Protein AF-0000000087430250 (afdb_homodimer)

pLDDT: mean 79.57, std 17.91, range [19.88, 98.12]

InterPro domains:
  IPR000182 GNAT domain [PF13718] (624-849)
  IPR007807 TcmA/NAT10, helicase domain [PF05127] (369-572)
  IPR013562 TmcA/NAT10, N-terminal [PF08351] (7-203)
  IPR027417 P-loop containing nucleoside triphosphate hydrolase [G3DSA:3.40.50.300] (364-562)
  IPR027992 Possible tRNA binding domain [PF13725] (857-995)
  IPR032672 TmcA/NAT10/Kre33 [PTHR10925] (2-1005)

Structure (mmCIF, N/CA/C/O backbone):
data_AF-0000000087430250-model_v1
#
loop_
_entity.id
_entity.type
_entity.pdbx_description
1 polymer 'N-acetyltransferase-like protein'
#
loop_
_atom_site.group_PDB
_atom_site.id
_atom_site.type_symbol
_atom_site.label_atom_id
_atom_site.label_alt_id
_atom_site.label_comp_id
_atom_site.label_asym_id
_atom_site.label_entity_id
_atom_site.label_seq_id
_atom_site.pdbx_PDB_ins_code
_atom_site.Cartn_x
_atom_site.Cartn_y
_atom_site.Cartn_z
_atom_site.occupancy
_atom_site.B_iso_or_equiv
_atom_site.auth_seq_id
_atom_site.auth_comp_id
_atom_site.auth_asym_id
_atom_site.auth_atom_id
_atom_site.pdbx_PDB_model_num
ATOM 1 N N . MET A 1 1 ? -30.297 -45.25 -44.469 1 41.66 1 MET A N 1
ATOM 2 C CA . MET A 1 1 ? -29.344 -45.156 -43.375 1 41.66 1 MET A CA 1
ATOM 3 C C . MET A 1 1 ? -28.453 -46.406 -43.344 1 41.66 1 MET A C 1
ATOM 5 O O . MET A 1 1 ? -28.938 -47.531 -43.438 1 41.66 1 MET A O 1
ATOM 9 N N . LYS A 1 2 ? -27.297 -46.25 -43.875 1 55.88 2 LYS A N 1
ATOM 10 C CA . LYS A 1 2 ? -26.438 -47.438 -43.781 1 55.88 2 LYS A CA 1
ATOM 11 C C . LYS A 1 2 ? -26.656 -48.188 -42.469 1 55.88 2 LYS A C 1
ATOM 13 O O . LYS A 1 2 ? -27.031 -47.594 -41.469 1 55.88 2 LYS A O 1
ATOM 18 N N . ARG A 1 3 ? -26.734 -49.438 -42.594 1 63.81 3 ARG A N 1
ATOM 19 C CA . ARG A 1 3 ? -27.078 -50.344 -41.5 1 63.81 3 ARG A CA 1
ATOM 20 C C . ARG A 1 3 ? -26.109 -50.188 -40.312 1 63.81 3 ARG A C 1
ATOM 22 O O . ARG A 1 3 ? -24.906 -50.344 -40.5 1 63.81 3 ARG A O 1
ATOM 29 N N . ILE A 1 4 ? -26.516 -49.469 -39.219 1 77.12 4 ILE A N 1
ATOM 30 C CA . ILE A 1 4 ? -25.75 -49.219 -38 1 77.12 4 ILE A CA 1
ATOM 31 C C . ILE A 1 4 ? -25.609 -50.531 -37.219 1 77.12 4 ILE A C 1
ATOM 33 O O . ILE A 1 4 ? -26.594 -51.25 -37 1 77.12 4 ILE A O 1
ATOM 37 N N . ASP A 1 5 ? -24.391 -50.969 -37.062 1 81.5 5 ASP A N 1
ATOM 38 C CA . ASP A 1 5 ? -24.109 -52.156 -36.25 1 81.5 5 ASP A CA 1
ATOM 39 C C . ASP A 1 5 ? -24.891 -52.094 -34.938 1 81.5 5 ASP A C 1
ATOM 41 O O . ASP A 1 5 ? -24.969 -51.031 -34.312 1 81.5 5 ASP A O 1
ATOM 45 N N . SER A 1 6 ? -25.609 -53.094 -34.625 1 81.88 6 SER A N 1
ATOM 46 C CA . SER A 1 6 ? -26.484 -53.188 -33.469 1 81.88 6 SER A CA 1
ATOM 47 C C . SER A 1 6 ? -25.703 -52.875 -32.188 1 81.88 6 SER A C 1
ATOM 49 O O . SER A 1 6 ? -26.281 -52.406 -31.188 1 81.88 6 SER A O 1
ATOM 51 N N . ARG A 1 7 ? -24.438 -53.062 -32.188 1 87.56 7 ARG A N 1
ATOM 52 C CA . ARG A 1 7 ? -23.609 -52.812 -31.016 1 87.56 7 ARG A CA 1
ATOM 53 C C . ARG A 1 7 ? -23.5 -51.312 -30.734 1 87.56 7 ARG A C 1
ATOM 55 O O . ARG A 1 7 ? -23.359 -50.906 -29.578 1 87.56 7 ARG A O 1
ATOM 62 N N . VAL A 1 8 ? -23.516 -50.594 -31.812 1 89.25 8 VAL A N 1
ATOM 63 C CA . VAL A 1 8 ? -23.438 -49.156 -31.672 1 89.25 8 VAL A CA 1
ATOM 64 C C . VAL A 1 8 ? -24.688 -48.625 -30.984 1 89.25 8 VAL A C 1
ATOM 66 O O . VAL A 1 8 ? -24.594 -47.844 -30.031 1 89.25 8 VAL A O 1
ATOM 69 N N . SER A 1 9 ? -25.828 -49.062 -31.406 1 87.88 9 SER A N 1
ATOM 70 C CA . SER A 1 9 ? -27.094 -48.625 -30.812 1 87.88 9 SER A CA 1
ATOM 71 C C . SER A 1 9 ? -27.219 -49.125 -29.375 1 87.88 9 SER A C 1
ATOM 73 O O . SER A 1 9 ? -27.703 -48.406 -28.5 1 87.88 9 SER A O 1
ATOM 75 N N . ARG A 1 10 ? -26.734 -50.25 -29.188 1 86.5 10 ARG A N 1
ATOM 76 C CA . ARG A 1 10 ? -26.812 -50.844 -27.859 1 86.5 10 ARG A CA 1
ATOM 77 C C . ARG A 1 10 ? -25.938 -50.062 -26.875 1 86.5 10 ARG A C 1
ATOM 79 O O . ARG A 1 10 ? -26.312 -49.875 -25.703 1 86.5 10 ARG A O 1
ATOM 86 N N . LEU A 1 11 ? -24.797 -49.688 -27.328 1 89.44 11 LEU A N 1
ATOM 87 C CA . LEU A 1 11 ? -23.891 -48.938 -26.469 1 89.44 11 LEU A CA 1
ATOM 88 C C . LEU A 1 11 ? -24.5 -47.594 -26.062 1 89.44 11 LEU A C 1
ATOM 90 O O . LEU A 1 11 ? -24.422 -47.219 -24.891 1 89.44 11 LEU A O 1
ATOM 94 N N . VAL A 1 12 ? -25.156 -46.938 -26.984 1 91.31 12 VAL A N 1
ATOM 95 C CA . VAL A 1 12 ? -25.75 -45.625 -26.719 1 91.31 12 VAL A CA 1
ATOM 96 C C . VAL A 1 12 ? -26.953 -45.781 -25.797 1 91.31 12 VAL A C 1
ATOM 98 O O . VAL A 1 12 ? -27.109 -45.031 -24.828 1 91.31 12 VAL A O 1
ATOM 101 N N . GLU A 1 13 ? -27.766 -46.781 -26.031 1 88.69 13 GLU A N 1
ATOM 102 C CA . GLU A 1 13 ? -28.984 -47 -25.266 1 88.69 13 GLU A CA 1
ATOM 103 C C . GLU A 1 13 ? -28.656 -47.438 -23.844 1 88.69 13 GLU A C 1
ATOM 105 O O . GLU A 1 13 ? -29.266 -46.969 -22.875 1 88.69 13 GLU A O 1
ATOM 110 N N . SER A 1 14 ? -27.734 -48.312 -23.766 1 87.56 14 SER A N 1
ATOM 111 C CA . SER A 1 14 ? -27.344 -48.781 -22.438 1 87.56 14 SER A CA 1
ATOM 112 C C . SER A 1 14 ? -26.672 -47.688 -21.625 1 87.56 14 SER A C 1
ATOM 114 O O . SER A 1 14 ? -26.797 -47.656 -20.391 1 87.56 14 SER A O 1
ATOM 116 N N . GLY A 1 15 ? -25.922 -46.875 -22.297 1 89.12 15 GLY A N 1
ATOM 117 C CA . GLY A 1 15 ? -25.297 -45.75 -21.609 1 89.12 15 GLY A CA 1
ATOM 118 C C . GLY A 1 15 ? -26.297 -44.75 -21.047 1 89.12 15 GLY A C 1
ATOM 119 O O . GLY A 1 15 ? -26.141 -44.312 -19.906 1 89.12 15 GLY A O 1
ATOM 120 N N . ALA A 1 16 ? -27.25 -44.406 -21.797 1 88.12 16 ALA A N 1
ATOM 121 C CA . ALA A 1 16 ? -28.297 -43.5 -21.344 1 88.12 16 ALA A CA 1
ATOM 122 C C . ALA A 1 16 ? -29.078 -44.062 -20.188 1 88.12 16 ALA A C 1
ATOM 124 O O . ALA A 1 16 ? -29.422 -43.375 -19.234 1 88.12 16 ALA A O 1
ATOM 125 N N . ALA A 1 17 ? -29.297 -45.375 -20.297 1 82.94 17 ALA A N 1
ATOM 126 C CA . ALA A 1 17 ? -30.078 -46.031 -19.266 1 82.94 17 ALA A CA 1
ATOM 127 C C . ALA A 1 17 ? -29.281 -46.125 -17.969 1 82.94 17 ALA A C 1
ATOM 129 O O . ALA A 1 17 ? -29.844 -45.938 -16.875 1 82.94 17 ALA A O 1
ATOM 130 N N . ALA A 1 18 ? -28.047 -46.406 -18.078 1 84.44 18 ALA A N 1
ATOM 131 C CA . ALA A 1 18 ? -27.188 -46.562 -16.906 1 84.44 18 ALA A CA 1
ATOM 132 C C . ALA A 1 18 ? -26.625 -45.219 -16.453 1 84.44 18 ALA A C 1
ATOM 134 O O . ALA A 1 18 ? -25.969 -45.125 -15.414 1 84.44 18 ALA A O 1
ATOM 135 N N . HIS A 1 19 ? -26.875 -44.188 -17.203 1 87.88 19 HIS A N 1
ATOM 136 C CA . HIS A 1 19 ? -26.359 -42.875 -16.938 1 87.88 19 HIS A CA 1
ATOM 137 C C . HIS A 1 19 ? -24.844 -42.875 -16.922 1 87.88 19 HIS A C 1
ATOM 139 O O . HIS A 1 19 ? -24.234 -42.312 -16 1 87.88 19 HIS A O 1
ATOM 145 N N . GLN A 1 20 ? -24.266 -43.625 -17.797 1 89.75 20 GLN A N 1
ATOM 146 C CA . GLN A 1 20 ? -22.828 -43.688 -17.969 1 89.75 20 GLN A CA 1
ATOM 147 C C . GLN A 1 20 ? -22.422 -43.188 -19.359 1 89.75 20 GLN A C 1
ATOM 149 O O . GLN A 1 20 ? -23.125 -43.406 -20.344 1 89.75 20 GLN A O 1
ATOM 154 N N . ARG A 1 21 ? -21.359 -42.594 -19.391 1 93.56 21 ARG A N 1
ATOM 155 C CA . ARG A 1 21 ? -20.875 -42.062 -20.656 1 93.56 21 ARG A CA 1
ATOM 156 C C . ARG A 1 21 ? -20.297 -43.188 -21.531 1 93.56 21 ARG A C 1
ATOM 158 O O . ARG A 1 21 ? -19.891 -44.219 -21.016 1 93.56 21 ARG A O 1
ATOM 165 N N . SER A 1 22 ? -20.375 -42.969 -22.766 1 93.06 22 SER A N 1
ATOM 166 C CA . SER A 1 22 ? -19.812 -43.906 -23.734 1 93.06 22 SER A CA 1
ATOM 167 C C . SER A 1 22 ? -18.797 -43.219 -24.656 1 93.06 22 SER A C 1
ATOM 169 O O . SER A 1 22 ? -18.922 -42.031 -24.938 1 93.06 22 SER A O 1
ATOM 171 N N . LEU A 1 23 ? -17.766 -44.031 -25.078 1 94.5 23 LEU A N 1
ATOM 172 C CA . LEU A 1 23 ? -16.688 -43.5 -25.875 1 94.5 23 LEU A CA 1
ATOM 173 C C . LEU A 1 23 ? -16.656 -44.125 -27.266 1 94.5 23 LEU A C 1
ATOM 175 O O . LEU A 1 23 ? -16.781 -45.344 -27.375 1 94.5 23 LEU A O 1
ATOM 179 N N . PHE A 1 24 ? -16.578 -43.375 -28.328 1 92.69 24 PHE A N 1
ATOM 180 C CA . PHE A 1 24 ? -16.453 -43.844 -29.703 1 92.69 24 PHE A CA 1
ATOM 181 C C . PHE A 1 24 ? -15.164 -43.312 -30.328 1 92.69 24 PHE A C 1
ATOM 183 O O . PHE A 1 24 ? -14.812 -42.156 -30.172 1 92.69 24 PHE A O 1
ATOM 190 N N . LEU A 1 25 ? -14.367 -44.188 -30.891 1 91.75 25 LEU A N 1
ATOM 191 C CA . LEU A 1 25 ? -13.273 -43.812 -31.781 1 91.75 25 LEU A CA 1
ATOM 192 C C . LEU A 1 25 ? -13.641 -44.062 -33.25 1 91.75 25 LEU A C 1
ATOM 194 O O . LEU A 1 25 ? -13.898 -45.219 -33.625 1 91.75 25 LEU A O 1
ATOM 198 N N . VAL A 1 26 ? -13.711 -43.031 -34 1 90.38 26 VAL A N 1
ATOM 199 C CA . VAL A 1 26 ? -14.109 -43.156 -35.406 1 90.38 26 VAL A CA 1
ATOM 200 C C . VAL A 1 26 ? -12.875 -43.031 -36.312 1 90.38 26 VAL A C 1
ATOM 202 O O . VAL A 1 26 ? -12.242 -41.969 -36.375 1 90.38 26 VAL A O 1
ATOM 205 N N . VAL A 1 27 ? -12.578 -44.125 -36.906 1 87.88 27 VAL A N 1
ATOM 206 C CA . VAL A 1 27 ? -11.391 -44.188 -37.781 1 87.88 27 VAL A CA 1
ATOM 207 C C . VAL A 1 27 ? -11.797 -44.031 -39.219 1 87.88 27 VAL A C 1
ATOM 209 O O . VAL A 1 27 ? -12.844 -44.531 -39.656 1 87.88 27 VAL A O 1
ATOM 212 N N . GLY A 1 28 ? -11.031 -43.219 -40.062 1 83.19 28 GLY A N 1
ATOM 213 C CA . GLY A 1 28 ? -11.25 -43.094 -41.469 1 83.19 28 GLY A CA 1
ATOM 214 C C . GLY A 1 28 ? -11.375 -41.656 -41.969 1 83.19 28 GLY A C 1
ATOM 215 O O . GLY A 1 28 ? -11.547 -40.75 -41.156 1 83.19 28 GLY A O 1
ATOM 216 N N . ASP A 1 29 ? -11.336 -41.375 -43.281 1 77.81 29 ASP A N 1
ATOM 217 C CA . ASP A 1 29 ? -11.352 -40.031 -43.844 1 77.81 29 ASP A CA 1
ATOM 218 C C . ASP A 1 29 ? -12.734 -39.406 -43.75 1 77.81 29 ASP A C 1
ATOM 220 O O . ASP A 1 29 ? -12.859 -38.156 -43.781 1 77.81 29 ASP A O 1
ATOM 224 N N . GLY A 1 30 ? -13.742 -40.188 -43.531 1 76.31 30 GLY A N 1
ATOM 225 C CA . GLY A 1 30 ? -15.086 -39.656 -43.406 1 76.31 30 GLY A CA 1
ATOM 226 C C . GLY A 1 30 ? -15.625 -39.688 -42 1 76.31 30 GLY A C 1
ATOM 227 O O . GLY A 1 30 ? -16.828 -39.781 -41.781 1 76.31 30 GLY A O 1
ATOM 228 N N . ALA A 1 31 ? -14.781 -39.562 -41.031 1 81.62 31 ALA A N 1
ATOM 229 C CA . ALA A 1 31 ? -15.18 -39.719 -39.625 1 81.62 31 ALA A CA 1
ATOM 230 C C . ALA A 1 31 ? -16.125 -38.625 -39.188 1 81.62 31 ALA A C 1
ATOM 232 O O . ALA A 1 31 ? -17.078 -38.844 -38.438 1 81.62 31 ALA A O 1
ATOM 233 N N . GLU A 1 32 ? -15.938 -37.406 -39.688 1 84 32 GLU A N 1
ATOM 234 C CA . GLU A 1 32 ? -16.75 -36.25 -39.281 1 84 32 GLU A CA 1
ATOM 235 C C . GLU A 1 32 ? -18.188 -36.406 -39.719 1 84 32 GLU A C 1
ATOM 237 O O . GLU A 1 32 ? -19.109 -35.906 -39.094 1 84 32 GLU A O 1
ATOM 242 N N . ARG A 1 33 ? -18.406 -37.156 -40.719 1 79.19 33 ARG A N 1
ATOM 243 C CA . ARG A 1 33 ? -19.734 -37.312 -41.312 1 79.19 33 ARG A CA 1
ATOM 244 C C . ARG A 1 33 ? -20.578 -38.281 -40.469 1 79.19 33 ARG A C 1
ATOM 246 O O . ARG A 1 33 ? -21.797 -38.344 -40.656 1 79.19 33 ARG A O 1
ATOM 253 N N . ARG A 1 34 ? -19.953 -38.844 -39.531 1 86.5 34 ARG A N 1
ATOM 254 C CA . ARG A 1 34 ? -20.672 -39.844 -38.75 1 86.5 34 ARG A CA 1
ATOM 255 C C . ARG A 1 34 ? -21.219 -39.188 -37.469 1 86.5 34 ARG A C 1
ATOM 257 O O . ARG A 1 34 ? -22.062 -39.781 -36.781 1 86.5 34 ARG A O 1
ATOM 264 N N . VAL A 1 35 ? -20.766 -38.031 -37.156 1 90.38 35 VAL A N 1
ATOM 265 C CA . VAL A 1 35 ? -21.125 -37.344 -35.938 1 90.38 35 VAL A CA 1
ATOM 266 C C . VAL A 1 35 ? -22.625 -37.094 -35.875 1 90.38 35 VAL A C 1
ATOM 268 O O . VAL A 1 35 ? -23.281 -37.344 -34.875 1 90.38 35 VAL A O 1
ATOM 271 N N . PRO A 1 36 ? -23.25 -36.656 -37.031 1 89 36 PRO A N 1
ATOM 272 C CA . PRO A 1 36 ? -24.703 -36.438 -37 1 89 36 PRO A CA 1
ATOM 273 C C . PRO A 1 36 ? -25.5 -37.688 -36.719 1 89 36 PRO A C 1
ATOM 275 O O . PRO A 1 36 ? -26.531 -37.656 -36.062 1 89 36 PRO A O 1
ATOM 278 N N . SER A 1 37 ? -25 -38.781 -37.25 1 88.88 37 SER A N 1
ATOM 279 C CA . SER A 1 37 ? -25.688 -40.062 -37.031 1 88.88 37 SER A CA 1
ATOM 280 C C . SER A 1 37 ? -25.625 -40.469 -35.562 1 88.88 37 SER A C 1
ATOM 282 O O . SER A 1 37 ? -26.594 -40.969 -35 1 88.88 37 SER A O 1
ATOM 284 N N . LEU A 1 38 ? -24.484 -40.312 -35 1 91.94 38 LEU A N 1
ATOM 285 C CA . LEU A 1 38 ? -24.344 -40.594 -33.594 1 91.94 38 LEU A CA 1
ATOM 286 C C . LEU A 1 38 ? -25.203 -39.656 -32.75 1 91.94 38 LEU A C 1
ATOM 288 O O . LEU A 1 38 ? -25.781 -40.094 -31.734 1 91.94 38 LEU A O 1
ATOM 292 N N . TYR A 1 39 ? -25.234 -38.438 -33.188 1 93.44 39 TYR A N 1
ATOM 293 C CA . TYR A 1 39 ? -26.094 -37.469 -32.5 1 93.44 39 TYR A CA 1
ATOM 294 C C . TYR A 1 39 ? -27.547 -37.875 -32.562 1 93.44 39 TYR A C 1
ATOM 296 O O . TYR A 1 39 ? -28.297 -37.75 -31.594 1 93.44 39 TYR A O 1
ATOM 304 N N . ALA A 1 40 ? -27.984 -38.312 -33.719 1 89.75 40 ALA A N 1
ATOM 305 C CA . ALA A 1 40 ? -29.359 -38.75 -33.906 1 89.75 40 ALA A CA 1
ATOM 306 C C . ALA A 1 40 ? -29.703 -39.938 -33 1 89.75 40 ALA A C 1
ATOM 308 O O . ALA A 1 40 ? -30.797 -40 -32.469 1 89.75 40 ALA A O 1
ATOM 309 N N . LEU A 1 41 ? -28.781 -40.781 -32.844 1 90.75 41 LEU A N 1
ATOM 310 C CA . LEU A 1 41 ? -28.984 -41.906 -31.953 1 90.75 41 LEU A CA 1
ATOM 311 C C . LEU A 1 41 ? -29.125 -41.438 -30.516 1 90.75 41 LEU A C 1
ATOM 313 O O . LEU A 1 41 ? -29.953 -41.969 -29.766 1 90.75 41 LEU A O 1
ATOM 317 N N . LEU A 1 42 ? -28.266 -40.5 -30.141 1 93.38 42 LEU A N 1
ATOM 318 C CA . LEU A 1 42 ? -28.312 -39.969 -28.781 1 93.38 42 LEU A CA 1
ATOM 319 C C . LEU A 1 42 ? -29.609 -39.219 -28.531 1 93.38 42 LEU A C 1
ATOM 321 O O . LEU A 1 42 ? -30.172 -39.281 -27.438 1 93.38 42 LEU A O 1
ATOM 325 N N . LYS A 1 43 ? -30.031 -38.469 -29.516 1 90.88 43 LYS A N 1
ATOM 326 C CA . LYS A 1 43 ? -31.25 -37.688 -29.406 1 90.88 43 LYS A CA 1
ATOM 327 C C . LYS A 1 43 ? -32.469 -38.594 -29.203 1 90.88 43 LYS A C 1
ATOM 329 O O . LYS A 1 43 ? -33.438 -38.188 -28.531 1 90.88 43 LYS A O 1
ATOM 334 N N . ARG A 1 44 ? -32.469 -39.719 -29.625 1 89.06 44 ARG A N 1
ATOM 335 C CA . ARG A 1 44 ? -33.562 -40.688 -29.484 1 89.06 44 ARG A CA 1
ATOM 336 C C . ARG A 1 44 ? -33.688 -41.188 -28.062 1 89.06 44 ARG A C 1
ATOM 338 O O . ARG A 1 44 ? -34.75 -41.594 -27.609 1 89.06 44 ARG A O 1
ATOM 345 N N . VAL A 1 45 ? -32.594 -41.156 -27.422 1 89.69 45 VAL A N 1
ATOM 346 C CA . VAL A 1 45 ? -32.562 -41.812 -26.109 1 89.69 45 VAL A CA 1
ATOM 347 C C . VAL A 1 45 ? -32.625 -40.75 -25.016 1 89.69 45 VAL A C 1
ATOM 349 O O . VAL A 1 45 ? -33.094 -41 -23.906 1 89.69 45 VAL A O 1
ATOM 352 N N . MET A 1 46 ? -32.188 -39.594 -25.312 1 87.94 46 MET A N 1
ATOM 353 C CA . MET A 1 46 ? -32.156 -38.531 -24.297 1 87.94 46 MET A CA 1
ATOM 354 C C . MET A 1 46 ? -33.312 -37.531 -24.547 1 87.94 46 MET A C 1
ATOM 356 O O . MET A 1 46 ? -33.531 -37.125 -25.672 1 87.94 46 MET A O 1
ATOM 360 N N . VAL A 1 47 ? -34.062 -37.094 -23.516 1 79.25 47 VAL A N 1
ATOM 361 C CA . VAL A 1 47 ? -35.25 -36.281 -23.609 1 79.25 47 VAL A CA 1
ATOM 362 C C . VAL A 1 47 ? -34.844 -34.812 -23.547 1 79.25 47 VAL A C 1
ATOM 364 O O . VAL A 1 47 ? -35.562 -33.938 -24.078 1 79.25 47 VAL A O 1
ATOM 367 N N . GLU A 1 48 ? -33.812 -34.5 -23.016 1 80.75 48 GLU A N 1
ATOM 368 C CA . GLU A 1 48 ? -33.406 -33.094 -22.797 1 80.75 48 GLU A CA 1
ATOM 369 C C . GLU A 1 48 ? -32.75 -32.531 -24.062 1 80.75 48 GLU A C 1
ATOM 371 O O . GLU A 1 48 ? -32.438 -33.25 -25 1 80.75 48 GLU A O 1
ATOM 376 N N . ARG A 1 49 ? -32.75 -31.172 -24.062 1 85.25 49 ARG A N 1
ATOM 377 C CA . ARG A 1 49 ? -32.031 -30.5 -25.125 1 85.25 49 ARG A CA 1
ATOM 378 C C . ARG A 1 49 ? -30.547 -30.797 -25.062 1 85.25 49 ARG A C 1
ATOM 380 O O . ARG A 1 49 ? -29.906 -30.562 -24.031 1 85.25 49 ARG A O 1
ATOM 387 N N . LEU A 1 50 ? -30.047 -31.328 -26.203 1 91.25 50 LEU A N 1
ATOM 388 C CA . LEU A 1 50 ? -28.672 -31.812 -26.203 1 91.25 50 LEU A CA 1
ATOM 389 C C . LEU A 1 50 ? -27.703 -30.672 -26.531 1 91.25 50 LEU A C 1
ATOM 391 O O . LEU A 1 50 ? -27.938 -29.891 -27.453 1 91.25 50 LEU A O 1
ATOM 395 N N . LYS A 1 51 ? -26.75 -30.531 -25.734 1 91.69 51 LYS A N 1
ATOM 396 C CA . LYS A 1 51 ? -25.656 -29.594 -25.953 1 91.69 51 LYS A CA 1
ATOM 397 C C . LYS A 1 51 ? -24.406 -30.312 -26.438 1 91.69 51 LYS A C 1
ATOM 399 O O . LYS A 1 51 ? -24.031 -31.359 -25.906 1 91.69 51 LYS A O 1
ATOM 404 N N . VAL A 1 52 ? -23.781 -29.781 -27.516 1 93.88 52 VAL A N 1
ATOM 405 C CA . VAL A 1 52 ? -22.625 -30.406 -28.125 1 93.88 52 VAL A CA 1
ATOM 406 C C . VAL A 1 52 ? -21.406 -29.5 -27.984 1 93.88 52 VAL A C 1
ATOM 408 O O . VAL A 1 52 ? -21.5 -28.281 -28.219 1 93.88 52 VAL A O 1
ATOM 411 N N . LEU A 1 53 ? -20.312 -30.062 -27.516 1 93.56 53 LEU A N 1
ATOM 412 C CA . LEU A 1 53 ? -19.031 -29.375 -27.484 1 93.56 53 LEU A CA 1
ATOM 413 C C . LEU A 1 53 ? -18.094 -29.938 -28.547 1 93.56 53 LEU A C 1
ATOM 415 O O . LEU A 1 53 ? -17.703 -31.109 -28.484 1 93.56 53 LEU A O 1
ATOM 419 N N . TRP A 1 54 ? -17.797 -29.141 -29.547 1 92.88 54 TRP A N 1
ATOM 420 C CA . TRP A 1 54 ? -16.938 -29.547 -30.656 1 92.88 54 TRP A CA 1
ATOM 421 C C . TRP A 1 54 ? -15.57 -28.891 -30.547 1 92.88 54 TRP A C 1
ATOM 423 O O . TRP A 1 54 ? -15.414 -27.719 -30.875 1 92.88 54 TRP A O 1
ATOM 433 N N . CYS A 1 55 ? -14.555 -29.719 -30.141 1 93.12 55 CYS A N 1
ATOM 434 C CA . CYS A 1 55 ? -13.195 -29.219 -29.984 1 93.12 55 CYS A CA 1
ATOM 435 C C . CYS A 1 55 ? -12.398 -29.406 -31.266 1 93.12 55 CYS A C 1
ATOM 437 O O . CYS A 1 55 ? -12.469 -30.469 -31.891 1 93.12 55 CYS A O 1
ATOM 439 N N . TYR A 1 56 ? -11.688 -28.328 -31.688 1 90.06 56 TYR A N 1
ATOM 440 C CA . TYR A 1 56 ? -10.977 -28.406 -32.938 1 90.06 56 TYR A CA 1
ATOM 441 C C . TYR A 1 56 ? -9.695 -27.578 -32.906 1 90.06 56 TYR A C 1
ATOM 443 O O . TYR A 1 56 ? -9.484 -26.797 -31.984 1 90.06 56 TYR A O 1
ATOM 451 N N . GLU A 1 57 ? -8.734 -27.891 -33.656 1 88.62 57 GLU A N 1
ATOM 452 C CA . GLU A 1 57 ? -7.539 -27.078 -33.875 1 88.62 57 GLU A CA 1
ATOM 453 C C . GLU A 1 57 ? -7.516 -26.469 -35.25 1 88.62 57 GLU A C 1
ATOM 455 O O . GLU A 1 57 ? -7.309 -25.266 -35.406 1 88.62 57 GLU A O 1
ATOM 460 N N . THR A 1 58 ? -7.688 -27.281 -36.312 1 79.81 58 THR A N 1
ATOM 461 C CA . THR A 1 58 ? -7.672 -26.844 -37.688 1 79.81 58 THR A CA 1
ATOM 462 C C . THR A 1 58 ? -9.055 -26.375 -38.125 1 79.81 58 THR A C 1
ATOM 464 O O . THR A 1 58 ? -10.016 -26.453 -37.344 1 79.81 58 THR A O 1
ATOM 467 N N . LYS A 1 59 ? -9.125 -25.859 -39.281 1 71.06 59 LYS A N 1
ATOM 468 C CA . LYS A 1 59 ? -10.344 -25.25 -39.812 1 71.06 59 LYS A CA 1
ATOM 469 C C . LYS A 1 59 ? -11.5 -26.25 -39.812 1 71.06 59 LYS A C 1
ATOM 471 O O . LYS A 1 59 ? -11.297 -27.438 -40.094 1 71.06 59 LYS A O 1
ATOM 476 N N . LEU A 1 60 ? -12.656 -25.797 -39.25 1 66.88 60 LEU A N 1
ATOM 477 C CA . LEU A 1 60 ? -13.914 -26.531 -39.188 1 66.88 60 LEU A CA 1
ATOM 478 C C . LEU A 1 60 ? -14.469 -26.75 -40.594 1 66.88 60 LEU A C 1
ATOM 480 O O . LEU A 1 60 ? -14.344 -25.891 -41.469 1 66.88 60 LEU A O 1
ATOM 484 N N . GLU A 1 61 ? -14.469 -27.922 -41.062 1 60.34 61 GLU A N 1
ATOM 485 C CA . GLU A 1 61 ? -15.07 -28.109 -42.375 1 60.34 61 GLU A CA 1
ATOM 486 C C . GLU A 1 61 ? -16.438 -27.422 -42.469 1 60.34 61 GLU A C 1
ATOM 488 O O . GLU A 1 61 ? -16.859 -27 -43.531 1 60.34 61 GLU A O 1
ATOM 493 N N . VAL A 1 62 ? -17.109 -27.328 -41.281 1 58.75 62 VAL A N 1
ATOM 494 C CA . VAL A 1 62 ? -18.453 -26.766 -41.375 1 58.75 62 VAL A CA 1
ATOM 495 C C . VAL A 1 62 ? -18.453 -25.359 -40.781 1 58.75 62 VAL A C 1
ATOM 497 O O . VAL A 1 62 ? -17.906 -25.125 -39.688 1 58.75 62 VAL A O 1
ATOM 500 N N . SER A 1 63 ? -18.578 -24.422 -41.656 1 56.59 63 SER A N 1
ATOM 501 C CA . SER A 1 63 ? -18.578 -23.016 -41.312 1 56.59 63 SER A CA 1
ATOM 502 C C . SER A 1 63 ? -19.688 -22.703 -40.312 1 56.59 63 SER A C 1
ATOM 504 O O . SER A 1 63 ? -20.703 -23.391 -40.281 1 56.59 63 SER A O 1
ATOM 506 N N . SER A 1 64 ? -19.531 -21.891 -39.375 1 56.66 64 SER A N 1
ATOM 507 C CA . SER A 1 64 ? -20.531 -21.406 -38.438 1 56.66 64 SER A CA 1
ATOM 508 C C . SER A 1 64 ? -21.641 -20.609 -39.125 1 56.66 64 SER A C 1
ATOM 510 O O . SER A 1 64 ? -22.766 -20.531 -38.625 1 56.66 64 SER A O 1
ATOM 512 N N . SER A 1 65 ? -21.406 -20.156 -40.406 1 59.88 65 SER A N 1
ATOM 513 C CA . SER A 1 65 ? -22.375 -19.391 -41.156 1 59.88 65 SER A CA 1
ATOM 514 C C . SER A 1 65 ? -23.406 -20.297 -41.844 1 59.88 65 SER A C 1
ATOM 516 O O . SER A 1 65 ? -23.031 -21.297 -42.469 1 59.88 65 SER A O 1
ATOM 518 N N . ARG A 1 66 ? -24.688 -20.031 -41.625 1 60.84 66 ARG A N 1
ATOM 519 C CA . ARG A 1 66 ? -25.797 -20.812 -42.156 1 60.84 66 ARG A CA 1
ATOM 520 C C . ARG A 1 66 ? -25.688 -20.938 -43.688 1 60.84 66 ARG A C 1
ATOM 522 O O . ARG A 1 66 ? -25.953 -22.016 -44.219 1 60.84 66 ARG A O 1
ATOM 529 N N . ALA A 1 67 ? -25.359 -19.828 -44.281 1 63.28 67 ALA A N 1
ATOM 530 C CA . ALA A 1 67 ? -25.297 -19.812 -45.75 1 63.28 67 ALA A CA 1
ATOM 531 C C . ALA A 1 67 ? -24.219 -20.781 -46.25 1 63.28 67 ALA A C 1
ATOM 533 O O . ALA A 1 67 ? -24.453 -21.531 -47.219 1 63.28 67 ALA A O 1
ATOM 534 N N . LYS A 1 68 ? -23.125 -20.797 -45.562 1 65.75 68 LYS A N 1
ATOM 535 C CA . LYS A 1 68 ? -22.031 -21.641 -46 1 65.75 68 LYS A CA 1
ATOM 536 C C . LYS A 1 68 ? -22.312 -23.109 -45.688 1 65.75 68 LYS A C 1
ATOM 538 O O . LYS A 1 68 ? -21.938 -24 -46.469 1 65.75 68 LYS A O 1
ATOM 543 N N . ARG A 1 69 ? -23.125 -23.312 -44.75 1 67.81 69 ARG A N 1
ATOM 544 C CA . ARG A 1 69 ? -23.531 -24.672 -44.406 1 67.81 69 ARG A CA 1
ATOM 545 C C . ARG A 1 69 ? -24.453 -25.25 -45.469 1 67.81 69 ARG A C 1
ATOM 547 O O . ARG A 1 69 ? -24.328 -26.422 -45.844 1 67.81 69 ARG A O 1
ATOM 554 N N . THR A 1 70 ? -25.359 -24.359 -45.906 1 67.69 70 THR A N 1
ATOM 555 C CA . THR A 1 70 ? -26.297 -24.797 -46.938 1 67.69 70 THR A CA 1
ATOM 556 C C . THR A 1 70 ? -25.547 -25.125 -48.219 1 67.69 70 THR A C 1
ATOM 558 O O . THR A 1 70 ? -25.859 -26.125 -48.875 1 67.69 70 THR A O 1
ATOM 561 N N . ARG A 1 71 ? -24.578 -24.344 -48.531 1 68.69 71 ARG A N 1
ATOM 562 C CA . ARG A 1 71 ? -23.797 -24.594 -49.75 1 68.69 71 ARG A CA 1
ATOM 563 C C . ARG A 1 71 ? -23 -25.891 -49.625 1 68.69 71 ARG A C 1
ATOM 565 O O . ARG A 1 71 ? -22.875 -26.656 -50.562 1 68.69 71 ARG A O 1
ATOM 572 N N . MET A 1 72 ? -22.547 -26.109 -48.406 1 70 72 MET A N 1
ATOM 573 C CA . MET A 1 72 ? -21.781 -27.312 -48.156 1 70 72 MET A CA 1
ATOM 574 C C . MET A 1 72 ? -22.656 -28.562 -48.281 1 70 72 MET A C 1
ATOM 576 O O . MET A 1 72 ? -22.25 -29.562 -48.875 1 70 72 MET A O 1
ATOM 580 N N . LEU A 1 73 ? -23.859 -28.406 -47.812 1 71.25 73 LEU A N 1
ATOM 581 C CA . LEU A 1 73 ? -24.781 -29.531 -47.875 1 71.25 73 LEU A CA 1
ATOM 582 C C . LEU A 1 73 ? -25.172 -29.828 -49.312 1 71.25 73 LEU A C 1
ATOM 584 O O . LEU A 1 73 ? -25.297 -30.984 -49.719 1 71.25 73 LEU A O 1
ATOM 588 N N . GLU A 1 74 ? -25.25 -28.719 -50.094 1 72.06 74 GLU A N 1
ATOM 589 C CA . GLU A 1 74 ? -25.562 -28.875 -51.5 1 72.06 74 GLU A CA 1
ATOM 590 C C . GLU A 1 74 ? -24.422 -29.531 -52.25 1 72.06 74 GLU A C 1
ATOM 592 O O . GLU A 1 74 ? -24.641 -30.375 -53.125 1 72.06 74 GLU A O 1
ATOM 597 N N . ARG A 1 75 ? -23.297 -29.234 -51.844 1 69.94 75 ARG A N 1
ATOM 598 C CA . ARG A 1 75 ? -22.125 -29.828 -52.5 1 69.94 75 ARG A CA 1
ATOM 599 C C . ARG A 1 75 ? -22.016 -31.312 -52.156 1 69.94 75 ARG A C 1
ATOM 601 O O . ARG A 1 75 ? -21.688 -32.125 -53.031 1 69.94 75 ARG A O 1
ATOM 608 N N . LEU A 1 76 ? -22.328 -31.594 -50.969 1 68.19 76 LEU A N 1
ATOM 609 C CA . LEU A 1 76 ? -22.25 -33 -50.531 1 68.19 76 LEU A CA 1
ATOM 610 C C . LEU A 1 76 ? -23.359 -33.812 -51.188 1 68.19 76 LEU A C 1
ATOM 612 O O . LEU A 1 76 ? -23.141 -34.969 -51.531 1 68.19 76 LEU A O 1
ATOM 616 N N . ARG A 1 77 ? -24.453 -33.25 -51.438 1 67.12 77 ARG A N 1
ATOM 617 C CA . ARG A 1 77 ? -25.547 -33.906 -52.156 1 67.12 77 ARG A CA 1
ATOM 618 C C . ARG A 1 77 ? -25.141 -34.188 -53.594 1 67.12 77 ARG A C 1
ATOM 620 O O . ARG A 1 77 ? -25.406 -35.281 -54.125 1 67.12 77 ARG A O 1
ATOM 627 N N . ARG A 1 78 ? -24.438 -33.25 -54.188 1 66.88 78 ARG A N 1
ATOM 628 C CA . ARG A 1 78 ? -24.062 -33.344 -55.594 1 66.88 78 ARG A CA 1
ATOM 629 C C . ARG A 1 78 ? -22.953 -34.375 -55.781 1 66.88 78 ARG A C 1
ATOM 631 O O . ARG A 1 78 ? -22.906 -35.062 -56.781 1 66.88 78 ARG A O 1
ATOM 638 N N . SER A 1 79 ? -22.141 -34.438 -54.844 1 67.56 79 SER A N 1
ATOM 639 C CA . SER A 1 79 ? -20.984 -35.312 -55 1 67.56 79 SER A CA 1
ATOM 640 C C . SER A 1 79 ? -21.344 -36.781 -54.719 1 67.56 79 SER A C 1
ATOM 642 O O . SER A 1 79 ? -20.594 -37.688 -55.062 1 67.56 79 SER A O 1
ATOM 644 N N . GLY A 1 80 ? -22.469 -37.156 -54.25 1 63.09 80 GLY A N 1
ATOM 645 C CA . GLY A 1 80 ? -22.969 -38.5 -54 1 63.09 80 GLY A CA 1
ATOM 646 C C . GLY A 1 80 ? -22.312 -39.156 -52.812 1 63.09 80 GLY A C 1
ATOM 647 O O . GLY A 1 80 ? -22.438 -40.375 -52.625 1 63.09 80 GLY A O 1
ATOM 648 N N . GLN A 1 81 ? -21.578 -38.5 -52.031 1 64.12 81 GLN A N 1
ATOM 649 C CA . GLN A 1 81 ? -20.828 -39.125 -50.938 1 64.12 81 GLN A CA 1
ATOM 650 C C . GLN A 1 81 ? -21.734 -39.5 -49.781 1 64.12 81 GLN A C 1
ATOM 652 O O . GLN A 1 81 ? -21.438 -40.406 -49.031 1 64.12 81 GLN A O 1
ATOM 657 N N . LEU A 1 82 ? -22.922 -38.812 -49.656 1 67 82 LEU A N 1
ATOM 658 C CA . LEU A 1 82 ? -23.891 -39.125 -48.625 1 67 82 LEU A CA 1
ATOM 659 C C . LEU A 1 82 ? -25.234 -39.5 -49.25 1 67 82 LEU A C 1
ATOM 661 O O . LEU A 1 82 ? -25.625 -38.938 -50.281 1 67 82 LEU A O 1
ATOM 665 N N . ASP A 1 83 ? -25.812 -40.594 -48.75 1 71.62 83 ASP A N 1
ATOM 666 C CA . ASP A 1 83 ? -27.141 -40.969 -49.188 1 71.62 83 ASP A CA 1
ATOM 667 C C . ASP A 1 83 ? -28.172 -39.906 -48.781 1 71.62 83 ASP A C 1
ATOM 669 O O . ASP A 1 83 ? -27.891 -39.062 -47.906 1 71.62 83 ASP A O 1
ATOM 673 N N . GLU A 1 84 ? -29.266 -39.875 -49.438 1 71.5 84 GLU A N 1
ATOM 674 C CA . GLU A 1 84 ? -30.297 -38.875 -49.219 1 71.5 84 GLU A CA 1
ATOM 675 C C . GLU A 1 84 ? -30.734 -38.844 -47.75 1 71.5 84 GLU A C 1
ATOM 677 O O . GLU A 1 84 ? -30.984 -37.781 -47.219 1 71.5 84 GLU A O 1
ATOM 682 N N . ASP A 1 85 ? -30.766 -40 -47.125 1 75.44 85 ASP A N 1
ATOM 683 C CA . ASP A 1 85 ? -31.172 -40.062 -45.719 1 75.44 85 ASP A CA 1
ATOM 684 C C . ASP A 1 85 ? -30.094 -39.438 -44.812 1 75.44 85 ASP A C 1
ATOM 686 O O . ASP A 1 85 ? -30.406 -38.688 -43.875 1 75.44 85 ASP A O 1
ATOM 690 N N . GLU A 1 86 ? -28.922 -39.688 -45.125 1 78.38 86 GLU A N 1
ATOM 691 C CA . GLU A 1 86 ? -27.812 -39.156 -44.344 1 78.38 86 GLU A CA 1
ATOM 692 C C . GLU A 1 86 ? -27.703 -37.656 -44.5 1 78.38 86 GLU A C 1
ATOM 694 O O . GLU A 1 86 ? -27.359 -36.938 -43.531 1 78.38 86 GLU A O 1
ATOM 699 N N . LEU A 1 87 ? -28.016 -37.25 -45.688 1 78.56 87 LEU A N 1
ATOM 700 C CA . LEU A 1 87 ? -27.984 -35.812 -45.938 1 78.56 87 LEU A CA 1
ATOM 701 C C . LEU A 1 87 ? -29.047 -35.094 -45.125 1 78.56 87 LEU A C 1
ATOM 703 O O . LEU A 1 87 ? -28.797 -34 -44.594 1 78.56 87 LEU A O 1
ATOM 707 N N . THR A 1 88 ? -30.125 -35.75 -45 1 80.12 88 THR A N 1
ATOM 708 C CA . THR A 1 88 ? -31.188 -35.156 -44.219 1 80.12 88 THR A CA 1
ATOM 709 C C . THR A 1 88 ? -30.812 -35.094 -42.719 1 80.12 88 THR A C 1
ATOM 711 O O . THR A 1 88 ? -31.062 -34.094 -42.062 1 80.12 88 THR A O 1
ATOM 714 N N . VAL A 1 89 ? -30.203 -36.062 -42.25 1 82.06 89 VAL A N 1
ATOM 715 C CA . VAL A 1 89 ? -29.797 -36.125 -40.844 1 82.06 89 VAL A CA 1
ATOM 716 C C . VAL A 1 89 ? -28.703 -35.094 -40.562 1 82.06 89 VAL A C 1
ATOM 718 O O . VAL A 1 89 ? -28.719 -34.438 -39.531 1 82.06 89 VAL A O 1
ATOM 721 N N . THR A 1 90 ? -27.844 -35 -41.5 1 83.38 90 THR A N 1
ATOM 722 C CA . THR A 1 90 ? -26.75 -34.062 -41.344 1 83.38 90 THR A CA 1
ATOM 723 C C . THR A 1 90 ? -27.281 -32.625 -41.375 1 83.38 90 THR A C 1
ATOM 725 O O . THR A 1 90 ? -26.844 -31.781 -40.594 1 83.38 90 THR A O 1
ATOM 728 N N . ALA A 1 91 ? -28.203 -32.375 -42.25 1 80.12 91 ALA A N 1
ATOM 729 C CA . ALA A 1 91 ? -28.797 -31.062 -42.344 1 80.12 91 ALA A CA 1
ATOM 730 C C . ALA A 1 91 ? -29.562 -30.703 -41.062 1 80.12 91 ALA A C 1
ATOM 732 O O . ALA A 1 91 ? -29.5 -29.578 -40.562 1 80.12 91 ALA A O 1
ATOM 733 N N . GLU A 1 92 ? -30.156 -31.641 -40.562 1 82.88 92 GLU A N 1
ATOM 734 C CA . GLU A 1 92 ? -30.906 -31.438 -39.344 1 82.88 92 GLU A CA 1
ATOM 735 C C . GLU A 1 92 ? -29.984 -31.188 -38.156 1 82.88 92 GLU A C 1
ATOM 737 O O . GLU A 1 92 ? -30.281 -30.359 -37.312 1 82.88 92 GLU A O 1
ATOM 742 N N . PHE A 1 93 ? -28.953 -31.828 -38.094 1 87.75 93 PHE A N 1
ATOM 743 C CA . PHE A 1 93 ? -27.984 -31.688 -37.031 1 87.75 93 PHE A CA 1
ATOM 744 C C . PHE A 1 93 ? -27.422 -30.266 -36.969 1 87.75 93 PHE A C 1
ATOM 746 O O . PHE A 1 93 ? -27.406 -29.625 -35.906 1 87.75 93 PHE A O 1
ATOM 753 N N . PHE A 1 94 ? -27.031 -29.781 -38 1 83.06 94 PHE A N 1
ATOM 754 C CA . PHE A 1 94 ? -26.406 -28.469 -38.031 1 83.06 94 PHE A CA 1
ATOM 755 C C . PHE A 1 94 ? -27.438 -27.359 -37.875 1 83.06 94 PHE A C 1
ATOM 757 O O . PHE A 1 94 ? -27.125 -26.25 -37.438 1 83.06 94 PHE A O 1
ATOM 764 N N . ALA A 1 95 ? -28.688 -27.719 -38.125 1 77.31 95 ALA A N 1
ATOM 765 C CA . ALA A 1 95 ? -29.766 -26.719 -38.031 1 77.31 95 ALA A CA 1
ATOM 766 C C . ALA A 1 95 ? -30.297 -26.641 -36.594 1 77.31 95 ALA A C 1
ATOM 768 O O . ALA A 1 95 ? -30.641 -25.562 -36.125 1 77.31 95 ALA A O 1
ATOM 769 N N . THR A 1 96 ? -30.266 -27.766 -35.906 1 78.94 96 THR A N 1
ATOM 770 C CA . THR A 1 96 ? -31.016 -27.812 -34.656 1 78.94 96 THR A CA 1
ATOM 771 C C . THR A 1 96 ? -30.078 -27.984 -33.469 1 78.94 96 THR A C 1
ATOM 773 O O . THR A 1 96 ? -30.406 -27.594 -32.344 1 78.94 96 THR A O 1
ATOM 776 N N . ALA A 1 97 ? -28.953 -28.547 -33.625 1 84.31 97 ALA A N 1
ATOM 777 C CA . ALA A 1 97 ? -28.094 -28.891 -32.5 1 84.31 97 ALA A CA 1
ATOM 778 C C . ALA A 1 97 ? -27.469 -27.641 -31.891 1 84.31 97 ALA A C 1
ATOM 780 O O . ALA A 1 97 ? -27.141 -26.688 -32.625 1 84.31 97 ALA A O 1
ATOM 781 N N . ASP A 1 98 ? -27.438 -27.578 -30.656 1 88.62 98 ASP A N 1
ATOM 782 C CA . ASP A 1 98 ? -26.734 -26.531 -29.906 1 88.62 98 ASP A CA 1
ATOM 783 C C . ASP A 1 98 ? -25.25 -26.859 -29.781 1 88.62 98 ASP A C 1
ATOM 785 O O . ASP A 1 98 ? -24.828 -27.484 -28.812 1 88.62 98 ASP A O 1
ATOM 789 N N . ILE A 1 99 ? -24.516 -26.328 -30.781 1 88.94 99 ILE A N 1
ATOM 790 C CA . ILE A 1 99 ? -23.109 -26.703 -30.875 1 88.94 99 ILE A CA 1
ATOM 791 C C . ILE A 1 99 ? -22.234 -25.531 -30.406 1 88.94 99 ILE A C 1
ATOM 793 O O . ILE A 1 99 ? -22.375 -24.422 -30.922 1 88.94 99 ILE A O 1
ATOM 797 N N . THR A 1 100 ? -21.438 -25.766 -29.438 1 87.69 100 THR A N 1
ATOM 798 C CA . THR A 1 100 ? -20.391 -24.828 -29.047 1 87.69 100 THR A CA 1
ATOM 799 C C . THR A 1 100 ? -19.047 -25.25 -29.594 1 87.69 100 THR A C 1
ATOM 801 O O . THR A 1 100 ? -18.562 -26.359 -29.297 1 87.69 100 THR A O 1
ATOM 804 N N . TYR A 1 101 ? -18.469 -24.5 -30.422 1 87.56 101 TYR A N 1
ATOM 805 C CA . TYR A 1 101 ? -17.156 -24.781 -30.969 1 87.56 101 TYR A CA 1
ATOM 806 C C . TYR A 1 101 ? -16.062 -24.219 -30.062 1 87.56 101 TYR A C 1
ATOM 808 O O . TYR A 1 101 ? -16.094 -23.031 -29.703 1 87.56 101 TYR A O 1
ATOM 816 N N . LEU A 1 102 ? -15.164 -25.125 -29.688 1 88.81 102 LEU A N 1
ATOM 817 C CA . LEU A 1 102 ? -14.102 -24.734 -28.766 1 88.81 102 LEU A CA 1
ATOM 818 C C . LEU A 1 102 ? -12.727 -25.047 -29.359 1 88.81 102 LEU A C 1
ATOM 820 O O . LEU A 1 102 ? -12.406 -26.219 -29.594 1 88.81 102 LEU A O 1
ATOM 824 N N . HIS A 1 103 ? -11.984 -23.984 -29.625 1 90.69 103 HIS A N 1
ATOM 825 C CA . HIS A 1 103 ? -10.602 -24.188 -30.031 1 90.69 103 HIS A CA 1
ATOM 826 C C . HIS A 1 103 ? -9.773 -24.75 -28.891 1 90.69 103 HIS A C 1
ATOM 828 O O . HIS A 1 103 ? -9.961 -24.375 -27.734 1 90.69 103 HIS A O 1
ATOM 834 N N . TYR A 1 104 ? -8.828 -25.688 -29.188 1 90.12 104 TYR A N 1
ATOM 835 C CA . TYR A 1 104 ? -8.039 -26.359 -28.172 1 90.12 104 TYR A CA 1
ATOM 836 C C . TYR A 1 104 ? -7.32 -25.359 -27.281 1 90.12 104 TYR A C 1
ATOM 838 O O . TYR A 1 104 ? -7.113 -25.609 -26.094 1 90.12 104 TYR A O 1
ATOM 846 N N . ARG A 1 105 ? -6.938 -24.188 -27.75 1 86.38 105 ARG A N 1
ATOM 847 C CA . ARG A 1 105 ? -6.234 -23.156 -27 1 86.38 105 ARG A CA 1
ATOM 848 C C . ARG A 1 105 ? -7.133 -22.562 -25.922 1 86.38 105 ARG A C 1
ATOM 850 O O . ARG A 1 105 ? -6.645 -22.062 -24.906 1 86.38 105 ARG A O 1
ATOM 857 N N . ASP A 1 106 ? -8.461 -22.656 -26.125 1 84.88 106 ASP A N 1
ATOM 858 C CA . ASP A 1 106 ? -9.422 -22.062 -25.203 1 84.88 106 ASP A CA 1
ATOM 859 C C . ASP A 1 106 ? -10.117 -23.141 -24.359 1 84.88 106 ASP A C 1
ATOM 861 O O . ASP A 1 106 ? -11.25 -22.938 -23.922 1 84.88 106 ASP A O 1
ATOM 865 N N . SER A 1 107 ? -9.461 -24.234 -24.188 1 85.44 107 SER A N 1
ATOM 866 C CA . SER A 1 107 ? -10.094 -25.375 -23.531 1 85.44 107 SER A CA 1
ATOM 867 C C . SER A 1 107 ? -10.516 -25.031 -22.109 1 85.44 107 SER A C 1
ATOM 869 O O . SER A 1 107 ? -11.43 -25.656 -21.562 1 85.44 107 SER A O 1
ATOM 871 N N . SER A 1 108 ? -9.867 -24.047 -21.406 1 76.5 108 SER A N 1
ATOM 872 C CA . SER A 1 108 ? -10.18 -23.656 -20.031 1 76.5 108 SER A CA 1
ATOM 873 C C . SER A 1 108 ? -11.602 -23.094 -19.938 1 76.5 108 SER A C 1
ATOM 875 O O . SER A 1 108 ? -12.203 -23.125 -18.859 1 76.5 108 SER A O 1
ATOM 877 N N . ARG A 1 109 ? -12.211 -22.672 -20.984 1 75.81 109 ARG A N 1
ATOM 878 C CA . ARG A 1 109 ? -13.562 -22.141 -21.016 1 75.81 109 ARG A CA 1
ATOM 879 C C . ARG A 1 109 ? -14.594 -23.234 -20.781 1 75.81 109 ARG A C 1
ATOM 881 O O . ARG A 1 109 ? -15.742 -22.953 -20.438 1 75.81 109 ARG A O 1
ATOM 888 N N . ALA A 1 110 ? -14.117 -24.453 -20.969 1 80.88 110 ALA A N 1
ATOM 889 C CA . ALA A 1 110 ? -15.039 -25.578 -20.797 1 80.88 110 ALA A CA 1
ATOM 890 C C . ALA A 1 110 ? -15.273 -25.891 -19.328 1 80.88 110 ALA A C 1
ATOM 892 O O . ALA A 1 110 ? -16.266 -26.531 -18.969 1 80.88 110 ALA A O 1
ATOM 893 N N . LEU A 1 111 ? -14.445 -25.359 -18.469 1 73.75 111 LEU A N 1
ATOM 894 C CA . LEU A 1 111 ? -14.547 -25.672 -17.047 1 73.75 111 LEU A CA 1
ATOM 895 C C . LEU A 1 111 ? -15.836 -25.109 -16.453 1 73.75 111 LEU A C 1
ATOM 897 O O . LEU A 1 111 ? -16.172 -23.938 -16.703 1 73.75 111 LEU A O 1
ATOM 901 N N . GLY A 1 112 ? -16.516 -25.906 -15.789 1 68.94 112 GLY A N 1
ATOM 902 C CA . GLY A 1 112 ? -17.75 -25.484 -15.141 1 68.94 112 GLY A CA 1
ATOM 903 C C . GLY A 1 112 ? -18.984 -25.641 -16.031 1 68.94 112 GLY A C 1
ATOM 904 O O . GLY A 1 112 ? -20.094 -25.344 -15.609 1 68.94 112 GLY A O 1
ATOM 905 N N . THR A 1 113 ? -18.75 -26.188 -17.359 1 73.62 113 THR A N 1
ATOM 906 C CA . THR A 1 113 ? -19.875 -26.375 -18.281 1 73.62 113 THR A CA 1
ATOM 907 C C . THR A 1 113 ? -20.281 -27.844 -18.328 1 73.62 113 THR A C 1
ATOM 909 O O . THR A 1 113 ? -19.516 -28.719 -17.953 1 73.62 113 THR A O 1
ATOM 912 N N . THR A 1 114 ? -21.547 -28.109 -18.625 1 82.38 114 THR A N 1
ATOM 913 C CA . THR A 1 114 ? -22.062 -29.453 -18.797 1 82.38 114 THR A CA 1
ATOM 914 C C . THR A 1 114 ? -22.594 -29.656 -20.203 1 82.38 114 THR A C 1
ATOM 916 O O . THR A 1 114 ? -23.406 -28.859 -20.688 1 82.38 114 THR A O 1
ATOM 919 N N . VAL A 1 115 ? -22.141 -30.734 -20.859 1 91.25 115 VAL A N 1
ATOM 920 C CA . VAL A 1 115 ? -22.531 -31.016 -22.234 1 91.25 115 VAL A CA 1
ATOM 921 C C . VAL A 1 115 ? -22.969 -32.469 -22.359 1 91.25 115 VAL A C 1
ATOM 923 O O . VAL A 1 115 ? -22.812 -33.25 -21.422 1 91.25 115 VAL A O 1
ATOM 926 N N . HIS A 1 116 ? -23.641 -32.75 -23.516 1 93.88 116 HIS A N 1
ATOM 927 C CA . HIS A 1 116 ? -24.156 -34.094 -23.719 1 93.88 116 HIS A CA 1
ATOM 928 C C . HIS A 1 116 ? -23.281 -34.875 -24.719 1 93.88 116 HIS A C 1
ATOM 930 O O . HIS A 1 116 ? -23.312 -36.125 -24.734 1 93.88 116 HIS A O 1
ATOM 936 N N . MET A 1 117 ? -22.594 -34.156 -25.578 1 95.44 117 MET A N 1
ATOM 937 C CA . MET A 1 117 ? -21.719 -34.781 -26.578 1 95.44 117 MET A CA 1
ATOM 938 C C . MET A 1 117 ? -20.438 -33.969 -26.734 1 95.44 117 MET A C 1
ATOM 940 O O . MET A 1 117 ? -20.484 -32.719 -26.859 1 95.44 117 MET A O 1
ATOM 944 N N . LEU A 1 118 ? -19.312 -34.688 -26.609 1 96.25 118 LEU A N 1
ATOM 945 C CA . LEU A 1 118 ? -18 -34.062 -26.766 1 96.25 118 LEU A CA 1
ATOM 946 C C . LEU A 1 118 ? -17.266 -34.656 -27.969 1 96.25 118 LEU A C 1
ATOM 948 O O . LEU A 1 118 ? -17.141 -35.875 -28.078 1 96.25 118 LEU A O 1
ATOM 952 N N . ILE A 1 119 ? -16.859 -33.844 -28.891 1 95.12 119 ILE A N 1
ATOM 953 C CA . ILE A 1 119 ? -16.188 -34.281 -30.109 1 95.12 119 ILE A CA 1
ATOM 954 C C . ILE A 1 119 ? -14.766 -33.75 -30.156 1 95.12 119 ILE A C 1
ATOM 956 O O . ILE A 1 119 ? -14.555 -32.531 -30.016 1 95.12 119 ILE A O 1
ATOM 960 N N . TYR A 1 120 ? -13.805 -34.656 -30.25 1 94.62 120 TYR A N 1
ATOM 961 C CA . TYR A 1 120 ? -12.414 -34.281 -30.469 1 94.62 120 TYR A CA 1
ATOM 962 C C . TYR A 1 120 ? -12.023 -34.406 -31.938 1 94.62 120 TYR A C 1
ATOM 964 O O . TYR A 1 120 ? -11.859 -35.531 -32.438 1 94.62 120 TYR A O 1
ATOM 972 N N . GLN A 1 121 ? -11.906 -33.219 -32.531 1 90.25 121 GLN A N 1
ATOM 973 C CA . GLN A 1 121 ? -11.391 -33.219 -33.875 1 90.25 121 GLN A CA 1
ATOM 974 C C . GLN A 1 121 ? -9.867 -33.031 -33.906 1 90.25 121 GLN A C 1
ATOM 976 O O . GLN A 1 121 ? -9.305 -32.406 -33 1 90.25 121 GLN A O 1
ATOM 981 N N . ASP A 1 122 ? -9.086 -33.594 -34.844 1 87.38 122 ASP A N 1
ATOM 982 C CA . ASP A 1 122 ? -7.637 -33.438 -34.969 1 87.38 122 ASP A CA 1
ATOM 983 C C . ASP A 1 122 ? -6.914 -34.062 -33.781 1 87.38 122 ASP A C 1
ATOM 985 O O . ASP A 1 122 ? -6.258 -33.344 -33 1 87.38 122 ASP A O 1
ATOM 989 N N . PHE A 1 123 ? -6.914 -35.25 -33.625 1 88.19 123 PHE A N 1
ATOM 990 C CA . PHE A 1 123 ? -6.387 -36 -32.469 1 88.19 123 PHE A CA 1
ATOM 991 C C . PHE A 1 123 ? -4.93 -35.656 -32.219 1 88.19 123 PHE A C 1
ATOM 993 O O . PHE A 1 123 ? -4.5 -35.562 -31.062 1 88.19 123 PHE A O 1
ATOM 1000 N N . THR A 1 124 ? -4.203 -35.375 -33.25 1 88.44 124 THR A N 1
ATOM 1001 C CA . THR A 1 124 ? -2.771 -35.125 -33.094 1 88.44 124 THR A CA 1
ATOM 1002 C C . THR A 1 124 ? -2.518 -33.812 -32.344 1 88.44 124 THR A C 1
ATOM 1004 O O . THR A 1 124 ? -1.407 -33.594 -31.844 1 88.44 124 THR A O 1
ATOM 1007 N N . SER A 1 125 ? -3.531 -33.062 -32.25 1 90.56 125 SER A N 1
ATOM 1008 C CA . SER A 1 125 ? -3.373 -31.797 -31.516 1 90.56 125 SER A CA 1
ATOM 1009 C C . SER A 1 125 ? -3.902 -31.906 -30.094 1 90.56 125 SER A C 1
ATOM 1011 O O . SER A 1 125 ? -3.812 -30.953 -29.312 1 90.56 125 SER A O 1
ATOM 1013 N N . LEU A 1 126 ? -4.344 -33 -29.766 1 90.81 126 LEU A N 1
ATOM 1014 C CA . LEU A 1 126 ? -4.914 -33.25 -28.453 1 90.81 126 LEU A CA 1
ATOM 1015 C C . LEU A 1 126 ? -3.816 -33.312 -27.391 1 90.81 126 LEU A C 1
ATOM 1017 O O . LEU A 1 126 ? -2.779 -33.938 -27.609 1 90.81 126 LEU A O 1
ATOM 1021 N N . THR A 1 127 ? -4.016 -32.625 -26.328 1 92.69 127 THR A N 1
ATOM 1022 C CA . THR A 1 127 ? -3.094 -32.656 -25.203 1 92.69 127 THR A CA 1
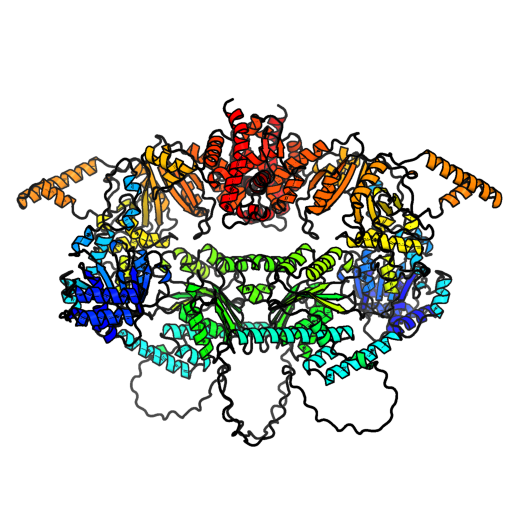ATOM 1023 C C . THR A 1 127 ? -3.783 -33.219 -23.969 1 92.69 127 THR A C 1
ATOM 1025 O O . THR A 1 127 ? -5.012 -33.188 -23.859 1 92.69 127 THR A O 1
ATOM 1028 N N . PRO A 1 128 ? -3.025 -33.75 -23.031 1 92 128 PRO A N 1
ATOM 1029 C CA . PRO A 1 128 ? -3.617 -34.281 -21.797 1 92 128 PRO A CA 1
ATOM 1030 C C . PRO A 1 128 ? -4.406 -33.188 -21.031 1 92 128 PRO A C 1
ATOM 1032 O O . PRO A 1 128 ? -5.441 -33.5 -20.438 1 92 128 PRO A O 1
ATOM 1035 N N . ASN A 1 129 ? -3.982 -31.984 -21.047 1 89.5 129 ASN A N 1
ATOM 1036 C CA . ASN A 1 129 ? -4.711 -30.906 -20.391 1 89.5 129 ASN A CA 1
ATOM 1037 C C . ASN A 1 129 ? -6.094 -30.719 -21 1 89.5 129 ASN A C 1
ATOM 1039 O O . ASN A 1 129 ? -7.074 -30.516 -20.266 1 89.5 129 ASN A O 1
ATOM 1043 N N . VAL A 1 130 ? -6.133 -30.734 -22.328 1 91.38 130 VAL A N 1
ATOM 1044 C CA . VAL A 1 130 ? -7.41 -30.578 -23.016 1 91.38 130 VAL A CA 1
ATOM 1045 C C . VAL A 1 130 ? -8.352 -31.719 -22.609 1 91.38 130 VAL A C 1
ATOM 1047 O O . VAL A 1 130 ? -9.531 -31.484 -22.328 1 91.38 130 VAL A O 1
ATOM 1050 N N . LEU A 1 131 ? -7.805 -32.875 -22.578 1 91.56 131 LEU A N 1
ATOM 1051 C CA . LEU A 1 131 ? -8.586 -34.031 -22.172 1 91.56 131 LEU A CA 1
ATOM 1052 C C . LEU A 1 131 ? -9.117 -33.875 -20.75 1 91.56 131 LEU A C 1
ATOM 1054 O O . LEU A 1 131 ? -10.297 -34.094 -20.484 1 91.56 131 LEU A O 1
ATOM 1058 N N . GLY A 1 132 ? -8.266 -33.5 -19.844 1 86.94 132 GLY A N 1
ATOM 1059 C CA . GLY A 1 132 ? -8.648 -33.312 -18.453 1 86.94 132 GLY A CA 1
ATOM 1060 C C . GLY A 1 132 ? -9.695 -32.25 -18.25 1 86.94 132 GLY A C 1
ATOM 1061 O O . GLY A 1 132 ? -10.57 -32.375 -17.391 1 86.94 132 GLY A O 1
ATOM 1062 N N . GLN A 1 133 ? -9.711 -31.219 -19.062 1 84.38 133 GLN A N 1
ATOM 1063 C CA . GLN A 1 133 ? -10.586 -30.062 -18.891 1 84.38 133 GLN A CA 1
ATOM 1064 C C . GLN A 1 133 ? -11.953 -30.312 -19.531 1 84.38 133 GLN A C 1
ATOM 1066 O O . GLN A 1 133 ? -12.945 -29.688 -19.141 1 84.38 133 GLN A O 1
ATOM 1071 N N . THR A 1 134 ? -12.016 -31.234 -20.469 1 89.69 134 THR A N 1
ATOM 1072 C CA . THR A 1 134 ? -13.234 -31.328 -21.266 1 89.69 134 THR A CA 1
ATOM 1073 C C . THR A 1 134 ? -13.961 -32.656 -20.984 1 89.69 134 THR A C 1
ATOM 1075 O O . THR A 1 134 ? -15.195 -32.688 -21.016 1 89.69 134 THR A O 1
ATOM 1078 N N . LEU A 1 135 ? -13.32 -33.625 -20.672 1 89.75 135 LEU A N 1
ATOM 1079 C CA . LEU A 1 135 ? -13.914 -34.938 -20.5 1 89.75 135 LEU A CA 1
ATOM 1080 C C . LEU A 1 135 ? -14.938 -34.938 -19.359 1 89.75 135 LEU A C 1
ATOM 1082 O O . LEU A 1 135 ? -15.984 -35.594 -19.469 1 89.75 135 LEU A O 1
ATOM 1086 N N . GLU A 1 136 ? -14.594 -34.219 -18.359 1 83.19 136 GLU A N 1
ATOM 1087 C CA . GLU A 1 136 ? -15.445 -34.25 -17.172 1 83.19 136 GLU A CA 1
ATOM 1088 C C . GLU A 1 136 ? -16.688 -33.375 -17.375 1 83.19 136 GLU A C 1
ATOM 1090 O O . GLU A 1 136 ? -17.641 -33.469 -16.594 1 83.19 136 GLU A O 1
ATOM 1095 N N . CYS A 1 137 ? -16.75 -32.75 -18.469 1 85.88 137 CYS A N 1
ATOM 1096 C CA . CYS A 1 137 ? -17.891 -31.875 -18.734 1 85.88 137 CYS A CA 1
ATOM 1097 C C . CYS A 1 137 ? -19.062 -32.656 -19.328 1 85.88 137 CYS A C 1
ATOM 1099 O O . CYS A 1 137 ? -20.188 -32.156 -19.359 1 85.88 137 CYS A O 1
ATOM 1101 N N . VAL A 1 138 ? -18.906 -33.875 -19.703 1 92.19 138 VAL A N 1
ATOM 1102 C CA . VAL A 1 138 ? -19.938 -34.656 -20.391 1 92.19 138 VAL A CA 1
ATOM 1103 C C . VAL A 1 138 ? -20.859 -35.281 -19.359 1 92.19 138 VAL A C 1
ATOM 1105 O O . VAL A 1 138 ? -20.391 -35.906 -18.406 1 92.19 138 VAL A O 1
ATOM 1108 N N . LYS A 1 139 ? -22.094 -35.156 -19.609 1 90 139 LYS A N 1
ATOM 1109 C CA . LYS A 1 139 ? -23.109 -35.688 -18.703 1 90 139 LYS A CA 1
ATOM 1110 C C . LYS A 1 139 ? -23.25 -37.219 -18.875 1 90 139 LYS A C 1
ATOM 1112 O O . LYS A 1 139 ? -22.891 -37.75 -19.922 1 90 139 LYS A O 1
ATOM 1117 N N . GLY A 1 140 ? -23.828 -37.844 -17.734 1 89.06 140 GLY A N 1
ATOM 1118 C CA . GLY A 1 140 ? -24.109 -39.281 -17.859 1 89.06 140 GLY A CA 1
ATOM 1119 C C . GLY A 1 140 ? -25.047 -39.625 -18.984 1 89.06 140 GLY A C 1
ATOM 1120 O O . GLY A 1 140 ? -26.062 -38.938 -19.188 1 89.06 140 GLY A O 1
ATOM 1121 N N . GLY A 1 141 ? -24.703 -40.625 -19.703 1 90.75 141 GLY A N 1
ATOM 1122 C CA . GLY A 1 141 ? -25.453 -41 -20.891 1 90.75 141 GLY A CA 1
ATOM 1123 C C . GLY A 1 141 ? -24.969 -40.312 -22.156 1 90.75 141 GLY A C 1
ATOM 1124 O O . GLY A 1 141 ? -25.391 -40.656 -23.25 1 90.75 141 GLY A O 1
ATOM 1125 N N . GLY A 1 142 ? -24.078 -39.406 -21.938 1 94.19 142 GLY A N 1
ATOM 1126 C CA . GLY A 1 142 ? -23.547 -38.656 -23.062 1 94.19 142 GLY A CA 1
ATOM 1127 C C . GLY A 1 142 ? -22.484 -39.406 -23.828 1 94.19 142 GLY A C 1
ATOM 1128 O O . GLY A 1 142 ? -22.172 -40.562 -23.516 1 94.19 142 GLY A O 1
ATOM 1129 N N . LEU A 1 143 ? -21.969 -38.75 -24.938 1 96.06 143 LEU A N 1
ATOM 1130 C CA . LEU A 1 143 ? -21 -39.406 -25.812 1 96.06 143 LEU A CA 1
ATOM 1131 C C . LEU A 1 143 ? -19.719 -38.594 -25.906 1 96.06 143 LEU A C 1
ATOM 1133 O O . LEU A 1 143 ? -19.75 -37.375 -25.953 1 96.06 143 LEU A O 1
ATOM 1137 N N . VAL A 1 144 ? -18.625 -39.375 -25.859 1 96.56 144 VAL A N 1
ATOM 1138 C CA . VAL A 1 144 ? -17.328 -38.812 -26.203 1 96.56 144 VAL A CA 1
ATOM 1139 C C . VAL A 1 144 ? -16.828 -39.406 -27.516 1 96.56 144 VAL A C 1
ATOM 1141 O O . VAL A 1 144 ? -16.688 -40.625 -27.625 1 96.56 144 VAL A O 1
ATOM 1144 N N . VAL A 1 145 ? -16.547 -38.562 -28.5 1 95.5 145 VAL A N 1
ATOM 1145 C CA . VAL A 1 145 ? -16.219 -39.062 -29.828 1 95.5 145 VAL A CA 1
ATOM 1146 C C . VAL A 1 145 ? -14.836 -38.531 -30.25 1 95.5 145 VAL A C 1
ATOM 1148 O O . VAL A 1 145 ? -14.617 -37.312 -30.297 1 95.5 145 VAL A O 1
ATOM 1151 N N . PHE A 1 146 ? -13.891 -39.469 -30.516 1 94 146 PHE A N 1
ATOM 1152 C CA . PHE A 1 146 ? -12.602 -39.125 -31.109 1 94 146 PHE A CA 1
ATOM 1153 C C . PHE A 1 146 ? -12.625 -39.344 -32.625 1 94 146 PHE A C 1
ATOM 1155 O O . PHE A 1 146 ? -12.883 -40.469 -33.094 1 94 146 PHE A O 1
ATOM 1162 N N . LEU A 1 147 ? -12.375 -38.312 -33.344 1 91.31 147 LEU A N 1
ATOM 1163 C CA . LEU A 1 147 ? -12.297 -38.406 -34.781 1 91.31 147 LEU A CA 1
ATOM 1164 C C . LEU A 1 147 ? -10.852 -38.625 -35.25 1 91.31 147 LEU A C 1
ATOM 1166 O O . LEU A 1 147 ? -10.031 -37.719 -35.125 1 91.31 147 LEU A O 1
ATOM 1170 N N . LEU A 1 148 ? -10.523 -39.781 -35.594 1 89 148 LEU A N 1
ATOM 1171 C CA . LEU A 1 148 ? -9.188 -40.125 -36.062 1 89 148 LEU A CA 1
ATOM 1172 C C . LEU A 1 148 ? -9.133 -40.125 -37.594 1 89 148 LEU A C 1
ATOM 1174 O O . LEU A 1 148 ? -9.094 -41.188 -38.25 1 89 148 LEU A O 1
ATOM 1178 N N . ASN A 1 149 ? -8.992 -38.906 -38.094 1 80.69 149 ASN A N 1
ATOM 1179 C CA . ASN A 1 149 ? -8.992 -38.75 -39.531 1 80.69 149 ASN A CA 1
ATOM 1180 C C . ASN A 1 149 ? -7.711 -39.25 -40.188 1 80.69 149 ASN A C 1
ATOM 1182 O O . ASN A 1 149 ? -6.629 -39.125 -39.594 1 80.69 149 ASN A O 1
ATOM 1186 N N . ASN A 1 150 ? -7.707 -39.875 -41.281 1 75.12 150 ASN A N 1
ATOM 1187 C CA . ASN A 1 150 ? -6.582 -40.344 -42.094 1 75.12 150 ASN A CA 1
ATOM 1188 C C . ASN A 1 150 ? -5.875 -41.531 -41.438 1 75.12 150 ASN A C 1
ATOM 1190 O O . ASN A 1 150 ? -4.691 -41.75 -41.688 1 75.12 150 ASN A O 1
ATOM 1194 N N . LEU A 1 151 ? -6.516 -42.094 -40.406 1 77.81 151 LEU A N 1
ATOM 1195 C CA . LEU A 1 151 ? -5.984 -43.312 -39.781 1 77.81 151 LEU A CA 1
ATOM 1196 C C . LEU A 1 151 ? -6.867 -44.5 -40.125 1 77.81 151 LEU A C 1
ATOM 1198 O O . LEU A 1 151 ? -8.094 -44.375 -40.156 1 77.81 151 LEU A O 1
ATOM 1202 N N . HIS A 1 152 ? -6.188 -45.562 -40.531 1 73.06 152 HIS A N 1
ATOM 1203 C CA . HIS A 1 152 ? -6.961 -46.719 -40.938 1 73.06 152 HIS A CA 1
ATOM 1204 C C . HIS A 1 152 ? -6.898 -47.812 -39.875 1 73.06 152 HIS A C 1
ATOM 1206 O O . HIS A 1 152 ? -7.695 -48.781 -39.938 1 73.06 152 HIS A O 1
ATOM 1212 N N . SER A 1 153 ? -5.895 -47.656 -39.062 1 75.25 153 SER A N 1
ATOM 1213 C CA . SER A 1 153 ? -5.805 -48.594 -37.938 1 75.25 153 SER A CA 1
ATOM 1214 C C . SER A 1 153 ? -5.332 -47.906 -36.656 1 75.25 153 SER A C 1
ATOM 1216 O O . SER A 1 153 ? -4.715 -46.844 -36.719 1 75.25 153 SER A O 1
ATOM 1218 N N . LEU A 1 154 ? -5.723 -48.5 -35.531 1 76.88 154 LEU A N 1
ATOM 1219 C CA . LEU A 1 154 ? -5.312 -47.969 -34.25 1 76.88 154 LEU A CA 1
ATOM 1220 C C . LEU A 1 154 ? -3.803 -48.094 -34.062 1 76.88 154 LEU A C 1
ATOM 1222 O O . LEU A 1 154 ? -3.203 -47.312 -33.312 1 76.88 154 LEU A O 1
ATOM 1226 N N . ASP A 1 155 ? -3.203 -49.062 -34.781 1 75.88 155 ASP A N 1
ATOM 1227 C CA . ASP A 1 155 ? -1.764 -49.281 -34.688 1 75.88 155 ASP A CA 1
ATOM 1228 C C . ASP A 1 155 ? -0.987 -48.094 -35.219 1 75.88 155 ASP A C 1
ATOM 1230 O O . ASP A 1 155 ? 0.136 -47.812 -34.812 1 75.88 155 ASP A O 1
ATOM 1234 N N . GLU A 1 156 ? -1.674 -47.406 -36.062 1 79.88 156 GLU A N 1
ATOM 1235 C CA . GLU A 1 156 ? -1.028 -46.219 -36.656 1 79.88 156 GLU A CA 1
ATOM 1236 C C . GLU A 1 156 ? -0.925 -45.094 -35.625 1 79.88 156 GLU A C 1
ATOM 1238 O O . GLU A 1 156 ? -0.118 -44.188 -35.812 1 79.88 156 GLU A O 1
ATOM 1243 N N . LEU A 1 157 ? -1.723 -45.281 -34.688 1 80.69 157 LEU A N 1
ATOM 1244 C CA . LEU A 1 157 ? -1.688 -44.25 -33.656 1 80.69 157 LEU A CA 1
ATOM 1245 C C . LEU A 1 157 ? -0.383 -44.312 -32.875 1 80.69 157 LEU A C 1
ATOM 1247 O O . LEU A 1 157 ? 0.091 -43.281 -32.375 1 80.69 157 LEU A O 1
ATOM 1251 N N . HIS A 1 158 ? 0.21 -45.469 -32.812 1 77.19 158 HIS A N 1
ATOM 1252 C CA . HIS A 1 158 ? 1.457 -45.656 -32.094 1 77.19 158 HIS A CA 1
ATOM 1253 C C . HIS A 1 158 ? 2.584 -44.844 -32.719 1 77.19 158 HIS A C 1
ATOM 1255 O O . HIS A 1 158 ? 3.506 -44.406 -32 1 77.19 158 HIS A O 1
ATOM 1261 N N . GLY A 1 159 ? 2.514 -44.562 -33.969 1 76.88 159 GLY A N 1
ATOM 1262 C CA . GLY A 1 159 ? 3.566 -43.812 -34.656 1 76.88 159 GLY A CA 1
ATOM 1263 C C . GLY A 1 159 ? 3.158 -42.406 -35.031 1 76.88 159 GLY A C 1
ATOM 1264 O O . GLY A 1 159 ? 3.879 -41.75 -35.75 1 76.88 159 GLY A O 1
ATOM 1265 N N . ALA A 1 160 ? 2.02 -42 -34.531 1 80.12 160 ALA A N 1
ATOM 1266 C CA . ALA A 1 160 ? 1.525 -40.688 -34.938 1 80.12 160 ALA A CA 1
ATOM 1267 C C . ALA A 1 160 ? 2.332 -39.562 -34.281 1 80.12 160 ALA A C 1
ATOM 1269 O O . ALA A 1 160 ? 2.725 -39.688 -33.094 1 80.12 160 ALA A O 1
ATOM 1270 N N . ALA A 1 161 ? 2.74 -38.656 -35.094 1 80.56 161 ALA A N 1
ATOM 1271 C CA . ALA A 1 161 ? 3.432 -37.469 -34.562 1 80.56 161 ALA A CA 1
ATOM 1272 C C . ALA A 1 161 ? 2.443 -36.469 -33.969 1 80.56 161 ALA A C 1
ATOM 1274 O O . ALA A 1 161 ? 1.543 -36 -34.656 1 80.56 161 ALA A O 1
ATOM 1275 N N . MET A 1 162 ? 2.609 -36.219 -32.656 1 88 162 MET A N 1
ATOM 1276 C CA . MET A 1 162 ? 1.732 -35.281 -31.984 1 88 162 MET A CA 1
ATOM 1277 C C . MET A 1 162 ? 2.238 -33.875 -32.125 1 88 162 MET A C 1
ATOM 1279 O O . MET A 1 162 ? 3.447 -33.625 -32.188 1 88 162 MET A O 1
ATOM 1283 N N . ARG A 1 163 ? 1.372 -32.938 -32.219 1 87.75 163 ARG A N 1
ATOM 1284 C CA . ARG A 1 163 ? 1.74 -31.531 -32.312 1 87.75 163 ARG A CA 1
ATOM 1285 C C . ARG A 1 163 ? 2.504 -31.078 -31.078 1 87.75 163 ARG A C 1
ATOM 1287 O O . ARG A 1 163 ? 3.361 -30.203 -31.156 1 87.75 163 ARG A O 1
ATOM 1294 N N . TYR A 1 164 ? 2.178 -31.641 -29.969 1 90.19 164 TYR A N 1
ATOM 1295 C CA . TYR A 1 164 ? 2.865 -31.312 -28.719 1 90.19 164 TYR A CA 1
ATOM 1296 C C . TYR A 1 164 ? 4.371 -31.516 -28.859 1 90.19 164 TYR A C 1
ATOM 1298 O O . TYR A 1 164 ? 5.156 -30.844 -28.188 1 90.19 164 TYR A O 1
ATOM 1306 N N . HIS A 1 165 ? 4.789 -32.406 -29.719 1 89.06 165 HIS A N 1
ATOM 1307 C CA . HIS A 1 165 ? 6.199 -32.75 -29.906 1 89.06 165 HIS A CA 1
ATOM 1308 C C . HIS A 1 165 ? 6.961 -31.578 -30.516 1 89.06 165 HIS A C 1
ATOM 1310 O O . HIS A 1 165 ? 8.195 -31.531 -30.438 1 89.06 165 HIS A O 1
ATOM 1316 N N . SER A 1 166 ? 6.211 -30.625 -31.062 1 86.06 166 SER A N 1
ATOM 1317 C CA . SER A 1 166 ? 6.855 -29.438 -31.609 1 86.06 166 SER A CA 1
ATOM 1318 C C . SER A 1 166 ? 7.488 -28.594 -30.516 1 86.06 166 SER A C 1
ATOM 1320 O O . SER A 1 166 ? 8.398 -27.812 -30.766 1 86.06 166 SER A O 1
ATOM 1322 N N . LYS A 1 167 ? 7.035 -28.812 -29.359 1 86.69 167 LYS A N 1
ATOM 1323 C CA . LYS A 1 167 ? 7.57 -28.078 -28.219 1 86.69 167 LYS A CA 1
ATOM 1324 C C . LYS A 1 167 ? 8.953 -28.594 -27.828 1 86.69 167 LYS A C 1
ATOM 1326 O O . LYS A 1 167 ? 9.672 -27.953 -27.062 1 86.69 167 LYS A O 1
ATOM 1331 N N . PHE A 1 168 ? 9.352 -29.828 -28.422 1 87.88 168 PHE A N 1
ATOM 1332 C CA . PHE A 1 168 ? 10.672 -30.375 -28.156 1 87.88 168 PHE A CA 1
ATOM 1333 C C . PHE A 1 168 ? 11.695 -29.844 -29.156 1 87.88 168 PHE A C 1
ATOM 1335 O O . PHE A 1 168 ? 12.5 -30.609 -29.688 1 87.88 168 PHE A O 1
ATOM 1342 N N . ALA A 1 169 ? 11.648 -28.547 -29.438 1 79.62 169 ALA A N 1
ATOM 1343 C CA . ALA A 1 169 ? 12.453 -27.938 -30.484 1 79.62 169 ALA A CA 1
ATOM 1344 C C . ALA A 1 169 ? 13.938 -27.953 -30.125 1 79.62 169 ALA A C 1
ATOM 1346 O O . ALA A 1 169 ? 14.797 -27.875 -31.016 1 79.62 169 ALA A O 1
ATOM 1347 N N . ASN A 1 170 ? 14.266 -28.141 -28.891 1 82.88 170 ASN A N 1
ATOM 1348 C CA . ASN A 1 170 ? 15.656 -28.109 -28.453 1 82.88 170 ASN A CA 1
ATOM 1349 C C . ASN A 1 170 ? 16.422 -29.328 -28.953 1 82.88 170 ASN A C 1
ATOM 1351 O O . ASN A 1 170 ? 17.656 -29.312 -29 1 82.88 170 ASN A O 1
ATOM 1355 N N . LEU A 1 171 ? 15.711 -30.344 -29.406 1 83.56 171 LEU A N 1
ATOM 1356 C CA . LEU A 1 171 ? 16.359 -31.547 -29.938 1 83.56 171 LEU A CA 1
ATOM 1357 C C . LEU A 1 171 ? 17.047 -31.234 -31.266 1 83.56 171 LEU A C 1
ATOM 1359 O O . LEU A 1 171 ? 18.062 -31.875 -31.594 1 83.56 171 LEU A O 1
ATOM 1363 N N . GLN A 1 172 ? 16.547 -30.234 -31.938 1 81.12 172 GLN A N 1
ATOM 1364 C CA . GLN A 1 172 ? 17.094 -29.891 -33.25 1 81.12 172 GLN A CA 1
ATOM 1365 C C . GLN A 1 172 ? 18.25 -28.922 -33.125 1 81.12 172 GLN A C 1
ATOM 1367 O O . GLN A 1 172 ? 19.078 -28.797 -34.031 1 81.12 172 GLN A O 1
ATOM 1372 N N . THR A 1 173 ? 18.344 -28.234 -32.031 1 83.88 173 THR A N 1
ATOM 1373 C CA . THR A 1 173 ? 19.344 -27.188 -31.875 1 83.88 173 THR A CA 1
ATOM 1374 C C . THR A 1 173 ? 20.594 -27.75 -31.219 1 83.88 173 THR A C 1
ATOM 1376 O O . THR A 1 173 ? 21.625 -27.078 -31.172 1 83.88 173 THR A O 1
ATOM 1379 N N . ARG A 1 174 ? 20.562 -29.016 -30.812 1 87.81 174 ARG A N 1
ATOM 1380 C CA . ARG A 1 174 ? 21.688 -29.625 -30.125 1 87.81 174 ARG A CA 1
ATOM 1381 C C . ARG A 1 174 ? 22.719 -30.156 -31.125 1 87.81 174 ARG A C 1
ATOM 1383 O O . ARG A 1 174 ? 22.422 -30.328 -32.312 1 87.81 174 ARG A O 1
ATOM 1390 N N . VAL A 1 175 ? 24 -30.297 -30.703 1 81 175 VAL A N 1
ATOM 1391 C CA . VAL A 1 175 ? 25.094 -30.766 -31.531 1 81 175 VAL A CA 1
ATOM 1392 C C . VAL A 1 175 ? 24.859 -32.219 -31.938 1 81 175 VAL A C 1
ATOM 1394 O O . VAL A 1 175 ? 25.031 -32.562 -33.125 1 81 175 VAL A O 1
ATOM 1397 N N . THR A 1 176 ? 24.531 -33.031 -30.922 1 71.19 176 THR A N 1
ATOM 1398 C CA . THR A 1 176 ? 24.25 -34.438 -31.219 1 71.19 176 THR A CA 1
ATOM 1399 C C . THR A 1 176 ? 22.734 -34.688 -31.25 1 71.19 176 THR A C 1
ATOM 1401 O O . THR A 1 176 ? 22.016 -34.25 -30.344 1 71.19 176 THR A O 1
ATOM 1404 N N . THR A 1 177 ? 22.125 -35 -32.438 1 63.88 177 THR A N 1
ATOM 1405 C CA . THR A 1 177 ? 20.688 -35.219 -32.625 1 63.88 177 THR A CA 1
ATOM 1406 C C . THR A 1 177 ? 20.312 -36.656 -32.406 1 63.88 177 THR A C 1
ATOM 1408 O O . THR A 1 177 ? 19.297 -37.125 -32.906 1 63.88 177 THR A O 1
ATOM 1411 N N . THR A 1 178 ? 20.922 -37.406 -31.578 1 62.62 178 THR A N 1
ATOM 1412 C CA . THR A 1 178 ? 20.625 -38.844 -31.578 1 62.62 178 THR A CA 1
ATOM 1413 C C . THR A 1 178 ? 19.344 -39.125 -30.797 1 62.62 178 THR A C 1
ATOM 1415 O O . THR A 1 178 ? 18.797 -40.219 -30.875 1 62.62 178 THR A O 1
ATOM 1418 N N . ASP A 1 179 ? 18.734 -38.156 -30.234 1 71 179 ASP A N 1
ATOM 1419 C CA . ASP A 1 179 ? 17.594 -38.469 -29.375 1 71 179 ASP A CA 1
ATOM 1420 C C . ASP A 1 179 ? 16.281 -38.469 -30.172 1 71 179 ASP A C 1
ATOM 1422 O O . ASP A 1 179 ? 15.984 -37.531 -30.906 1 71 179 ASP A O 1
ATOM 1426 N N . ALA A 1 180 ? 15.648 -39.656 -30.266 1 81.5 180 ALA A N 1
ATOM 1427 C CA . ALA A 1 180 ? 14.391 -39.812 -31 1 81.5 180 ALA A CA 1
ATOM 1428 C C . ALA A 1 180 ? 13.195 -39.719 -30.062 1 81.5 180 ALA A C 1
ATOM 1430 O O . ALA A 1 180 ? 13.258 -40.156 -28.922 1 81.5 180 ALA A O 1
ATOM 1431 N N . ILE A 1 181 ? 12.133 -39.031 -30.516 1 88 181 ILE A N 1
ATOM 1432 C CA . ILE A 1 181 ? 10.891 -38.875 -29.766 1 88 181 ILE A CA 1
ATOM 1433 C C . ILE A 1 181 ? 10.109 -40.188 -29.812 1 88 181 ILE A C 1
ATOM 1435 O O . ILE A 1 181 ? 9.906 -40.75 -30.891 1 88 181 ILE A O 1
ATOM 1439 N N . ALA A 1 182 ? 9.883 -40.781 -28.625 1 87.94 182 ALA A N 1
ATOM 1440 C CA . ALA A 1 182 ? 9.031 -41.969 -28.547 1 87.94 182 ALA A CA 1
ATOM 1441 C C . ALA A 1 182 ? 7.598 -41.594 -28.203 1 87.94 182 ALA A C 1
ATOM 1443 O O . ALA A 1 182 ? 7.367 -40.688 -27.391 1 87.94 182 ALA A O 1
ATOM 1444 N N . ASN A 1 183 ? 6.645 -42.125 -28.859 1 90.31 183 ASN A N 1
ATOM 1445 C CA . ASN A 1 183 ? 5.234 -41.844 -28.609 1 90.31 183 ASN A CA 1
ATOM 1446 C C . ASN A 1 183 ? 4.656 -42.719 -27.5 1 90.31 183 ASN A C 1
ATOM 1448 O O . ASN A 1 183 ? 3.676 -43.438 -27.719 1 90.31 183 ASN A O 1
ATOM 1452 N N . ARG A 1 184 ? 5.188 -42.594 -26.406 1 92.5 184 ARG A N 1
ATOM 1453 C CA . ARG A 1 184 ? 4.832 -43.469 -25.281 1 92.5 184 ARG A CA 1
ATOM 1454 C C . ARG A 1 184 ? 3.459 -43.094 -24.719 1 92.5 184 ARG A C 1
ATOM 1456 O O . ARG A 1 184 ? 2.705 -43.969 -24.297 1 92.5 184 ARG A O 1
ATOM 1463 N N . PHE A 1 185 ? 3.117 -41.875 -24.688 1 93.81 185 PHE A N 1
ATOM 1464 C CA . PHE A 1 185 ? 1.838 -41.438 -24.125 1 93.81 185 PHE A CA 1
ATOM 1465 C C . PHE A 1 185 ? 0.679 -42 -24.953 1 93.81 185 PHE A C 1
ATOM 1467 O O . PHE A 1 185 ? -0.283 -42.531 -24.391 1 93.81 185 PHE A O 1
ATOM 1474 N N . VAL A 1 186 ? 0.765 -41.781 -26.234 1 92.31 186 VAL A N 1
ATOM 1475 C CA . VAL A 1 186 ? -0.297 -42.281 -27.109 1 92.31 186 VAL A CA 1
ATOM 1476 C C . VAL A 1 186 ? -0.366 -43.781 -27.047 1 92.31 186 VAL A C 1
ATOM 1478 O O . VAL A 1 186 ? -1.452 -44.375 -27.094 1 92.31 186 VAL A O 1
ATOM 1481 N N . GLY A 1 187 ? 0.854 -44.438 -26.984 1 89.94 187 GLY A N 1
ATOM 1482 C CA . GLY A 1 187 ? 0.862 -45.875 -26.797 1 89.94 187 GLY A CA 1
ATOM 1483 C C . GLY A 1 187 ? 0.121 -46.312 -25.547 1 89.94 187 GLY A C 1
ATOM 1484 O O . GLY A 1 187 ? -0.651 -47.281 -25.578 1 89.94 187 GLY A O 1
ATOM 1485 N N . ARG A 1 188 ? 0.333 -45.656 -24.469 1 92.44 188 ARG A N 1
ATOM 1486 C CA . ARG A 1 188 ? -0.358 -45.938 -23.219 1 92.44 188 ARG A CA 1
ATOM 1487 C C . ARG A 1 188 ? -1.851 -45.656 -23.344 1 92.44 188 ARG A C 1
ATOM 1489 O O . ARG A 1 188 ? -2.678 -46.375 -22.797 1 92.44 188 ARG A O 1
ATOM 1496 N N . PHE A 1 189 ? -2.195 -44.594 -24.031 1 92.12 189 PHE A N 1
ATOM 1497 C CA . PHE A 1 189 ? -3.584 -44.219 -24.297 1 92.12 189 PHE A CA 1
ATOM 1498 C C . PHE A 1 189 ? -4.324 -45.375 -24.969 1 92.12 189 PHE A C 1
ATOM 1500 O O . PHE A 1 189 ? -5.406 -45.781 -24.516 1 92.12 189 PHE A O 1
ATOM 1507 N N . VAL A 1 190 ? -3.76 -45.938 -25.906 1 88 190 VAL A N 1
ATOM 1508 C CA . VAL A 1 190 ? -4.371 -47.031 -26.672 1 88 190 VAL A CA 1
ATOM 1509 C C . VAL A 1 190 ? -4.48 -48.281 -25.781 1 88 190 VAL A C 1
ATOM 1511 O O . VAL A 1 190 ? -5.508 -48.969 -25.797 1 88 190 VAL A O 1
ATOM 1514 N N . LYS A 1 191 ? -3.451 -48.531 -25.062 1 87.56 191 LYS A N 1
ATOM 1515 C CA . LYS A 1 191 ? -3.443 -49.719 -24.203 1 87.56 191 LYS A CA 1
ATOM 1516 C C . LYS A 1 191 ? -4.523 -49.625 -23.125 1 87.56 191 LYS A C 1
ATOM 1518 O O . LYS A 1 191 ? -5.164 -50.625 -22.797 1 87.56 191 LYS A O 1
ATOM 1523 N N . LEU A 1 192 ? -4.719 -48.5 -22.594 1 89.19 192 LEU A N 1
ATOM 1524 C CA . LEU A 1 192 ? -5.688 -48.312 -21.516 1 89.19 192 LEU A CA 1
ATOM 1525 C C . LEU A 1 192 ? -7.113 -48.375 -22.062 1 89.19 192 LEU A C 1
ATOM 1527 O O . LEU A 1 192 ? -8.055 -48.656 -21.312 1 89.19 192 LEU A O 1
ATOM 1531 N N . LEU A 1 193 ? -7.312 -48 -23.328 1 87.19 193 LEU A N 1
ATOM 1532 C CA . LEU A 1 193 ? -8.633 -48.125 -23.938 1 87.19 193 LEU A CA 1
ATOM 1533 C C . LEU A 1 193 ? -9.102 -49.594 -23.922 1 87.19 193 LEU A C 1
ATOM 1535 O O . LEU A 1 193 ? -10.305 -49.844 -23.906 1 87.19 193 LEU A O 1
ATOM 1539 N N . ALA A 1 194 ? -8.156 -50.406 -23.875 1 79.81 194 ALA A N 1
ATOM 1540 C CA . ALA A 1 194 ? -8.477 -51.844 -23.906 1 79.81 194 ALA A CA 1
ATOM 1541 C C . ALA A 1 194 ? -9.172 -52.25 -22.609 1 79.81 194 ALA A C 1
ATOM 1543 O O . ALA A 1 194 ? -9.906 -53.25 -22.594 1 79.81 194 ALA A O 1
ATOM 1544 N N . TYR A 1 195 ? -8.969 -51.469 -21.625 1 80.62 195 TYR A N 1
ATOM 1545 C CA . TYR A 1 195 ? -9.57 -51.781 -20.344 1 80.62 195 TYR A CA 1
ATOM 1546 C C . TYR A 1 195 ? -10.906 -51.094 -20.156 1 80.62 195 TYR A C 1
ATOM 1548 O O . TYR A 1 195 ? -11.594 -51.281 -19.156 1 80.62 195 TYR A O 1
ATOM 1556 N N . LEU A 1 196 ? -11.352 -50.25 -21.125 1 85.75 196 LEU A N 1
ATOM 1557 C CA . LEU A 1 196 ? -12.586 -49.469 -21.016 1 85.75 196 LEU A CA 1
ATOM 1558 C C . LEU A 1 196 ? -13.773 -50.281 -21.578 1 85.75 196 LEU A C 1
ATOM 1560 O O . LEU A 1 196 ? -13.836 -50.531 -22.781 1 85.75 196 LEU A O 1
ATOM 1564 N N . PRO A 1 197 ? -14.719 -50.562 -20.75 1 81.38 197 PRO A N 1
ATOM 1565 C CA . PRO A 1 197 ? -15.82 -51.406 -21.219 1 81.38 197 PRO A CA 1
ATOM 1566 C C . PRO A 1 197 ? -16.75 -50.656 -22.188 1 81.38 197 PRO A C 1
ATOM 1568 O O . PRO A 1 197 ? -17.359 -51.281 -23.062 1 81.38 197 PRO A O 1
ATOM 1571 N N . ARG A 1 198 ? -16.984 -49.406 -22.078 1 87.75 198 ARG A N 1
ATOM 1572 C CA . ARG A 1 198 ? -17.953 -48.688 -22.891 1 87.75 198 ARG A CA 1
ATOM 1573 C C . ARG A 1 198 ? -17.25 -47.875 -23.984 1 87.75 198 ARG A C 1
ATOM 1575 O O . ARG A 1 198 ? -17.469 -46.656 -24.109 1 87.75 198 ARG A O 1
ATOM 1582 N N . CYS A 1 199 ? -16.406 -48.688 -24.703 1 90.12 199 CYS A N 1
ATOM 1583 C CA . CYS A 1 199 ? -15.656 -48.094 -25.797 1 90.12 199 CYS A CA 1
ATOM 1584 C C . CYS A 1 199 ? -15.781 -48.906 -27.062 1 90.12 199 CYS A C 1
ATOM 1586 O O . CYS A 1 199 ? -15.656 -50.156 -27.016 1 90.12 199 CYS A O 1
ATOM 1588 N N . LEU A 1 200 ? -16.078 -48.25 -28.172 1 88.25 200 LEU A N 1
ATOM 1589 C CA . LEU A 1 200 ? -16.125 -48.938 -29.469 1 88.25 200 LEU A CA 1
ATOM 1590 C C . LEU A 1 200 ? -15.312 -48.188 -30.516 1 88.25 200 LEU A C 1
ATOM 1592 O O . LEU A 1 200 ? -15.328 -46.938 -30.531 1 88.25 200 LEU A O 1
ATOM 1596 N N . VAL A 1 201 ? -14.609 -48.969 -31.281 1 87.81 201 VAL A N 1
ATOM 1597 C CA . VAL A 1 201 ? -13.922 -48.406 -32.438 1 87.81 201 VAL A CA 1
ATOM 1598 C C . VAL A 1 201 ? -14.734 -48.688 -33.719 1 87.81 201 VAL A C 1
ATOM 1600 O O . VAL A 1 201 ? -15.062 -49.844 -34 1 87.81 201 VAL A O 1
ATOM 1603 N N . ILE A 1 202 ? -15.094 -47.594 -34.375 1 86.62 202 ILE A N 1
ATOM 1604 C CA . ILE A 1 202 ? -15.93 -47.781 -35.562 1 86.62 202 ILE A CA 1
ATOM 1605 C C . ILE A 1 202 ? -15.25 -47.125 -36.781 1 86.62 202 ILE A C 1
ATOM 1607 O O . ILE A 1 202 ? -14.422 -46.219 -36.625 1 86.62 202 ILE A O 1
ATOM 1611 N N . ASP A 1 203 ? -15.539 -47.625 -37.875 1 84.06 203 ASP A N 1
ATOM 1612 C CA . ASP A 1 203 ? -15.016 -47.031 -39.094 1 84.06 203 ASP A CA 1
ATOM 1613 C C . ASP A 1 203 ? -16.062 -46.125 -39.75 1 84.06 203 ASP A C 1
ATOM 1615 O O . ASP A 1 203 ? -17.125 -45.875 -39.188 1 84.06 203 ASP A O 1
ATOM 1619 N N . ASP A 1 204 ? -15.773 -45.594 -40.906 1 75.75 204 ASP A N 1
ATOM 1620 C CA . ASP A 1 204 ? -16.625 -44.656 -41.625 1 75.75 204 ASP A CA 1
ATOM 1621 C C . ASP A 1 204 ? -17.906 -45.312 -42.094 1 75.75 204 ASP A C 1
ATOM 1623 O O . ASP A 1 204 ? -18.859 -44.625 -42.5 1 75.75 204 ASP A O 1
ATOM 1627 N N . SER A 1 205 ? -18.078 -46.625 -42.031 1 77.06 205 SER A N 1
ATOM 1628 C CA . SER A 1 205 ? -19.297 -47.312 -42.406 1 77.06 205 SER A CA 1
ATOM 1629 C C . SER A 1 205 ? -20 -47.906 -41.188 1 77.06 205 SER A C 1
ATOM 1631 O O . SER A 1 205 ? -20.891 -48.75 -41.312 1 77.06 205 SER A O 1
ATOM 1633 N N . PHE A 1 206 ? -19.625 -47.531 -39.969 1 82.31 206 PHE A N 1
ATOM 1634 C CA . PHE A 1 206 ? -20.188 -47.938 -38.688 1 82.31 206 PHE A CA 1
ATOM 1635 C C . PHE A 1 206 ? -19.922 -49.406 -38.406 1 82.31 206 PHE A C 1
ATOM 1637 O O . PHE A 1 206 ? -20.719 -50.062 -37.75 1 82.31 206 PHE A O 1
ATOM 1644 N N . THR A 1 207 ? -18.828 -49.812 -39.094 1 82.31 207 THR A N 1
ATOM 1645 C CA . THR A 1 207 ? -18.391 -51.188 -38.781 1 82.31 207 THR A CA 1
ATOM 1646 C C . THR A 1 207 ? -17.484 -51.156 -37.562 1 82.31 207 THR A C 1
ATOM 1648 O O . THR A 1 207 ? -16.609 -50.312 -37.406 1 82.31 207 THR A O 1
ATOM 1651 N N . VAL A 1 208 ? -17.812 -52.062 -36.688 1 83.56 208 VAL A N 1
ATOM 1652 C CA . VAL A 1 208 ? -17.062 -52.125 -35.438 1 83.56 208 VAL A CA 1
ATOM 1653 C C . VAL A 1 208 ? -15.734 -52.844 -35.688 1 83.56 208 VAL A C 1
ATOM 1655 O O . VAL A 1 208 ? -15.719 -53.938 -36.25 1 83.56 208 VAL A O 1
ATOM 1658 N N . LEU A 1 209 ? -14.75 -52.156 -35.406 1 79.06 209 LEU A N 1
ATOM 1659 C CA . LEU A 1 209 ? -13.414 -52.75 -35.562 1 79.06 209 LEU A CA 1
ATOM 1660 C C . LEU A 1 209 ? -12.977 -53.375 -34.25 1 79.06 209 LEU A C 1
ATOM 1662 O O . LEU A 1 209 ? -13.258 -52.875 -33.156 1 79.06 209 LEU A O 1
ATOM 1666 N N . PRO A 1 210 ? -12.43 -54.625 -34.375 1 69.88 210 PRO A N 1
ATOM 1667 C CA . PRO A 1 210 ? -12.016 -55.281 -33.125 1 69.88 210 PRO A CA 1
ATOM 1668 C C . PRO A 1 210 ? -10.836 -54.594 -32.438 1 69.88 210 PRO A C 1
ATOM 1670 O O . PRO A 1 210 ? -9.867 -54.219 -33.094 1 69.88 210 PRO A O 1
ATOM 1673 N N . LEU A 1 211 ? -10.977 -53.969 -31.422 1 63.44 211 LEU A N 1
ATOM 1674 C CA . LEU A 1 211 ? -9.852 -53.438 -30.656 1 63.44 211 LEU A CA 1
ATOM 1675 C C . LEU A 1 211 ? -9.094 -54.562 -29.953 1 63.44 211 LEU A C 1
ATOM 1677 O O . LEU A 1 211 ? -7.891 -54.719 -30.141 1 63.44 211 LEU A O 1
ATOM 1681 N N . THR A 1 212 ? -9.688 -55.188 -28.859 1 57 212 THR A N 1
ATOM 1682 C CA . THR A 1 212 ? -9.195 -56.344 -28.125 1 57 212 THR A CA 1
ATOM 1683 C C . THR A 1 212 ? -10.297 -57.406 -27.969 1 57 212 THR A C 1
ATOM 1685 O O . THR A 1 212 ? -11.484 -57.094 -28.094 1 57 212 THR A O 1
ATOM 1688 N N . GLN A 1 213 ? -9.938 -58.625 -28.109 1 52.28 213 GLN A N 1
ATOM 1689 C CA . GLN A 1 213 ? -10.875 -59.719 -27.891 1 52.28 213 GLN A CA 1
ATOM 1690 C C . GLN A 1 213 ? -11.797 -59.438 -26.703 1 52.28 213 GLN A C 1
ATOM 1692 O O . GLN A 1 213 ? -12.969 -59.812 -26.719 1 52.28 213 GLN A O 1
ATOM 1697 N N . LYS A 1 214 ? -11.289 -58.688 -25.812 1 53.38 214 LYS A N 1
ATOM 1698 C CA . LYS A 1 214 ? -12.008 -58.438 -24.562 1 53.38 214 LYS A CA 1
ATOM 1699 C C . LYS A 1 214 ? -13.148 -57.469 -24.781 1 53.38 214 LYS A C 1
ATOM 1701 O O . LYS A 1 214 ? -14.18 -57.562 -24.094 1 53.38 214 LYS A O 1
ATOM 1706 N N . ILE A 1 215 ? -13.016 -56.594 -25.672 1 56.44 215 ILE A N 1
ATOM 1707 C CA . ILE A 1 215 ? -14.055 -55.594 -25.875 1 56.44 215 ILE A CA 1
ATOM 1708 C C . ILE A 1 215 ? -15.305 -56.25 -26.453 1 56.44 215 ILE A C 1
ATOM 1710 O O . ILE A 1 215 ? -16.422 -55.844 -26.172 1 56.44 215 ILE A O 1
ATOM 1714 N N . LYS A 1 216 ? -15.094 -57.344 -27.172 1 55.62 216 LYS A N 1
ATOM 1715 C CA . LYS A 1 216 ? -16.25 -58.062 -27.719 1 55.62 216 LYS A CA 1
ATOM 1716 C C . LYS A 1 216 ? -17.156 -58.562 -26.594 1 55.62 216 LYS A C 1
ATOM 1718 O O . LYS A 1 216 ? -18.375 -58.5 -26.703 1 55.62 216 LYS A O 1
ATOM 1723 N N . ASP A 1 217 ? -16.5 -59.094 -25.562 1 56.38 217 ASP A N 1
ATOM 1724 C CA . ASP A 1 217 ? -17.25 -59.719 -24.484 1 56.38 217 ASP A CA 1
ATOM 1725 C C . ASP A 1 217 ? -17.844 -58.688 -23.547 1 56.38 217 ASP A C 1
ATOM 1727 O O . ASP A 1 217 ? -18.797 -58.969 -22.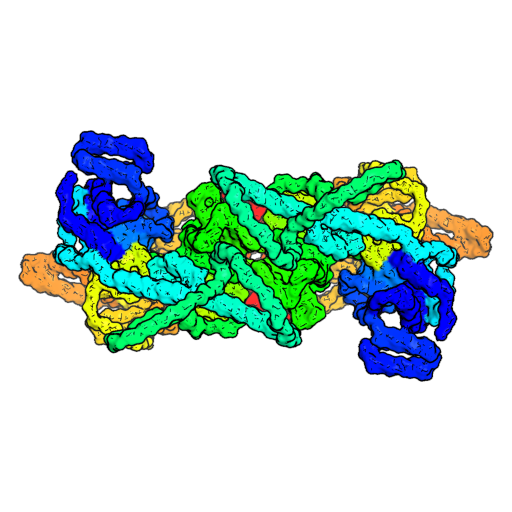812 1 56.38 217 ASP A O 1
ATOM 1731 N N . LEU A 1 218 ? -17.25 -57.531 -23.5 1 55.41 218 LEU A N 1
ATOM 1732 C CA . LEU A 1 218 ? -17.672 -56.5 -22.547 1 55.41 218 LEU A CA 1
ATOM 1733 C C . LEU A 1 218 ? -19.031 -55.938 -22.906 1 55.41 218 LEU A C 1
ATOM 1735 O O . LEU A 1 218 ? -19.812 -55.531 -22.031 1 55.41 218 LEU A O 1
ATOM 1739 N N . MET A 1 219 ? -19.391 -56.062 -24.203 1 58 219 MET A N 1
ATOM 1740 C CA . MET A 1 219 ? -20.688 -55.531 -24.609 1 58 219 MET A CA 1
ATOM 1741 C C . MET A 1 219 ? -21.828 -56.406 -24.109 1 58 219 MET A C 1
ATOM 1743 O O . MET A 1 219 ? -22.969 -55.969 -24 1 58 219 MET A O 1
ATOM 1747 N N . THR A 1 220 ? -21.406 -57.594 -23.891 1 57.12 220 THR A N 1
ATOM 1748 C CA . THR A 1 220 ? -22.438 -58.5 -23.422 1 57.12 220 THR A CA 1
ATOM 1749 C C . THR A 1 220 ? -22.75 -58.25 -21.938 1 57.12 220 THR A C 1
ATOM 1751 O O . THR A 1 220 ? -23.859 -58.531 -21.469 1 57.12 220 THR A O 1
ATOM 1754 N N . SER A 1 221 ? -21.812 -57.594 -21.203 1 60.09 221 SER A N 1
ATOM 1755 C CA . SER A 1 221 ? -21.984 -57.406 -19.766 1 60.09 221 SER A CA 1
ATOM 1756 C C . SER A 1 221 ? -22.375 -55.969 -19.422 1 60.09 221 SER A C 1
ATOM 1758 O O . SER A 1 221 ? -22.266 -55.562 -18.266 1 60.09 221 SER A O 1
ATOM 1760 N N . LEU A 1 222 ? -22.828 -55.312 -20.391 1 65.31 222 LEU A N 1
ATOM 1761 C CA . LEU A 1 222 ? -23.172 -53.906 -20.078 1 65.31 222 LEU A CA 1
ATOM 1762 C C . LEU A 1 222 ? -24.422 -53.844 -19.203 1 65.31 222 LEU A C 1
ATOM 1764 O O . LEU A 1 222 ? -25.453 -54.469 -19.531 1 65.31 222 LEU A O 1
ATOM 1768 N N . GLU A 1 223 ? -24.188 -53.562 -17.906 1 60.41 223 GLU A N 1
ATOM 1769 C CA . GLU A 1 223 ? -25.297 -53.375 -16.984 1 60.41 223 GLU A CA 1
ATOM 1770 C C . GLU A 1 223 ? -26.25 -52.281 -17.484 1 60.41 223 GLU A C 1
ATOM 1772 O O . GLU A 1 223 ? -25.812 -51.219 -17.922 1 60.41 223 GLU A O 1
ATOM 1777 N N . LEU A 1 224 ? -27.516 -52.562 -17.75 1 57.84 224 LEU A N 1
ATOM 1778 C CA . LEU A 1 224 ? -28.531 -51.656 -18.266 1 57.84 224 LEU A CA 1
ATOM 1779 C C . LEU A 1 224 ? -29.016 -50.688 -17.188 1 57.84 224 LEU A C 1
ATOM 1781 O O . LEU A 1 224 ? -29.609 -49.656 -17.484 1 57.84 224 LEU A O 1
ATOM 1785 N N . THR A 1 225 ? -28.922 -51.031 -15.891 1 58.88 225 THR A N 1
ATOM 1786 C CA . THR A 1 225 ? -29.562 -50.156 -14.922 1 58.88 225 THR A CA 1
ATOM 1787 C C . THR A 1 225 ? -28.594 -49.781 -13.797 1 58.88 225 THR A C 1
ATOM 1789 O O . THR A 1 225 ? -27.703 -50.594 -13.461 1 58.88 225 THR A O 1
ATOM 1792 N N . ASP A 1 226 ? -28.516 -48.469 -13.492 1 61.34 226 ASP A N 1
ATOM 1793 C CA . ASP A 1 226 ? -27.797 -48 -12.305 1 61.34 226 ASP A CA 1
ATOM 1794 C C . ASP A 1 226 ? -28.516 -48.438 -11.023 1 61.34 226 ASP A C 1
ATOM 1796 O O . ASP A 1 226 ? -29.422 -47.75 -10.562 1 61.34 226 ASP A O 1
ATOM 1800 N N . GLU A 1 227 ? -28.391 -49.594 -10.523 1 59.62 227 GLU A N 1
ATOM 1801 C CA . GLU A 1 227 ? -29.078 -50.062 -9.328 1 59.62 227 GLU A CA 1
ATOM 1802 C C . GLU A 1 227 ? -28.828 -49.156 -8.141 1 59.62 227 GLU A C 1
ATOM 1804 O O . GLU A 1 227 ? -29.719 -48.938 -7.309 1 59.62 227 GLU A O 1
ATOM 1809 N N . GLY A 1 228 ? -27.688 -48.469 -8.148 1 67.75 228 GLY A N 1
ATOM 1810 C CA . GLY A 1 228 ? -27.391 -47.562 -7.047 1 67.75 228 GLY A CA 1
ATOM 1811 C C . GLY A 1 228 ? -28.188 -46.281 -7.078 1 67.75 228 GLY A C 1
ATOM 1812 O O . GLY A 1 228 ? -28.453 -45.688 -6.031 1 67.75 228 GLY A O 1
ATOM 1813 N N . ARG A 1 229 ? -28.672 -45.938 -8.234 1 73 229 ARG A N 1
ATOM 1814 C CA . ARG A 1 229 ? -29.422 -44.688 -8.375 1 73 229 ARG A CA 1
ATOM 1815 C C . ARG A 1 229 ? -30.781 -44.781 -7.703 1 73 229 ARG A C 1
ATOM 1817 O O . ARG A 1 229 ? -31.219 -43.812 -7.043 1 73 229 ARG A O 1
ATOM 1824 N N . GLU A 1 230 ? -31.406 -45.906 -7.922 1 71.69 230 GLU A N 1
ATOM 1825 C CA . GLU A 1 230 ? -32.75 -46.062 -7.328 1 71.69 230 GLU A CA 1
ATOM 1826 C C . GLU A 1 230 ? -32.656 -45.969 -5.805 1 71.69 230 GLU A C 1
ATOM 1828 O O . GLU A 1 230 ? -33.531 -45.375 -5.168 1 71.69 230 GLU A O 1
ATOM 1833 N N . ASP A 1 231 ? -31.562 -46.531 -5.363 1 79 231 ASP A N 1
ATOM 1834 C CA . ASP A 1 231 ? -31.391 -46.5 -3.914 1 79 231 ASP A CA 1
ATOM 1835 C C . ASP A 1 231 ? -31.109 -45.062 -3.439 1 79 231 ASP A C 1
ATOM 1837 O O . ASP A 1 231 ? -31.641 -44.656 -2.416 1 79 231 ASP A O 1
ATOM 1841 N N . ARG A 1 232 ? -30.391 -44.406 -4.164 1 79.94 232 ARG A N 1
ATOM 1842 C CA . ARG A 1 232 ? -30.062 -43.031 -3.781 1 79.94 232 ARG A CA 1
ATOM 1843 C C . ARG A 1 232 ? -31.297 -42.125 -3.873 1 79.94 232 ARG A C 1
ATOM 1845 O O . ARG A 1 232 ? -31.516 -41.281 -3 1 79.94 232 ARG A O 1
ATOM 1852 N N . ASP A 1 233 ? -32 -42.312 -4.879 1 80.5 233 ASP A N 1
ATOM 1853 C CA . ASP A 1 233 ? -33.219 -41.5 -5.059 1 80.5 233 ASP A CA 1
ATOM 1854 C C . ASP A 1 233 ? -34.25 -41.812 -3.961 1 80.5 233 ASP A C 1
ATOM 1856 O O . ASP A 1 233 ? -34.938 -40.906 -3.49 1 80.5 233 ASP A O 1
ATOM 1860 N N . ARG A 1 234 ? -34.281 -43.062 -3.658 1 81.88 234 ARG A N 1
ATOM 1861 C CA . ARG A 1 234 ? -35.219 -43.469 -2.586 1 81.88 234 ARG A CA 1
ATOM 1862 C C . ARG A 1 234 ? -34.812 -42.812 -1.264 1 81.88 234 ARG A C 1
ATOM 1864 O O . ARG A 1 234 ? -35.625 -42.25 -0.552 1 81.88 234 ARG A O 1
ATOM 1871 N N . ARG A 1 235 ? -33.562 -42.844 -0.997 1 84.38 235 ARG A N 1
ATOM 1872 C CA . ARG A 1 235 ? -33.062 -42.25 0.234 1 84.38 235 ARG A CA 1
ATOM 1873 C C . ARG A 1 235 ? -33.281 -40.75 0.241 1 84.38 235 ARG A C 1
ATOM 1875 O O . ARG A 1 235 ? -33.625 -40.156 1.281 1 84.38 235 ARG A O 1
ATOM 1882 N N . PHE A 1 236 ? -33.094 -40.156 -0.878 1 87.75 236 PHE A N 1
ATOM 1883 C CA . PHE A 1 236 ? -33.312 -38.719 -0.994 1 87.75 236 PHE A CA 1
ATOM 1884 C C . PHE A 1 236 ? -34.781 -38.375 -0.775 1 87.75 236 PHE A C 1
ATOM 1886 O O . PHE A 1 236 ? -35.094 -37.406 -0.078 1 87.75 236 PHE A O 1
ATOM 1893 N N . ARG A 1 237 ? -35.594 -39.125 -1.271 1 86.12 237 ARG A N 1
ATOM 1894 C CA . ARG A 1 237 ? -37.031 -38.875 -1.104 1 86.12 237 ARG A CA 1
ATOM 1895 C C . ARG A 1 237 ? -37.469 -39.062 0.353 1 86.12 237 ARG A C 1
ATOM 1897 O O . ARG A 1 237 ? -38.25 -38.281 0.871 1 86.12 237 ARG A O 1
ATOM 1904 N N . GLU A 1 238 ? -36.875 -40.062 0.921 1 85.94 238 GLU A N 1
ATOM 1905 C CA . GLU A 1 238 ? -37.188 -40.312 2.33 1 85.94 238 GLU A CA 1
ATOM 1906 C C . GLU A 1 238 ? -36.688 -39.156 3.203 1 85.94 238 GLU A C 1
ATOM 1908 O O . GLU A 1 238 ? -37.375 -38.75 4.133 1 85.94 238 GLU A O 1
ATOM 1913 N N . PHE A 1 239 ? -35.594 -38.719 2.824 1 87.06 239 PHE A N 1
ATOM 1914 C CA . PHE A 1 239 ? -35 -37.594 3.566 1 87.06 239 PHE A CA 1
ATOM 1915 C C . PHE A 1 239 ? -35.844 -36.344 3.4 1 87.06 239 PHE A C 1
ATOM 1917 O O . PHE A 1 239 ? -36.094 -35.625 4.367 1 87.06 239 PHE A O 1
ATOM 1924 N N . ARG A 1 240 ? -36.25 -36.062 2.242 1 85.75 240 ARG A N 1
ATOM 1925 C CA . ARG A 1 240 ? -37.062 -34.906 1.94 1 85.75 240 ARG A CA 1
ATOM 1926 C C . ARG A 1 240 ? -38.375 -34.969 2.715 1 85.75 240 ARG A C 1
ATOM 1928 O O . ARG A 1 240 ? -38.812 -33.969 3.289 1 85.75 240 ARG A O 1
ATOM 1935 N N . LYS A 1 241 ? -38.969 -36.125 2.775 1 81.88 241 LYS A N 1
ATOM 1936 C CA . LYS A 1 241 ? -40.219 -36.312 3.482 1 81.88 241 LYS A CA 1
ATOM 1937 C C . LYS A 1 241 ? -40.031 -36.125 4.984 1 81.88 241 LYS A C 1
ATOM 1939 O O . LYS A 1 241 ? -40.906 -35.5 5.645 1 81.88 241 LYS A O 1
ATOM 1944 N N . HIS A 1 242 ? -39 -36.562 5.391 1 81.5 242 HIS A N 1
ATOM 1945 C CA . HIS A 1 242 ? -38.719 -36.438 6.812 1 81.5 242 HIS A CA 1
ATOM 1946 C C . HIS A 1 242 ? -38.5 -34.969 7.195 1 81.5 242 HIS A C 1
ATOM 1948 O O . HIS A 1 242 ? -39 -34.531 8.234 1 81.5 242 HIS A O 1
ATOM 1954 N N . GLN A 1 243 ? -37.781 -34.25 6.348 1 81.25 243 GLN A N 1
ATOM 1955 C CA . GLN A 1 243 ? -37.469 -32.875 6.637 1 81.25 243 GLN A CA 1
ATOM 1956 C C . GLN A 1 243 ? -38.688 -31.984 6.492 1 81.25 243 GLN A C 1
ATOM 1958 O O . GLN A 1 243 ? -38.844 -31 7.207 1 81.25 243 GLN A O 1
ATOM 1963 N N . GLU A 1 244 ? -39.5 -32.281 5.586 1 79.06 244 GLU A N 1
ATOM 1964 C CA . GLU A 1 244 ? -40.75 -31.547 5.414 1 79.06 244 GLU A CA 1
ATOM 1965 C C . GLU A 1 244 ? -41.625 -31.625 6.676 1 79.06 244 GLU A C 1
ATOM 1967 O O . GLU A 1 244 ? -42.344 -30.688 6.988 1 79.06 244 GLU A O 1
ATOM 1972 N N . ARG A 1 245 ? -41.406 -32.688 7.422 1 71.19 245 ARG A N 1
ATOM 1973 C CA . ARG A 1 245 ? -42.219 -32.906 8.625 1 71.19 245 ARG A CA 1
ATOM 1974 C C . ARG A 1 245 ? -41.562 -32.25 9.844 1 71.19 245 ARG A C 1
ATOM 1976 O O . ARG A 1 245 ? -42.25 -31.891 10.789 1 71.19 245 ARG A O 1
ATOM 1983 N N . THR A 1 246 ? -40.25 -32.094 9.805 1 68 246 THR A N 1
ATOM 1984 C CA . THR A 1 246 ? -39.531 -31.766 11.023 1 68 246 THR A CA 1
ATOM 1985 C C . THR A 1 246 ? -39.031 -30.328 10.984 1 68 246 THR A C 1
ATOM 1987 O O . THR A 1 246 ? -38.75 -29.734 12.023 1 68 246 THR A O 1
ATOM 1990 N N . THR A 1 247 ? -38.875 -29.797 9.797 1 73.19 247 THR A N 1
ATOM 1991 C CA . THR A 1 247 ? -38.188 -28.5 9.719 1 73.19 247 THR A CA 1
ATOM 1992 C C . THR A 1 247 ? -39.156 -27.422 9.219 1 73.19 247 THR A C 1
ATOM 1994 O O . THR A 1 247 ? -40.312 -27.703 8.953 1 73.19 247 THR A O 1
ATOM 1997 N N . SER A 1 248 ? -38.688 -26.156 9.133 1 77.88 248 SER A N 1
ATOM 1998 C CA . SER A 1 248 ? -39.469 -24.984 8.719 1 77.88 248 SER A CA 1
ATOM 1999 C C . SER A 1 248 ? -39.75 -25.016 7.223 1 77.88 248 SER A C 1
ATOM 2001 O O . SER A 1 248 ? -39.125 -25.75 6.477 1 77.88 248 SER A O 1
ATOM 2003 N N . ALA A 1 249 ? -40.781 -24.344 6.852 1 78.56 249 ALA A N 1
ATOM 2004 C CA . ALA A 1 249 ? -41.156 -24.219 5.449 1 78.56 249 ALA A CA 1
ATOM 2005 C C . ALA A 1 249 ? -40 -23.672 4.613 1 78.56 249 ALA A C 1
ATOM 2007 O O . ALA A 1 249 ? -39.812 -24.062 3.455 1 78.56 249 ALA A O 1
ATOM 2008 N N . LEU A 1 250 ? -39.219 -22.969 5.23 1 85.94 250 LEU A N 1
ATOM 2009 C CA . LEU A 1 250 ? -38.062 -22.375 4.543 1 85.94 250 LEU A CA 1
ATOM 2010 C C . LEU A 1 250 ? -37.031 -23.453 4.203 1 85.94 250 LEU A C 1
ATOM 2012 O O . LEU A 1 250 ? -36.531 -23.5 3.084 1 85.94 250 LEU A O 1
ATOM 2016 N N . HIS A 1 251 ? -36.75 -24.344 5.145 1 87 251 HIS A N 1
ATOM 2017 C CA . HIS A 1 251 ? -35.812 -25.438 4.93 1 87 251 HIS A CA 1
ATOM 2018 C C . HIS A 1 251 ? -36.281 -26.359 3.809 1 87 251 HIS A C 1
ATOM 2020 O O . HIS A 1 251 ? -35.531 -26.703 2.912 1 87 251 HIS A O 1
ATOM 2026 N N . SER A 1 252 ? -37.531 -26.609 3.91 1 86.56 252 SER A N 1
ATOM 2027 C CA . SER A 1 252 ? -38.125 -27.531 2.947 1 86.56 252 SER A CA 1
ATOM 2028 C C . SER A 1 252 ? -38.094 -26.969 1.533 1 86.56 252 SER A C 1
ATOM 2030 O O . SER A 1 252 ? -37.875 -27.703 0.564 1 86.56 252 SER A O 1
ATOM 2032 N N . ALA A 1 253 ? -38.25 -25.703 1.425 1 88.56 253 ALA A N 1
ATOM 2033 C CA . ALA A 1 253 ? -38.219 -25.062 0.115 1 88.56 253 ALA A CA 1
ATOM 2034 C C . ALA A 1 253 ? -36.844 -25.188 -0.529 1 88.56 253 ALA A C 1
ATOM 2036 O O . ALA A 1 253 ? -36.75 -25.5 -1.716 1 88.56 253 ALA A O 1
ATOM 2037 N N . PHE A 1 254 ? -35.875 -25.016 0.205 1 92 254 PHE A N 1
ATOM 2038 C CA . PHE A 1 254 ? -34.5 -25.078 -0.329 1 92 254 PHE A CA 1
ATOM 2039 C C . PHE A 1 254 ? -34.125 -26.531 -0.615 1 92 254 PHE A C 1
ATOM 2041 O O . PHE A 1 254 ? -33.438 -26.812 -1.596 1 92 254 PHE A O 1
ATOM 2048 N N . ILE A 1 255 ? -34.531 -27.453 0.223 1 90.06 255 ILE A N 1
ATOM 2049 C CA . ILE A 1 255 ? -34.25 -28.859 0.043 1 90.06 255 ILE A CA 1
ATOM 2050 C C . ILE A 1 255 ? -34.906 -29.359 -1.243 1 90.06 255 ILE A C 1
ATOM 2052 O O . ILE A 1 255 ? -34.344 -30.203 -1.95 1 90.06 255 ILE A O 1
ATOM 2056 N N . SER A 1 256 ? -36 -28.797 -1.581 1 86.81 256 SER A N 1
ATOM 2057 C CA . SER A 1 256 ? -36.719 -29.219 -2.77 1 86.81 256 SER A CA 1
ATOM 2058 C C . SER A 1 256 ? -35.938 -28.891 -4.043 1 86.81 256 SER A C 1
ATOM 2060 O O . SER A 1 256 ? -36.188 -29.484 -5.094 1 86.81 256 SER A O 1
ATOM 2062 N N . ARG A 1 257 ? -35.031 -27.969 -3.965 1 87.56 257 ARG A N 1
ATOM 2063 C CA . ARG A 1 257 ? -34.281 -27.547 -5.145 1 87.56 257 ARG A CA 1
ATOM 2064 C C . ARG A 1 257 ? -32.938 -28.281 -5.234 1 87.56 257 ARG A C 1
ATOM 2066 O O . ARG A 1 257 ? -32.188 -28.094 -6.195 1 87.56 257 ARG A O 1
ATOM 2073 N N . CYS A 1 258 ? -32.719 -29.156 -4.238 1 89 258 CYS A N 1
ATOM 2074 C CA . CYS A 1 258 ? -31.469 -29.938 -4.262 1 89 258 CYS A CA 1
ATOM 2075 C C . CYS A 1 258 ? -31.594 -31.141 -5.18 1 89 258 CYS A C 1
ATOM 2077 O O . CYS A 1 258 ? -32.688 -31.703 -5.336 1 89 258 CYS A O 1
ATOM 2079 N N . ALA A 1 259 ? -30.531 -31.5 -5.836 1 83.75 259 ALA A N 1
ATOM 2080 C CA . ALA A 1 259 ? -30.531 -32.625 -6.777 1 83.75 259 ALA A CA 1
ATOM 2081 C C . ALA A 1 259 ? -30.109 -33.906 -6.086 1 83.75 259 ALA A C 1
ATOM 2083 O O . ALA A 1 259 ? -30.438 -35 -6.559 1 83.75 259 ALA A O 1
ATOM 2084 N N . THR A 1 260 ? -29.328 -33.844 -4.996 1 87 260 THR A N 1
ATOM 2085 C CA . THR A 1 260 ? -28.812 -35.031 -4.324 1 87 260 THR A CA 1
ATOM 2086 C C . THR A 1 260 ? -29.062 -34.938 -2.82 1 87 260 THR A C 1
ATOM 2088 O O . THR A 1 260 ? -29.375 -33.875 -2.293 1 87 260 THR A O 1
ATOM 2091 N N . LEU A 1 261 ? -28.953 -36.094 -2.244 1 86.5 261 LEU A N 1
ATOM 2092 C CA . LEU A 1 261 ? -29.062 -36.156 -0.791 1 86.5 261 LEU A CA 1
ATOM 2093 C C . LEU A 1 261 ? -27.938 -35.375 -0.126 1 86.5 261 LEU A C 1
ATOM 2095 O O . LEU A 1 261 ? -28.156 -34.719 0.89 1 86.5 261 LEU A O 1
ATOM 2099 N N . ASP A 1 262 ? -26.781 -35.406 -0.753 1 88.19 262 ASP A N 1
ATOM 2100 C CA . ASP A 1 262 ? -25.641 -34.688 -0.214 1 88.19 262 ASP A CA 1
ATOM 2101 C C . ASP A 1 262 ? -25.906 -33.188 -0.177 1 88.19 262 ASP A C 1
ATOM 2103 O O . ASP A 1 262 ? -25.562 -32.531 0.8 1 88.19 262 ASP A O 1
ATOM 2107 N N . GLN A 1 263 ? -26.453 -32.719 -1.204 1 88.19 263 GLN A N 1
ATOM 2108 C CA . GLN A 1 263 ? -26.781 -31.312 -1.271 1 88.19 263 GLN A CA 1
ATOM 2109 C C . GLN A 1 263 ? -27.812 -30.922 -0.218 1 88.19 263 GLN A C 1
ATOM 2111 O O . GLN A 1 263 ? -27.719 -29.875 0.408 1 88.19 263 GLN A O 1
ATOM 2116 N N . ALA A 1 264 ? -28.766 -31.75 -0.105 1 89.25 264 ALA A N 1
ATOM 2117 C CA . ALA A 1 264 ? -29.812 -31.5 0.875 1 89.25 264 ALA A CA 1
ATOM 2118 C C . ALA A 1 264 ? -29.25 -31.469 2.293 1 89.25 264 ALA A C 1
ATOM 2120 O O . ALA A 1 264 ? -29.625 -30.625 3.102 1 89.25 264 ALA A O 1
ATOM 2121 N N . ARG A 1 265 ? -28.422 -32.406 2.553 1 87.88 265 ARG A N 1
ATOM 2122 C CA . ARG A 1 265 ? -27.766 -32.438 3.855 1 87.88 265 ARG A CA 1
ATOM 2123 C C . ARG A 1 265 ? -26.953 -31.172 4.094 1 87.88 265 ARG A C 1
ATOM 2125 O O . ARG A 1 265 ? -26.938 -30.625 5.199 1 87.88 265 ARG A O 1
ATOM 2132 N N . LEU A 1 266 ? -26.25 -30.734 3.104 1 90.56 266 LEU A N 1
ATOM 2133 C CA . LEU A 1 266 ? -25.453 -29.516 3.191 1 90.56 266 LEU A CA 1
ATOM 2134 C C . LEU A 1 266 ? -26.312 -28.312 3.537 1 90.56 266 LEU A C 1
ATOM 2136 O O . LEU A 1 266 ? -25.938 -27.484 4.367 1 90.56 266 LEU A O 1
ATOM 2140 N N . VAL A 1 267 ? -27.438 -28.234 2.877 1 89.12 267 VAL A N 1
ATOM 2141 C CA . VAL A 1 267 ? -28.359 -27.109 3.1 1 89.12 267 VAL A CA 1
ATOM 2142 C C . VAL A 1 267 ? -28.828 -27.109 4.551 1 89.12 267 VAL A C 1
ATOM 2144 O O . VAL A 1 267 ? -28.844 -26.078 5.207 1 89.12 267 VAL A O 1
ATOM 2147 N N . VAL A 1 268 ? -29.156 -28.203 5.035 1 87.06 268 VAL A N 1
ATOM 2148 C CA . VAL A 1 268 ? -29.625 -28.328 6.41 1 87.06 268 VAL A CA 1
ATOM 2149 C C . VAL A 1 268 ? -28.5 -27.984 7.379 1 87.06 268 VAL A C 1
ATOM 2151 O O . VAL A 1 268 ? -28.703 -27.25 8.352 1 87.06 268 VAL A O 1
ATOM 2154 N N . GLN A 1 269 ? -27.391 -28.516 7.113 1 88.12 269 GLN A N 1
ATOM 2155 C CA . GLN A 1 269 ? -26.234 -28.234 7.949 1 88.12 269 GLN A CA 1
ATOM 2156 C C . GLN A 1 269 ? -25.938 -26.734 7.996 1 88.12 269 GLN A C 1
ATOM 2158 O O . GLN A 1 269 ? -25.578 -26.203 9.047 1 88.12 269 GLN A O 1
ATOM 2163 N N . PHE A 1 270 ? -26.094 -26.141 6.902 1 90.12 270 PHE A N 1
ATOM 2164 C CA . PHE A 1 270 ? -25.797 -24.719 6.816 1 90.12 270 PHE A CA 1
ATOM 2165 C C . PHE A 1 270 ? -26.812 -23.906 7.59 1 90.12 270 PHE A C 1
ATOM 2167 O O . PHE A 1 270 ? -26.469 -22.938 8.273 1 90.12 270 PHE A O 1
ATOM 2174 N N . PHE A 1 271 ? -28.047 -24.25 7.473 1 87.5 271 PHE A N 1
ATOM 2175 C CA . PHE A 1 271 ? -29.078 -23.594 8.266 1 87.5 271 PHE A CA 1
ATOM 2176 C C . PHE A 1 271 ? -28.797 -23.734 9.75 1 87.5 271 PHE A C 1
ATOM 2178 O O . PHE A 1 271 ? -28.891 -22.75 10.5 1 87.5 271 PHE A O 1
ATOM 2185 N N . ASP A 1 272 ? -28.453 -24.828 10.07 1 85.06 272 ASP A N 1
ATOM 2186 C CA . ASP A 1 272 ? -28.156 -25.094 11.477 1 85.06 272 ASP A CA 1
ATOM 2187 C C . ASP A 1 272 ? -26.969 -24.297 11.961 1 85.06 272 ASP A C 1
ATOM 2189 O O . ASP A 1 272 ? -26.953 -23.797 13.094 1 85.06 272 ASP A O 1
ATOM 2193 N N . LEU A 1 273 ? -26.047 -24.25 11.148 1 87.19 273 LEU A N 1
ATOM 2194 C CA . LEU A 1 273 ? -24.859 -23.469 11.484 1 87.19 273 LEU A CA 1
ATOM 2195 C C . LEU A 1 273 ? -25.203 -22 11.703 1 87.19 273 LEU A C 1
ATOM 2197 O O . LEU A 1 273 ? -24.781 -21.406 12.688 1 87.19 273 LEU A O 1
ATOM 2201 N N . LEU A 1 274 ? -25.969 -21.438 10.805 1 87.75 274 LEU A N 1
ATOM 2202 C CA . LEU A 1 274 ? -26.344 -20.016 10.898 1 87.75 274 LEU A CA 1
ATOM 2203 C C . LEU A 1 274 ? -27.203 -19.766 12.125 1 87.75 274 LEU A C 1
ATOM 2205 O O . LEU A 1 274 ? -27.047 -18.734 12.797 1 87.75 274 LEU A O 1
ATOM 2209 N N . ASP A 1 275 ? -28.047 -20.625 12.406 1 82.62 275 ASP A N 1
ATOM 2210 C CA . ASP A 1 275 ? -28.906 -20.484 13.57 1 82.62 275 ASP A CA 1
ATOM 2211 C C . ASP A 1 275 ? -28.109 -20.562 14.867 1 82.62 275 ASP A C 1
ATOM 2213 O O . ASP A 1 275 ? -28.375 -19.828 15.812 1 82.62 275 ASP A O 1
ATOM 2217 N N . LYS A 1 276 ? -27.203 -21.422 14.828 1 81.75 276 LYS A N 1
ATOM 2218 C CA . LYS A 1 276 ? -26.344 -21.531 16 1 81.75 276 LYS A CA 1
ATOM 2219 C C . LYS A 1 276 ? -25.516 -20.25 16.203 1 81.75 276 LYS A C 1
ATOM 2221 O O . LYS A 1 276 ? -25.359 -19.781 17.328 1 81.75 276 LYS A O 1
ATOM 2226 N N . LEU A 1 277 ? -25.094 -19.734 15.156 1 82.75 277 LEU A N 1
ATOM 2227 C CA . LEU A 1 277 ? -24.312 -18.516 15.219 1 82.75 277 LEU A CA 1
ATOM 2228 C C . LEU A 1 277 ? -25.172 -17.344 15.695 1 82.75 277 LEU A C 1
ATOM 2230 O O . LEU A 1 277 ? -24.703 -16.5 16.469 1 82.75 277 LEU A O 1
ATOM 2234 N N . ALA A 1 278 ? -26.359 -17.234 15.234 1 77.62 278 ALA A N 1
ATOM 2235 C CA . ALA A 1 278 ? -27.281 -16.188 15.656 1 77.62 278 ALA A CA 1
ATOM 2236 C C . ALA A 1 278 ? -27.594 -16.297 17.156 1 77.62 278 ALA A C 1
ATOM 2238 O O . ALA A 1 278 ? -27.656 -15.289 17.844 1 77.62 278 ALA A O 1
ATOM 2239 N N . HIS A 1 279 ? -27.734 -17.484 17.562 1 74.75 279 HIS A N 1
ATOM 2240 C CA . HIS A 1 279 ? -28.031 -17.734 18.969 1 74.75 279 HIS A CA 1
ATOM 2241 C C . HIS A 1 279 ? -26.844 -17.344 19.859 1 74.75 279 HIS A C 1
ATOM 2243 O O . HIS A 1 279 ? -27.031 -16.766 20.922 1 74.75 279 HIS A O 1
ATOM 2249 N N . THR A 1 280 ? -25.734 -17.641 19.406 1 72.56 280 THR A N 1
ATOM 2250 C CA . THR A 1 280 ? -24.531 -17.328 20.172 1 72.56 280 THR A CA 1
ATOM 2251 C C . THR A 1 280 ? -24.312 -15.812 20.25 1 72.56 280 THR A C 1
ATOM 2253 O O . THR A 1 280 ? -23.906 -15.289 21.281 1 72.56 280 THR A O 1
ATOM 2256 N N . ARG A 1 281 ? -24.578 -15.094 19.25 1 68.12 281 ARG A N 1
ATOM 2257 C CA . ARG A 1 281 ? -24.438 -13.648 19.203 1 68.12 281 ARG A CA 1
ATOM 2258 C C . ARG A 1 281 ? -25.453 -12.969 20.109 1 68.12 281 ARG A C 1
ATOM 2260 O O . ARG A 1 281 ? -25.125 -12 20.812 1 68.12 281 ARG A O 1
ATOM 2267 N N . ALA A 1 282 ? -26.672 -13.43 20.141 1 62.81 282 ALA A N 1
ATOM 2268 C CA . ALA A 1 282 ? -27.734 -12.883 20.969 1 62.81 282 ALA A CA 1
ATOM 2269 C C . ALA A 1 282 ? -27.453 -13.094 22.438 1 62.81 282 ALA A C 1
ATOM 2271 O O . ALA A 1 282 ? -27.703 -12.211 23.266 1 62.81 282 ALA A O 1
ATOM 2272 N N . THR A 1 283 ? -26.938 -14.156 22.703 1 58.56 283 THR A N 1
ATOM 2273 C CA . THR A 1 283 ? -26.641 -14.469 24.094 1 58.56 283 THR A CA 1
ATOM 2274 C C . THR A 1 283 ? -25.516 -13.586 24.609 1 58.56 283 THR A C 1
ATOM 2276 O O . THR A 1 283 ? -25.531 -13.148 25.766 1 58.56 283 THR A O 1
ATOM 2279 N N . LYS A 1 284 ? -24.656 -13.133 23.781 1 55.62 284 LYS A N 1
ATOM 2280 C CA . LYS A 1 284 ? -23.531 -12.297 24.203 1 55.62 284 LYS A CA 1
ATOM 2281 C C . LYS A 1 284 ? -23.984 -10.852 24.438 1 55.62 284 LYS A C 1
ATOM 2283 O O . LYS A 1 284 ? -23.531 -10.203 25.375 1 55.62 284 LYS A O 1
ATOM 2288 N N . THR A 1 285 ? -24.828 -10.469 23.562 1 54.41 285 THR A N 1
ATOM 2289 C CA . THR A 1 285 ? -25.359 -9.117 23.719 1 54.41 285 THR A CA 1
ATOM 2290 C C . THR A 1 285 ? -26.219 -9.008 24.969 1 54.41 285 THR A C 1
ATOM 2292 O O . THR A 1 285 ? -26.188 -7.98 25.656 1 54.41 285 THR A O 1
ATOM 2295 N N . ALA A 1 286 ? -27.016 -10.055 25.344 1 51.25 286 ALA A N 1
ATOM 2296 C CA . ALA A 1 286 ? -27.844 -10.094 26.547 1 51.25 286 ALA A CA 1
ATOM 2297 C C . ALA A 1 286 ? -26.969 -10.125 27.797 1 51.25 286 ALA A C 1
ATOM 2299 O O . ALA A 1 286 ? -27.312 -9.516 28.812 1 51.25 286 ALA A O 1
ATOM 2300 N N . LYS A 1 287 ? -25.938 -10.844 27.75 1 47.59 287 LYS A N 1
ATOM 2301 C CA . LYS A 1 287 ? -25.047 -10.93 28.906 1 47.59 287 LYS A CA 1
ATOM 2302 C C . LYS A 1 287 ? -24.312 -9.609 29.125 1 47.59 287 LYS A C 1
ATOM 2304 O O . LYS A 1 287 ? -23.922 -9.297 30.25 1 47.59 287 LYS A O 1
ATOM 2309 N N . LEU A 1 288 ? -24.141 -8.828 28.094 1 47 288 LEU A N 1
ATOM 2310 C CA . LEU A 1 288 ? -23.453 -7.547 28.234 1 47 288 LEU A CA 1
ATOM 2311 C C . LEU A 1 288 ? -24.375 -6.5 28.844 1 47 288 LEU A C 1
ATOM 2313 O O . LEU A 1 288 ? -23.906 -5.48 29.359 1 47 288 LEU A O 1
ATOM 2317 N N . ASN A 1 289 ? -25.891 -6.695 28.797 1 36.91 289 ASN A N 1
ATOM 2318 C CA . ASN A 1 289 ? -26.828 -5.82 29.5 1 36.91 289 ASN A CA 1
ATOM 2319 C C . ASN A 1 289 ? -27.719 -6.602 30.453 1 36.91 289 ASN A C 1
ATOM 2321 O O . ASN A 1 289 ? -28.812 -7.023 30.094 1 36.91 289 ASN A O 1
ATOM 2325 N N . PRO A 1 290 ? -27.375 -7.004 31.719 1 37.28 290 PRO A N 1
ATOM 2326 C CA . PRO A 1 290 ? -28.188 -7.793 32.625 1 37.28 290 PRO A CA 1
ATOM 2327 C C . PRO A 1 290 ? -29.438 -7.059 33.094 1 37.28 290 PRO A C 1
ATOM 2329 O O . PRO A 1 290 ? -30.406 -7.688 33.562 1 37.28 290 PRO A O 1
ATOM 2332 N N . ASP A 1 291 ? -29.438 -5.715 33.281 1 35.91 291 ASP A N 1
ATOM 2333 C CA . ASP A 1 291 ? -30.469 -5.051 34.094 1 35.91 291 ASP A CA 1
ATOM 2334 C C . ASP A 1 291 ? -31.797 -4.984 33.344 1 35.91 291 ASP A C 1
ATOM 2336 O O . ASP A 1 291 ? -32.75 -4.344 33.781 1 35.91 291 ASP A O 1
ATOM 2340 N N . ALA A 1 292 ? -31.953 -5.426 32.219 1 33.97 292 ALA A N 1
ATOM 2341 C CA . ALA A 1 292 ? -33.25 -5.23 31.562 1 33.97 292 ALA A CA 1
ATOM 2342 C C . ALA A 1 292 ? -34.281 -6.18 32.125 1 33.97 292 ALA A C 1
ATOM 2344 O O . ALA A 1 292 ? -35.469 -6.137 31.734 1 33.97 292 ALA A O 1
ATOM 2345 N N . ASP A 1 293 ? -34.094 -7.266 32.844 1 32.22 293 ASP A N 1
ATOM 2346 C CA . ASP A 1 293 ? -35.094 -8.25 33.219 1 32.22 293 ASP A CA 1
ATOM 2347 C C . ASP A 1 293 ? -35.938 -7.734 34.375 1 32.22 293 ASP A C 1
ATOM 2349 O O . ASP A 1 293 ? -36.75 -8.484 34.969 1 32.22 293 ASP A O 1
ATOM 2353 N N . MET A 1 294 ? -35.844 -6.652 35 1 29.38 294 MET A N 1
ATOM 2354 C CA . MET A 1 294 ? -36.719 -6.633 36.188 1 29.38 294 MET A CA 1
ATOM 2355 C C . MET A 1 294 ? -38.125 -6.285 35.812 1 29.38 294 MET A C 1
ATOM 2357 O O . MET A 1 294 ? -38.906 -5.816 36.625 1 29.38 294 MET A O 1
ATOM 2361 N N . VAL A 1 295 ? -38.625 -6.012 34.531 1 29.27 295 VAL A N 1
ATOM 2362 C CA . VAL A 1 295 ? -40.062 -5.738 34.5 1 29.27 295 VAL A CA 1
ATOM 2363 C C . VAL A 1 295 ? -40.812 -7.008 34.844 1 29.27 295 VAL A C 1
ATOM 2365 O O . VAL A 1 295 ? -40.594 -8.062 34.25 1 29.27 295 VAL A O 1
ATOM 2368 N N . GLY A 1 296 ? -41.594 -7.152 35.969 1 25.77 296 GLY A N 1
ATOM 2369 C CA . GLY A 1 296 ? -42.469 -8.133 36.562 1 25.77 296 GLY A CA 1
ATOM 2370 C C . GLY A 1 296 ? -43.594 -8.57 35.625 1 25.77 296 GLY A C 1
ATOM 2371 O O . GLY A 1 296 ? -43.875 -7.891 34.656 1 25.77 296 GLY A O 1
ATOM 2372 N N . PRO A 1 297 ? -44.188 -9.797 35.688 1 26.48 297 PRO A N 1
ATOM 2373 C CA . PRO A 1 297 ? -45.188 -10.586 35 1 26.48 297 PRO A CA 1
ATOM 2374 C C . PRO A 1 297 ? -46.562 -9.922 35 1 26.48 297 PRO A C 1
ATOM 2376 O O . PRO A 1 297 ? -47.562 -10.57 34.719 1 26.48 297 PRO A O 1
ATOM 2379 N N . GLY A 1 298 ? -46.75 -8.531 35 1 22.7 298 GLY A N 1
ATOM 2380 C CA . GLY A 1 298 ? -48.125 -8.18 35.312 1 22.7 298 GLY A CA 1
ATOM 2381 C C . GLY A 1 298 ? -49.125 -8.867 34.406 1 22.7 298 GLY A C 1
ATOM 2382 O O . GLY A 1 298 ? -48.75 -9.617 33.5 1 22.7 298 GLY A O 1
ATOM 2383 N N . ASP A 1 299 ? -50.438 -8.195 34.094 1 24 299 ASP A N 1
ATOM 2384 C CA . ASP A 1 299 ? -51.844 -8.539 33.938 1 24 299 ASP A CA 1
ATOM 2385 C C . ASP A 1 299 ? -52.125 -9.109 32.562 1 24 299 ASP A C 1
ATOM 2387 O O . ASP A 1 299 ? -52.031 -8.406 31.562 1 24 299 ASP A O 1
ATOM 2391 N N . GLN A 1 300 ? -51.906 -10.359 32.25 1 20.88 300 GLN A N 1
ATOM 2392 C CA . GLN A 1 300 ? -52.25 -11.188 31.109 1 20.88 300 GLN A CA 1
ATOM 2393 C C . GLN A 1 300 ? -53.75 -11.195 30.859 1 20.88 300 GLN A C 1
ATOM 2395 O O . GLN A 1 300 ? -54.25 -11.891 29.969 1 20.88 300 GLN A O 1
ATOM 2400 N N . ARG A 1 301 ? -54.656 -10.734 31.781 1 22.64 301 ARG A N 1
ATOM 2401 C CA . ARG A 1 301 ? -56 -11.305 31.656 1 22.64 301 ARG A CA 1
ATOM 2402 C C . ARG A 1 301 ? -56.75 -10.688 30.484 1 22.64 301 ARG A C 1
ATOM 2404 O O . ARG A 1 301 ? -57.719 -11.258 29.984 1 22.64 301 ARG A O 1
ATOM 2411 N N . ALA A 1 302 ? -56.75 -9.43 30.25 1 20.48 302 ALA A N 1
ATOM 2412 C CA . ALA A 1 302 ? -58.062 -8.922 29.875 1 20.48 302 ALA A CA 1
ATOM 2413 C C . ALA A 1 302 ? -58.406 -9.281 28.422 1 20.48 302 ALA A C 1
ATOM 2415 O O . ALA A 1 302 ? -59.562 -9.273 28.031 1 20.48 302 ALA A O 1
ATOM 2416 N N . THR A 1 303 ? -57.5 -9.148 27.438 1 19.92 303 THR A N 1
ATOM 2417 C CA . THR A 1 303 ? -58.156 -8.82 26.203 1 19.92 303 THR A CA 1
ATOM 2418 C C . THR A 1 303 ? -58.75 -10.07 25.562 1 19.92 303 THR A C 1
ATOM 2420 O O . THR A 1 303 ? -58.031 -10.898 25 1 19.92 303 THR A O 1
ATOM 2423 N N . ASN A 1 304 ? -59.688 -10.82 26.188 1 19.88 304 ASN A N 1
ATOM 2424 C CA . ASN A 1 304 ? -60.469 -11.914 25.609 1 19.88 304 ASN A CA 1
ATOM 2425 C C . ASN A 1 304 ? -61.219 -11.469 24.359 1 19.88 304 ASN A C 1
ATOM 2427 O O . ASN A 1 304 ? -62.25 -12.047 24.031 1 19.88 304 ASN A O 1
ATOM 2431 N N . ALA A 1 305 ? -61.062 -10.188 23.922 1 22.08 305 ALA A N 1
ATOM 2432 C CA . ALA A 1 305 ? -62.156 -9.906 23 1 22.08 305 ALA A CA 1
ATOM 2433 C C . ALA A 1 305 ? -62.219 -10.938 21.875 1 22.08 305 ALA A C 1
ATOM 2435 O O . ALA A 1 305 ? -61.219 -11.562 21.547 1 22.08 305 ALA A O 1
ATOM 2436 N N . GLU A 1 306 ? -63.344 -11.266 21.312 1 21.3 306 GLU A N 1
ATOM 2437 C CA . GLU A 1 306 ? -63.969 -12.172 20.375 1 21.3 306 GLU A CA 1
ATOM 2438 C C . GLU A 1 306 ? -63.25 -12.203 19.047 1 21.3 306 GLU A C 1
ATOM 2440 O O . GLU A 1 306 ? -62.844 -11.156 18.531 1 21.3 306 GLU A O 1
ATOM 2445 N N . SER A 1 307 ? -62.531 -13.297 18.719 1 22.14 307 SER A N 1
ATOM 2446 C CA . SER A 1 307 ? -61.625 -13.93 17.75 1 22.14 307 SER A CA 1
ATOM 2447 C C . SER A 1 307 ? -62.188 -13.797 16.328 1 22.14 307 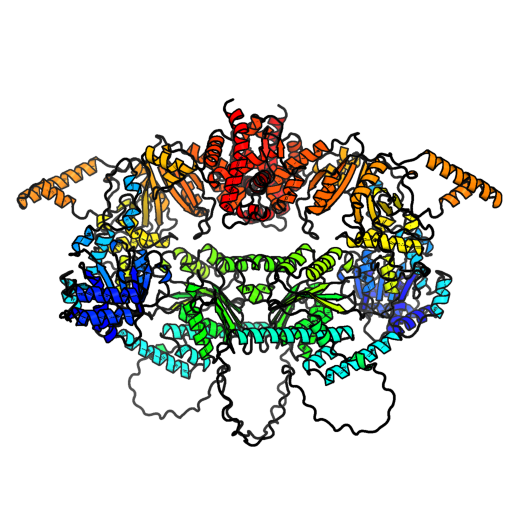SER A C 1
ATOM 2449 O O . SER A 1 307 ? -62.969 -14.625 15.883 1 22.14 307 SER A O 1
ATOM 2451 N N . GLY A 1 308 ? -62.812 -12.523 15.945 1 23.41 308 GLY A N 1
ATOM 2452 C CA . GLY A 1 308 ? -63.406 -12.586 14.625 1 23.41 308 GLY A CA 1
ATOM 2453 C C . GLY A 1 308 ? -62.469 -13.031 13.539 1 23.41 308 GLY A C 1
ATOM 2454 O O . GLY A 1 308 ? -61.25 -12.984 13.727 1 23.41 308 GLY A O 1
ATOM 2455 N N . SER A 1 309 ? -62.906 -13.828 12.508 1 23.09 309 SER A N 1
ATOM 2456 C CA . SER A 1 309 ? -62.375 -14.609 11.406 1 23.09 309 SER A CA 1
ATOM 2457 C C . SER A 1 309 ? -61.469 -13.75 10.531 1 23.09 309 SER A C 1
ATOM 2459 O O . SER A 1 309 ? -61.938 -12.859 9.812 1 23.09 309 SER A O 1
ATOM 2461 N N . GLU A 1 310 ? -60.375 -13.211 11.023 1 24.77 310 GLU A N 1
ATOM 2462 C CA . GLU A 1 310 ? -59.531 -12.336 10.227 1 24.77 310 GLU A CA 1
ATOM 2463 C C . GLU A 1 310 ? -59 -13.062 8.992 1 24.77 310 GLU A C 1
ATOM 2465 O O . GLU A 1 310 ? -58.562 -14.219 9.078 1 24.77 310 GLU A O 1
ATOM 2470 N N . PRO A 1 311 ? -59.281 -12.641 7.793 1 26.58 311 PRO A N 1
ATOM 2471 C CA . PRO A 1 311 ? -59 -13.344 6.543 1 26.58 311 PRO A CA 1
ATOM 2472 C C . PRO A 1 311 ? -57.531 -13.664 6.383 1 26.58 311 PRO A C 1
ATOM 2474 O O . PRO A 1 311 ? -56.656 -12.953 6.926 1 26.58 311 PRO A O 1
ATOM 2477 N N . LYS A 1 312 ? -57.125 -14.938 5.914 1 27.5 312 LYS A N 1
ATOM 2478 C CA . LYS A 1 312 ? -55.906 -15.688 5.664 1 27.5 312 LYS A CA 1
ATOM 2479 C C . LYS A 1 312 ? -54.906 -14.867 4.844 1 27.5 312 LYS A C 1
ATOM 2481 O O . LYS A 1 312 ? -55.062 -14.719 3.631 1 27.5 312 LYS A O 1
ATOM 2486 N N . ARG A 1 313 ? -54.406 -13.812 5.32 1 24.89 313 ARG A N 1
ATOM 2487 C CA . ARG A 1 313 ? -53.375 -13.156 4.52 1 24.89 313 ARG A CA 1
ATOM 2488 C C . ARG A 1 313 ? -52.25 -14.125 4.145 1 24.89 313 ARG A C 1
ATOM 2490 O O . ARG A 1 313 ? -51.812 -14.922 4.977 1 24.89 313 ARG A O 1
ATOM 2497 N N . LYS A 1 314 ? -51.969 -14.234 2.822 1 28.91 314 LYS A N 1
ATOM 2498 C CA . LYS A 1 314 ? -50.969 -15.102 2.203 1 28.91 314 LYS A CA 1
ATOM 2499 C C . LYS A 1 314 ? -49.625 -14.977 2.906 1 28.91 314 LYS A C 1
ATOM 2501 O O . LYS A 1 314 ? -49.062 -13.883 2.986 1 28.91 314 LYS A O 1
ATOM 2506 N N . ARG A 1 315 ? -49.281 -15.883 3.875 1 28.92 315 ARG A N 1
ATOM 2507 C CA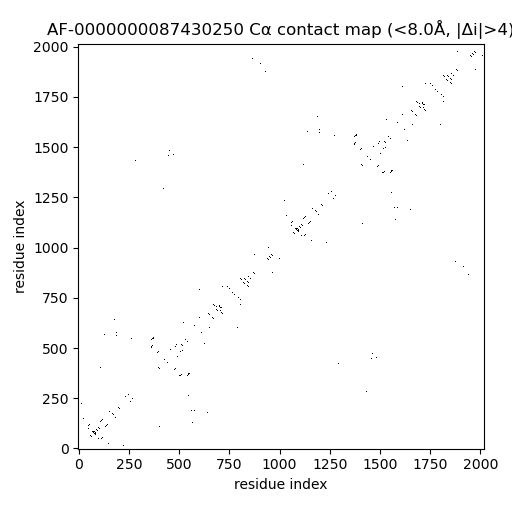 . ARG A 1 315 ? -48.094 -16.047 4.703 1 28.92 315 ARG A CA 1
ATOM 2508 C C . ARG A 1 315 ? -46.844 -16 3.854 1 28.92 315 ARG A C 1
ATOM 2510 O O . ARG A 1 315 ? -46.625 -16.891 3.021 1 28.92 315 ARG A O 1
ATOM 2517 N N . THR A 1 316 ? -46.344 -14.805 3.5 1 32.22 316 THR A N 1
ATOM 2518 C CA . THR A 1 316 ? -45.062 -14.734 2.85 1 32.22 316 THR A CA 1
ATOM 2519 C C . THR A 1 316 ? -44.031 -15.555 3.613 1 32.22 316 THR A C 1
ATOM 2521 O O . THR A 1 316 ? -44.031 -15.602 4.844 1 32.22 316 THR A O 1
ATOM 2524 N N . LEU A 1 317 ? -43.344 -16.547 3.031 1 35.72 317 LEU A N 1
ATOM 2525 C CA . LEU A 1 317 ? -42.406 -17.578 3.453 1 35.72 317 LEU A CA 1
ATOM 2526 C C . LEU A 1 317 ? -41.281 -16.984 4.297 1 35.72 317 LEU A C 1
ATOM 2528 O O . LEU A 1 317 ? -40.281 -17.641 4.555 1 35.72 317 LEU A O 1
ATOM 2532 N N . ARG A 1 318 ? -41.312 -15.703 4.613 1 39.25 318 ARG A N 1
ATOM 2533 C CA . ARG A 1 318 ? -40.125 -15.266 5.355 1 39.25 318 ARG A CA 1
ATOM 2534 C C . ARG A 1 318 ? -40.094 -15.898 6.742 1 39.25 318 ARG A C 1
ATOM 2536 O O . ARG A 1 318 ? -39.062 -15.875 7.406 1 39.25 318 ARG A O 1
ATOM 2543 N N . SER A 1 319 ? -41.344 -16.016 7.629 1 35 319 SER A N 1
ATOM 2544 C CA . SER A 1 319 ? -41.312 -16.312 9.055 1 35 319 SER A CA 1
ATOM 2545 C C . SER A 1 319 ? -41.344 -17.812 9.312 1 35 319 SER A C 1
ATOM 2547 O O . SER A 1 319 ? -41.844 -18.578 8.492 1 35 319 SER A O 1
ATOM 2549 N N . ASP A 1 320 ? -40.375 -18.344 10.211 1 38.66 320 ASP A N 1
ATOM 2550 C CA . ASP A 1 320 ? -40.281 -19.688 10.781 1 38.66 320 ASP A CA 1
ATOM 2551 C C . ASP A 1 320 ? -41.656 -20.172 11.258 1 38.66 320 ASP A C 1
ATOM 2553 O O . ASP A 1 320 ? -41.875 -20.375 12.453 1 38.66 320 ASP A O 1
ATOM 2557 N N . ASP A 1 321 ? -42.812 -19.719 10.805 1 34.19 321 ASP A N 1
ATOM 2558 C CA . ASP A 1 321 ? -44.031 -20.188 11.484 1 34.19 321 ASP A CA 1
ATOM 2559 C C . ASP A 1 321 ? -44.188 -21.688 11.352 1 34.19 321 ASP A C 1
ATOM 2561 O O . ASP A 1 321 ? -44.156 -22.234 10.242 1 34.19 321 ASP A O 1
ATOM 2565 N N . VAL A 1 322 ? -43.844 -22.438 12.383 1 31.06 322 VAL A N 1
ATOM 2566 C CA . VAL A 1 322 ? -44.094 -23.859 12.578 1 31.06 322 VAL A CA 1
ATOM 2567 C C . VAL A 1 322 ? -45.562 -24.156 12.281 1 31.06 322 VAL A C 1
ATOM 2569 O O . VAL A 1 322 ? -46.469 -23.516 12.836 1 31.06 322 VAL A O 1
ATOM 2572 N N . ILE A 1 323 ? -46.031 -24.594 11.148 1 30.7 323 ILE A N 1
ATOM 2573 C CA . ILE A 1 323 ? -47.375 -25.125 10.945 1 30.7 323 ILE A CA 1
ATOM 2574 C C . ILE A 1 323 ? -47.688 -26.156 12.023 1 30.7 323 ILE A C 1
ATOM 2576 O O . ILE A 1 323 ? -47.031 -27.188 12.117 1 30.7 323 ILE A O 1
ATOM 2580 N N . THR A 1 324 ? -48.219 -25.781 13.148 1 27.5 324 THR A N 1
ATOM 2581 C CA . THR A 1 324 ? -48.719 -26.734 14.125 1 27.5 324 THR A CA 1
ATOM 2582 C C . THR A 1 324 ? -49.812 -27.625 13.508 1 27.5 324 THR A C 1
ATOM 2584 O O . THR A 1 324 ? -50.875 -27.156 13.18 1 27.5 324 THR A O 1
ATOM 2587 N N . LYS A 1 325 ? -49.438 -28.516 12.609 1 27.33 325 LYS A N 1
ATOM 2588 C CA . LYS A 1 325 ? -50.469 -29.484 12.211 1 27.33 325 LYS A CA 1
ATOM 2589 C C . LYS A 1 325 ? -51.094 -30.172 13.43 1 27.33 325 LYS A C 1
ATOM 2591 O O . LYS A 1 325 ? -50.375 -30.484 14.391 1 27.33 325 LYS A O 1
ATOM 2596 N N . GLU A 1 326 ? -52.406 -30.203 13.57 1 26.97 326 GLU A N 1
ATOM 2597 C CA . GLU A 1 326 ? -53.25 -30.969 14.477 1 26.97 326 GLU A CA 1
ATOM 2598 C C . GLU A 1 326 ? -52.875 -32.438 14.461 1 26.97 326 GLU A C 1
ATOM 2600 O O . GLU A 1 326 ? -52.594 -33 13.398 1 26.97 326 GLU A O 1
ATOM 2605 N N . GLU A 1 327 ? -52.5 -33.062 15.547 1 25.7 327 GLU A N 1
ATOM 2606 C CA . GLU A 1 327 ? -52.25 -34.469 15.891 1 25.7 327 GLU A CA 1
ATOM 2607 C C . GLU A 1 327 ? -53.375 -35.375 15.398 1 25.7 327 GLU A C 1
ATOM 2609 O O . GLU A 1 327 ? -54.531 -35.219 15.836 1 25.7 327 GLU A O 1
ATOM 2614 N N . VAL A 1 328 ? -53.531 -35.625 14.094 1 25.98 328 VAL A N 1
ATOM 2615 C CA . VAL A 1 328 ? -54.5 -36.656 13.797 1 25.98 328 VAL A CA 1
ATOM 2616 C C . VAL A 1 328 ? -54.188 -37.938 14.578 1 25.98 328 VAL A C 1
ATOM 2618 O O . VAL A 1 328 ? -53.031 -38.344 14.656 1 25.98 328 VAL A O 1
ATOM 2621 N N . PRO A 1 329 ? -55.062 -38.406 15.445 1 25.06 329 PRO A N 1
ATOM 2622 C CA . PRO A 1 329 ? -54.906 -39.594 16.312 1 25.06 329 PRO A CA 1
ATOM 2623 C C . PRO A 1 329 ? -54.5 -40.844 15.539 1 25.06 329 PRO A C 1
ATOM 2625 O O . PRO A 1 329 ? -55.031 -41.094 14.445 1 25.06 329 PRO A O 1
ATOM 2628 N N . GLU A 1 330 ? -53.281 -41.281 15.656 1 23.62 330 GLU A N 1
ATOM 2629 C CA . GLU A 1 330 ? -52.75 -42.562 15.148 1 23.62 330 GLU A CA 1
ATOM 2630 C C . GLU A 1 330 ? -53.656 -43.719 15.57 1 23.62 330 GLU A C 1
ATOM 2632 O O . GLU A 1 330 ? -53.938 -43.875 16.766 1 23.62 330 GLU A O 1
ATOM 2637 N N . SER A 1 331 ? -54.656 -44.094 14.859 1 23.73 331 SER A N 1
ATOM 2638 C CA . SER A 1 331 ? -55.25 -45.375 15.086 1 23.73 331 SER A CA 1
ATOM 2639 C C . SER A 1 331 ? -54.219 -46.5 15.164 1 23.73 331 SER A C 1
ATOM 2641 O O . SER A 1 331 ? -53.219 -46.469 14.414 1 23.73 331 SER A O 1
ATOM 2643 N N . SER A 1 332 ? -54.031 -47.281 16.344 1 23.47 332 SER A N 1
ATOM 2644 C CA . SER A 1 332 ? -53.188 -48.281 16.953 1 23.47 332 SER A CA 1
ATOM 2645 C C . SER A 1 332 ? -53.125 -49.562 16.109 1 23.47 332 SER A C 1
ATOM 2647 O O . SER A 1 332 ? -52.656 -50.594 16.562 1 23.47 332 SER A O 1
ATOM 2649 N N . HIS A 1 333 ? -53.656 -49.781 14.906 1 23.03 333 HIS A N 1
ATOM 2650 C CA . HIS A 1 333 ? -53.656 -51.156 14.516 1 23.03 333 HIS A CA 1
ATOM 2651 C C . HIS A 1 333 ? -52.25 -51.781 14.602 1 23.03 333 HIS A C 1
ATOM 2653 O O . HIS A 1 333 ? -51.25 -51.062 14.422 1 23.03 333 HIS A O 1
ATOM 2659 N N . ASP A 1 334 ? -52.094 -53.188 15.078 1 23.02 334 ASP A N 1
ATOM 2660 C CA . ASP A 1 334 ? -51.25 -54.188 15.734 1 23.02 334 ASP A CA 1
ATOM 2661 C C . ASP A 1 334 ? -50.062 -54.562 14.867 1 23.02 334 ASP A C 1
ATOM 2663 O O . ASP A 1 334 ? -49.188 -55.312 15.305 1 23.02 334 ASP A O 1
ATOM 2667 N N . SER A 1 335 ? -50.156 -54.625 13.5 1 24.89 335 SER A N 1
ATOM 2668 C CA . SER A 1 335 ? -49.312 -55.656 12.906 1 24.89 335 SER A CA 1
ATOM 2669 C C . SER A 1 335 ? -47.844 -55.344 13.164 1 24.89 335 SER A C 1
ATOM 2671 O O . SER A 1 335 ? -47.406 -54.219 13.039 1 24.89 335 SER A O 1
ATOM 2673 N N . SER A 1 336 ? -47.094 -56.188 13.969 1 25.64 336 SER A N 1
ATOM 2674 C CA . SER A 1 336 ? -45.75 -56.344 14.555 1 25.64 336 SER A CA 1
ATOM 2675 C C . SER A 1 336 ? -44.688 -56.312 13.484 1 25.64 336 SER A C 1
ATOM 2677 O O . SER A 1 336 ? -43.531 -56.688 13.742 1 25.64 336 SER A O 1
ATOM 2679 N N . SER A 1 337 ? -44.969 -56.219 12.172 1 25.09 337 SER A N 1
ATOM 2680 C CA . SER A 1 337 ? -43.812 -56.562 11.328 1 25.09 337 SER A CA 1
ATOM 2681 C C . SER A 1 337 ? -42.562 -55.781 11.75 1 25.09 337 SER A C 1
ATOM 2683 O O . SER A 1 337 ? -42.656 -54.688 12.266 1 25.09 337 SER A O 1
ATOM 2685 N N . ASP A 1 338 ? -41.375 -56.531 11.867 1 24.8 338 ASP A N 1
ATOM 2686 C CA . ASP A 1 338 ? -39.969 -56.281 12.242 1 24.8 338 ASP A CA 1
ATOM 2687 C C . ASP A 1 338 ? -39.438 -55.062 11.523 1 24.8 338 ASP A C 1
ATOM 2689 O O . ASP A 1 338 ? -39.062 -55.125 10.352 1 24.8 338 ASP A O 1
ATOM 2693 N N . ARG A 1 339 ? -40.031 -53.969 11.586 1 26.86 339 ARG A N 1
ATOM 2694 C CA . ARG A 1 339 ? -39.5 -52.75 11.023 1 26.86 339 ARG A CA 1
ATOM 2695 C C . ARG A 1 339 ? -38.094 -52.469 11.578 1 26.86 339 ARG A C 1
ATOM 2697 O O . ARG A 1 339 ? -37.969 -52.125 12.75 1 26.86 339 ARG A O 1
ATOM 2704 N N . ARG A 1 340 ? -37.062 -53.219 10.984 1 27.33 340 ARG A N 1
ATOM 2705 C CA . ARG A 1 340 ? -35.625 -53 11.141 1 27.33 340 ARG A CA 1
ATOM 2706 C C . ARG A 1 340 ? -35.312 -51.5 11.266 1 27.33 340 ARG A C 1
ATOM 2708 O O . ARG A 1 340 ? -36.062 -50.688 10.766 1 27.33 340 ARG A O 1
ATOM 2715 N N . GLU A 1 341 ? -34.469 -51.188 12.273 1 28.8 341 GLU A N 1
ATOM 2716 C CA . GLU A 1 341 ? -33.781 -50 12.773 1 28.8 341 GLU A CA 1
ATOM 2717 C C . GLU A 1 341 ? -33.188 -49.188 11.633 1 28.8 341 GLU A C 1
ATOM 2719 O O . GLU A 1 341 ? -32.406 -48.281 11.867 1 28.8 341 GLU A O 1
ATOM 2724 N N . ASP A 1 342 ? -33.344 -49.688 10.406 1 28.75 342 ASP A N 1
ATOM 2725 C CA . ASP A 1 342 ? -32.594 -48.875 9.453 1 28.75 342 ASP A CA 1
ATOM 2726 C C . ASP A 1 342 ? -33.031 -47.406 9.516 1 28.75 342 ASP A C 1
ATOM 2728 O O . ASP A 1 342 ? -32.906 -46.656 8.539 1 28.75 342 ASP A O 1
ATOM 2732 N N . ASP A 1 343 ? -33.812 -47.094 10.516 1 31.72 343 ASP A N 1
ATOM 2733 C CA . ASP A 1 343 ? -34.344 -45.75 10.688 1 31.72 343 ASP A CA 1
ATOM 2734 C C . ASP A 1 343 ? -33.188 -44.719 10.836 1 31.72 343 ASP A C 1
ATOM 2736 O O . ASP A 1 343 ? -33.406 -43.625 11.336 1 31.72 343 ASP A O 1
ATOM 2740 N N . SER A 1 344 ? -31.906 -45.219 10.812 1 33.31 344 SER A N 1
ATOM 2741 C CA . SER A 1 344 ? -30.781 -44.312 11.039 1 33.31 344 SER A CA 1
ATOM 2742 C C . SER A 1 344 ? -30.75 -43.219 9.969 1 33.31 344 SER A C 1
ATOM 2744 O O . SER A 1 344 ? -29.844 -42.375 9.977 1 33.31 344 SER A O 1
ATOM 2746 N N . VAL A 1 345 ? -31.359 -43.406 8.969 1 37.41 345 VAL A N 1
ATOM 2747 C CA . VAL A 1 345 ? -31.156 -42.438 7.887 1 37.41 345 VAL A CA 1
ATOM 2748 C C . VAL A 1 345 ? -31.578 -41.031 8.344 1 37.41 345 VAL A C 1
ATOM 2750 O O . VAL A 1 345 ? -31.141 -40.031 7.773 1 37.41 345 VAL A O 1
ATOM 2753 N N . GLY A 1 346 ? -32.625 -40.938 9.188 1 37.81 346 GLY A N 1
ATOM 2754 C CA . GLY A 1 346 ? -33.219 -39.625 9.484 1 37.81 346 GLY A CA 1
ATOM 2755 C C . GLY A 1 346 ? -32.438 -38.812 10.5 1 37.81 346 GLY A C 1
ATOM 2756 O O . GLY A 1 346 ? -32.969 -37.875 11.102 1 37.81 346 GLY A O 1
ATOM 2757 N N . VAL A 1 347 ? -31.484 -39.406 11.164 1 39.47 347 VAL A N 1
ATOM 2758 C CA . VAL A 1 347 ? -30.891 -38.594 12.227 1 39.47 347 VAL A CA 1
ATOM 2759 C C . VAL A 1 347 ? -30.453 -37.25 11.672 1 39.47 347 VAL A C 1
ATOM 2761 O O . VAL A 1 347 ? -29.984 -37.156 10.531 1 39.47 347 VAL A O 1
ATOM 2764 N N . ASP A 1 348 ? -30.719 -36.031 12.289 1 48.06 348 ASP A N 1
ATOM 2765 C CA . ASP A 1 348 ? -30.625 -34.594 12.078 1 48.06 348 ASP A CA 1
ATOM 2766 C C . ASP A 1 348 ? -29.234 -34.219 11.578 1 48.06 348 ASP A C 1
ATOM 2768 O O . ASP A 1 348 ? -28.25 -34.281 12.328 1 48.06 348 ASP A O 1
ATOM 2772 N N . ALA A 1 349 ? -28.906 -34.469 10.391 1 49.88 349 ALA A N 1
ATOM 2773 C CA . ALA A 1 349 ? -27.672 -34.062 9.734 1 49.88 349 ALA A CA 1
ATOM 2774 C C . ALA A 1 349 ? -27.109 -32.781 10.336 1 49.88 349 ALA A C 1
ATOM 2776 O O . ALA A 1 349 ? -25.906 -32.625 10.5 1 49.88 349 ALA A O 1
ATOM 2777 N N . GLY A 1 350 ? -27.984 -31.922 10.672 1 53.25 350 GLY A N 1
ATOM 2778 C CA . GLY A 1 350 ? -27.562 -30.656 11.25 1 53.25 350 GLY A CA 1
ATOM 2779 C C . GLY A 1 350 ? -27 -30.812 12.648 1 53.25 350 GLY A C 1
ATOM 2780 O O . GLY A 1 350 ? -25.969 -30.203 12.969 1 53.25 350 GLY A O 1
ATOM 2781 N N . THR A 1 351 ? -27.641 -31.594 13.461 1 50.72 351 THR A N 1
ATOM 2782 C CA . THR A 1 351 ? -27.234 -31.719 14.859 1 50.72 351 THR A CA 1
ATOM 2783 C C . THR A 1 351 ? -25.875 -32.406 14.969 1 50.72 351 THR A C 1
ATOM 2785 O O . THR A 1 351 ? -25.047 -32.031 15.789 1 50.72 351 THR A O 1
ATOM 2788 N N . GLU A 1 352 ? -25.672 -33.438 14.188 1 51.06 352 GLU A N 1
ATOM 2789 C CA . GLU A 1 352 ? -24.391 -34.156 14.234 1 51.06 352 GLU A CA 1
ATOM 2790 C C . GLU A 1 352 ? -23.25 -33.281 13.773 1 51.06 352 GLU A C 1
ATOM 2792 O O . GLU A 1 352 ? -22.156 -33.312 14.344 1 51.06 352 GLU A O 1
ATOM 2797 N N . PHE A 1 353 ? -23.641 -32.531 12.797 1 55.5 353 PHE A N 1
ATOM 2798 C CA . PHE A 1 353 ? -22.672 -31.594 12.266 1 55.5 353 PHE A CA 1
ATOM 2799 C C . PHE A 1 353 ? -22.266 -30.562 13.32 1 55.5 353 PHE A C 1
ATOM 2801 O O . PHE A 1 353 ? -21.094 -30.297 13.516 1 55.5 353 PHE A O 1
ATOM 2808 N N . LEU A 1 354 ? -23.297 -30.062 14.023 1 61.94 354 LEU A N 1
ATOM 2809 C CA . LEU A 1 354 ? -23.031 -29.016 15.008 1 61.94 354 LEU A CA 1
ATOM 2810 C C . LEU A 1 354 ? -22.188 -29.547 16.172 1 61.94 354 LEU A C 1
ATOM 2812 O O . LEU A 1 354 ? -21.375 -28.828 16.734 1 61.94 354 LEU A O 1
ATOM 2816 N N . LYS A 1 355 ? -22.453 -30.812 16.531 1 55.22 355 LYS A N 1
ATOM 2817 C CA . LYS A 1 355 ? -21.672 -31.438 17.594 1 55.22 355 LYS A CA 1
ATOM 2818 C C . LYS A 1 355 ? -20.203 -31.562 17.219 1 55.22 355 LYS A C 1
ATOM 2820 O O . LYS A 1 355 ? -19.328 -31.469 18.094 1 55.22 355 LYS A O 1
ATOM 2825 N N . SER A 1 356 ? -20.047 -31.641 16 1 57.56 356 SER A N 1
ATOM 2826 C CA . SER A 1 356 ? -18.688 -31.812 15.531 1 57.56 356 SER A CA 1
ATOM 2827 C C . SER A 1 356 ? -17.984 -30.469 15.367 1 57.56 356 SER A C 1
ATOM 2829 O O . SER A 1 356 ? -16.766 -30.406 15.305 1 57.56 356 SER A O 1
ATOM 2831 N N . CYS A 1 357 ? -18.906 -29.484 15.242 1 61.81 357 CYS A N 1
ATOM 2832 C CA . CYS A 1 357 ? -18.344 -28.156 15.047 1 61.81 357 CYS A CA 1
ATOM 2833 C C . CYS A 1 357 ? -17.969 -27.516 16.375 1 61.81 357 CYS A C 1
ATOM 2835 O O . CYS A 1 357 ? -18.781 -27.453 17.297 1 61.81 357 CYS A O 1
ATOM 2837 N N . ASN A 1 358 ? -16.812 -27.609 16.859 1 56.31 358 ASN A N 1
ATOM 2838 C CA . ASN A 1 358 ? -16.344 -26.938 18.078 1 56.31 358 ASN A CA 1
ATOM 2839 C C . ASN A 1 358 ? -16.516 -25.438 17.984 1 56.31 358 ASN A C 1
ATOM 2841 O O . ASN A 1 358 ? -15.539 -24.703 17.812 1 56.31 358 ASN A O 1
ATOM 2845 N N . ILE A 1 359 ? -17.766 -24.969 17.797 1 60.12 359 ILE A N 1
ATOM 2846 C CA . ILE A 1 359 ? -18.016 -23.531 17.703 1 60.12 359 ILE A CA 1
ATOM 2847 C C . ILE A 1 359 ? -18.141 -22.953 19.109 1 60.12 359 ILE A C 1
ATOM 2849 O O . ILE A 1 359 ? -19.234 -22.953 19.688 1 60.12 359 ILE A O 1
ATOM 2853 N N . HIS A 1 360 ? -17.234 -23.203 20.016 1 52.03 360 HIS A N 1
ATOM 2854 C CA . HIS A 1 360 ? -17.312 -22.703 21.391 1 52.03 360 HIS A CA 1
ATOM 2855 C C . HIS A 1 360 ? -16.984 -21.219 21.438 1 52.03 360 HIS A C 1
ATOM 2857 O O . HIS A 1 360 ? -17.172 -20.578 22.484 1 52.03 360 HIS A O 1
ATOM 2863 N N . SER A 1 361 ? -16.406 -20.703 20.375 1 56.28 361 SER A N 1
ATOM 2864 C CA . SER A 1 361 ? -15.789 -19.406 20.562 1 56.28 361 SER A CA 1
ATOM 2865 C C . SER A 1 361 ? -16.641 -18.297 19.953 1 56.28 361 SER A C 1
ATOM 2867 O O . SER A 1 361 ? -17.531 -18.562 19.141 1 56.28 361 SER A O 1
ATOM 2869 N N . SER A 1 362 ? -16.625 -17.109 20.484 1 61.16 362 SER A N 1
ATOM 2870 C CA . SER A 1 362 ? -17.219 -15.836 20.094 1 61.16 362 SER A CA 1
ATOM 2871 C C . SER A 1 362 ? -16.828 -15.461 18.672 1 61.16 362 SER A C 1
ATOM 2873 O O . SER A 1 362 ? -17.266 -14.43 18.156 1 61.16 362 SER A O 1
ATOM 2875 N N . THR A 1 363 ? -16.203 -16.469 17.953 1 73.69 363 THR A N 1
ATOM 2876 C CA . THR A 1 363 ? -15.758 -16.141 16.594 1 73.69 363 THR A CA 1
ATOM 2877 C C . THR A 1 363 ? -16.516 -16.969 15.562 1 73.69 363 THR A C 1
ATOM 2879 O O . THR A 1 363 ? -16.875 -18.109 15.82 1 73.69 363 THR A O 1
ATOM 2882 N N . ILE A 1 364 ? -16.906 -16.469 14.43 1 82.56 364 ILE A N 1
ATOM 2883 C CA . ILE A 1 364 ? -17.547 -17.125 13.305 1 82.56 364 ILE A CA 1
ATOM 2884 C C . ILE A 1 364 ? -16.562 -18.062 12.617 1 82.56 364 ILE A C 1
ATOM 2886 O O . ILE A 1 364 ? -15.422 -17.672 12.336 1 82.56 364 ILE A O 1
ATOM 2890 N N . PRO A 1 365 ? -16.875 -19.312 12.445 1 82.44 365 PRO A N 1
ATOM 2891 C CA . PRO A 1 365 ? -15.953 -20.297 11.875 1 82.44 365 PRO A CA 1
ATOM 2892 C C . PRO A 1 365 ? -15.68 -20.047 10.391 1 82.44 365 PRO A C 1
ATOM 2894 O O . PRO A 1 365 ? -16.438 -19.328 9.727 1 82.44 365 PRO A O 1
ATOM 2897 N N . ILE A 1 366 ? -14.578 -20.656 9.914 1 87.69 366 ILE A N 1
ATOM 2898 C CA . ILE A 1 366 ? -14.289 -20.766 8.492 1 87.69 366 ILE A CA 1
ATOM 2899 C C . ILE A 1 366 ? -14.789 -22.109 7.965 1 87.69 366 ILE A C 1
ATOM 2901 O O . ILE A 1 366 ? -14.492 -23.156 8.539 1 87.69 366 ILE A O 1
ATOM 2905 N N . CYS A 1 367 ? -15.625 -22.062 6.895 1 88.38 367 CYS A N 1
ATOM 2906 C CA . CYS A 1 367 ? -16.188 -23.281 6.324 1 88.38 367 CYS A CA 1
ATOM 2907 C C . CYS A 1 367 ? -15.461 -23.688 5.047 1 88.38 367 CYS A C 1
ATOM 2909 O O . CYS A 1 367 ? -15.172 -22.828 4.203 1 88.38 367 CYS A O 1
ATOM 2911 N N . SER A 1 368 ? -15.062 -24.922 5 1 86.62 368 SER A N 1
ATOM 2912 C CA . SER A 1 368 ? -14.492 -25.453 3.762 1 86.62 368 SER A CA 1
ATOM 2913 C C . SER A 1 368 ? -15.453 -26.406 3.08 1 86.62 368 SER A C 1
ATOM 2915 O O . SER A 1 368 ? -16.016 -27.297 3.725 1 86.62 368 SER A O 1
ATOM 2917 N N . LEU A 1 369 ? -15.766 -26.188 1.814 1 87.56 369 LEU A N 1
ATOM 2918 C CA . LEU A 1 369 ? -16.594 -27.078 0.997 1 87.56 369 LEU A CA 1
ATOM 2919 C C . LEU A 1 369 ? -15.75 -27.781 -0.052 1 87.56 369 LEU A C 1
ATOM 2921 O O . LEU A 1 369 ? -15.367 -27.188 -1.062 1 87.56 369 LEU A O 1
ATOM 2925 N N . ILE A 1 370 ? -15.469 -29.047 0.195 1 81.19 370 ILE A N 1
ATOM 2926 C CA . ILE A 1 370 ? -14.602 -29.828 -0.681 1 81.19 370 ILE A CA 1
ATOM 2927 C C . ILE A 1 370 ? -15.43 -30.844 -1.459 1 81.19 370 ILE A C 1
ATOM 2929 O O . ILE A 1 370 ? -16.266 -31.562 -0.879 1 81.19 370 ILE A O 1
ATOM 2933 N N . ALA A 1 371 ? -15.359 -30.828 -2.758 1 78.44 371 ALA A N 1
ATOM 2934 C CA . ALA A 1 371 ? -16.062 -31.781 -3.617 1 78.44 371 ALA A CA 1
ATOM 2935 C C . ALA A 1 371 ? -15.297 -32 -4.918 1 78.44 371 ALA A C 1
ATOM 2937 O O . ALA A 1 371 ? -14.602 -31.109 -5.402 1 78.44 371 ALA A O 1
ATOM 2938 N N . SER A 1 372 ? -15.359 -33.219 -5.391 1 74.94 372 SER A N 1
ATOM 2939 C CA . SER A 1 372 ? -14.828 -33.469 -6.727 1 74.94 372 SER A CA 1
ATOM 2940 C C . SER A 1 372 ? -15.648 -32.75 -7.789 1 74.94 372 SER A C 1
ATOM 2942 O O . SER A 1 372 ? -16.75 -32.25 -7.512 1 74.94 372 SER A O 1
ATOM 2944 N N . ARG A 1 373 ? -15.133 -32.75 -8.914 1 71.62 373 ARG A N 1
ATOM 2945 C CA . ARG A 1 373 ? -15.844 -32.062 -9.984 1 71.62 373 ARG A CA 1
ATOM 2946 C C . ARG A 1 373 ? -17.172 -32.75 -10.297 1 71.62 373 ARG A C 1
ATOM 2948 O O . ARG A 1 373 ? -17.25 -33.969 -10.289 1 71.62 373 ARG A O 1
ATOM 2955 N N . GLY A 1 374 ? -18.203 -32 -10.594 1 75 374 GLY A N 1
ATOM 2956 C CA . GLY A 1 374 ? -19.484 -32.5 -11.039 1 75 374 GLY A CA 1
ATOM 2957 C C . GLY A 1 374 ? -20.406 -32.906 -9.891 1 75 374 GLY A C 1
ATOM 2958 O O . GLY A 1 374 ? -21.359 -33.656 -10.086 1 75 374 GLY A O 1
ATOM 2959 N N . ARG A 1 375 ? -20.062 -32.406 -8.734 1 80.19 375 ARG A N 1
ATOM 2960 C CA . ARG A 1 375 ? -20.859 -32.781 -7.582 1 80.19 375 ARG A CA 1
ATOM 2961 C C . ARG A 1 375 ? -21.781 -31.641 -7.168 1 80.19 375 ARG A C 1
ATOM 2963 O O . ARG A 1 375 ? -22.484 -31.734 -6.152 1 80.19 375 ARG A O 1
ATOM 2970 N N . GLY A 1 376 ? -21.781 -30.531 -7.836 1 83 376 GLY A N 1
ATOM 2971 C CA . GLY A 1 376 ? -22.734 -29.469 -7.598 1 83 376 GLY A CA 1
ATOM 2972 C C . GLY A 1 376 ? -22.25 -28.453 -6.578 1 83 376 GLY A C 1
ATOM 2973 O O . GLY A 1 376 ? -23.062 -27.812 -5.898 1 83 376 GLY A O 1
ATOM 2974 N N . LYS A 1 377 ? -21.016 -28.297 -6.43 1 86.88 377 LYS A N 1
ATOM 2975 C CA . LYS A 1 377 ? -20.438 -27.359 -5.465 1 86.88 377 LYS A CA 1
ATOM 2976 C C . LYS A 1 377 ? -20.906 -25.938 -5.734 1 86.88 377 LYS A C 1
ATOM 2978 O O . LYS A 1 377 ? -21.359 -25.234 -4.824 1 86.88 377 LYS A O 1
ATOM 2983 N N . SER A 1 378 ? -20.75 -25.438 -6.922 1 88.31 378 SER A N 1
ATOM 2984 C CA . SER A 1 378 ? -21.109 -24.062 -7.27 1 88.31 378 SER A CA 1
ATOM 2985 C C . SER A 1 378 ? -22.609 -23.828 -7.109 1 88.31 378 SER A C 1
ATOM 2987 O O . SER A 1 378 ? -23.031 -22.766 -6.637 1 88.31 378 SER A O 1
ATOM 2989 N N . ALA A 1 379 ? -23.406 -24.797 -7.508 1 89.44 379 ALA A N 1
ATOM 2990 C CA . ALA A 1 379 ? -24.844 -24.688 -7.332 1 89.44 379 ALA A CA 1
ATOM 2991 C C . ALA A 1 379 ? -25.219 -24.578 -5.855 1 89.44 379 ALA A C 1
ATOM 2993 O O . ALA A 1 379 ? -26.062 -23.766 -5.473 1 89.44 379 ALA A O 1
ATOM 2994 N N . ALA A 1 380 ? -24.562 -25.391 -5.113 1 91.62 380 ALA A N 1
ATOM 2995 C CA . ALA A 1 380 ? -24.812 -25.375 -3.674 1 91.62 380 ALA A CA 1
ATOM 2996 C C . ALA A 1 380 ? -24.453 -24.016 -3.072 1 91.62 380 ALA A C 1
ATOM 2998 O O . ALA A 1 380 ? -25.188 -23.484 -2.244 1 91.62 380 ALA A O 1
ATOM 2999 N N . LEU A 1 381 ? -23.359 -23.5 -3.42 1 93.62 381 LEU A N 1
ATOM 3000 C CA . LEU A 1 381 ? -22.906 -22.203 -2.926 1 93.62 381 LEU A CA 1
ATOM 3001 C C . LEU A 1 381 ? -23.938 -21.125 -3.25 1 93.62 381 LEU A C 1
ATOM 3003 O O . LEU A 1 381 ? -24.172 -20.219 -2.436 1 93.62 381 LEU A O 1
ATOM 3007 N N . GLY A 1 382 ? -24.469 -21.141 -4.492 1 94.44 382 GLY A N 1
ATOM 3008 C CA . GLY A 1 382 ? -25.5 -20.188 -4.859 1 94.44 382 GLY A CA 1
ATOM 3009 C C . GLY A 1 382 ? -26.703 -20.234 -3.936 1 94.44 382 GLY A C 1
ATOM 3010 O O . GLY A 1 382 ? -27.172 -19.188 -3.475 1 94.44 382 GLY A O 1
ATOM 3011 N N . LEU A 1 383 ? -27.156 -21.391 -3.637 1 93.75 383 LEU A N 1
ATOM 3012 C CA . LEU A 1 383 ? -28.281 -21.562 -2.725 1 93.75 383 LEU A CA 1
ATOM 3013 C C . LEU A 1 383 ? -27.938 -21.047 -1.329 1 93.75 383 LEU A C 1
ATOM 3015 O O . LEU A 1 383 ? -28.781 -20.453 -0.658 1 93.75 383 LEU A O 1
ATOM 3019 N N . LEU A 1 384 ? -26.734 -21.297 -0.927 1 94.12 384 LEU A N 1
ATOM 3020 C CA . LEU A 1 384 ? -26.281 -20.875 0.393 1 94.12 384 LEU A CA 1
ATOM 3021 C C . LEU A 1 384 ? -26.312 -19.359 0.512 1 94.12 384 LEU A C 1
ATOM 3023 O O . LEU A 1 384 ? -26.609 -18.812 1.578 1 94.12 384 LEU A O 1
ATOM 3027 N N . ILE A 1 385 ? -26 -18.641 -0.551 1 94.88 385 ILE A N 1
ATOM 3028 C CA . ILE A 1 385 ? -26.031 -17.188 -0.533 1 94.88 385 ILE A CA 1
ATOM 3029 C C . ILE A 1 385 ? -27.453 -16.688 -0.292 1 94.88 385 ILE A C 1
ATOM 3031 O O . ILE A 1 385 ? -27.672 -15.773 0.501 1 94.88 385 ILE A O 1
ATOM 3035 N N . ALA A 1 386 ? -28.375 -17.281 -0.981 1 94 386 ALA A N 1
ATOM 3036 C CA . ALA A 1 386 ? -29.781 -16.922 -0.774 1 94 386 ALA A CA 1
ATOM 3037 C C . ALA A 1 386 ? -30.203 -17.172 0.672 1 94 386 ALA A C 1
ATOM 3039 O O . ALA A 1 386 ? -30.953 -16.391 1.247 1 94 386 ALA A O 1
ATOM 3040 N N . ILE A 1 387 ? -29.719 -18.25 1.213 1 93 387 ILE A N 1
ATOM 3041 C CA . ILE A 1 387 ? -30.016 -18.562 2.607 1 93 387 ILE A CA 1
ATOM 3042 C C . ILE A 1 387 ? -29.406 -17.5 3.518 1 93 387 ILE A C 1
ATOM 3044 O O . ILE A 1 387 ? -30.031 -17.078 4.492 1 93 387 ILE A O 1
ATOM 3048 N N . LEU A 1 388 ? -28.219 -17.047 3.24 1 93.44 388 LEU A N 1
ATOM 3049 C CA . LEU A 1 388 ? -27.547 -16 4.008 1 93.44 388 LEU A CA 1
ATOM 3050 C C . LEU A 1 388 ? -28.391 -14.734 4.039 1 93.44 388 LEU A C 1
ATOM 3052 O O . LEU A 1 388 ? -28.5 -14.07 5.078 1 93.44 388 LEU A O 1
ATOM 3056 N N . PHE A 1 389 ? -29 -14.406 2.861 1 90.25 389 PHE A N 1
ATOM 3057 C CA . PHE A 1 389 ? -29.828 -13.219 2.768 1 90.25 389 PHE A CA 1
ATOM 3058 C C . PHE A 1 389 ? -31.016 -13.312 3.725 1 90.25 389 PHE A C 1
ATOM 3060 O O . PHE A 1 389 ? -31.438 -12.305 4.293 1 90.25 389 PHE A O 1
ATOM 3067 N N . THR A 1 390 ? -31.484 -14.461 3.965 1 88.5 390 THR A N 1
ATOM 3068 C CA . THR A 1 390 ? -32.625 -14.656 4.848 1 88.5 390 THR A CA 1
ATOM 3069 C C . THR A 1 390 ? -32.219 -14.508 6.309 1 88.5 390 THR A C 1
ATOM 3071 O O . THR A 1 390 ? -33.062 -14.266 7.176 1 88.5 390 THR A O 1
ATOM 3074 N N . ARG A 1 391 ? -30.969 -14.633 6.598 1 87.06 391 ARG A N 1
ATOM 3075 C CA . ARG A 1 391 ? -30.469 -14.57 7.969 1 87.06 391 ARG A CA 1
ATOM 3076 C C . ARG A 1 391 ? -29.719 -13.273 8.227 1 87.06 391 ARG A C 1
ATOM 3078 O O . ARG A 1 391 ? -28.766 -13.242 9.016 1 87.06 391 ARG A O 1
ATOM 3085 N N . GLU A 1 392 ? -29.953 -12.266 7.426 1 81.94 392 GLU A N 1
ATOM 3086 C CA . GLU A 1 392 ? -29.5 -10.883 7.617 1 81.94 392 GLU A CA 1
ATOM 3087 C C . GLU A 1 392 ? -28.016 -10.742 7.34 1 81.94 392 GLU A C 1
ATOM 3089 O O . GLU A 1 392 ? -27.312 -9.969 8.008 1 81.94 392 GLU A O 1
ATOM 3094 N N . TYR A 1 393 ? -27.484 -11.656 6.66 1 89.25 393 TYR A N 1
ATOM 3095 C CA . TYR A 1 393 ? -26.188 -11.406 6.051 1 89.25 393 TYR A CA 1
ATOM 3096 C C . TYR A 1 393 ? -26.328 -10.578 4.781 1 89.25 393 TYR A C 1
ATOM 3098 O O . TYR A 1 393 ? -26.562 -11.117 3.701 1 89.25 393 TYR A O 1
ATOM 3106 N N . ASN A 1 394 ? -26.172 -9.367 4.91 1 88.06 394 ASN A N 1
ATOM 3107 C CA . ASN A 1 394 ? -26.609 -8.438 3.873 1 88.06 394 ASN A CA 1
ATOM 3108 C C . ASN A 1 394 ? -25.531 -8.258 2.801 1 88.06 394 ASN A C 1
ATOM 3110 O O . ASN A 1 394 ? -25.859 -8.039 1.63 1 88.06 394 ASN A O 1
ATOM 3114 N N . ASN A 1 395 ? -24.328 -8.172 3.193 1 91 395 ASN A N 1
ATOM 3115 C CA . ASN A 1 395 ? -23.25 -7.918 2.254 1 91 395 ASN A CA 1
ATOM 3116 C C . ASN A 1 395 ? -22.328 -9.125 2.123 1 91 395 ASN A C 1
ATOM 3118 O O . ASN A 1 395 ? -21.547 -9.422 3.031 1 91 395 ASN A O 1
ATOM 3122 N N . VAL A 1 396 ? -22.406 -9.773 0.978 1 93.5 396 VAL A N 1
ATOM 3123 C CA . VAL A 1 396 ? -21.641 -10.992 0.731 1 93.5 396 VAL A CA 1
ATOM 3124 C C . VAL A 1 396 ? -20.641 -10.758 -0.406 1 93.5 396 VAL A C 1
ATOM 3126 O O . VAL A 1 396 ? -21.016 -10.266 -1.474 1 93.5 396 VAL A O 1
ATOM 3129 N N . LEU A 1 397 ? -19.406 -11.117 -0.209 1 93.12 397 LEU A N 1
ATOM 3130 C CA . LEU A 1 397 ? -18.375 -11.031 -1.245 1 93.12 397 LEU A CA 1
ATOM 3131 C C . LEU A 1 397 ? -18.062 -12.414 -1.808 1 93.12 397 LEU A C 1
ATOM 3133 O O . LEU A 1 397 ? -17.906 -13.383 -1.053 1 93.12 397 LEU A O 1
ATOM 3137 N N . ILE A 1 398 ? -18.031 -12.516 -3.092 1 94.31 398 ILE A N 1
ATOM 3138 C CA . ILE A 1 398 ? -17.703 -13.766 -3.768 1 94.31 398 ILE A CA 1
ATOM 3139 C C . ILE A 1 398 ? -16.422 -13.602 -4.578 1 94.31 398 ILE A C 1
ATOM 3141 O O . ILE A 1 398 ? -16.312 -12.672 -5.379 1 94.31 398 ILE A O 1
ATOM 3145 N N . SER A 1 399 ? -15.492 -14.469 -4.375 1 92.31 399 SER A N 1
ATOM 3146 C CA . SER A 1 399 ? -14.227 -14.398 -5.102 1 92.31 399 SER A CA 1
ATOM 3147 C C . SER A 1 399 ? -13.953 -15.688 -5.871 1 92.31 399 SER A C 1
ATOM 3149 O O . SER A 1 399 ? -14.289 -16.781 -5.398 1 92.31 399 SER A O 1
ATOM 3151 N N . ALA A 1 400 ? -13.492 -15.602 -7.039 1 87.81 400 ALA A N 1
ATOM 3152 C CA . ALA A 1 400 ? -13.078 -16.672 -7.938 1 87.81 400 ALA A CA 1
ATOM 3153 C C . ALA A 1 400 ? -12.031 -16.172 -8.938 1 87.81 400 ALA A C 1
ATOM 3155 O O . ALA A 1 400 ? -11.797 -14.977 -9.055 1 87.81 400 ALA A O 1
ATOM 3156 N N . PRO A 1 401 ? -11.383 -17.062 -9.609 1 78.19 401 PRO A N 1
ATOM 3157 C CA . PRO A 1 401 ? -10.336 -16.609 -10.531 1 78.19 401 PRO A CA 1
ATOM 3158 C C . PRO A 1 401 ? -10.859 -15.625 -11.578 1 78.19 401 PRO A C 1
ATOM 3160 O O . PRO A 1 401 ? -10.172 -14.664 -11.938 1 78.19 401 PRO A O 1
ATOM 3163 N N . ALA A 1 402 ? -12.062 -15.969 -12.109 1 80.56 402 ALA A N 1
ATOM 3164 C CA . ALA A 1 402 ? -12.695 -15.078 -13.078 1 80.56 402 ALA A CA 1
ATOM 3165 C C . ALA A 1 402 ? -14.195 -14.992 -12.852 1 80.56 402 ALA A C 1
ATOM 3167 O O . ALA A 1 402 ? -14.797 -15.906 -12.281 1 80.56 402 ALA A O 1
ATOM 3168 N N . PRO A 1 403 ? -14.812 -13.883 -13.328 1 85 403 PRO A N 1
ATOM 3169 C CA . PRO A 1 403 ? -16.266 -13.758 -13.18 1 85 403 PRO A CA 1
ATOM 3170 C C . PRO A 1 403 ? -17.031 -14.875 -13.883 1 85 403 PRO A C 1
ATOM 3172 O O . PRO A 1 403 ? -18.125 -15.258 -13.445 1 85 403 PRO A O 1
ATOM 3175 N N . SER A 1 404 ? -16.438 -15.445 -14.922 1 79.25 404 SER A N 1
ATOM 3176 C CA . SER A 1 404 ? -17.109 -16.484 -15.688 1 79.25 404 SER A CA 1
ATOM 3177 C C . SER A 1 404 ? -17.234 -17.766 -14.867 1 79.25 404 SER A C 1
ATOM 3179 O O . SER A 1 404 ? -18.141 -18.578 -15.117 1 79.25 404 SER A O 1
ATOM 3181 N N . ASN A 1 405 ? -16.438 -17.891 -13.797 1 77.94 405 ASN A N 1
ATOM 3182 C CA . ASN A 1 405 ? -16.406 -19.109 -12.992 1 77.94 405 ASN A CA 1
ATOM 3183 C C . ASN A 1 405 ? -17.562 -19.156 -12 1 77.94 405 ASN A C 1
ATOM 3185 O O . ASN A 1 405 ? -17.875 -20.203 -11.445 1 77.94 405 ASN A O 1
ATOM 3189 N N . ILE A 1 406 ? -18.203 -18.031 -11.805 1 88.25 406 ILE A N 1
ATOM 3190 C CA . ILE A 1 406 ? -19.188 -18 -10.727 1 88.25 406 ILE A CA 1
ATOM 3191 C C . ILE A 1 406 ? -20.578 -17.797 -11.305 1 88.25 406 ILE A C 1
ATOM 3193 O O . ILE A 1 406 ? -21.484 -17.344 -10.602 1 88.25 406 ILE A O 1
ATOM 3197 N N . GLN A 1 407 ? -20.719 -18.094 -12.539 1 86.25 407 GLN A N 1
ATOM 3198 C CA . GLN A 1 407 ? -22.031 -17.891 -13.141 1 86.25 407 GLN A CA 1
ATOM 3199 C C . GLN A 1 407 ? -23.047 -18.875 -12.57 1 86.25 407 GLN A C 1
ATOM 3201 O O . GLN A 1 407 ? -24.203 -18.5 -12.305 1 86.25 407 GLN A O 1
ATOM 3206 N N . THR A 1 408 ? -22.578 -20.141 -12.383 1 86.69 408 THR A N 1
ATOM 3207 C CA . THR A 1 408 ? -23.469 -21.141 -11.789 1 86.69 408 THR A CA 1
ATOM 3208 C C . THR A 1 408 ? -23.859 -20.719 -10.375 1 86.69 408 THR A C 1
ATOM 3210 O O . THR A 1 408 ? -25 -20.938 -9.953 1 86.69 408 THR A O 1
ATOM 3213 N N . VAL A 1 409 ? -22.953 -20.125 -9.68 1 93.31 409 VAL A N 1
ATOM 3214 C CA . VAL A 1 409 ? -23.234 -19.656 -8.32 1 93.31 409 VAL A CA 1
ATOM 3215 C C . VAL A 1 409 ? -24.344 -18.609 -8.352 1 93.31 409 VAL A C 1
ATOM 3217 O O . VAL A 1 409 ? -25.328 -18.719 -7.609 1 93.31 409 VAL A O 1
ATOM 3220 N N . PHE A 1 410 ? -24.219 -17.641 -9.25 1 93.62 410 PHE A N 1
ATOM 3221 C CA . PHE A 1 410 ? -25.219 -16.562 -9.336 1 93.62 410 PHE A CA 1
ATOM 3222 C C . PHE A 1 410 ? -26.547 -17.109 -9.836 1 93.62 410 PHE A C 1
ATOM 3224 O O . PHE A 1 410 ? -27.609 -16.672 -9.375 1 93.62 410 PHE A O 1
ATOM 3231 N N . GLU A 1 411 ? -26.484 -18 -10.734 1 91.06 411 GLU A N 1
ATOM 3232 C CA . GLU A 1 411 ? -27.703 -18.609 -11.25 1 91.06 411 GLU A CA 1
ATOM 3233 C C . GLU A 1 411 ? -28.5 -19.281 -10.133 1 91.06 411 GLU A C 1
ATOM 3235 O O . GLU A 1 411 ? -29.719 -19.125 -10.047 1 91.06 411 GLU A O 1
ATOM 3240 N N . PHE A 1 412 ? -27.812 -20 -9.344 1 93.19 412 PHE A N 1
ATOM 3241 C CA . PHE A 1 412 ? -28.516 -20.719 -8.289 1 93.19 412 PHE A CA 1
ATOM 3242 C C . PHE A 1 412 ? -28.875 -19.797 -7.137 1 93.19 412 PHE A C 1
ATOM 3244 O O . PHE A 1 412 ? -29.797 -20.078 -6.367 1 93.19 412 PHE A O 1
ATOM 3251 N N . CYS A 1 413 ? -28.109 -18.75 -6.977 1 95.44 413 CYS A N 1
ATOM 3252 C CA . CYS A 1 413 ? -28.547 -17.719 -6.047 1 95.44 413 CYS A CA 1
ATOM 3253 C C . CYS A 1 413 ? -29.906 -17.156 -6.453 1 95.44 413 CYS A C 1
ATOM 3255 O O . CYS A 1 413 ? -30.781 -16.953 -5.609 1 95.44 413 CYS A O 1
ATOM 3257 N N . ILE A 1 414 ? -30.016 -16.875 -7.73 1 94.06 414 ILE A N 1
ATOM 3258 C CA . ILE A 1 414 ? -31.281 -16.359 -8.266 1 94.06 414 ILE A CA 1
ATOM 3259 C C . ILE A 1 414 ? -32.406 -17.375 -8.055 1 94.06 414 ILE A C 1
ATOM 3261 O O . ILE A 1 414 ? -33.5 -17.016 -7.684 1 94.06 414 ILE A O 1
ATOM 3265 N N . VAL A 1 415 ? -32.062 -18.656 -8.25 1 93.38 415 VAL A N 1
ATOM 3266 C CA . VAL A 1 415 ? -33.031 -19.703 -7.988 1 93.38 415 VAL A CA 1
ATOM 3267 C C . VAL A 1 415 ? -33.5 -19.641 -6.535 1 93.38 415 VAL A C 1
ATOM 3269 O O . VAL A 1 415 ? -34.688 -19.781 -6.25 1 93.38 415 VAL A O 1
ATOM 3272 N N . GLY A 1 416 ? -32.531 -19.5 -5.707 1 93.5 416 GLY A N 1
ATOM 3273 C CA . GLY A 1 416 ? -32.875 -19.344 -4.301 1 93.5 416 GLY A CA 1
ATOM 3274 C C . GLY A 1 416 ? -33.75 -18.141 -4.031 1 93.5 416 GLY A C 1
ATOM 3275 O O . GLY A 1 416 ? -34.719 -18.219 -3.256 1 93.5 416 GLY A O 1
ATOM 3276 N N . LEU A 1 417 ? -33.469 -16.984 -4.637 1 93 417 LEU A N 1
ATOM 3277 C CA . LEU A 1 417 ? -34.25 -15.773 -4.465 1 93 417 LEU A CA 1
ATOM 3278 C C . LEU A 1 417 ? -35.688 -15.961 -5.004 1 93 417 LEU A C 1
ATOM 3280 O O . LEU A 1 417 ? -36.656 -15.453 -4.418 1 93 417 LEU A O 1
ATOM 3284 N N . GLN A 1 418 ? -35.719 -16.641 -6.074 1 92.06 418 GLN A N 1
ATOM 3285 C CA . GLN A 1 418 ? -37.031 -16.906 -6.648 1 92.06 418 GLN A CA 1
ATOM 3286 C C . GLN A 1 418 ? -37.875 -17.781 -5.719 1 92.06 418 GLN A C 1
ATOM 3288 O O . GLN A 1 418 ? -39.094 -17.594 -5.609 1 92.06 418 GLN A O 1
ATOM 3293 N N . LEU A 1 419 ? -37.188 -18.734 -5.129 1 90.88 419 LEU A N 1
ATOM 3294 C CA . LEU A 1 419 ? -37.875 -19.562 -4.133 1 90.88 419 LEU A CA 1
ATOM 3295 C C . LEU A 1 419 ? -38.438 -18.703 -3.016 1 90.88 419 LEU A C 1
ATOM 3297 O O . LEU A 1 419 ? -39.469 -19.047 -2.436 1 90.88 419 LEU A O 1
ATOM 3301 N N . LEU A 1 420 ? -37.812 -17.594 -2.705 1 89.44 420 LEU A N 1
ATOM 3302 C CA . LEU A 1 420 ? -38.25 -16.672 -1.663 1 89.44 420 LEU A CA 1
ATOM 3303 C C . LEU A 1 420 ? -39.219 -15.633 -2.223 1 89.44 420 LEU A C 1
ATOM 3305 O O . LEU A 1 420 ? -39.5 -14.633 -1.565 1 89.44 420 LEU A O 1
ATOM 3309 N N . GLU A 1 421 ? -39.562 -15.758 -3.512 1 88.5 421 GLU A N 1
ATOM 3310 C CA . GLU A 1 421 ? -40.562 -14.961 -4.199 1 88.5 421 GLU A CA 1
ATOM 3311 C C . GLU A 1 421 ? -40.031 -13.562 -4.535 1 88.5 421 GLU A C 1
ATOM 3313 O O . GLU A 1 421 ? -40.781 -12.578 -4.445 1 88.5 421 GLU A O 1
ATOM 3318 N N . TYR A 1 422 ? -38.844 -13.531 -4.703 1 91 422 TYR A N 1
ATOM 3319 C CA . TYR A 1 422 ? -38.25 -12.289 -5.195 1 91 422 TYR A CA 1
ATOM 3320 C C . TYR A 1 422 ? -38.406 -12.164 -6.703 1 91 422 TYR A C 1
ATOM 3322 O O . TYR A 1 422 ? -38.219 -13.141 -7.438 1 91 422 TYR A O 1
ATOM 3330 N N . ARG A 1 423 ? -38.719 -10.984 -7.102 1 89.12 423 ARG A N 1
ATOM 3331 C CA . ARG A 1 423 ? -38.875 -10.758 -8.531 1 89.12 423 ARG A CA 1
ATOM 3332 C C . ARG A 1 423 ? -37.781 -9.867 -9.086 1 89.12 423 ARG A C 1
ATOM 3334 O O . ARG A 1 423 ? -37.406 -8.867 -8.461 1 89.12 423 ARG A O 1
ATOM 3341 N N . GLU A 1 424 ? -37.344 -10.273 -10.188 1 88.5 424 GLU A N 1
ATOM 3342 C CA . GLU A 1 424 ? -36.281 -9.508 -10.812 1 88.5 424 GLU A CA 1
ATOM 3343 C C . GLU A 1 424 ? -36.75 -8.125 -11.234 1 88.5 424 GLU A C 1
ATOM 3345 O O . GLU A 1 424 ? -37.844 -7.977 -11.758 1 88.5 424 GLU A O 1
ATOM 3350 N N . GLY A 1 425 ? -35.906 -7.074 -11.062 1 80.06 425 GLY A N 1
ATOM 3351 C CA . GLY A 1 425 ? -36.25 -5.711 -11.438 1 80.06 425 GLY A CA 1
ATOM 3352 C C . GLY A 1 425 ? -37 -4.965 -10.336 1 80.06 425 GLY A C 1
ATOM 3353 O O . GLY A 1 425 ? -36.844 -3.746 -10.203 1 80.06 425 GLY A O 1
ATOM 3354 N N . VAL A 1 426 ? -37.781 -5.789 -9.594 1 80 426 VAL A N 1
ATOM 3355 C CA . VAL A 1 426 ? -38.531 -5.176 -8.523 1 80 426 VAL A CA 1
ATOM 3356 C C . VAL A 1 426 ? -37.844 -5.371 -7.188 1 80 426 VAL A C 1
ATOM 3358 O O . VAL A 1 426 ? -37.531 -4.402 -6.48 1 80 426 VAL A O 1
ATOM 3361 N N . ASP A 1 427 ? -37.594 -6.66 -6.977 1 87.44 427 ASP A N 1
ATOM 3362 C CA . ASP A 1 427 ? -37.031 -6.992 -5.668 1 87.44 427 ASP A CA 1
ATOM 3363 C C . ASP A 1 427 ? -35.5 -7.098 -5.73 1 87.44 427 ASP A C 1
ATOM 3365 O O . ASP A 1 427 ? -34.844 -6.961 -4.711 1 87.44 427 ASP A O 1
ATOM 3369 N N . TYR A 1 428 ? -35.031 -7.457 -6.863 1 89.62 428 TYR A N 1
ATOM 3370 C CA . TYR A 1 428 ? -33.562 -7.539 -6.969 1 89.62 428 TYR A CA 1
ATOM 3371 C C . TYR A 1 428 ? -33.094 -7.129 -8.359 1 89.62 428 TYR A C 1
ATOM 3373 O O . TYR A 1 428 ? -33.875 -7.172 -9.32 1 89.62 428 TYR A O 1
ATOM 3381 N N . VAL A 1 429 ? -31.859 -6.637 -8.422 1 88.19 429 VAL A N 1
ATOM 3382 C CA . VAL A 1 429 ? -31.234 -6.234 -9.672 1 88.19 429 VAL A CA 1
ATOM 3383 C C . VAL A 1 429 ? -29.906 -6.973 -9.852 1 88.19 429 VAL A C 1
ATOM 3385 O O . VAL A 1 429 ? -29.234 -7.285 -8.875 1 88.19 429 VAL A O 1
ATOM 3388 N N . VAL A 1 430 ? -29.672 -7.328 -11.125 1 90.06 430 VAL A N 1
ATOM 3389 C CA . VAL A 1 430 ? -28.453 -8.047 -11.453 1 90.06 430 VAL A CA 1
ATOM 3390 C C . VAL A 1 430 ? -27.516 -7.137 -12.258 1 90.06 430 VAL A C 1
ATOM 3392 O O . VAL A 1 430 ? -27.969 -6.379 -13.117 1 90.06 430 VAL A O 1
ATOM 3395 N N . GLU A 1 431 ? -26.297 -7.066 -11.844 1 88.62 431 GLU A N 1
ATOM 3396 C CA . GLU A 1 431 ? -25.281 -6.309 -12.57 1 88.62 431 GLU A CA 1
ATOM 3397 C C . GLU A 1 431 ? -24.312 -7.242 -13.305 1 88.62 431 GLU A C 1
ATOM 3399 O O . GLU A 1 431 ? -23.906 -8.273 -12.758 1 88.62 431 GLU A O 1
ATOM 3404 N N . ARG A 1 432 ? -24.047 -6.984 -14.516 1 88.81 432 ARG A N 1
ATOM 3405 C CA . ARG A 1 432 ? -23.156 -7.785 -15.344 1 88.81 432 ARG A CA 1
ATOM 3406 C C . ARG A 1 432 ? -21.906 -6.992 -15.719 1 88.81 432 ARG A C 1
ATOM 3408 O O . ARG A 1 432 ? -21.844 -5.773 -15.531 1 88.81 432 ARG A O 1
ATOM 3415 N N . THR A 1 433 ? -20.812 -7.691 -16.172 1 81 433 THR A N 1
ATOM 3416 C CA . THR A 1 433 ? -19.562 -7.039 -16.547 1 81 433 THR A CA 1
ATOM 3417 C C . THR A 1 433 ? -19.781 -6.117 -17.75 1 81 433 THR A C 1
ATOM 3419 O O . THR A 1 433 ? -19.125 -5.074 -17.844 1 81 433 THR A O 1
ATOM 3422 N N . GLY A 1 434 ? -20.641 -6.594 -18.672 1 72.12 434 GLY A N 1
ATOM 3423 C CA . GLY A 1 434 ? -20.938 -5.828 -19.875 1 72.12 434 GLY A CA 1
ATOM 3424 C C . GLY A 1 434 ? -22.406 -5.535 -20.062 1 72.12 434 GLY A C 1
ATOM 3425 O O . GLY A 1 434 ? -23.188 -5.625 -19.109 1 72.12 434 GLY A O 1
ATOM 3426 N N . THR A 1 435 ? -22.766 -5.07 -21.188 1 73.25 435 THR A N 1
ATOM 3427 C CA . THR A 1 435 ? -24.141 -4.688 -21.5 1 73.25 435 THR A CA 1
ATOM 3428 C C . THR A 1 435 ? -24.891 -5.855 -22.125 1 73.25 435 THR A C 1
ATOM 3430 O O . THR A 1 435 ? -26.125 -5.84 -22.172 1 73.25 435 THR A O 1
ATOM 3433 N N . LYS A 1 436 ? -24.094 -6.898 -22.453 1 73 436 LYS A N 1
ATOM 3434 C CA . LYS A 1 436 ? -24.719 -8.031 -23.125 1 73 436 LYS A CA 1
ATOM 3435 C C . LYS A 1 436 ? -25.25 -9.039 -22.109 1 73 436 LYS A C 1
ATOM 3437 O O . LYS A 1 436 ? -24.672 -9.203 -21.031 1 73 436 LYS A O 1
ATOM 3442 N N . ALA A 1 437 ? -26.359 -9.664 -22.453 1 70.56 437 ALA A N 1
ATOM 3443 C CA . ALA A 1 437 ? -26.984 -10.664 -21.594 1 70.56 437 ALA A CA 1
ATOM 3444 C C . ALA A 1 437 ? -26.047 -11.844 -21.359 1 70.56 437 ALA A C 1
ATOM 3446 O O . ALA A 1 437 ? -26.125 -12.508 -20.312 1 70.56 437 ALA A O 1
ATOM 3447 N N . ALA A 1 438 ? -25.188 -12.023 -22.328 1 72.75 438 ALA A N 1
ATOM 3448 C CA . ALA A 1 438 ? -24.266 -13.156 -22.234 1 72.75 438 ALA A CA 1
ATOM 3449 C C . ALA A 1 438 ? -23.078 -12.82 -21.344 1 72.75 438 ALA A C 1
ATOM 3451 O O . ALA A 1 438 ? -22.328 -13.711 -20.922 1 72.75 438 ALA A O 1
ATOM 3452 N N . ASP A 1 439 ? -23 -11.562 -20.969 1 85 439 ASP A N 1
ATOM 3453 C CA . ASP A 1 439 ? -21.891 -11.172 -20.109 1 85 439 ASP A CA 1
ATOM 3454 C C . ASP A 1 439 ? -22.062 -11.727 -18.688 1 85 439 ASP A C 1
ATOM 3456 O O . ASP A 1 439 ? -23.188 -11.812 -18.188 1 85 439 ASP A O 1
ATOM 3460 N N . PRO A 1 440 ? -21.016 -12.211 -18.062 1 87.06 440 PRO A N 1
ATOM 3461 C CA . PRO A 1 440 ? -21.125 -12.828 -16.734 1 87.06 440 PRO A CA 1
ATOM 3462 C C . PRO A 1 440 ? -21.703 -11.875 -15.695 1 87.06 440 PRO A C 1
ATOM 3464 O O . PRO A 1 440 ? -21.422 -10.672 -15.727 1 87.06 440 PRO A O 1
ATOM 3467 N N . ILE A 1 441 ? -22.547 -12.406 -14.844 1 91.44 441 ILE A N 1
ATOM 3468 C CA . ILE A 1 441 ? -23.109 -11.672 -13.711 1 91.44 441 ILE A CA 1
ATOM 3469 C C . ILE A 1 441 ? -22.016 -11.43 -12.672 1 91.44 441 ILE A C 1
ATOM 3471 O O . ILE A 1 441 ? -21.266 -12.336 -12.328 1 91.44 441 ILE A O 1
ATOM 3475 N N . VAL A 1 442 ? -21.906 -10.133 -12.133 1 90.88 442 VAL A N 1
ATOM 3476 C CA . VAL A 1 442 ? -20.859 -9.836 -11.164 1 90.88 442 VAL A CA 1
ATOM 3477 C C . VAL A 1 442 ? -21.5 -9.352 -9.859 1 90.88 442 VAL A C 1
ATOM 3479 O O . VAL A 1 442 ? -20.828 -9.312 -8.82 1 90.88 442 VAL A O 1
ATOM 3482 N N . LYS A 1 443 ? -22.75 -9.039 -9.852 1 91.94 443 LYS A N 1
ATOM 3483 C CA . LYS A 1 443 ? -23.359 -8.508 -8.648 1 91.94 443 LYS A CA 1
ATOM 3484 C C . LYS A 1 443 ? -24.875 -8.703 -8.68 1 91.94 443 LYS A C 1
ATOM 3486 O O . LYS A 1 443 ? -25.5 -8.586 -9.734 1 91.94 443 LYS A O 1
ATOM 3491 N N . ILE A 1 444 ? -25.453 -9.07 -7.512 1 93.12 444 ILE A N 1
ATOM 3492 C CA . ILE A 1 444 ? -26.891 -9.117 -7.293 1 93.12 444 ILE A CA 1
ATOM 3493 C C . ILE A 1 444 ? -27.266 -8.258 -6.086 1 93.12 444 ILE A C 1
ATOM 3495 O O . ILE A 1 444 ? -26.625 -8.352 -5.031 1 93.12 444 ILE A O 1
ATOM 3499 N N . GLN A 1 445 ? -28.109 -7.34 -6.285 1 89.69 445 GLN A N 1
ATOM 3500 C CA . GLN A 1 445 ? -28.562 -6.469 -5.207 1 89.69 445 GLN A CA 1
ATOM 3501 C C . GLN A 1 445 ? -30.078 -6.59 -4.996 1 89.69 445 GLN A C 1
ATOM 3503 O O . GLN A 1 445 ? -30.844 -6.547 -5.957 1 89.69 445 GLN A O 1
ATOM 3508 N N . THR A 1 446 ? -30.453 -6.828 -3.799 1 88 446 THR A N 1
ATOM 3509 C CA . THR A 1 446 ? -31.875 -6.91 -3.48 1 88 446 THR A CA 1
ATOM 3510 C C . THR A 1 446 ? -32.344 -5.621 -2.816 1 88 446 THR A C 1
ATOM 3512 O O . THR A 1 446 ? -31.562 -4.883 -2.234 1 88 446 THR A O 1
ATOM 3515 N N . ARG A 1 447 ? -33.562 -5.066 -3.074 1 75.62 447 ARG A N 1
ATOM 3516 C CA . ARG A 1 447 ? -34.094 -3.85 -2.484 1 75.62 447 ARG A CA 1
ATOM 3517 C C . ARG A 1 447 ? -35.438 -4.117 -1.841 1 75.62 447 ARG A C 1
ATOM 3519 O O . ARG A 1 447 ? -36.25 -3.189 -1.627 1 75.62 447 ARG A O 1
ATOM 3526 N N . ARG A 1 448 ? -35.812 -5.184 -1.53 1 70.12 448 ARG A N 1
ATOM 3527 C CA . ARG A 1 448 ? -37.156 -5.391 -0.948 1 70.12 448 ARG A CA 1
ATOM 3528 C C . ARG A 1 448 ? -37.25 -4.715 0.416 1 70.12 448 ARG A C 1
ATOM 3530 O O . ARG A 1 448 ? -37.188 -3.488 0.515 1 70.12 448 ARG A O 1
ATOM 3537 N N . ALA A 1 449 ? -37.062 -5.367 1.516 1 60.69 449 ALA A N 1
ATOM 3538 C CA . ALA A 1 449 ? -37.094 -4.785 2.854 1 60.69 449 ALA A CA 1
ATOM 3539 C C . ALA A 1 449 ? -35.75 -4.242 3.271 1 60.69 449 ALA A C 1
ATOM 3541 O O . ALA A 1 449 ? -35.656 -3.221 3.959 1 60.69 449 ALA A O 1
ATOM 3542 N N . VAL A 1 450 ? -34.812 -4.906 2.754 1 71.5 450 VAL A N 1
ATOM 3543 C CA . VAL A 1 450 ? -33.438 -4.555 3.115 1 71.5 450 VAL A CA 1
ATOM 3544 C C . VAL A 1 450 ? -32.531 -4.645 1.885 1 71.5 450 VAL A C 1
ATOM 3546 O O . VAL A 1 450 ? -32.75 -5.5 1.019 1 71.5 450 VAL A O 1
ATOM 3549 N N . LYS A 1 451 ? -31.688 -3.65 1.826 1 82.62 451 LYS A N 1
ATOM 3550 C CA . LYS A 1 451 ? -30.703 -3.707 0.758 1 82.62 451 LYS A CA 1
ATOM 3551 C C . LYS A 1 451 ? -29.641 -4.762 1.053 1 82.62 451 LYS A C 1
ATOM 3553 O O . LYS A 1 451 ? -28.953 -4.695 2.08 1 82.62 451 LYS A O 1
ATOM 3558 N N . GLN A 1 452 ? -29.656 -5.801 0.297 1 88.19 452 GLN A N 1
ATOM 3559 C CA . GLN A 1 452 ? -28.641 -6.848 0.413 1 88.19 452 GLN A CA 1
ATOM 3560 C C . GLN A 1 452 ? -27.875 -7.02 -0.897 1 88.19 452 GLN A C 1
ATOM 3562 O O . GLN A 1 452 ? -28.406 -6.723 -1.972 1 88.19 452 GLN A O 1
ATOM 3567 N N . MET A 1 453 ? -26.656 -7.398 -0.725 1 90.94 453 MET A N 1
ATOM 3568 C CA . MET A 1 453 ? -25.844 -7.438 -1.934 1 90.94 453 MET A CA 1
ATOM 3569 C C . MET A 1 453 ? -24.891 -8.625 -1.904 1 90.94 453 MET A C 1
ATOM 3571 O O . MET A 1 453 ? -24.328 -8.961 -0.853 1 90.94 453 MET A O 1
ATOM 3575 N N . ALA A 1 454 ? -24.75 -9.336 -3.01 1 93.62 454 ALA A N 1
ATOM 3576 C CA . ALA A 1 454 ? -23.703 -10.297 -3.301 1 93.62 454 ALA A CA 1
ATOM 3577 C C . ALA A 1 454 ? -22.859 -9.852 -4.496 1 93.62 454 ALA A C 1
ATOM 3579 O O . ALA A 1 454 ? -23.391 -9.672 -5.598 1 93.62 454 ALA A O 1
ATOM 3580 N N . ALA A 1 455 ? -21.625 -9.617 -4.293 1 92.69 455 ALA A N 1
ATOM 3581 C CA . ALA A 1 455 ? -20.812 -9.023 -5.352 1 92.69 455 ALA A CA 1
ATOM 3582 C C . ALA A 1 455 ? -19.516 -9.797 -5.535 1 92.69 455 ALA A C 1
ATOM 3584 O O . ALA A 1 455 ? -18.906 -10.258 -4.562 1 92.69 455 ALA A O 1
ATOM 3585 N N . TYR A 1 456 ? -19.109 -9.898 -6.805 1 92.12 456 TYR A N 1
ATOM 3586 C CA . TYR A 1 456 ? -17.828 -10.531 -7.148 1 92.12 456 TYR A CA 1
ATOM 3587 C C . TYR A 1 456 ? -16.656 -9.609 -6.84 1 92.12 456 TYR A C 1
ATOM 3589 O O . TYR A 1 456 ? -16.734 -8.398 -7.059 1 92.12 456 TYR A O 1
ATOM 3597 N N . ILE A 1 457 ? -15.578 -10.172 -6.289 1 90.25 457 ILE A N 1
ATOM 3598 C CA . ILE A 1 457 ? -14.336 -9.438 -6.078 1 90.25 457 ILE A CA 1
ATOM 3599 C C . ILE A 1 457 ? -13.148 -10.297 -6.504 1 90.25 457 ILE A C 1
ATOM 3601 O O . ILE A 1 457 ? -13.102 -11.492 -6.211 1 90.25 457 ILE A O 1
ATOM 3605 N N . ASP A 1 458 ? -12.219 -9.688 -7.195 1 88.31 458 ASP A N 1
ATOM 3606 C CA . ASP A 1 458 ? -11.008 -10.398 -7.598 1 88.31 458 ASP A CA 1
ATOM 3607 C C . ASP A 1 458 ? -10.211 -10.859 -6.379 1 88.31 458 ASP A C 1
ATOM 3609 O O . ASP A 1 458 ? -10.117 -10.141 -5.383 1 88.31 458 ASP A O 1
ATOM 3613 N N . PRO A 1 459 ? -9.656 -12.047 -6.461 1 86.62 459 PRO A N 1
ATOM 3614 C CA . PRO A 1 459 ? -8.969 -12.609 -5.289 1 86.62 459 PRO A CA 1
ATOM 3615 C C . PRO A 1 459 ? -7.84 -11.719 -4.781 1 86.62 459 PRO A C 1
ATOM 3617 O O . PRO A 1 459 ? -7.633 -11.609 -3.572 1 86.62 459 PRO A O 1
ATOM 3620 N N . HIS A 1 460 ? -7.074 -11.086 -5.625 1 80.56 460 HIS A N 1
ATOM 3621 C CA . HIS A 1 460 ? -5.969 -10.227 -5.207 1 80.56 460 HIS A CA 1
ATOM 3622 C C . HIS A 1 460 ? -6.477 -8.992 -4.469 1 80.56 460 HIS A C 1
ATOM 3624 O O . HIS A 1 460 ? -5.906 -8.594 -3.453 1 80.56 460 HIS A O 1
ATOM 3630 N N . SER A 1 461 ? -7.578 -8.477 -5.035 1 80.75 461 SER A N 1
ATOM 3631 C CA . SER A 1 461 ? -8.203 -7.328 -4.387 1 80.75 461 SER A CA 1
ATOM 3632 C C . SER A 1 461 ? -8.75 -7.691 -3.012 1 80.75 461 SER A C 1
ATOM 3634 O O . SER A 1 461 ? -8.656 -6.902 -2.07 1 80.75 461 SER A O 1
ATOM 3636 N N . LEU A 1 462 ? -9.328 -8.852 -2.953 1 86.62 462 LEU A N 1
ATOM 3637 C CA . LEU A 1 462 ? -9.859 -9.312 -1.675 1 86.62 462 LEU A CA 1
ATOM 3638 C C . LEU A 1 462 ? -8.734 -9.492 -0.658 1 86.62 462 LEU A C 1
ATOM 3640 O O . LEU A 1 462 ? -8.891 -9.133 0.512 1 86.62 462 LEU A O 1
ATOM 3644 N N . ALA A 1 463 ? -7.617 -10.023 -1.082 1 82.75 463 ALA A N 1
ATOM 3645 C CA . ALA A 1 463 ? -6.469 -10.227 -0.199 1 82.75 463 ALA A CA 1
ATOM 3646 C C . ALA A 1 463 ? -5.93 -8.891 0.315 1 82.75 463 ALA A C 1
ATOM 3648 O O . ALA A 1 463 ? -5.609 -8.766 1.498 1 82.75 463 ALA A O 1
ATOM 3649 N N . ASP A 1 464 ? -5.809 -7.918 -0.548 1 74.69 464 ASP A N 1
ATOM 3650 C CA . ASP A 1 464 ? -5.355 -6.582 -0.174 1 74.69 464 ASP A CA 1
ATOM 3651 C C . ASP A 1 464 ? -6.285 -5.953 0.863 1 74.69 464 ASP A C 1
ATOM 3653 O O . ASP A 1 464 ? -5.824 -5.344 1.828 1 74.69 464 ASP A O 1
ATOM 3657 N N . PHE A 1 465 ? -7.5 -6.141 0.657 1 74.19 465 PHE A N 1
ATOM 3658 C CA . PHE A 1 465 ? -8.516 -5.633 1.57 1 74.19 465 PHE A CA 1
ATOM 3659 C C . PHE A 1 465 ? -8.375 -6.27 2.947 1 74.19 465 PHE A C 1
ATOM 3661 O O . PHE A 1 465 ? -8.422 -5.578 3.967 1 74.19 465 PHE A O 1
ATOM 3668 N N . CYS A 1 466 ? -8.297 -7.562 2.936 1 75.5 466 CYS A N 1
ATOM 3669 C CA . CYS A 1 466 ? -8.211 -8.281 4.203 1 75.5 466 CYS A CA 1
ATOM 3670 C C . CYS A 1 466 ? -6.938 -7.918 4.953 1 75.5 466 CYS A C 1
ATOM 3672 O O . CYS A 1 466 ? -6.945 -7.809 6.18 1 75.5 466 CYS A O 1
ATOM 3674 N N . SER A 1 467 ? -5.758 -7.699 4.285 1 67.69 467 SER A N 1
ATOM 3675 C CA . SER A 1 467 ? -4.465 -7.434 4.906 1 67.69 467 SER A CA 1
ATOM 3676 C C . SER A 1 467 ? -4.387 -6 5.43 1 67.69 467 SER A C 1
ATOM 3678 O O . SER A 1 467 ? -3.717 -5.734 6.43 1 67.69 467 SER A O 1
ATOM 3680 N N . GLU A 1 468 ? -4.895 -5.094 4.73 1 56.97 468 GLU A N 1
ATOM 3681 C CA . GLU A 1 468 ? -4.84 -3.693 5.133 1 56.97 468 GLU A CA 1
ATOM 3682 C C . GLU A 1 468 ? -5.668 -3.449 6.391 1 56.97 468 GLU A C 1
ATOM 3684 O O . GLU A 1 468 ? -5.391 -2.52 7.152 1 56.97 468 GLU A O 1
ATOM 3689 N N . VAL A 1 469 ? -6.746 -4.359 6.746 1 50.25 469 VAL A N 1
ATOM 3690 C CA . VAL A 1 469 ? -7.711 -4.254 7.836 1 50.25 469 VAL A CA 1
ATOM 3691 C C . VAL A 1 469 ? -6.984 -4.336 9.18 1 50.25 469 VAL A C 1
ATOM 3693 O O . VAL A 1 469 ? -7.395 -3.703 10.156 1 50.25 469 VAL A O 1
ATOM 3696 N N . GLU A 1 470 ? -5.918 -5.199 9.375 1 48.47 470 GLU A N 1
ATOM 3697 C CA . GLU A 1 470 ? -5.285 -5.273 10.688 1 48.47 470 GLU A CA 1
ATOM 3698 C C . GLU A 1 470 ? -4.941 -3.885 11.219 1 48.47 470 GLU A C 1
ATOM 3700 O O . GLU A 1 470 ? -4.895 -3.668 12.43 1 48.47 470 GLU A O 1
ATOM 3705 N N . ARG A 1 471 ? -4.844 -3.072 10.344 1 45.09 471 ARG A N 1
ATOM 3706 C CA . ARG A 1 471 ? -4.535 -1.748 10.875 1 45.09 471 ARG A CA 1
ATOM 3707 C C . ARG A 1 471 ? -5.809 -0.985 11.219 1 45.09 471 ARG A C 1
ATOM 3709 O O . ARG A 1 471 ? -6.871 -1.587 11.391 1 45.09 471 ARG A O 1
ATOM 3716 N N . SER A 1 472 ? -6.145 0.367 10.75 1 44.59 472 SER A N 1
ATOM 3717 C CA . SER A 1 472 ? -6.977 1.524 11.062 1 44.59 472 SER A CA 1
ATOM 3718 C C . SER A 1 472 ? -8.406 1.329 10.578 1 44.59 472 SER A C 1
ATOM 3720 O O . SER A 1 472 ? -9.297 2.119 10.906 1 44.59 472 SER A O 1
ATOM 3722 N N . THR A 1 473 ? -8.82 0.094 9.734 1 53.34 473 THR A N 1
ATOM 3723 C CA . THR A 1 473 ? -10.055 0.22 8.961 1 53.34 473 THR A CA 1
ATOM 3724 C C . THR A 1 473 ? -11.117 -0.736 9.484 1 53.34 473 THR A C 1
ATOM 3726 O O . THR A 1 473 ? -11.93 -1.249 8.719 1 53.34 473 THR A O 1
ATOM 3729 N N . SER A 1 474 ? -11.219 -0.925 10.664 1 62.22 474 SER A N 1
ATOM 3730 C CA . SER A 1 474 ? -12.148 -1.854 11.312 1 62.22 474 SER A CA 1
ATOM 3731 C C . SER A 1 474 ? -13.594 -1.504 10.984 1 62.22 474 SER A C 1
ATOM 3733 O O . SER A 1 474 ? -14.43 -2.393 10.836 1 62.22 474 SER A O 1
ATOM 3735 N N . ALA A 1 475 ? -13.805 -0.308 10.656 1 72.81 475 ALA A N 1
ATOM 3736 C CA . ALA A 1 475 ? -15.203 0.073 10.453 1 72.81 475 ALA A CA 1
ATOM 3737 C C . ALA A 1 475 ? -15.742 -0.498 9.148 1 72.81 475 ALA A C 1
ATOM 3739 O O . ALA A 1 475 ? -16.859 -1.025 9.102 1 72.81 475 ALA A O 1
ATOM 3740 N N . ILE A 1 476 ? -14.984 -0.61 8.078 1 74.06 476 ILE A N 1
ATOM 3741 C CA . ILE A 1 476 ? -15.438 -1.061 6.766 1 74.06 476 ILE A CA 1
ATOM 3742 C C . ILE A 1 476 ? -15.586 -2.58 6.766 1 74.06 476 ILE A C 1
ATOM 3744 O O . ILE A 1 476 ? -16.516 -3.121 6.145 1 74.06 476 ILE A O 1
ATOM 3748 N N . VAL A 1 477 ? -14.68 -3.211 7.457 1 72.81 477 VAL A N 1
ATOM 3749 C CA . VAL A 1 477 ? -14.719 -4.664 7.562 1 72.81 477 VAL A CA 1
ATOM 3750 C C . VAL A 1 477 ? -16.031 -5.098 8.211 1 72.81 477 VAL A C 1
ATOM 3752 O O . VAL A 1 477 ? -16.578 -6.152 7.879 1 72.81 477 VAL A O 1
ATOM 3755 N N . SER A 1 478 ? -16.469 -4.195 9.023 1 76.38 478 SER A N 1
ATOM 3756 C CA . SER A 1 478 ? -17.703 -4.52 9.75 1 76.38 478 SER A CA 1
ATOM 3757 C C . SER A 1 478 ? -18.906 -4.512 8.828 1 76.38 478 SER A C 1
ATOM 3759 O O . SER A 1 478 ? -19.969 -5.051 9.172 1 76.38 478 SER A O 1
ATOM 3761 N N . PHE A 1 479 ? -18.703 -4.016 7.629 1 82.31 479 PHE A N 1
ATOM 3762 C CA . PHE A 1 479 ? -19.812 -3.963 6.688 1 82.31 479 PHE A CA 1
ATOM 3763 C C . PHE A 1 479 ? -19.953 -5.281 5.934 1 82.31 479 PHE A C 1
ATOM 3765 O O . PHE A 1 479 ? -20.984 -5.551 5.324 1 82.31 479 PHE A O 1
ATOM 3772 N N . VAL A 1 480 ? -18.891 -6.129 5.887 1 86.94 480 VAL A N 1
ATOM 3773 C CA . VAL A 1 480 ? -18.922 -7.41 5.184 1 86.94 480 VAL A CA 1
ATOM 3774 C C . VAL A 1 480 ? -19.406 -8.508 6.125 1 86.94 480 VAL A C 1
ATOM 3776 O O . VAL A 1 480 ? -18.859 -8.688 7.215 1 86.94 480 VAL A O 1
ATOM 3779 N N . ASP A 1 481 ? -20.406 -9.141 5.664 1 89.38 481 ASP A N 1
ATOM 3780 C CA . ASP A 1 481 ? -20.984 -10.172 6.523 1 89.38 481 ASP A CA 1
ATOM 3781 C C . ASP A 1 481 ? -20.406 -11.547 6.199 1 89.38 481 ASP A C 1
ATOM 3783 O O . ASP A 1 481 ? -20.266 -12.391 7.086 1 89.38 481 ASP A O 1
ATOM 3787 N N . ALA A 1 482 ? -20.141 -11.766 4.949 1 92.81 482 ALA A N 1
ATOM 3788 C CA . ALA A 1 482 ? -19.656 -13.086 4.547 1 92.81 482 ALA A CA 1
ATOM 3789 C C . ALA A 1 482 ? -18.734 -12.984 3.338 1 92.81 482 ALA A C 1
ATOM 3791 O O . ALA A 1 482 ? -18.891 -12.094 2.5 1 92.81 482 ALA A O 1
ATOM 3792 N N . ILE A 1 483 ? -17.797 -13.898 3.252 1 93 483 ILE A N 1
ATOM 3793 C CA . ILE A 1 483 ? -16.875 -14.016 2.131 1 93 483 ILE A CA 1
ATOM 3794 C C . ILE A 1 483 ? -16.875 -15.445 1.6 1 93 483 ILE A C 1
ATOM 3796 O O . ILE A 1 483 ? -16.703 -16.406 2.363 1 93 483 ILE A O 1
ATOM 3800 N N . ILE A 1 484 ? -17.109 -15.586 0.292 1 94.38 484 ILE A N 1
ATOM 3801 C CA . ILE A 1 484 ? -17.125 -16.891 -0.351 1 94.38 484 ILE A CA 1
ATOM 3802 C C . ILE A 1 484 ? -16.016 -16.969 -1.402 1 94.38 484 ILE A C 1
ATOM 3804 O O . ILE A 1 484 ? -15.938 -16.109 -2.289 1 94.38 484 ILE A O 1
ATOM 3808 N N . ILE A 1 485 ? -15.188 -17.953 -1.277 1 90.94 485 ILE A N 1
ATOM 3809 C CA . ILE A 1 485 ? -14.133 -18.172 -2.26 1 90.94 485 ILE A CA 1
ATOM 3810 C C . ILE A 1 485 ? -14.406 -19.469 -3.029 1 90.94 485 ILE A C 1
ATOM 3812 O O . ILE A 1 485 ? -14.242 -20.562 -2.49 1 90.94 485 ILE A O 1
ATOM 3816 N N . ASP A 1 486 ? -14.773 -19.312 -4.312 1 87.56 486 ASP A N 1
ATOM 3817 C CA . ASP A 1 486 ? -15.039 -20.469 -5.152 1 87.56 486 ASP A CA 1
ATOM 3818 C C . ASP A 1 486 ? -13.805 -20.844 -5.977 1 87.56 486 ASP A C 1
ATOM 3820 O O . ASP A 1 486 ? -12.984 -19.984 -6.305 1 87.56 486 ASP A O 1
ATOM 3824 N N . GLU A 1 487 ? -13.617 -22.156 -6.242 1 79.38 487 GLU A N 1
ATOM 3825 C CA . GLU A 1 487 ? -12.516 -22.703 -7.031 1 79.38 487 GLU A CA 1
ATOM 3826 C C . GLU A 1 487 ? -11.164 -22.234 -6.488 1 79.38 487 GLU A C 1
ATOM 3828 O O . GLU A 1 487 ? -10.336 -21.703 -7.234 1 79.38 487 GLU A O 1
ATOM 3833 N N . CYS A 1 488 ? -11 -22.422 -5.234 1 78.94 488 CYS A N 1
ATOM 3834 C CA . CYS A 1 488 ? -9.812 -21.969 -4.516 1 78.94 488 CYS A CA 1
ATOM 3835 C C . CYS A 1 488 ? -8.547 -22.594 -5.086 1 78.94 488 CYS A C 1
ATOM 3837 O O . CYS A 1 488 ? -7.477 -22 -5.051 1 78.94 488 CYS A O 1
ATOM 3839 N N . ALA A 1 489 ? -8.672 -23.75 -5.719 1 68.94 489 ALA A N 1
ATOM 3840 C CA . ALA A 1 489 ? -7.531 -24.484 -6.262 1 68.94 489 ALA A CA 1
ATOM 3841 C C . ALA A 1 489 ? -6.918 -23.734 -7.441 1 68.94 489 ALA A C 1
ATOM 3843 O O . ALA A 1 489 ? -5.738 -23.922 -7.758 1 68.94 489 ALA A O 1
ATOM 3844 N N . ALA A 1 490 ? -7.805 -22.938 -8.023 1 68.56 490 ALA A N 1
ATOM 3845 C CA . ALA A 1 490 ? -7.344 -22.203 -9.203 1 68.56 490 ALA A CA 1
ATOM 3846 C C . ALA A 1 490 ? -6.758 -20.844 -8.805 1 68.56 490 ALA A C 1
ATOM 3848 O O . ALA A 1 490 ? -6.238 -20.125 -9.656 1 68.56 490 ALA A O 1
ATOM 3849 N N . ILE A 1 491 ? -6.883 -20.422 -7.535 1 76.56 491 ILE A N 1
ATOM 3850 C CA . ILE A 1 491 ? -6.348 -19.172 -7.031 1 76.56 491 ILE A CA 1
ATOM 3851 C C . ILE A 1 491 ? -4.965 -19.406 -6.422 1 76.56 491 ILE A C 1
ATOM 3853 O O . ILE A 1 491 ? -4.754 -20.375 -5.703 1 76.56 491 ILE A O 1
ATOM 3857 N N . PRO A 1 492 ? -3.959 -18.531 -6.723 1 70.81 492 PRO A N 1
ATOM 3858 C CA . PRO A 1 492 ? -2.639 -18.703 -6.109 1 70.81 492 PRO A CA 1
ATOM 3859 C C . PRO A 1 492 ? -2.705 -18.844 -4.59 1 70.81 492 PRO A C 1
ATOM 3861 O O . PRO A 1 492 ? -3.463 -18.125 -3.938 1 70.81 492 PRO A O 1
ATOM 3864 N N . LEU A 1 493 ? -1.973 -19.703 -4.023 1 70 493 LEU A N 1
ATOM 3865 C CA . LEU A 1 493 ? -2.043 -20.047 -2.607 1 70 493 LEU A CA 1
ATOM 3866 C C . LEU A 1 493 ? -1.724 -18.844 -1.736 1 70 493 LEU A C 1
ATOM 3868 O O . LEU A 1 493 ? -2.34 -18.641 -0.686 1 70 493 LEU A O 1
ATOM 3872 N N . GLU A 1 494 ? -0.75 -18.094 -2.158 1 70.81 494 GLU A N 1
ATOM 3873 C CA . GLU A 1 494 ? -0.362 -16.922 -1.372 1 70.81 494 GLU A CA 1
ATOM 3874 C C . GLU A 1 494 ? -1.539 -15.969 -1.179 1 70.81 494 GLU A C 1
ATOM 3876 O O . GLU A 1 494 ? -1.694 -15.375 -0.11 1 70.81 494 GLU A O 1
ATOM 3881 N N . VAL A 1 495 ? -2.324 -15.859 -2.225 1 79.31 495 VAL A N 1
ATOM 3882 C CA . VAL A 1 495 ? -3.482 -14.969 -2.188 1 79.31 495 VAL A CA 1
ATOM 3883 C C . VAL A 1 495 ? -4.531 -15.531 -1.229 1 79.31 495 VAL A C 1
ATOM 3885 O O . VAL A 1 495 ? -5.078 -14.797 -0.4 1 79.31 495 VAL A O 1
ATOM 3888 N N . VAL A 1 496 ? -4.738 -16.844 -1.311 1 79.44 496 VAL A N 1
ATOM 3889 C CA . VAL A 1 496 ? -5.734 -17.484 -0.455 1 79.44 496 VAL A CA 1
ATOM 3890 C C . VAL A 1 496 ? -5.293 -17.391 1.005 1 79.44 496 VAL A C 1
ATOM 3892 O O . VAL A 1 496 ? -6.109 -17.125 1.891 1 79.44 496 VAL A O 1
ATOM 3895 N N . ARG A 1 497 ? -4.051 -17.609 1.26 1 77 497 ARG A N 1
ATOM 3896 C CA . ARG A 1 497 ? -3.52 -17.531 2.617 1 77 497 ARG A CA 1
ATOM 3897 C C . ARG A 1 497 ? -3.684 -16.141 3.201 1 77 497 ARG A C 1
ATOM 3899 O O . ARG A 1 497 ? -4.062 -15.984 4.363 1 77 497 ARG A O 1
ATOM 3906 N N . ARG A 1 498 ? -3.35 -15.172 2.42 1 78 498 ARG A N 1
ATOM 3907 C CA . ARG A 1 498 ? -3.48 -13.781 2.852 1 78 498 ARG A CA 1
ATOM 3908 C C . ARG A 1 498 ? -4.926 -13.461 3.221 1 78 498 ARG A C 1
ATOM 3910 O O . ARG A 1 498 ? -5.176 -12.711 4.168 1 78 498 ARG A O 1
ATOM 3917 N N . ILE A 1 499 ? -5.863 -13.984 2.482 1 82.75 499 ILE A N 1
ATOM 3918 C CA . ILE A 1 499 ? -7.277 -13.75 2.748 1 82.75 499 ILE A CA 1
ATOM 3919 C C . ILE A 1 499 ? -7.676 -14.43 4.059 1 82.75 499 ILE A C 1
ATOM 3921 O O . ILE A 1 499 ? -8.18 -13.773 4.977 1 82.75 499 ILE A O 1
ATOM 3925 N N . VAL A 1 500 ? -7.359 -15.68 4.188 1 79.56 500 VAL A N 1
ATOM 3926 C CA . VAL A 1 500 ? -7.848 -16.5 5.285 1 79.56 500 VAL A CA 1
ATOM 3927 C C . VAL A 1 500 ? -7.191 -16.062 6.594 1 79.56 500 VAL A C 1
ATOM 3929 O O . VAL A 1 500 ? -7.836 -16.062 7.645 1 79.56 500 VAL A O 1
ATOM 3932 N N . GLU A 1 501 ? -5.957 -15.664 6.562 1 75.81 501 GLU A N 1
ATOM 3933 C CA . GLU A 1 501 ? -5.23 -15.281 7.766 1 75.81 501 GLU A CA 1
ATOM 3934 C C . GLU A 1 501 ? -5.711 -13.93 8.297 1 75.81 501 GLU A C 1
ATOM 3936 O O . GLU A 1 501 ? -5.578 -13.641 9.484 1 75.81 501 GLU A O 1
ATOM 3941 N N . HIS A 1 502 ? -6.254 -13.172 7.465 1 76.62 502 HIS A N 1
ATOM 3942 C CA . HIS A 1 502 ? -6.578 -11.812 7.871 1 76.62 502 HIS A CA 1
ATOM 3943 C C . HIS A 1 502 ? -8.086 -11.594 7.914 1 76.62 502 HIS A C 1
ATOM 3945 O O . HIS A 1 502 ? -8.555 -10.461 8.094 1 76.62 502 HIS A O 1
ATOM 3951 N N . ILE A 1 503 ? -8.852 -12.703 7.766 1 78.94 503 ILE A N 1
ATOM 3952 C CA . ILE A 1 503 ? -10.305 -12.57 7.836 1 78.94 503 ILE A CA 1
ATOM 3953 C C . ILE A 1 503 ? -10.719 -12.227 9.266 1 78.94 503 ILE A C 1
ATOM 3955 O O . ILE A 1 503 ? -10.188 -12.797 10.227 1 78.94 503 ILE A O 1
ATOM 3959 N N . GLU A 1 504 ? -11.617 -11.258 9.375 1 76.44 504 GLU A N 1
ATOM 3960 C CA . GLU A 1 504 ? -12.102 -10.852 10.688 1 76.44 504 GLU A CA 1
ATOM 3961 C C . GLU A 1 504 ? -12.961 -11.945 11.32 1 76.44 504 GLU A C 1
ATOM 3963 O O . GLU A 1 504 ? -13.664 -12.672 10.617 1 76.44 504 GLU A O 1
ATOM 3968 N N . ALA A 1 505 ? -12.945 -11.969 12.609 1 74.94 505 ALA A N 1
ATOM 3969 C CA . ALA A 1 505 ? -13.641 -13.008 13.367 1 74.94 505 ALA A CA 1
ATOM 3970 C C . ALA A 1 505 ? -15.156 -12.883 13.211 1 74.94 505 ALA A C 1
ATOM 3972 O O . ALA A 1 505 ? -15.891 -13.844 13.438 1 74.94 505 ALA A O 1
ATOM 3973 N N . SER A 1 506 ? -15.648 -11.711 12.781 1 78.25 506 SER A N 1
ATOM 3974 C CA . SER A 1 506 ? -17.078 -11.477 12.68 1 78.25 506 SER A CA 1
ATOM 3975 C C . SER A 1 506 ? -17.594 -11.766 11.273 1 78.25 506 SER A C 1
ATOM 3977 O O . SER A 1 506 ? -18.797 -11.711 11.023 1 78.25 506 SER A O 1
ATOM 3979 N N . VAL A 1 507 ? -16.781 -12.172 10.375 1 85.88 507 VAL A N 1
ATOM 3980 C CA . VAL A 1 507 ? -17.156 -12.406 8.992 1 85.88 507 VAL A CA 1
ATOM 3981 C C . VAL A 1 507 ? -17.203 -13.906 8.711 1 85.88 507 VAL A C 1
ATOM 3983 O O . VAL A 1 507 ? -16.266 -14.633 9.055 1 85.88 507 VAL A O 1
ATOM 3986 N N . LEU A 1 508 ? -18.281 -14.414 8.18 1 89.94 508 LEU A N 1
ATOM 3987 C CA . LEU A 1 508 ? -18.391 -15.805 7.766 1 89.94 508 LEU A CA 1
ATOM 3988 C C . LEU A 1 508 ? -17.594 -16.047 6.484 1 89.94 508 LEU A C 1
ATOM 3990 O O . LEU A 1 508 ? -17.766 -15.328 5.5 1 89.94 508 LEU A O 1
ATOM 3994 N N . CYS A 1 509 ? -16.703 -17.016 6.535 1 90.94 509 CYS A N 1
ATOM 3995 C CA . CYS A 1 509 ? -15.891 -17.328 5.367 1 90.94 509 CYS A CA 1
ATOM 3996 C C . CYS A 1 509 ? -16.125 -18.75 4.891 1 90.94 509 CYS A C 1
ATOM 3998 O O . CYS A 1 509 ? -16.062 -19.688 5.688 1 90.94 509 CYS A O 1
ATOM 4000 N N . ILE A 1 510 ? -16.453 -18.938 3.584 1 91.75 510 ILE A N 1
ATOM 4001 C CA . ILE A 1 510 ? -16.625 -20.25 2.971 1 91.75 510 ILE A CA 1
ATOM 4002 C C . ILE A 1 510 ? -15.602 -20.438 1.854 1 91.75 510 ILE A C 1
ATOM 4004 O O . ILE A 1 510 ? -15.555 -19.641 0.906 1 91.75 510 ILE A O 1
ATOM 4008 N N . ILE A 1 511 ? -14.812 -21.469 2.012 1 88.56 511 ILE A N 1
ATOM 4009 C CA . ILE A 1 511 ? -13.805 -21.797 1.006 1 88.56 511 ILE A CA 1
ATOM 4010 C C . ILE A 1 511 ? -14.219 -23.078 0.268 1 88.56 511 ILE A C 1
ATOM 4012 O O . ILE A 1 511 ? -14.414 -24.125 0.888 1 88.56 511 ILE A O 1
ATOM 4016 N N . SER A 1 512 ? -14.398 -22.891 -1.074 1 86.88 512 SER A N 1
ATOM 4017 C CA . SER A 1 512 ? -14.758 -24.047 -1.886 1 86.88 512 SER A CA 1
ATOM 4018 C C . SER A 1 512 ? -13.594 -24.484 -2.773 1 86.88 512 SER A C 1
ATOM 4020 O O . SER A 1 512 ? -12.938 -23.641 -3.398 1 86.88 512 SER A O 1
ATOM 4022 N N . SER A 1 513 ? -13.227 -25.781 -2.754 1 78.38 513 SER A N 1
ATOM 4023 C CA . SER A 1 513 ? -12.133 -26.297 -3.568 1 78.38 513 SER A CA 1
ATOM 4024 C C . SER A 1 513 ? -12.406 -27.719 -4.043 1 78.38 513 SER A C 1
ATOM 4026 O O . SER A 1 513 ? -13.266 -28.406 -3.494 1 78.38 513 SER A O 1
ATOM 4028 N N . THR A 1 514 ? -11.727 -28.078 -5.191 1 72 514 THR A N 1
ATOM 4029 C CA . THR A 1 514 ? -11.797 -29.438 -5.711 1 72 514 THR A CA 1
ATOM 4030 C C . THR A 1 514 ? -10.578 -30.25 -5.277 1 72 514 THR A C 1
ATOM 4032 O O . THR A 1 514 ? -9.445 -29.75 -5.34 1 72 514 THR A O 1
ATOM 4035 N N . CYS A 1 515 ? -10.664 -31.297 -4.543 1 61.5 515 CYS A N 1
ATOM 4036 C CA . CYS A 1 515 ? -9.523 -32.094 -4.07 1 61.5 515 CYS A CA 1
ATOM 4037 C C . CYS A 1 515 ? -9.016 -33 -5.168 1 61.5 515 CYS A C 1
ATOM 4039 O O . CYS A 1 515 ? -7.836 -33.375 -5.172 1 61.5 515 CYS A O 1
ATOM 4041 N N . HIS A 1 516 ? -9.891 -33.5 -6.062 1 62 516 HIS A N 1
ATOM 4042 C CA . HIS A 1 516 ? -9.492 -34.469 -7.102 1 62 516 HIS A CA 1
ATOM 4043 C C . HIS A 1 516 ? -9.922 -33.969 -8.484 1 62 516 HIS A C 1
ATOM 4045 O O . HIS A 1 516 ? -10.82 -33.125 -8.594 1 62 516 HIS A O 1
ATOM 4051 N N . GLY A 1 517 ? -9.164 -34.281 -9.477 1 56.03 517 GLY A N 1
ATOM 4052 C CA . GLY A 1 517 ? -9.484 -33.844 -10.836 1 56.03 517 GLY A CA 1
ATOM 4053 C C . GLY A 1 517 ? -8.5 -32.844 -11.398 1 56.03 517 GLY A C 1
ATOM 4054 O O . GLY A 1 517 ? -7.457 -32.594 -10.797 1 56.03 517 GLY A O 1
ATOM 4055 N N . TYR A 1 518 ? -8.719 -32.5 -12.562 1 47.12 518 TYR A N 1
ATOM 4056 C CA . TYR A 1 518 ? -7.836 -31.625 -13.305 1 47.12 518 TYR A CA 1
ATOM 4057 C C . TYR A 1 518 ? -7.531 -30.359 -12.5 1 47.12 518 TYR A C 1
ATOM 4059 O O . TYR A 1 518 ? -6.379 -29.922 -12.422 1 47.12 518 TYR A O 1
ATOM 4067 N N . GLU A 1 519 ? -8.539 -29.891 -11.891 1 52 519 GLU A N 1
ATOM 4068 C CA . GLU A 1 519 ? -8.406 -28.609 -11.195 1 52 519 GLU A CA 1
ATOM 4069 C C . GLU A 1 519 ? -7.527 -28.75 -9.953 1 52 519 GLU A C 1
ATOM 4071 O O . GLU A 1 519 ? -6.898 -27.781 -9.516 1 52 519 GLU A O 1
ATOM 4076 N N . ALA A 1 520 ? -7.398 -30 -9.484 1 49.78 520 ALA A N 1
ATOM 4077 C CA . ALA A 1 520 ? -6.648 -30.281 -8.266 1 49.78 520 ALA A CA 1
ATOM 4078 C C . ALA A 1 520 ? -5.156 -30.406 -8.555 1 49.78 520 ALA A C 1
ATOM 4080 O O . ALA A 1 520 ? -4.34 -30.484 -7.633 1 49.78 520 ALA A O 1
ATOM 4081 N N . SER A 1 521 ? -4.789 -30.656 -9.742 1 46.53 521 SER A N 1
ATOM 4082 C CA . SER A 1 521 ? -3.404 -30.969 -10.086 1 46.53 521 SER A CA 1
ATOM 4083 C C . SER A 1 521 ? -2.445 -29.938 -9.484 1 46.53 521 SER A C 1
ATOM 4085 O O . SER A 1 521 ? -1.283 -30.25 -9.219 1 46.53 521 SER A O 1
ATOM 4087 N N . GLY A 1 522 ? -2.949 -28.781 -9.031 1 49.88 522 GLY A N 1
ATOM 4088 C CA . GLY A 1 522 ? -2.102 -27.75 -8.438 1 49.88 522 GLY A CA 1
ATOM 4089 C C . GLY A 1 522 ? -2.354 -27.547 -6.957 1 49.88 522 GLY A C 1
ATOM 4090 O O . GLY A 1 522 ? -2.031 -26.5 -6.406 1 49.88 522 GLY A O 1
ATOM 4091 N N . ARG A 1 523 ? -2.916 -28.578 -6.277 1 48.66 523 ARG A N 1
ATOM 4092 C CA . ARG A 1 523 ? -3.721 -28.578 -5.059 1 48.66 523 ARG A CA 1
ATOM 4093 C C . ARG A 1 523 ? -2.836 -28.594 -3.818 1 48.66 523 ARG A C 1
ATOM 4095 O O . ARG A 1 523 ? -3.334 -28.5 -2.693 1 48.66 523 ARG A O 1
ATOM 4102 N N . ALA A 1 524 ? -1.589 -28.969 -4.078 1 50.75 524 ALA A N 1
ATOM 4103 C CA . ALA A 1 524 ? -0.854 -29.234 -2.842 1 50.75 524 ALA A CA 1
ATOM 4104 C C . ALA A 1 524 ? -1.045 -28.094 -1.843 1 50.75 524 ALA A C 1
ATOM 4106 O O . ALA A 1 524 ? -1.188 -28.328 -0.641 1 50.75 524 ALA A O 1
ATOM 4107 N N . LEU A 1 525 ? -1.324 -27.031 -2.406 1 51.47 525 LEU A N 1
ATOM 4108 C CA . LEU A 1 525 ? -1.259 -25.859 -1.522 1 51.47 525 LEU A CA 1
ATOM 4109 C C . LEU A 1 525 ? -2.588 -25.656 -0.807 1 51.47 525 LEU A C 1
ATOM 4111 O O . LEU A 1 525 ? -2.613 -25.328 0.38 1 51.47 525 LEU A O 1
ATOM 4115 N N . SER A 1 526 ? -3.709 -26 -1.532 1 56.97 526 SER A N 1
ATOM 4116 C CA . SER A 1 526 ? -5 -25.812 -0.877 1 56.97 526 SER A CA 1
ATOM 4117 C C . SER A 1 526 ? -5.172 -26.781 0.289 1 56.97 526 SER A C 1
ATOM 4119 O O . SER A 1 526 ? -5.707 -26.422 1.336 1 56.97 526 SER A O 1
ATOM 4121 N N . LEU A 1 527 ? -4.531 -27.906 0.046 1 56.97 527 LEU A N 1
ATOM 4122 C CA . LEU A 1 527 ? -4.629 -28.906 1.103 1 56.97 527 LEU A CA 1
ATOM 4123 C C . LEU A 1 527 ? -3.736 -28.547 2.283 1 56.97 527 LEU A C 1
ATOM 4125 O O . LEU A 1 527 ? -4.117 -28.734 3.439 1 56.97 527 LEU A O 1
ATOM 4129 N N . LYS A 1 528 ? -2.678 -27.938 1.845 1 59.88 528 LYS A N 1
ATOM 4130 C CA . LYS A 1 528 ? -1.774 -27.531 2.914 1 59.88 528 LYS A CA 1
ATOM 4131 C C . LYS A 1 528 ? -2.402 -26.438 3.771 1 59.88 528 LYS A C 1
ATOM 4133 O O . LYS A 1 528 ? -2.266 -26.438 4.996 1 59.88 528 LYS A O 1
ATOM 4138 N N . LEU A 1 529 ? -3.105 -25.625 3.125 1 68.25 529 LEU A N 1
ATOM 4139 C CA . LEU A 1 529 ? -3.762 -24.547 3.85 1 68.25 529 LEU A CA 1
ATOM 4140 C C . LEU A 1 529 ? -4.875 -25.078 4.742 1 68.25 529 LEU A C 1
ATOM 4142 O O . LEU A 1 529 ? -4.988 -24.688 5.902 1 68.25 529 LEU A O 1
ATOM 4146 N N . LEU A 1 530 ? -5.613 -26 4.199 1 68.44 530 LEU A N 1
ATOM 4147 C CA . LEU A 1 530 ? -6.73 -26.547 4.957 1 68.44 530 LEU A CA 1
ATOM 4148 C C . LEU A 1 530 ? -6.23 -27.375 6.148 1 68.44 530 LEU A C 1
ATOM 4150 O O . LEU A 1 530 ? -6.816 -27.312 7.23 1 68.44 530 LEU A O 1
ATOM 4154 N N . HIS A 1 531 ? -5.109 -27.969 5.832 1 64.44 531 HIS A N 1
ATOM 4155 C CA . HIS A 1 531 ? -4.527 -28.75 6.918 1 64.44 531 HIS A CA 1
ATOM 4156 C C . HIS A 1 531 ? -3.992 -27.828 8.023 1 64.44 531 HIS A C 1
ATOM 4158 O O . HIS A 1 531 ? -4.156 -28.125 9.211 1 64.44 531 HIS A O 1
ATOM 4164 N N . SER A 1 532 ? -3.416 -26.812 7.586 1 68.31 532 SER A N 1
ATOM 4165 C CA . SER A 1 532 ? -2.898 -25.844 8.547 1 68.31 532 SER A CA 1
ATOM 4166 C C . SER A 1 532 ? -4.027 -25.219 9.359 1 68.31 532 SER A C 1
ATOM 4168 O O . SER A 1 532 ? -3.895 -25.016 10.57 1 68.31 532 SER A O 1
ATOM 4170 N N . LEU A 1 533 ? -5.133 -24.969 8.766 1 73.12 533 LEU A N 1
ATOM 4171 C CA . LEU A 1 533 ? -6.281 -24.359 9.422 1 73.12 533 LEU A CA 1
ATOM 4172 C C . LEU A 1 533 ? -6.938 -25.344 10.391 1 73.12 533 LEU A C 1
ATOM 4174 O O . LEU A 1 533 ? -7.434 -24.938 11.445 1 73.12 533 LEU A O 1
ATOM 4178 N N . GLU A 1 534 ? -6.934 -26.562 9.961 1 70.94 534 GLU A N 1
ATOM 4179 C CA . GLU A 1 534 ? -7.531 -27.594 10.805 1 70.94 534 GLU A CA 1
ATOM 4180 C C . GLU A 1 534 ? -6.727 -27.797 12.086 1 70.94 534 GLU A C 1
ATOM 4182 O O . GLU A 1 534 ? -7.297 -27.953 13.172 1 70.94 534 GLU A O 1
ATOM 4187 N N . ARG A 1 535 ? -5.453 -27.703 11.82 1 64.38 535 ARG A N 1
ATOM 4188 C CA . ARG A 1 535 ? -4.57 -27.984 12.945 1 64.38 535 ARG A CA 1
ATOM 4189 C C . ARG A 1 535 ? -4.441 -26.766 13.867 1 64.38 535 ARG A C 1
ATOM 4191 O O . ARG A 1 535 ? -4.535 -26.891 15.086 1 64.38 535 ARG A O 1
ATOM 4198 N N . ASN A 1 536 ? -4.195 -25.578 13.297 1 64.75 536 ASN A N 1
ATOM 4199 C CA . ASN A 1 536 ? -3.832 -24.406 14.078 1 64.75 536 ASN A CA 1
ATOM 4200 C C . ASN A 1 536 ? -4.965 -23.375 14.117 1 64.75 536 ASN A C 1
ATOM 4202 O O . ASN A 1 536 ? -4.922 -22.422 14.898 1 64.75 536 ASN A O 1
ATOM 4206 N N . GLY A 1 537 ? -6.031 -23.672 13.453 1 66.31 537 GLY A N 1
ATOM 4207 C CA . GLY A 1 537 ? -7.043 -22.641 13.312 1 66.31 537 GLY A CA 1
ATOM 4208 C C . GLY A 1 537 ? -6.539 -21.422 12.57 1 66.31 537 GLY A C 1
ATOM 4209 O O . GLY A 1 537 ? -5.367 -21.344 12.195 1 66.31 537 GLY A O 1
ATOM 4210 N N . ALA A 1 538 ? -7.465 -20.578 12.242 1 70.81 538 ALA A N 1
ATOM 4211 C CA . ALA A 1 538 ? -7.051 -19.328 11.602 1 70.81 538 ALA A CA 1
ATOM 4212 C C . ALA A 1 538 ? -6.324 -18.422 12.586 1 70.81 538 ALA A C 1
ATOM 4214 O O . ALA A 1 538 ? -6.344 -18.656 13.797 1 70.81 538 ALA A O 1
ATOM 4215 N N . ALA A 1 539 ? -5.543 -17.438 12.18 1 64.5 539 ALA A N 1
ATOM 4216 C CA . ALA A 1 539 ? -4.695 -16.562 12.992 1 64.5 539 ALA A CA 1
ATOM 4217 C C . ALA A 1 539 ? -5.504 -15.883 14.094 1 64.5 539 ALA A C 1
ATOM 4219 O O . ALA A 1 539 ? -4.984 -15.625 15.18 1 64.5 539 ALA A O 1
ATOM 4220 N N . ARG A 1 540 ? -6.832 -15.695 13.938 1 67.81 540 ARG A N 1
ATOM 4221 C CA . ARG A 1 540 ? -7.645 -14.984 14.914 1 67.81 540 ARG A CA 1
ATOM 4222 C C . ARG A 1 540 ? -8.5 -15.945 15.734 1 67.81 540 ARG A C 1
ATOM 4224 O O . ARG A 1 540 ? -9.461 -15.539 16.391 1 67.81 540 ARG A O 1
ATOM 4231 N N . GLY A 1 541 ? -8.227 -17.281 15.57 1 69.88 541 GLY A N 1
ATOM 4232 C CA . GLY A 1 541 ? -8.82 -18.312 16.422 1 69.88 541 GLY A CA 1
ATOM 4233 C C . GLY A 1 541 ? -10.078 -18.922 15.82 1 69.88 541 GLY A C 1
ATOM 4234 O O . GLY A 1 541 ? -10.82 -19.609 16.516 1 69.88 541 GLY A O 1
ATOM 4235 N N . GLN A 1 542 ? -10.398 -18.609 14.656 1 78.75 542 GLN A N 1
ATOM 4236 C CA . GLN A 1 542 ? -11.586 -19.172 14.016 1 78.75 542 GLN A CA 1
ATOM 4237 C C . GLN A 1 542 ? -11.406 -20.656 13.742 1 78.75 542 GLN A C 1
ATOM 4239 O O . GLN A 1 542 ? -10.383 -21.078 13.195 1 78.75 542 GLN A O 1
ATOM 4244 N N . PRO A 1 543 ? -12.359 -21.469 14.148 1 79.62 543 PRO A N 1
ATOM 4245 C CA . PRO A 1 543 ? -12.281 -22.891 13.844 1 79.62 543 PRO A CA 1
ATOM 4246 C C . PRO A 1 543 ? -12.648 -23.219 12.398 1 79.62 543 PRO A C 1
ATOM 4248 O O . PRO A 1 543 ? -13.305 -22.406 11.734 1 79.62 543 PRO A O 1
ATOM 4251 N N . LEU A 1 544 ? -12.148 -24.391 11.914 1 83.38 544 LEU A N 1
ATOM 4252 C CA . LEU A 1 544 ? -12.484 -24.844 10.562 1 83.38 544 LEU A CA 1
ATOM 4253 C C . LEU A 1 544 ? -13.609 -25.859 10.594 1 83.38 544 LEU A C 1
ATOM 4255 O O . LEU A 1 544 ? -13.562 -26.828 11.359 1 83.38 544 LEU A O 1
ATOM 4259 N N . VAL A 1 545 ? -14.688 -25.562 9.883 1 82.88 545 VAL A N 1
ATOM 4260 C CA . VAL A 1 545 ? -15.789 -26.5 9.68 1 82.88 545 VAL A CA 1
ATOM 4261 C C . VAL A 1 545 ? -15.695 -27.109 8.281 1 82.88 545 VAL A C 1
ATOM 4263 O O . VAL A 1 545 ? -15.656 -26.391 7.285 1 82.88 545 VAL A O 1
ATOM 4266 N N . LYS A 1 546 ? -15.617 -28.422 8.164 1 82.5 546 LYS A N 1
ATOM 4267 C CA . LYS A 1 546 ? -15.453 -29.094 6.887 1 82.5 546 LYS A CA 1
ATOM 4268 C C . LYS A 1 546 ? -16.781 -29.609 6.355 1 82.5 546 LYS A C 1
ATOM 4270 O O . LYS A 1 546 ? -17.484 -30.359 7.043 1 82.5 546 LYS A O 1
ATOM 4275 N N . LEU A 1 547 ? -17.156 -29.156 5.215 1 84.56 547 LEU A N 1
ATOM 4276 C CA . LEU A 1 547 ? -18.328 -29.625 4.473 1 84.56 547 LEU A CA 1
ATOM 4277 C C . LEU A 1 547 ? -17.906 -30.359 3.203 1 84.56 547 LEU A C 1
ATOM 4279 O O . LEU A 1 547 ? -16.891 -30.016 2.596 1 84.56 547 LEU A O 1
ATOM 4283 N N . THR A 1 548 ? -18.578 -31.453 2.834 1 84.12 548 THR A N 1
ATOM 4284 C CA . THR A 1 548 ? -18.188 -32.25 1.677 1 84.12 548 THR A CA 1
ATOM 4285 C C . THR A 1 548 ? -19.391 -32.625 0.827 1 84.12 548 THR A C 1
ATOM 4287 O O . THR A 1 548 ? -20.5 -32.75 1.345 1 84.12 548 THR A O 1
ATOM 4290 N N . LEU A 1 549 ? -19.25 -32.688 -0.457 1 86.5 549 LEU A N 1
ATOM 4291 C CA . LEU A 1 549 ? -20.172 -33.25 -1.427 1 86.5 549 LEU A CA 1
ATOM 4292 C C . LEU A 1 549 ? -19.547 -34.438 -2.156 1 86.5 549 LEU A C 1
ATOM 4294 O O . LEU A 1 549 ? -18.5 -34.281 -2.795 1 86.5 549 LEU A O 1
ATOM 4298 N N . GLU A 1 550 ? -20.141 -35.594 -2.137 1 80.94 550 GLU A N 1
ATOM 4299 C CA . GLU A 1 550 ? -19.516 -36.812 -2.691 1 80.94 550 GLU A CA 1
ATOM 4300 C C . GLU A 1 550 ? -20.297 -37.312 -3.893 1 80.94 550 GLU A C 1
ATOM 4302 O O . GLU A 1 550 ? -19.719 -37.844 -4.836 1 80.94 550 GLU A O 1
ATOM 4307 N N . GLU A 1 551 ? -21.562 -37.156 -3.895 1 81.31 551 GLU A N 1
ATOM 4308 C CA . GLU A 1 551 ? -22.422 -37.75 -4.918 1 81.31 551 GLU A CA 1
ATOM 4309 C C . GLU A 1 551 ? -22.359 -36.938 -6.219 1 81.31 551 GLU A C 1
ATOM 4311 O O . GLU A 1 551 ? -22.641 -35.75 -6.234 1 81.31 551 GLU A O 1
ATOM 4316 N N . PRO A 1 552 ? -21.969 -37.688 -7.328 1 78.94 552 PRO A N 1
ATOM 4317 C CA . PRO A 1 552 ? -21.953 -36.969 -8.602 1 78.94 552 PRO A CA 1
ATOM 4318 C C . PRO A 1 552 ? -23.344 -36.625 -9.094 1 78.94 552 PRO A C 1
ATOM 4320 O O . PRO A 1 552 ? -24.297 -37.375 -8.906 1 78.94 552 PRO A O 1
ATOM 4323 N N . ILE A 1 553 ? -23.406 -35.562 -9.602 1 79.44 553 ILE A N 1
ATOM 4324 C CA . ILE A 1 553 ? -24.672 -35.094 -10.148 1 79.44 553 ILE A CA 1
ATOM 4325 C C . ILE A 1 553 ? -24.641 -35.188 -11.672 1 79.44 553 ILE A C 1
ATOM 4327 O O . ILE A 1 553 ? -25.641 -35.562 -12.297 1 79.44 553 ILE A O 1
ATOM 4331 N N . ARG A 1 554 ? -23.531 -35.125 -12.219 1 78.31 554 ARG A N 1
ATOM 4332 C CA . ARG A 1 554 ? -23.422 -35.062 -13.672 1 78.31 554 ARG A CA 1
ATOM 4333 C C . ARG A 1 554 ? -23.5 -36.438 -14.305 1 78.31 554 ARG A C 1
ATOM 4335 O O . ARG A 1 554 ? -24.047 -36.594 -15.398 1 78.31 554 ARG A O 1
ATOM 4342 N N . TYR A 1 555 ? -23 -37.5 -13.766 1 83.69 555 TYR A N 1
ATOM 4343 C CA . TYR A 1 555 ? -22.984 -38.875 -14.266 1 83.69 555 TYR A CA 1
ATOM 4344 C C . TYR A 1 555 ? -23.062 -39.875 -13.117 1 83.69 555 TYR A C 1
ATOM 4346 O O . TYR A 1 555 ? -23.062 -39.5 -11.945 1 83.69 555 TYR A O 1
ATOM 4354 N N . SER A 1 556 ? -23.141 -41.125 -13.484 1 82.38 556 SER A N 1
ATOM 4355 C CA . SER A 1 556 ? -23.312 -42.188 -12.492 1 82.38 556 SER A CA 1
ATOM 4356 C C . SER A 1 556 ? -22.062 -42.375 -11.633 1 82.38 556 SER A C 1
ATOM 4358 O O . SER A 1 556 ? -20.969 -42 -12.055 1 82.38 556 SER A O 1
ATOM 4360 N N . GLN A 1 557 ? -22.156 -42.812 -10.406 1 76.12 557 GLN A N 1
ATOM 4361 C CA . GLN A 1 557 ? -21.062 -43.031 -9.461 1 76.12 557 GLN A CA 1
ATOM 4362 C C . GLN A 1 557 ? -20.016 -44 -10.031 1 76.12 557 GLN A C 1
ATOM 4364 O O . GLN A 1 557 ? -18.828 -43.844 -9.742 1 76.12 557 GLN A O 1
ATOM 4369 N N . ASP A 1 558 ? -20.391 -44.875 -10.836 1 77.38 558 ASP A N 1
ATOM 4370 C CA . ASP A 1 558 ? -19.484 -45.875 -11.375 1 77.38 558 ASP A CA 1
ATOM 4371 C C . ASP A 1 558 ? -19.188 -45.625 -12.852 1 77.38 558 ASP A C 1
ATOM 4373 O O . ASP A 1 558 ? -18.938 -46.562 -13.609 1 77.38 558 ASP A O 1
ATOM 4377 N N . ASP A 1 559 ? -19.141 -44.438 -13.141 1 85.25 559 ASP A N 1
ATOM 4378 C CA . ASP A 1 559 ? -18.875 -44.094 -14.531 1 85.25 559 ASP A CA 1
ATOM 4379 C C . ASP A 1 559 ? -17.484 -44.562 -14.945 1 85.25 559 ASP A C 1
ATOM 4381 O O . ASP A 1 559 ? -16.484 -44.125 -14.352 1 85.25 559 ASP A O 1
ATOM 4385 N N . CYS A 1 560 ? -17.359 -45.406 -15.875 1 84.75 560 CYS A N 1
ATOM 4386 C CA . CYS A 1 560 ? -16.094 -46 -16.297 1 84.75 560 CYS A CA 1
ATOM 4387 C C . CYS A 1 560 ? -15.195 -44.969 -16.969 1 84.75 560 CYS A C 1
ATOM 4389 O O . CYS A 1 560 ? -13.969 -45.062 -16.922 1 84.75 560 CYS A O 1
ATOM 4391 N N . LEU A 1 561 ? -15.773 -43.969 -17.625 1 89 561 LEU A N 1
ATOM 4392 C CA . LEU A 1 561 ? -14.961 -42.969 -18.281 1 89 561 LEU A CA 1
ATOM 4393 C C . LEU A 1 561 ? -14.258 -42.062 -17.266 1 89 561 LEU A C 1
ATOM 4395 O O . LEU A 1 561 ? -13.172 -41.562 -17.531 1 89 561 LEU A O 1
ATOM 4399 N N . GLU A 1 562 ? -14.906 -41.844 -16.172 1 85.19 562 GLU A N 1
ATOM 4400 C CA . GLU A 1 562 ? -14.227 -41.094 -15.117 1 85.19 562 GLU A CA 1
ATOM 4401 C C . GLU A 1 562 ? -12.992 -41.844 -14.625 1 85.19 562 GLU A C 1
ATOM 4403 O O . GLU A 1 562 ? -11.93 -41.25 -14.445 1 85.19 562 GLU A O 1
ATOM 4408 N N . ARG A 1 563 ? -13.164 -43.094 -14.414 1 83.44 563 ARG A N 1
ATOM 4409 C CA . ARG A 1 563 ? -12.055 -43.938 -13.953 1 83.44 563 ARG A CA 1
ATOM 4410 C C . ARG A 1 563 ? -10.93 -43.969 -14.984 1 83.44 563 ARG A C 1
ATOM 4412 O O . ARG A 1 563 ? -9.758 -43.906 -14.633 1 83.44 563 ARG A O 1
ATOM 4419 N N . TRP A 1 564 ? -11.359 -44.156 -16.188 1 89.06 564 TRP A N 1
ATOM 4420 C CA . TRP A 1 564 ? -10.383 -44.188 -17.266 1 89.06 564 TRP A CA 1
ATOM 4421 C C . TRP A 1 564 ? -9.633 -42.875 -17.375 1 89.06 564 TRP A C 1
ATOM 4423 O O . TRP A 1 564 ? -8.406 -42.844 -17.469 1 89.06 564 TRP A O 1
ATOM 4433 N N . GLY A 1 565 ? -10.352 -41.812 -17.438 1 88.19 565 GLY A N 1
ATOM 4434 C CA . GLY A 1 565 ? -9.734 -40.5 -17.531 1 88.19 565 GLY A CA 1
ATOM 4435 C C . GLY A 1 565 ? -8.797 -40.219 -16.375 1 88.19 565 GLY A C 1
ATOM 4436 O O . GLY A 1 565 ? -7.703 -39.688 -16.578 1 88.19 565 GLY A O 1
ATOM 4437 N N . ASN A 1 566 ? -9.203 -40.562 -15.203 1 85 566 ASN A N 1
ATOM 4438 C CA . ASN A 1 566 ? -8.375 -40.344 -14.016 1 85 566 ASN A CA 1
ATOM 4439 C C . ASN A 1 566 ? -7.094 -41.188 -14.07 1 85 566 ASN A C 1
ATOM 4441 O O . ASN A 1 566 ? -6.031 -40.719 -13.656 1 85 566 ASN A O 1
ATOM 4445 N N . GLN A 1 567 ? -7.246 -42.375 -14.531 1 87.5 567 GLN A N 1
ATOM 4446 C CA . GLN A 1 567 ? -6.074 -43.219 -14.648 1 87.5 567 GLN A CA 1
ATOM 4447 C C . GLN A 1 567 ? -5.125 -42.719 -15.734 1 87.5 567 GLN A C 1
ATOM 4449 O O . GLN A 1 567 ? -3.916 -42.625 -15.516 1 87.5 567 GLN A O 1
ATOM 4454 N N . LEU A 1 568 ? -5.688 -42.375 -16.844 1 91.19 568 LEU A N 1
ATOM 4455 C CA . LEU A 1 568 ? -4.883 -41.906 -17.969 1 91.19 568 LEU A CA 1
ATOM 4456 C C . LEU A 1 568 ? -4.109 -40.656 -17.594 1 91.19 568 LEU A C 1
ATOM 4458 O O . LEU A 1 568 ? -2.928 -40.531 -17.922 1 91.19 568 LEU A O 1
ATOM 4462 N N . LEU A 1 569 ? -4.758 -39.812 -16.875 1 90.19 569 LEU A N 1
ATOM 4463 C CA . LEU A 1 569 ? -4.16 -38.5 -16.578 1 90.19 569 LEU A CA 1
ATOM 4464 C C . LEU A 1 569 ? -3.586 -38.5 -15.164 1 90.19 569 LEU A C 1
ATOM 4466 O O . LEU A 1 569 ? -3.09 -37.469 -14.711 1 90.19 569 LEU A O 1
ATOM 4470 N N . CYS A 1 570 ? -3.646 -39.562 -14.461 1 86.44 570 CYS A N 1
ATOM 4471 C CA . CYS A 1 570 ? -3.123 -39.719 -13.109 1 86.44 570 CYS A CA 1
ATOM 4472 C C . CYS A 1 570 ? -3.707 -38.656 -12.188 1 86.44 570 CYS A C 1
ATOM 4474 O O . CYS A 1 570 ? -2.967 -37.938 -11.5 1 86.44 570 CYS A O 1
ATOM 4476 N N . LEU A 1 571 ? -5.012 -38.469 -12.203 1 78.5 571 LEU A N 1
ATOM 4477 C CA . LEU A 1 571 ? -5.676 -37.406 -11.445 1 78.5 571 LEU A CA 1
ATOM 4478 C C . LEU A 1 571 ? -6.113 -37.906 -10.07 1 78.5 571 LEU A C 1
ATOM 4480 O O . LEU A 1 571 ? -6.418 -37.125 -9.18 1 78.5 571 LEU A O 1
ATOM 4484 N N . ASP A 1 572 ? -6.34 -39.094 -9.828 1 67.81 572 ASP A N 1
ATOM 4485 C CA . ASP A 1 572 ? -6.773 -39.625 -8.539 1 67.81 572 ASP A CA 1
ATOM 4486 C C . ASP A 1 572 ? -5.898 -40.781 -8.094 1 67.81 572 ASP A C 1
ATOM 4488 O O . ASP A 1 572 ? -6.23 -41.938 -8.336 1 67.81 572 ASP A O 1
ATOM 4492 N N . PRO A 1 573 ? -4.832 -40.469 -7.52 1 57 573 PRO A N 1
ATOM 4493 C CA . PRO A 1 573 ? -3.908 -41.562 -7.172 1 57 573 PRO A CA 1
ATOM 4494 C C . PRO A 1 573 ? -4.5 -42.531 -6.164 1 57 573 PRO A C 1
ATOM 4496 O O . PRO A 1 573 ? -4.004 -43.656 -6.02 1 57 573 PRO A O 1
ATOM 4499 N N . THR A 1 574 ? -5.566 -42.125 -5.418 1 52.38 574 THR A N 1
ATOM 4500 C CA . THR A 1 574 ? -6.062 -42.969 -4.352 1 52.38 574 THR A CA 1
ATOM 4501 C C . THR A 1 574 ? -7.059 -44 -4.895 1 52.38 574 THR A C 1
ATOM 4503 O O . THR A 1 574 ? -7.367 -45 -4.227 1 52.38 574 THR A O 1
ATOM 4506 N N . ARG A 1 575 ? -7.562 -43.75 -6.066 1 53.47 575 ARG A N 1
ATOM 4507 C CA . ARG A 1 575 ? -8.641 -44.625 -6.512 1 53.47 575 ARG A CA 1
ATOM 4508 C C . ARG A 1 575 ? -8.109 -45.781 -7.348 1 53.47 575 ARG A C 1
ATOM 4510 O O . ARG A 1 575 ? -7.051 -45.656 -7.969 1 53.47 575 ARG A O 1
ATOM 4517 N N . THR A 1 576 ? -8.828 -46.969 -7.184 1 48.59 576 THR A N 1
ATOM 4518 C CA . THR A 1 576 ? -8.539 -48.219 -7.844 1 48.59 576 THR A CA 1
ATOM 4519 C C . THR A 1 576 ? -8.484 -48.031 -9.359 1 48.59 576 THR A C 1
ATOM 4521 O O . THR A 1 576 ? -9.328 -47.375 -9.938 1 48.59 576 THR A O 1
ATOM 4524 N N . LEU A 1 577 ? -7.355 -48.344 -9.977 1 50.47 577 LEU A N 1
ATOM 4525 C CA . LEU A 1 577 ? -7.059 -48.312 -11.406 1 50.47 577 LEU A CA 1
ATOM 4526 C C . LEU A 1 577 ? -8.055 -49.156 -12.188 1 50.47 577 LEU A C 1
ATOM 4528 O O . LEU A 1 577 ? -8.602 -50.125 -11.656 1 50.47 577 LEU A O 1
ATOM 4532 N N . LEU A 1 578 ? -8.633 -48.688 -13.258 1 45.88 578 LEU A N 1
ATOM 4533 C CA . LEU A 1 578 ? -9.422 -49.5 -14.172 1 45.88 578 LEU A CA 1
ATOM 4534 C C . LEU A 1 578 ? -8.68 -50.781 -14.539 1 45.88 578 LEU A C 1
ATOM 4536 O O . LEU A 1 578 ? -9.297 -51.844 -14.75 1 45.88 578 LEU A O 1
ATOM 4540 N N . SER A 1 579 ? -7.32 -50.844 -14.586 1 48.47 579 SER A N 1
ATOM 4541 C CA . SER A 1 579 ? -6.496 -52.031 -14.906 1 48.47 579 SER A CA 1
ATOM 4542 C C . SER A 1 579 ? -6.492 -53.031 -13.758 1 48.47 579 SER A C 1
ATOM 4544 O O . SER A 1 579 ? -6.402 -52.625 -12.594 1 48.47 579 SER A O 1
ATOM 4546 N N . PRO A 1 580 ? -6.965 -54.281 -14.055 1 44.12 580 PRO A N 1
ATOM 4547 C CA . PRO A 1 580 ? -7.09 -55.281 -13 1 44.12 580 PRO A CA 1
ATOM 4548 C C . PRO A 1 580 ? -5.781 -55.531 -12.25 1 44.12 580 PRO A C 1
ATOM 4550 O O . PRO A 1 580 ? -4.738 -55.75 -12.867 1 44.12 580 PRO A O 1
ATOM 4553 N N . VAL A 1 581 ? -5.461 -54.812 -11.273 1 48.44 581 VAL A N 1
ATOM 4554 C CA . VAL A 1 581 ? -4.289 -55.156 -10.477 1 48.44 581 VAL A CA 1
ATOM 4555 C C . VAL A 1 581 ? -4.625 -56.344 -9.562 1 48.44 581 VAL A C 1
ATOM 4557 O O . VAL A 1 581 ? -5.703 -56.406 -8.969 1 48.44 581 VAL A O 1
ATOM 4560 N N . LYS A 1 582 ? -4.086 -57.562 -9.891 1 45.66 582 LYS A N 1
ATOM 4561 C CA . LYS A 1 582 ? -4.293 -58.688 -8.969 1 45.66 582 LYS A CA 1
ATOM 4562 C C . LYS A 1 582 ? -4.219 -58.219 -7.516 1 45.66 582 LYS A C 1
ATOM 4564 O O . LYS A 1 582 ? -3.434 -57.344 -7.184 1 45.66 582 LYS A O 1
ATOM 4569 N N . GLU A 1 583 ? -5.301 -58.438 -6.789 1 39.44 583 GLU A N 1
ATOM 4570 C CA . GLU A 1 583 ? -5.605 -58.188 -5.387 1 39.44 583 GLU A CA 1
ATOM 4571 C C . GLU A 1 583 ? -4.375 -58.375 -4.508 1 39.44 583 GLU A C 1
ATOM 4573 O O . GLU A 1 583 ? -4.449 -58.219 -3.285 1 39.44 583 GLU A O 1
ATOM 4578 N N . GLY A 1 584 ? -3.355 -59.062 -4.941 1 35.66 584 GLY A N 1
ATOM 4579 C CA . GLY A 1 584 ? -2.434 -59.469 -3.9 1 35.66 584 GLY A CA 1
ATOM 4580 C C . GLY A 1 584 ? -1.792 -58.312 -3.162 1 35.66 584 GLY A C 1
ATOM 4581 O O . GLY A 1 584 ? -0.886 -58.5 -2.35 1 35.66 584 GLY A O 1
ATOM 4582 N N . VAL A 1 585 ? -1.742 -57.25 -3.756 1 37.19 585 VAL A N 1
ATOM 4583 C CA . VAL A 1 585 ? -1.028 -56.281 -2.938 1 37.19 585 VAL A CA 1
ATOM 4584 C C . VAL A 1 585 ? -1.906 -55.844 -1.765 1 37.19 585 VAL A C 1
ATOM 4586 O O . VAL A 1 585 ? -2.914 -55.156 -1.954 1 37.19 585 VAL A O 1
ATOM 4589 N N . ASP A 1 586 ? -2.254 -56.688 -0.907 1 35.12 586 ASP A N 1
ATOM 4590 C CA . ASP A 1 586 ? -2.824 -56.344 0.392 1 35.12 586 ASP A CA 1
ATOM 4591 C C . ASP A 1 586 ? -2.355 -54.969 0.851 1 35.12 586 ASP A C 1
ATOM 4593 O O . ASP A 1 586 ? -1.165 -54.656 0.771 1 35.12 586 ASP A O 1
ATOM 4597 N N . ASP A 1 587 ? -3.145 -54.062 0.776 1 40.25 587 ASP A N 1
ATOM 4598 C CA . ASP A 1 587 ? -2.965 -52.781 1.449 1 40.25 587 ASP A CA 1
ATOM 4599 C C . ASP A 1 587 ? -2.266 -52.969 2.795 1 40.25 587 ASP A C 1
ATOM 4601 O O . ASP A 1 587 ? -2.883 -52.781 3.848 1 40.25 587 ASP A O 1
ATOM 4605 N N . ALA A 1 588 ? -1.779 -54.125 3.078 1 36.19 588 ALA A N 1
ATOM 4606 C CA . ALA A 1 588 ? -1.209 -54.125 4.422 1 36.19 588 ALA A CA 1
ATOM 4607 C C . ALA A 1 588 ? -0.421 -52.844 4.676 1 36.19 588 ALA A C 1
ATOM 4609 O O . ALA A 1 588 ? 0.426 -52.469 3.867 1 36.19 588 ALA A O 1
ATOM 4610 N N . GLU A 1 589 ? -0.998 -51.906 5.344 1 42.41 589 GLU A N 1
ATOM 4611 C CA . GLU A 1 589 ? -0.369 -50.75 6 1 42.41 589 GLU A CA 1
ATOM 4612 C C . GLU A 1 589 ? 1.067 -51.094 6.406 1 42.41 589 GLU A C 1
ATOM 4614 O O . GLU A 1 589 ? 1.307 -51.625 7.48 1 42.41 589 GLU A O 1
ATOM 4619 N N . VAL A 1 590 ? 1.877 -51.625 5.617 1 42.44 590 VAL A N 1
ATOM 4620 C CA . VAL A 1 590 ? 3.256 -51.75 6.078 1 42.44 590 VAL A CA 1
ATOM 4621 C C . VAL A 1 590 ? 3.691 -50.438 6.742 1 42.44 590 VAL A C 1
ATOM 4623 O O . VAL A 1 590 ? 3.539 -49.375 6.168 1 42.44 590 VAL A O 1
ATOM 4626 N N . ALA A 1 591 ? 3.727 -50.5 8.047 1 47.72 591 ALA A N 1
ATOM 4627 C CA . ALA A 1 591 ? 4.281 -49.406 8.812 1 47.72 591 ALA A CA 1
ATOM 4628 C C . ALA A 1 591 ? 5.453 -48.75 8.07 1 47.72 591 ALA A C 1
ATOM 4630 O O . ALA A 1 591 ? 6.348 -49.469 7.59 1 47.72 591 ALA A O 1
ATOM 4631 N N . PRO A 1 592 ? 5.285 -47.5 7.645 1 59.41 592 PRO A N 1
ATOM 4632 C CA . PRO A 1 592 ? 6.395 -46.844 6.953 1 59.41 592 PRO A CA 1
ATOM 4633 C C . PRO A 1 592 ? 7.738 -47.062 7.641 1 59.41 592 PRO A C 1
ATOM 4635 O O . PRO A 1 592 ? 7.844 -46.938 8.859 1 59.41 592 PRO A O 1
ATOM 4638 N N . VAL A 1 593 ? 8.633 -47.938 7.211 1 66.69 593 VAL A N 1
ATOM 4639 C CA . VAL A 1 593 ? 10 -48.062 7.699 1 66.69 593 VAL A CA 1
ATOM 4640 C C . VAL A 1 593 ? 10.844 -46.906 7.164 1 66.69 593 VAL A C 1
ATOM 4642 O O . VAL A 1 593 ? 10.688 -46.5 6.008 1 66.69 593 VAL A O 1
ATOM 4645 N N . PHE A 1 594 ? 11.414 -46.156 8.031 1 81.5 594 PHE A N 1
ATOM 4646 C CA . PHE A 1 594 ? 12.297 -45.062 7.707 1 81.5 594 PHE A CA 1
ATOM 4647 C C . PHE A 1 594 ? 13.742 -45.5 7.613 1 81.5 594 PHE A C 1
ATOM 4649 O O . PHE A 1 594 ? 14.523 -45.312 8.547 1 81.5 594 PHE A O 1
ATOM 4656 N N . PRO A 1 595 ? 14.055 -46.156 6.465 1 87.75 595 PRO A N 1
ATOM 4657 C CA . PRO A 1 595 ? 15.453 -46.562 6.324 1 87.75 595 PRO A CA 1
ATOM 4658 C C . PRO A 1 595 ? 16.422 -45.406 6.258 1 87.75 595 PRO A C 1
ATOM 4660 O O . PRO A 1 595 ? 16.031 -44.281 5.895 1 87.75 595 PRO A O 1
ATOM 4663 N N . LYS A 1 596 ? 17.672 -45.688 6.664 1 92.12 596 LYS A N 1
ATOM 4664 C CA . LYS A 1 596 ? 18.703 -44.688 6.5 1 92.12 596 LYS A CA 1
ATOM 4665 C C . LYS A 1 596 ? 18.969 -44.406 5.02 1 92.12 596 LYS A C 1
ATOM 4667 O O . LYS A 1 596 ? 18.984 -45.312 4.203 1 92.12 596 LYS A O 1
ATOM 4672 N N . PRO A 1 597 ? 19.062 -43.188 4.641 1 93.69 597 PRO A N 1
ATOM 4673 C CA . PRO A 1 597 ? 19.281 -42.844 3.236 1 93.69 597 PRO A CA 1
ATOM 4674 C C . PRO A 1 597 ? 20.422 -43.625 2.596 1 93.69 597 PRO A C 1
ATOM 4676 O O . PRO A 1 597 ? 20.312 -44.031 1.445 1 93.69 597 PRO A O 1
ATOM 4679 N N . GLU A 1 598 ? 21.469 -43.938 3.375 1 93.06 598 GLU A N 1
ATOM 4680 C CA . GLU A 1 598 ? 22.656 -44.594 2.85 1 93.06 598 GLU A CA 1
ATOM 4681 C C . GLU A 1 598 ? 22.375 -46.031 2.473 1 93.06 598 GLU A C 1
ATOM 4683 O O . GLU A 1 598 ? 23.109 -46.625 1.676 1 93.06 598 GLU A O 1
ATOM 4688 N N . THR A 1 599 ? 21.344 -46.594 3.012 1 93.31 599 THR A N 1
ATOM 4689 C CA . THR A 1 599 ? 21 -48 2.725 1 93.31 599 THR A CA 1
ATOM 4690 C C . THR A 1 599 ? 20.062 -48.094 1.527 1 93.31 599 THR A C 1
ATOM 4692 O O . THR A 1 599 ? 19.797 -49.156 1.017 1 93.31 599 THR A O 1
ATOM 4695 N N . CYS A 1 600 ? 19.594 -46.938 1.108 1 95 600 CYS A N 1
ATOM 4696 C CA . CYS A 1 600 ? 18.656 -46.906 -0.007 1 95 600 CYS A CA 1
ATOM 4697 C C . CYS A 1 600 ? 19.391 -46.875 -1.34 1 95 600 CYS A C 1
ATOM 4699 O O . CYS A 1 600 ? 20.594 -46.594 -1.379 1 95 600 CYS A O 1
ATOM 4701 N N . THR A 1 601 ? 18.75 -47.25 -2.365 1 95.25 601 THR A N 1
ATOM 4702 C CA . THR A 1 601 ? 19.359 -47.281 -3.688 1 95.25 601 THR A CA 1
ATOM 4703 C C . THR A 1 601 ? 18.594 -46.406 -4.668 1 95.25 601 THR A C 1
ATOM 4705 O O . THR A 1 601 ? 17.359 -46.469 -4.723 1 95.25 601 THR A O 1
ATOM 4708 N N . LEU A 1 602 ? 19.344 -45.531 -5.363 1 97.38 602 LEU A N 1
ATOM 4709 C CA . LEU A 1 602 ? 18.766 -44.688 -6.414 1 97.38 602 LEU A CA 1
ATOM 4710 C C . LEU A 1 602 ? 18.75 -45.438 -7.746 1 97.38 602 LEU A C 1
ATOM 4712 O O . LEU A 1 602 ? 19.781 -45.969 -8.18 1 97.38 602 LEU A O 1
ATOM 4716 N N . TYR A 1 603 ? 17.594 -45.562 -8.406 1 97.06 603 TYR A N 1
ATOM 4717 C CA . TYR A 1 603 ? 17.422 -46.219 -9.688 1 97.06 603 TYR A CA 1
ATOM 4718 C C . TYR A 1 603 ? 17.016 -45.25 -10.773 1 97.06 603 TYR A C 1
ATOM 4720 O O . TYR A 1 603 ? 16.328 -44.25 -10.5 1 97.06 603 TYR A O 1
ATOM 4728 N N . LYS A 1 604 ? 17.453 -45.5 -11.961 1 97.12 604 LYS A N 1
ATOM 4729 C CA . LYS A 1 604 ? 16.844 -44.844 -13.133 1 97.12 604 LYS A CA 1
ATOM 4730 C C . LYS A 1 604 ? 15.633 -45.625 -13.625 1 97.12 604 LYS A C 1
ATOM 4732 O O . LYS A 1 604 ? 15.688 -46.875 -13.734 1 97.12 604 LYS A O 1
ATOM 4737 N N . VAL A 1 605 ? 14.523 -45 -13.867 1 97.19 605 VAL A N 1
ATOM 4738 C CA . VAL A 1 605 ? 13.297 -45.656 -14.297 1 97.19 605 VAL A CA 1
ATOM 4739 C C . VAL A 1 605 ? 13.234 -45.719 -15.82 1 97.19 605 VAL A C 1
ATOM 4741 O O . VAL A 1 605 ? 13.453 -44.688 -16.484 1 97.19 605 VAL A O 1
ATOM 4744 N N . SER A 1 606 ? 13.016 -46.875 -16.328 1 95 606 SER A N 1
ATOM 4745 C CA . SER A 1 606 ? 12.828 -47 -17.766 1 95 606 SER A CA 1
ATOM 4746 C C . SER A 1 606 ? 11.492 -46.406 -18.203 1 95 606 SER A C 1
ATOM 4748 O O . SER A 1 606 ? 10.43 -46.906 -17.781 1 95 606 SER A O 1
ATOM 4750 N N . LYS A 1 607 ? 11.492 -45.469 -19.062 1 94.5 607 LYS A N 1
ATOM 4751 C CA . LYS A 1 607 ? 10.266 -44.812 -19.516 1 94.5 607 LYS A CA 1
ATOM 4752 C C . LYS A 1 607 ? 9.43 -45.75 -20.375 1 94.5 607 LYS A C 1
ATOM 4754 O O . LYS A 1 607 ? 8.195 -45.719 -20.328 1 94.5 607 LYS A O 1
ATOM 4759 N N . ASP A 1 608 ? 10.109 -46.594 -21.156 1 92.5 608 ASP A N 1
ATOM 4760 C CA . ASP A 1 608 ? 9.398 -47.594 -21.984 1 92.5 608 ASP A CA 1
ATOM 4761 C C . ASP A 1 608 ? 8.57 -48.531 -21.109 1 92.5 608 ASP A C 1
ATOM 4763 O O . ASP A 1 608 ? 7.422 -48.844 -21.438 1 92.5 608 ASP A O 1
ATOM 4767 N N . ALA A 1 609 ? 9.18 -48.906 -20.016 1 93.06 609 ALA A N 1
ATOM 4768 C CA . ALA A 1 609 ? 8.477 -49.781 -19.094 1 93.06 609 ALA A CA 1
ATOM 4769 C C . ALA A 1 609 ? 7.402 -49.031 -18.328 1 93.06 609 ALA A C 1
ATOM 4771 O O . ALA A 1 609 ? 6.277 -49.531 -18.172 1 93.06 609 ALA A O 1
ATOM 4772 N N . LEU A 1 610 ? 7.711 -47.906 -17.875 1 95.06 610 LEU A N 1
ATOM 4773 C CA . LEU A 1 610 ? 6.828 -47.125 -17.031 1 95.06 610 LEU A CA 1
ATOM 4774 C C . LEU A 1 610 ? 5.527 -46.812 -17.75 1 95.06 610 LEU A C 1
ATOM 4776 O O . LEU A 1 610 ? 4.453 -46.812 -17.156 1 95.06 610 LEU A O 1
ATOM 4780 N N . PHE A 1 611 ? 5.629 -46.562 -19.062 1 94.31 611 PHE A N 1
ATOM 4781 C CA . PHE A 1 611 ? 4.453 -46.156 -19.828 1 94.31 611 PHE A CA 1
ATOM 4782 C C . PHE A 1 611 ? 3.961 -47.281 -20.719 1 94.31 611 PHE A C 1
ATOM 4784 O O . PHE A 1 611 ? 3.365 -47.031 -21.766 1 94.31 611 PHE A O 1
ATOM 4791 N N . SER A 1 612 ? 4.203 -48.5 -20.391 1 90.38 612 SER A N 1
ATOM 4792 C CA . SER A 1 612 ? 3.822 -49.656 -21.172 1 90.38 612 SER A CA 1
ATOM 4793 C C . SER A 1 612 ? 2.33 -49.938 -21.047 1 90.38 612 SER A C 1
ATOM 4795 O O . SER A 1 612 ? 1.766 -50.688 -21.859 1 90.38 612 SER A O 1
ATOM 4797 N N . GLY A 1 613 ? 1.646 -49.406 -20.078 1 87.88 613 GLY A N 1
ATOM 4798 C CA . GLY A 1 613 ? 0.217 -49.594 -19.906 1 87.88 613 GLY A CA 1
ATOM 4799 C C . GLY A 1 613 ? -0.111 -50.875 -19.141 1 87.88 613 GLY A C 1
ATOM 4800 O O . GLY A 1 613 ? -1.283 -51.219 -18.969 1 87.88 613 GLY A O 1
ATOM 4801 N N . LEU A 1 614 ? 0.927 -51.562 -18.625 1 85 614 LEU A N 1
ATOM 4802 C CA . LEU A 1 614 ? 0.711 -52.781 -17.828 1 85 614 LEU A CA 1
ATOM 4803 C C . LEU A 1 614 ? 0.244 -52.406 -16.422 1 85 614 LEU A C 1
ATOM 4805 O O . LEU A 1 614 ? 0.576 -51.344 -15.906 1 85 614 LEU A O 1
ATOM 4809 N N . PRO A 1 615 ? -0.53 -53.25 -15.82 1 83.94 615 PRO A N 1
ATOM 4810 C CA . PRO A 1 615 ? -1.121 -52.906 -14.523 1 83.94 615 PRO A CA 1
ATOM 4811 C C . PRO A 1 615 ? -0.073 -52.562 -13.469 1 83.94 615 PRO A C 1
ATOM 4813 O O . PRO A 1 615 ? -0.243 -51.594 -12.719 1 83.94 615 PRO A O 1
ATOM 4816 N N . GLN A 1 616 ? 1.014 -53.375 -13.391 1 83.31 616 GLN A N 1
ATOM 4817 C CA . GLN A 1 616 ? 2.037 -53.125 -12.375 1 83.31 616 GLN A CA 1
ATOM 4818 C C . GLN A 1 616 ? 2.758 -51.812 -12.641 1 83.31 616 GLN A C 1
ATOM 4820 O O . GLN A 1 616 ? 3.059 -51.062 -11.703 1 83.31 616 GLN A O 1
ATOM 4825 N N . THR A 1 617 ? 3.051 -51.562 -13.852 1 89.56 617 THR A N 1
ATOM 4826 C CA . THR A 1 617 ? 3.746 -50.344 -14.195 1 89.56 617 THR A CA 1
ATOM 4827 C C . THR A 1 617 ? 2.828 -49.125 -14.016 1 89.56 617 THR A C 1
ATOM 4829 O O . THR A 1 617 ? 3.291 -48.031 -13.695 1 89.56 617 THR A O 1
ATOM 4832 N N . GLU A 1 618 ? 1.527 -49.344 -14.242 1 90.25 618 GLU A N 1
ATOM 4833 C CA . GLU A 1 618 ? 0.565 -48.281 -14.016 1 90.25 618 GLU A CA 1
ATOM 4834 C C . GLU A 1 618 ? 0.529 -47.875 -12.547 1 90.25 618 GLU A C 1
ATOM 4836 O O . GLU A 1 618 ? 0.423 -46.688 -12.227 1 90.25 618 GLU A O 1
ATOM 4841 N N . LEU A 1 619 ? 0.598 -48.844 -11.703 1 87.38 619 LEU A N 1
ATOM 4842 C CA . LEU A 1 619 ? 0.63 -48.562 -10.273 1 87.38 619 LEU A CA 1
ATOM 4843 C C . LEU A 1 619 ? 1.865 -47.75 -9.914 1 87.38 619 LEU A C 1
ATOM 4845 O O . LEU A 1 619 ? 1.786 -46.844 -9.094 1 87.38 619 LEU A O 1
ATOM 4849 N N . PHE A 1 620 ? 2.963 -48.125 -10.461 1 90.81 620 PHE A N 1
ATOM 4850 C CA . PHE A 1 620 ? 4.215 -47.438 -10.188 1 90.81 620 PHE A CA 1
ATOM 4851 C C . PHE A 1 620 ? 4.164 -46 -10.727 1 90.81 620 PHE A C 1
ATOM 4853 O O . PHE A 1 620 ? 4.625 -45.062 -10.062 1 90.81 620 PHE A O 1
ATOM 4860 N N . LEU A 1 621 ? 3.588 -45.844 -11.93 1 92.94 621 LEU A N 1
ATOM 4861 C CA . LEU A 1 621 ? 3.436 -44.531 -12.523 1 92.94 621 LEU A CA 1
ATOM 4862 C C . LEU A 1 621 ? 2.557 -43.625 -11.648 1 92.94 621 LEU A C 1
ATOM 4864 O O . LEU A 1 621 ? 2.885 -42.469 -11.414 1 92.94 621 LEU A O 1
ATOM 4868 N N . GLN A 1 622 ? 1.478 -44.188 -11.195 1 88.62 622 GLN A N 1
ATOM 4869 C CA . GLN A 1 622 ? 0.57 -43.438 -10.328 1 88.62 622 GLN A CA 1
ATOM 4870 C C . GLN A 1 622 ? 1.265 -43.031 -9.031 1 88.62 622 GLN A C 1
ATOM 4872 O O . GLN A 1 622 ? 1.022 -41.938 -8.516 1 88.62 622 GLN A O 1
ATOM 4877 N N . ALA A 1 623 ? 2.102 -43.875 -8.531 1 86.31 623 ALA A N 1
ATOM 4878 C CA . ALA A 1 623 ? 2.832 -43.562 -7.301 1 86.31 623 ALA A CA 1
ATOM 4879 C C . ALA A 1 623 ? 3.811 -42.406 -7.512 1 86.31 623 ALA A C 1
ATOM 4881 O O . ALA A 1 623 ? 3.885 -41.5 -6.688 1 86.31 623 ALA A O 1
ATOM 4882 N N . ILE A 1 624 ? 4.535 -42.469 -8.578 1 91.25 624 ILE A N 1
ATOM 4883 C CA . ILE A 1 624 ? 5.484 -41.406 -8.891 1 91.25 624 ILE A CA 1
ATOM 4884 C C . ILE A 1 624 ? 4.742 -40.094 -9.078 1 91.25 624 ILE A C 1
ATOM 4886 O O . ILE A 1 624 ? 5.133 -39.062 -8.508 1 91.25 624 ILE A O 1
ATOM 4890 N N . TRP A 1 625 ? 3.686 -40.156 -9.812 1 88.25 625 TRP A N 1
ATOM 4891 C CA . TRP A 1 625 ? 2.939 -38.969 -10.125 1 88.25 625 TRP A CA 1
ATOM 4892 C C . TRP A 1 625 ? 2.283 -38.375 -8.875 1 88.25 625 TRP A C 1
ATOM 4894 O O . TRP A 1 625 ? 2.162 -37.156 -8.727 1 88.25 625 TRP A O 1
ATOM 4904 N N . GLY A 1 626 ? 1.818 -39.281 -8.062 1 80.06 626 GLY A N 1
ATOM 4905 C CA . GLY A 1 626 ? 1.276 -38.844 -6.789 1 80.06 626 GLY A CA 1
ATOM 4906 C C . GLY A 1 626 ? 2.271 -38.062 -5.957 1 80.06 626 GLY A C 1
ATOM 4907 O O . GLY A 1 626 ? 1.919 -37.031 -5.348 1 80.06 626 GLY A O 1
ATOM 4908 N N . ILE A 1 627 ? 3.486 -38.438 -5.949 1 82.5 627 ILE A N 1
ATOM 4909 C CA . ILE A 1 627 ? 4.555 -37.781 -5.215 1 82.5 627 ILE A CA 1
ATOM 4910 C C . ILE A 1 627 ? 4.844 -36.406 -5.848 1 82.5 627 ILE A C 1
ATOM 4912 O O . ILE A 1 627 ? 4.98 -35.406 -5.145 1 82.5 627 ILE A O 1
ATOM 4916 N N . PHE A 1 628 ? 4.875 -36.375 -7.156 1 84.31 628 PHE A N 1
ATOM 4917 C CA . PHE A 1 628 ? 5.148 -35.156 -7.871 1 84.31 628 PHE A CA 1
ATOM 4918 C C . PHE A 1 628 ? 4.012 -34.156 -7.688 1 84.31 628 PHE A C 1
ATOM 4920 O O . PHE A 1 628 ? 4.25 -32.969 -7.48 1 84.31 628 PHE A O 1
ATOM 4927 N N . SER A 1 629 ? 2.805 -34.562 -7.766 1 75.94 629 SER A N 1
ATOM 4928 C CA . SER A 1 629 ? 1.637 -33.688 -7.691 1 75.94 629 SER A CA 1
ATOM 4929 C C . SER A 1 629 ? 1.468 -33.125 -6.293 1 75.94 629 SER A C 1
ATOM 4931 O O . SER A 1 629 ? 0.948 -32.031 -6.129 1 75.94 629 SER A O 1
ATOM 4933 N N . ALA A 1 630 ? 1.865 -33.781 -5.324 1 68.56 630 ALA A N 1
ATOM 4934 C CA . ALA A 1 630 ? 1.728 -33.344 -3.938 1 68.56 630 ALA A CA 1
ATOM 4935 C C . ALA A 1 630 ? 2.738 -32.25 -3.609 1 68.56 630 ALA A C 1
ATOM 4937 O O . ALA A 1 630 ? 2.523 -31.453 -2.691 1 68.56 630 ALA A O 1
ATOM 4938 N N . SER A 1 631 ? 3.738 -32.156 -4.32 1 66.62 631 SER A N 1
ATOM 4939 C CA . SER A 1 631 ? 4.836 -31.297 -3.91 1 66.62 631 SER A CA 1
ATOM 4940 C C . SER A 1 631 ? 4.965 -30.094 -4.832 1 66.62 631 SER A C 1
ATOM 4942 O O . SER A 1 631 ? 5.559 -29.078 -4.461 1 66.62 631 SER A O 1
ATOM 4944 N N . HIS A 1 632 ? 4.426 -30.25 -5.961 1 63.56 632 HIS A N 1
ATOM 4945 C CA . HIS A 1 632 ? 4.691 -29.188 -6.922 1 63.56 632 HIS A CA 1
ATOM 4946 C C . HIS A 1 632 ? 3.414 -28.438 -7.281 1 63.56 632 HIS A C 1
ATOM 4948 O O . HIS A 1 632 ? 2.391 -29.047 -7.578 1 63.56 632 HIS A O 1
ATOM 4954 N N . TYR A 1 633 ? 3.482 -27.141 -7.23 1 60.53 633 TYR A N 1
ATOM 4955 C CA . TYR A 1 633 ? 2.314 -26.281 -7.426 1 60.53 633 TYR A CA 1
ATOM 4956 C C . TYR A 1 633 ? 1.925 -26.234 -8.898 1 60.53 633 TYR A C 1
ATOM 4958 O O . TYR A 1 633 ? 0.775 -25.938 -9.234 1 60.53 633 TYR A O 1
ATOM 4966 N N . LYS A 1 634 ? 2.824 -26.5 -9.883 1 61.97 634 LYS A N 1
ATOM 4967 C CA . LYS A 1 634 ? 2.539 -26.344 -11.312 1 61.97 634 LYS A CA 1
ATOM 4968 C C . LYS A 1 634 ? 2.336 -27.703 -11.977 1 61.97 634 LYS A C 1
ATOM 4970 O O . LYS A 1 634 ? 2.537 -27.844 -13.188 1 61.97 634 LYS A O 1
ATOM 4975 N N . ASN A 1 635 ? 1.945 -28.672 -11.289 1 73.75 635 ASN A N 1
ATOM 4976 C CA . ASN A 1 635 ? 1.719 -29.969 -11.93 1 73.75 635 ASN A CA 1
ATOM 4977 C C . ASN A 1 635 ? 0.49 -29.922 -12.836 1 73.75 635 ASN A C 1
ATOM 4979 O O . ASN A 1 635 ? -0.541 -29.359 -12.469 1 73.75 635 ASN A O 1
ATOM 4983 N N . SER A 1 636 ? 0.737 -30.297 -14.078 1 79.56 636 SER A N 1
ATOM 4984 C CA . SER A 1 636 ? -0.34 -30.391 -15.055 1 79.56 636 SER A CA 1
ATOM 4985 C C . SER A 1 636 ? -0.304 -31.719 -15.797 1 79.56 636 SER A C 1
ATOM 4987 O O . SER A 1 636 ? 0.751 -32.344 -15.906 1 79.56 636 SER A O 1
ATOM 4989 N N . PRO A 1 637 ? -1.389 -32.156 -16.344 1 87.44 637 PRO A N 1
ATOM 4990 C CA . PRO A 1 637 ? -1.399 -33.406 -17.125 1 87.44 637 PRO A CA 1
ATOM 4991 C C . PRO A 1 637 ? -0.462 -33.375 -18.328 1 87.44 637 PRO A C 1
ATOM 4993 O O . PRO A 1 637 ? 0.034 -34.406 -18.766 1 87.44 637 PRO A O 1
ATOM 4996 N N . ASN A 1 638 ? -0.246 -32.219 -18.828 1 89.69 638 ASN A N 1
ATOM 4997 C CA . ASN A 1 638 ? 0.685 -32.062 -19.938 1 89.69 638 ASN A CA 1
ATOM 4998 C C . ASN A 1 638 ? 2.092 -32.5 -19.547 1 89.69 638 ASN A C 1
ATOM 5000 O O . ASN A 1 638 ? 2.906 -32.844 -20.422 1 89.69 638 ASN A O 1
ATOM 5004 N N . ASP A 1 639 ? 2.361 -32.562 -18.297 1 90.25 639 ASP A N 1
ATOM 5005 C CA . ASP A 1 639 ? 3.668 -33.031 -17.828 1 90.25 639 ASP A CA 1
ATOM 5006 C C . ASP A 1 639 ? 3.85 -34.531 -18.078 1 90.25 639 ASP A C 1
ATOM 5008 O O . ASP A 1 639 ? 4.98 -35 -18.141 1 90.25 639 ASP A O 1
ATOM 5012 N N . LEU A 1 640 ? 2.77 -35.156 -18.25 1 92.12 640 LEU A N 1
ATOM 5013 C CA . LEU A 1 640 ? 2.838 -36.594 -18.5 1 92.12 640 LEU A CA 1
ATOM 5014 C C . LEU A 1 640 ? 3.41 -36.875 -19.891 1 92.12 640 LEU A C 1
ATOM 5016 O O . LEU A 1 640 ? 4.27 -37.75 -20.047 1 92.12 640 LEU A O 1
ATOM 5020 N N . ILE A 1 641 ? 2.895 -36.125 -20.875 1 93 641 ILE A N 1
ATOM 5021 C CA . ILE A 1 641 ? 3.395 -36.312 -22.234 1 93 641 ILE A CA 1
ATOM 5022 C C . ILE A 1 641 ? 4.844 -35.844 -22.328 1 93 641 ILE A C 1
ATOM 5024 O O . ILE A 1 641 ? 5.648 -36.438 -23.062 1 93 641 ILE A O 1
ATOM 5028 N N . LEU A 1 642 ? 5.172 -34.875 -21.578 1 92.44 642 LEU A N 1
ATOM 5029 C CA . LEU A 1 642 ? 6.547 -34.375 -21.531 1 92.44 642 LEU A CA 1
ATOM 5030 C C . LEU A 1 642 ? 7.484 -35.438 -20.969 1 92.44 642 LEU A C 1
ATOM 5032 O O . LEU A 1 642 ? 8.531 -35.719 -21.547 1 92.44 642 LEU A O 1
ATOM 5036 N N . LEU A 1 643 ? 7.086 -36 -19.906 1 93.94 643 LEU A N 1
ATOM 5037 C CA . LEU A 1 643 ? 7.91 -37.031 -19.266 1 93.94 643 LEU A CA 1
ATOM 5038 C C . LEU A 1 643 ? 7.965 -38.281 -20.125 1 93.94 643 LEU A C 1
ATOM 5040 O O . LEU A 1 643 ? 9.023 -38.906 -20.266 1 93.94 643 LEU A O 1
ATOM 5044 N N . ALA A 1 644 ? 6.891 -38.625 -20.734 1 95.25 644 ALA A N 1
ATOM 5045 C CA . ALA A 1 644 ? 6.773 -39.844 -21.5 1 95.25 644 ALA A CA 1
ATOM 5046 C C . ALA A 1 644 ? 7.559 -39.75 -22.797 1 95.25 644 ALA A C 1
ATOM 5048 O O . ALA A 1 644 ? 8.359 -40.656 -23.109 1 95.25 644 ALA A O 1
ATOM 5049 N N . ASP A 1 645 ? 7.434 -38.656 -23.516 1 94.44 645 ASP A N 1
ATOM 5050 C CA . ASP A 1 645 ? 7.844 -38.656 -24.922 1 94.44 645 ASP A CA 1
ATOM 5051 C C . ASP A 1 645 ? 9.148 -37.906 -25.109 1 94.44 645 ASP A C 1
ATOM 5053 O O . ASP A 1 645 ? 9.844 -38.062 -26.109 1 94.44 645 ASP A O 1
ATOM 5057 N N . ASN A 1 646 ? 9.445 -36.969 -24.281 1 93.19 646 ASN A N 1
ATOM 5058 C CA . ASN A 1 646 ? 10.672 -36.188 -24.438 1 93.19 646 ASN A CA 1
ATOM 5059 C C . ASN A 1 646 ? 11.898 -36.969 -24.031 1 93.19 646 ASN A C 1
ATOM 5061 O O . ASN A 1 646 ? 12.039 -37.375 -22.859 1 93.19 646 ASN A O 1
ATOM 5065 N N . PRO A 1 647 ? 12.781 -37.25 -24.938 1 92.94 647 PRO A N 1
ATOM 5066 C CA . PRO A 1 647 ? 13.953 -38.094 -24.625 1 92.94 647 PRO A CA 1
ATOM 5067 C C . PRO A 1 647 ? 14.938 -37.406 -23.688 1 92.94 647 PRO A C 1
ATOM 5069 O O . PRO A 1 647 ? 15.805 -38.031 -23.109 1 92.94 647 PRO A O 1
ATOM 5072 N N . LEU A 1 648 ? 14.836 -36.125 -23.516 1 93.44 648 LEU A N 1
ATOM 5073 C CA . LEU A 1 648 ? 15.781 -35.375 -22.703 1 93.44 648 LEU A CA 1
ATOM 5074 C C . LEU A 1 648 ? 15.398 -35.406 -21.219 1 93.44 648 LEU A C 1
ATOM 5076 O O . LEU A 1 648 ? 16.172 -34.969 -20.359 1 93.44 648 LEU A O 1
ATOM 5080 N N . HIS A 1 649 ? 14.234 -35.938 -20.938 1 94.88 649 HIS A N 1
ATOM 5081 C CA . HIS A 1 649 ? 13.781 -36.062 -19.562 1 94.88 649 HIS A CA 1
ATOM 5082 C C . HIS A 1 649 ? 14 -37.469 -19.016 1 94.88 649 HIS A C 1
ATOM 5084 O O . HIS A 1 649 ? 13.797 -38.438 -19.734 1 94.88 649 HIS A O 1
ATOM 5090 N N . ASP A 1 650 ? 14.469 -37.562 -17.844 1 95.94 650 ASP A N 1
ATOM 5091 C CA . ASP A 1 650 ? 14.641 -38.844 -17.141 1 95.94 650 ASP A CA 1
ATOM 5092 C C . ASP A 1 650 ? 14.016 -38.781 -15.75 1 95.94 650 ASP A C 1
ATOM 5094 O O . ASP A 1 650 ? 13.773 -37.719 -15.211 1 95.94 650 ASP A O 1
ATOM 5098 N N . VAL A 1 651 ? 13.727 -39.969 -15.25 1 97.5 651 VAL A N 1
ATOM 5099 C CA . VAL A 1 651 ? 13.156 -40.062 -13.906 1 97.5 651 VAL A CA 1
ATOM 5100 C C . VAL A 1 651 ? 14 -41 -13.055 1 97.5 651 VAL A C 1
ATOM 5102 O O . VAL A 1 651 ? 14.445 -42.062 -13.531 1 97.5 651 VAL A O 1
ATOM 5105 N N . PHE A 1 652 ? 14.328 -40.562 -11.867 1 98.06 652 PHE A N 1
ATOM 5106 C CA . PHE A 1 652 ? 15.039 -41.375 -10.883 1 98.06 652 PHE A CA 1
ATOM 5107 C C . PHE A 1 652 ? 14.172 -41.594 -9.641 1 98.06 652 PHE A C 1
ATOM 5109 O O . PHE A 1 652 ? 13.398 -40.719 -9.258 1 98.06 652 PHE A O 1
ATOM 5116 N N . VAL A 1 653 ? 14.25 -42.75 -9.047 1 97.38 653 VAL A N 1
ATOM 5117 C CA . VAL A 1 653 ? 13.5 -43.031 -7.824 1 97.38 653 VAL A CA 1
ATOM 5118 C C . VAL A 1 653 ? 14.422 -43.688 -6.785 1 97.38 653 VAL A C 1
ATOM 5120 O O . VAL A 1 653 ? 15.297 -44.469 -7.129 1 97.38 653 VAL A O 1
ATOM 5123 N N . LEU A 1 654 ? 14.289 -43.188 -5.594 1 96.69 654 LEU A N 1
ATOM 5124 C CA . LEU A 1 654 ? 14.992 -43.781 -4.461 1 96.69 654 LEU A CA 1
ATOM 5125 C C . LEU A 1 654 ? 14.125 -44.844 -3.762 1 96.69 654 LEU A C 1
ATOM 5127 O O . LEU A 1 654 ? 13.008 -44.531 -3.34 1 96.69 654 LEU A O 1
ATOM 5131 N N . CYS A 1 655 ? 14.633 -46.031 -3.697 1 94.25 655 CYS A N 1
ATOM 5132 C CA . CYS A 1 655 ? 13.898 -47.125 -3.074 1 94.25 655 CYS A CA 1
ATOM 5133 C C . CYS A 1 655 ? 14.68 -47.719 -1.903 1 94.25 655 CYS A C 1
ATOM 5135 O O . CYS A 1 655 ? 15.914 -47.688 -1.898 1 94.25 655 CYS A O 1
ATOM 5137 N N . PRO A 1 656 ? 13.875 -48.188 -0.913 1 91.75 656 PRO A N 1
ATOM 5138 C CA . PRO A 1 656 ? 14.562 -48.938 0.154 1 91.75 656 PRO A CA 1
ATOM 5139 C C . PRO A 1 656 ? 15.133 -50.25 -0.322 1 91.75 656 PRO A C 1
ATOM 5141 O O . PRO A 1 656 ? 14.867 -50.688 -1.452 1 91.75 656 PRO A O 1
ATOM 5144 N N . PRO A 1 657 ? 15.93 -50.875 0.513 1 88.25 657 PRO A N 1
ATOM 5145 C CA . PRO A 1 657 ? 16.422 -52.188 0.111 1 88.25 657 PRO A CA 1
ATOM 5146 C C . PRO A 1 657 ? 15.297 -53.156 -0.213 1 88.25 657 PRO A C 1
ATOM 5148 O O . PRO A 1 657 ? 14.305 -53.219 0.516 1 88.25 657 PRO A O 1
ATOM 5151 N N . ILE A 1 658 ? 15.414 -53.719 -1.454 1 83.31 658 ILE A N 1
ATOM 5152 C CA . ILE A 1 658 ? 14.367 -54.625 -1.931 1 83.31 658 ILE A CA 1
ATOM 5153 C C . ILE A 1 658 ? 14.461 -55.969 -1.213 1 83.31 658 ILE A C 1
ATOM 5155 O O . ILE A 1 658 ? 15.461 -56.688 -1.354 1 83.31 658 ILE A O 1
ATOM 5159 N N . THR A 1 659 ? 13.531 -56.344 -0.323 1 75.81 659 THR A N 1
ATOM 5160 C CA . THR A 1 659 ? 13.492 -57.594 0.397 1 75.81 659 THR A CA 1
ATOM 5161 C C . THR A 1 659 ? 12.602 -58.594 -0.321 1 75.81 659 THR A C 1
ATOM 5163 O O . THR A 1 659 ? 12.844 -59.812 -0.263 1 75.81 659 THR A O 1
ATOM 5166 N N . ASP A 1 660 ? 11.57 -58.156 -0.986 1 72.31 660 ASP A N 1
ATOM 5167 C CA . ASP A 1 660 ? 10.625 -59 -1.727 1 72.31 660 ASP A CA 1
ATOM 5168 C C . ASP A 1 660 ? 10.57 -58.594 -3.197 1 72.31 660 ASP A C 1
ATOM 5170 O O . ASP A 1 660 ? 10.133 -57.469 -3.523 1 72.31 660 ASP A O 1
ATOM 5174 N N . THR A 1 661 ? 10.961 -59.438 -4.066 1 68.94 661 THR A N 1
ATOM 5175 C CA . THR A 1 661 ? 11.055 -59.125 -5.488 1 68.94 661 THR A CA 1
ATOM 5176 C C . THR A 1 661 ? 9.695 -59.25 -6.16 1 68.94 661 THR A C 1
ATOM 5178 O O . THR A 1 661 ? 9.531 -58.844 -7.32 1 68.94 661 THR A O 1
ATOM 5181 N N . SER A 1 662 ? 8.75 -59.75 -5.516 1 66 662 SER A N 1
ATOM 5182 C CA . SER A 1 662 ? 7.43 -59.969 -6.105 1 66 662 SER A CA 1
ATOM 5183 C C . SER A 1 662 ? 6.582 -58.688 -6.023 1 66 662 SER A C 1
ATOM 5185 O O . SER A 1 662 ? 5.574 -58.562 -6.723 1 66 662 SER A O 1
ATOM 5187 N N . ARG A 1 663 ? 7.105 -57.812 -5.262 1 74.69 663 ARG A N 1
ATOM 5188 C CA . ARG A 1 663 ? 6.34 -56.594 -5.09 1 74.69 663 ARG A CA 1
ATOM 5189 C C . ARG A 1 663 ? 7.145 -55.375 -5.535 1 74.69 663 ARG A C 1
ATOM 5191 O O . ARG A 1 663 ? 8.375 -55.406 -5.496 1 74.69 663 ARG A O 1
ATOM 5198 N N . LEU A 1 664 ? 6.391 -54.438 -6.008 1 81.25 664 LEU A N 1
ATOM 5199 C CA . LEU A 1 664 ? 7.039 -53.188 -6.332 1 81.25 664 LEU A CA 1
ATOM 5200 C C . LEU A 1 664 ? 7.523 -52.469 -5.066 1 81.25 664 LEU A C 1
ATOM 5202 O O . LEU A 1 664 ? 6.816 -52.469 -4.055 1 81.25 664 LEU A O 1
ATOM 5206 N N . PRO A 1 665 ? 8.727 -52.062 -5.027 1 86 665 PRO A N 1
ATOM 5207 C CA . PRO A 1 665 ? 9.219 -51.344 -3.852 1 86 665 PRO A CA 1
ATOM 5208 C C . PRO A 1 665 ? 8.555 -49.969 -3.674 1 86 665 PRO A C 1
ATOM 5210 O O . PRO A 1 665 ? 8.172 -49.344 -4.656 1 86 665 PRO A O 1
ATOM 5213 N N . PRO A 1 666 ? 8.453 -49.625 -2.428 1 86.38 666 PRO A N 1
ATOM 5214 C CA . PRO A 1 666 ? 7.941 -48.25 -2.207 1 86.38 666 PRO A CA 1
ATOM 5215 C C . PRO A 1 666 ? 8.914 -47.188 -2.676 1 86.38 666 PRO A C 1
ATOM 5217 O O . PRO A 1 666 ? 10.125 -47.406 -2.68 1 86.38 666 PRO A O 1
ATOM 5220 N N . ILE A 1 667 ? 8.383 -46.094 -3.109 1 91.88 667 ILE A N 1
ATOM 5221 C CA . ILE A 1 667 ? 9.195 -45 -3.58 1 91.88 667 ILE A CA 1
ATOM 5222 C C . ILE A 1 667 ? 9.367 -43.969 -2.455 1 91.88 667 ILE A C 1
ATOM 5224 O O . ILE A 1 667 ? 8.391 -43.375 -1.981 1 91.88 667 ILE A O 1
ATOM 5228 N N . LEU A 1 668 ? 10.586 -43.75 -1.995 1 92.06 668 LEU A N 1
ATOM 5229 C CA . LEU A 1 668 ? 10.875 -42.781 -0.938 1 92.06 668 LEU A CA 1
ATOM 5230 C C . LEU A 1 668 ? 10.984 -41.375 -1.502 1 92.06 668 LEU A C 1
ATOM 5232 O O . LEU A 1 668 ? 10.453 -40.406 -0.918 1 92.06 668 LEU A O 1
ATOM 5236 N N . CYS A 1 669 ? 11.688 -41.281 -2.566 1 94.12 669 CYS A N 1
ATOM 5237 C CA . CYS A 1 669 ? 11.93 -40 -3.227 1 94.12 669 CYS A CA 1
ATOM 5238 C C . CYS A 1 669 ? 12.008 -40.156 -4.738 1 94.12 669 CYS A C 1
ATOM 5240 O O . CYS A 1 669 ? 12.547 -41.156 -5.227 1 94.12 669 CYS A O 1
ATOM 5242 N N . ALA A 1 670 ? 11.359 -39.312 -5.449 1 95.56 670 ALA A N 1
ATOM 5243 C CA . ALA A 1 670 ? 11.398 -39.312 -6.91 1 95.56 670 ALA A CA 1
ATOM 5244 C C . ALA A 1 670 ? 12 -38 -7.445 1 95.56 670 ALA A C 1
ATOM 5246 O O . ALA A 1 670 ? 11.812 -36.938 -6.855 1 95.56 670 ALA A O 1
ATOM 5247 N N . CYS A 1 671 ? 12.781 -38.125 -8.508 1 97.12 671 CYS A N 1
ATOM 5248 C CA . CYS A 1 671 ? 13.453 -36.969 -9.086 1 97.12 671 CYS A CA 1
ATOM 5249 C C . CYS A 1 671 ? 13.359 -37 -10.609 1 97.12 671 CYS A C 1
ATOM 5251 O O . CYS A 1 671 ? 13.75 -37.969 -11.242 1 97.12 671 CYS A O 1
ATOM 5253 N N . GLN A 1 672 ? 12.758 -36.031 -11.18 1 96.81 672 GLN A N 1
ATOM 5254 C CA . GLN A 1 672 ? 12.734 -35.812 -12.633 1 96.81 672 GLN A CA 1
ATOM 5255 C C . GLN A 1 672 ? 13.82 -34.844 -13.07 1 96.81 672 GLN A C 1
ATOM 5257 O O . GLN A 1 672 ? 13.977 -33.781 -12.477 1 96.81 672 GLN A O 1
ATOM 5262 N N . VAL A 1 673 ? 14.641 -35.188 -14.047 1 97.44 673 VAL A N 1
ATOM 5263 C CA . VAL A 1 673 ? 15.711 -34.312 -14.523 1 97.44 673 VAL A CA 1
ATOM 5264 C C . VAL A 1 673 ? 15.562 -34.094 -16.031 1 97.44 673 VAL A C 1
ATOM 5266 O O . VAL A 1 673 ? 14.953 -34.938 -16.734 1 97.44 673 VAL A O 1
ATOM 5269 N N . ALA A 1 674 ? 16.031 -33.031 -16.516 1 96.31 674 ALA A N 1
ATOM 5270 C CA . ALA A 1 674 ? 16.062 -32.688 -17.938 1 96.31 674 ALA A CA 1
ATOM 5271 C C . ALA A 1 674 ? 17.469 -32.312 -18.391 1 96.31 674 ALA A C 1
ATOM 5273 O O . ALA A 1 674 ? 18.109 -31.453 -17.781 1 96.31 674 ALA A O 1
ATOM 5274 N N . SER A 1 675 ? 17.953 -33 -19.359 1 94.81 675 SER A N 1
ATOM 5275 C CA . SER A 1 675 ? 19.25 -32.625 -19.938 1 94.81 675 SER A CA 1
ATOM 5276 C C . SER A 1 675 ? 19.156 -31.312 -20.703 1 94.81 675 SER A C 1
ATOM 5278 O O . SER A 1 675 ? 18.219 -31.078 -21.453 1 94.81 675 SER A O 1
ATOM 5280 N N . GLU A 1 676 ? 20.094 -30.453 -20.453 1 94.44 676 GLU A N 1
ATOM 5281 C CA . GLU A 1 676 ? 20.141 -29.156 -21.109 1 94.44 676 GLU A CA 1
ATOM 5282 C C . GLU A 1 676 ? 21.531 -28.859 -21.672 1 94.44 676 GLU A C 1
ATOM 5284 O O . GLU A 1 676 ? 22.516 -29.484 -21.25 1 94.44 676 GLU A O 1
ATOM 5289 N N . GLY A 1 677 ? 21.578 -27.953 -22.641 1 93.12 677 GLY A N 1
ATOM 5290 C CA . GLY A 1 677 ? 22.859 -27.531 -23.203 1 93.12 677 GLY A CA 1
ATOM 5291 C C . GLY A 1 677 ? 23.234 -28.281 -24.453 1 93.12 677 GLY A C 1
ATOM 5292 O O . GLY A 1 677 ? 22.375 -28.672 -25.25 1 93.12 677 GLY A O 1
ATOM 5293 N N . PHE A 1 678 ? 24.594 -28.297 -24.781 1 92.31 678 PHE A N 1
ATOM 5294 C CA . PHE A 1 678 ? 25.141 -28.891 -26 1 92.31 678 PHE A CA 1
ATOM 5295 C C . PHE A 1 678 ? 24.625 -28.172 -27.234 1 92.31 678 PHE A C 1
ATOM 5297 O O . PHE A 1 678 ? 24.359 -28.812 -28.266 1 92.31 678 PHE A O 1
ATOM 5304 N N . LEU A 1 679 ? 24.328 -26.953 -27.047 1 91.88 679 LEU A N 1
ATOM 5305 C CA . LEU A 1 679 ? 23.766 -26.172 -28.141 1 91.88 679 LEU A CA 1
ATOM 5306 C C . LEU A 1 679 ? 24.859 -25.719 -29.109 1 91.88 679 LEU A C 1
ATOM 5308 O O . LEU A 1 679 ? 25.984 -25.422 -28.688 1 91.88 679 LEU A O 1
ATOM 5312 N N . ARG A 1 680 ? 24.516 -25.594 -30.312 1 91.06 680 ARG A N 1
ATOM 5313 C CA . ARG A 1 680 ? 25.438 -25.078 -31.328 1 91.06 680 ARG A CA 1
ATOM 5314 C C . ARG A 1 680 ? 25.703 -23.594 -31.125 1 91.06 680 ARG A C 1
ATOM 5316 O O . ARG A 1 680 ? 24.766 -22.812 -30.953 1 91.06 680 ARG A O 1
ATOM 5323 N N . THR A 1 681 ? 26.844 -23.312 -31.188 1 87.94 681 THR A N 1
ATOM 5324 C CA . THR A 1 681 ? 27.266 -21.938 -30.938 1 87.94 681 THR A CA 1
ATOM 5325 C C . THR A 1 681 ? 26.609 -20.969 -31.906 1 87.94 681 THR A C 1
ATOM 5327 O O . THR A 1 681 ? 26.234 -19.859 -31.547 1 87.94 681 THR A O 1
ATOM 5330 N N . SER A 1 682 ? 26.531 -21.328 -33.125 1 88.31 682 SER A N 1
ATOM 5331 C CA . SER A 1 682 ? 25.938 -20.469 -34.156 1 88.31 682 SER A CA 1
ATOM 5332 C C . SER A 1 682 ? 24.484 -20.156 -33.844 1 88.31 682 SER A C 1
ATOM 5334 O O . SER A 1 682 ? 24.031 -19.031 -34.031 1 88.31 682 SER A O 1
ATOM 5336 N N . VAL A 1 683 ? 23.812 -21.125 -33.312 1 88.88 683 VAL A N 1
ATOM 5337 C CA . VAL A 1 683 ? 22.406 -20.969 -33 1 88.88 683 VAL A CA 1
ATOM 5338 C C . VAL A 1 683 ? 22.25 -20.016 -31.812 1 88.88 683 VAL A C 1
ATOM 5340 O O . VAL A 1 683 ? 21.391 -19.141 -31.797 1 88.88 683 VAL A O 1
ATOM 5343 N N . VAL A 1 684 ? 23.156 -20.203 -30.891 1 90.25 684 VAL A N 1
ATOM 5344 C CA . VAL A 1 684 ? 23.078 -19.422 -29.672 1 90.25 684 VAL A CA 1
ATOM 5345 C C . VAL A 1 684 ? 23.391 -17.953 -29.984 1 90.25 684 VAL A C 1
ATOM 5347 O O . VAL A 1 684 ? 22.703 -17.047 -29.5 1 90.25 684 VAL A O 1
ATOM 5350 N N . ARG A 1 685 ? 24.406 -17.688 -30.688 1 89 685 ARG A N 1
ATOM 5351 C CA . ARG A 1 685 ? 24.797 -16.328 -31.047 1 89 685 ARG A CA 1
ATOM 5352 C C . ARG A 1 685 ? 23.703 -15.617 -31.828 1 89 685 ARG A C 1
ATOM 5354 O O . ARG A 1 685 ? 23.438 -14.445 -31.594 1 89 685 ARG A O 1
ATOM 5361 N N . ASN A 1 686 ? 23.141 -16.344 -32.719 1 87.81 686 ASN A N 1
ATOM 5362 C CA . ASN A 1 686 ? 22.062 -15.773 -33.5 1 87.81 686 ASN A CA 1
ATOM 5363 C C . ASN A 1 686 ? 20.844 -15.453 -32.625 1 87.81 686 ASN A C 1
ATOM 5365 O O . ASN A 1 686 ? 20.203 -14.414 -32.812 1 87.81 686 ASN A O 1
ATOM 5369 N N . ALA A 1 687 ? 20.531 -16.344 -31.797 1 87.38 687 ALA A N 1
ATOM 5370 C CA . ALA A 1 687 ? 19.391 -16.156 -30.922 1 87.38 687 ALA A CA 1
ATOM 5371 C C . ALA A 1 687 ? 19.594 -14.961 -29.984 1 87.38 687 ALA A C 1
ATOM 5373 O O . ALA A 1 687 ? 18.672 -14.18 -29.75 1 87.38 687 ALA A O 1
ATOM 5374 N N . LEU A 1 688 ? 20.781 -14.844 -29.5 1 84.44 688 LEU A N 1
ATOM 5375 C CA . LEU A 1 688 ? 21.109 -13.75 -28.594 1 84.44 688 LEU A CA 1
ATOM 5376 C C . LEU A 1 688 ? 21.031 -12.406 -29.312 1 84.44 688 LEU A C 1
ATOM 5378 O O . LEU A 1 688 ? 20.609 -11.406 -28.734 1 84.44 688 LEU A O 1
ATOM 5382 N N . GLN A 1 689 ? 21.422 -12.375 -30.531 1 83.06 689 GLN A N 1
ATOM 5383 C CA . GLN A 1 689 ? 21.406 -11.156 -31.328 1 83.06 689 GLN A CA 1
ATOM 5384 C C . GLN A 1 689 ? 19.969 -10.664 -31.562 1 83.06 689 GLN A C 1
ATOM 5386 O O . GLN A 1 689 ? 19.75 -9.461 -31.703 1 83.06 689 GLN A O 1
ATOM 5391 N N . HIS A 1 690 ? 19.062 -11.57 -31.531 1 82.19 690 HIS A N 1
ATOM 5392 C CA . HIS A 1 690 ? 17.688 -11.211 -31.797 1 82.19 690 HIS A CA 1
ATOM 5393 C C . HIS A 1 690 ? 16.844 -11.273 -30.531 1 82.19 690 HIS A C 1
ATOM 5395 O O . HIS A 1 690 ? 15.609 -11.297 -30.594 1 82.19 690 HIS A O 1
ATOM 5401 N N . GLN A 1 691 ? 17.406 -11.398 -29.438 1 79.81 691 GLN A N 1
ATOM 5402 C CA . GLN A 1 691 ? 16.75 -11.438 -28.125 1 79.81 691 GLN A CA 1
ATOM 5403 C C . GLN A 1 691 ? 15.711 -12.547 -28.078 1 79.81 691 GLN A C 1
ATOM 5405 O O . GLN A 1 691 ? 14.594 -12.336 -27.594 1 79.81 691 GLN A O 1
ATOM 5410 N N . GLN A 1 692 ? 16.062 -13.633 -28.719 1 80.88 692 GLN A N 1
ATOM 5411 C CA . GLN A 1 692 ? 15.133 -14.758 -28.734 1 80.88 692 GLN A CA 1
ATOM 5412 C C . GLN A 1 692 ? 15.633 -15.906 -27.859 1 80.88 692 GLN A C 1
ATOM 5414 O O . GLN A 1 692 ? 16.844 -16.047 -27.656 1 80.88 692 GLN A O 1
ATOM 5419 N N . ARG A 1 693 ? 14.672 -16.484 -27.234 1 78.88 693 ARG A N 1
ATOM 5420 C CA . ARG A 1 693 ? 14.922 -17.734 -26.516 1 78.88 693 ARG A CA 1
ATOM 5421 C C . ARG A 1 693 ? 14.078 -18.875 -27.078 1 78.88 693 ARG A C 1
ATOM 5423 O O . ARG A 1 693 ? 12.875 -18.703 -27.297 1 78.88 693 ARG A O 1
ATOM 5430 N N . HIS A 1 694 ? 14.773 -19.891 -27.391 1 79.88 694 HIS A N 1
ATOM 5431 C CA . HIS A 1 694 ? 14.023 -21.031 -27.891 1 79.88 694 HIS A CA 1
ATOM 5432 C C . HIS A 1 694 ? 13.414 -21.844 -26.734 1 79.88 694 HIS A C 1
ATOM 5434 O O . HIS A 1 694 ? 13.797 -21.656 -25.578 1 79.88 694 HIS A O 1
ATOM 5440 N N . GLU A 1 695 ? 12.461 -22.641 -27.156 1 82.69 695 GLU A N 1
ATOM 5441 C CA . GLU A 1 695 ? 11.812 -23.484 -26.156 1 82.69 695 GLU A CA 1
ATOM 5442 C C . GLU A 1 695 ? 12.758 -24.578 -25.656 1 82.69 695 GLU A C 1
ATOM 5444 O O . GLU A 1 695 ? 13.586 -25.078 -26.422 1 82.69 695 GLU A O 1
ATOM 5449 N N . GLY A 1 696 ? 12.656 -24.828 -24.422 1 86.75 696 GLY A N 1
ATOM 5450 C CA . GLY A 1 696 ? 13.539 -25.812 -23.812 1 86.75 696 GLY A CA 1
ATOM 5451 C C . GLY A 1 696 ? 14.844 -25.203 -23.312 1 86.75 696 GLY A C 1
ATOM 5452 O O . GLY A 1 696 ? 15.078 -24 -23.469 1 86.75 696 GLY A O 1
ATOM 5453 N N . ASP A 1 697 ? 15.641 -25.969 -22.656 1 92.56 697 ASP A N 1
ATOM 5454 C CA . ASP A 1 697 ? 16.953 -25.578 -22.141 1 92.56 697 ASP A CA 1
ATOM 5455 C C . ASP A 1 697 ? 16.859 -24.266 -21.359 1 92.56 697 ASP A C 1
ATOM 5457 O O . ASP A 1 697 ? 17.609 -23.328 -21.656 1 92.56 697 ASP A O 1
ATOM 5461 N N . MET A 1 698 ? 16.062 -24.234 -20.5 1 92.62 698 MET A N 1
ATOM 5462 C CA . MET A 1 698 ? 15.711 -23.016 -19.766 1 92.62 698 MET A CA 1
ATOM 5463 C C . MET A 1 698 ? 16.953 -22.391 -19.125 1 92.62 698 MET A C 1
ATOM 5465 O O . MET A 1 698 ? 17.25 -21.219 -19.359 1 92.62 698 MET A O 1
ATOM 5469 N N . ILE A 1 699 ? 17.766 -23.156 -18.375 1 96.38 699 ILE A N 1
ATOM 5470 C CA . ILE A 1 699 ? 18.906 -22.625 -17.641 1 96.38 699 ILE A CA 1
ATOM 5471 C C . ILE A 1 699 ? 20 -22.188 -18.625 1 96.38 699 ILE A C 1
ATOM 5473 O O . ILE A 1 699 ? 20.578 -21.109 -18.484 1 96.38 699 ILE A O 1
ATOM 5477 N N . SER A 1 700 ? 20.234 -22.984 -19.656 1 94.31 700 SER A N 1
ATOM 5478 C CA . SER A 1 700 ? 21.266 -22.672 -20.641 1 94.31 700 SER A CA 1
ATOM 5479 C C . SER A 1 700 ? 20.984 -21.344 -21.344 1 94.31 700 SER A C 1
ATOM 5481 O O . SER A 1 700 ? 21.875 -20.516 -21.5 1 94.31 700 SER A O 1
ATOM 5483 N N . TRP A 1 701 ? 19.766 -21.156 -21.734 1 92.5 701 TRP A N 1
ATOM 5484 C CA . TRP A 1 701 ? 19.375 -19.938 -22.438 1 92.5 701 TRP A CA 1
ATOM 5485 C C . TRP A 1 701 ? 19.422 -18.734 -21.516 1 92.5 701 TRP A C 1
ATOM 5487 O O . TRP A 1 701 ? 19.984 -17.688 -21.859 1 92.5 701 TRP A O 1
ATOM 5497 N N . ILE A 1 702 ? 18.844 -18.844 -20.297 1 92.75 702 ILE A N 1
ATOM 5498 C CA . ILE A 1 702 ? 18.719 -17.719 -19.375 1 92.75 702 ILE A CA 1
ATOM 5499 C C . ILE A 1 702 ? 20.109 -17.25 -18.953 1 92.75 702 ILE A C 1
ATOM 5501 O O . ILE A 1 702 ? 20.391 -16.047 -18.969 1 92.75 702 ILE A O 1
ATOM 5505 N N . VAL A 1 703 ? 20.969 -18.188 -18.594 1 93.69 703 VAL A N 1
ATOM 5506 C CA . VAL A 1 703 ? 22.312 -17.828 -18.125 1 93.69 703 VAL A CA 1
ATOM 5507 C C . VAL A 1 703 ? 23.125 -17.25 -19.266 1 93.69 703 VAL A C 1
ATOM 5509 O O . VAL A 1 703 ? 23.859 -16.266 -19.094 1 93.69 703 VAL A O 1
ATOM 5512 N N . ALA A 1 704 ? 23.016 -17.844 -20.469 1 91.81 704 ALA A N 1
ATOM 5513 C CA . ALA A 1 704 ? 23.75 -17.344 -21.625 1 91.81 704 ALA A CA 1
ATOM 5514 C C . ALA A 1 704 ? 23.312 -15.93 -21.984 1 91.81 704 ALA A C 1
ATOM 5516 O O . ALA A 1 704 ? 24.156 -15.078 -22.312 1 91.81 704 ALA A O 1
ATOM 5517 N N . GLN A 1 705 ? 22.078 -15.703 -21.938 1 89.06 705 GLN A N 1
ATOM 5518 C CA . GLN A 1 705 ? 21.531 -14.391 -22.281 1 89.06 705 GLN A CA 1
ATOM 5519 C C . GLN A 1 705 ? 21.844 -13.367 -21.203 1 89.06 705 GLN A C 1
ATOM 5521 O O . GLN A 1 705 ? 22.297 -12.258 -21.5 1 89.06 705 GLN A O 1
ATOM 5526 N N . HIS A 1 706 ? 21.547 -13.766 -19.938 1 90.12 706 HIS A N 1
ATOM 5527 C CA . HIS A 1 706 ? 21.688 -12.859 -18.812 1 90.12 706 HIS A CA 1
ATOM 5528 C C . HIS A 1 706 ? 23.125 -12.383 -18.656 1 90.12 706 HIS A C 1
ATOM 5530 O O . HIS A 1 706 ? 23.375 -11.227 -18.312 1 90.12 706 HIS A O 1
ATOM 5536 N N . TYR A 1 707 ? 24.125 -13.242 -18.969 1 90.88 707 TYR A N 1
ATOM 5537 C CA . TYR A 1 707 ? 25.531 -12.914 -18.781 1 90.88 707 TYR A CA 1
ATOM 5538 C C . TYR A 1 707 ? 26.203 -12.68 -20.125 1 90.88 707 TYR A C 1
ATOM 5540 O O . TYR A 1 707 ? 27.422 -12.461 -20.188 1 90.88 707 TYR A O 1
ATOM 5548 N N . GLN A 1 708 ? 25.469 -12.758 -21.188 1 86.69 708 GLN A N 1
ATOM 5549 C CA . GLN A 1 708 ? 25.984 -12.562 -22.531 1 86.69 708 GLN A CA 1
ATOM 5550 C C . GLN A 1 708 ? 27.203 -13.445 -22.797 1 86.69 708 GLN A C 1
ATOM 5552 O O . GLN A 1 708 ? 28.234 -12.953 -23.234 1 86.69 708 GLN A O 1
ATOM 5557 N N . GLN A 1 709 ? 27.047 -14.656 -22.391 1 88.88 709 GLN A N 1
ATOM 5558 C CA . GLN A 1 709 ? 28.109 -15.648 -22.594 1 88.88 709 GLN A CA 1
ATOM 5559 C C . GLN A 1 709 ? 27.578 -16.859 -23.359 1 88.88 709 GLN A C 1
ATOM 5561 O O . GLN A 1 709 ? 27.219 -17.875 -22.75 1 88.88 709 GLN A O 1
ATOM 5566 N N . PRO A 1 710 ? 27.703 -16.797 -24.641 1 89.38 710 PRO A N 1
ATOM 5567 C CA . PRO A 1 710 ? 27.203 -17.906 -25.453 1 89.38 710 PRO A CA 1
ATOM 5568 C C . PRO A 1 710 ? 27.922 -19.219 -25.141 1 89.38 710 PRO A C 1
ATOM 5570 O O . PRO A 1 710 ? 27.344 -20.297 -25.328 1 89.38 710 PRO A O 1
ATOM 5573 N N . SER A 1 711 ? 29.125 -19.172 -24.562 1 89.75 711 SER A N 1
ATOM 5574 C CA . SER A 1 711 ? 29.906 -20.359 -24.266 1 89.75 711 SER A CA 1
ATOM 5575 C C . SER A 1 711 ? 29.234 -21.219 -23.188 1 89.75 711 SER A C 1
ATOM 5577 O O . SER A 1 711 ? 29.453 -22.422 -23.125 1 89.75 711 SER A O 1
ATOM 5579 N N . PHE A 1 712 ? 28.406 -20.656 -22.422 1 92.56 712 PHE A N 1
ATOM 5580 C CA . PHE A 1 712 ? 27.703 -21.406 -21.391 1 92.56 712 PHE A CA 1
ATOM 5581 C C . PHE A 1 712 ? 26.719 -22.375 -22 1 92.56 712 PHE A C 1
ATOM 5583 O O . PHE A 1 712 ? 26.531 -23.484 -21.5 1 92.56 712 PHE A O 1
ATOM 5590 N N . ALA A 1 713 ? 26.078 -21.984 -23.078 1 92.12 713 ALA A N 1
ATOM 5591 C CA . ALA A 1 713 ? 25.047 -22.812 -23.719 1 92.12 713 ALA A CA 1
ATOM 5592 C C . ALA A 1 713 ? 25.672 -24.016 -24.406 1 92.12 713 ALA A C 1
ATOM 5594 O O . ALA A 1 713 ? 24.984 -25 -24.703 1 92.12 713 ALA A O 1
ATOM 5595 N N . GLU A 1 714 ? 26.953 -23.953 -24.578 1 90.81 714 GLU A N 1
ATOM 5596 C CA . GLU A 1 714 ? 27.656 -25.078 -25.188 1 90.81 714 GLU A CA 1
ATOM 5597 C C . GLU A 1 714 ? 27.938 -26.172 -24.156 1 90.81 714 GLU A C 1
ATOM 5599 O O . GLU A 1 714 ? 28.094 -27.344 -24.516 1 90.81 714 GLU A O 1
ATOM 5604 N N . LEU A 1 715 ? 27.953 -25.766 -22.953 1 92.44 715 LEU A N 1
ATOM 5605 C CA . LEU A 1 715 ? 28.203 -26.734 -21.891 1 92.44 715 LEU A CA 1
ATOM 5606 C C . LEU A 1 715 ? 26.969 -27.594 -21.641 1 92.44 715 LEU A C 1
ATOM 5608 O O . LEU A 1 715 ? 25.844 -27.109 -21.703 1 92.44 715 LEU A O 1
ATOM 5612 N N . GLY A 1 716 ? 27.203 -28.875 -21.516 1 92.38 716 GLY A N 1
ATOM 5613 C CA . GLY A 1 716 ? 26.109 -29.766 -21.125 1 92.38 716 GLY A CA 1
ATOM 5614 C C . GLY A 1 716 ? 25.766 -29.688 -19.656 1 92.38 716 GLY A C 1
ATOM 5615 O O . GLY A 1 716 ? 26.656 -29.531 -18.812 1 92.38 716 GLY A O 1
ATOM 5616 N N . GLY A 1 717 ? 24.516 -29.672 -19.391 1 94.94 717 GLY A N 1
ATOM 5617 C CA . GLY A 1 717 ? 24.047 -29.656 -18.016 1 94.94 717 GLY A CA 1
ATOM 5618 C C . GLY A 1 717 ? 22.766 -30.422 -17.812 1 94.94 717 GLY A C 1
ATOM 5619 O O . GLY A 1 717 ? 22.219 -31 -18.75 1 94.94 717 GLY A O 1
ATOM 5620 N N . VAL A 1 718 ? 22.359 -30.594 -16.531 1 96.62 718 VAL A N 1
ATOM 5621 C CA . VAL A 1 718 ? 21.125 -31.266 -16.156 1 96.62 718 VAL A CA 1
ATOM 5622 C C . VAL A 1 718 ? 20.328 -30.375 -15.211 1 96.62 718 VAL A C 1
ATOM 5624 O O . VAL A 1 718 ? 20.875 -29.844 -14.234 1 96.62 718 VAL A O 1
ATOM 5627 N N . ARG A 1 719 ? 19.094 -30.141 -15.547 1 97.62 719 ARG A N 1
ATOM 5628 C CA . ARG A 1 719 ? 18.188 -29.375 -14.672 1 97.62 719 ARG A CA 1
ATOM 5629 C C . ARG A 1 719 ? 17.297 -30.312 -13.859 1 97.62 719 ARG A C 1
ATOM 5631 O O . ARG A 1 719 ? 16.672 -31.219 -14.406 1 97.62 719 ARG A O 1
ATOM 5638 N N . ILE A 1 720 ? 17.312 -30.156 -12.562 1 97.38 720 ILE A N 1
ATOM 5639 C CA . ILE A 1 720 ? 16.344 -30.844 -11.719 1 97.38 720 ILE A CA 1
ATOM 5640 C C . ILE A 1 720 ? 14.969 -30.188 -11.883 1 97.38 720 ILE A C 1
ATOM 5642 O O . ILE A 1 720 ? 14.742 -29.078 -11.406 1 97.38 720 ILE A O 1
ATOM 5646 N N . VAL A 1 721 ? 14.094 -30.859 -12.562 1 94.75 721 VAL A N 1
ATOM 5647 C CA . VAL A 1 721 ? 12.758 -30.344 -12.836 1 94.75 721 VAL A CA 1
ATOM 5648 C C . VAL A 1 721 ? 11.891 -30.469 -11.586 1 94.75 721 VAL A C 1
ATOM 5650 O O . VAL A 1 721 ? 11.148 -29.547 -11.242 1 94.75 721 VAL A O 1
ATOM 5653 N N . ARG A 1 722 ? 11.969 -31.688 -11 1 92.56 722 ARG A N 1
ATOM 5654 C CA . ARG A 1 722 ? 11.219 -31.969 -9.781 1 92.56 722 ARG A CA 1
ATOM 5655 C C . ARG A 1 722 ? 11.977 -32.938 -8.875 1 92.56 722 ARG A C 1
ATOM 5657 O O . ARG A 1 722 ? 12.625 -33.875 -9.352 1 92.56 722 ARG A O 1
ATOM 5664 N N . ILE A 1 723 ? 11.938 -32.656 -7.668 1 93.88 723 ILE A N 1
ATOM 5665 C CA . ILE A 1 723 ? 12.398 -33.562 -6.637 1 93.88 723 ILE A CA 1
ATOM 5666 C C . ILE A 1 723 ? 11.43 -33.562 -5.461 1 93.88 723 ILE A C 1
ATOM 5668 O O . ILE A 1 723 ? 11.141 -32.5 -4.895 1 93.88 723 ILE A O 1
ATOM 5672 N N . ALA A 1 724 ? 10.852 -34.719 -5.188 1 89.81 724 ALA A N 1
ATOM 5673 C CA . ALA A 1 724 ? 9.828 -34.781 -4.145 1 89.81 724 ALA A CA 1
ATOM 5674 C C . ALA A 1 724 ? 9.938 -36.062 -3.328 1 89.81 724 ALA A C 1
ATOM 5676 O O . ALA A 1 724 ? 10.211 -37.125 -3.879 1 89.81 724 ALA A O 1
ATOM 5677 N N . THR A 1 725 ? 9.867 -35.875 -2.1 1 88.88 725 THR A N 1
ATOM 5678 C CA . THR A 1 725 ? 9.82 -37 -1.178 1 88.88 725 THR A CA 1
ATOM 5679 C C . THR A 1 725 ? 8.383 -37.281 -0.747 1 88.88 725 THR A C 1
ATOM 5681 O O . THR A 1 725 ? 7.582 -36.375 -0.586 1 88.88 725 THR A O 1
ATOM 5684 N N . SER A 1 726 ? 8.109 -38.5 -0.706 1 80.75 726 SER A N 1
ATOM 5685 C CA . SER A 1 726 ? 6.785 -38.844 -0.219 1 80.75 726 SER A CA 1
ATOM 5686 C C . SER A 1 726 ? 6.48 -38.188 1.117 1 80.75 726 SER A C 1
ATOM 5688 O O . SER A 1 726 ? 7.379 -38 1.945 1 80.75 726 SER A O 1
ATOM 5690 N N . SER A 1 727 ? 5.277 -37.812 1.328 1 70.56 727 SER A N 1
ATOM 5691 C CA . SER A 1 727 ? 4.852 -37.031 2.479 1 70.56 727 SER A CA 1
ATOM 5692 C C . SER A 1 727 ? 5.223 -37.719 3.789 1 70.56 727 SER A C 1
ATOM 5694 O O . SER A 1 727 ? 5.547 -37.031 4.773 1 70.56 727 SER A O 1
ATOM 5696 N N . THR A 1 728 ? 5.207 -39 3.764 1 68.44 728 THR A N 1
ATOM 5697 C CA . THR A 1 728 ? 5.496 -39.781 4.953 1 68.44 728 THR A CA 1
ATOM 5698 C C . THR A 1 728 ? 6.977 -39.688 5.316 1 68.44 728 THR A C 1
ATOM 5700 O O . THR A 1 728 ? 7.352 -39.875 6.477 1 68.44 728 THR A O 1
ATOM 5703 N N . TYR A 1 729 ? 7.789 -39.406 4.328 1 80.25 729 TYR A N 1
ATOM 5704 C CA . TYR A 1 729 ? 9.227 -39.531 4.523 1 80.25 729 TYR A CA 1
ATOM 5705 C C . TYR A 1 729 ? 9.906 -38.156 4.43 1 80.25 729 TYR A C 1
ATOM 5707 O O . TYR A 1 729 ? 11.125 -38.062 4.293 1 80.25 729 TYR A O 1
ATOM 5715 N N . MET A 1 730 ? 9.133 -37.156 4.504 1 80.56 730 MET A N 1
ATOM 5716 C CA . MET A 1 730 ? 9.688 -35.812 4.371 1 80.56 730 MET A CA 1
ATOM 5717 C C . MET A 1 730 ? 10.625 -35.5 5.535 1 80.56 730 MET A C 1
ATOM 5719 O O . MET A 1 730 ? 10.438 -36 6.645 1 80.56 730 MET A O 1
ATOM 5723 N N . ARG A 1 731 ? 11.703 -34.719 5.344 1 81.69 731 ARG A N 1
ATOM 5724 C CA . ARG A 1 731 ? 12.688 -34.219 6.297 1 81.69 731 ARG A CA 1
ATOM 5725 C C . ARG A 1 731 ? 13.547 -35.375 6.836 1 81.69 731 ARG A C 1
ATOM 5727 O O . ARG A 1 731 ? 14.102 -35.281 7.934 1 81.69 731 ARG A O 1
ATOM 5734 N N . GLY A 1 732 ? 13.586 -36.531 6.039 1 87 732 GLY A N 1
ATOM 5735 C CA . GLY A 1 732 ? 14.422 -37.656 6.406 1 87 732 GLY A CA 1
ATOM 5736 C C . GLY A 1 732 ? 15.773 -37.625 5.723 1 87 732 GLY A C 1
ATOM 5737 O O . GLY A 1 732 ? 16.594 -38.531 5.93 1 87 732 GLY A O 1
ATOM 5738 N N . GLY A 1 733 ? 16.016 -36.594 4.984 1 92.81 733 GLY A N 1
ATOM 5739 C CA . GLY A 1 733 ? 17.297 -36.469 4.32 1 92.81 733 GLY A CA 1
ATOM 5740 C C . GLY A 1 733 ? 17.359 -37.188 2.986 1 92.81 733 GLY A C 1
ATOM 5741 O O . GLY A 1 733 ? 18.406 -37.25 2.352 1 92.81 733 GLY A O 1
ATOM 5742 N N . TYR A 1 734 ? 16.312 -37.812 2.543 1 94.94 734 TYR A N 1
ATOM 5743 C CA . TYR A 1 734 ? 16.266 -38.594 1.309 1 94.94 734 TYR A CA 1
ATOM 5744 C C . TYR A 1 734 ? 16.484 -37.688 0.094 1 94.94 734 TYR A C 1
ATOM 5746 O O . TYR A 1 734 ? 17.172 -38.094 -0.854 1 94.94 734 TYR A O 1
ATOM 5754 N N . GLY A 1 735 ? 15.891 -36.5 0.097 1 95.5 735 GLY A N 1
ATOM 5755 C CA . GLY A 1 735 ? 16.125 -35.562 -0.993 1 95.5 735 GLY A CA 1
ATOM 5756 C C . GLY A 1 735 ? 17.578 -35.219 -1.168 1 95.5 735 GLY A C 1
ATOM 5757 O O . GLY A 1 735 ? 18.109 -35.219 -2.287 1 95.5 735 GLY A O 1
ATOM 5758 N N . SER A 1 736 ? 18.281 -34.875 -0.07 1 96.69 736 SER A N 1
ATOM 5759 C CA . SER A 1 736 ? 19.703 -34.562 -0.103 1 96.69 736 SER A CA 1
ATOM 5760 C C . SER A 1 736 ? 20.531 -35.719 -0.584 1 96.69 736 SER A C 1
ATOM 5762 O O . SER A 1 736 ? 21.5 -35.562 -1.326 1 96.69 736 SER A O 1
ATOM 5764 N N . TYR A 1 737 ? 20.141 -36.875 -0.156 1 97.19 737 TYR A N 1
ATOM 5765 C CA . TYR A 1 737 ? 20.859 -38.094 -0.563 1 97.19 737 TYR A CA 1
ATOM 5766 C C . TYR A 1 737 ? 20.719 -38.344 -2.062 1 97.19 737 TYR A C 1
ATOM 5768 O O . TYR A 1 737 ? 21.672 -38.719 -2.73 1 97.19 737 TYR A O 1
ATOM 5776 N N . VAL A 1 738 ? 19.516 -38.156 -2.611 1 97.81 738 VAL A N 1
ATOM 5777 C CA . VAL A 1 738 ? 19.281 -38.281 -4.047 1 97.81 738 VAL A CA 1
ATOM 5778 C C . VAL A 1 738 ? 20.203 -37.312 -4.809 1 97.81 738 VAL A C 1
ATOM 5780 O O . VAL A 1 738 ? 20.812 -37.719 -5.805 1 97.81 738 VAL A O 1
ATOM 5783 N N . LEU A 1 739 ? 20.328 -36.094 -4.344 1 97.69 739 LEU A N 1
ATOM 5784 C CA . LEU A 1 739 ? 21.172 -35.125 -5.008 1 97.69 739 LEU A CA 1
ATOM 5785 C C . LEU A 1 739 ? 22.641 -35.531 -4.957 1 97.69 739 LEU A C 1
ATOM 5787 O O . LEU A 1 739 ? 23.375 -35.344 -5.93 1 97.69 739 LEU A O 1
ATOM 5791 N N . SER A 1 740 ? 23.062 -36.031 -3.85 1 97.12 740 SER A N 1
ATOM 5792 C CA . SER A 1 740 ? 24.422 -36.531 -3.721 1 97.12 740 SER A CA 1
ATOM 5793 C C . SER A 1 740 ? 24.688 -37.688 -4.691 1 97.12 740 SER A C 1
ATOM 5795 O O . SER A 1 740 ? 25.734 -37.688 -5.367 1 97.12 740 SER A O 1
ATOM 5797 N N . GLN A 1 741 ? 23.719 -38.625 -4.785 1 97.19 741 GLN A N 1
ATOM 5798 C CA . GLN A 1 741 ? 23.844 -39.75 -5.684 1 97.19 741 GLN A CA 1
ATOM 5799 C C . GLN A 1 741 ? 23.828 -39.312 -7.145 1 97.19 741 GLN A C 1
ATOM 5801 O O . GLN A 1 741 ? 24.578 -39.844 -7.969 1 97.19 741 GLN A O 1
ATOM 5806 N N . LEU A 1 742 ? 22.984 -38.375 -7.477 1 97.12 742 LEU A N 1
ATOM 5807 C CA . LEU A 1 742 ? 22.953 -37.844 -8.828 1 97.12 742 LEU A CA 1
ATOM 5808 C C . LEU A 1 742 ? 24.281 -37.188 -9.195 1 97.12 742 LEU A C 1
ATOM 5810 O O . LEU A 1 742 ? 24.75 -37.344 -10.328 1 97.12 742 LEU A O 1
ATOM 5814 N N . GLY A 1 743 ? 24.844 -36.438 -8.25 1 95.62 743 GLY A N 1
ATOM 5815 C CA . GLY A 1 743 ? 26.156 -35.844 -8.477 1 95.62 743 GLY A CA 1
ATOM 5816 C C . GLY A 1 743 ? 27.219 -36.875 -8.773 1 95.62 743 GLY A C 1
ATOM 5817 O O . GLY A 1 743 ? 27.984 -36.719 -9.727 1 95.62 743 GLY A O 1
ATOM 5818 N N . ARG A 1 744 ? 27.25 -37.938 -7.996 1 95.5 744 ARG A N 1
ATOM 5819 C CA . ARG A 1 744 ? 28.219 -39.031 -8.188 1 95.5 744 ARG A CA 1
ATOM 5820 C C . ARG A 1 744 ? 27.984 -39.719 -9.523 1 95.5 744 ARG A C 1
ATOM 5822 O O . ARG A 1 744 ? 28.938 -40.094 -10.219 1 95.5 744 ARG A O 1
ATOM 5829 N N . PHE A 1 745 ? 26.766 -39.938 -9.867 1 96.75 745 PHE A N 1
ATOM 5830 C CA . PHE A 1 745 ? 26.391 -40.594 -11.117 1 96.75 745 PHE A CA 1
ATOM 5831 C C . PHE A 1 745 ? 26.922 -39.812 -12.312 1 96.75 745 PHE A C 1
ATOM 5833 O O . PHE A 1 745 ? 27.609 -40.375 -13.172 1 96.75 745 PHE A O 1
ATOM 5840 N N . TYR A 1 746 ? 26.656 -38.531 -12.344 1 95.31 746 TYR A N 1
ATOM 5841 C CA . TYR A 1 746 ? 27.016 -37.719 -13.5 1 95.31 746 TYR A CA 1
ATOM 5842 C C . TYR A 1 746 ? 28.531 -37.469 -13.547 1 95.31 746 TYR A C 1
ATOM 5844 O O . TYR A 1 746 ? 29.062 -37.125 -14.594 1 95.31 746 TYR A O 1
ATOM 5852 N N . ARG A 1 747 ? 29.203 -37.656 -12.414 1 93.56 747 ARG A N 1
ATOM 5853 C CA . ARG A 1 747 ? 30.656 -37.594 -12.398 1 93.56 747 ARG A CA 1
ATOM 5854 C C . ARG A 1 747 ? 31.266 -38.906 -12.891 1 93.56 747 ARG A C 1
ATOM 5856 O O . ARG A 1 747 ? 32.469 -38.969 -13.148 1 93.56 747 ARG A O 1
ATOM 5863 N N . GLY A 1 748 ? 30.391 -39.938 -13.039 1 92.38 748 GLY A N 1
ATOM 5864 C CA . GLY A 1 748 ? 30.844 -41.219 -13.531 1 92.38 748 GLY A CA 1
ATOM 5865 C C . GLY A 1 748 ? 31.391 -42.125 -12.438 1 92.38 748 GLY A C 1
ATOM 5866 O O . GLY A 1 748 ? 31.984 -43.156 -12.719 1 92.38 748 GLY A O 1
ATOM 5867 N N . GLU A 1 749 ? 31.141 -41.781 -11.219 1 93.81 749 GLU A N 1
ATOM 5868 C CA . GLU A 1 749 ? 31.719 -42.531 -10.102 1 93.81 749 GLU A CA 1
ATOM 5869 C C . GLU A 1 749 ? 30.969 -43.844 -9.867 1 93.81 749 GLU A C 1
ATOM 5871 O O . GLU A 1 749 ? 31.516 -44.781 -9.312 1 93.81 749 GLU A O 1
ATOM 5876 N N . LEU A 1 750 ? 29.688 -43.906 -10.305 1 94.38 750 LEU A N 1
ATOM 5877 C CA . LEU A 1 750 ? 28.859 -45.062 -10.016 1 94.38 750 LEU A CA 1
ATOM 5878 C C . LEU A 1 750 ? 28.859 -46.062 -11.188 1 94.38 750 LEU A C 1
ATOM 5880 O O . LEU A 1 750 ? 28.406 -47.188 -11.055 1 94.38 750 LEU A O 1
ATOM 5884 N N . TYR A 1 751 ? 29.344 -45.562 -12.336 1 93.38 751 TYR A N 1
ATOM 5885 C CA . TYR A 1 751 ? 29.328 -46.375 -13.547 1 93.38 751 TYR A CA 1
ATOM 5886 C C . TYR A 1 751 ? 30.328 -47.531 -13.445 1 93.38 751 TYR A C 1
ATOM 5888 O O . TYR A 1 751 ? 31.484 -47.312 -13.094 1 93.38 751 TYR A O 1
ATOM 5896 N N . ASN A 1 752 ? 29.781 -48.812 -13.727 1 93.75 752 ASN A N 1
ATOM 5897 C CA . ASN A 1 752 ? 30.609 -50 -13.719 1 93.75 752 ASN A CA 1
ATOM 5898 C C . ASN A 1 752 ? 30.656 -50.656 -15.102 1 93.75 752 ASN A C 1
ATOM 5900 O O . ASN A 1 752 ? 29.797 -51.469 -15.438 1 93.75 752 ASN A O 1
ATOM 5904 N N . ALA A 1 753 ? 31.656 -50.469 -15.789 1 90.62 753 ALA A N 1
ATOM 5905 C CA . ALA A 1 753 ? 31.812 -50.938 -17.156 1 90.62 753 ALA A CA 1
ATOM 5906 C C . ALA A 1 753 ? 31.891 -52.469 -17.203 1 90.62 753 ALA A C 1
ATOM 5908 O O . ALA A 1 753 ? 31.438 -53.094 -18.172 1 90.62 753 ALA A O 1
ATOM 5909 N N . ILE A 1 754 ? 32.406 -53.062 -16.203 1 90.94 754 ILE A N 1
ATOM 5910 C CA . ILE A 1 754 ? 32.562 -54.5 -16.141 1 90.94 754 ILE A CA 1
ATOM 5911 C C . ILE A 1 754 ? 31.203 -55.188 -16.031 1 90.94 754 ILE A C 1
ATOM 5913 O O . ILE A 1 754 ? 30.922 -56.156 -16.719 1 90.94 754 ILE A O 1
ATOM 5917 N N . GLU A 1 755 ? 30.484 -54.562 -15.164 1 89.88 755 GLU A N 1
ATOM 5918 C CA . GLU A 1 755 ? 29.141 -55.094 -14.992 1 89.88 755 GLU A CA 1
ATOM 5919 C C . GLU A 1 755 ? 28.328 -55 -16.281 1 89.88 755 GLU A C 1
ATOM 5921 O O . GLU A 1 755 ? 27.594 -55.906 -16.641 1 89.88 755 GLU A O 1
ATOM 5926 N N . VAL A 1 756 ? 28.422 -53.938 -17 1 88.12 756 VAL A N 1
ATOM 5927 C CA . VAL A 1 756 ? 27.719 -53.719 -18.25 1 88.12 756 VAL A CA 1
ATOM 5928 C C . VAL A 1 756 ? 28.188 -54.75 -19.297 1 88.12 756 VAL A C 1
ATOM 5930 O O . VAL A 1 756 ? 27.391 -55.281 -20.047 1 88.12 756 VAL A O 1
ATOM 5933 N N . GLY A 1 757 ? 29.469 -55 -19.344 1 86.75 757 GLY A N 1
ATOM 5934 C CA . GLY A 1 757 ? 30.016 -56 -20.234 1 86.75 757 GLY A CA 1
ATOM 5935 C C . GLY A 1 757 ? 29.484 -57.406 -19.969 1 86.75 757 GLY A C 1
ATOM 5936 O O . GLY A 1 757 ? 29.172 -58.156 -20.906 1 86.75 757 GLY A O 1
ATOM 5937 N N . ARG A 1 758 ? 29.328 -57.656 -18.781 1 88.12 758 ARG A N 1
ATOM 5938 C CA . ARG A 1 758 ? 28.828 -58.969 -18.391 1 88.12 758 ARG A CA 1
ATOM 5939 C C . ARG A 1 758 ? 27.375 -59.156 -18.812 1 88.12 758 ARG A C 1
ATOM 5941 O O . ARG A 1 758 ? 26.969 -60.219 -19.266 1 88.12 758 ARG A O 1
ATOM 5948 N N . ILE A 1 759 ? 26.641 -58.125 -18.594 1 84.19 759 ILE A N 1
ATOM 5949 C CA . ILE A 1 759 ? 25.219 -58.156 -18.969 1 84.19 759 ILE A CA 1
ATOM 5950 C C . ILE A 1 759 ? 25.094 -58.312 -20.484 1 84.19 759 ILE A C 1
ATOM 5952 O O . ILE A 1 759 ? 24.266 -59.094 -20.969 1 84.19 759 ILE A O 1
ATOM 5956 N N . ASP A 1 760 ? 25.922 -57.656 -21.219 1 84.81 760 ASP A N 1
ATOM 5957 C CA . ASP A 1 760 ? 25.922 -57.75 -22.672 1 84.81 760 ASP A CA 1
ATOM 5958 C C . ASP A 1 760 ? 26.328 -59.156 -23.125 1 84.81 760 ASP A C 1
ATOM 5960 O O . ASP A 1 760 ? 25.766 -59.688 -24.094 1 84.81 760 ASP A O 1
ATOM 5964 N N . GLU A 1 761 ? 27.234 -59.719 -22.438 1 86.06 761 GLU A N 1
ATOM 5965 C CA . GLU A 1 761 ? 27.672 -61.094 -22.75 1 86.06 761 GLU A CA 1
ATOM 5966 C C . GLU A 1 761 ? 26.578 -62.094 -22.5 1 86.06 761 GLU A C 1
ATOM 5968 O O . GLU A 1 761 ? 26.391 -63.031 -23.281 1 86.06 761 GLU A O 1
ATOM 5973 N N . ARG A 1 762 ? 25.922 -61.844 -21.422 1 85.94 762 ARG A N 1
ATOM 5974 C CA . ARG A 1 762 ? 24.828 -62.75 -21.094 1 85.94 762 ARG A CA 1
ATOM 5975 C C . ARG A 1 762 ? 23.703 -62.656 -22.125 1 85.94 762 ARG A C 1
ATOM 5977 O O . ARG A 1 762 ? 23.094 -63.656 -22.5 1 85.94 762 ARG A O 1
ATOM 5984 N N . LEU A 1 763 ? 23.406 -61.438 -22.516 1 84.69 763 LEU A N 1
ATOM 5985 C CA . LEU A 1 763 ? 22.375 -61.219 -23.516 1 84.69 763 LEU A CA 1
ATOM 5986 C C . LEU A 1 763 ? 22.75 -61.844 -24.844 1 84.69 763 LEU A C 1
ATOM 5988 O O . LEU A 1 763 ? 21.906 -62.438 -25.516 1 84.69 763 LEU A O 1
ATOM 5992 N N . ARG A 1 764 ? 23.953 -61.844 -25.203 1 85.94 764 ARG A N 1
ATOM 5993 C CA . ARG A 1 764 ? 24.438 -62.438 -26.438 1 85.94 764 ARG A CA 1
ATOM 5994 C C . ARG A 1 764 ? 24.375 -63.969 -26.359 1 85.94 764 ARG A C 1
ATOM 5996 O O . ARG A 1 764 ? 24.031 -64.625 -27.328 1 85.94 764 ARG A O 1
ATOM 6003 N N . ALA A 1 765 ? 24.734 -64.438 -25.188 1 87.25 765 ALA A N 1
ATOM 6004 C CA . ALA A 1 765 ? 24.672 -65.875 -25 1 87.25 765 ALA A CA 1
ATOM 6005 C C . ALA A 1 765 ? 23.234 -66.375 -25.109 1 87.25 765 ALA A C 1
ATOM 6007 O O . ALA A 1 765 ? 22.984 -67.438 -25.719 1 87.25 765 ALA A O 1
ATOM 6008 N N . ARG A 1 766 ? 22.391 -65.562 -24.516 1 86.12 766 ARG A N 1
ATOM 6009 C CA . ARG A 1 766 ? 20.984 -65.938 -24.609 1 86.12 766 ARG A CA 1
ATOM 6010 C C . ARG A 1 766 ? 20.484 -65.875 -26.047 1 86.12 766 ARG A C 1
ATOM 6012 O O . ARG A 1 766 ? 19.672 -66.688 -26.484 1 86.12 766 ARG A O 1
ATOM 6019 N N . ALA A 1 767 ? 20.844 -64.875 -26.719 1 87.56 767 ALA A N 1
ATOM 6020 C CA . ALA A 1 767 ? 20.469 -64.688 -28.109 1 87.56 767 ALA A CA 1
ATOM 6021 C C . ALA A 1 767 ? 20.969 -65.812 -28.969 1 87.56 767 ALA A C 1
ATOM 6023 O O . ALA A 1 767 ? 20.266 -66.312 -29.859 1 87.56 767 ALA A O 1
ATOM 6024 N N . LEU A 1 768 ? 22.188 -66.375 -28.688 1 87.38 768 LEU A N 1
ATOM 6025 C CA . LEU A 1 768 ? 22.781 -67.5 -29.406 1 87.38 768 LEU A CA 1
ATOM 6026 C C . LEU A 1 768 ? 21.969 -68.75 -29.172 1 87.38 768 LEU A C 1
ATOM 6028 O O . LEU A 1 768 ? 21.719 -69.5 -30.125 1 87.38 768 LEU A O 1
ATOM 6032 N N . GLN A 1 769 ? 21.594 -68.938 -27.922 1 89.19 769 GLN A N 1
ATOM 6033 C CA . GLN A 1 769 ? 20.812 -70.125 -27.578 1 89.19 769 GLN A CA 1
ATOM 6034 C C . GLN A 1 769 ? 19.438 -70.062 -28.234 1 89.19 769 GLN A C 1
ATOM 6036 O O . GLN A 1 769 ? 18.969 -71.062 -28.781 1 89.19 769 GLN A O 1
ATOM 6041 N N . GLU A 1 770 ? 18.828 -68.875 -28.125 1 87.81 770 GLU A N 1
ATOM 6042 C CA . GLU A 1 770 ? 17.484 -68.75 -28.703 1 87.81 770 GLU A CA 1
ATOM 6043 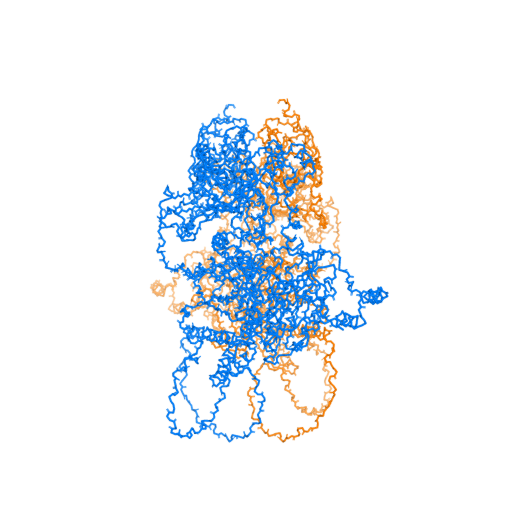C C . GLU A 1 770 ? 17.547 -68.812 -30.234 1 87.81 770 GLU A C 1
ATOM 6045 O O . GLU A 1 770 ? 16.625 -69.312 -30.859 1 87.81 770 GLU A O 1
ATOM 6050 N N . ALA A 1 771 ? 18.562 -68.312 -30.828 1 88.44 771 ALA A N 1
ATOM 6051 C CA . ALA A 1 771 ? 18.75 -68.375 -32.281 1 88.44 771 ALA A CA 1
ATOM 6052 C C . ALA A 1 771 ? 18.922 -69.812 -32.719 1 88.44 771 ALA A C 1
ATOM 6054 O O . ALA A 1 771 ? 18.391 -70.188 -33.781 1 88.44 771 ALA A O 1
ATOM 6055 N N . GLU A 1 772 ? 19.609 -70.625 -31.922 1 86 772 GLU A N 1
ATOM 6056 C CA . GLU A 1 772 ? 19.797 -72 -32.25 1 86 772 GLU A CA 1
ATOM 6057 C C . GLU A 1 772 ? 18.469 -72.812 -32.156 1 86 772 GLU A C 1
ATOM 6059 O O . GLU A 1 772 ? 18.203 -73.688 -32.969 1 86 772 GLU A O 1
ATOM 6064 N N . ALA A 1 773 ? 17.703 -72.312 -31.234 1 87.38 773 ALA A N 1
ATOM 6065 C CA . ALA A 1 773 ? 16.438 -73 -31 1 87.38 773 ALA A CA 1
ATOM 6066 C C . ALA A 1 773 ? 15.398 -72.625 -32.031 1 87.38 773 ALA A C 1
ATOM 6068 O O . ALA A 1 773 ? 14.562 -73.438 -32.438 1 87.38 773 ALA A O 1
ATOM 6069 N N . THR A 1 774 ? 15.289 -71.375 -32.5 1 84.38 774 THR A N 1
ATOM 6070 C CA . THR A 1 774 ? 14.234 -70.938 -33.406 1 84.38 774 THR A CA 1
ATOM 6071 C C . THR A 1 774 ? 14.711 -70.938 -34.844 1 84.38 774 THR A C 1
ATOM 6073 O O . THR A 1 774 ? 13.906 -70.812 -35.781 1 84.38 774 THR A O 1
ATOM 6076 N N . GLY A 1 775 ? 15.969 -71.062 -35.125 1 81.19 775 GLY A N 1
ATOM 6077 C CA . GLY A 1 775 ? 16.531 -71.062 -36.469 1 81.19 775 GLY A CA 1
ATOM 6078 C C . GLY A 1 775 ? 16.703 -69.688 -37.031 1 81.19 775 GLY A C 1
ATOM 6079 O O . GLY A 1 775 ? 16.906 -69.5 -38.25 1 81.19 775 GLY A O 1
ATOM 6080 N N . LYS A 1 776 ? 16.484 -68.625 -36.25 1 84.56 776 LYS A N 1
ATOM 6081 C CA . LYS A 1 776 ? 16.625 -67.25 -36.688 1 84.56 776 LYS A CA 1
ATOM 6082 C C . LYS A 1 776 ? 18.062 -66.75 -36.531 1 84.56 776 LYS A C 1
ATOM 6084 O O . LYS A 1 776 ? 18.875 -67.438 -35.906 1 84.56 776 LYS A O 1
ATOM 6089 N N . ARG A 1 777 ? 18.406 -65.625 -37.219 1 87.19 777 ARG A N 1
ATOM 6090 C CA . ARG A 1 777 ? 19.734 -65.062 -37.094 1 87.19 777 ARG A CA 1
ATOM 6091 C C . ARG A 1 777 ? 19.953 -64.438 -35.719 1 87.19 777 ARG A C 1
ATOM 6093 O O . ARG A 1 777 ? 19.031 -63.875 -35.125 1 87.19 777 ARG A O 1
ATOM 6100 N N . VAL A 1 778 ? 21.172 -64.688 -35.188 1 84.56 778 VAL A N 1
ATOM 6101 C CA . VAL A 1 778 ? 21.531 -64.25 -33.844 1 84.56 778 VAL A CA 1
ATOM 6102 C C . VAL A 1 778 ? 21.25 -62.75 -33.719 1 84.56 778 VAL A C 1
ATOM 6104 O O . VAL A 1 778 ? 20.75 -62.281 -32.688 1 84.56 778 VAL A O 1
ATOM 6107 N N . GLU A 1 779 ? 21.5 -62.031 -34.781 1 84.56 779 GLU A N 1
ATOM 6108 C CA . GLU A 1 779 ? 21.328 -60.562 -34.719 1 84.56 779 GLU A CA 1
ATOM 6109 C C . GLU A 1 779 ? 19.859 -60.188 -34.656 1 84.56 779 GLU A C 1
ATOM 6111 O O . GLU A 1 779 ? 19.5 -59.219 -33.969 1 84.56 779 GLU A O 1
ATOM 6116 N N . GLU A 1 780 ? 19.109 -60.906 -35.219 1 84 780 GLU A N 1
ATOM 6117 C CA . GLU A 1 780 ? 17.672 -60.625 -35.219 1 84 780 GLU A CA 1
ATOM 6118 C C . GLU A 1 780 ? 17.078 -60.938 -33.844 1 84 780 GLU A C 1
ATOM 6120 O O . GLU A 1 780 ? 16.234 -60.188 -33.344 1 84 780 GLU A O 1
ATOM 6125 N N . VAL A 1 781 ? 17.562 -62.094 -33.344 1 82.62 781 VAL A N 1
ATOM 6126 C CA . VAL A 1 781 ? 17.109 -62.438 -32 1 82.62 781 VAL A CA 1
ATOM 6127 C C . VAL A 1 781 ? 17.609 -61.438 -30.969 1 82.62 781 VAL A C 1
ATOM 6129 O O . VAL A 1 781 ? 16.891 -61.062 -30.047 1 82.62 781 VAL A O 1
ATOM 6132 N N . LEU A 1 782 ? 18.781 -61.031 -31.219 1 81 782 LEU A N 1
ATOM 6133 C CA . LEU A 1 782 ? 19.359 -60.031 -30.328 1 81 782 LEU A CA 1
ATOM 6134 C C . LEU A 1 782 ? 18.578 -58.719 -30.375 1 81 782 LEU A C 1
ATOM 6136 O O . LEU A 1 782 ? 18.312 -58.094 -29.344 1 81 782 LEU A O 1
ATOM 6140 N N . ALA A 1 783 ? 18.172 -58.344 -31.453 1 78.31 783 ALA A N 1
ATOM 6141 C CA . ALA A 1 783 ? 17.375 -57.125 -31.641 1 78.31 783 ALA A CA 1
ATOM 6142 C C . ALA A 1 783 ? 16 -57.281 -30.984 1 78.31 783 ALA A C 1
ATOM 6144 O O . ALA A 1 783 ? 15.477 -56.344 -30.391 1 78.31 783 ALA A O 1
ATOM 6145 N N . ALA A 1 784 ? 15.562 -58.406 -31.125 1 77.88 784 ALA A N 1
ATOM 6146 C CA . ALA A 1 784 ? 14.258 -58.688 -30.516 1 77.88 784 ALA A CA 1
ATOM 6147 C C . ALA A 1 784 ? 14.336 -58.656 -29 1 77.88 784 ALA A C 1
ATOM 6149 O O . ALA A 1 784 ? 13.422 -58.188 -28.328 1 77.88 784 ALA A O 1
ATOM 6150 N N . LEU A 1 785 ? 15.391 -59.281 -28.547 1 76.88 785 LEU A N 1
ATOM 6151 C CA . LEU A 1 785 ? 15.578 -59.312 -27.109 1 76.88 785 LEU A CA 1
ATOM 6152 C C . LEU A 1 785 ? 15.82 -57.906 -26.562 1 76.88 785 LEU A C 1
ATOM 6154 O O . LEU A 1 785 ? 15.328 -57.562 -25.484 1 76.88 785 LEU A O 1
ATOM 6158 N N . ARG A 1 786 ? 16.484 -57.156 -27.312 1 72.44 786 ARG A N 1
ATOM 6159 C CA . ARG A 1 786 ? 16.75 -55.781 -26.922 1 72.44 786 ARG A CA 1
ATOM 6160 C C . ARG A 1 786 ? 15.492 -54.938 -27.031 1 72.44 786 ARG A C 1
ATOM 6162 O O . ARG A 1 786 ? 15.359 -53.906 -26.344 1 72.44 786 ARG A O 1
ATOM 6169 N N . GLY A 1 787 ? 14.664 -55.375 -27.859 1 67.94 787 GLY A N 1
ATOM 6170 C CA . GLY A 1 787 ? 13.414 -54.656 -28.094 1 67.94 787 GLY A CA 1
ATOM 6171 C C . GLY A 1 787 ? 12.367 -54.938 -27.031 1 67.94 787 GLY A C 1
ATOM 6172 O O . GLY A 1 787 ? 11.359 -54.219 -26.969 1 67.94 787 GLY A O 1
ATOM 6173 N N . ARG A 1 788 ? 12.648 -55.875 -26.219 1 73.38 788 ARG A N 1
ATOM 6174 C CA . ARG A 1 788 ? 11.703 -56.156 -25.141 1 73.38 788 ARG A CA 1
ATOM 6175 C C . ARG A 1 788 ? 11.719 -55.062 -24.094 1 73.38 788 ARG A C 1
ATOM 6177 O O . ARG A 1 788 ? 12.688 -54.312 -24 1 73.38 788 ARG A O 1
ATOM 6184 N N . VAL A 1 789 ? 10.562 -54.969 -23.422 1 72.44 789 VAL A N 1
ATOM 6185 C CA . VAL A 1 789 ? 10.422 -53.938 -22.391 1 72.44 789 VAL A CA 1
ATOM 6186 C C . VAL A 1 789 ? 11.5 -54.125 -21.328 1 72.44 789 VAL A C 1
ATOM 6188 O O . VAL A 1 789 ? 11.648 -55.219 -20.766 1 72.44 789 VAL A O 1
ATOM 6191 N N . PRO A 1 790 ? 12.258 -53.219 -21.219 1 78.19 790 PRO A N 1
ATOM 6192 C CA . PRO A 1 790 ? 13.32 -53.312 -20.203 1 78.19 790 PRO A CA 1
ATOM 6193 C C . PRO A 1 790 ? 12.773 -53.375 -18.781 1 78.19 790 PRO A C 1
ATOM 6195 O O . PRO A 1 790 ? 11.57 -53.188 -18.562 1 78.19 790 PRO A O 1
ATOM 6198 N N . ALA A 1 791 ? 13.711 -53.688 -17.891 1 85.44 791 ALA A N 1
ATOM 6199 C CA . ALA A 1 791 ? 13.352 -53.656 -16.484 1 85.44 791 ALA A CA 1
ATOM 6200 C C . ALA A 1 791 ? 12.953 -52.219 -16.062 1 85.44 791 ALA A C 1
ATOM 6202 O O . ALA A 1 791 ? 13.539 -51.25 -16.516 1 85.44 791 ALA A O 1
ATOM 6203 N N . LEU A 1 792 ? 11.945 -52.125 -15.312 1 91.81 792 LEU A N 1
ATOM 6204 C CA . LEU A 1 792 ? 11.414 -50.844 -14.859 1 91.81 792 LEU A CA 1
ATOM 6205 C C . LEU A 1 792 ? 12.477 -50.062 -14.102 1 91.81 792 LEU A C 1
ATOM 6207 O O . LEU A 1 792 ? 12.648 -48.875 -14.344 1 91.81 792 LEU A O 1
ATOM 6211 N N . LEU A 1 793 ? 13.195 -50.781 -13.195 1 94.31 793 LEU A N 1
ATOM 6212 C CA . LEU A 1 793 ? 14.227 -50.156 -12.383 1 94.31 793 LEU A CA 1
ATOM 6213 C C . LEU A 1 793 ? 15.617 -50.562 -12.867 1 94.31 793 LEU A C 1
ATOM 6215 O O . LEU A 1 793 ? 15.953 -51.75 -12.891 1 94.31 793 LEU A O 1
ATOM 6219 N N . GLN A 1 794 ? 16.375 -49.562 -13.203 1 94.12 794 GLN A N 1
ATOM 6220 C CA . GLN A 1 794 ? 17.75 -49.812 -13.656 1 94.12 794 GLN A CA 1
ATOM 6221 C C . GLN A 1 794 ? 18.75 -49.281 -12.641 1 94.12 794 GLN A C 1
ATOM 6223 O O . GLN A 1 794 ? 18.688 -48.094 -12.242 1 94.12 794 GLN A O 1
ATOM 6228 N N . LYS A 1 795 ? 19.672 -50.094 -12.289 1 93.94 795 LYS A N 1
ATOM 6229 C CA . LYS A 1 795 ? 20.734 -49.625 -11.391 1 93.94 795 LYS A CA 1
ATOM 6230 C C . LYS A 1 795 ? 21.641 -48.625 -12.078 1 93.94 795 LYS A C 1
ATOM 6232 O O . LYS A 1 795 ? 21.922 -48.75 -13.273 1 93.94 795 LYS A O 1
ATOM 6237 N N . LEU A 1 796 ? 22.125 -47.688 -11.336 1 96.06 796 LEU A N 1
ATOM 6238 C CA . LEU A 1 796 ? 22.938 -46.594 -11.906 1 96.06 796 LEU A CA 1
ATOM 6239 C C . LEU A 1 796 ? 24.312 -47.094 -12.312 1 96.06 796 LEU A C 1
ATOM 6241 O O . LEU A 1 796 ? 25.016 -46.469 -13.094 1 96.06 796 LEU A O 1
ATOM 6245 N N . SER A 1 797 ? 24.719 -48.25 -11.867 1 94 797 SER A N 1
ATOM 6246 C CA . SER A 1 797 ? 26 -48.844 -12.219 1 94 797 SER A CA 1
ATOM 6247 C C . SER A 1 797 ? 26.016 -49.281 -13.68 1 94 797 SER A C 1
ATOM 6249 O O . SER A 1 797 ? 27.078 -49.375 -14.289 1 94 797 SER A O 1
ATOM 6251 N N . VAL A 1 798 ? 24.844 -49.531 -14.242 1 92.19 798 VAL A N 1
ATOM 6252 C CA . VAL A 1 798 ? 24.797 -50.062 -15.586 1 92.19 798 VAL A CA 1
ATOM 6253 C C . VAL A 1 798 ? 24.375 -49 -16.578 1 92.19 798 VAL A C 1
ATOM 6255 O O . VAL A 1 798 ? 24.172 -49.25 -17.766 1 92.19 798 VAL A O 1
ATOM 6258 N N . VAL A 1 799 ? 24.188 -47.812 -16.172 1 92.94 799 VAL A N 1
ATOM 6259 C CA . VAL A 1 799 ? 23.766 -46.719 -17.016 1 92.94 799 VAL A CA 1
ATOM 6260 C C . VAL A 1 799 ? 24.938 -45.719 -17.203 1 92.94 799 VAL A C 1
ATOM 6262 O O . VAL A 1 799 ? 25.469 -45.219 -16.219 1 92.94 799 VAL A O 1
ATOM 6265 N N . LYS A 1 800 ? 25.359 -45.5 -18.375 1 91 800 LYS A N 1
ATOM 6266 C CA . LYS A 1 800 ? 26.422 -44.531 -18.641 1 91 800 LYS A CA 1
ATOM 6267 C C . LYS A 1 800 ? 25.891 -43.094 -18.562 1 91 800 LYS A C 1
ATOM 6269 O O . LYS A 1 800 ? 24.953 -42.719 -19.281 1 91 800 LYS A O 1
ATOM 6274 N N . PRO A 1 801 ? 26.469 -42.281 -17.688 1 92.5 801 PRO A N 1
ATOM 6275 C CA . PRO A 1 801 ? 25.984 -40.906 -17.562 1 92.5 801 PRO A CA 1
ATOM 6276 C C . PRO A 1 801 ? 26.438 -40 -18.719 1 92.5 801 PRO A C 1
ATOM 6278 O O . PRO A 1 801 ? 27.5 -40.219 -19.297 1 92.5 801 PRO A O 1
ATOM 6281 N N . SER A 1 802 ? 25.656 -39.031 -19.094 1 89.44 802 SER A N 1
ATOM 6282 C CA . SER A 1 802 ? 26.031 -38 -20.047 1 89.44 802 SER A CA 1
ATOM 6283 C C . SER A 1 802 ? 27.094 -37.062 -19.469 1 89.44 802 SER A C 1
ATOM 6285 O O . SER A 1 802 ? 27.078 -36.781 -18.266 1 89.44 802 SER A O 1
ATOM 6287 N N . PRO A 1 803 ? 28.062 -36.594 -20.281 1 89.75 803 PRO A N 1
ATOM 6288 C CA . PRO A 1 803 ? 29.078 -35.688 -19.797 1 89.75 803 PRO A CA 1
ATOM 6289 C C . PRO A 1 803 ? 28.547 -34.25 -19.562 1 89.75 803 PRO A C 1
ATOM 6291 O O . PRO A 1 803 ? 28.438 -33.469 -20.5 1 89.75 803 PRO A O 1
ATOM 6294 N N . ILE A 1 804 ? 28.281 -33.969 -18.375 1 93.12 804 ILE A N 1
ATOM 6295 C CA . ILE A 1 804 ? 27.688 -32.656 -18.078 1 93.12 804 ILE A CA 1
ATOM 6296 C C . ILE A 1 804 ? 28.641 -31.828 -17.25 1 93.12 804 ILE A C 1
ATOM 6298 O O . ILE A 1 804 ? 29.5 -32.375 -16.547 1 93.12 804 ILE A O 1
ATOM 6302 N N . ALA A 1 805 ? 28.516 -30.469 -17.281 1 94.25 805 ALA A N 1
ATOM 6303 C CA . ALA A 1 805 ? 29.359 -29.531 -16.562 1 94.25 805 ALA A CA 1
ATOM 6304 C C . ALA A 1 805 ? 28.672 -29.047 -15.289 1 94.25 805 ALA A C 1
ATOM 6306 O O . ALA A 1 805 ? 29.328 -28.672 -14.312 1 94.25 805 ALA A O 1
ATOM 6307 N N . TRP A 1 806 ? 27.391 -29.031 -15.32 1 95.81 806 TRP A N 1
ATOM 6308 C CA . TRP A 1 806 ? 26.688 -28.438 -14.195 1 95.81 806 TRP A CA 1
ATOM 6309 C C . TRP A 1 806 ? 25.344 -29.141 -13.961 1 95.81 806 TRP A C 1
ATOM 6311 O O . TRP A 1 806 ? 24.812 -29.766 -14.875 1 95.81 806 TRP A O 1
ATOM 6321 N N . ILE A 1 807 ? 24.875 -29.203 -12.734 1 97.19 807 ILE A N 1
ATOM 6322 C CA . ILE A 1 807 ? 23.516 -29.547 -12.32 1 97.19 807 ILE A CA 1
ATOM 6323 C C . ILE A 1 807 ? 22.797 -28.281 -11.812 1 97.19 807 ILE A C 1
ATOM 6325 O O . ILE A 1 807 ? 23.359 -27.531 -11.016 1 97.19 807 ILE A O 1
ATOM 6329 N N . GLY A 1 808 ? 21.656 -27.984 -12.359 1 97.81 808 GLY A N 1
ATOM 6330 C CA . GLY A 1 808 ? 20.969 -26.766 -11.984 1 97.81 808 GLY A CA 1
ATOM 6331 C C . GLY A 1 808 ? 19.531 -27 -11.57 1 97.81 808 GLY A C 1
ATOM 6332 O O . GLY A 1 808 ? 19 -28.094 -11.734 1 97.81 808 GLY A O 1
ATOM 6333 N N . VAL A 1 809 ? 18.984 -26 -10.945 1 97.44 809 VAL A N 1
ATOM 6334 C CA . VAL A 1 809 ? 17.594 -26.047 -10.508 1 97.44 809 VAL A CA 1
ATOM 6335 C C . VAL A 1 809 ? 16.969 -24.656 -10.602 1 97.44 809 VAL A C 1
ATOM 6337 O O . VAL A 1 809 ? 17.688 -23.656 -10.484 1 97.44 809 VAL A O 1
ATOM 6340 N N . GLY A 1 810 ? 15.75 -24.562 -10.961 1 95.12 810 GLY A N 1
ATOM 6341 C CA . GLY A 1 810 ? 14.93 -23.359 -10.891 1 95.12 810 GLY A CA 1
ATOM 6342 C C . GLY A 1 810 ? 13.719 -23.531 -9.992 1 95.12 810 GLY A C 1
ATOM 6343 O O . GLY A 1 810 ? 13.031 -24.547 -10.039 1 95.12 810 GLY A O 1
ATOM 6344 N N . PHE A 1 811 ? 13.492 -22.594 -9.07 1 91.12 811 PHE A N 1
ATOM 6345 C CA . PHE A 1 811 ? 12.367 -22.703 -8.148 1 91.12 811 PHE A CA 1
ATOM 6346 C C . PHE A 1 811 ? 11.938 -21.328 -7.66 1 91.12 811 PHE A C 1
ATOM 6348 O O . PHE A 1 811 ? 12.68 -20.344 -7.797 1 91.12 811 PHE A O 1
ATOM 6355 N N . GLY A 1 812 ? 10.633 -21.266 -7.242 1 89 812 GLY A N 1
ATOM 6356 C CA . GLY A 1 812 ? 10.219 -20.078 -6.512 1 89 812 GLY A CA 1
ATOM 6357 C C . GLY A 1 812 ? 10.875 -19.953 -5.152 1 89 812 GLY A C 1
ATOM 6358 O O . GLY A 1 812 ? 10.82 -20.875 -4.344 1 89 812 GLY A O 1
ATOM 6359 N N . VAL A 1 813 ? 11.43 -18.844 -4.891 1 91.62 813 VAL A N 1
ATOM 6360 C CA . VAL A 1 813 ? 12.359 -18.75 -3.768 1 91.62 813 VAL A CA 1
ATOM 6361 C C . VAL A 1 813 ? 11.578 -18.641 -2.461 1 91.62 813 VAL A C 1
ATOM 6363 O O . VAL A 1 813 ? 10.703 -17.781 -2.318 1 91.62 813 VAL A O 1
ATOM 6366 N N . THR A 1 814 ? 11.789 -19.516 -1.596 1 85.44 814 THR A N 1
ATOM 6367 C CA . THR A 1 814 ? 11.406 -19.531 -0.189 1 85.44 814 THR A CA 1
ATOM 6368 C C . THR A 1 814 ? 12.609 -19.844 0.698 1 85.44 814 THR A C 1
ATOM 6370 O O . THR A 1 814 ? 13.617 -20.359 0.225 1 85.44 814 THR A O 1
ATOM 6373 N N . LEU A 1 815 ? 12.594 -19.469 1.88 1 88.38 815 LEU A N 1
ATOM 6374 C CA . LEU A 1 815 ? 13.742 -19.641 2.762 1 88.38 815 LEU A CA 1
ATOM 6375 C C . LEU A 1 815 ? 14.109 -21.109 2.889 1 88.38 815 LEU A C 1
ATOM 6377 O O . LEU A 1 815 ? 15.289 -21.469 2.836 1 88.38 815 LEU A O 1
ATOM 6381 N N . ASP A 1 816 ? 13.102 -22 2.99 1 86.94 816 ASP A N 1
ATOM 6382 C CA . ASP A 1 816 ? 13.344 -23.422 3.174 1 86.94 816 ASP A CA 1
ATOM 6383 C C . ASP A 1 816 ? 14.023 -24.031 1.946 1 86.94 816 ASP A C 1
ATOM 6385 O O . ASP A 1 816 ? 15 -24.766 2.074 1 86.94 816 ASP A O 1
ATOM 6389 N N . LEU A 1 817 ? 13.484 -23.734 0.827 1 90.44 817 LEU A N 1
ATOM 6390 C CA . LEU A 1 817 ? 14.055 -24.281 -0.395 1 90.44 817 LEU A CA 1
ATOM 6391 C C . LEU A 1 817 ? 15.445 -23.719 -0.651 1 90.44 817 LEU A C 1
ATOM 6393 O O . LEU A 1 817 ? 16.344 -24.438 -1.099 1 90.44 817 LEU A O 1
ATOM 6397 N N . LEU A 1 818 ? 15.594 -22.438 -0.408 1 94.56 818 LEU A N 1
ATOM 6398 C CA . LEU A 1 818 ? 16.906 -21.797 -0.588 1 94.56 818 LEU A CA 1
ATOM 6399 C C . LEU A 1 818 ? 17.953 -22.469 0.299 1 94.56 818 LEU A C 1
ATOM 6401 O O . LEU A 1 818 ? 19.062 -22.75 -0.151 1 94.56 818 LEU A O 1
ATOM 6405 N N . GLN A 1 819 ? 17.625 -22.703 1.516 1 93 819 GLN A N 1
ATOM 6406 C CA . GLN A 1 819 ? 18.531 -23.344 2.455 1 93 819 GLN A CA 1
ATOM 6407 C C . GLN A 1 819 ? 18.844 -24.781 2.035 1 93 819 GLN A C 1
ATOM 6409 O O . GLN A 1 819 ? 19.984 -25.234 2.16 1 93 819 GLN A O 1
ATOM 6414 N N . PHE A 1 820 ? 17.828 -25.531 1.564 1 94.19 820 PHE A N 1
ATOM 6415 C CA . PHE A 1 820 ? 18.016 -26.891 1.092 1 94.19 820 PHE A CA 1
ATOM 6416 C C . PHE A 1 820 ? 19.047 -26.953 -0.024 1 94.19 820 PHE A C 1
ATOM 6418 O O . PHE A 1 820 ? 19.984 -27.75 0.037 1 94.19 820 PHE A O 1
ATOM 6425 N N . TRP A 1 821 ? 18.891 -26.078 -0.971 1 96.56 821 TRP A N 1
ATOM 6426 C CA . TRP A 1 821 ? 19.781 -26.125 -2.131 1 96.56 821 TRP A CA 1
ATOM 6427 C C . TRP A 1 821 ? 21.172 -25.609 -1.767 1 96.56 821 TRP A C 1
ATOM 6429 O O . TRP A 1 821 ? 22.172 -26.156 -2.238 1 96.56 821 TRP A O 1
ATOM 6439 N N . ARG A 1 822 ? 21.25 -24.578 -0.929 1 94.75 822 ARG A N 1
ATOM 6440 C CA . ARG A 1 822 ? 22.547 -24.078 -0.482 1 94.75 822 ARG A CA 1
ATOM 6441 C C . ARG A 1 822 ? 23.312 -25.156 0.285 1 94.75 822 ARG A C 1
ATOM 6443 O O . ARG A 1 822 ? 24.516 -25.328 0.085 1 94.75 822 ARG A O 1
ATOM 6450 N N . ARG A 1 823 ? 22.672 -25.844 1.104 1 93.94 823 ARG A N 1
ATOM 6451 C CA . ARG A 1 823 ? 23.281 -26.906 1.899 1 93.94 823 ARG A CA 1
ATOM 6452 C C . ARG A 1 823 ? 23.812 -28.016 1.006 1 93.94 823 ARG A C 1
ATOM 6454 O O . ARG A 1 823 ? 24.781 -28.688 1.361 1 93.94 823 ARG A O 1
ATOM 6461 N N . ASN A 1 824 ? 23.156 -28.188 -0.109 1 96.12 824 ASN A N 1
ATOM 6462 C CA . ASN A 1 824 ? 23.562 -29.25 -1.027 1 96.12 824 ASN A CA 1
ATOM 6463 C C . ASN A 1 824 ? 24.547 -28.734 -2.082 1 96.12 824 ASN A C 1
ATOM 6465 O O . ASN A 1 824 ? 24.719 -29.359 -3.131 1 96.12 824 ASN A O 1
ATOM 6469 N N . GLY A 1 825 ? 25.078 -27.531 -1.874 1 94.12 825 GLY A N 1
ATOM 6470 C CA . GLY A 1 825 ? 26.203 -27.062 -2.66 1 94.12 825 GLY A CA 1
ATOM 6471 C C . GLY A 1 825 ? 25.797 -26.25 -3.871 1 94.12 825 GLY A C 1
ATOM 6472 O O . GLY A 1 825 ? 26.625 -25.938 -4.73 1 94.12 825 GLY A O 1
ATOM 6473 N N . PHE A 1 826 ? 24.594 -25.922 -4.043 1 96.88 826 PHE A N 1
ATOM 6474 C CA . PHE A 1 826 ? 24.125 -25.109 -5.168 1 96.88 826 PHE A CA 1
ATOM 6475 C C . PHE A 1 826 ? 24.281 -23.625 -4.871 1 96.88 826 PHE A C 1
ATOM 6477 O O . PHE A 1 826 ? 24.094 -23.188 -3.732 1 96.88 826 PHE A O 1
ATOM 6484 N N . ALA A 1 827 ? 24.625 -22.828 -5.84 1 96.75 827 ALA A N 1
ATOM 6485 C CA . ALA A 1 827 ? 24.797 -21.375 -5.699 1 96.75 827 ALA A CA 1
ATOM 6486 C C . ALA A 1 827 ? 23.891 -20.625 -6.672 1 96.75 827 ALA A C 1
ATOM 6488 O O . ALA A 1 827 ? 23.719 -21.047 -7.816 1 96.75 827 ALA A O 1
ATOM 6489 N N . PRO A 1 828 ? 23.328 -19.531 -6.195 1 97.25 828 PRO A N 1
ATOM 6490 C CA . PRO A 1 828 ? 22.422 -18.781 -7.074 1 97.25 828 PRO A CA 1
ATOM 6491 C C . PRO A 1 828 ? 23.172 -18.062 -8.203 1 97.25 828 PRO A C 1
ATOM 6493 O O . PRO A 1 828 ? 24.281 -17.562 -7.996 1 97.25 828 PRO A O 1
ATOM 6496 N N . VAL A 1 829 ? 22.609 -17.984 -9.414 1 97.25 829 VAL A N 1
ATOM 6497 C CA . VAL A 1 829 ? 23.25 -17.344 -10.555 1 97.25 829 VAL A CA 1
ATOM 6498 C C . VAL A 1 829 ? 22.266 -16.391 -11.234 1 97.25 829 VAL A C 1
ATOM 6500 O O . VAL A 1 829 ? 22.656 -15.547 -12.039 1 97.25 829 VAL A O 1
ATOM 6503 N N . TYR A 1 830 ? 21.031 -16.531 -10.93 1 96.88 830 TYR A N 1
ATOM 6504 C CA . TYR A 1 830 ? 20.016 -15.711 -11.57 1 96.88 830 TYR A CA 1
ATOM 6505 C C . TYR A 1 830 ? 18.766 -15.609 -10.695 1 96.88 830 TYR A C 1
ATOM 6507 O O . TYR A 1 830 ? 18.422 -16.562 -9.984 1 96.88 830 TYR A O 1
ATOM 6515 N N . ILE A 1 831 ? 18.109 -14.477 -10.664 1 96.38 831 ILE A N 1
ATOM 6516 C CA . ILE A 1 831 ? 16.812 -14.281 -10.023 1 96.38 831 ILE A CA 1
ATOM 6517 C C . ILE A 1 831 ? 15.906 -13.438 -10.93 1 96.38 831 ILE A C 1
ATOM 6519 O O . ILE A 1 831 ? 16.328 -12.398 -11.43 1 96.38 831 ILE A O 1
ATOM 6523 N N . ARG A 1 832 ? 14.789 -13.992 -11.164 1 94.69 832 ARG A N 1
ATOM 6524 C CA . ARG A 1 832 ? 13.836 -13.234 -11.969 1 94.69 832 ARG A CA 1
ATOM 6525 C C . ARG A 1 832 ? 13.266 -12.055 -11.188 1 94.69 832 ARG A C 1
ATOM 6527 O O . ARG A 1 832 ? 12.844 -12.211 -10.039 1 94.69 832 ARG A O 1
ATOM 6534 N N . GLN A 1 833 ? 13.242 -10.922 -11.742 1 92.56 833 GLN A N 1
ATOM 6535 C CA . GLN A 1 833 ? 12.82 -9.711 -11.047 1 92.56 833 GLN A CA 1
ATOM 6536 C C . GLN A 1 833 ? 11.305 -9.68 -10.867 1 92.56 833 GLN A C 1
ATOM 6538 O O . GLN A 1 833 ? 10.812 -9.25 -9.82 1 92.56 833 GLN A O 1
ATOM 6543 N N . ASP A 1 834 ? 10.57 -10.148 -11.805 1 87.38 834 ASP A N 1
ATOM 6544 C CA . ASP A 1 834 ? 9.117 -10.195 -11.68 1 87.38 834 ASP A CA 1
ATOM 6545 C C . ASP A 1 834 ? 8.664 -11.469 -10.969 1 87.38 834 ASP A C 1
ATOM 6547 O O . ASP A 1 834 ? 9.297 -12.516 -11.102 1 87.38 834 ASP A O 1
ATOM 6551 N N . VAL A 1 835 ? 7.664 -11.32 -10.289 1 82.88 835 VAL A N 1
ATOM 6552 C CA . VAL A 1 835 ? 7.16 -12.469 -9.539 1 82.88 835 VAL A CA 1
ATOM 6553 C C . VAL A 1 835 ? 6.34 -13.367 -10.461 1 82.88 835 VAL A C 1
ATOM 6555 O O . VAL A 1 835 ? 5.77 -12.898 -11.453 1 82.88 835 VAL A O 1
ATOM 6558 N N . ASN A 1 836 ? 6.473 -14.641 -10.156 1 77 836 ASN A N 1
ATOM 6559 C CA . ASN A 1 836 ? 5.562 -15.578 -10.812 1 77 836 ASN A CA 1
ATOM 6560 C C . ASN A 1 836 ? 4.109 -15.305 -10.438 1 77 836 ASN A C 1
ATOM 6562 O O . ASN A 1 836 ? 3.766 -15.266 -9.258 1 77 836 ASN A O 1
ATOM 6566 N N . PRO A 1 837 ? 3.346 -15.031 -11.383 1 65.19 837 PRO A N 1
ATOM 6567 C CA . PRO A 1 837 ? 1.962 -14.648 -11.086 1 65.19 837 PRO A CA 1
ATOM 6568 C C . PRO A 1 837 ? 1.206 -15.734 -10.32 1 65.19 837 PRO A C 1
ATOM 6570 O O . PRO A 1 837 ? 0.263 -15.438 -9.586 1 65.19 837 PRO A O 1
ATOM 6573 N N . THR A 1 838 ? 1.599 -17.016 -10.508 1 61.84 838 THR A N 1
ATOM 6574 C CA . THR A 1 838 ? 0.896 -18.125 -9.883 1 61.84 838 THR A CA 1
ATOM 6575 C C . THR A 1 838 ? 1.284 -18.266 -8.414 1 61.84 838 THR A C 1
ATOM 6577 O O . THR A 1 838 ? 0.428 -18.5 -7.562 1 61.84 838 THR A O 1
ATOM 6580 N N . THR A 1 839 ? 2.596 -18.109 -8.156 1 63.88 839 THR A N 1
ATOM 6581 C CA . THR A 1 839 ? 3.074 -18.359 -6.797 1 63.88 839 THR A CA 1
ATOM 6582 C C . THR A 1 839 ? 3.336 -17.047 -6.07 1 63.88 839 THR A C 1
ATOM 6584 O O . THR A 1 839 ? 3.402 -17.016 -4.84 1 63.88 839 THR A O 1
ATOM 6587 N N . GLY A 1 840 ? 3.473 -16.016 -6.789 1 69.12 840 GLY A N 1
ATOM 6588 C CA . GLY A 1 840 ? 3.848 -14.734 -6.203 1 69.12 840 GLY A CA 1
ATOM 6589 C C . GLY A 1 840 ? 5.297 -14.688 -5.754 1 69.12 840 GLY A C 1
ATOM 6590 O O . GLY A 1 840 ? 5.699 -13.773 -5.035 1 69.12 840 GLY A O 1
ATOM 6591 N N . GLU A 1 841 ? 6.059 -15.734 -6.113 1 81.94 841 GLU A N 1
ATOM 6592 C CA . GLU A 1 841 ? 7.457 -15.812 -5.707 1 81.94 841 GLU A CA 1
ATOM 6593 C C . GLU A 1 841 ? 8.391 -15.461 -6.863 1 81.94 841 GLU A C 1
ATOM 6595 O O . GLU A 1 841 ? 8.023 -15.617 -8.031 1 81.94 841 GLU A O 1
ATOM 6600 N N . HIS A 1 842 ? 9.586 -14.977 -6.527 1 91.31 842 HIS A N 1
ATOM 6601 C CA . HIS A 1 842 ? 10.617 -14.766 -7.531 1 91.31 842 HIS A CA 1
ATOM 6602 C C . HIS A 1 842 ? 11.328 -16.062 -7.883 1 91.31 842 HIS A C 1
ATOM 6604 O O . HIS A 1 842 ? 11.633 -16.875 -6.996 1 91.31 842 HIS A O 1
ATOM 6610 N N . THR A 1 843 ? 11.484 -16.344 -9.125 1 93.31 843 THR A N 1
ATOM 6611 C CA . THR A 1 843 ? 12.164 -17.562 -9.57 1 93.31 843 THR A CA 1
ATOM 6612 C C . THR A 1 843 ? 13.68 -17.391 -9.484 1 93.31 843 THR A C 1
ATOM 6614 O O . THR A 1 843 ? 14.227 -16.406 -9.992 1 93.31 843 THR A O 1
ATOM 6617 N N . VAL A 1 844 ? 14.344 -18.328 -8.883 1 96.56 844 VAL A N 1
ATOM 6618 C CA . VAL A 1 844 ? 15.797 -18.297 -8.75 1 96.56 844 VAL A CA 1
ATOM 6619 C C . VAL A 1 844 ? 16.391 -19.531 -9.43 1 96.56 844 VAL A C 1
ATOM 6621 O O . VAL A 1 844 ? 15.82 -20.625 -9.383 1 96.56 844 VAL A O 1
ATOM 6624 N N . LEU A 1 845 ? 17.5 -19.328 -10.148 1 97.81 845 LEU A N 1
ATOM 6625 C CA . LEU A 1 845 ? 18.297 -20.422 -10.703 1 97.81 845 LEU A CA 1
ATOM 6626 C C . LEU A 1 845 ? 19.562 -20.641 -9.898 1 97.81 845 LEU A C 1
ATOM 6628 O O . LEU A 1 845 ? 20.297 -19.688 -9.625 1 97.81 845 LEU A O 1
ATOM 6632 N N . MET A 1 846 ? 19.781 -21.859 -9.477 1 98 846 MET A N 1
ATOM 6633 C CA . MET A 1 846 ? 21.016 -22.219 -8.766 1 98 846 MET A CA 1
ATOM 6634 C C . MET A 1 846 ? 21.75 -23.344 -9.492 1 98 846 MET A C 1
ATOM 6636 O O . MET A 1 846 ? 21.125 -24.188 -10.141 1 98 846 MET A O 1
ATOM 6640 N N . LEU A 1 847 ? 23.062 -23.297 -9.453 1 97.25 847 LEU A N 1
ATOM 6641 C CA . LEU A 1 847 ? 23.891 -24.281 -10.148 1 97.25 847 LEU A CA 1
ATOM 6642 C C . LEU A 1 847 ? 24.906 -24.906 -9.203 1 97.25 847 LEU A C 1
ATOM 6644 O O . LEU A 1 847 ? 25.297 -24.281 -8.211 1 97.25 847 LEU A O 1
ATOM 6648 N N . ARG A 1 848 ? 25.219 -26.078 -9.469 1 96.12 848 ARG A N 1
ATOM 6649 C CA . ARG A 1 848 ? 26.328 -26.797 -8.852 1 96.12 848 ARG A CA 1
ATOM 6650 C C . ARG A 1 848 ? 27.25 -27.391 -9.914 1 96.12 848 ARG A C 1
ATOM 6652 O O . ARG A 1 848 ? 26.797 -28.047 -10.852 1 96.12 848 ARG A O 1
ATOM 6659 N N . GLY A 1 849 ? 28.469 -27.109 -9.766 1 94 849 GLY A N 1
ATOM 6660 C CA . GLY A 1 849 ? 29.453 -27.656 -10.703 1 94 849 GLY A CA 1
ATOM 6661 C C . GLY A 1 849 ? 29.688 -29.141 -10.508 1 94 849 GLY A C 1
ATOM 6662 O O . GLY A 1 849 ? 29.703 -29.641 -9.383 1 94 849 GLY A O 1
ATOM 6663 N N . VAL A 1 850 ? 29.781 -29.891 -11.609 1 91.31 850 VAL A N 1
ATOM 6664 C CA . VAL A 1 850 ? 30.062 -31.328 -11.555 1 91.31 850 VAL A CA 1
ATOM 6665 C C . VAL A 1 850 ? 31.484 -31.594 -12 1 91.31 850 VAL A C 1
ATOM 6667 O O . VAL A 1 850 ? 32.25 -32.281 -11.305 1 91.31 850 VAL A O 1
ATOM 6670 N N . ARG A 1 851 ? 31.812 -31.156 -13.203 1 78.31 851 ARG A N 1
ATOM 6671 C CA . ARG A 1 851 ? 33.156 -31.359 -13.711 1 78.31 851 ARG A CA 1
ATOM 6672 C C . ARG A 1 851 ? 33.906 -30.047 -13.875 1 78.31 851 ARG A C 1
ATOM 6674 O O . ARG A 1 851 ? 33.281 -29.016 -14.141 1 78.31 851 ARG A O 1
ATOM 6681 N N . GLU A 1 852 ? 35.094 -29.891 -13.195 1 64.56 852 GLU A N 1
ATOM 6682 C CA . GLU A 1 852 ? 35.906 -28.672 -13.172 1 64.56 852 GLU A CA 1
ATOM 6683 C C . GLU A 1 852 ? 36.25 -28.188 -14.586 1 64.56 852 GLU A C 1
ATOM 6685 O O . GLU A 1 852 ? 36.562 -27.016 -14.789 1 64.56 852 GLU A O 1
ATOM 6690 N N . GLU A 1 853 ? 35.969 -28.875 -15.547 1 62.88 853 GLU A N 1
ATOM 6691 C CA . GLU A 1 853 ? 36.5 -28.406 -16.828 1 62.88 853 GLU A CA 1
ATOM 6692 C C . GLU A 1 853 ? 35.594 -27.375 -17.453 1 62.88 853 GLU A C 1
ATOM 6694 O O . GLU A 1 853 ? 34.406 -27.656 -17.703 1 62.88 853 GLU A O 1
ATOM 6699 N N . GLY A 1 854 ? 35.938 -26.109 -17.531 1 64.56 854 GLY A N 1
ATOM 6700 C CA . GLY A 1 854 ? 35.375 -25.062 -18.391 1 64.56 854 GLY A CA 1
ATOM 6701 C C . GLY A 1 854 ? 34.438 -24.141 -17.641 1 64.56 854 GLY A C 1
ATOM 6702 O O . GLY A 1 854 ? 34.312 -22.953 -17.984 1 64.56 854 GLY A O 1
ATOM 6703 N N . LEU A 1 855 ? 33.75 -24.734 -16.484 1 74.38 855 LEU A N 1
ATOM 6704 C CA . LEU A 1 855 ? 32.75 -23.859 -15.859 1 74.38 855 LEU A CA 1
ATOM 6705 C C . LEU A 1 855 ? 33.375 -23.125 -14.672 1 74.38 855 LEU A C 1
ATOM 6707 O O . LEU A 1 855 ? 33.875 -23.75 -13.734 1 74.38 855 LEU A O 1
ATOM 6711 N N . ARG A 1 856 ? 33.594 -21.844 -14.742 1 84.5 856 ARG A N 1
ATOM 6712 C CA . ARG A 1 856 ? 33.969 -21.016 -13.602 1 84.5 856 ARG A CA 1
ATOM 6713 C C . ARG A 1 856 ? 32.719 -20.438 -12.93 1 84.5 856 ARG A C 1
ATOM 6715 O O . ARG A 1 856 ? 32.406 -19.266 -13.133 1 84.5 856 ARG A O 1
ATOM 6722 N N . LEU A 1 857 ? 32.094 -21.344 -12.094 1 91.38 857 LEU A N 1
ATOM 6723 C CA . LEU A 1 857 ? 30.812 -21 -11.461 1 91.38 857 LEU A CA 1
ATOM 6724 C C . LEU A 1 857 ? 30.969 -19.75 -10.594 1 91.38 857 LEU A C 1
ATOM 6726 O O . LEU A 1 857 ? 30.031 -18.969 -10.469 1 91.38 857 LEU A O 1
ATOM 6730 N N . GLU A 1 858 ? 32.188 -19.469 -10.07 1 90.38 858 GLU A N 1
ATOM 6731 C CA . GLU A 1 858 ? 32.438 -18.344 -9.172 1 90.38 858 GLU A CA 1
ATOM 6732 C C . GLU A 1 858 ? 32.25 -17.016 -9.891 1 90.38 858 GLU A C 1
ATOM 6734 O O . GLU A 1 858 ? 31.812 -16.031 -9.281 1 90.38 858 GLU A O 1
ATOM 6739 N N . ARG A 1 859 ? 32.562 -17 -11.102 1 90.31 859 ARG A N 1
ATOM 6740 C CA . ARG A 1 859 ? 32.406 -15.773 -11.875 1 90.31 859 ARG A CA 1
ATOM 6741 C C . ARG A 1 859 ? 30.922 -15.391 -11.984 1 90.31 859 ARG A C 1
ATOM 6743 O O . ARG A 1 859 ? 30.578 -14.211 -11.906 1 90.31 859 ARG A O 1
ATOM 6750 N N . PHE A 1 860 ? 30.109 -16.422 -12.164 1 93.12 860 PHE A N 1
ATOM 6751 C CA . PHE A 1 860 ? 28.672 -16.172 -12.281 1 93.12 860 PHE A CA 1
ATOM 6752 C C . PHE A 1 860 ? 28.078 -15.797 -10.93 1 93.12 860 PHE A C 1
ATOM 6754 O O . PHE A 1 860 ? 27.234 -14.898 -10.852 1 93.12 860 PHE A O 1
ATOM 6761 N N . THR A 1 861 ? 28.578 -16.406 -9.883 1 94.44 861 THR A N 1
ATOM 6762 C CA . THR A 1 861 ? 28.031 -16.141 -8.555 1 94.44 861 THR A CA 1
ATOM 6763 C C . THR A 1 861 ? 28.438 -14.734 -8.086 1 94.44 861 THR A C 1
ATOM 6765 O O . THR A 1 861 ? 27.656 -14.047 -7.43 1 94.44 861 THR A O 1
ATOM 6768 N N . ASP A 1 862 ? 29.641 -14.305 -8.43 1 92.31 862 ASP A N 1
ATOM 6769 C CA . ASP A 1 862 ? 30.109 -12.969 -8.086 1 92.31 862 ASP A CA 1
ATOM 6770 C C . ASP A 1 862 ? 29.312 -11.898 -8.844 1 92.31 862 ASP A C 1
ATOM 6772 O O . ASP A 1 862 ? 28.938 -10.875 -8.273 1 92.31 862 ASP A O 1
ATOM 6776 N N . ALA A 1 863 ? 29.172 -12.188 -10.094 1 93 863 ALA A N 1
ATOM 6777 C CA . ALA A 1 863 ? 28.391 -11.258 -10.898 1 93 863 ALA A CA 1
ATOM 6778 C C . ALA A 1 863 ? 26.953 -11.164 -10.383 1 93 863 ALA A C 1
ATOM 6780 O O . ALA A 1 863 ? 26.359 -10.078 -10.375 1 93 863 ALA A O 1
ATOM 6781 N N . PHE A 1 864 ? 26.453 -12.328 -9.984 1 95.81 864 PHE A N 1
ATOM 6782 C CA . PHE A 1 864 ? 25.109 -12.375 -9.43 1 95.81 864 PHE A CA 1
ATOM 6783 C C . PHE A 1 864 ? 25.016 -11.492 -8.188 1 95.81 864 PHE A C 1
ATOM 6785 O O . PHE A 1 864 ? 24.078 -10.719 -8.039 1 95.81 864 PHE A O 1
ATOM 6792 N N . ARG A 1 865 ? 25.906 -11.586 -7.352 1 95.06 865 ARG A N 1
ATOM 6793 C CA . ARG A 1 865 ? 25.922 -10.82 -6.113 1 95.06 865 ARG A CA 1
ATOM 6794 C C . ARG A 1 865 ? 25.953 -9.32 -6.395 1 95.06 865 ARG A C 1
ATOM 6796 O O . ARG A 1 865 ? 25.188 -8.555 -5.789 1 95.06 865 ARG A O 1
ATOM 6803 N N . ARG A 1 866 ? 26.781 -8.891 -7.289 1 93.25 866 ARG A N 1
ATOM 6804 C CA . ARG A 1 866 ? 26.906 -7.48 -7.641 1 93.25 866 ARG A CA 1
ATOM 6805 C C . ARG A 1 866 ? 25.594 -6.938 -8.203 1 93.25 866 ARG A C 1
ATOM 6807 O O . ARG A 1 866 ? 25.172 -5.832 -7.852 1 93.25 866 ARG A O 1
ATOM 6814 N N . ARG A 1 867 ? 25.016 -7.727 -9.062 1 95 867 ARG A N 1
ATOM 6815 C CA . ARG A 1 867 ? 23.766 -7.305 -9.68 1 95 867 ARG A CA 1
ATOM 6816 C C . ARG A 1 867 ? 22.641 -7.254 -8.648 1 95 867 ARG A C 1
ATOM 6818 O O . ARG A 1 867 ? 21.828 -6.328 -8.656 1 95 867 ARG A O 1
ATOM 6825 N N . LEU A 1 868 ? 22.641 -8.281 -7.801 1 96.62 868 LEU A N 1
ATOM 6826 C CA . LEU A 1 868 ? 21.578 -8.391 -6.801 1 96.62 868 LEU A CA 1
ATOM 6827 C C . LEU A 1 868 ? 21.594 -7.184 -5.863 1 96.62 868 LEU A C 1
ATOM 6829 O O . LEU A 1 868 ? 20.531 -6.703 -5.453 1 96.62 868 LEU A O 1
ATOM 6833 N N . MET A 1 869 ? 22.734 -6.648 -5.516 1 95.44 869 MET A N 1
ATOM 6834 C CA . MET A 1 869 ? 22.859 -5.523 -4.59 1 95.44 869 MET A CA 1
ATOM 6835 C C . MET A 1 869 ? 22.109 -4.305 -5.105 1 95.44 869 MET A C 1
ATOM 6837 O O . MET A 1 869 ? 21.469 -3.59 -4.324 1 95.44 869 MET A O 1
ATOM 6841 N N . HIS A 1 870 ? 22.125 -4.098 -6.367 1 94.06 870 HIS A N 1
ATOM 6842 C CA . HIS A 1 870 ? 21.453 -2.941 -6.949 1 94.06 870 HIS A CA 1
ATOM 6843 C C . HIS A 1 870 ? 19.984 -3.238 -7.23 1 94.06 870 HIS A C 1
ATOM 6845 O O . HIS A 1 870 ? 19.141 -2.334 -7.191 1 94.06 870 HIS A O 1
ATOM 6851 N N . LEU A 1 871 ? 19.719 -4.508 -7.469 1 95.62 871 LEU A N 1
ATOM 6852 C CA . LEU A 1 871 ? 18.359 -4.891 -7.828 1 95.62 871 LEU A CA 1
ATOM 6853 C C . LEU A 1 871 ? 17.453 -4.926 -6.598 1 95.62 871 LEU A C 1
ATOM 6855 O O . LEU A 1 871 ? 16.234 -4.863 -6.715 1 95.62 871 LEU A O 1
ATOM 6859 N N . LEU A 1 872 ? 18.031 -5.027 -5.41 1 95.62 872 LEU A N 1
ATOM 6860 C CA . LEU A 1 872 ? 17.297 -5.152 -4.16 1 95.62 872 LEU A CA 1
ATOM 6861 C C . LEU A 1 872 ? 16.5 -3.885 -3.869 1 95.62 872 LEU A C 1
ATOM 6863 O O . LEU A 1 872 ? 15.625 -3.881 -3.002 1 95.62 872 LEU A O 1
ATOM 6867 N N . ARG A 1 873 ? 16.766 -2.811 -4.566 1 91.19 873 ARG A N 1
ATOM 6868 C CA . ARG A 1 873 ? 16.047 -1.561 -4.328 1 91.19 873 ARG A CA 1
ATOM 6869 C C . ARG A 1 873 ? 14.711 -1.546 -5.059 1 91.19 873 ARG A C 1
ATOM 6871 O O . ARG A 1 873 ? 13.844 -0.72 -4.762 1 91.19 873 ARG A O 1
ATOM 6878 N N . TYR A 1 874 ? 14.531 -2.414 -6 1 91.88 874 TYR A N 1
ATOM 6879 C CA . TYR A 1 874 ? 13.328 -2.432 -6.824 1 91.88 874 TYR A CA 1
ATOM 6880 C C . TYR A 1 874 ? 12.32 -3.439 -6.293 1 91.88 874 TYR A C 1
ATOM 6882 O O . TYR A 1 874 ? 12.062 -3.494 -5.09 1 91.88 874 TYR A O 1
ATOM 6890 N N . ASN A 1 875 ? 11.797 -4.355 -7.184 1 86.88 875 ASN A N 1
ATOM 6891 C CA . ASN A 1 875 ? 10.789 -5.34 -6.812 1 86.88 875 ASN A CA 1
ATOM 6892 C C . ASN A 1 875 ? 11.32 -6.332 -5.781 1 86.88 875 ASN A C 1
ATOM 6894 O O . ASN A 1 875 ? 10.555 -6.863 -4.977 1 86.88 875 ASN A O 1
ATOM 6898 N N . LEU A 1 876 ? 12.609 -6.543 -5.797 1 93.81 876 LEU A N 1
ATOM 6899 C CA . LEU A 1 876 ? 13.211 -7.543 -4.922 1 93.81 876 LEU A CA 1
ATOM 6900 C C . LEU A 1 876 ? 13.305 -7.027 -3.49 1 93.81 876 LEU A C 1
ATOM 6902 O O . LEU A 1 876 ? 13.664 -7.773 -2.58 1 93.81 876 LEU A O 1
ATOM 6906 N N . SER A 1 877 ? 12.953 -5.738 -3.283 1 91 877 SER A N 1
ATOM 6907 C CA . SER A 1 877 ? 12.945 -5.176 -1.938 1 91 877 SER A CA 1
ATOM 6908 C C . SER A 1 877 ? 11.852 -5.812 -1.081 1 91 877 SER A C 1
ATOM 6910 O O . SER A 1 877 ? 11.891 -5.73 0.148 1 91 877 SER A O 1
ATOM 6912 N N . ARG A 1 878 ? 10.898 -6.441 -1.693 1 85.31 878 ARG A N 1
ATOM 6913 C CA . ARG A 1 878 ? 9.773 -7.039 -0.994 1 85.31 878 ARG A CA 1
ATOM 6914 C C . ARG A 1 878 ? 10.117 -8.445 -0.501 1 85.31 878 ARG A C 1
ATOM 6916 O O . ARG A 1 878 ? 9.328 -9.062 0.22 1 85.31 878 ARG A O 1
ATOM 6923 N N . LEU A 1 879 ? 11.273 -8.953 -0.853 1 92.19 879 LEU A N 1
ATOM 6924 C CA . LEU A 1 879 ? 11.719 -10.242 -0.344 1 92.19 879 LEU A CA 1
ATOM 6925 C C . LEU A 1 879 ? 11.867 -10.203 1.174 1 92.19 879 LEU A C 1
ATOM 6927 O O . LEU A 1 879 ? 12.289 -9.188 1.736 1 92.19 879 LEU A O 1
ATOM 6931 N N . PRO A 1 880 ? 11.508 -11.273 1.854 1 89.81 880 PRO A N 1
ATOM 6932 C CA . PRO A 1 880 ? 11.875 -11.336 3.27 1 89.81 880 PRO A CA 1
ATOM 6933 C C . PRO A 1 880 ? 13.367 -11.133 3.502 1 89.81 880 PRO A C 1
ATOM 6935 O O . PRO A 1 880 ? 14.188 -11.609 2.717 1 89.81 880 PRO A O 1
ATOM 6938 N N . LEU A 1 881 ? 13.742 -10.461 4.508 1 94.25 881 LEU A N 1
ATOM 6939 C CA . LEU A 1 881 ? 15.117 -10.055 4.805 1 94.25 881 LEU A CA 1
ATOM 6940 C C . LEU A 1 881 ? 16.047 -11.258 4.805 1 94.25 881 LEU A C 1
ATOM 6942 O O . LEU A 1 881 ? 17.141 -11.203 4.23 1 94.25 881 LEU A O 1
ATOM 6946 N N . GLU A 1 882 ? 15.633 -12.344 5.375 1 93.88 882 GLU A N 1
ATOM 6947 C CA . GLU A 1 882 ? 16.484 -13.523 5.477 1 93.88 882 GLU A CA 1
ATOM 6948 C C . GLU A 1 882 ? 16.719 -14.156 4.105 1 93.88 882 GLU A C 1
ATOM 6950 O O . GLU A 1 882 ? 17.797 -14.68 3.834 1 93.88 882 GLU A O 1
ATOM 6955 N N . VAL A 1 883 ? 15.711 -14.211 3.246 1 95.19 883 VAL A N 1
ATOM 6956 C CA . VAL A 1 883 ? 15.836 -14.742 1.895 1 95.19 883 VAL A CA 1
ATOM 6957 C C . VAL A 1 883 ? 16.812 -13.891 1.093 1 95.19 883 VAL A C 1
ATOM 6959 O O . VAL A 1 883 ? 17.703 -14.414 0.418 1 95.19 883 VAL A O 1
ATOM 6962 N N . ALA A 1 884 ? 16.656 -12.555 1.233 1 96.81 884 ALA A N 1
ATOM 6963 C CA . ALA A 1 884 ? 17.547 -11.633 0.531 1 96.81 884 ALA A CA 1
ATOM 6964 C C . ALA A 1 884 ? 19 -11.828 0.978 1 96.81 884 ALA A C 1
ATOM 6966 O O . ALA A 1 884 ? 19.906 -11.836 0.151 1 96.81 884 ALA A O 1
ATOM 6967 N N . PHE A 1 885 ? 19.203 -11.992 2.279 1 96.56 885 PHE A N 1
ATOM 6968 C CA . PHE A 1 885 ? 20.562 -12.156 2.809 1 96.56 885 PHE A CA 1
ATOM 6969 C C . PHE A 1 885 ? 21.172 -13.461 2.316 1 96.56 885 PHE A C 1
ATOM 6971 O O . PHE A 1 885 ? 22.328 -13.477 1.868 1 96.56 885 PHE A O 1
ATOM 6978 N N . ARG A 1 886 ? 20.406 -14.539 2.326 1 95 886 ARG A N 1
ATOM 6979 C CA . ARG A 1 886 ? 20.922 -15.852 1.945 1 95 886 ARG A CA 1
ATOM 6980 C C . ARG A 1 886 ? 21.203 -15.914 0.446 1 95 886 ARG A C 1
ATOM 6982 O O . ARG A 1 886 ? 22.062 -16.656 -0 1 95 886 ARG A O 1
ATOM 6989 N N . LEU A 1 887 ? 20.453 -15.203 -0.305 1 96.44 887 LEU A N 1
ATOM 6990 C CA . LEU A 1 887 ? 20.734 -15.102 -1.733 1 96.44 887 LEU A CA 1
ATOM 6991 C C . LEU A 1 887 ? 22.047 -14.359 -1.978 1 96.44 887 LEU A C 1
ATOM 6993 O O . LEU A 1 887 ? 22.812 -14.719 -2.881 1 96.44 887 LEU A O 1
ATOM 6997 N N . LEU A 1 888 ? 22.219 -13.344 -1.176 1 95.81 888 LEU A N 1
ATOM 6998 C CA . LEU A 1 888 ? 23.359 -12.453 -1.369 1 95.81 888 LEU A CA 1
ATOM 6999 C C . LEU A 1 888 ? 24.641 -13.078 -0.824 1 95.81 888 LEU A C 1
ATOM 7001 O O . LEU A 1 888 ? 25.719 -12.922 -1.41 1 95.81 888 LEU A O 1
ATOM 7005 N N . TRP A 1 889 ? 24.5 -13.742 0.344 1 92.62 889 TRP A N 1
ATOM 7006 C CA . TRP A 1 889 ? 25.672 -14.211 1.079 1 92.62 889 TRP A CA 1
ATOM 7007 C C . TRP A 1 889 ? 25.5 -15.656 1.532 1 92.62 889 TRP A C 1
ATOM 7009 O O . TRP A 1 889 ? 24.453 -16.016 2.078 1 92.62 889 TRP A O 1
ATOM 7019 N N . PRO A 1 890 ? 26.422 -16.469 1.294 1 87.44 890 PRO A N 1
ATOM 7020 C CA . PRO A 1 890 ? 26.281 -17.906 1.556 1 87.44 890 PRO A CA 1
ATOM 7021 C C . PRO A 1 890 ? 26.281 -18.234 3.047 1 87.44 890 PRO A C 1
ATOM 7023 O O . PRO A 1 890 ? 25.547 -19.125 3.486 1 87.44 890 PRO A O 1
ATOM 7026 N N . GLU A 1 891 ? 27.047 -17.484 3.842 1 89.5 891 GLU A N 1
ATOM 7027 C CA . GLU A 1 891 ? 27.172 -17.75 5.27 1 89.5 891 GLU A CA 1
ATOM 7028 C C . GLU A 1 891 ? 26.188 -16.906 6.078 1 89.5 891 GLU A C 1
ATOM 7030 O O . GLU A 1 891 ? 25.641 -15.93 5.566 1 89.5 891 GLU A O 1
ATOM 7035 N N . ASN A 1 892 ? 26.031 -17.328 7.273 1 88.88 892 ASN A N 1
ATOM 7036 C CA . ASN A 1 892 ? 25.094 -16.625 8.148 1 88.88 892 ASN A CA 1
ATOM 7037 C C . ASN A 1 892 ? 25.688 -15.305 8.641 1 88.88 892 ASN A C 1
ATOM 7039 O O . ASN A 1 892 ? 24.938 -14.406 9.047 1 88.88 892 ASN A O 1
ATOM 7043 N N . THR A 1 893 ? 27.016 -15.227 8.734 1 91.38 893 THR A N 1
ATOM 7044 C CA . THR A 1 893 ? 27.719 -14.023 9.141 1 91.38 893 THR A CA 1
ATOM 7045 C C . THR A 1 893 ? 28.641 -13.539 8.031 1 91.38 893 THR A C 1
ATOM 7047 O O . THR A 1 893 ? 28.859 -14.242 7.047 1 91.38 893 THR A O 1
ATOM 7050 N N . VAL A 1 894 ? 28.969 -12.312 8.117 1 91.94 894 VAL A N 1
ATOM 7051 C CA . VAL A 1 894 ? 29.844 -11.734 7.102 1 91.94 894 VAL A CA 1
ATOM 7052 C C . VAL A 1 894 ? 31.25 -11.562 7.672 1 91.94 894 VAL A C 1
ATOM 7054 O O . VAL A 1 894 ? 31.453 -10.781 8.609 1 91.94 894 VAL A O 1
ATOM 7057 N N . THR A 1 895 ? 32.188 -12.289 7.191 1 92.44 895 THR A N 1
ATOM 7058 C CA . THR A 1 895 ? 33.594 -12.172 7.578 1 92.44 895 THR A CA 1
ATOM 7059 C C . THR A 1 895 ? 34.469 -11.867 6.363 1 92.44 895 THR A C 1
ATOM 7061 O O . THR A 1 895 ? 34.469 -12.625 5.391 1 92.44 895 THR A O 1
ATOM 7064 N N . LEU A 1 896 ? 35.031 -10.727 6.391 1 92.12 896 LEU A N 1
ATOM 7065 C CA . LEU A 1 896 ? 35.875 -10.281 5.297 1 92.12 896 LEU A CA 1
ATOM 7066 C C . LEU A 1 896 ? 37.344 -10.242 5.723 1 92.12 896 LEU A C 1
ATOM 7068 O O . LEU A 1 896 ? 37.688 -9.625 6.73 1 92.12 896 LEU A O 1
ATOM 7072 N N . LYS A 1 897 ? 38.188 -10.883 4.977 1 87.44 897 LYS A N 1
ATOM 7073 C CA . LYS A 1 897 ? 39.625 -10.969 5.293 1 87.44 897 LYS A CA 1
ATOM 7074 C C . LYS A 1 897 ? 40.438 -10.039 4.398 1 87.44 897 LYS A C 1
ATOM 7076 O O . LYS A 1 897 ? 41.562 -9.695 4.727 1 87.44 897 LYS A O 1
ATOM 7081 N N . GLU A 1 898 ? 39.844 -9.578 3.346 1 81 898 GLU A N 1
ATOM 7082 C CA . GLU A 1 898 ? 40.531 -8.773 2.354 1 81 898 GLU A CA 1
ATOM 7083 C C . GLU A 1 898 ? 40.844 -7.379 2.889 1 81 898 GLU A C 1
ATOM 7085 O O . GLU A 1 898 ? 40.156 -6.895 3.799 1 81 898 GLU A O 1
ATOM 7090 N N . VAL A 1 899 ? 41.875 -6.77 2.273 1 84.12 899 VAL A N 1
ATOM 7091 C CA . VAL A 1 899 ? 42.281 -5.418 2.639 1 84.12 899 VAL A CA 1
ATOM 7092 C C . VAL A 1 899 ? 41.406 -4.398 1.919 1 84.12 899 VAL A C 1
ATOM 7094 O O . VAL A 1 899 ? 41 -4.617 0.775 1 84.12 899 VAL A O 1
ATOM 7097 N N . THR A 1 900 ? 41.188 -3.32 2.611 1 90.5 900 THR A N 1
ATOM 7098 C CA . THR A 1 900 ? 40.312 -2.26 2.123 1 90.5 900 THR A CA 1
ATOM 7099 C C . THR A 1 900 ? 40.844 -1.671 0.822 1 90.5 900 THR A C 1
ATOM 7101 O O . THR A 1 900 ? 42.062 -1.402 0.705 1 90.5 900 THR A O 1
ATOM 7104 N N . ASP A 1 901 ? 39.969 -1.552 -0.157 1 88.44 901 ASP A N 1
ATOM 7105 C CA . ASP A 1 901 ? 40.281 -0.88 -1.418 1 88.44 901 ASP A CA 1
ATOM 7106 C C . ASP A 1 901 ? 40.125 0.632 -1.288 1 88.44 901 ASP A C 1
ATOM 7108 O O . ASP A 1 901 ? 39 1.147 -1.35 1 88.44 901 ASP A O 1
ATOM 7112 N N . PRO A 1 902 ? 41.188 1.372 -1.213 1 87.5 902 PRO A N 1
ATOM 7113 C CA . PRO A 1 902 ? 41.094 2.816 -0.993 1 87.5 902 PRO A CA 1
ATOM 7114 C C . PRO A 1 902 ? 40.375 3.539 -2.125 1 87.5 902 PRO A C 1
ATOM 7116 O O . PRO A 1 902 ? 39.656 4.527 -1.882 1 87.5 902 PRO A O 1
ATOM 7119 N N . GLY A 1 903 ? 40.594 3.053 -3.324 1 82.81 903 GLY A N 1
ATOM 7120 C CA . GLY A 1 903 ? 39.906 3.67 -4.453 1 82.81 903 GLY A CA 1
ATOM 7121 C C . GLY A 1 903 ? 38.406 3.568 -4.375 1 82.81 903 GLY A C 1
ATOM 7122 O O . GLY A 1 903 ? 37.688 4.535 -4.664 1 82.81 903 GLY A O 1
ATOM 7123 N N . ALA A 1 904 ? 37.969 2.451 -3.943 1 86.81 904 ALA A N 1
ATOM 7124 C CA . ALA A 1 904 ? 36.531 2.232 -3.838 1 86.81 904 ALA A CA 1
ATOM 7125 C C . ALA A 1 904 ? 35.906 3.061 -2.707 1 86.81 904 ALA A C 1
ATOM 7127 O O . ALA A 1 904 ? 34.812 3.607 -2.844 1 86.81 904 ALA A O 1
ATOM 7128 N N . VAL A 1 905 ? 36.625 3.201 -1.629 1 90.12 905 VAL A N 1
ATOM 7129 C CA . VAL A 1 905 ? 36.156 3.938 -0.467 1 90.12 905 VAL A CA 1
ATOM 7130 C C . VAL A 1 905 ? 36.094 5.43 -0.785 1 90.12 905 VAL A C 1
ATOM 7132 O O . VAL A 1 905 ? 35.094 6.098 -0.499 1 90.12 905 VAL A O 1
ATOM 7135 N N . LYS A 1 906 ? 37.062 5.996 -1.45 1 86.94 906 LYS A N 1
ATOM 7136 C CA . LYS A 1 906 ? 37.156 7.426 -1.749 1 86.94 906 LYS A CA 1
ATOM 7137 C C . LYS A 1 906 ? 36.094 7.832 -2.781 1 86.94 906 LYS A C 1
ATOM 7139 O O . LYS A 1 906 ? 35.688 8.992 -2.832 1 86.94 906 LYS A O 1
ATOM 7144 N N . ALA A 1 907 ? 35.688 6.898 -3.488 1 83.19 907 ALA A N 1
ATOM 7145 C CA . ALA A 1 907 ? 34.719 7.18 -4.52 1 83.19 907 ALA A CA 1
ATOM 7146 C C . ALA A 1 907 ? 33.312 7.336 -3.912 1 83.19 907 ALA A C 1
ATOM 7148 O O . ALA A 1 907 ? 32.469 8.062 -4.445 1 83.19 907 ALA A O 1
ATOM 7149 N N . LEU A 1 908 ? 33.094 6.691 -2.74 1 87.19 908 LEU A N 1
ATOM 7150 C CA . LEU A 1 908 ? 31.719 6.629 -2.219 1 87.19 908 LEU A CA 1
ATOM 7151 C C . LEU A 1 908 ? 31.609 7.43 -0.926 1 87.19 908 LEU A C 1
ATOM 7153 O O . LEU A 1 908 ? 30.5 7.852 -0.555 1 87.19 908 LEU A O 1
ATOM 7157 N N . ILE A 1 909 ? 32.75 7.605 -0.212 1 90 909 ILE A N 1
ATOM 7158 C CA . ILE A 1 909 ? 32.719 8.211 1.114 1 90 909 ILE A CA 1
ATOM 7159 C C . ILE A 1 909 ? 33.719 9.359 1.194 1 90 909 ILE A C 1
ATOM 7161 O O . ILE A 1 909 ? 34.906 9.195 0.876 1 90 909 ILE A O 1
ATOM 7165 N N . GLU A 1 910 ? 33.188 10.555 1.591 1 88.25 910 GLU A N 1
ATOM 7166 C CA . GLU A 1 910 ? 34.031 11.719 1.807 1 88.25 910 GLU A CA 1
ATOM 7167 C C . GLU A 1 910 ? 34.594 11.742 3.232 1 88.25 910 GLU A C 1
ATOM 7169 O O . GLU A 1 910 ? 34.031 11.117 4.129 1 88.25 910 GLU A O 1
ATOM 7174 N N . PRO A 1 911 ? 35.688 12.422 3.389 1 88.5 911 PRO A N 1
ATOM 7175 C CA . PRO A 1 911 ? 36.25 12.516 4.738 1 88.5 911 PRO A CA 1
ATOM 7176 C C . PRO A 1 911 ? 35.25 13.055 5.758 1 88.5 911 PRO A C 1
ATOM 7178 O O . PRO A 1 911 ? 35.219 12.594 6.902 1 88.5 911 PRO A O 1
ATOM 7181 N N . GLU A 1 912 ? 34.438 13.992 5.367 1 88.38 912 GLU A N 1
ATOM 7182 C CA . GLU A 1 912 ? 33.438 14.555 6.258 1 88.38 912 GLU A CA 1
ATOM 7183 C C . GLU A 1 912 ? 32.406 13.5 6.684 1 88.38 912 GLU A C 1
ATOM 7185 O O . GLU A 1 912 ? 31.844 13.578 7.777 1 88.38 912 GLU A O 1
ATOM 7190 N N . ASP A 1 913 ? 32.25 12.555 5.832 1 92.88 913 ASP A N 1
ATOM 7191 C CA . ASP A 1 913 ? 31.281 11.484 6.113 1 92.88 913 ASP A CA 1
ATOM 7192 C C . ASP A 1 913 ? 31.781 10.586 7.25 1 92.88 913 ASP A C 1
ATOM 7194 O O . ASP A 1 913 ? 30.984 10.109 8.062 1 92.88 913 ASP A O 1
ATOM 7198 N N . VAL A 1 914 ? 33.094 10.359 7.242 1 92.88 914 VAL A N 1
ATOM 7199 C CA . VAL A 1 914 ? 33.656 9.555 8.312 1 92.88 914 VAL A CA 1
ATOM 7200 C C . VAL A 1 914 ? 33.438 10.242 9.656 1 92.88 914 VAL A C 1
ATOM 7202 O O . VAL A 1 914 ? 33.125 9.586 10.656 1 92.88 914 VAL A O 1
ATOM 7205 N N . GLY A 1 915 ? 33.625 11.555 9.602 1 90.19 915 GLY A N 1
ATOM 7206 C CA . GLY A 1 915 ? 33.344 12.328 10.805 1 90.19 915 GLY A CA 1
ATOM 7207 C C . GLY A 1 915 ? 31.906 12.203 11.281 1 90.19 915 GLY A C 1
ATOM 7208 O O . GLY A 1 915 ? 31.656 12.117 12.484 1 90.19 915 GLY A O 1
ATOM 7209 N N . ARG A 1 916 ? 31 12.148 10.391 1 92.31 916 ARG A N 1
ATOM 7210 C CA . ARG A 1 916 ? 29.578 12.008 10.711 1 92.31 916 ARG A CA 1
ATOM 7211 C C . ARG A 1 916 ? 29.297 10.641 11.328 1 92.31 916 ARG A C 1
ATOM 7213 O O . ARG A 1 916 ? 28.531 10.531 12.281 1 92.31 916 ARG A O 1
ATOM 7220 N N . ILE A 1 917 ? 29.906 9.609 10.766 1 94.25 917 ILE A N 1
ATOM 7221 C CA . ILE A 1 917 ? 29.703 8.258 11.281 1 94.25 917 ILE A CA 1
ATOM 7222 C C . ILE A 1 917 ? 30.25 8.164 12.703 1 94.25 917 ILE A C 1
ATOM 7224 O O . ILE A 1 917 ? 29.609 7.578 13.578 1 94.25 917 ILE A O 1
ATOM 7228 N N . LYS A 1 918 ? 31.391 8.758 12.914 1 91.75 918 LYS A N 1
ATOM 7229 C CA . LYS A 1 918 ? 31.984 8.773 14.25 1 91.75 918 LYS A CA 1
ATOM 7230 C C . LYS A 1 918 ? 31.078 9.516 15.242 1 91.75 918 LYS A C 1
ATOM 7232 O O . LYS A 1 918 ? 30.922 9.086 16.375 1 91.75 918 LYS A O 1
ATOM 7237 N N . ALA A 1 919 ? 30.547 10.633 14.766 1 89.94 919 ALA A N 1
ATOM 7238 C CA . ALA A 1 919 ? 29.641 11.414 15.602 1 89.94 919 ALA A CA 1
ATOM 7239 C C . ALA A 1 919 ? 28.406 10.609 15.977 1 89.94 919 ALA A C 1
ATOM 7241 O O . ALA A 1 919 ? 27.891 10.734 17.078 1 89.94 919 ALA A O 1
ATOM 7242 N N . PHE A 1 920 ? 27.969 9.82 15.109 1 91.75 920 PHE A N 1
ATOM 7243 C CA . PHE A 1 920 ? 26.812 8.961 15.391 1 91.75 920 PHE A CA 1
ATOM 7244 C C . PHE A 1 920 ? 27.188 7.895 16.422 1 91.75 920 PHE A C 1
ATOM 7246 O O . PHE A 1 920 ? 26.422 7.648 17.359 1 91.75 920 PHE A O 1
ATOM 7253 N N . VAL A 1 921 ? 28.281 7.27 16.188 1 92.38 921 VAL A N 1
ATOM 7254 C CA . VAL A 1 921 ? 28.734 6.207 17.078 1 92.38 921 VAL A CA 1
ATOM 7255 C C . VAL A 1 921 ? 28.953 6.773 18.484 1 92.38 921 VAL A C 1
ATOM 7257 O O . VAL A 1 921 ? 28.703 6.09 19.484 1 92.38 921 VAL A O 1
ATOM 7260 N N . SER A 1 922 ? 29.328 8.055 18.547 1 88.31 922 SER A N 1
ATOM 7261 C CA . SER A 1 922 ? 29.547 8.711 19.828 1 88.31 922 SER A CA 1
ATOM 7262 C C . SER A 1 922 ? 28.234 9.305 20.375 1 88.31 922 SER A C 1
ATOM 7264 O O . SER A 1 922 ? 28.25 10.07 21.328 1 88.31 922 SER A O 1
ATOM 7266 N N . HIS A 1 923 ? 27.125 9.148 19.672 1 85.44 923 HIS A N 1
ATOM 7267 C CA . HIS A 1 923 ? 25.766 9.531 20.062 1 85.44 923 HIS A CA 1
ATOM 7268 C C . HIS A 1 923 ? 25.578 11.047 20.016 1 85.44 923 HIS A C 1
ATOM 7270 O O . HIS A 1 923 ? 24.859 11.617 20.844 1 85.44 923 HIS A O 1
ATOM 7276 N N . GLN A 1 924 ? 26.344 11.633 19.109 1 84.12 924 GLN A N 1
ATOM 7277 C CA . GLN A 1 924 ? 26.188 13.07 18.891 1 84.12 924 GLN A CA 1
ATOM 7278 C C . GLN A 1 924 ? 25.172 13.367 17.797 1 84.12 924 GLN A C 1
ATOM 7280 O O . GLN A 1 924 ? 24.656 14.477 17.719 1 84.12 924 GLN A O 1
ATOM 7285 N N . LEU A 1 925 ? 25 12.422 16.953 1 88 925 LEU A N 1
ATOM 7286 C CA . LEU A 1 925 ? 24.047 12.562 15.859 1 88 925 LEU A CA 1
ATOM 7287 C C . LEU A 1 925 ? 23.016 11.445 15.883 1 88 925 LEU A C 1
ATOM 7289 O O . LEU A 1 925 ? 23.281 10.344 16.359 1 88 925 LEU A O 1
ATOM 7293 N N . ASP A 1 926 ? 21.906 11.828 15.359 1 87.12 926 ASP A N 1
ATOM 7294 C CA . ASP A 1 926 ? 20.859 10.82 15.219 1 87.12 926 ASP A CA 1
ATOM 7295 C C . ASP A 1 926 ? 21.047 10 13.945 1 87.12 926 ASP A C 1
ATOM 7297 O O . ASP A 1 926 ? 21.812 10.398 13.055 1 87.12 926 ASP A O 1
ATOM 7301 N N . PHE A 1 927 ? 20.438 8.906 13.852 1 89.38 927 PHE A N 1
ATOM 7302 C CA . PHE A 1 927 ? 20.562 7.973 12.742 1 89.38 927 PHE A CA 1
ATOM 7303 C C . PHE A 1 927 ? 20.188 8.641 11.43 1 89.38 927 PHE A C 1
ATOM 7305 O O . PHE A 1 927 ? 20.812 8.391 10.391 1 89.38 927 PHE A O 1
ATOM 7312 N N . LEU A 1 928 ? 19.172 9.461 11.461 1 88.44 928 LEU A N 1
ATOM 7313 C CA . LEU A 1 928 ? 18.688 10.078 10.234 1 88.44 928 LEU A CA 1
ATOM 7314 C C . LEU A 1 928 ? 19.75 10.961 9.602 1 88.44 928 LEU A C 1
ATOM 7316 O O . LEU A 1 928 ? 19.719 11.211 8.398 1 88.44 928 LEU A O 1
ATOM 7320 N N . ALA A 1 929 ? 20.734 11.336 10.406 1 91.12 929 ALA A N 1
ATOM 7321 C CA . ALA A 1 929 ? 21.812 12.188 9.914 1 91.12 929 ALA A CA 1
ATOM 7322 C C . ALA A 1 929 ? 22.828 11.383 9.117 1 91.12 929 ALA A C 1
ATOM 7324 O O . ALA A 1 929 ? 23.609 11.945 8.344 1 91.12 929 ALA A O 1
ATOM 7325 N N . ILE A 1 930 ? 22.812 10.055 9.242 1 93.81 930 ILE A N 1
ATOM 7326 C CA . ILE A 1 930 ? 23.828 9.258 8.555 1 93.81 930 ILE A CA 1
ATOM 7327 C C . ILE A 1 930 ? 23.141 8.227 7.656 1 93.81 930 ILE A C 1
ATOM 7329 O O . ILE A 1 930 ? 23.812 7.387 7.047 1 93.81 930 ILE A O 1
ATOM 7333 N N . ARG A 1 931 ? 21.844 8.219 7.598 1 93.69 931 ARG A N 1
ATOM 7334 C CA . ARG A 1 931 ? 21.109 7.234 6.824 1 93.69 931 ARG A CA 1
ATOM 7335 C C . ARG A 1 931 ? 21.594 7.191 5.379 1 93.69 931 ARG A C 1
ATOM 7337 O O . ARG A 1 931 ? 21.594 6.133 4.75 1 93.69 931 ARG A O 1
ATOM 7344 N N . ASP A 1 932 ? 21.984 8.336 4.859 1 95.12 932 ASP A N 1
ATOM 7345 C CA . ASP A 1 932 ? 22.453 8.445 3.475 1 95.12 932 ASP A CA 1
ATOM 7346 C C . ASP A 1 932 ? 23.766 7.688 3.273 1 95.12 932 ASP A C 1
ATOM 7348 O O . ASP A 1 932 ? 24.141 7.391 2.139 1 95.12 932 ASP A O 1
ATOM 7352 N N . LEU A 1 933 ? 24.453 7.352 4.336 1 95.88 933 LEU A N 1
ATOM 7353 C CA . LEU A 1 933 ? 25.766 6.723 4.23 1 95.88 933 LEU A CA 1
ATOM 7354 C C . LEU A 1 933 ? 25.656 5.207 4.34 1 95.88 933 LEU A C 1
ATOM 7356 O O . LEU A 1 933 ? 26.594 4.484 4.027 1 95.88 933 LEU A O 1
ATOM 7360 N N . ILE A 1 934 ? 24.531 4.691 4.703 1 95.56 934 ILE A N 1
ATOM 7361 C CA . ILE A 1 934 ? 24.359 3.264 4.949 1 95.56 934 ILE A CA 1
ATOM 7362 C C . ILE A 1 934 ? 24.406 2.504 3.627 1 95.56 934 ILE A C 1
ATOM 7364 O O . ILE A 1 934 ? 25.047 1.45 3.531 1 95.56 934 ILE A O 1
ATOM 7368 N N . PRO A 1 935 ? 23.797 3.055 2.549 1 94.62 935 PRO A N 1
ATOM 7369 C CA . PRO A 1 935 ? 23.828 2.318 1.283 1 94.62 935 PRO A CA 1
ATOM 7370 C C . PRO A 1 935 ? 25.25 2.16 0.736 1 94.62 935 PRO A C 1
ATOM 7372 O O . PRO A 1 935 ? 25.672 1.045 0.427 1 94.62 935 PRO A O 1
ATOM 7375 N N . PRO A 1 936 ? 26.062 3.246 0.656 1 94 936 PRO A N 1
ATOM 7376 C CA . PRO A 1 936 ? 27.422 3.043 0.182 1 94 936 PRO A CA 1
ATOM 7377 C C . PRO A 1 936 ? 28.234 2.123 1.094 1 94 936 PRO A C 1
ATOM 7379 O O . PRO A 1 936 ? 29.078 1.355 0.615 1 94 936 PRO A O 1
ATOM 7382 N N . LEU A 1 937 ? 28.031 2.16 2.367 1 95 937 LEU A N 1
ATOM 7383 C CA . LEU A 1 937 ? 28.75 1.285 3.291 1 95 937 LEU A CA 1
ATOM 7384 C C . LEU A 1 937 ? 28.359 -0.173 3.064 1 95 937 LEU A C 1
ATOM 7386 O O . LEU A 1 937 ? 29.234 -1.055 3.066 1 95 937 LEU A O 1
ATOM 7390 N N . ALA A 1 938 ? 27.047 -0.403 2.957 1 95.38 938 ALA A N 1
ATOM 7391 C CA . ALA A 1 938 ? 26.578 -1.758 2.676 1 95.38 938 ALA A CA 1
ATOM 7392 C C . ALA A 1 938 ? 27.172 -2.289 1.378 1 95.38 938 ALA A C 1
ATOM 7394 O O . ALA A 1 938 ? 27.594 -3.449 1.306 1 95.38 938 ALA A O 1
ATOM 7395 N N . GLU A 1 939 ? 27.219 -1.47 0.371 1 93.44 939 GLU A N 1
ATOM 7396 C CA . GLU A 1 939 ? 27.781 -1.864 -0.912 1 93.44 939 GLU A CA 1
ATOM 7397 C C . GLU A 1 939 ? 29.266 -2.24 -0.767 1 93.44 939 GLU A C 1
ATOM 7399 O O . GLU A 1 939 ? 29.719 -3.229 -1.35 1 93.44 939 GLU A O 1
ATOM 7404 N N . LEU A 1 940 ? 30.016 -1.46 -0.008 1 92.88 940 LEU A N 1
ATOM 7405 C CA . LEU A 1 940 ? 31.438 -1.725 0.206 1 92.88 940 LEU A CA 1
ATOM 7406 C C . LEU A 1 940 ? 31.625 -3.043 0.945 1 92.88 940 LEU A C 1
ATOM 7408 O O . LEU A 1 940 ? 32.531 -3.824 0.599 1 92.88 940 LEU A O 1
ATOM 7412 N N . VAL A 1 941 ? 30.812 -3.318 1.877 1 93.88 941 VAL A N 1
ATOM 7413 C CA . VAL A 1 941 ? 30.922 -4.52 2.695 1 93.88 941 VAL A CA 1
ATOM 7414 C C . VAL A 1 941 ? 30.578 -5.75 1.859 1 93.88 941 VAL A C 1
ATOM 7416 O O . VAL A 1 941 ? 31.359 -6.699 1.785 1 93.88 941 VAL A O 1
ATOM 7419 N N . PHE A 1 942 ? 29.453 -5.766 1.146 1 94.12 942 PHE A N 1
ATOM 7420 C CA . PHE A 1 942 ? 28.953 -6.953 0.47 1 94.12 942 PHE A CA 1
ATOM 7421 C C . PHE A 1 942 ? 29.656 -7.148 -0.871 1 94.12 942 PHE A C 1
ATOM 7423 O O . PHE A 1 942 ? 29.516 -8.195 -1.503 1 94.12 942 PHE A O 1
ATOM 7430 N N . SER A 1 943 ? 30.438 -6.117 -1.317 1 91.38 943 SER A N 1
ATOM 7431 C CA . SER A 1 943 ? 31.297 -6.289 -2.479 1 91.38 943 SER A CA 1
ATOM 7432 C C . SER A 1 943 ? 32.719 -6.676 -2.059 1 91.38 943 SER A C 1
ATOM 7434 O O . SER A 1 943 ? 33.625 -6.742 -2.893 1 91.38 943 SER A O 1
ATOM 7436 N N . ARG A 1 944 ? 32.969 -6.852 -0.807 1 90.75 944 ARG A N 1
ATOM 7437 C CA . ARG A 1 944 ? 34.25 -7.277 -0.24 1 90.75 944 ARG A CA 1
ATOM 7438 C C . ARG A 1 944 ? 35.344 -6.254 -0.517 1 90.75 944 ARG A C 1
ATOM 7440 O O . ARG A 1 944 ? 36.469 -6.617 -0.896 1 90.75 944 ARG A O 1
ATOM 7447 N N . ARG A 1 945 ? 34.938 -4.992 -0.385 1 90.62 945 ARG A N 1
ATOM 7448 C CA . ARG A 1 945 ? 35.906 -3.943 -0.687 1 90.62 945 ARG A CA 1
ATOM 7449 C C . ARG A 1 945 ? 36.406 -3.27 0.59 1 90.62 945 ARG A C 1
ATOM 7451 O O . ARG A 1 945 ? 37.156 -2.297 0.534 1 90.62 945 ARG A O 1
ATOM 7458 N N . VAL A 1 946 ? 35.938 -3.691 1.689 1 91.31 946 VAL A N 1
ATOM 7459 C CA . VAL A 1 946 ? 36.406 -3.213 2.986 1 91.31 946 VAL A CA 1
ATOM 7460 C C . VAL A 1 946 ? 36.781 -4.398 3.869 1 91.31 946 VAL A C 1
ATOM 7462 O O . VAL A 1 946 ? 36.219 -5.484 3.738 1 91.31 946 VAL A O 1
ATOM 7465 N N . GLY A 1 947 ? 37.812 -4.254 4.699 1 88.62 947 GLY A N 1
ATOM 7466 C CA . GLY A 1 947 ? 38.25 -5.312 5.59 1 88.62 947 GLY A CA 1
ATOM 7467 C C . GLY A 1 947 ? 39.594 -5.031 6.223 1 88.62 947 GLY A C 1
ATOM 7468 O O . GLY A 1 947 ? 40.281 -4.07 5.852 1 88.62 947 GLY A O 1
ATOM 7469 N N . PRO A 1 948 ? 39.844 -5.832 7.223 1 89.38 948 PRO A N 1
ATOM 7470 C CA . PRO A 1 948 ? 39.156 -6.996 7.77 1 89.38 948 PRO A CA 1
ATOM 7471 C C . PRO A 1 948 ? 38.031 -6.605 8.727 1 89.38 948 PRO A C 1
ATOM 7473 O O . PRO A 1 948 ? 38.125 -5.613 9.445 1 89.38 948 PRO A O 1
ATOM 7476 N N . LEU A 1 949 ? 36.938 -7.254 8.609 1 90.69 949 LEU A N 1
ATOM 7477 C CA . LEU A 1 949 ? 35.812 -6.992 9.516 1 90.69 949 LEU A CA 1
ATOM 7478 C C . LEU A 1 949 ? 34.938 -8.219 9.641 1 90.69 949 LEU A C 1
ATOM 7480 O O . LEU A 1 949 ? 34.906 -9.07 8.75 1 90.69 949 LEU A O 1
ATOM 7484 N N . SER A 1 950 ? 34.344 -8.375 10.797 1 92.5 950 SER A N 1
ATOM 7485 C CA . SER A 1 950 ? 33.375 -9.445 11.047 1 92.5 950 SER A CA 1
ATOM 7486 C C . SER A 1 950 ? 32.062 -8.898 11.562 1 92.5 950 SER A C 1
ATOM 7488 O O . SER A 1 950 ? 32 -8.242 12.609 1 92.5 950 SER A O 1
ATOM 7490 N N . LEU A 1 951 ? 31.031 -9.117 10.828 1 93 951 LEU A N 1
ATOM 7491 C CA . LEU A 1 951 ? 29.688 -8.688 11.227 1 93 951 LEU A CA 1
ATOM 7492 C C . LEU A 1 951 ? 28.844 -9.883 11.672 1 93 951 LEU A C 1
ATOM 7494 O O . LEU A 1 951 ? 28.781 -10.891 10.969 1 93 951 LEU A O 1
ATOM 7498 N N . GLY A 1 952 ? 28.266 -9.773 12.789 1 92.06 952 GLY A N 1
ATOM 7499 C CA . GLY A 1 952 ? 27.359 -10.797 13.266 1 92.06 952 GLY A CA 1
ATOM 7500 C C . GLY A 1 952 ? 26.078 -10.867 12.469 1 92.06 952 GLY A C 1
ATOM 7501 O O . GLY A 1 952 ? 25.906 -10.156 11.477 1 92.06 952 GLY A O 1
ATOM 7502 N N . HIS A 1 953 ? 25.234 -11.781 12.914 1 91.69 953 HIS A N 1
ATOM 7503 C CA . HIS A 1 953 ? 23.984 -12.07 12.219 1 91.69 953 HIS A CA 1
ATOM 7504 C C . HIS A 1 953 ? 23.109 -10.828 12.109 1 91.69 953 HIS A C 1
ATOM 7506 O O . HIS A 1 953 ? 22.719 -10.438 11.008 1 91.69 953 HIS A O 1
ATOM 7512 N N . VAL A 1 954 ? 22.875 -10.102 13.164 1 90.75 954 VAL A N 1
ATOM 7513 C CA . VAL A 1 954 ? 21.953 -8.977 13.219 1 90.75 954 VAL A CA 1
ATOM 7514 C C . VAL A 1 954 ? 22.547 -7.781 12.484 1 90.75 954 VAL A C 1
ATOM 7516 O O . VAL A 1 954 ? 21.875 -7.109 11.711 1 90.75 954 VAL A O 1
ATOM 7519 N N . ALA A 1 955 ? 23.891 -7.543 12.664 1 92 955 ALA A N 1
ATOM 7520 C CA . ALA A 1 955 ? 24.562 -6.402 12.047 1 92 955 ALA A CA 1
ATOM 7521 C C . ALA A 1 955 ? 24.547 -6.512 10.523 1 92 955 ALA A C 1
ATOM 7523 O O . ALA A 1 955 ? 24.328 -5.516 9.828 1 92 955 ALA A O 1
ATOM 7524 N N . ALA A 1 956 ? 24.75 -7.715 10.062 1 94.62 956 ALA A N 1
ATOM 7525 C CA . ALA A 1 956 ? 24.75 -7.938 8.617 1 94.62 956 ALA A CA 1
ATOM 7526 C C . ALA A 1 956 ? 23.375 -7.688 8.016 1 94.62 956 ALA A C 1
ATOM 7528 O O . ALA A 1 956 ? 23.25 -7.078 6.949 1 94.62 956 ALA A O 1
ATOM 7529 N N . ARG A 1 957 ? 22.344 -8.117 8.695 1 94.81 957 ARG A N 1
ATOM 7530 C CA . ARG A 1 957 ? 20.969 -7.941 8.219 1 94.81 957 ARG A CA 1
ATOM 7531 C C . ARG A 1 957 ? 20.547 -6.477 8.273 1 94.81 957 ARG A C 1
ATOM 7533 O O . ARG A 1 957 ? 19.797 -6.004 7.426 1 94.81 957 ARG A O 1
ATOM 7540 N N . LEU A 1 958 ? 21.078 -5.746 9.266 1 92.94 958 LEU A N 1
ATOM 7541 C CA . LEU A 1 958 ? 20.781 -4.324 9.375 1 92.94 958 LEU A CA 1
ATOM 7542 C C . LEU A 1 958 ? 21.344 -3.549 8.195 1 92.94 958 LEU A C 1
ATOM 7544 O O . LEU A 1 958 ? 20.672 -2.699 7.617 1 92.94 958 LEU A O 1
ATOM 7548 N N . LEU A 1 959 ? 22.578 -3.846 7.855 1 94.25 959 LEU A N 1
ATOM 7549 C CA . LEU A 1 959 ? 23.234 -3.174 6.73 1 94.25 959 LEU A CA 1
ATOM 7550 C C . LEU A 1 959 ? 22.516 -3.502 5.422 1 94.25 959 LEU A C 1
ATOM 7552 O O . LEU A 1 959 ? 22.359 -2.631 4.562 1 94.25 959 LEU A O 1
ATOM 7556 N N . LEU A 1 960 ? 22.125 -4.809 5.305 1 96.12 960 LEU A N 1
ATOM 7557 C CA . LEU A 1 960 ? 21.422 -5.223 4.094 1 96.12 960 LEU A CA 1
ATOM 7558 C C . LEU A 1 960 ? 20.047 -4.582 4.02 1 96.12 960 LEU A C 1
ATOM 7560 O O . LEU A 1 960 ? 19.688 -3.982 3 1 96.12 960 LEU A O 1
ATOM 7564 N N . GLY A 1 961 ? 19.266 -4.688 5.117 1 95.5 961 GLY A N 1
ATOM 7565 C CA . GLY A 1 961 ? 17.891 -4.199 5.145 1 95.5 961 GLY A CA 1
ATOM 7566 C C . GLY A 1 961 ? 17.781 -2.697 4.941 1 95.5 961 GLY A C 1
ATOM 7567 O O . GLY A 1 961 ? 17.047 -2.232 4.078 1 95.5 961 GLY A O 1
ATOM 7568 N N . ILE A 1 962 ? 18.625 -1.913 5.637 1 93.81 962 ILE A N 1
ATOM 7569 C CA . ILE A 1 962 ? 18.562 -0.458 5.559 1 93.81 962 ILE A CA 1
ATOM 7570 C C . ILE A 1 962 ? 19.344 0.028 4.34 1 93.81 962 ILE A C 1
ATOM 7572 O O . ILE A 1 962 ? 18.891 0.908 3.607 1 93.81 962 ILE A O 1
ATOM 7576 N N . GLY A 1 963 ? 20.375 -0.575 4.09 1 95.5 963 GLY A N 1
ATOM 7577 C CA . GLY A 1 963 ? 21.312 -0.064 3.098 1 95.5 963 GLY A CA 1
ATOM 7578 C C . GLY A 1 963 ? 20.938 -0.439 1.677 1 95.5 963 GLY A C 1
ATOM 7579 O O . GLY A 1 963 ? 21.047 0.38 0.762 1 95.5 963 GLY A O 1
ATOM 7580 N N . LEU A 1 964 ? 20.5 -1.666 1.492 1 95.81 964 LEU A N 1
ATOM 7581 C CA . LEU A 1 964 ? 20.312 -2.119 0.119 1 95.81 964 LEU A CA 1
ATOM 7582 C C . LEU A 1 964 ? 18.828 -2.293 -0.192 1 95.81 964 LEU A C 1
ATOM 7584 O O . LEU A 1 964 ? 18.391 -2.049 -1.32 1 95.81 964 LEU A O 1
ATOM 7588 N N . MET A 1 965 ? 18.062 -2.662 0.753 1 94.75 965 MET A N 1
ATOM 7589 C CA . MET A 1 965 ? 16.641 -2.924 0.505 1 94.75 965 MET A CA 1
ATOM 7590 C C . MET A 1 965 ? 15.805 -1.689 0.807 1 94.75 965 MET A C 1
ATOM 7592 O O . MET A 1 965 ? 14.625 -1.634 0.447 1 94.75 965 MET A O 1
ATOM 7596 N N . GLY A 1 966 ? 16.406 -0.679 1.527 1 91.88 966 GLY A N 1
ATOM 7597 C CA . GLY A 1 966 ? 15.688 0.551 1.826 1 91.88 966 GLY A CA 1
ATOM 7598 C C . GLY A 1 966 ? 14.602 0.372 2.867 1 91.88 966 GLY A C 1
ATOM 7599 O O . GLY A 1 966 ? 13.609 1.103 2.869 1 91.88 966 GLY A O 1
ATOM 7600 N N . MET A 1 967 ? 14.758 -0.553 3.816 1 90.75 967 MET A N 1
ATOM 7601 C CA . MET A 1 967 ? 13.75 -0.855 4.828 1 90.75 967 MET A CA 1
ATOM 7602 C C . MET A 1 967 ? 13.758 0.195 5.934 1 90.75 967 MET A C 1
ATOM 7604 O O . MET A 1 967 ? 14.805 0.757 6.258 1 90.75 967 MET A O 1
ATOM 7608 N N . GLU A 1 968 ? 12.555 0.392 6.484 1 85.94 968 GLU A N 1
ATOM 7609 C CA . GLU A 1 968 ? 12.453 1.189 7.699 1 85.94 968 GLU A CA 1
ATOM 7610 C C . GLU A 1 968 ? 12.906 0.394 8.922 1 85.94 968 GLU A C 1
ATOM 7612 O O . GLU A 1 968 ? 12.742 -0.828 8.969 1 85.94 968 GLU A O 1
ATOM 7617 N N . GLN A 1 969 ? 13.461 1.105 9.82 1 84.19 969 GLN A N 1
ATOM 7618 C CA . GLN A 1 969 ? 14.031 0.457 10.992 1 84.19 969 GLN A CA 1
ATOM 7619 C C . GLN A 1 969 ? 12.984 -0.385 11.719 1 84.19 969 GLN A C 1
ATOM 7621 O O . GLN A 1 969 ? 13.273 -1.509 12.141 1 84.19 969 GLN A O 1
ATOM 7626 N N . LYS A 1 970 ? 11.773 0.141 11.836 1 76.81 970 LYS A N 1
ATOM 7627 C CA . LYS A 1 970 ? 10.711 -0.574 12.555 1 76.81 970 LYS A CA 1
ATOM 7628 C C . LYS A 1 970 ? 10.359 -1.879 11.844 1 76.81 970 LYS A C 1
ATOM 7630 O O . LYS A 1 970 ? 10.211 -2.92 12.484 1 76.81 970 LYS A O 1
ATOM 7635 N N . ALA A 1 971 ? 10.203 -1.829 10.586 1 81.62 971 ALA A N 1
ATOM 7636 C CA . ALA A 1 971 ? 9.875 -3.008 9.789 1 81.62 971 ALA A CA 1
ATOM 7637 C C . ALA A 1 971 ? 10.984 -4.047 9.859 1 81.62 971 ALA A C 1
ATOM 7639 O O . ALA A 1 971 ? 10.719 -5.25 9.898 1 81.62 971 ALA A O 1
ATOM 7640 N N . LEU A 1 972 ? 12.242 -3.609 9.773 1 88.75 972 LEU A N 1
ATOM 7641 C CA . LEU A 1 972 ? 13.398 -4.488 9.828 1 88.75 972 LEU A CA 1
ATOM 7642 C C . LEU A 1 972 ? 13.461 -5.23 11.156 1 88.75 972 LEU A C 1
ATOM 7644 O O . LEU A 1 972 ? 13.727 -6.434 11.195 1 88.75 972 LEU A O 1
ATOM 7648 N N . LEU A 1 973 ? 13.156 -4.496 12.242 1 84.94 973 LEU A N 1
ATOM 7649 C CA . LEU A 1 973 ? 13.203 -5.121 13.562 1 84.94 973 LEU A CA 1
ATOM 7650 C C . LEU A 1 973 ? 12.078 -6.133 13.727 1 84.94 973 LEU A C 1
ATOM 7652 O O . LEU A 1 973 ? 12.25 -7.156 14.398 1 84.94 973 LEU A O 1
ATOM 7656 N N . GLN A 1 974 ? 10.984 -5.789 13.117 1 80.12 974 GLN A N 1
ATOM 7657 C CA . GLN A 1 974 ? 9.875 -6.73 13.141 1 80.12 974 GLN A CA 1
ATOM 7658 C C . GLN A 1 974 ? 10.242 -8.031 12.43 1 80.12 974 GLN A C 1
ATOM 7660 O O . GLN A 1 974 ? 9.914 -9.117 12.906 1 80.12 974 GLN A O 1
ATOM 7665 N N . GLU A 1 975 ? 10.852 -7.961 11.32 1 85.06 975 GLU A N 1
ATOM 7666 C CA . GLU A 1 975 ? 11.266 -9.148 10.57 1 85.06 975 GLU A CA 1
ATOM 7667 C C . GLU A 1 975 ? 12.312 -9.945 11.336 1 85.06 975 GLU A C 1
ATOM 7669 O O . GLU A 1 975 ? 12.391 -11.172 11.195 1 85.06 975 GLU A O 1
ATOM 7674 N N . LEU A 1 976 ? 13.133 -9.203 12.117 1 86.81 976 LEU A N 1
ATOM 7675 C CA . LEU A 1 976 ? 14.164 -9.875 12.906 1 86.81 976 LEU A CA 1
ATOM 7676 C C . LEU A 1 976 ? 13.602 -10.344 14.25 1 86.81 976 LEU A C 1
ATOM 7678 O O . LEU A 1 976 ? 14.336 -10.883 15.078 1 86.81 976 LEU A O 1
ATOM 7682 N N . SER A 1 977 ? 12.18 -10.203 14.445 1 75.31 977 SER A N 1
ATOM 7683 C CA . SER A 1 977 ? 11.477 -10.602 15.656 1 75.31 977 SER A CA 1
ATOM 7684 C C . SER A 1 977 ? 12.086 -9.953 16.891 1 75.31 977 SER A C 1
ATOM 7686 O O . SER A 1 977 ? 12.234 -10.594 17.938 1 75.31 977 SER A O 1
ATOM 7688 N N . LEU A 1 978 ? 12.547 -8.75 16.75 1 71.88 978 LEU A N 1
ATOM 7689 C CA . LEU A 1 978 ? 13.094 -7.996 17.875 1 71.88 978 LEU A CA 1
ATOM 7690 C C . LEU A 1 978 ? 12.102 -6.938 18.344 1 71.88 978 LEU A C 1
ATOM 7692 O O . LEU A 1 978 ? 12.367 -5.738 18.25 1 71.88 978 LEU A O 1
ATOM 7696 N N . VAL A 1 979 ? 10.648 -7.16 18.406 1 62.72 979 VAL A N 1
ATOM 7697 C CA . VAL A 1 979 ? 9.578 -6.195 18.641 1 62.72 979 VAL A CA 1
ATOM 7698 C C . VAL A 1 979 ? 9.508 -5.832 20.109 1 62.72 979 VAL A C 1
ATOM 7700 O O . VAL A 1 979 ? 9.227 -6.684 20.953 1 62.72 979 VAL A O 1
ATOM 7703 N N . SER A 1 980 ? 10.469 -5.207 20.719 1 58.44 980 SER A N 1
ATOM 7704 C CA . SER A 1 980 ? 10.195 -4.613 22.031 1 58.44 980 SER A CA 1
ATOM 7705 C C . SER A 1 980 ? 9.719 -3.172 21.891 1 58.44 980 SER A C 1
ATOM 7707 O O . SER A 1 980 ? 9.883 -2.557 20.844 1 58.44 980 SER A O 1
ATOM 7709 N N . ASP A 1 981 ? 8.781 -2.68 22.719 1 55.97 981 ASP A N 1
ATOM 7710 C CA . ASP A 1 981 ? 8.297 -1.305 22.797 1 55.97 981 ASP A CA 1
ATOM 7711 C C . ASP A 1 981 ? 9.414 -0.315 22.453 1 55.97 981 ASP A C 1
ATOM 7713 O O . ASP A 1 981 ? 9.156 0.742 21.875 1 55.97 981 ASP A O 1
ATOM 7717 N N . ASP A 1 982 ? 10.672 -0.726 22.734 1 58.69 982 ASP A N 1
ATOM 7718 C CA . ASP A 1 982 ? 11.836 0.143 22.578 1 58.69 982 ASP A CA 1
ATOM 7719 C C . ASP A 1 982 ? 12.586 -0.172 21.297 1 58.69 982 ASP A C 1
ATOM 7721 O O . ASP A 1 982 ? 13.812 -0.04 21.234 1 58.69 982 ASP A O 1
ATOM 7725 N N . ALA A 1 983 ? 11.852 -0.654 20.312 1 60.09 983 ALA A N 1
ATOM 7726 C CA . ALA A 1 983 ? 12.414 -1.253 19.094 1 60.09 983 ALA A CA 1
ATOM 7727 C C . ALA A 1 983 ? 13.305 -0.264 18.359 1 60.09 983 ALA A C 1
ATOM 7729 O O . ALA A 1 983 ? 14.375 -0.633 17.859 1 60.09 983 ALA A O 1
ATOM 7730 N N . PHE A 1 984 ? 13.039 0.999 18.375 1 63.5 984 PHE A N 1
ATOM 7731 C CA . PHE A 1 984 ? 13.828 1.979 17.641 1 63.5 984 PHE A CA 1
ATOM 7732 C C . PHE A 1 984 ? 15.195 2.178 18.281 1 63.5 984 PHE A C 1
ATOM 7734 O O . PHE A 1 984 ? 16.219 2.205 17.594 1 63.5 984 PHE A O 1
ATOM 7741 N N . ASN A 1 985 ? 15.141 2.199 19.547 1 68.5 985 ASN A N 1
ATOM 7742 C CA . ASN A 1 985 ? 16.391 2.422 20.266 1 68.5 985 ASN A CA 1
ATOM 7743 C C . ASN A 1 985 ? 17.328 1.225 20.141 1 68.5 985 ASN A C 1
ATOM 7745 O O . ASN A 1 985 ? 18.547 1.39 20.094 1 68.5 985 ASN A O 1
ATOM 7749 N N . GLN A 1 986 ? 16.766 0.132 19.859 1 77.19 986 GLN A N 1
ATOM 7750 C CA . GLN A 1 986 ? 17.594 -1.073 19.75 1 77.19 986 GLN A CA 1
ATOM 7751 C C . GLN A 1 986 ? 18.266 -1.144 18.391 1 77.19 986 GLN A C 1
ATOM 7753 O O . GLN A 1 986 ? 19.438 -1.521 18.281 1 77.19 986 GLN A O 1
ATOM 7758 N N . ALA A 1 987 ? 17.562 -0.719 17.406 1 80.69 987 ALA A N 1
ATOM 7759 C CA . ALA A 1 987 ? 18.125 -0.738 16.062 1 80.69 987 ALA A CA 1
ATOM 7760 C C . ALA A 1 987 ? 19.328 0.213 15.969 1 80.69 987 ALA A C 1
ATOM 7762 O O . ALA A 1 987 ? 20.344 -0.117 15.352 1 80.69 987 ALA A O 1
ATOM 7763 N N . ASP A 1 988 ? 19.203 1.351 16.656 1 85.5 988 ASP A N 1
ATOM 7764 C CA . ASP A 1 988 ? 20.266 2.34 16.641 1 85.5 988 ASP A CA 1
ATOM 7765 C C . ASP A 1 988 ? 21.516 1.822 17.359 1 85.5 988 ASP A C 1
ATOM 7767 O O . ASP A 1 988 ? 22.641 2.025 16.891 1 85.5 988 ASP A O 1
ATOM 7771 N N . ALA A 1 989 ? 21.266 1.155 18.422 1 85.56 989 ALA A N 1
ATOM 7772 C CA . ALA A 1 989 ? 22.391 0.614 19.188 1 85.56 989 ALA A CA 1
ATOM 7773 C C . ALA A 1 989 ? 23.125 -0.464 18.406 1 85.56 989 ALA A C 1
ATOM 7775 O O . ALA A 1 989 ? 24.359 -0.507 18.391 1 85.56 989 ALA A O 1
ATOM 7776 N N . LEU A 1 990 ? 22.406 -1.33 17.766 1 86.75 990 LEU A N 1
ATOM 7777 C CA . LEU A 1 990 ? 23 -2.408 16.969 1 86.75 990 LEU A CA 1
ATOM 7778 C C . LEU A 1 990 ? 23.75 -1.854 15.758 1 86.75 990 LEU A C 1
ATOM 7780 O O . LEU A 1 990 ? 24.812 -2.355 15.398 1 86.75 990 LEU A O 1
ATOM 7784 N N . LEU A 1 991 ? 23.141 -0.88 15.156 1 89.19 991 LEU A N 1
ATOM 7785 C CA . LEU A 1 991 ? 23.797 -0.238 14.016 1 89.19 991 LEU A CA 1
ATOM 7786 C C . LEU A 1 991 ? 25.078 0.471 14.461 1 89.19 991 LEU A C 1
ATOM 7788 O O . LEU A 1 991 ? 26.062 0.475 13.727 1 89.19 991 LEU A O 1
ATOM 7792 N N . CYS A 1 992 ? 25.031 1.107 15.625 1 91.25 992 CYS A N 1
ATOM 7793 C CA . CYS A 1 992 ? 26.203 1.754 16.188 1 91.25 992 CYS A CA 1
ATOM 7794 C C . CYS A 1 992 ? 27.359 0.758 16.344 1 91.25 992 CYS A C 1
ATOM 7796 O O . CYS A 1 992 ? 28.484 1.049 15.969 1 91.25 992 CYS A O 1
ATOM 7798 N N . ARG A 1 993 ? 27.031 -0.386 16.781 1 89.19 993 ARG A N 1
ATOM 7799 C CA . ARG A 1 993 ? 28.047 -1.422 16.969 1 89.19 993 ARG A CA 1
ATOM 7800 C C . ARG A 1 993 ? 28.594 -1.893 15.641 1 89.19 993 ARG A C 1
ATOM 7802 O O . ARG A 1 993 ? 29.797 -2.137 15.508 1 89.19 993 ARG A O 1
ATOM 7809 N N . ALA A 1 994 ? 27.719 -2.055 14.688 1 90.81 994 ALA A N 1
ATOM 7810 C CA . ALA A 1 994 ? 28.141 -2.482 13.359 1 90.81 994 ALA A CA 1
ATOM 7811 C C . ALA A 1 994 ? 29.062 -1.459 12.719 1 90.81 994 ALA A C 1
ATOM 7813 O O . ALA A 1 994 ? 30.078 -1.823 12.117 1 90.81 994 ALA A O 1
ATOM 7814 N N . LEU A 1 995 ? 28.734 -0.181 12.875 1 93.88 995 LEU A N 1
ATOM 7815 C CA . LEU A 1 995 ? 29.5 0.882 12.234 1 93.88 995 LEU A CA 1
ATOM 7816 C C . LEU A 1 995 ? 30.828 1.102 12.953 1 93.88 995 LEU A C 1
ATOM 7818 O O . LEU A 1 995 ? 31.812 1.532 12.336 1 93.88 995 LEU A O 1
ATOM 7822 N N . GLU A 1 996 ? 30.844 0.813 14.258 1 93.38 996 GLU A N 1
ATOM 7823 C CA . GLU A 1 996 ? 32.094 0.88 15.008 1 93.38 996 GLU A CA 1
ATOM 7824 C C . GLU A 1 996 ? 33.156 -0.048 14.406 1 93.38 996 GLU A C 1
ATOM 7826 O O . GLU A 1 996 ? 34.344 0.263 14.43 1 93.38 996 GLU A O 1
ATOM 7831 N N . LEU A 1 997 ? 32.688 -1.147 13.852 1 91.25 997 LEU A N 1
ATOM 7832 C CA . LEU A 1 997 ? 33.594 -2.141 13.281 1 91.25 997 LEU A CA 1
ATOM 7833 C C . LEU A 1 997 ? 34.094 -1.701 11.906 1 91.25 997 LEU A C 1
ATOM 7835 O O . LEU A 1 997 ? 35.156 -2.121 11.461 1 91.25 997 LEU A O 1
ATOM 7839 N N . VAL A 1 998 ? 33.344 -0.83 11.25 1 91.88 998 VAL A N 1
ATOM 7840 C CA . VAL A 1 998 ? 33.656 -0.438 9.875 1 91.88 998 VAL A CA 1
ATOM 7841 C C . VAL A 1 998 ? 34.562 0.789 9.883 1 91.88 998 VAL A C 1
ATOM 7843 O O . VAL A 1 998 ? 35.344 1.003 8.945 1 91.88 998 VAL A O 1
ATOM 7846 N N . ILE A 1 999 ? 34.562 1.659 10.953 1 92.25 999 ILE A N 1
ATOM 7847 C CA . ILE A 1 999 ? 35.219 2.957 11.039 1 92.25 999 ILE A CA 1
ATOM 7848 C C . ILE A 1 999 ? 36.719 2.787 10.852 1 92.25 999 ILE A C 1
ATOM 7850 O O . ILE A 1 999 ? 37.344 3.512 10.062 1 92.25 999 ILE A O 1
ATOM 7854 N N . PRO A 1 1000 ? 37.344 1.756 11.438 1 89.38 1000 PRO A N 1
ATOM 7855 C CA . PRO A 1 1000 ? 38.781 1.609 11.266 1 89.38 1000 PRO A CA 1
ATOM 7856 C C . PRO A 1 1000 ? 39.188 1.35 9.812 1 89.38 1000 PRO A C 1
ATOM 7858 O O . PRO A 1 1000 ? 40.25 1.802 9.367 1 89.38 1000 PRO A O 1
ATOM 7861 N N . CYS A 1 1001 ? 38.312 0.678 9.117 1 90.25 1001 CYS A N 1
ATOM 7862 C CA . CYS A 1 1001 ? 38.594 0.385 7.715 1 90.25 1001 CYS A CA 1
ATOM 7863 C C . CYS A 1 1001 ? 38.531 1.652 6.871 1 90.25 1001 CYS A C 1
ATOM 7865 O O . CYS A 1 1001 ? 39.25 1.782 5.887 1 90.25 1001 CYS A O 1
ATOM 7867 N N . LEU A 1 1002 ? 37.719 2.637 7.277 1 91.75 1002 LEU A N 1
ATOM 7868 C CA . LEU A 1 1002 ? 37.531 3.871 6.523 1 91.75 1002 LEU A CA 1
ATOM 7869 C C . LEU A 1 1002 ? 38.625 4.887 6.871 1 91.75 1002 LEU A C 1
ATOM 7871 O O . LEU A 1 1002 ? 39.125 5.586 5.988 1 91.75 1002 LEU A O 1
ATOM 7875 N N . GLU A 1 1003 ? 38.969 4.988 8.141 1 87.75 1003 GLU A N 1
ATOM 7876 C CA . GLU A 1 1003 ? 39.969 5.953 8.602 1 87.75 1003 GLU A CA 1
ATOM 7877 C C . GLU A 1 1003 ? 41.344 5.664 8.008 1 87.75 1003 GLU A C 1
ATOM 7879 O O . GLU A 1 1003 ? 42.094 6.586 7.711 1 87.75 1003 GLU A O 1
ATOM 7884 N N . GLY A 1 1004 ? 41.625 4.422 7.844 1 79.94 1004 GLY A N 1
ATOM 7885 C CA . GLY A 1 1004 ? 42.906 4.047 7.277 1 79.94 1004 GLY A CA 1
ATOM 7886 C C . GLY A 1 1004 ? 43.094 4.527 5.852 1 79.94 1004 GLY A C 1
ATOM 7887 O O . GLY A 1 1004 ? 44.219 4.801 5.426 1 79.94 1004 GLY A O 1
ATOM 7888 N N . THR A 1 1005 ? 42.031 4.754 5.148 1 79.81 1005 THR A N 1
ATOM 7889 C CA . THR A 1 1005 ? 42.094 5.129 3.738 1 79.81 1005 THR A CA 1
ATOM 7890 C C . THR A 1 1005 ? 42.094 6.648 3.58 1 79.81 1005 THR A C 1
ATOM 7892 O O . THR A 1 1005 ? 42.562 7.168 2.566 1 79.81 1005 THR A O 1
ATOM 7895 N N . MET A 1 1006 ? 41.5 7.426 4.484 1 75.69 1006 MET A N 1
ATOM 7896 C CA . MET A 1 1006 ? 41.375 8.867 4.34 1 75.69 1006 MET A CA 1
ATOM 7897 C C . MET A 1 1006 ? 42.688 9.57 4.637 1 75.69 1006 MET A C 1
ATOM 7899 O O . MET A 1 1006 ? 42.938 10.664 4.129 1 75.69 1006 MET A O 1
ATOM 7903 N N . THR A 1 1007 ? 43.625 9.102 5.574 1 59.12 1007 THR A N 1
ATOM 7904 C CA . THR A 1 1007 ? 44.906 9.711 5.898 1 59.12 1007 THR A CA 1
ATOM 7905 C C . THR A 1 1007 ? 45.906 9.461 4.785 1 59.12 1007 THR A C 1
ATOM 7907 O O . THR A 1 1007 ? 46.938 10.156 4.695 1 59.12 1007 THR A O 1
ATOM 7910 N N . THR A 1 1008 ? 45.625 8.586 3.914 1 50.53 1008 THR A N 1
ATOM 7911 C CA . THR A 1 1008 ? 46.656 8.391 2.883 1 50.53 1008 THR A CA 1
ATOM 7912 C C . THR A 1 1008 ? 46.25 9.133 1.603 1 50.53 1008 THR A C 1
ATOM 7914 O O . THR A 1 1008 ? 45.094 9.141 1.213 1 50.53 1008 THR A O 1
ATOM 7917 N N . MET B 1 1 ? -22.391 38 54.312 1 41.53 1 MET B N 1
ATOM 7918 C CA . MET B 1 1 ? -21.906 38.125 52.938 1 41.53 1 MET B CA 1
ATOM 7919 C C . MET B 1 1 ? -21.406 39.562 52.656 1 41.53 1 MET B C 1
ATOM 7921 O O . MET B 1 1 ? -22.094 40.531 53 1 41.53 1 MET B O 1
ATOM 7925 N N . LYS B 1 2 ? -20.156 39.719 52.719 1 55.5 2 LYS B N 1
ATOM 7926 C CA . LYS B 1 2 ? -19.688 41.062 52.406 1 55.5 2 LYS B CA 1
ATOM 7927 C C . LYS B 1 2 ? -20.547 41.688 51.281 1 55.5 2 LYS B C 1
ATOM 7929 O O . LYS B 1 2 ? -21.078 40.969 50.438 1 55.5 2 LYS B O 1
ATOM 7934 N N . ARG B 1 3 ? -20.953 42.875 51.531 1 63.97 3 ARG B N 1
ATOM 7935 C CA . ARG B 1 3 ? -21.891 43.594 50.656 1 63.97 3 ARG B CA 1
ATOM 7936 C C . ARG B 1 3 ? -21.391 43.625 49.219 1 63.97 3 ARG B C 1
ATOM 7938 O O . ARG B 1 3 ? -20.281 44.094 48.938 1 63.97 3 ARG B O 1
ATOM 7945 N N . ILE B 1 4 ? -21.938 42.781 48.281 1 77.06 4 ILE B N 1
ATOM 7946 C CA . ILE B 1 4 ? -21.625 42.719 46.875 1 77.06 4 ILE B CA 1
ATOM 7947 C C . ILE B 1 4 ? -22.109 43.969 46.156 1 77.06 4 ILE B C 1
ATOM 7949 O O . ILE B 1 4 ? -23.25 44.406 46.344 1 77.06 4 ILE B O 1
ATOM 7953 N N . ASP B 1 5 ? -21.172 44.688 45.594 1 81.38 5 ASP B N 1
ATOM 7954 C CA . ASP B 1 5 ? -21.516 45.844 44.781 1 81.38 5 ASP B CA 1
ATOM 7955 C C . ASP B 1 5 ? -22.672 45.531 43.844 1 81.38 5 ASP B C 1
ATOM 7957 O O . ASP B 1 5 ? -22.719 44.469 43.219 1 81.38 5 ASP B O 1
ATOM 7961 N N . SER B 1 6 ? -23.688 46.312 43.875 1 81.75 6 SER B N 1
ATOM 7962 C CA . SER B 1 6 ? -24.906 46.125 43.094 1 81.75 6 SER B CA 1
ATOM 7963 C C . SER B 1 6 ? -24.594 45.969 41.594 1 81.75 6 SER B C 1
ATOM 7965 O O . SER B 1 6 ? -25.359 45.344 40.875 1 81.75 6 SER B O 1
ATOM 7967 N N . ARG B 1 7 ? -23.5 46.469 41.156 1 87.69 7 ARG B N 1
ATOM 7968 C CA . ARG B 1 7 ? -23.109 46.375 39.75 1 87.69 7 ARG B CA 1
ATOM 7969 C C . ARG B 1 7 ? -22.734 44.938 39.375 1 87.69 7 ARG B C 1
ATOM 7971 O O . ARG B 1 7 ? -22.922 44.531 38.25 1 87.69 7 ARG B O 1
ATOM 7978 N N . VAL B 1 8 ? -22.188 44.312 40.375 1 89.25 8 VAL B N 1
ATOM 7979 C CA . VAL B 1 8 ? -21.797 42.906 40.125 1 89.25 8 VAL B CA 1
ATOM 7980 C C . VAL B 1 8 ? -23.047 42.062 39.906 1 89.25 8 VAL B C 1
ATOM 7982 O O . VAL B 1 8 ? -23.125 41.281 38.969 1 89.25 8 VAL B O 1
ATOM 7985 N N . SER B 1 9 ? -24.016 42.219 40.75 1 87.75 9 SER B N 1
ATOM 7986 C CA . SER B 1 9 ? -25.266 41.438 40.625 1 87.75 9 SER B CA 1
ATOM 7987 C C . SER B 1 9 ? -26.031 41.844 39.375 1 87.75 9 SER B C 1
ATOM 7989 O O . SER B 1 9 ? -26.594 41 38.688 1 87.75 9 SER B O 1
ATOM 7991 N N . ARG B 1 10 ? -25.938 43.031 39.062 1 86.44 10 ARG B N 1
ATOM 7992 C CA . ARG B 1 10 ? -26.641 43.531 37.906 1 86.44 10 ARG B CA 1
ATOM 7993 C C . ARG B 1 10 ? -26.016 42.969 36.625 1 86.44 10 ARG B C 1
ATOM 7995 O O . ARG B 1 10 ? -26.734 42.656 35.656 1 86.44 10 ARG B O 1
ATOM 8002 N N . LEU B 1 11 ? -24.75 42.906 36.594 1 89.38 11 LEU B N 1
ATOM 8003 C CA . LEU B 1 11 ? -24.062 42.375 35.438 1 89.38 11 LEU B CA 1
ATOM 8004 C C . LEU B 1 11 ? -24.422 40.906 35.219 1 89.38 11 LEU B C 1
ATOM 8006 O O . LEU B 1 11 ? -24.672 40.5 34.062 1 89.38 11 LEU B O 1
ATOM 8010 N N . VAL B 1 12 ? -24.5 40.125 36.281 1 91.19 12 VAL B N 1
ATOM 8011 C CA . VAL B 1 12 ? -24.812 38.719 36.188 1 91.19 12 VAL B CA 1
ATOM 8012 C C . VAL B 1 12 ? -26.266 38.531 35.781 1 91.19 12 VAL B C 1
ATOM 8014 O O . VAL B 1 12 ? -26.578 37.719 34.875 1 91.19 12 VAL B O 1
ATOM 8017 N N . GLU B 1 13 ? -27.156 39.281 36.344 1 88.62 13 GLU B N 1
ATOM 8018 C CA . GLU B 1 13 ? -28.578 39.156 36.062 1 88.62 13 GLU B CA 1
ATOM 8019 C C . GLU B 1 13 ? -28.922 39.625 34.656 1 88.62 13 GLU B C 1
ATOM 8021 O O . GLU B 1 13 ? -29.688 38.969 33.969 1 88.62 13 GLU B O 1
ATOM 8026 N N . SER B 1 14 ? -28.328 40.688 34.281 1 87.56 14 SER B N 1
ATOM 8027 C CA . SER B 1 14 ? -28.578 41.188 32.938 1 87.56 14 SER B CA 1
ATOM 8028 C C . SER B 1 14 ? -28 40.25 31.891 1 87.56 14 SER B C 1
ATOM 8030 O O . SER B 1 14 ? -28.562 40.125 30.797 1 87.56 14 SER B O 1
ATOM 8032 N N . GLY B 1 15 ? -26.875 39.688 32.188 1 89.12 15 GLY B N 1
ATOM 8033 C CA . GLY B 1 15 ? -26.281 38.719 31.266 1 89.12 15 GLY B CA 1
ATOM 8034 C C . GLY B 1 15 ? -27.141 37.5 31.062 1 89.12 15 GLY B C 1
ATOM 8035 O O . GLY B 1 15 ? -27.297 37.031 29.922 1 89.12 15 GLY B O 1
ATOM 8036 N N . ALA B 1 16 ? -27.641 36.938 32.094 1 88.19 16 ALA B N 1
ATOM 8037 C CA . ALA B 1 16 ? -28.5 35.781 32 1 88.19 16 ALA B CA 1
ATOM 8038 C C . ALA B 1 16 ? -29.797 36.094 31.234 1 88.19 16 ALA B C 1
ATOM 8040 O O . ALA B 1 16 ? -30.266 35.281 30.453 1 88.19 16 ALA B O 1
ATOM 8041 N N . ALA B 1 17 ? -30.266 37.281 31.5 1 83 17 ALA B N 1
ATOM 8042 C CA . ALA B 1 17 ? -31.5 37.688 30.844 1 83 17 ALA B CA 1
ATOM 8043 C C . ALA B 1 17 ? -31.297 37.906 29.344 1 83 17 ALA B C 1
ATOM 8045 O O . ALA B 1 17 ? -32.156 37.562 28.531 1 83 17 ALA B O 1
ATOM 8046 N N . ALA B 1 18 ? -30.203 38.5 29.031 1 84.44 18 ALA B N 1
ATOM 8047 C CA . ALA B 1 18 ? -29.906 38.812 27.625 1 84.44 18 ALA B CA 1
ATOM 8048 C C . ALA B 1 18 ? -29.234 37.625 26.938 1 84.44 18 ALA B C 1
ATOM 8050 O O . ALA B 1 18 ? -29 37.656 25.719 1 84.44 18 ALA B O 1
ATOM 8051 N N . HIS B 1 19 ? -28.922 36.625 27.672 1 87.88 19 HIS B N 1
ATOM 8052 C CA . HIS B 1 19 ? -28.219 35.438 27.172 1 87.88 19 HIS B CA 1
ATOM 8053 C C . HIS B 1 19 ? -26.859 35.844 26.594 1 87.88 19 HIS B C 1
ATOM 8055 O O . HIS B 1 19 ? -26.516 35.406 25.484 1 87.88 19 HIS B O 1
ATOM 8061 N N . GLN B 1 20 ? -26.234 36.75 27.25 1 89.75 20 GLN B N 1
ATOM 8062 C CA . GLN B 1 20 ? -24.875 37.188 26.891 1 89.75 20 GLN B CA 1
ATOM 8063 C C . GLN B 1 20 ? -23.891 36.844 28 1 89.75 20 GLN B C 1
ATOM 8065 O O . GLN B 1 20 ? -24.219 36.938 29.188 1 89.75 20 GLN B O 1
ATOM 8070 N N . ARG B 1 21 ? -22.781 36.531 27.609 1 93.69 21 ARG B N 1
ATOM 8071 C CA . ARG B 1 21 ? -21.75 36.219 28.578 1 93.69 21 ARG B CA 1
ATOM 8072 C C . ARG B 1 21 ? -21.203 37.469 29.25 1 93.69 21 ARG B C 1
ATOM 8074 O O . ARG B 1 21 ? -21.281 38.562 28.672 1 93.69 21 ARG B O 1
ATOM 8081 N N . SER B 1 22 ? -20.75 37.312 30.422 1 93.06 22 SER B N 1
ATOM 8082 C CA . SER B 1 22 ? -20.125 38.406 31.172 1 93.06 22 SER B CA 1
ATOM 8083 C C . SER B 1 22 ? -18.719 38.062 31.609 1 93.06 22 SER B C 1
ATOM 8085 O O . SER B 1 22 ? -18.422 36.875 31.859 1 93.06 22 SER B O 1
ATOM 8087 N N . LEU B 1 23 ? -17.844 39.094 31.672 1 94.44 23 LEU B N 1
ATOM 8088 C CA . LEU B 1 23 ? -16.438 38.875 32 1 94.44 23 LEU B CA 1
ATOM 8089 C C . LEU B 1 23 ? -16.062 39.594 33.312 1 94.44 23 LEU B C 1
ATOM 8091 O O . LEU B 1 23 ? -16.453 40.719 33.531 1 94.44 23 LEU B O 1
ATOM 8095 N N . PHE B 1 24 ? -15.422 38.906 34.25 1 92.62 24 PHE B N 1
ATOM 8096 C CA . PHE B 1 24 ? -14.93 39.438 35.5 1 92.62 24 PHE B CA 1
ATOM 8097 C C . PHE B 1 24 ? -13.414 39.312 35.594 1 92.62 24 PHE B C 1
ATOM 8099 O O . PHE B 1 24 ? -12.867 38.25 35.25 1 92.62 24 PHE B O 1
ATOM 8106 N N . LEU B 1 25 ? -12.711 40.344 35.844 1 91.75 25 LEU B N 1
ATOM 8107 C CA . LEU B 1 25 ? -11.312 40.312 36.281 1 91.75 25 LEU B CA 1
ATOM 8108 C C . LEU B 1 25 ? -11.18 40.531 37.781 1 91.75 25 LEU B C 1
ATOM 8110 O O . LEU B 1 25 ? -11.562 41.594 38.281 1 91.75 25 LEU B O 1
ATOM 8114 N N . VAL B 1 26 ? -10.695 39.531 38.469 1 90.38 26 VAL B N 1
ATOM 8115 C CA . VAL B 1 26 ? -10.57 39.625 39.906 1 90.38 26 VAL B CA 1
ATOM 8116 C C . VAL B 1 26 ? -9.109 39.875 40.312 1 90.38 26 VAL B C 1
ATOM 8118 O O . VAL B 1 26 ? -8.25 39.031 40.062 1 90.38 26 VAL B O 1
ATOM 8121 N N . VAL B 1 27 ? -8.891 41.031 40.812 1 87.94 27 VAL B N 1
ATOM 8122 C CA . VAL B 1 27 ? -7.531 41.406 41.188 1 87.94 27 VAL B CA 1
ATOM 8123 C C . VAL B 1 27 ? -7.324 41.219 42.688 1 87.94 27 VAL B C 1
ATOM 8125 O O . VAL B 1 27 ? -8.234 41.469 43.469 1 87.94 27 VAL B O 1
ATOM 8128 N N . GLY B 1 28 ? -6.133 40.656 43.125 1 83.38 28 GLY B N 1
ATOM 8129 C CA . GLY B 1 28 ? -5.777 40.562 44.531 1 83.38 28 GLY B CA 1
ATOM 8130 C C . GLY B 1 28 ? -5.367 39.156 44.938 1 83.38 28 GLY B C 1
ATOM 8131 O O . GLY B 1 28 ? -5.594 38.188 44.219 1 83.38 28 GLY B O 1
ATOM 8132 N N . ASP B 1 29 ? -4.789 38.938 46.125 1 77.88 29 ASP B N 1
ATOM 8133 C CA . ASP B 1 29 ? -4.25 37.688 46.625 1 77.88 29 ASP B CA 1
ATOM 8134 C C . ASP B 1 29 ? -5.371 36.719 46.969 1 77.88 29 ASP B C 1
ATOM 8136 O O . ASP B 1 29 ? -5.176 35.5 46.969 1 77.88 29 ASP B O 1
ATOM 8140 N N . GLY B 1 30 ? -6.543 37.219 47.188 1 76.38 30 GLY B N 1
ATOM 8141 C CA . GLY B 1 30 ? -7.66 36.344 47.531 1 76.38 30 GLY B CA 1
ATOM 8142 C C . GLY B 1 30 ? -8.672 36.219 46.406 1 76.38 30 GLY B C 1
ATOM 8143 O O . GLY B 1 30 ? -9.852 35.969 46.656 1 76.38 30 GLY B O 1
ATOM 8144 N N . ALA B 1 31 ? -8.234 36.219 45.219 1 81.56 31 ALA B N 1
ATOM 8145 C CA . ALA B 1 31 ? -9.141 36.219 44.062 1 81.56 31 ALA B CA 1
ATOM 8146 C C . ALA B 1 31 ? -9.867 34.906 43.938 1 81.56 31 ALA B C 1
ATOM 8148 O O . ALA B 1 31 ? -11.055 34.844 43.594 1 81.56 31 ALA B O 1
ATOM 8149 N N . GLU B 1 32 ? -9.219 33.781 44.281 1 83.88 32 GLU B N 1
ATOM 8150 C CA . GLU B 1 32 ? -9.797 32.469 44.125 1 83.88 32 GLU B CA 1
ATOM 8151 C C . GLU B 1 32 ? -10.977 32.281 45.094 1 83.88 32 GLU B C 1
ATOM 8153 O O . GLU B 1 32 ? -11.906 31.516 44.781 1 83.88 32 GLU B O 1
ATOM 8158 N N . ARG B 1 33 ? -11.016 32.969 46.094 1 79.19 33 ARG B N 1
ATOM 8159 C CA . ARG B 1 33 ? -12.031 32.844 47.156 1 79.19 33 ARG B CA 1
ATOM 8160 C C . ARG B 1 33 ? -13.336 33.531 46.719 1 79.19 33 ARG B C 1
ATOM 8162 O O . ARG B 1 33 ? -14.383 33.281 47.312 1 79.19 33 ARG B O 1
ATOM 8169 N N . ARG B 1 34 ? -13.25 34.188 45.656 1 86.31 34 ARG B N 1
ATOM 8170 C CA . ARG B 1 34 ? -14.438 34.906 45.219 1 86.31 34 ARG B CA 1
ATOM 8171 C C . ARG B 1 34 ? -15.227 34.094 44.188 1 86.31 34 ARG B C 1
ATOM 8173 O O . ARG B 1 34 ? -16.375 34.438 43.906 1 86.31 34 ARG B O 1
ATOM 8180 N N . VAL B 1 35 ? -14.641 33.062 43.688 1 90.31 35 VAL B N 1
ATOM 8181 C CA . VAL B 1 35 ? -15.242 32.281 42.625 1 90.31 35 VAL B CA 1
ATOM 8182 C C . VAL B 1 35 ? -16.547 31.641 43.125 1 90.31 35 VAL B C 1
ATOM 8184 O O . VAL B 1 35 ? -17.562 31.688 42.438 1 90.31 35 VAL B O 1
ATOM 8187 N N . PRO B 1 36 ? -16.578 31.125 44.406 1 89 36 PRO B N 1
ATOM 8188 C CA . PRO B 1 36 ? -17.828 30.531 44.906 1 89 36 PRO B CA 1
ATOM 8189 C C . PRO B 1 36 ? -18.953 31.562 45 1 89 36 PRO B C 1
ATOM 8191 O O . PRO B 1 36 ? -20.109 31.234 44.75 1 89 36 PRO B O 1
ATOM 8194 N N . SER B 1 37 ? -18.594 32.75 45.344 1 88.75 37 SER B N 1
ATOM 8195 C CA . SER B 1 37 ? -19.609 33.812 45.469 1 88.75 37 SER B CA 1
ATOM 8196 C C . SER B 1 37 ? -20.188 34.156 44.094 1 88.75 37 SER B C 1
ATOM 8198 O O . SER B 1 37 ? -21.391 34.344 43.969 1 88.75 37 SER B O 1
ATOM 8200 N N . LEU B 1 38 ? -19.328 34.25 43.156 1 91.81 38 LEU B N 1
ATOM 8201 C CA . LEU B 1 38 ? -19.781 34.5 41.812 1 91.81 38 LEU B CA 1
ATOM 8202 C C . LEU B 1 38 ? -20.625 33.344 41.281 1 91.81 38 LEU B C 1
ATOM 8204 O O . LEU B 1 38 ? -21.625 33.562 40.562 1 91.81 38 LEU B O 1
ATOM 8208 N N . TYR B 1 39 ? -20.203 32.156 41.625 1 93.38 39 TYR B N 1
ATOM 8209 C CA . TYR B 1 39 ? -20.969 30.984 41.25 1 93.38 39 TYR B CA 1
ATOM 8210 C C . TYR B 1 39 ? -22.359 31.016 41.875 1 93.38 39 TYR B C 1
ATOM 8212 O O . TYR B 1 39 ? -23.344 30.672 41.219 1 93.38 39 TYR B O 1
ATOM 8220 N N . ALA B 1 40 ? -22.438 31.391 43.125 1 89.62 40 ALA B N 1
ATOM 8221 C CA . ALA B 1 40 ? -23.719 31.469 43.812 1 89.62 40 ALA B CA 1
ATOM 8222 C C . ALA B 1 40 ? -24.641 32.5 43.156 1 89.62 40 ALA B C 1
ATOM 8224 O O . ALA B 1 40 ? -25.859 32.281 43.062 1 89.62 40 ALA B O 1
ATOM 8225 N N . LEU B 1 41 ? -24.078 33.531 42.75 1 90.69 41 LEU B N 1
ATOM 8226 C CA . LEU B 1 41 ? -24.859 34.531 42.031 1 90.69 41 LEU B CA 1
ATOM 8227 C C . LEU B 1 41 ? -25.406 33.969 40.719 1 90.69 41 LEU B C 1
ATOM 8229 O O . LEU B 1 41 ? -26.547 34.25 40.344 1 90.69 41 LEU B O 1
ATOM 8233 N N . LEU B 1 42 ? -24.531 33.281 40 1 93.31 42 LEU B N 1
ATOM 8234 C CA . LEU B 1 42 ? -24.938 32.688 38.75 1 93.31 42 LEU B CA 1
ATOM 8235 C C . LEU B 1 42 ? -26 31.625 38.938 1 93.31 42 LEU B C 1
ATOM 8237 O O . LEU B 1 42 ? -26.938 31.516 38.125 1 93.31 42 LEU B O 1
ATOM 8241 N N . LYS B 1 43 ? -25.844 30.859 39.969 1 90.88 43 LYS B N 1
ATOM 8242 C CA . LYS B 1 43 ? -26.766 29.781 40.281 1 90.88 43 LYS B CA 1
ATOM 8243 C C . LYS B 1 43 ? -28.172 30.328 40.562 1 90.88 43 LYS B C 1
ATOM 8245 O O . LYS B 1 43 ? -29.172 29.672 40.281 1 90.88 43 LYS B O 1
ATOM 8250 N N . ARG B 1 44 ? -28.297 31.453 41.031 1 89.06 44 ARG B N 1
ATOM 8251 C CA . ARG B 1 44 ? -29.578 32.094 41.344 1 89.06 44 ARG B CA 1
ATOM 8252 C C . ARG B 1 44 ? -30.328 32.5 40.094 1 89.06 44 ARG B C 1
ATOM 8254 O O . ARG B 1 44 ? -31.547 32.594 40.094 1 89.06 44 ARG B O 1
ATOM 8261 N N . VAL B 1 45 ? -29.562 32.719 39.094 1 89.69 45 VAL B N 1
ATOM 8262 C CA . VAL B 1 45 ? -30.172 33.281 37.906 1 89.69 45 VAL B CA 1
ATOM 8263 C C . VAL B 1 45 ? -30.375 32.188 36.844 1 89.69 45 VAL B C 1
ATOM 8265 O O . VAL B 1 45 ? -31.25 32.281 36 1 89.69 45 VAL B O 1
ATOM 8268 N N . MET B 1 46 ? -29.578 31.188 36.906 1 88 46 MET B N 1
ATOM 8269 C CA . MET B 1 46 ? -29.672 30.125 35.906 1 88 46 MET B CA 1
ATOM 8270 C C . MET B 1 46 ? -30.344 28.906 36.469 1 88 46 MET B C 1
ATOM 8272 O O . MET B 1 46 ? -30.047 28.484 37.594 1 88 46 MET B O 1
ATOM 8276 N N . VAL B 1 47 ? -31.297 28.25 35.75 1 79.25 47 VAL B N 1
ATOM 8277 C CA . VAL B 1 47 ? -32.125 27.156 36.25 1 79.25 47 VAL B CA 1
ATOM 8278 C C . VAL B 1 47 ? -31.422 25.828 35.969 1 79.25 47 VAL B C 1
ATOM 8280 O O . VAL B 1 47 ? -31.672 24.828 36.656 1 79.25 47 VAL B O 1
ATOM 8283 N N . GLU B 1 48 ? -30.594 25.766 35.094 1 80.75 48 GLU B N 1
ATOM 8284 C CA . GLU B 1 48 ? -29.969 24.516 34.656 1 80.75 48 GLU B CA 1
ATOM 8285 C C . GLU B 1 48 ? -28.781 24.156 35.562 1 80.75 48 GLU B C 1
ATOM 8287 O O . GLU B 1 48 ? -28.344 24.984 36.375 1 80.75 48 GLU B O 1
ATOM 8292 N N . ARG B 1 49 ? -28.469 22.875 35.531 1 85.31 49 ARG B N 1
ATOM 8293 C CA . ARG B 1 49 ? -27.25 22.438 36.219 1 85.31 49 ARG B CA 1
ATOM 8294 C C . ARG B 1 49 ? -26.016 23.109 35.625 1 85.31 49 ARG B C 1
ATOM 8296 O O . ARG B 1 49 ? -25.766 22.984 34.406 1 85.31 49 ARG B O 1
ATOM 8303 N N . LEU B 1 50 ? -25.281 23.781 36.5 1 91.25 50 LEU B N 1
ATOM 8304 C CA . LEU B 1 50 ? -24.172 24.594 36.031 1 91.25 50 LEU B CA 1
ATOM 8305 C C . LEU B 1 50 ? -22.891 23.75 35.938 1 91.25 50 LEU B C 1
ATOM 8307 O O . LEU B 1 50 ? -22.578 22.984 36.844 1 91.25 50 LEU B O 1
ATOM 8311 N N . LYS B 1 51 ? -22.297 23.812 34.844 1 91.62 51 LYS B N 1
ATOM 8312 C CA . LYS B 1 51 ? -20.984 23.188 34.594 1 91.62 51 LYS B CA 1
ATOM 8313 C C . LYS B 1 51 ? -19.875 24.219 34.656 1 91.62 51 LYS B C 1
ATOM 8315 O O . LYS B 1 51 ? -19.984 25.312 34.062 1 91.62 51 LYS B O 1
ATOM 8320 N N . VAL B 1 52 ? -18.797 23.922 35.375 1 93.88 52 VAL B N 1
ATOM 8321 C CA . VAL B 1 52 ? -17.688 24.844 35.562 1 93.88 52 VAL B CA 1
ATOM 8322 C C . VAL B 1 52 ? -16.422 24.266 34.938 1 93.88 52 VAL B C 1
ATOM 8324 O O . VAL B 1 52 ? -16.125 23.078 35.156 1 93.88 52 VAL B O 1
ATOM 8327 N N . LEU B 1 53 ? -15.766 25.062 34.156 1 93.5 53 LEU B N 1
ATOM 8328 C CA . LEU B 1 53 ? -14.445 24.719 33.625 1 93.5 53 LEU B CA 1
ATOM 8329 C C . LEU B 1 53 ? -13.359 25.547 34.312 1 93.5 53 LEU B C 1
ATOM 8331 O O . LEU B 1 53 ? -13.336 26.766 34.188 1 93.5 53 LEU B O 1
ATOM 8335 N N . TRP B 1 54 ? -12.539 24.891 35.094 1 92.81 54 TRP B N 1
ATOM 8336 C CA . TRP B 1 54 ? -11.469 25.562 35.812 1 92.81 54 TRP B CA 1
ATOM 8337 C C . TRP B 1 54 ? -10.109 25.25 35.188 1 92.81 54 TRP B C 1
ATOM 8339 O O . TRP B 1 54 ? -9.562 24.172 35.375 1 92.81 54 TRP B O 1
ATOM 8349 N N . CYS B 1 55 ? -9.555 26.297 34.5 1 93.12 55 CYS B N 1
ATOM 8350 C CA . CYS B 1 55 ? -8.266 26.141 33.812 1 93.12 55 CYS B CA 1
ATOM 8351 C C . CYS B 1 55 ? -7.129 26.594 34.75 1 93.12 55 CYS B C 1
ATOM 8353 O O . CYS B 1 55 ? -7.23 27.625 35.406 1 93.12 55 CYS B O 1
ATOM 8355 N N . TYR B 1 56 ? -6.066 25.734 34.812 1 90.06 56 TYR B N 1
ATOM 8356 C CA . TYR B 1 56 ? -4.98 26.047 35.75 1 90.06 56 TYR B CA 1
ATOM 8357 C C . TYR B 1 56 ? -3.645 25.562 35.188 1 90.06 56 TYR B C 1
ATOM 8359 O O . TYR B 1 56 ? -3.604 24.812 34.219 1 90.06 56 TYR B O 1
ATOM 8367 N N . GLU B 1 57 ? -2.578 26.125 35.562 1 88.62 57 GLU B N 1
ATOM 8368 C CA . GLU B 1 57 ? -1.232 25.641 35.281 1 88.62 57 GLU B CA 1
ATOM 8369 C C . GLU B 1 57 ? -0.551 25.125 36.531 1 88.62 57 GLU B C 1
ATOM 8371 O O . GLU B 1 57 ? -0.004 24.016 36.531 1 88.62 57 GLU B O 1
ATOM 8376 N N . THR B 1 58 ? -0.536 25.922 37.625 1 80 58 THR B N 1
ATOM 8377 C CA . THR B 1 58 ? 0.096 25.562 38.875 1 80 58 THR B CA 1
ATOM 8378 C C . THR B 1 58 ? -0.872 24.781 39.75 1 80 58 THR B C 1
ATOM 8380 O O . THR B 1 58 ? -2.039 24.609 39.406 1 80 58 THR B O 1
ATOM 8383 N N . LYS B 1 59 ? -0.395 24.312 40.812 1 71.31 59 LYS B N 1
ATOM 8384 C CA . LYS B 1 59 ? -1.143 23.453 41.719 1 71.31 59 LYS B CA 1
ATOM 8385 C C . LYS B 1 59 ? -2.426 24.125 42.188 1 71.31 59 LYS B C 1
ATOM 8387 O O . LYS B 1 59 ? -2.447 25.328 42.438 1 71.31 59 LYS B O 1
ATOM 8392 N N . LEU B 1 60 ? -3.539 23.344 42.062 1 67.44 60 LEU B N 1
ATOM 8393 C CA . LEU B 1 60 ? -4.867 23.75 42.531 1 67.44 60 LEU B CA 1
ATOM 8394 C C . LEU B 1 60 ? -4.914 23.875 44.031 1 67.44 60 LEU B C 1
ATOM 8396 O O . LEU B 1 60 ? -4.273 23.094 44.75 1 67.44 60 LEU B O 1
ATOM 8400 N N . GLU B 1 61 ? -5.043 25 44.531 1 60.5 61 GLU B N 1
ATOM 8401 C CA . GLU B 1 61 ? -5.156 25.094 45.969 1 60.5 61 GLU B CA 1
ATOM 8402 C C . GLU B 1 61 ? -6.18 24.094 46.5 1 60.5 61 GLU B C 1
ATOM 8404 O O . GLU B 1 61 ? -6.074 23.625 47.625 1 60.5 61 GLU B O 1
ATOM 8409 N N . VAL B 1 62 ? -7.18 23.766 45.656 1 58.69 62 VAL B N 1
ATOM 8410 C CA . VAL B 1 62 ? -8.227 22.891 46.156 1 58.69 62 VAL B CA 1
ATOM 8411 C C . VAL B 1 62 ? -8.086 21.5 45.562 1 58.69 62 VAL B C 1
ATOM 8413 O O . VAL B 1 62 ? -7.926 21.375 44.344 1 58.69 62 VAL B O 1
ATOM 8416 N N . SER B 1 63 ? -7.648 20.625 46.375 1 56.41 63 SER B N 1
ATOM 8417 C CA . SER B 1 63 ? -7.43 19.234 46 1 56.41 63 SER B CA 1
ATOM 8418 C C . SER B 1 63 ? -8.711 18.609 45.469 1 56.41 63 SER B C 1
ATOM 8420 O O . SER B 1 63 ? -9.812 19 45.844 1 56.41 63 SER B O 1
ATOM 8422 N N . SER B 1 64 ? -8.727 17.812 44.5 1 56.44 64 SER B N 1
ATOM 8423 C CA . SER B 1 64 ? -9.852 17.047 43.969 1 56.44 64 SER B CA 1
ATOM 8424 C C . SER B 1 64 ? -10.391 16.047 45 1 56.44 64 SER B C 1
ATOM 8426 O O . SER B 1 64 ? -11.555 15.656 44.906 1 56.44 64 SER B O 1
ATOM 8428 N N . SER B 1 65 ? -9.594 15.719 46.062 1 59.88 65 SER B N 1
ATOM 8429 C CA . SER B 1 65 ? -9.992 14.766 47.094 1 59.88 65 SER B CA 1
ATOM 8430 C C . SER B 1 65 ? -10.891 15.43 48.125 1 59.88 65 SER B C 1
ATOM 8432 O O . SER B 1 65 ? -10.578 16.516 48.625 1 59.88 65 SER B O 1
ATOM 8434 N N . ARG B 1 66 ? -12.062 14.844 48.375 1 60.53 66 ARG B N 1
ATOM 8435 C CA . ARG B 1 66 ? -13.047 15.352 49.312 1 60.53 66 ARG B CA 1
ATOM 8436 C C . ARG B 1 66 ? -12.43 15.562 50.688 1 60.53 66 ARG B C 1
ATOM 8438 O O . ARG B 1 66 ? -12.719 16.562 51.344 1 60.53 66 ARG B O 1
ATOM 8445 N N . ALA B 1 67 ? -11.633 14.594 51.094 1 63.16 67 ALA B N 1
ATOM 8446 C CA . ALA B 1 67 ? -11.031 14.664 52.406 1 63.16 67 ALA B CA 1
ATOM 8447 C C . ALA B 1 67 ? -10.125 15.883 52.531 1 63.16 67 ALA B C 1
ATOM 8449 O O . ALA B 1 67 ? -10.172 16.594 53.562 1 63.16 67 ALA B O 1
ATOM 8450 N N . LYS B 1 68 ? -9.406 16.141 51.5 1 65.56 68 LYS B N 1
ATOM 8451 C CA . LYS B 1 68 ? -8.477 17.266 51.531 1 65.56 68 LYS B CA 1
ATOM 8452 C C . LYS B 1 68 ? -9.211 18.594 51.438 1 65.56 68 LYS B C 1
ATOM 8454 O O . LYS B 1 68 ? -8.797 19.578 52.062 1 65.56 68 LYS B O 1
ATOM 8459 N N . ARG B 1 69 ? -10.328 18.547 50.875 1 67.62 69 ARG B N 1
ATOM 8460 C CA . ARG B 1 69 ? -11.156 19.75 50.781 1 67.62 69 ARG B CA 1
ATOM 8461 C C . ARG B 1 69 ? -11.742 20.125 52.125 1 67.62 69 ARG B C 1
ATOM 8463 O O . ARG B 1 69 ? -11.773 21.312 52.5 1 67.62 69 ARG B O 1
ATOM 8470 N N . THR B 1 70 ? -12.156 19.047 52.812 1 67.5 70 THR B N 1
ATOM 8471 C CA . THR B 1 70 ? -12.719 19.297 54.156 1 67.5 70 THR B CA 1
ATOM 8472 C C . THR B 1 70 ? -11.672 19.859 55.094 1 67.5 70 THR B C 1
ATOM 8474 O O . THR B 1 70 ? -11.953 20.781 55.875 1 67.5 70 THR B O 1
ATOM 8477 N N . ARG B 1 71 ? -10.492 19.359 54.969 1 68.88 71 ARG B N 1
ATOM 8478 C CA . ARG B 1 71 ? -9.414 19.844 55.812 1 68.88 71 ARG B CA 1
ATOM 8479 C C . ARG B 1 71 ? -9.07 21.297 55.469 1 68.88 71 ARG B C 1
ATOM 8481 O O . ARG B 1 71 ? -8.797 22.109 56.375 1 68.88 71 ARG B O 1
ATOM 8488 N N . MET B 1 72 ? -9.164 21.562 54.219 1 70.12 72 MET B N 1
ATOM 8489 C CA . MET B 1 72 ? -8.867 22.922 53.75 1 70.12 72 MET B CA 1
ATOM 8490 C C . MET B 1 72 ? -9.914 23.906 54.25 1 70.12 72 MET B C 1
ATOM 8492 O O . MET B 1 72 ? -9.578 25 54.688 1 70.12 72 MET B O 1
ATOM 8496 N N . LEU B 1 73 ? -11.117 23.453 54.25 1 71.31 73 LEU B N 1
ATOM 8497 C CA . LEU B 1 73 ? -12.203 24.297 54.688 1 71.31 73 LEU B CA 1
ATOM 8498 C C . LEU B 1 73 ? -12.094 24.562 56.188 1 71.31 73 LEU B C 1
ATOM 8500 O O . LEU B 1 73 ? -12.352 25.672 56.656 1 71.31 73 LEU B O 1
ATOM 8504 N N . GLU B 1 74 ? -11.602 23.516 56.875 1 72.06 74 GLU B N 1
ATOM 8505 C CA . GLU B 1 74 ? -11.414 23.656 58.312 1 72.06 74 GLU B CA 1
ATOM 8506 C C . GLU B 1 74 ? -10.266 24.609 58.625 1 72.06 74 GLU B C 1
ATOM 8508 O O . GLU B 1 74 ? -10.359 25.406 59.562 1 72.06 74 GLU B O 1
ATOM 8513 N N . ARG B 1 75 ? -9.344 24.578 57.812 1 70.19 75 ARG B N 1
ATOM 8514 C CA . ARG B 1 75 ? -8.211 25.469 58.031 1 70.19 75 ARG B CA 1
ATOM 8515 C C . ARG B 1 75 ? -8.602 26.922 57.75 1 70.19 75 ARG B C 1
ATOM 8517 O O . ARG B 1 75 ? -8.195 27.828 58.469 1 70.19 75 ARG B O 1
ATOM 8524 N N . LEU B 1 76 ? -9.383 27.047 56.75 1 68.12 76 LEU B N 1
ATOM 8525 C CA . LEU B 1 76 ? -9.828 28.391 56.406 1 68.12 76 LEU B CA 1
ATOM 8526 C C . LEU B 1 76 ? -10.773 28.953 57.469 1 68.12 76 LEU B C 1
ATOM 8528 O O . LEU B 1 76 ? -10.742 30.141 57.781 1 68.12 76 LEU B O 1
ATOM 8532 N N . ARG B 1 77 ? -11.516 28.141 58.094 1 67.12 77 ARG B N 1
ATOM 8533 C CA . ARG B 1 77 ? -12.391 28.531 59.188 1 67.12 77 ARG B CA 1
ATOM 8534 C C . ARG B 1 77 ? -11.578 28.984 60.406 1 67.12 77 ARG B C 1
ATOM 8536 O O . ARG B 1 77 ? -11.898 30 61.031 1 67.12 77 ARG B O 1
ATOM 8543 N N . ARG B 1 78 ? -10.5 28.266 60.625 1 66.75 78 ARG B N 1
ATOM 8544 C CA . ARG B 1 78 ? -9.68 28.531 61.781 1 66.75 78 ARG B CA 1
ATOM 8545 C C . ARG B 1 78 ? -8.859 29.812 61.625 1 66.75 78 ARG B C 1
ATOM 8547 O O . ARG B 1 78 ? -8.609 30.531 62.562 1 66.75 78 ARG B O 1
ATOM 8554 N N . SER B 1 79 ? -8.484 30.016 60.469 1 67.62 79 SER B N 1
ATOM 8555 C CA . SER B 1 79 ? -7.605 31.156 60.219 1 67.62 79 SER B CA 1
ATOM 8556 C C . SER B 1 79 ? -8.391 32.469 60.156 1 67.62 79 SER B C 1
ATOM 8558 O O . SER B 1 79 ? -7.816 33.531 60.281 1 67.62 79 SER B O 1
ATOM 8560 N N . GLY B 1 80 ? -9.695 32.531 60.156 1 63.41 80 GLY B N 1
ATOM 8561 C CA . GLY B 1 80 ? -10.562 33.688 60.156 1 63.41 80 GLY B CA 1
ATOM 8562 C C . GLY B 1 80 ? -10.578 34.469 58.844 1 63.41 80 GLY B C 1
ATOM 8563 O O . GLY B 1 80 ? -11.039 35.594 58.812 1 63.41 80 GLY B O 1
ATOM 8564 N N . GLN B 1 81 ? -10.031 33.969 57.844 1 64.19 81 GLN B N 1
ATOM 8565 C CA . GLN B 1 81 ? -9.898 34.688 56.562 1 64.19 81 GLN B CA 1
ATOM 8566 C C . GLN B 1 81 ? -11.242 34.781 55.844 1 64.19 81 GLN B C 1
ATOM 8568 O O . GLN B 1 81 ? -11.477 35.719 55.094 1 64.19 81 GLN B O 1
ATOM 8573 N N . LEU B 1 82 ? -12.172 33.844 56.156 1 66.81 82 LEU B N 1
ATOM 8574 C CA . LEU B 1 82 ? -13.508 33.844 55.562 1 66.81 82 LEU B CA 1
ATOM 8575 C C . LEU B 1 82 ? -14.586 33.906 56.625 1 66.81 82 LEU B C 1
ATOM 8577 O O . LEU B 1 82 ? -14.406 33.312 57.719 1 66.81 82 LEU B O 1
ATOM 8581 N N . ASP B 1 83 ? -15.555 34.781 56.438 1 71.62 83 ASP B N 1
ATOM 8582 C CA . ASP B 1 83 ? -16.688 34.844 57.344 1 71.62 83 ASP B CA 1
ATOM 8583 C C . ASP B 1 83 ? -17.5 33.531 57.281 1 71.62 83 ASP B C 1
ATOM 8585 O O . ASP B 1 83 ? -17.344 32.75 56.312 1 71.62 83 ASP B O 1
ATOM 8589 N N . GLU B 1 84 ? -18.234 33.281 58.312 1 71.19 84 GLU B N 1
ATOM 8590 C CA . GLU B 1 84 ? -19 32.031 58.406 1 71.19 84 GLU B CA 1
ATOM 8591 C C . GLU B 1 84 ? -19.922 31.828 57.219 1 71.19 84 GLU B C 1
ATOM 8593 O O . GLU B 1 84 ? -20.078 30.703 56.719 1 71.19 84 GLU B O 1
ATOM 8598 N N . ASP B 1 85 ? -20.453 32.906 56.688 1 75.25 85 ASP B N 1
ATOM 8599 C CA . ASP B 1 85 ? -21.344 32.812 55.531 1 75.25 85 ASP B CA 1
ATOM 8600 C C . ASP B 1 85 ? -20.562 32.438 54.281 1 75.25 85 ASP B C 1
ATOM 8602 O O . ASP B 1 85 ? -21 31.609 53.469 1 75.25 85 ASP B O 1
ATOM 8606 N N . GLU B 1 86 ? -19.453 33 54.156 1 78.31 86 GLU B N 1
ATOM 8607 C CA . GLU B 1 86 ? -18.594 32.719 53 1 78.31 86 GLU B CA 1
ATOM 8608 C C . GLU B 1 86 ? -18.078 31.281 53.031 1 78.31 86 GLU B C 1
ATOM 8610 O O . GLU B 1 86 ? -17.922 30.656 51.969 1 78.31 86 GLU B O 1
ATOM 8615 N N . LEU B 1 87 ? -17.828 30.875 54.219 1 78.62 87 LEU B N 1
ATOM 8616 C CA . LEU B 1 87 ? -17.359 29.516 54.344 1 78.62 87 LEU B CA 1
ATOM 8617 C C . LEU B 1 87 ? -18.422 28.516 53.938 1 78.62 87 LEU B C 1
ATOM 8619 O O . LEU B 1 87 ? -18.125 27.484 53.312 1 78.62 87 LEU B O 1
ATOM 8623 N N . THR B 1 88 ? -19.594 28.875 54.25 1 80.12 88 THR B N 1
ATOM 8624 C CA . THR B 1 88 ? -20.703 27.984 53.875 1 80.12 88 THR B CA 1
ATOM 8625 C C . THR B 1 88 ? -20.875 27.953 52.375 1 80.12 88 THR B C 1
ATOM 8627 O O . THR B 1 88 ? -21.094 26.891 51.781 1 80.12 88 THR B O 1
ATOM 8630 N N . VAL B 1 89 ? -20.75 29.031 51.75 1 82 89 VAL B N 1
ATOM 8631 C CA . VAL B 1 89 ? -20.922 29.141 50.312 1 82 89 VAL B CA 1
ATOM 8632 C C . VAL B 1 89 ? -19.781 28.391 49.594 1 82 89 VAL B C 1
ATOM 8634 O O . VAL B 1 89 ? -20.016 27.703 48.594 1 82 89 VAL B O 1
ATOM 8637 N N . THR B 1 90 ? -18.656 28.562 50.156 1 83.5 90 THR B N 1
ATOM 8638 C CA . THR B 1 90 ? -17.484 27.906 49.562 1 83.5 90 THR B CA 1
ATOM 8639 C C . THR B 1 90 ? -17.594 26.391 49.688 1 83.5 90 THR B C 1
ATOM 8641 O O . THR B 1 90 ? -17.266 25.656 48.781 1 83.5 90 THR B O 1
ATOM 8644 N N . ALA B 1 91 ? -18.031 25.969 50.812 1 80 91 ALA B N 1
ATOM 8645 C CA . ALA B 1 91 ? -18.203 24.547 51.062 1 80 91 ALA B CA 1
ATOM 8646 C C . ALA B 1 91 ? -19.281 23.953 50.125 1 80 91 ALA B C 1
ATOM 8648 O O . ALA B 1 91 ? -19.109 22.859 49.594 1 80 91 ALA B O 1
ATOM 8649 N N . GLU B 1 92 ? -20.219 24.688 49.969 1 82.94 92 GLU B N 1
ATOM 8650 C CA . GLU B 1 92 ? -21.297 24.25 49.062 1 82.94 92 GLU B CA 1
ATOM 8651 C C . GLU B 1 92 ? -20.828 24.188 47.625 1 82.94 92 GLU B C 1
ATOM 8653 O O . GLU B 1 92 ? -21.203 23.281 46.875 1 82.94 92 GLU B O 1
ATOM 8658 N N . PHE B 1 93 ? -20.094 25.062 47.219 1 87.69 93 PHE B N 1
ATOM 8659 C CA . PHE B 1 93 ? -19.578 25.125 45.875 1 87.69 93 PHE B CA 1
ATOM 8660 C C . PHE B 1 93 ? -18.75 23.891 45.531 1 87.69 93 PHE B C 1
ATOM 8662 O O . PHE B 1 93 ? -18.969 23.234 44.531 1 87.69 93 PHE B O 1
ATOM 8669 N N . PHE B 1 94 ? -17.891 23.562 46.344 1 83.12 94 PHE B N 1
ATOM 8670 C CA . PHE B 1 94 ? -16.984 22.453 46.031 1 83.12 94 PHE B CA 1
ATOM 8671 C C . PHE B 1 94 ? -17.703 21.109 46.219 1 83.12 94 PHE B C 1
ATOM 8673 O O . PHE B 1 94 ? -17.297 20.109 45.656 1 83.12 94 PHE B O 1
ATOM 8680 N N . ALA B 1 95 ? -18.812 21.156 46.938 1 77.44 95 ALA B N 1
ATOM 8681 C CA . ALA B 1 95 ? -19.562 19.938 47.188 1 77.44 95 ALA B CA 1
ATOM 8682 C C . ALA B 1 95 ? -20.547 19.656 46.062 1 77.44 95 ALA B C 1
ATOM 8684 O O . ALA B 1 95 ? -20.75 18.5 45.656 1 77.44 95 ALA B O 1
ATOM 8685 N N . THR B 1 96 ? -21.047 20.703 45.438 1 78.94 96 THR B N 1
ATOM 8686 C CA . THR B 1 96 ? -22.188 20.5 44.562 1 78.94 96 THR B CA 1
ATOM 8687 C C . THR B 1 96 ? -21.828 20.859 43.125 1 78.94 96 THR B C 1
ATOM 8689 O O . THR B 1 96 ? -22.438 20.344 42.188 1 78.94 96 THR B O 1
ATOM 8692 N N . ALA B 1 97 ? -20.922 21.703 42.906 1 84.25 97 ALA B N 1
ATOM 8693 C CA . ALA B 1 97 ? -20.641 22.188 41.562 1 84.25 97 ALA B CA 1
ATOM 8694 C C . ALA B 1 97 ? -19.984 21.109 40.688 1 84.25 97 ALA B C 1
ATOM 8696 O O . ALA B 1 97 ? -19.203 20.297 41.188 1 84.25 97 ALA B O 1
ATOM 8697 N N . ASP B 1 98 ? -20.391 21 39.531 1 88.5 98 ASP B N 1
ATOM 8698 C CA . ASP B 1 98 ? -19.766 20.141 38.531 1 88.5 98 ASP B CA 1
ATOM 8699 C C . ASP B 1 98 ? -18.562 20.828 37.875 1 88.5 98 ASP B C 1
ATOM 8701 O O . ASP B 1 98 ? -18.688 21.484 36.844 1 88.5 98 ASP B O 1
ATOM 8705 N N . ILE B 1 99 ? -17.422 20.547 38.5 1 88.94 99 ILE B N 1
ATOM 8706 C CA . ILE B 1 99 ? -16.219 21.266 38.094 1 88.94 99 ILE B CA 1
ATOM 8707 C C . ILE B 1 99 ? -15.312 20.328 37.312 1 88.94 99 ILE B C 1
ATOM 8709 O O . ILE B 1 99 ? -14.961 19.234 37.781 1 88.94 99 ILE B O 1
ATOM 8713 N N . THR B 1 100 ? -15 20.719 36.125 1 87.56 100 THR B N 1
ATOM 8714 C CA . THR B 1 100 ? -13.977 20.047 35.312 1 87.56 100 THR B CA 1
ATOM 8715 C C . THR B 1 100 ? -12.664 20.828 35.375 1 87.56 100 THR B C 1
ATOM 8717 O O . THR B 1 100 ? -12.617 22 34.969 1 87.56 100 THR B O 1
ATOM 8720 N N . TYR B 1 101 ? -11.656 20.281 35.906 1 87.62 101 TYR B N 1
ATOM 8721 C CA . TYR B 1 101 ? -10.344 20.906 35.938 1 87.62 101 TYR B CA 1
ATOM 8722 C C . TYR B 1 101 ? -9.555 20.594 34.688 1 87.62 101 TYR B C 1
ATOM 8724 O O . TYR B 1 101 ? -9.43 19.438 34.281 1 87.62 101 TYR B O 1
ATOM 8732 N N . LEU B 1 102 ? -9.109 21.672 34.062 1 88.69 102 LEU B N 1
ATOM 8733 C CA . LEU B 1 102 ? -8.398 21.516 32.781 1 88.69 102 LEU B CA 1
ATOM 8734 C C . LEU B 1 102 ? -7.031 22.203 32.844 1 88.69 102 LEU B C 1
ATOM 8736 O O . LEU B 1 102 ? -6.945 23.422 33.031 1 88.69 102 LEU B O 1
ATOM 8740 N N . HIS B 1 103 ? -6 21.375 32.781 1 90.62 103 HIS B N 1
ATOM 8741 C CA . HIS B 1 103 ? -4.66 21.938 32.656 1 90.62 103 HIS B CA 1
ATOM 8742 C C . HIS B 1 103 ? -4.473 22.641 31.328 1 90.62 103 HIS B C 1
ATOM 8744 O O . HIS B 1 103 ? -4.973 22.172 30.297 1 90.62 103 HIS B O 1
ATOM 8750 N N . TYR B 1 104 ? -3.756 23.797 31.312 1 90.12 104 TYR B N 1
ATOM 8751 C CA . TYR B 1 104 ? -3.584 24.594 30.109 1 90.12 104 TYR B CA 1
ATOM 8752 C C . TYR B 1 104 ? -3.012 23.766 28.969 1 90.12 104 TYR B C 1
ATOM 8754 O O . TYR B 1 104 ? -3.32 24 27.812 1 90.12 104 TYR B O 1
ATOM 8762 N N . ARG B 1 105 ? -2.205 22.734 29.219 1 86.31 105 ARG B N 1
ATOM 8763 C CA . ARG B 1 105 ? -1.593 21.891 28.203 1 86.31 105 ARG B CA 1
ATOM 8764 C C . ARG B 1 105 ? -2.645 21.047 27.5 1 86.31 105 ARG B C 1
ATOM 8766 O O . ARG B 1 105 ? -2.451 20.641 26.344 1 86.31 105 ARG B O 1
ATOM 8773 N N . ASP B 1 106 ? -3.783 20.812 28.188 1 84.62 106 ASP B N 1
ATOM 8774 C CA . ASP B 1 106 ? -4.832 19.953 27.641 1 84.62 106 ASP B CA 1
ATOM 8775 C C . ASP B 1 106 ? -6.027 20.781 27.172 1 84.62 106 ASP B C 1
ATOM 8777 O O . ASP B 1 106 ? -7.16 20.281 27.156 1 84.62 106 ASP B O 1
ATOM 8781 N N . SER B 1 107 ? -5.777 22 26.828 1 85.38 107 SER B N 1
ATOM 8782 C CA . SER B 1 107 ? -6.871 22.922 26.516 1 85.38 107 SER B CA 1
ATOM 8783 C C . SER B 1 107 ? -7.68 22.422 25.312 1 85.38 107 SER B C 1
ATOM 8785 O O . SER B 1 107 ? -8.852 22.766 25.172 1 85.38 107 SER B O 1
ATOM 8787 N N . SER B 1 108 ? -7.109 21.578 24.375 1 76.44 108 SER B N 1
ATOM 8788 C CA . SER B 1 108 ? -7.797 21.062 23.203 1 76.44 108 SER B CA 1
ATOM 8789 C C . SER B 1 108 ? -8.969 20.172 23.594 1 76.44 108 SER B C 1
ATOM 8791 O O . SER B 1 108 ? -9.906 20 22.812 1 76.44 108 SER B O 1
ATOM 8793 N N . ARG B 1 109 ? -9.023 19.656 24.781 1 75.69 109 ARG B N 1
ATOM 8794 C CA . ARG B 1 109 ? -10.094 18.797 25.266 1 75.69 109 ARG B CA 1
ATOM 8795 C C . ARG B 1 109 ? -11.383 19.594 25.484 1 75.69 109 ARG B C 1
ATOM 8797 O O . ARG B 1 109 ? -12.461 19.016 25.562 1 75.69 109 ARG B O 1
ATOM 8804 N N . ALA B 1 110 ? -11.188 20.891 25.531 1 80.81 110 ALA B N 1
ATOM 8805 C CA . ALA B 1 110 ? -12.352 21.75 25.766 1 80.81 110 ALA B CA 1
ATOM 8806 C C . ALA B 1 110 ? -13.172 21.922 24.5 1 80.81 110 ALA B C 1
ATOM 8808 O O . ALA B 1 110 ? -14.352 22.297 24.562 1 80.81 110 ALA B O 1
ATOM 8809 N N . LEU B 1 111 ? -12.617 21.594 23.375 1 73.81 111 LEU B N 1
ATOM 8810 C CA . LEU B 1 111 ? -13.297 21.812 22.094 1 73.81 111 LEU B CA 1
ATOM 8811 C C . LEU B 1 111 ? -14.531 20.906 21.984 1 73.81 111 LEU B C 1
ATOM 8813 O O . LEU B 1 111 ? -14.469 19.719 22.297 1 73.81 111 LEU B O 1
ATOM 8817 N N . GLY B 1 112 ? -15.594 21.484 21.641 1 69 112 GLY B N 1
ATOM 8818 C CA . GLY B 1 112 ? -16.828 20.75 21.469 1 69 112 GLY B CA 1
ATOM 8819 C C . GLY B 1 112 ? -17.641 20.625 22.75 1 69 112 GLY B C 1
ATOM 8820 O O . GLY B 1 112 ? -18.734 20.062 22.75 1 69 112 GLY B O 1
ATOM 8821 N N . THR B 1 113 ? -17.078 21.266 23.938 1 73.62 113 THR B N 1
ATOM 8822 C CA . THR B 1 113 ? -17.797 21.203 25.203 1 73.62 113 THR B CA 1
ATOM 8823 C C . THR B 1 113 ? -18.531 22.531 25.484 1 73.62 113 THR B C 1
ATOM 8825 O O . THR B 1 113 ? -18.188 23.562 24.891 1 73.62 113 THR B O 1
ATOM 8828 N N . THR B 1 114 ? -19.609 22.469 26.219 1 82.38 114 THR B N 1
ATOM 8829 C CA . THR B 1 114 ? -20.359 23.656 26.625 1 82.38 114 THR B CA 1
ATOM 8830 C C . THR B 1 114 ? -20.359 23.781 28.156 1 82.38 114 THR B C 1
ATOM 8832 O O . THR B 1 114 ? -20.703 22.828 28.859 1 82.38 114 THR B O 1
ATOM 8835 N N . VAL B 1 115 ? -19.984 24.953 28.656 1 91.25 115 VAL B N 1
ATOM 8836 C CA . VAL B 1 115 ? -19.922 25.188 30.094 1 91.25 115 VAL B CA 1
ATOM 8837 C C . VAL B 1 115 ? -20.625 26.5 30.438 1 91.25 115 VAL B C 1
ATOM 8839 O O . VAL B 1 115 ? -21.016 27.25 29.547 1 91.25 115 VAL B O 1
ATOM 8842 N N . HIS B 1 116 ? -20.875 26.656 31.766 1 93.88 116 HIS B N 1
ATOM 8843 C CA . HIS B 1 116 ? -21.594 27.844 32.219 1 93.88 116 HIS B CA 1
ATOM 8844 C C . HIS B 1 116 ? -20.641 28.844 32.875 1 93.88 116 HIS B C 1
ATOM 8846 O O . HIS B 1 116 ? -20.969 30.031 32.969 1 93.88 116 HIS B O 1
ATOM 8852 N N . MET B 1 117 ? -19.531 28.375 33.375 1 95.44 117 MET B N 1
ATOM 8853 C CA . MET B 1 117 ? -18.531 29.219 34.031 1 95.44 117 MET B CA 1
ATOM 8854 C C . MET B 1 117 ? -17.125 28.766 33.656 1 95.44 117 MET B C 1
ATOM 8856 O O . MET B 1 117 ? -16.812 27.578 33.719 1 95.44 117 MET B O 1
ATOM 8860 N N . LEU B 1 118 ? -16.344 29.734 33.188 1 96.25 118 LEU B N 1
ATOM 8861 C CA . LEU B 1 118 ? -14.953 29.484 32.812 1 96.25 118 LEU B CA 1
ATOM 8862 C C . LEU B 1 118 ? -14.008 30.297 33.719 1 96.25 118 LEU B C 1
ATOM 8864 O O . LEU B 1 118 ? -14.156 31.516 33.812 1 96.25 118 LEU B O 1
ATOM 8868 N N . ILE B 1 119 ? -13.094 29.625 34.375 1 95.06 119 ILE B N 1
ATOM 8869 C CA . ILE B 1 119 ? -12.172 30.297 35.281 1 95.06 119 ILE B CA 1
ATOM 8870 C C . ILE B 1 119 ? -10.734 30.125 34.781 1 95.06 119 ILE B C 1
ATOM 8872 O O . ILE B 1 119 ? -10.289 29 34.531 1 95.06 119 ILE B O 1
ATOM 8876 N N . TYR B 1 120 ? -10.07 31.25 34.562 1 94.62 120 TYR B N 1
ATOM 8877 C CA . TYR B 1 120 ? -8.648 31.234 34.25 1 94.62 120 TYR B CA 1
ATOM 8878 C C . TYR B 1 120 ? -7.801 31.531 35.469 1 94.62 120 TYR B C 1
ATOM 8880 O O . TYR B 1 120 ? -7.75 32.688 35.938 1 94.62 120 TYR B O 1
ATOM 8888 N N . GLN B 1 121 ? -7.184 30.422 35.906 1 90.12 121 GLN B N 1
ATOM 8889 C CA . GLN B 1 121 ? -6.227 30.609 37 1 90.12 121 GLN B CA 1
ATOM 8890 C C . GLN B 1 121 ? -4.82 30.859 36.469 1 90.12 121 GLN B C 1
ATOM 8892 O O . GLN B 1 121 ? -4.477 30.359 35.375 1 90.12 121 GLN B O 1
ATOM 8897 N N . ASP B 1 122 ? -3.914 31.625 37.062 1 87.25 122 ASP B N 1
ATOM 8898 C CA . ASP B 1 122 ? -2.531 31.844 36.656 1 87.25 122 ASP B CA 1
ATOM 8899 C C . ASP B 1 122 ? -2.471 32.594 35.344 1 87.25 122 ASP B C 1
ATOM 8901 O O . ASP B 1 122 ? -1.984 32.031 34.344 1 87.25 122 ASP B O 1
ATOM 8905 N N . PHE B 1 123 ? -2.816 33.719 35.219 1 88.19 123 PHE B N 1
ATOM 8906 C CA . PHE B 1 123 ? -2.939 34.531 34.031 1 88.19 123 PHE B CA 1
ATOM 8907 C C . PHE B 1 123 ? -1.632 34.531 33.25 1 88.19 123 PHE B C 1
ATOM 8909 O O . PHE B 1 123 ? -1.641 34.5 32 1 88.19 123 PHE B O 1
ATOM 8916 N N . THR B 1 124 ? -0.545 34.469 33.906 1 88.5 124 THR B N 1
ATOM 8917 C CA . THR B 1 124 ? 0.755 34.594 33.25 1 88.5 124 THR B CA 1
ATOM 8918 C C . THR B 1 124 ? 1.027 33.375 32.375 1 88.5 124 THR B C 1
ATOM 8920 O O . THR B 1 124 ? 1.905 33.406 31.516 1 88.5 124 THR B O 1
ATOM 8923 N N . SER B 1 125 ? 0.272 32.375 32.625 1 90.62 125 SER B N 1
ATOM 8924 C CA . SER B 1 125 ? 0.467 31.172 31.828 1 90.62 125 SER B CA 1
ATOM 8925 C C . SER B 1 125 ? -0.553 31.078 30.703 1 90.62 125 SER B C 1
ATOM 8927 O O . SER B 1 125 ? -0.516 30.141 29.891 1 90.62 125 SER B O 1
ATOM 8929 N N . LEU B 1 126 ? -1.344 32.031 30.609 1 90.88 126 LEU B N 1
ATOM 8930 C CA . LEU B 1 126 ? -2.393 32.031 29.594 1 90.88 126 LEU B CA 1
ATOM 8931 C C . LEU B 1 126 ? -1.811 32.344 28.219 1 90.88 126 LEU B C 1
ATOM 8933 O O . LEU B 1 126 ? -0.956 33.219 28.078 1 90.88 126 LEU B O 1
ATOM 8937 N N . THR B 1 127 ? -2.195 31.562 27.281 1 92.69 127 THR B N 1
ATOM 8938 C CA . THR B 1 127 ? -1.787 31.781 25.891 1 92.69 127 THR B CA 1
ATOM 8939 C C . THR B 1 127 ? -2.994 32.094 25.016 1 92.69 127 THR B C 1
ATOM 8941 O O . THR B 1 127 ? -4.129 31.75 25.359 1 92.69 127 THR B O 1
ATOM 8944 N N . PRO B 1 128 ? -2.787 32.781 23.906 1 92.06 128 PRO B N 1
ATOM 8945 C CA . PRO B 1 128 ? -3.895 33.062 23 1 92.06 128 PRO B CA 1
ATOM 8946 C C . PRO B 1 128 ? -4.613 31.797 22.516 1 92.06 128 PRO B C 1
ATOM 8948 O O . PRO B 1 128 ? -5.836 31.812 22.359 1 92.06 128 PRO B O 1
ATOM 8951 N N . ASN B 1 129 ? -3.93 30.719 22.312 1 89.62 129 ASN B N 1
ATOM 8952 C CA . ASN B 1 129 ? -4.551 29.469 21.906 1 89.62 129 ASN B CA 1
ATOM 8953 C C . ASN B 1 129 ? -5.527 28.969 22.969 1 89.62 129 ASN B C 1
ATOM 8955 O O . ASN B 1 129 ? -6.617 28.484 22.641 1 89.62 129 ASN B O 1
ATOM 8959 N N . VAL B 1 130 ? -5.082 29.031 24.219 1 91.31 130 VAL B N 1
ATOM 8960 C CA . VAL B 1 130 ? -5.945 28.594 25.312 1 91.31 130 VAL B CA 1
ATOM 8961 C C . VAL B 1 130 ? -7.219 29.438 25.328 1 91.31 130 VAL B C 1
ATOM 8963 O O . VAL B 1 130 ? -8.32 28.891 25.484 1 91.31 130 VAL B O 1
ATOM 8966 N N . LEU B 1 131 ? -7.027 30.703 25.172 1 91.5 131 LEU B N 1
ATOM 8967 C CA . LEU B 1 131 ? -8.172 31.609 25.141 1 91.5 131 LEU B CA 1
ATOM 8968 C C . LEU B 1 131 ? -9.117 31.234 24 1 91.5 131 LEU B C 1
ATOM 8970 O O . LEU B 1 131 ? -10.328 31.172 24.188 1 91.5 131 LEU B O 1
ATOM 8974 N N . GLY B 1 132 ? -8.602 31.062 22.828 1 86.88 132 GLY B N 1
ATOM 8975 C CA . GLY B 1 132 ? -9.406 30.734 21.656 1 86.88 132 GLY B CA 1
ATOM 8976 C C . GLY B 1 132 ? -10.148 29.422 21.797 1 86.88 132 GLY B C 1
ATOM 8977 O O . GLY B 1 132 ? -11.273 29.281 21.328 1 86.88 132 GLY B O 1
ATOM 8978 N N . GLN B 1 133 ? -9.609 28.469 22.516 1 84.19 133 GLN B N 1
ATOM 8979 C CA . GLN B 1 133 ? -10.164 27.125 22.609 1 84.19 133 GLN B CA 1
ATOM 8980 C C . GLN B 1 133 ? -11.227 27.047 23.703 1 84.19 133 GLN B C 1
ATOM 8982 O O . GLN B 1 133 ? -12.094 26.172 23.688 1 84.19 133 GLN B O 1
ATOM 8987 N N . THR B 1 134 ? -11.164 27.953 24.656 1 89.69 134 THR B N 1
ATOM 8988 C CA . THR B 1 134 ? -12 27.781 25.844 1 89.69 134 THR B CA 1
ATOM 8989 C C . THR B 1 134 ? -13.078 28.859 25.906 1 89.69 134 THR B C 1
ATOM 8991 O O . THR B 1 134 ? -14.188 28.609 26.375 1 89.69 134 THR B O 1
ATOM 8994 N N . LEU B 1 135 ? -12.859 29.969 25.422 1 89.75 135 LEU B N 1
ATOM 8995 C CA . LEU B 1 135 ? -13.789 31.078 25.547 1 89.75 135 LEU B CA 1
ATOM 8996 C C . LEU B 1 135 ? -15.117 30.766 24.875 1 89.75 135 LEU B C 1
ATOM 8998 O O . LEU B 1 135 ? -16.172 31.141 25.375 1 89.75 135 LEU B O 1
ATOM 9002 N N . GLU B 1 136 ? -14.992 30.109 23.766 1 83.25 136 GLU B N 1
ATOM 9003 C CA . GLU B 1 136 ? -16.188 29.859 22.984 1 83.25 136 GLU B CA 1
ATOM 9004 C C . GLU B 1 136 ? -17.016 28.719 23.578 1 83.25 136 GLU B C 1
ATOM 9006 O O . GLU B 1 136 ? -18.172 28.531 23.203 1 83.25 136 GLU B O 1
ATOM 9011 N N . CYS B 1 137 ? -16.516 28.172 24.594 1 85.88 137 CYS B N 1
ATOM 9012 C CA . CYS B 1 137 ? -17.219 27.047 25.203 1 85.88 137 CYS B CA 1
ATOM 9013 C C . CYS B 1 137 ? -18.25 27.516 26.219 1 85.88 137 CYS B C 1
ATOM 9015 O O . CYS B 1 137 ? -19.125 26.75 26.625 1 85.88 137 CYS B O 1
ATOM 9017 N N . VAL B 1 138 ? -18.281 28.75 26.594 1 92.25 138 VAL B N 1
ATOM 9018 C CA . VAL B 1 138 ? -19.156 29.266 27.641 1 92.25 138 VAL B CA 1
ATOM 9019 C C . VAL B 1 138 ? -20.516 29.625 27.047 1 92.25 138 VAL B C 1
ATOM 9021 O O . VAL B 1 138 ? -20.609 30.281 26.016 1 92.25 138 VAL B O 1
ATOM 9024 N N . LYS B 1 139 ? -21.5 29.172 27.703 1 90.06 139 LYS B N 1
ATOM 9025 C CA . LYS B 1 139 ? -22.875 29.406 27.266 1 90.06 139 LYS B CA 1
ATOM 9026 C C . LYS B 1 139 ? -23.312 30.844 27.547 1 90.06 139 LYS B C 1
ATOM 9028 O O . LYS B 1 139 ? -22.734 31.516 28.422 1 90.06 139 LYS B O 1
ATOM 9033 N N . GLY B 1 140 ? -24.406 31.281 26.734 1 89.19 140 GLY B N 1
ATOM 9034 C CA . GLY B 1 140 ? -24.969 32.594 27.016 1 89.19 140 GLY B CA 1
ATOM 9035 C C . GLY B 1 140 ? -25.484 32.719 28.438 1 89.19 140 GLY B C 1
ATOM 9036 O O . GLY B 1 140 ? -26.156 31.828 28.938 1 89.19 140 GLY B O 1
ATOM 9037 N N . GLY B 1 141 ? -25.172 33.812 29.016 1 90.75 141 GLY B N 1
ATOM 9038 C CA . GLY B 1 141 ? -25.5 34.062 30.406 1 90.75 141 GLY B CA 1
ATOM 9039 C C . GLY B 1 141 ? -24.438 33.562 31.375 1 90.75 141 GLY B C 1
ATOM 9040 O O . GLY B 1 141 ? -24.5 33.844 32.562 1 90.75 141 GLY B O 1
ATOM 9041 N N . GLY B 1 142 ? -23.5 32.906 30.812 1 94.25 142 GLY B N 1
ATOM 9042 C CA . GLY B 1 142 ? -22.406 32.375 31.609 1 94.25 142 GLY B CA 1
ATOM 9043 C C . GLY B 1 142 ? -21.375 33.406 31.984 1 94.25 142 GLY B C 1
ATOM 9044 O O . GLY B 1 142 ? -21.5 34.562 31.641 1 94.25 142 GLY B O 1
ATOM 9045 N N . LEU B 1 143 ? -20.344 32.938 32.781 1 96.06 143 LEU B N 1
ATOM 9046 C CA . LEU B 1 143 ? -19.312 33.844 33.312 1 96.06 143 LEU B CA 1
ATOM 9047 C C . LEU B 1 143 ? -17.922 33.406 32.875 1 96.06 143 LEU B C 1
ATOM 9049 O O . LEU B 1 143 ? -17.641 32.188 32.875 1 96.06 143 LEU B O 1
ATOM 9053 N N . VAL B 1 144 ? -17.172 34.406 32.469 1 96.56 144 VAL B N 1
ATOM 9054 C CA . VAL B 1 144 ? -15.734 34.219 32.281 1 96.56 144 VAL B CA 1
ATOM 9055 C C . VAL B 1 144 ? -14.961 34.969 33.375 1 96.56 144 VAL B C 1
ATOM 9057 O O . VAL B 1 144 ? -15.094 36.188 33.469 1 96.56 144 VAL B O 1
ATOM 9060 N N . VAL B 1 145 ? -14.141 34.25 34.125 1 95.5 145 VAL B N 1
ATOM 9061 C CA . VAL B 1 145 ? -13.477 34.875 35.281 1 95.5 145 VAL B CA 1
ATOM 9062 C C . VAL B 1 145 ? -11.969 34.75 35.125 1 95.5 145 VAL B C 1
ATOM 9064 O O . VAL B 1 145 ? -11.445 33.625 35.031 1 95.5 145 VAL B O 1
ATOM 9067 N N . PHE B 1 146 ? -11.258 35.906 35.094 1 94.06 146 PHE B N 1
ATOM 9068 C CA . PHE B 1 146 ? -9.797 35.938 35.156 1 94.06 146 PHE B CA 1
ATOM 9069 C C . PHE B 1 146 ? -9.32 36.188 36.594 1 94.06 146 PHE B C 1
ATOM 9071 O O . PHE B 1 146 ? -9.656 37.219 37.156 1 94.06 146 PHE B O 1
ATOM 9078 N N . LEU B 1 147 ? -8.57 35.281 37.125 1 91.38 147 LEU B N 1
ATOM 9079 C CA . LEU B 1 147 ? -8 35.5 38.438 1 91.38 147 LEU B CA 1
ATOM 9080 C C . LEU B 1 147 ? -6.59 36.062 38.344 1 91.38 147 LEU B C 1
ATOM 9082 O O . LEU B 1 147 ? -5.668 35.375 37.875 1 91.38 147 LEU B O 1
ATOM 9086 N N . LEU B 1 148 ? -6.445 37.281 38.625 1 89.06 148 LEU B N 1
ATOM 9087 C CA . LEU B 1 148 ? -5.16 37.969 38.594 1 89.06 148 LEU B CA 1
ATOM 9088 C C . LEU B 1 148 ? -4.551 38.031 40 1 89.06 148 LEU B C 1
ATOM 9090 O O . LEU B 1 148 ? -4.559 39.094 40.656 1 89.06 148 LEU B O 1
ATOM 9094 N N . ASN B 1 149 ? -3.938 36.938 40.344 1 80.75 149 ASN B N 1
ATOM 9095 C CA . ASN B 1 149 ? -3.365 36.844 41.688 1 80.75 149 ASN B CA 1
ATOM 9096 C C . ASN B 1 149 ? -2.115 37.688 41.844 1 80.75 149 ASN B C 1
ATOM 9098 O O . ASN B 1 149 ? -1.321 37.812 40.906 1 80.75 149 ASN B O 1
ATOM 9102 N N . ASN B 1 150 ? -1.865 38.344 42.875 1 75.12 150 ASN B N 1
ATOM 9103 C CA . ASN B 1 150 ? -0.676 39.094 43.25 1 75.12 150 ASN B CA 1
ATOM 9104 C C . ASN B 1 150 ? -0.573 40.406 42.469 1 75.12 150 ASN B C 1
ATOM 9106 O O . ASN B 1 150 ? 0.523 40.938 42.25 1 75.12 150 ASN B O 1
ATOM 9110 N N . LEU B 1 151 ? -1.673 40.719 41.75 1 78 151 LEU B N 1
ATOM 9111 C CA . LEU B 1 151 ? -1.722 42 41.062 1 78 151 LEU B CA 1
ATOM 9112 C C . LEU B 1 151 ? -2.693 42.969 41.75 1 78 151 LEU B C 1
ATOM 9114 O O . LEU B 1 151 ? -3.746 42.531 42.219 1 78 151 LEU B O 1
ATOM 9118 N N . HIS B 1 152 ? -2.201 44.188 41.906 1 73.12 152 HIS B N 1
ATOM 9119 C CA . HIS B 1 152 ? -3.039 45.125 42.625 1 73.12 152 HIS B CA 1
ATOM 9120 C C . HIS B 1 152 ? -3.641 46.156 41.688 1 73.12 152 HIS B C 1
ATOM 9122 O O . HIS B 1 152 ? -4.578 46.875 42.062 1 73.12 152 HIS B O 1
ATOM 9128 N N . SER B 1 153 ? -3.004 46.219 40.531 1 75.19 153 SER B N 1
ATOM 9129 C CA . SER B 1 153 ? -3.562 47.094 39.531 1 75.19 153 SER B CA 1
ATOM 9130 C C . SER B 1 153 ? -3.438 46.5 38.125 1 75.19 153 SER B C 1
ATOM 9132 O O . SER B 1 153 ? -2.596 45.625 37.906 1 75.19 153 SER B O 1
ATOM 9134 N N . LEU B 1 154 ? -4.336 46.906 37.25 1 77 154 LEU B N 1
ATOM 9135 C CA . LEU B 1 154 ? -4.305 46.438 35.875 1 77 154 LEU B CA 1
ATOM 9136 C C . LEU B 1 154 ? -3.051 46.938 35.156 1 77 154 LEU B C 1
ATOM 9138 O O . LEU B 1 154 ? -2.598 46.312 34.188 1 77 154 LEU B O 1
ATOM 9142 N N . ASP B 1 155 ? -2.496 48.062 35.656 1 76.31 155 ASP B N 1
ATOM 9143 C CA . ASP B 1 155 ? -1.297 48.625 35.031 1 76.31 155 ASP B CA 1
ATOM 9144 C C . ASP B 1 155 ? -0.101 47.688 35.219 1 76.31 155 ASP B C 1
ATOM 9146 O O . ASP B 1 155 ? 0.814 47.688 34.375 1 76.31 155 ASP B O 1
ATOM 9150 N N . GLU B 1 156 ? -0.246 46.906 36.188 1 80.12 156 GLU B N 1
ATOM 9151 C CA . GLU B 1 156 ? 0.84 45.969 36.438 1 80.12 156 GLU B CA 1
ATOM 9152 C C . GLU B 1 156 ? 0.847 44.844 35.406 1 80.12 156 GLU B C 1
ATOM 9154 O O . GLU B 1 156 ? 1.863 44.156 35.219 1 80.12 156 GLU B O 1
ATOM 9159 N N . LEU B 1 157 ? -0.264 44.75 34.844 1 81.06 157 LEU B N 1
ATOM 9160 C CA . LEU B 1 157 ? -0.351 43.719 33.812 1 81.06 157 LEU B CA 1
ATOM 9161 C C . LEU B 1 157 ? 0.517 44.062 32.594 1 81.06 157 LEU B C 1
ATOM 9163 O O . LEU B 1 157 ? 1.01 43.188 31.922 1 81.06 157 LEU B O 1
ATOM 9167 N N . HIS B 1 158 ? 0.733 45.375 32.406 1 77.56 158 HIS B N 1
ATOM 9168 C CA . HIS B 1 158 ? 1.54 45.812 31.281 1 77.56 158 HIS B CA 1
ATOM 9169 C C . HIS B 1 158 ? 2.982 45.344 31.406 1 77.56 158 HIS B C 1
ATOM 9171 O O . HIS B 1 158 ? 3.662 45.125 30.406 1 77.56 158 HIS B O 1
ATOM 9177 N N . GLY B 1 159 ? 3.445 45.094 32.594 1 77.38 159 GLY B N 1
ATOM 9178 C CA . GLY B 1 159 ? 4.82 44.688 32.812 1 77.38 159 GLY B CA 1
ATOM 9179 C C . GLY B 1 159 ? 4.945 43.25 33.25 1 77.38 159 GLY B C 1
ATOM 9180 O O . GLY B 1 159 ? 6.031 42.812 33.625 1 77.38 159 GLY B O 1
ATOM 9181 N N . ALA B 1 160 ? 3.854 42.531 33.188 1 80.5 160 ALA B N 1
ATOM 9182 C CA . ALA B 1 160 ? 3.883 41.156 33.656 1 80.5 160 ALA B CA 1
ATOM 9183 C C . ALA B 1 160 ? 4.652 40.25 32.719 1 80.5 160 ALA B C 1
ATOM 9185 O O . ALA B 1 160 ? 4.562 40.406 31.5 1 80.5 160 ALA B O 1
ATOM 9186 N N . ALA B 1 161 ? 5.543 39.5 33.312 1 80.75 161 ALA B N 1
ATOM 9187 C CA . ALA B 1 161 ? 6.266 38.5 32.5 1 80.75 161 ALA B CA 1
ATOM 9188 C C . ALA B 1 161 ? 5.406 37.281 32.25 1 80.75 161 ALA B C 1
ATOM 9190 O O . ALA B 1 161 ? 4.969 36.594 33.188 1 80.75 161 ALA B O 1
ATOM 9191 N N . MET B 1 162 ? 5.156 37 30.969 1 88.12 162 MET B N 1
ATOM 9192 C CA . MET B 1 162 ? 4.352 35.844 30.594 1 88.12 162 MET B CA 1
ATOM 9193 C C . MET B 1 162 ? 5.219 34.594 30.484 1 88.12 162 MET B C 1
ATOM 9195 O O . MET B 1 162 ? 6.379 34.656 30.078 1 88.12 162 MET B O 1
ATOM 9199 N N . ARG B 1 163 ? 4.688 33.5 30.812 1 87.94 163 ARG B N 1
ATOM 9200 C CA . ARG B 1 163 ? 5.406 32.219 30.719 1 87.94 163 ARG B CA 1
ATOM 9201 C C . ARG B 1 163 ? 5.762 31.922 29.266 1 87.94 163 ARG B C 1
ATOM 9203 O O . ARG B 1 163 ? 6.781 31.281 28.984 1 87.94 163 ARG B O 1
ATOM 9210 N N . TYR B 1 164 ? 4.926 32.344 28.375 1 90.19 164 TYR B N 1
ATOM 9211 C CA . TYR B 1 164 ? 5.18 32.125 26.953 1 90.19 164 TYR B CA 1
ATOM 9212 C C . TYR B 1 164 ? 6.531 32.688 26.547 1 90.19 164 TYR B C 1
ATOM 9214 O O . TYR B 1 164 ? 7.16 32.219 25.609 1 90.19 164 TYR B O 1
ATOM 9222 N N . HIS B 1 165 ? 6.992 33.719 27.25 1 89.12 165 HIS B N 1
ATOM 9223 C CA . HIS B 1 165 ? 8.242 34.406 26.938 1 89.12 165 HIS B CA 1
ATOM 9224 C C . HIS B 1 165 ? 9.438 33.5 27.172 1 89.12 165 HIS B C 1
ATOM 9226 O O . HIS B 1 165 ? 10.531 33.75 26.641 1 89.12 165 HIS B O 1
ATOM 9232 N N . SER B 1 166 ? 9.195 32.406 27.906 1 86.25 166 SER B N 1
ATOM 9233 C CA . SER B 1 166 ? 10.266 31.453 28.125 1 86.25 166 SER B CA 1
ATOM 9234 C C . SER B 1 166 ? 10.648 30.75 26.812 1 86.25 166 SER B C 1
ATOM 9236 O O . SER B 1 166 ? 11.758 30.219 26.688 1 86.25 166 SER B O 1
ATOM 9238 N N . LYS B 1 167 ? 9.758 30.781 25.922 1 86.75 167 LYS B N 1
ATOM 9239 C CA . LYS B 1 167 ? 10.008 30.156 24.641 1 86.75 167 LYS B CA 1
ATOM 9240 C C . LYS B 1 167 ? 10.977 30.984 23.797 1 86.75 167 LYS B C 1
ATOM 9242 O O . LYS B 1 167 ? 11.516 30.5 22.797 1 86.75 167 LYS B O 1
ATOM 9247 N N . PHE B 1 168 ? 11.25 32.312 24.281 1 87.94 168 PHE B N 1
ATOM 9248 C CA . PHE B 1 168 ? 12.203 33.156 23.578 1 87.94 168 PHE B CA 1
ATOM 9249 C C . PHE B 1 168 ? 13.609 32.938 24.109 1 87.94 168 PHE B C 1
ATOM 9251 O O . PHE B 1 168 ? 14.336 33.906 24.359 1 87.94 168 PHE B O 1
ATOM 9258 N N . ALA B 1 169 ? 14.008 31.688 24.312 1 79.75 169 ALA B N 1
ATOM 9259 C CA . ALA B 1 169 ? 15.266 31.344 24.969 1 79.75 169 ALA B CA 1
ATOM 9260 C C . ALA B 1 169 ? 16.453 31.719 24.094 1 79.75 169 ALA B C 1
ATOM 9262 O O . ALA B 1 169 ? 17.562 31.906 24.609 1 79.75 169 ALA B O 1
ATOM 9263 N N . ASN B 1 170 ? 16.25 31.938 22.828 1 83.06 170 ASN B N 1
ATOM 9264 C CA . ASN B 1 170 ? 17.344 32.25 21.922 1 83.06 170 ASN B CA 1
ATOM 9265 C C . ASN B 1 170 ? 17.922 33.625 22.172 1 83.06 170 ASN B C 1
ATOM 9267 O O . ASN B 1 170 ? 19.031 33.938 21.766 1 83.06 170 ASN B O 1
ATOM 9271 N N . LEU B 1 171 ? 17.188 34.469 22.906 1 83.88 171 LEU B N 1
ATOM 9272 C CA . LEU B 1 171 ? 17.656 35.812 23.234 1 83.88 171 LEU B CA 1
ATOM 9273 C C . LEU B 1 171 ? 18.828 35.75 24.188 1 83.88 171 LEU B C 1
ATOM 9275 O O . LEU B 1 171 ? 19.703 36.625 24.172 1 83.88 171 LEU B O 1
ATOM 9279 N N . GLN B 1 172 ? 18.875 34.688 24.953 1 81.19 172 GLN B N 1
ATOM 9280 C CA . GLN B 1 172 ? 19.906 34.531 25.969 1 81.19 172 GLN B CA 1
ATOM 9281 C C . GLN B 1 172 ? 21.156 33.875 25.375 1 81.19 172 GLN B C 1
ATOM 9283 O O . GLN B 1 172 ? 22.25 34.031 25.922 1 81.19 172 GLN B O 1
ATOM 9288 N N . THR B 1 173 ? 21.016 33.188 24.312 1 83.94 173 THR B N 1
ATOM 9289 C CA . THR B 1 173 ? 22.109 32.406 23.75 1 83.94 173 THR B CA 1
ATOM 9290 C C . THR B 1 173 ? 22.875 33.25 22.703 1 83.94 173 THR B C 1
ATOM 9292 O O . THR B 1 173 ? 23.938 32.844 22.266 1 83.94 173 THR B O 1
ATOM 9295 N N . ARG B 1 174 ? 22.375 34.438 22.406 1 87.81 174 ARG B N 1
ATOM 9296 C CA . ARG B 1 174 ? 22.984 35.281 21.391 1 87.81 174 ARG B CA 1
ATOM 9297 C C . ARG B 1 174 ? 24.156 36.094 21.969 1 87.81 174 ARG B C 1
ATOM 9299 O O . ARG B 1 174 ? 24.25 36.25 23.188 1 87.81 174 ARG B O 1
ATOM 9306 N N . VAL B 1 175 ? 25.094 36.531 21.125 1 81 175 VAL B N 1
ATOM 9307 C CA . VAL B 1 175 ? 26.281 37.281 21.531 1 81 175 VAL B CA 1
ATOM 9308 C C . VAL B 1 175 ? 25.844 38.656 22.062 1 81 175 VAL B C 1
ATOM 9310 O O . VAL B 1 175 ? 26.344 39.094 23.109 1 81 175 VAL B O 1
ATOM 9313 N N . THR B 1 176 ? 24.969 39.281 21.266 1 71.62 176 THR B N 1
ATOM 9314 C CA . THR B 1 176 ? 24.484 40.594 21.719 1 71.62 176 THR B CA 1
ATOM 9315 C C . THR B 1 176 ? 23.078 40.469 22.297 1 71.62 176 THR B C 1
ATOM 9317 O O . THR B 1 176 ? 22.203 39.844 21.703 1 71.62 176 THR B O 1
ATOM 9320 N N . THR B 1 177 ? 22.875 40.688 23.625 1 64.06 177 THR B N 1
ATOM 9321 C CA . THR B 1 177 ? 21.609 40.531 24.344 1 64.06 177 THR B CA 1
ATOM 9322 C C . THR B 1 177 ? 20.828 41.844 24.328 1 64.06 177 THR B C 1
ATOM 9324 O O . THR B 1 177 ? 19.969 42.062 25.188 1 64.06 177 THR B O 1
ATOM 9327 N N . THR B 1 178 ? 20.891 42.688 23.391 1 62.69 178 THR B N 1
ATOM 9328 C CA . THR B 1 178 ? 20.266 44 23.562 1 62.69 178 THR B CA 1
ATOM 9329 C C . THR B 1 178 ? 18.766 43.906 23.312 1 62.69 178 THR B C 1
ATOM 9331 O O . THR B 1 178 ? 18.031 44.844 23.641 1 62.69 178 THR B O 1
ATOM 9334 N N . ASP B 1 179 ? 18.25 42.781 22.984 1 71.38 179 ASP B N 1
ATOM 9335 C CA . ASP B 1 179 ? 16.844 42.75 22.609 1 71.38 179 ASP B CA 1
ATOM 9336 C C . ASP B 1 179 ? 15.961 42.469 23.812 1 71.38 179 ASP B C 1
ATOM 9338 O O . ASP B 1 179 ? 16.188 41.531 24.562 1 71.38 179 ASP B O 1
ATOM 9342 N N . ALA B 1 180 ? 15.125 43.469 24.188 1 81.62 180 ALA B N 1
ATOM 9343 C CA . ALA B 1 180 ? 14.234 43.312 25.328 1 81.62 180 ALA B CA 1
ATOM 9344 C C . ALA B 1 180 ? 12.836 42.875 24.891 1 81.62 180 ALA B C 1
ATOM 9346 O O . ALA B 1 180 ? 12.367 43.312 23.828 1 81.62 180 ALA B O 1
ATOM 9347 N N . ILE B 1 181 ? 12.219 42 25.656 1 88.25 181 ILE B N 1
ATOM 9348 C CA . ILE B 1 181 ? 10.867 41.5 25.406 1 88.25 181 ILE B CA 1
ATOM 9349 C C . ILE B 1 181 ? 9.852 42.562 25.797 1 88.25 181 ILE B C 1
ATOM 9351 O O . ILE B 1 181 ? 9.922 43.125 26.891 1 88.25 181 ILE B O 1
ATOM 9355 N N . ALA B 1 182 ? 9.078 43.031 24.797 1 88.06 182 ALA B N 1
ATOM 9356 C CA . ALA B 1 182 ? 7.984 43.969 25.078 1 88.06 182 ALA B CA 1
ATOM 9357 C C . ALA B 1 182 ? 6.664 43.219 25.25 1 88.06 182 ALA B C 1
ATOM 9359 O O . ALA B 1 182 ? 6.383 42.281 24.516 1 88.06 182 ALA B O 1
ATOM 9360 N N . ASN B 1 183 ? 5.914 43.531 26.25 1 90.56 183 ASN B N 1
ATOM 9361 C CA . ASN B 1 183 ? 4.637 42.875 26.516 1 90.56 183 ASN B CA 1
ATOM 9362 C C . ASN B 1 183 ? 3.498 43.531 25.75 1 90.56 183 ASN B C 1
ATOM 9364 O O . ASN B 1 183 ? 2.514 43.969 26.344 1 90.56 183 ASN B O 1
ATOM 9368 N N . ARG B 1 184 ? 3.598 43.5 24.516 1 92.56 184 ARG B N 1
ATOM 9369 C CA . ARG B 1 184 ? 2.654 44.219 23.641 1 92.56 184 ARG B CA 1
ATOM 9370 C C . ARG B 1 184 ? 1.309 43.5 23.609 1 92.56 184 ARG B C 1
ATOM 9372 O O . ARG B 1 184 ? 0.26 44.125 23.531 1 92.56 184 ARG B O 1
ATOM 9379 N N . PHE B 1 185 ? 1.305 42.188 23.641 1 94 185 PHE B N 1
ATOM 9380 C CA . PHE B 1 185 ? 0.058 41.438 23.562 1 94 185 PHE B CA 1
ATOM 9381 C C . PHE B 1 185 ? -0.823 41.719 24.781 1 94 185 PHE B C 1
ATOM 9383 O O . PHE B 1 185 ? -2.023 41.969 24.641 1 94 185 PHE B O 1
ATOM 9390 N N . VAL B 1 186 ? -0.232 41.625 25.922 1 92.5 186 VAL B N 1
ATOM 9391 C CA . VAL B 1 186 ? -0.988 41.844 27.156 1 92.5 186 VAL B CA 1
ATOM 9392 C C . VAL B 1 186 ? -1.45 43.312 27.188 1 92.5 186 VAL B C 1
ATOM 9394 O O . VAL B 1 186 ? -2.551 43.594 27.672 1 92.5 186 VAL B O 1
ATOM 9397 N N . GLY B 1 187 ? -0.529 44.219 26.734 1 90.06 187 GLY B N 1
ATOM 9398 C CA . GLY B 1 187 ? -0.951 45.625 26.609 1 90.06 187 GLY B CA 1
ATOM 9399 C C . GLY B 1 187 ? -2.178 45.781 25.734 1 90.06 187 GLY B C 1
ATOM 9400 O O . GLY B 1 187 ? -3.098 46.531 26.094 1 90.06 187 GLY B O 1
ATOM 9401 N N . ARG B 1 188 ? -2.219 45.188 24.641 1 92.62 188 ARG B N 1
ATOM 9402 C CA . ARG B 1 188 ? -3.361 45.219 23.734 1 92.62 188 ARG B CA 1
ATOM 9403 C C . ARG B 1 188 ? -4.586 44.562 24.375 1 92.62 188 ARG B C 1
ATOM 9405 O O . ARG B 1 188 ? -5.707 45.031 24.203 1 92.62 188 ARG B O 1
ATOM 9412 N N . PHE B 1 189 ? -4.379 43.469 25.094 1 92.25 189 PHE B N 1
ATOM 9413 C CA . PHE B 1 189 ? -5.441 42.781 25.812 1 92.25 189 PHE B CA 1
ATOM 9414 C C . PHE B 1 189 ? -6.156 43.75 26.766 1 92.25 189 PHE B C 1
ATOM 9416 O O . PHE B 1 189 ? -7.383 43.844 26.75 1 92.25 189 PHE B O 1
ATOM 9423 N N . VAL B 1 190 ? -5.441 44.5 27.469 1 88.12 190 VAL B N 1
ATOM 9424 C CA . VAL B 1 190 ? -5.984 45.438 28.453 1 88.12 190 VAL B CA 1
ATOM 9425 C C . VAL B 1 190 ? -6.711 46.562 27.734 1 88.12 190 VAL B C 1
ATOM 9427 O O . VAL B 1 190 ? -7.801 46.969 28.141 1 88.12 190 VAL B O 1
ATOM 9430 N N . LYS B 1 191 ? -6.113 47.031 26.703 1 87.69 191 LYS B N 1
ATOM 9431 C CA . LYS B 1 191 ? -6.711 48.125 25.953 1 87.69 191 LYS B CA 1
ATOM 9432 C C . LYS B 1 191 ? -8.047 47.719 25.344 1 87.69 191 LYS B C 1
ATOM 9434 O O . LYS B 1 191 ? -8.992 48.531 25.312 1 87.69 191 LYS B O 1
ATOM 9439 N N . LEU B 1 192 ? -8.133 46.562 24.859 1 89.31 192 LEU B N 1
ATOM 9440 C CA . LEU B 1 192 ? -9.352 46.094 24.203 1 89.31 192 LEU B CA 1
ATOM 9441 C C . LEU B 1 192 ? -10.453 45.844 25.219 1 89.31 192 LEU B C 1
ATOM 9443 O O . LEU B 1 192 ? -11.633 45.844 24.875 1 89.31 192 LEU B O 1
ATOM 9447 N N . LEU B 1 193 ? -10.086 45.469 26.469 1 87.25 193 LEU B N 1
ATOM 9448 C CA . LEU B 1 193 ? -11.078 45.312 27.516 1 87.25 193 LEU B CA 1
ATOM 9449 C C . LEU B 1 193 ? -11.867 46.594 27.75 1 87.25 193 LEU B C 1
ATOM 9451 O O . LEU B 1 193 ? -13.023 46.531 28.172 1 87.25 193 LEU B O 1
ATOM 9455 N N . ALA B 1 194 ? -11.227 47.594 27.406 1 79.75 194 ALA B N 1
ATOM 9456 C CA . ALA B 1 194 ? -11.867 48.906 27.609 1 79.75 194 ALA B CA 1
ATOM 9457 C C . ALA B 1 194 ? -13.07 49.094 26.672 1 79.75 194 ALA B C 1
ATOM 9459 O O . ALA B 1 194 ? -13.984 49.844 26.969 1 79.75 194 ALA B O 1
ATOM 9460 N N . TYR B 1 195 ? -13.047 48.312 25.641 1 80.69 195 TYR B N 1
ATOM 9461 C CA . TYR B 1 195 ? -14.133 48.438 24.672 1 80.69 195 TYR B CA 1
ATOM 9462 C C . TYR B 1 195 ? -15.211 47.406 24.953 1 80.69 195 TYR B C 1
ATOM 9464 O O . TYR B 1 195 ? -16.25 47.375 24.281 1 80.69 195 TYR B O 1
ATOM 9472 N N . LEU B 1 196 ? -15.07 46.531 25.984 1 85.81 196 LEU B N 1
ATOM 9473 C CA . LEU B 1 196 ? -16.016 45.469 26.297 1 85.81 196 LEU B CA 1
ATOM 9474 C C . LEU B 1 196 ? -17.078 45.969 27.281 1 85.81 196 LEU B C 1
ATOM 9476 O O . LEU B 1 196 ? -16.766 46.25 28.438 1 85.81 196 LEU B O 1
ATOM 9480 N N . PRO B 1 197 ? -18.297 45.969 26.875 1 81.38 197 PRO B N 1
ATOM 9481 C CA . PRO B 1 197 ? -19.328 46.531 27.766 1 81.38 197 PRO B CA 1
ATOM 9482 C C . PRO B 1 197 ? -19.641 45.625 28.953 1 81.38 197 PRO B C 1
ATOM 9484 O O . PRO B 1 197 ? -20 46.125 30.031 1 81.38 197 PRO B O 1
ATOM 9487 N N . ARG B 1 198 ? -19.562 44.344 28.875 1 87.69 198 ARG B N 1
ATOM 9488 C CA . ARG B 1 198 ? -19.953 43.438 29.953 1 87.69 198 ARG B CA 1
ATOM 9489 C C . ARG B 1 198 ? -18.719 42.875 30.656 1 87.69 198 ARG B C 1
ATOM 9491 O O . ARG B 1 198 ? -18.578 41.656 30.797 1 87.69 198 ARG B O 1
ATOM 9498 N N . CYS B 1 199 ? -17.906 43.906 31.078 1 90.12 199 CYS B N 1
ATOM 9499 C CA . CYS B 1 199 ? -16.688 43.562 31.797 1 90.12 199 CYS B CA 1
ATOM 9500 C C . CYS B 1 199 ? -16.547 44.406 33.062 1 90.12 199 CYS B C 1
ATOM 9502 O O . CYS B 1 199 ? -16.75 45.625 33.031 1 90.12 199 CYS B O 1
ATOM 9504 N N . LEU B 1 200 ? -16.25 43.75 34.156 1 88.31 200 LEU B N 1
ATOM 9505 C CA . LEU B 1 200 ? -15.992 44.438 35.406 1 88.31 200 LEU B CA 1
ATOM 9506 C C . LEU B 1 200 ? -14.695 43.969 36.062 1 88.31 200 LEU B C 1
ATOM 9508 O O . LEU B 1 200 ? -14.383 42.781 36.031 1 88.31 200 LEU B O 1
ATOM 9512 N N . VAL B 1 201 ? -13.984 44.938 36.562 1 87.81 201 VAL B N 1
ATOM 9513 C CA . VAL B 1 201 ? -12.805 44.625 37.375 1 87.81 201 VAL B CA 1
ATOM 9514 C C . VAL B 1 201 ? -13.141 44.75 38.844 1 87.81 201 VAL B C 1
ATOM 9516 O O . VAL B 1 201 ? -13.625 45.781 39.312 1 87.81 201 VAL B O 1
ATOM 9519 N N . ILE B 1 202 ? -12.938 43.625 39.562 1 86.56 202 ILE B N 1
ATOM 9520 C CA . ILE B 1 202 ? -13.297 43.625 40.969 1 86.56 202 ILE B CA 1
ATOM 9521 C C . ILE B 1 202 ? -12.094 43.219 41.812 1 86.56 202 ILE B C 1
ATOM 9523 O O . ILE B 1 202 ? -11.18 42.562 41.312 1 86.56 202 ILE B O 1
ATOM 9527 N N . ASP B 1 203 ? -12.07 43.719 42.969 1 83.88 203 ASP B N 1
ATOM 9528 C CA . ASP B 1 203 ? -11.008 43.312 43.875 1 83.88 203 ASP B CA 1
ATOM 9529 C C . ASP B 1 203 ? -11.477 42.219 44.812 1 83.88 203 ASP B C 1
ATOM 9531 O O . ASP B 1 203 ? -12.578 41.688 44.656 1 83.88 203 ASP B O 1
ATOM 9535 N N . ASP B 1 204 ? -10.664 41.844 45.781 1 75.62 204 ASP B N 1
ATOM 9536 C CA . ASP B 1 204 ? -10.938 40.719 46.688 1 75.62 204 ASP B CA 1
ATOM 9537 C C . ASP B 1 204 ? -12.078 41.062 47.625 1 75.62 204 ASP B C 1
ATOM 9539 O O . ASP B 1 204 ? -12.625 40.156 48.312 1 75.62 204 ASP B O 1
ATOM 9543 N N . SER B 1 205 ? -12.586 42.281 47.688 1 76.75 205 SER B N 1
ATOM 9544 C CA . SER B 1 205 ? -13.719 42.656 48.5 1 76.75 205 SER B CA 1
ATOM 9545 C C . SER B 1 205 ? -14.945 43 47.656 1 76.75 205 SER B C 1
ATOM 9547 O O . SER B 1 205 ? -15.898 43.594 48.125 1 76.75 205 SER B O 1
ATOM 9549 N N . PHE B 1 206 ? -14.953 42.688 46.375 1 81.81 206 PHE B N 1
ATOM 9550 C CA . PHE B 1 206 ? -16.016 42.875 45.406 1 81.81 206 PHE B CA 1
ATOM 9551 C C . PHE B 1 206 ? -16.25 44.344 45.125 1 81.81 206 PHE B C 1
ATOM 9553 O O . PHE B 1 206 ? -17.375 44.75 44.812 1 81.81 206 PHE B O 1
ATOM 9560 N N . THR B 1 207 ? -15.125 45.062 45.406 1 82.12 207 THR B N 1
ATOM 9561 C CA . THR B 1 207 ? -15.188 46.469 45.031 1 82.12 207 THR B CA 1
ATOM 9562 C C . THR B 1 207 ? -14.828 46.625 43.531 1 82.12 207 THR B C 1
ATOM 9564 O O . THR B 1 207 ? -13.875 46.031 43.062 1 82.12 207 THR B O 1
ATOM 9567 N N . VAL B 1 208 ? -15.664 47.344 42.906 1 83.56 208 VAL B N 1
ATOM 9568 C CA . VAL B 1 208 ? -15.461 47.562 41.469 1 83.56 208 VAL B CA 1
ATOM 9569 C C . VAL B 1 208 ? -14.359 48.594 41.25 1 83.56 208 VAL B C 1
ATOM 9571 O O . VAL B 1 208 ? -14.414 49.688 41.812 1 83.56 208 VAL B O 1
ATOM 9574 N N . LEU B 1 209 ? -13.414 48.188 40.625 1 79.06 209 LEU B N 1
ATOM 9575 C CA . LEU B 1 209 ? -12.312 49.062 40.281 1 79.06 209 LEU B CA 1
ATOM 9576 C C . LEU B 1 209 ? -12.555 49.75 38.938 1 79.06 209 LEU B C 1
ATOM 9578 O O . LEU B 1 209 ? -13.078 49.156 38.031 1 79.06 209 LEU B O 1
ATOM 9582 N N . PRO B 1 210 ? -12.312 51.094 38.906 1 69.81 210 PRO B N 1
ATOM 9583 C CA . PRO B 1 210 ? -12.555 51.781 37.656 1 69.81 210 PRO B CA 1
ATOM 9584 C C . PRO B 1 210 ? -11.594 51.375 36.562 1 69.81 210 PRO B C 1
ATOM 9586 O O . PRO B 1 210 ? -10.383 51.281 36.781 1 69.81 210 PRO B O 1
ATOM 9589 N N . LEU B 1 211 ? -11.922 50.688 35.625 1 63.09 211 LEU B N 1
ATOM 9590 C CA . LEU B 1 211 ? -11.078 50.406 34.469 1 63.09 211 LEU B CA 1
ATOM 9591 C C . LEU B 1 211 ? -10.938 51.656 33.594 1 63.09 211 LEU B C 1
ATOM 9593 O O . LEU B 1 211 ? -9.828 52.094 33.344 1 63.09 211 LEU B O 1
ATOM 9597 N N . THR B 1 212 ? -12 52.062 32.844 1 56.66 212 THR B N 1
ATOM 9598 C CA . THR B 1 212 ? -12.109 53.281 32.062 1 56.66 212 THR B CA 1
ATOM 9599 C C . THR B 1 212 ? -13.414 54 32.344 1 56.66 212 THR B C 1
ATOM 9601 O O . THR B 1 212 ? -14.367 53.406 32.844 1 56.66 212 THR B O 1
ATOM 9604 N N . GLN B 1 213 ? -13.367 55.281 32.438 1 52.12 213 GLN B N 1
ATOM 9605 C CA . GLN B 1 213 ? -14.562 56.094 32.625 1 52.12 213 GLN B CA 1
ATOM 9606 C C . GLN B 1 213 ? -15.727 55.562 31.812 1 52.12 213 GLN B C 1
ATOM 9608 O O . GLN B 1 213 ? -16.875 55.625 32.25 1 52.12 213 GLN B O 1
ATOM 9613 N N . LYS B 1 214 ? -15.391 54.938 30.75 1 52.91 214 LYS B N 1
ATOM 9614 C CA . LYS B 1 214 ? -16.422 54.469 29.812 1 52.91 214 LYS B CA 1
ATOM 9615 C C . LYS B 1 214 ? -17.141 53.25 30.344 1 52.91 214 LYS B C 1
ATOM 9617 O O . LYS B 1 214 ? -18.328 53.031 30.078 1 52.91 214 LYS B O 1
ATOM 9622 N N . ILE B 1 215 ? -16.5 52.469 31.094 1 55.72 215 ILE B N 1
ATOM 9623 C CA . ILE B 1 215 ? -17.125 51.25 31.594 1 55.72 215 ILE B CA 1
ATOM 9624 C C . ILE B 1 215 ? -18.203 51.594 32.594 1 55.72 215 ILE B C 1
ATOM 9626 O O . ILE B 1 215 ? -19.234 50.906 32.688 1 55.72 215 ILE B O 1
ATOM 9630 N N . LYS B 1 216 ? -18.031 52.719 33.281 1 55.47 216 LYS B N 1
ATOM 9631 C CA . LYS B 1 216 ? -19.062 53.156 34.219 1 55.47 216 LYS B CA 1
ATOM 9632 C C . LYS B 1 216 ? -20.375 53.406 33.5 1 55.47 216 LYS B C 1
ATOM 9634 O O . LYS B 1 216 ? -21.438 53.031 34.031 1 55.47 216 LYS B O 1
ATOM 9639 N N . ASP B 1 217 ? -20.266 54.062 32.375 1 56.59 217 ASP B N 1
ATOM 9640 C CA . ASP B 1 217 ? -21.484 54.438 31.641 1 56.59 217 ASP B CA 1
ATOM 9641 C C . ASP B 1 217 ? -22.094 53.25 30.922 1 56.59 217 ASP B C 1
ATOM 9643 O O . ASP B 1 217 ? -23.312 53.188 30.734 1 56.59 217 ASP B O 1
ATOM 9647 N N . LEU B 1 218 ? -21.281 52.281 30.578 1 55.41 218 LEU B N 1
ATOM 9648 C CA . LEU B 1 218 ? -21.766 51.156 29.781 1 55.41 218 LEU B CA 1
ATOM 9649 C C . LEU B 1 218 ? -22.672 50.25 30.609 1 55.41 218 LEU B C 1
ATOM 9651 O O . LEU B 1 218 ? -23.609 49.625 30.062 1 55.41 218 LEU B O 1
ATOM 9655 N N . MET B 1 219 ? -22.484 50.312 31.938 1 58 219 MET B N 1
ATOM 9656 C CA . MET B 1 219 ? -23.328 49.469 32.781 1 58 219 MET B CA 1
ATOM 9657 C C . MET B 1 219 ? -24.75 50 32.844 1 58 219 MET B C 1
ATOM 9659 O O . MET B 1 219 ? -25.688 49.25 33.156 1 58 219 MET B O 1
ATOM 9663 N N . THR B 1 220 ? -24.797 51.25 32.562 1 57 220 THR B N 1
ATOM 9664 C CA . THR B 1 220 ? -26.141 51.844 32.594 1 57 220 THR B CA 1
ATOM 9665 C C . THR B 1 220 ? -26.938 51.438 31.359 1 57 220 THR B C 1
ATOM 9667 O O . THR B 1 220 ? -28.156 51.406 31.391 1 57 220 THR B O 1
ATOM 9670 N N . SER B 1 221 ? -26.234 51.031 30.266 1 60.31 221 SER B N 1
ATOM 9671 C CA . SER B 1 221 ? -26.922 50.75 29.016 1 60.31 221 SER B CA 1
ATOM 9672 C C . SER B 1 221 ? -27.031 49.25 28.75 1 60.31 221 SER B C 1
ATOM 9674 O O . SER B 1 221 ? -27.203 48.844 27.609 1 60.31 221 SER B O 1
ATOM 9676 N N . LEU B 1 222 ? -26.938 48.5 29.781 1 65.56 222 LEU B N 1
ATOM 9677 C CA . LEU B 1 222 ? -27 47.094 29.531 1 65.56 222 LEU B CA 1
ATOM 9678 C C . LEU B 1 222 ? -28.422 46.656 29.156 1 65.56 222 LEU B C 1
ATOM 9680 O O . LEU B 1 222 ? -29.375 47 29.859 1 65.56 222 LEU B O 1
ATOM 9684 N N . GLU B 1 223 ? -28.625 46.406 27.859 1 60.38 223 GLU B N 1
ATOM 9685 C CA . GLU B 1 223 ? -29.906 45.906 27.391 1 60.38 223 GLU B CA 1
ATOM 9686 C C . GLU B 1 223 ? -30.312 44.625 28.125 1 60.38 223 GLU B C 1
ATOM 9688 O O . GLU B 1 223 ? -29.484 43.719 28.297 1 60.38 223 GLU B O 1
ATOM 9693 N N . LEU B 1 224 ? -31.406 44.562 28.859 1 58 224 LEU B N 1
ATOM 9694 C CA . LEU B 1 224 ? -31.891 43.438 29.641 1 58 224 LEU B CA 1
ATOM 9695 C C . LEU B 1 224 ? -32.469 42.344 28.734 1 58 224 LEU B C 1
ATOM 9697 O O . LEU B 1 224 ? -32.625 41.219 29.156 1 58 224 LEU B O 1
ATOM 9701 N N . THR B 1 225 ? -32.969 42.656 27.547 1 59 225 THR B N 1
ATOM 9702 C CA . THR B 1 225 ? -33.688 41.594 26.828 1 59 225 THR B CA 1
ATOM 9703 C C . THR B 1 225 ? -33.125 41.469 25.422 1 59 225 THR B C 1
ATOM 9705 O O . THR B 1 225 ? -32.656 42.438 24.812 1 59 225 THR B O 1
ATOM 9708 N N . ASP B 1 226 ? -32.812 40.188 25.031 1 61.44 226 ASP B N 1
ATOM 9709 C CA . ASP B 1 226 ? -32.5 39.875 23.641 1 61.44 226 ASP B CA 1
ATOM 9710 C C . ASP B 1 226 ? -33.688 40.031 22.734 1 61.44 226 ASP B C 1
ATOM 9712 O O . ASP B 1 226 ? -34.5 39.125 22.578 1 61.44 226 ASP B O 1
ATOM 9716 N N . GLU B 1 227 ? -34.094 41.188 22.297 1 59.59 227 GLU B N 1
ATOM 9717 C CA . GLU B 1 227 ? -35.25 41.406 21.453 1 59.59 227 GLU B CA 1
ATOM 9718 C C . GLU B 1 227 ? -35.219 40.531 20.203 1 59.59 227 GLU B C 1
ATOM 9720 O O . GLU B 1 227 ? -36.25 40.062 19.734 1 59.59 227 GLU B O 1
ATOM 9725 N N . GLY B 1 228 ? -34 40.156 19.766 1 67.88 228 GLY B N 1
ATOM 9726 C CA . GLY B 1 228 ? -33.906 39.312 18.578 1 67.88 228 GLY B CA 1
ATOM 9727 C C . GLY B 1 228 ? -34.281 37.875 18.828 1 67.88 228 GLY B C 1
ATOM 9728 O O . GLY B 1 228 ? -34.75 37.188 17.922 1 67.88 228 GLY B O 1
ATOM 9729 N N . ARG B 1 229 ? -34.219 37.469 20.078 1 73.06 229 ARG B N 1
ATOM 9730 C CA . ARG B 1 229 ? -34.5 36.062 20.406 1 73.06 229 ARG B CA 1
ATOM 9731 C C . ARG B 1 229 ? -36 35.781 20.281 1 73.06 229 ARG B C 1
ATOM 9733 O O . ARG B 1 229 ? -36.406 34.719 19.781 1 73.06 229 ARG B O 1
ATOM 9740 N N . GLU B 1 230 ? -36.781 36.719 20.766 1 71.81 230 GLU B N 1
ATOM 9741 C CA . GLU B 1 230 ? -38.219 36.531 20.688 1 71.81 230 GLU B CA 1
ATOM 9742 C C . GLU B 1 230 ? -38.688 36.406 19.25 1 71.81 230 GLU B C 1
ATOM 9744 O O . GLU B 1 230 ? -39.562 35.594 18.938 1 71.81 230 GLU B O 1
ATOM 9749 N N . ASP B 1 231 ? -38 37.219 18.469 1 79.06 231 ASP B N 1
ATOM 9750 C CA . ASP B 1 231 ? -38.375 37.156 17.047 1 79.06 231 ASP B CA 1
ATOM 9751 C C . ASP B 1 231 ? -37.938 35.812 16.438 1 79.06 231 ASP B C 1
ATOM 9753 O O . ASP B 1 231 ? -38.688 35.219 15.656 1 79.06 231 ASP B O 1
ATOM 9757 N N . ARG B 1 232 ? -36.844 35.406 16.812 1 80 232 ARG B N 1
ATOM 9758 C CA . ARG B 1 232 ? -36.344 34.125 16.266 1 80 232 ARG B CA 1
ATOM 9759 C C . ARG B 1 232 ? -37.188 32.969 16.75 1 80 232 ARG B C 1
ATOM 9761 O O . ARG B 1 232 ? -37.5 32.062 15.984 1 80 232 ARG B O 1
ATOM 9768 N N . ASP B 1 233 ? -37.531 33 17.969 1 80.56 233 ASP B N 1
ATOM 9769 C CA . ASP B 1 233 ? -38.375 31.922 18.531 1 80.56 233 ASP B CA 1
ATOM 9770 C C . ASP B 1 233 ? -39.75 31.906 17.891 1 80.56 233 ASP B C 1
ATOM 9772 O O . ASP B 1 233 ? -40.312 30.844 17.672 1 80.56 233 ASP B O 1
ATOM 9776 N N . ARG B 1 234 ? -40.219 33.094 17.688 1 81.88 234 ARG B N 1
ATOM 9777 C CA . ARG B 1 234 ? -41.5 33.188 17.031 1 81.88 234 ARG B CA 1
ATOM 9778 C C . ARG B 1 234 ? -41.469 32.625 15.625 1 81.88 234 ARG B C 1
ATOM 9780 O O . ARG B 1 234 ? -42.344 31.828 15.242 1 81.88 234 ARG B O 1
ATOM 9787 N N . ARG B 1 235 ? -40.438 32.969 14.938 1 84.38 235 ARG B N 1
ATOM 9788 C CA . ARG B 1 235 ? -40.312 32.438 13.578 1 84.38 235 ARG B CA 1
ATOM 9789 C C . ARG B 1 235 ? -40.125 30.938 13.578 1 84.38 235 ARG B C 1
ATOM 9791 O O . ARG B 1 235 ? -40.656 30.25 12.695 1 84.38 235 ARG B O 1
ATOM 9798 N N . PHE B 1 236 ? -39.406 30.469 14.523 1 87.81 236 PHE B N 1
ATOM 9799 C CA . PHE B 1 236 ? -39.219 29.031 14.633 1 87.81 236 PHE B CA 1
ATOM 9800 C C . PHE B 1 236 ? -40.531 28.312 14.938 1 87.81 236 PHE B C 1
ATOM 9802 O O . PHE B 1 236 ? -40.812 27.281 14.359 1 87.81 236 PHE B O 1
ATOM 9809 N N . ARG B 1 237 ? -41.281 28.844 15.734 1 86.12 237 ARG B N 1
ATOM 9810 C CA . ARG B 1 237 ? -42.562 28.266 16.094 1 86.12 237 ARG B CA 1
ATOM 9811 C C . ARG B 1 237 ? -43.5 28.25 14.891 1 86.12 237 ARG B C 1
ATOM 9813 O O . ARG B 1 237 ? -44.219 27.281 14.656 1 86.12 237 ARG B O 1
ATOM 9820 N N . GLU B 1 238 ? -43.469 29.359 14.211 1 86.06 238 GLU B N 1
ATOM 9821 C CA . GLU B 1 238 ? -44.281 29.453 13.016 1 86.06 238 GLU B CA 1
ATOM 9822 C C . GLU B 1 238 ? -43.875 28.422 11.969 1 86.06 238 GLU B C 1
ATOM 9824 O O . GLU B 1 238 ? -44.719 27.797 11.328 1 86.06 238 GLU B O 1
ATOM 9829 N N . PHE B 1 239 ? -42.625 28.281 11.898 1 87.12 239 PHE B N 1
ATOM 9830 C CA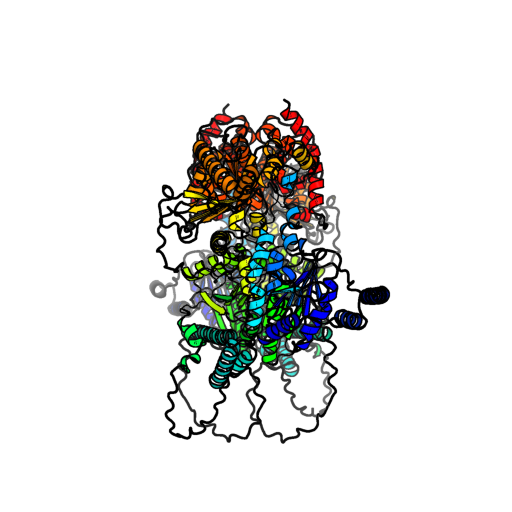 . PHE B 1 239 ? -42.094 27.312 10.945 1 87.12 239 PHE B CA 1
ATOM 9831 C C . PHE B 1 239 ? -42.5 25.891 11.344 1 87.12 239 PHE B C 1
ATOM 9833 O O . PHE B 1 239 ? -42.875 25.094 10.5 1 87.12 239 PHE B O 1
ATOM 9840 N N . ARG B 1 240 ? -42.344 25.578 12.555 1 86 240 ARG B N 1
ATOM 9841 C CA . ARG B 1 240 ? -42.719 24.266 13.078 1 86 240 ARG B CA 1
ATOM 9842 C C . ARG B 1 240 ? -44.188 23.969 12.836 1 86 240 ARG B C 1
ATOM 9844 O O . ARG B 1 240 ? -44.531 22.859 12.406 1 86 240 ARG B O 1
ATOM 9851 N N . LYS B 1 241 ? -45 24.922 13.047 1 82.06 241 LYS B N 1
ATOM 9852 C CA . LYS B 1 241 ? -46.438 24.75 12.852 1 82.06 241 LYS B CA 1
ATOM 9853 C C . LYS B 1 241 ? -46.781 24.547 11.375 1 82.06 241 LYS B C 1
ATOM 9855 O O . LYS B 1 241 ? -47.625 23.719 11.039 1 82.06 241 LYS B O 1
ATOM 9860 N N . HIS B 1 242 ? -46.094 25.25 10.641 1 81.62 242 HIS B N 1
ATOM 9861 C CA . HIS B 1 242 ? -46.312 25.125 9.203 1 81.62 242 HIS B CA 1
ATOM 9862 C C . HIS B 1 242 ? -45.906 23.734 8.703 1 81.62 242 HIS B C 1
ATOM 9864 O O . HIS B 1 242 ? -46.625 23.125 7.895 1 81.62 242 HIS B O 1
ATOM 9870 N N . GLN B 1 243 ? -44.75 23.281 9.195 1 81.38 243 GLN B N 1
ATOM 9871 C CA . GLN B 1 243 ? -44.25 22 8.75 1 81.38 243 GLN B CA 1
ATOM 9872 C C . GLN B 1 243 ? -45.094 20.844 9.289 1 81.38 243 GLN B C 1
ATOM 9874 O O . GLN B 1 243 ? -45.25 19.812 8.625 1 81.38 243 GLN B O 1
ATOM 9879 N N . GLU B 1 244 ? -45.562 20.969 10.445 1 79.25 244 GLU B N 1
ATOM 9880 C CA . GLU B 1 244 ? -46.438 19.953 11.016 1 79.25 244 GLU B CA 1
ATOM 9881 C C . GLU B 1 244 ? -47.688 19.766 10.156 1 79.25 244 GLU B C 1
ATOM 9883 O O . GLU B 1 244 ? -48.219 18.656 10.086 1 79.25 244 GLU B O 1
ATOM 9888 N N . ARG B 1 245 ? -48.031 20.812 9.445 1 71.75 245 ARG B N 1
ATOM 9889 C CA . ARG B 1 245 ? -49.25 20.766 8.633 1 71.75 245 ARG B CA 1
ATOM 9890 C C . ARG B 1 245 ? -48.938 20.25 7.23 1 71.75 245 ARG B C 1
ATOM 9892 O O . ARG B 1 245 ? -49.812 19.672 6.574 1 71.75 245 ARG B O 1
ATOM 9899 N N . THR B 1 246 ? -47.688 20.422 6.773 1 68.19 246 THR B N 1
ATOM 9900 C CA . THR B 1 246 ? -47.406 20.219 5.359 1 68.19 246 THR B CA 1
ATOM 9901 C C . THR B 1 246 ? -46.594 18.953 5.145 1 68.19 246 THR B C 1
ATOM 9903 O O . THR B 1 246 ? -46.562 18.406 4.043 1 68.19 246 THR B O 1
ATOM 9906 N N . THR B 1 247 ? -45.875 18.547 6.164 1 73.38 247 THR B N 1
ATOM 9907 C CA . THR B 1 247 ? -44.938 17.453 5.926 1 73.38 247 THR B CA 1
ATOM 9908 C C . THR B 1 247 ? -45.344 16.203 6.688 1 73.38 247 THR B C 1
ATOM 9910 O O . THR B 1 247 ? -46.375 16.188 7.363 1 73.38 247 THR B O 1
ATOM 9913 N N . SER B 1 248 ? -44.594 15.094 6.543 1 77.81 248 SER B N 1
ATOM 9914 C CA . SER B 1 248 ? -44.844 13.789 7.148 1 77.81 248 SER B CA 1
ATOM 9915 C C . SER B 1 248 ? -44.562 13.812 8.648 1 77.81 248 SER B C 1
ATOM 9917 O O . SER B 1 248 ? -43.906 14.727 9.148 1 77.81 248 SER B O 1
ATOM 9919 N N . ALA B 1 249 ? -45.188 12.922 9.328 1 78.69 249 ALA B N 1
ATOM 9920 C CA . ALA B 1 249 ? -44.969 12.766 10.766 1 78.69 249 ALA B CA 1
ATOM 9921 C C . ALA B 1 249 ? -43.5 12.57 11.094 1 78.69 249 ALA B C 1
ATOM 9923 O O . ALA B 1 249 ? -43.031 13.031 12.133 1 78.69 249 ALA B O 1
ATOM 9924 N N . LEU B 1 250 ? -42.844 12.047 10.203 1 85.94 250 LEU B N 1
ATOM 9925 C CA . LEU B 1 250 ? -41.438 11.805 10.406 1 85.94 250 LEU B CA 1
ATOM 9926 C C . LEU B 1 250 ? -40.656 13.117 10.398 1 85.94 250 LEU B C 1
ATOM 9928 O O . LEU B 1 250 ? -39.781 13.336 11.258 1 85.94 250 LEU B O 1
ATOM 9932 N N . HIS B 1 251 ? -40.969 14 9.453 1 86.94 251 HIS B N 1
ATOM 9933 C CA . HIS B 1 251 ? -40.312 15.305 9.367 1 86.94 251 HIS B CA 1
ATOM 9934 C C . HIS B 1 251 ? -40.562 16.125 10.625 1 86.94 251 HIS B C 1
ATOM 9936 O O . HIS B 1 251 ? -39.625 16.688 11.195 1 86.94 251 HIS B O 1
ATOM 9942 N N . SER B 1 252 ? -41.781 16.047 11 1 86.56 252 SER B N 1
ATOM 9943 C CA . SER B 1 252 ? -42.188 16.844 12.148 1 86.56 252 SER B CA 1
ATOM 9944 C C . SER B 1 252 ? -41.5 16.375 13.422 1 86.56 252 SER B C 1
ATOM 9946 O O . SER B 1 252 ? -41.156 17.188 14.289 1 86.56 252 SER B O 1
ATOM 9948 N N . ALA B 1 253 ? -41.312 15.109 13.531 1 88.62 253 ALA B N 1
ATOM 9949 C CA . ALA B 1 253 ? -40.625 14.555 14.711 1 88.62 253 ALA B CA 1
ATOM 9950 C C . ALA B 1 253 ? -39.188 15.047 14.82 1 88.62 253 ALA B C 1
ATOM 9952 O O . ALA B 1 253 ? -38.75 15.438 15.898 1 88.62 253 ALA B O 1
ATOM 9953 N N . PHE B 1 254 ? -38.531 15.086 13.773 1 91.94 254 PHE B N 1
ATOM 9954 C CA . PHE B 1 254 ? -37.156 15.523 13.781 1 91.94 254 PHE B CA 1
ATOM 9955 C C . PHE B 1 254 ? -37.062 17.031 13.977 1 91.94 254 PHE B C 1
ATOM 9957 O O . PHE B 1 254 ? -36.156 17.516 14.648 1 91.94 254 PHE B O 1
ATOM 9964 N N . ILE B 1 255 ? -37.969 17.766 13.383 1 90.19 255 ILE B N 1
ATOM 9965 C CA . ILE B 1 255 ? -38 19.219 13.516 1 90.19 255 ILE B CA 1
ATOM 9966 C C . ILE B 1 255 ? -38.219 19.609 14.977 1 90.19 255 ILE B C 1
ATOM 9968 O O . ILE B 1 255 ? -37.688 20.594 15.469 1 90.19 255 ILE B O 1
ATOM 9972 N N . SER B 1 256 ? -38.938 18.797 15.656 1 86.88 256 SER B N 1
ATOM 9973 C CA . SER B 1 256 ? -39.281 19.078 17.047 1 86.88 256 SER B CA 1
ATOM 9974 C C . SER B 1 256 ? -38.062 19.016 17.938 1 86.88 256 SER B C 1
ATOM 9976 O O . SER B 1 256 ? -38.031 19.578 19.031 1 86.88 256 SER B O 1
ATOM 9978 N N . ARG B 1 257 ? -37.031 18.359 17.484 1 87.5 257 ARG B N 1
ATOM 9979 C CA . ARG B 1 257 ? -35.812 18.188 18.297 1 87.5 257 ARG B CA 1
ATOM 9980 C C . ARG B 1 257 ? -34.781 19.234 17.938 1 87.5 257 ARG B C 1
ATOM 9982 O O . ARG B 1 257 ? -33.719 19.281 18.547 1 87.5 257 ARG B O 1
ATOM 9989 N N . CYS B 1 258 ? -35.125 20.094 16.969 1 89 258 CYS B N 1
ATOM 9990 C CA . CYS B 1 258 ? -34.188 21.156 16.578 1 89 258 CYS B CA 1
ATOM 9991 C C . CYS B 1 258 ? -34.281 22.328 17.531 1 89 258 CYS B C 1
ATOM 9993 O O . CYS B 1 258 ? -35.344 22.609 18.094 1 89 258 CYS B O 1
ATOM 9995 N N . ALA B 1 259 ? -33.188 22.969 17.781 1 83.88 259 ALA B N 1
ATOM 9996 C CA . ALA B 1 259 ? -33.125 24.094 18.703 1 83.88 259 ALA B CA 1
ATOM 9997 C C . ALA B 1 259 ? -33.312 25.422 17.969 1 83.88 259 ALA B C 1
ATOM 9999 O O . ALA B 1 259 ? -33.688 26.422 18.578 1 83.88 259 ALA B O 1
ATOM 10000 N N . THR B 1 260 ? -32.969 25.484 16.672 1 87 260 THR B N 1
ATOM 10001 C CA . THR B 1 260 ? -33.031 26.734 15.922 1 87 260 THR B CA 1
ATOM 10002 C C . THR B 1 260 ? -33.781 26.516 14.602 1 87 260 THR B C 1
ATOM 10004 O O . THR B 1 260 ? -34 25.375 14.172 1 87 260 THR B O 1
ATOM 10007 N N . LEU B 1 261 ? -34.188 27.641 14.078 1 86.5 261 LEU B N 1
ATOM 10008 C CA . LEU B 1 261 ? -34.812 27.609 12.766 1 86.5 261 LEU B CA 1
ATOM 10009 C C . LEU B 1 261 ? -33.844 27.109 11.703 1 86.5 261 LEU B C 1
ATOM 10011 O O . LEU B 1 261 ? -34.25 26.359 10.805 1 86.5 261 LEU B O 1
ATOM 10015 N N . ASP B 1 262 ? -32.625 27.453 11.875 1 88.19 262 ASP B N 1
ATOM 10016 C CA . ASP B 1 262 ? -31.594 27.016 10.93 1 88.19 262 ASP B CA 1
ATOM 10017 C C . ASP B 1 262 ? -31.484 25.484 10.922 1 88.19 262 ASP B C 1
ATOM 10019 O O . ASP B 1 262 ? -31.359 24.875 9.859 1 88.19 262 ASP B O 1
ATOM 10023 N N . GLN B 1 263 ? -31.484 24.953 12.055 1 88.25 263 GLN B N 1
ATOM 10024 C CA . GLN B 1 263 ? -31.391 23.5 12.164 1 88.25 263 GLN B CA 1
ATOM 10025 C C . GLN B 1 263 ? -32.625 22.828 11.539 1 88.25 263 GLN B C 1
ATOM 10027 O O . GLN B 1 263 ? -32.5 21.797 10.875 1 88.25 263 GLN B O 1
ATOM 10032 N N . ALA B 1 264 ? -33.719 23.375 11.812 1 89.25 264 ALA B N 1
ATOM 10033 C CA . ALA B 1 264 ? -34.938 22.828 11.266 1 89.25 264 ALA B CA 1
ATOM 10034 C C . ALA B 1 264 ? -34.938 22.875 9.742 1 89.25 264 ALA B C 1
ATOM 10036 O O . ALA B 1 264 ? -35.375 21.922 9.086 1 89.25 264 ALA B O 1
ATOM 10037 N N . ARG B 1 265 ? -34.531 23.969 9.242 1 87.75 265 ARG B N 1
ATOM 10038 C CA . ARG B 1 265 ? -34.406 24.109 7.797 1 87.75 265 ARG B CA 1
ATOM 10039 C C . ARG B 1 265 ? -33.438 23.078 7.219 1 87.75 265 ARG B C 1
ATOM 10041 O O . ARG B 1 265 ? -33.688 22.516 6.16 1 87.75 265 ARG B O 1
ATOM 10048 N N . LEU B 1 266 ? -32.375 22.875 7.871 1 90.56 266 LEU B N 1
ATOM 10049 C CA . LEU B 1 266 ? -31.375 21.891 7.441 1 90.56 266 LEU B CA 1
ATOM 10050 C C . LEU B 1 266 ? -31.984 20.5 7.379 1 90.56 266 LEU B C 1
ATOM 10052 O O . LEU B 1 266 ? -31.719 19.75 6.43 1 90.56 266 LEU B O 1
ATOM 10056 N N . VAL B 1 267 ? -32.719 20.172 8.398 1 89.12 267 VAL B N 1
ATOM 10057 C CA . VAL B 1 267 ? -33.344 18.859 8.469 1 89.12 267 VAL B CA 1
ATOM 10058 C C . VAL B 1 267 ? -34.312 18.672 7.281 1 89.12 267 VAL B C 1
ATOM 10060 O O . VAL B 1 267 ? -34.281 17.625 6.629 1 89.12 267 VAL B O 1
ATOM 10063 N N . VAL B 1 268 ? -35.031 19.625 7.004 1 87.06 268 VAL B N 1
ATOM 10064 C CA . VAL B 1 268 ? -36 19.562 5.898 1 87.06 268 VAL B CA 1
ATOM 10065 C C . VAL B 1 268 ? -35.25 19.453 4.574 1 87.06 268 VAL B C 1
ATOM 10067 O O . VAL B 1 268 ? -35.594 18.656 3.707 1 87.06 268 VAL B O 1
ATOM 10070 N N . GLN B 1 269 ? -34.281 20.25 4.441 1 88.06 269 GLN B N 1
ATOM 10071 C CA . GLN B 1 269 ? -33.469 20.234 3.23 1 88.06 269 GLN B CA 1
ATOM 10072 C C . GLN B 1 269 ? -32.844 18.859 3.008 1 88.06 269 GLN B C 1
ATOM 10074 O O . GLN B 1 269 ? -32.781 18.391 1.873 1 88.06 269 GLN B O 1
ATOM 10079 N N . PHE B 1 270 ? -32.438 18.312 4.059 1 90.06 270 PHE B N 1
ATOM 10080 C CA . PHE B 1 270 ? -31.797 17.016 3.961 1 90.06 270 PHE B CA 1
ATOM 10081 C C . PHE B 1 270 ? -32.781 15.922 3.57 1 90.06 270 PHE B C 1
ATOM 10083 O O . PHE B 1 270 ? -32.469 15.047 2.762 1 90.06 270 PHE B O 1
ATOM 10090 N N . PHE B 1 271 ? -33.938 15.953 4.141 1 87.38 271 PHE B N 1
ATOM 10091 C CA . PHE B 1 271 ? -35 15.023 3.752 1 87.38 271 PHE B CA 1
ATOM 10092 C C . PHE B 1 271 ? -35.312 15.156 2.266 1 87.38 271 PHE B C 1
ATOM 10094 O O . PHE B 1 271 ? -35.438 14.148 1.562 1 87.38 271 PHE B O 1
ATOM 10101 N N . ASP B 1 272 ? -35.375 16.297 1.895 1 85 272 ASP B N 1
ATOM 10102 C CA . ASP B 1 272 ? -35.688 16.562 0.495 1 85 272 ASP B CA 1
ATOM 10103 C C . ASP B 1 272 ? -34.594 16.047 -0.426 1 85 272 ASP B C 1
ATOM 10105 O O . ASP B 1 272 ? -34.875 15.523 -1.505 1 85 272 ASP B O 1
ATOM 10109 N N . LEU B 1 273 ? -33.469 16.281 -0.008 1 87.19 273 LEU B N 1
ATOM 10110 C CA . LEU B 1 273 ? -32.312 15.805 -0.786 1 87.19 273 LEU B CA 1
ATOM 10111 C C . LEU B 1 273 ? -32.375 14.289 -0.932 1 87.19 273 LEU B C 1
ATOM 10113 O O . LEU B 1 273 ? -32.188 13.758 -2.033 1 87.19 273 LEU B O 1
ATOM 10117 N N . LEU B 1 274 ? -32.594 13.586 0.15 1 87.75 274 LEU B N 1
ATOM 10118 C CA . LEU B 1 274 ? -32.594 12.133 0.131 1 87.75 274 LEU B CA 1
ATOM 10119 C C . LEU B 1 274 ? -33.75 11.609 -0.715 1 87.75 274 LEU B C 1
ATOM 10121 O O . LEU B 1 274 ? -33.594 10.617 -1.436 1 87.75 274 LEU B O 1
ATOM 10125 N N . ASP B 1 275 ? -34.812 12.219 -0.624 1 82.5 275 ASP B N 1
ATOM 10126 C CA . ASP B 1 275 ? -36 11.82 -1.406 1 82.5 275 ASP B CA 1
ATOM 10127 C C . ASP B 1 275 ? -35.75 12.031 -2.9 1 82.5 275 ASP B C 1
ATOM 10129 O O . ASP B 1 275 ? -36.156 11.203 -3.721 1 82.5 275 ASP B O 1
ATOM 10133 N N . LYS B 1 276 ? -35.156 13.086 -3.152 1 81.75 276 LYS B N 1
ATOM 10134 C CA . LYS B 1 276 ? -34.812 13.344 -4.551 1 81.75 276 LYS B CA 1
ATOM 10135 C C . LYS B 1 276 ? -33.844 12.305 -5.086 1 81.75 276 LYS B C 1
ATOM 10137 O O . LYS B 1 276 ? -33.969 11.844 -6.219 1 81.75 276 LYS B O 1
ATOM 10142 N N . LEU B 1 277 ? -32.938 11.961 -4.305 1 82.81 277 LEU B N 1
ATOM 10143 C CA . LEU B 1 277 ? -31.969 10.961 -4.703 1 82.81 277 LEU B CA 1
ATOM 10144 C C . LEU B 1 277 ? -32.625 9.602 -4.891 1 82.81 277 LEU B C 1
ATOM 10146 O O . LEU B 1 277 ? -32.281 8.859 -5.812 1 82.81 277 LEU B O 1
ATOM 10150 N N . ALA B 1 278 ? -33.5 9.227 -4.035 1 77.81 278 ALA B N 1
ATOM 10151 C CA . ALA B 1 278 ? -34.219 7.965 -4.145 1 77.81 278 ALA B CA 1
ATOM 10152 C C . ALA B 1 278 ? -35.062 7.922 -5.418 1 77.81 278 ALA B C 1
ATOM 10154 O O . ALA B 1 278 ? -35.125 6.891 -6.09 1 77.81 278 ALA B O 1
ATOM 10155 N N . HIS B 1 279 ? -35.625 9.008 -5.691 1 74.5 279 HIS B N 1
ATOM 10156 C CA . HIS B 1 279 ? -36.469 9.109 -6.887 1 74.5 279 HIS B CA 1
ATOM 10157 C C . HIS B 1 279 ? -35.625 8.984 -8.156 1 74.5 279 HIS B C 1
ATOM 10159 O O . HIS B 1 279 ? -36.031 8.32 -9.109 1 74.5 279 HIS B O 1
ATOM 10165 N N . THR B 1 280 ? -34.531 9.555 -8.133 1 72.5 280 THR B N 1
ATOM 10166 C CA . THR B 1 280 ? -33.656 9.516 -9.297 1 72.5 280 THR B CA 1
ATOM 10167 C C . THR B 1 280 ? -33.125 8.102 -9.516 1 72.5 280 THR B C 1
ATOM 10169 O O . THR B 1 280 ? -33 7.648 -10.648 1 72.5 280 THR B O 1
ATOM 10172 N N . ARG B 1 281 ? -32.812 7.398 -8.516 1 68 281 ARG B N 1
ATOM 10173 C CA . ARG B 1 281 ? -32.312 6.027 -8.586 1 68 281 ARG B CA 1
ATOM 10174 C C . ARG B 1 281 ? -33.406 5.078 -9.109 1 68 281 ARG B C 1
ATOM 10176 O O . ARG B 1 281 ? -33.125 4.188 -9.914 1 68 281 ARG B O 1
ATOM 10183 N N . ALA B 1 282 ? -34.594 5.23 -8.656 1 63.09 282 ALA B N 1
ATOM 10184 C CA . ALA B 1 282 ? -35.719 4.398 -9.07 1 63.09 282 ALA B CA 1
ATOM 10185 C C . ALA B 1 282 ? -36.062 4.605 -10.547 1 63.09 282 ALA B C 1
ATOM 10187 O O . ALA B 1 282 ? -36.344 3.645 -11.258 1 63.09 282 ALA B O 1
ATOM 10188 N N . THR B 1 283 ? -35.969 5.742 -10.922 1 58.5 283 THR B N 1
ATOM 10189 C CA . THR B 1 283 ? -36.25 6.055 -12.312 1 58.5 283 THR B CA 1
ATOM 10190 C C . THR B 1 283 ? -35.219 5.453 -13.242 1 58.5 283 THR B C 1
ATOM 10192 O O . THR B 1 283 ? -35.531 4.965 -14.328 1 58.5 283 THR B O 1
ATOM 10195 N N . LYS B 1 284 ? -34.031 5.281 -12.812 1 55.78 284 LYS B N 1
ATOM 10196 C CA . LYS B 1 284 ? -32.969 4.727 -13.633 1 55.78 284 LYS B CA 1
ATOM 10197 C C . LYS B 1 284 ? -33.094 3.209 -13.75 1 55.78 284 LYS B C 1
ATOM 10199 O O . LYS B 1 284 ? -32.844 2.643 -14.82 1 55.78 284 LYS B O 1
ATOM 10204 N N . THR B 1 285 ? -33.438 2.662 -12.656 1 53.28 285 THR B N 1
ATOM 10205 C CA . THR B 1 285 ? -33.625 1.217 -12.664 1 53.28 285 THR B CA 1
ATOM 10206 C C . THR B 1 285 ? -34.812 0.835 -13.539 1 53.28 285 THR B C 1
ATOM 10208 O O . THR B 1 285 ? -34.812 -0.188 -14.227 1 53.28 285 THR B O 1
ATOM 10211 N N . ALA B 1 286 ? -35.969 1.651 -13.586 1 51.5 286 ALA B N 1
ATOM 10212 C CA . ALA B 1 286 ? -37.156 1.44 -14.414 1 51.5 286 ALA B CA 1
ATOM 10213 C C . ALA B 1 286 ? -36.812 1.615 -15.898 1 51.5 286 ALA B C 1
ATOM 10215 O O . ALA B 1 286 ? -37.344 0.895 -16.75 1 51.5 286 ALA B O 1
ATOM 10216 N N . LYS B 1 287 ? -36.062 2.555 -16.188 1 46.88 287 LYS B N 1
ATOM 10217 C CA . LYS B 1 287 ? -35.688 2.795 -17.578 1 46.88 287 LYS B CA 1
ATOM 10218 C C . LYS B 1 287 ? -34.781 1.685 -18.109 1 46.88 287 LYS B C 1
ATOM 10220 O O . LYS B 1 287 ? -34.75 1.431 -19.312 1 46.88 287 LYS B O 1
ATOM 10225 N N . LEU B 1 288 ? -34.062 1.034 -17.25 1 46.41 288 LEU B N 1
ATOM 10226 C CA . LEU B 1 288 ? -33.188 -0.044 -17.672 1 46.41 288 LEU B CA 1
ATOM 10227 C C . LEU B 1 288 ? -33.969 -1.313 -17.969 1 46.41 288 LEU B C 1
ATOM 10229 O O . LEU B 1 288 ? -33.5 -2.213 -18.656 1 46.41 288 LEU B O 1
ATOM 10233 N N . ASN B 1 289 ? -35.406 -1.496 -17.359 1 36.75 289 ASN B N 1
ATOM 10234 C CA . ASN B 1 289 ? -36.281 -2.602 -17.719 1 36.75 289 ASN B CA 1
ATOM 10235 C C . ASN B 1 289 ? -37.625 -2.104 -18.25 1 36.75 289 ASN B C 1
ATOM 10237 O O . ASN B 1 289 ? -38.562 -1.935 -17.5 1 36.75 289 ASN B O 1
ATOM 10241 N N . PRO B 1 290 ? -37.844 -1.68 -19.531 1 36.84 290 PRO B N 1
ATOM 10242 C CA . PRO B 1 290 ? -39.094 -1.148 -20.062 1 36.84 290 PRO B CA 1
ATOM 10243 C C . PRO B 1 290 ? -40.219 -2.178 -20.047 1 36.84 290 PRO B C 1
ATOM 10245 O O . PRO B 1 290 ? -41.406 -1.809 -20.109 1 36.84 290 PRO B O 1
ATOM 10248 N N . ASP B 1 291 ? -39.969 -3.502 -20.281 1 35.66 291 ASP B N 1
ATOM 10249 C CA . ASP B 1 291 ? -41.031 -4.418 -20.672 1 35.66 291 ASP B CA 1
ATOM 10250 C C . ASP B 1 291 ? -41.969 -4.73 -19.5 1 35.66 291 ASP B C 1
ATOM 10252 O O . ASP B 1 291 ? -42.844 -5.594 -19.594 1 35.66 291 ASP B O 1
ATOM 10256 N N . ALA B 1 292 ? -41.781 -4.238 -18.375 1 34.19 292 ALA B N 1
ATOM 10257 C CA . ALA B 1 292 ? -42.688 -4.672 -17.312 1 34.19 292 ALA B CA 1
ATOM 10258 C C . ALA B 1 292 ? -44.062 -4.012 -17.422 1 34.19 292 ALA B C 1
ATOM 10260 O O . ALA B 1 292 ? -44.969 -4.309 -16.641 1 34.19 292 ALA B O 1
ATOM 10261 N N . ASP B 1 293 ? -44.344 -2.953 -18.156 1 32.47 293 ASP B N 1
ATOM 10262 C CA . ASP B 1 293 ? -45.625 -2.244 -18.094 1 32.47 293 ASP B CA 1
ATOM 10263 C C . ASP B 1 293 ? -46.719 -2.99 -18.891 1 32.47 293 ASP B C 1
ATOM 10265 O O . ASP B 1 293 ? -47.812 -2.469 -19.094 1 32.47 293 ASP B O 1
ATOM 10269 N N . MET B 1 294 ? -46.594 -4.031 -19.578 1 29.84 294 MET B N 1
ATOM 10270 C CA . MET B 1 294 ? -47.781 -4.301 -20.359 1 29.84 294 MET B CA 1
ATOM 10271 C C . MET B 1 294 ? -48.875 -4.965 -19.516 1 29.84 294 MET B C 1
ATOM 10273 O O . MET B 1 294 ? -49.75 -5.645 -20.031 1 29.84 294 MET B O 1
ATOM 10277 N N . VAL B 1 295 ? -48.812 -5.281 -18.188 1 29.27 295 VAL B N 1
ATOM 10278 C CA . VAL B 1 295 ? -50.031 -5.887 -17.656 1 29.27 295 VAL B CA 1
ATOM 10279 C C . VAL B 1 295 ? -51.156 -4.855 -17.641 1 29.27 295 VAL B C 1
ATOM 10281 O O . VAL B 1 295 ? -50.969 -3.75 -17.125 1 29.27 295 VAL B O 1
ATOM 10284 N N . GLY B 1 296 ? -52.25 -4.93 -18.438 1 26.02 296 GLY B N 1
ATOM 10285 C CA . GLY B 1 296 ? -53.5 -4.227 -18.641 1 26.02 296 GLY B CA 1
ATOM 10286 C C . GLY B 1 296 ? -54.312 -4.043 -17.375 1 26.02 296 GLY B C 1
ATOM 10287 O O . GLY B 1 296 ? -54.062 -4.738 -16.375 1 26.02 296 GLY B O 1
ATOM 10288 N N . PRO B 1 297 ? -55.219 -3.043 -17.188 1 26.81 297 PRO B N 1
ATOM 10289 C CA . PRO B 1 297 ? -56.094 -2.506 -16.141 1 26.81 297 PRO B CA 1
ATOM 10290 C C . PRO B 1 297 ? -57.125 -3.521 -15.664 1 26.81 297 PRO B C 1
ATOM 10292 O O . PRO B 1 297 ? -58.094 -3.152 -15 1 26.81 297 PRO B O 1
ATOM 10295 N N . GLY B 1 298 ? -56.969 -4.891 -15.734 1 22.89 298 GLY B N 1
ATOM 10296 C CA . GLY B 1 298 ? -58.219 -5.602 -15.547 1 22.89 298 GLY B CA 1
ATOM 10297 C C . GLY B 1 298 ? -58.938 -5.199 -14.281 1 22.89 298 GLY B C 1
ATOM 10298 O O . GLY B 1 298 ? -58.469 -4.355 -13.516 1 22.89 298 GLY B O 1
ATOM 10299 N N . ASP B 1 299 ? -59.781 -6.168 -13.539 1 24.23 299 ASP B N 1
ATOM 10300 C CA . ASP B 1 299 ? -61.094 -6.246 -12.891 1 24.23 299 ASP B CA 1
ATOM 10301 C C . ASP B 1 299 ? -61.031 -5.688 -11.477 1 24.23 299 ASP B C 1
ATOM 10303 O O . ASP B 1 299 ? -60.375 -6.254 -10.602 1 24.23 299 ASP B O 1
ATOM 10307 N N . GLN B 1 300 ? -61.125 -4.395 -11.195 1 21.31 300 GLN B N 1
ATOM 10308 C CA . GLN B 1 300 ? -61.312 -3.586 -10 1 21.31 300 GLN B CA 1
ATOM 10309 C C . GLN B 1 300 ? -62.562 -4.023 -9.227 1 21.31 300 GLN B C 1
ATOM 10311 O O . GLN B 1 300 ? -62.906 -3.424 -8.203 1 21.31 300 GLN B O 1
ATOM 10316 N N . ARG B 1 301 ? -63.531 -4.836 -9.734 1 23 301 ARG B N 1
ATOM 10317 C CA . ARG B 1 301 ? -64.875 -4.727 -9.133 1 23 301 ARG B CA 1
ATOM 10318 C C . ARG B 1 301 ? -64.875 -5.434 -7.785 1 23 301 ARG B C 1
ATOM 10320 O O . ARG B 1 301 ? -65.75 -5.148 -6.961 1 23 301 ARG B O 1
ATOM 10327 N N . ALA B 1 302 ? -64.438 -6.609 -7.574 1 20.5 302 ALA B N 1
ATOM 10328 C CA . ALA B 1 302 ? -65.312 -7.441 -6.73 1 20.5 302 ALA B CA 1
ATOM 10329 C C . ALA B 1 302 ? -65.125 -7.062 -5.258 1 20.5 302 ALA B C 1
ATOM 10331 O O . ALA B 1 302 ? -66 -7.418 -4.43 1 20.5 302 ALA B O 1
ATOM 10332 N N . THR B 1 303 ? -63.938 -6.781 -4.703 1 19.98 303 THR B N 1
ATOM 10333 C CA . THR B 1 303 ? -63.938 -7.16 -3.297 1 19.98 303 THR B CA 1
ATOM 10334 C C . THR B 1 303 ? -64.625 -6.086 -2.453 1 19.98 303 THR B C 1
ATOM 10336 O O . THR B 1 303 ? -64 -5.035 -2.186 1 19.98 303 THR B O 1
ATOM 10339 N N . ASN B 1 304 ? -65.875 -5.684 -2.668 1 20.06 304 ASN B N 1
ATOM 10340 C CA . ASN B 1 304 ? -66.625 -4.812 -1.791 1 20.06 304 ASN B CA 1
ATOM 10341 C C . ASN B 1 304 ? -66.75 -5.391 -0.382 1 20.06 304 ASN B C 1
ATOM 10343 O O . ASN B 1 304 ? -67.75 -5.18 0.308 1 20.06 304 ASN B O 1
ATOM 10347 N N . ALA B 1 305 ? -66.125 -6.578 -0.096 1 22.48 305 ALA B N 1
ATOM 10348 C CA . ALA B 1 305 ? -66.688 -7.066 1.164 1 22.48 305 ALA B CA 1
ATOM 10349 C C . ALA B 1 305 ? -66.562 -6.02 2.268 1 22.48 305 ALA B C 1
ATOM 10351 O O . ALA B 1 305 ? -65.625 -5.176 2.219 1 22.48 305 ALA B O 1
ATOM 10352 N N . GLU B 1 306 ? -67.438 -5.891 3.203 1 21.5 306 GLU B N 1
ATOM 10353 C CA . GLU B 1 306 ? -67.875 -5.074 4.328 1 21.5 306 GLU B CA 1
ATOM 10354 C C . GLU B 1 306 ? -66.75 -4.82 5.309 1 21.5 306 GLU B C 1
ATOM 10356 O O . GLU B 1 306 ? -65.938 -5.719 5.594 1 21.5 306 GLU B O 1
ATOM 10361 N N . SER B 1 307 ? -66.25 -3.572 5.438 1 22.28 307 SER B N 1
ATOM 10362 C CA . SER B 1 307 ? -65.25 -2.695 6.074 1 22.28 307 SER B CA 1
ATOM 10363 C C . SER B 1 307 ? -65.25 -2.906 7.586 1 22.28 307 SER B C 1
ATOM 10365 O O . SER B 1 307 ? -66 -2.299 8.32 1 22.28 307 SER B O 1
ATOM 10367 N N . GLY B 1 308 ? -65.312 -4.277 8.102 1 23.44 308 GLY B N 1
ATOM 10368 C CA . GLY B 1 308 ? -65.438 -4.301 9.555 1 23.44 308 GLY B CA 1
ATOM 10369 C C . GLY B 1 308 ? -64.312 -3.58 10.234 1 23.44 308 GLY B C 1
ATOM 10370 O O . GLY B 1 308 ? -63.25 -3.336 9.625 1 23.44 308 GLY B O 1
ATOM 10371 N N . SER B 1 309 ? -64.5 -2.877 11.398 1 23.25 309 SER B N 1
ATOM 10372 C CA . SER B 1 309 ? -63.844 -1.932 12.273 1 23.25 309 SER B CA 1
ATOM 10373 C C . SER B 1 309 ? -62.5 -2.477 12.727 1 23.25 309 SER B C 1
ATOM 10375 O O . SER B 1 309 ? -62.438 -3.42 13.523 1 23.25 309 SER B O 1
ATOM 10377 N N . GLU B 1 310 ? -61.562 -2.752 11.852 1 25.27 310 GLU B N 1
ATOM 10378 C CA . GLU B 1 310 ? -60.281 -3.334 12.25 1 25.27 310 GLU B CA 1
ATOM 10379 C C . GLU B 1 310 ? -59.562 -2.447 13.258 1 25.27 310 GLU B C 1
ATOM 10381 O O . GLU B 1 310 ? -59.5 -1.228 13.094 1 25.27 310 GLU B O 1
ATOM 10386 N N . PRO B 1 311 ? -59.312 -2.887 14.453 1 27.09 311 PRO B N 1
ATOM 10387 C CA . PRO B 1 311 ? -58.781 -2.084 15.555 1 27.09 311 PRO B CA 1
ATOM 10388 C C . PRO B 1 311 ? -57.469 -1.378 15.203 1 27.09 311 PRO B C 1
ATOM 10390 O O . PRO B 1 311 ? -56.719 -1.857 14.352 1 27.09 311 PRO B O 1
ATOM 10393 N N . LYS B 1 312 ? -57.281 -0.046 15.594 1 27.67 312 LYS B N 1
ATOM 10394 C CA . LYS B 1 312 ? -56.281 1.003 15.438 1 27.67 312 LYS B CA 1
ATOM 10395 C C . LYS B 1 312 ? -54.875 0.484 15.781 1 27.67 312 LYS B C 1
ATOM 10397 O O . LYS B 1 312 ? -54.531 0.308 16.953 1 27.67 312 LYS B O 1
ATOM 10402 N N . ARG B 1 313 ? -54.312 -0.388 15.07 1 24.81 313 ARG B N 1
ATOM 10403 C CA . ARG B 1 313 ? -52.938 -0.751 15.367 1 24.81 313 ARG B CA 1
ATOM 10404 C C . ARG B 1 313 ? -52.031 0.485 15.422 1 24.81 313 ARG B C 1
ATOM 10406 O O . ARG B 1 313 ? -52.156 1.368 14.562 1 24.81 313 ARG B O 1
ATOM 10413 N N . LYS B 1 314 ? -51.344 0.678 16.562 1 28.52 314 LYS B N 1
ATOM 10414 C CA . LYS B 1 314 ? -50.438 1.79 16.844 1 28.52 314 LYS B CA 1
ATOM 10415 C C . LYS B 1 314 ? -49.469 1.997 15.703 1 28.52 314 LYS B C 1
ATOM 10417 O O . LYS B 1 314 ? -48.719 1.082 15.352 1 28.52 314 LYS B O 1
ATOM 10422 N N . ARG B 1 315 ? -49.75 2.934 14.766 1 29.09 315 ARG B N 1
ATOM 10423 C CA . ARG B 1 315 ? -49.031 3.381 13.578 1 29.09 315 ARG B CA 1
ATOM 10424 C C . ARG B 1 315 ? -47.562 3.666 13.906 1 29.09 315 ARG B C 1
ATOM 10426 O O . ARG B 1 315 ? -47.25 4.59 14.664 1 29.09 315 ARG B O 1
ATOM 10433 N N . THR B 1 316 ? -46.719 2.611 13.992 1 31.94 316 THR B N 1
ATOM 10434 C CA . THR B 1 316 ? -45.312 2.877 14.117 1 31.94 316 THR B CA 1
ATOM 10435 C C . THR B 1 316 ? -44.844 3.898 13.078 1 31.94 316 THR B C 1
ATOM 10437 O O . THR B 1 316 ? -45.312 3.887 11.938 1 31.94 316 THR B O 1
ATOM 10440 N N . LEU B 1 317 ? -44.281 5.039 13.422 1 35.84 317 LEU B N 1
ATOM 10441 C CA . LEU B 1 317 ? -43.844 6.242 12.734 1 35.84 317 LEU B CA 1
ATOM 10442 C C . LEU B 1 317 ? -43 5.883 11.508 1 35.84 317 LEU B C 1
ATOM 10444 O O . LEU B 1 317 ? -42.312 6.746 10.938 1 35.84 317 LEU B O 1
ATOM 10448 N N . ARG B 1 318 ? -42.844 4.609 11.164 1 39.25 318 ARG B N 1
ATOM 10449 C CA . ARG B 1 318 ? -41.969 4.422 10.023 1 39.25 318 ARG B CA 1
ATOM 10450 C C . ARG B 1 318 ? -42.594 4.984 8.75 1 39.25 318 ARG B C 1
ATOM 10452 O O . ARG B 1 318 ? -41.906 5.172 7.742 1 39.25 318 ARG B O 1
ATOM 10459 N N . SER B 1 319 ? -44.094 4.77 8.406 1 35.06 319 SER B N 1
ATOM 10460 C CA . SER B 1 319 ? -44.688 5 7.09 1 35.06 319 SER B CA 1
ATOM 10461 C C . SER B 1 319 ? -45.156 6.441 6.938 1 35.06 319 SER B C 1
ATOM 10463 O O . SER B 1 319 ? -45.469 7.098 7.93 1 35.06 319 SER B O 1
ATOM 10465 N N . ASP B 1 320 ? -44.781 7.152 5.789 1 38.66 320 ASP B N 1
ATOM 10466 C CA . ASP B 1 320 ? -45.25 8.445 5.305 1 38.66 320 ASP B CA 1
ATOM 10467 C C . ASP B 1 320 ? -46.75 8.539 5.383 1 38.66 320 ASP B C 1
ATOM 10469 O O . ASP B 1 320 ? -47.438 8.594 4.355 1 38.66 320 ASP B O 1
ATOM 10473 N N . ASP B 1 321 ? -47.531 7.852 6.195 1 34.31 321 ASP B N 1
ATOM 10474 C CA . ASP B 1 321 ? -48.969 7.977 6.039 1 34.31 321 ASP B CA 1
ATOM 10475 C C . ASP B 1 321 ? -49.438 9.406 6.301 1 34.31 321 ASP B C 1
ATOM 10477 O O . ASP B 1 321 ? -49.125 9.977 7.352 1 34.31 321 ASP B O 1
ATOM 10481 N N . VAL B 1 322 ? -49.719 10.172 5.254 1 31.62 322 VAL B N 1
ATOM 10482 C CA . VAL B 1 322 ? -50.375 11.469 5.23 1 31.62 322 VAL B CA 1
ATOM 10483 C C . VAL B 1 322 ? -51.688 11.406 6.039 1 31.62 322 VAL B C 1
ATOM 10485 O O . VAL B 1 322 ? -52.531 10.555 5.789 1 31.62 322 VAL B O 1
ATOM 10488 N N . ILE B 1 323 ? -51.812 11.781 7.289 1 29.75 323 ILE B N 1
ATOM 10489 C CA . ILE B 1 323 ? -53.094 11.977 7.992 1 29.75 323 ILE B CA 1
ATOM 10490 C C . ILE B 1 323 ? -54 12.891 7.172 1 29.75 323 ILE B C 1
ATOM 10492 O O . ILE B 1 323 ? -53.656 14.047 6.91 1 29.75 323 ILE B O 1
ATOM 10496 N N . THR B 1 324 ? -54.844 12.422 6.32 1 28.78 324 THR B N 1
ATOM 10497 C CA . THR B 1 324 ? -55.844 13.203 5.617 1 28.78 324 THR B CA 1
ATOM 10498 C C . THR B 1 324 ? -56.812 13.852 6.605 1 28.78 324 THR B C 1
ATOM 10500 O O . THR B 1 324 ? -57.625 13.172 7.227 1 28.78 324 THR B O 1
ATOM 10503 N N . LYS B 1 325 ? -56.469 14.891 7.418 1 28.58 325 LYS B N 1
ATOM 10504 C CA . LYS B 1 325 ? -57.5 15.586 8.195 1 28.58 325 LYS B CA 1
ATOM 10505 C C . LYS B 1 325 ? -58.594 16.141 7.285 1 28.58 325 LYS B C 1
ATOM 10507 O O . LYS B 1 325 ? -58.312 16.578 6.172 1 28.58 325 LYS B O 1
ATOM 10512 N N . GLU B 1 326 ? -59.844 15.883 7.559 1 27.09 326 GLU B N 1
ATOM 10513 C CA . GLU B 1 326 ? -61.094 16.453 7.027 1 27.09 326 GLU B CA 1
ATOM 10514 C C . GLU B 1 326 ? -61.062 17.969 7.062 1 27.09 326 GLU B C 1
ATOM 10516 O O . GLU B 1 326 ? -60.562 18.578 8.008 1 27.09 326 GLU B O 1
ATOM 10521 N N . GLU B 1 327 ? -61.312 18.703 5.957 1 25.97 327 GLU B N 1
ATOM 10522 C CA . GLU B 1 327 ? -61.469 20.109 5.645 1 25.97 327 GLU B CA 1
ATOM 10523 C C . GLU B 1 327 ? -62.531 20.75 6.562 1 25.97 327 GLU B C 1
ATOM 10525 O O . GLU B 1 327 ? -63.688 20.344 6.555 1 25.97 327 GLU B O 1
ATOM 10530 N N . VAL B 1 328 ? -62.281 21.047 7.844 1 25.67 328 VAL B N 1
ATOM 10531 C CA . VAL B 1 328 ? -63.281 21.859 8.516 1 25.67 328 VAL B CA 1
ATOM 10532 C C . VAL B 1 328 ? -63.531 23.141 7.738 1 25.67 328 VAL B C 1
ATOM 10534 O O . VAL B 1 328 ? -62.562 23.781 7.27 1 25.67 328 VAL B O 1
ATOM 10537 N N . PRO B 1 329 ? -64.75 23.484 7.27 1 24.72 329 PRO B N 1
ATOM 10538 C CA . PRO B 1 329 ? -65.188 24.641 6.469 1 24.72 329 PRO B CA 1
ATOM 10539 C C . PRO B 1 329 ? -64.75 25.969 7.082 1 24.72 329 PRO B C 1
ATOM 10541 O O . PRO B 1 329 ? -64.75 26.125 8.305 1 24.72 329 PRO B O 1
ATOM 10544 N N . GLU B 1 330 ? -63.906 26.766 6.418 1 23.55 330 GLU B N 1
ATOM 10545 C CA . GLU B 1 330 ? -63.469 28.125 6.688 1 23.55 330 GLU B CA 1
ATOM 10546 C C . GLU B 1 330 ? -64.688 29.062 6.824 1 23.55 330 GLU B C 1
ATOM 10548 O O . GLU B 1 330 ? -65.5 29.141 5.922 1 23.55 330 GLU B O 1
ATOM 10553 N N . SER B 1 331 ? -65.312 29.203 7.938 1 23.75 331 SER B N 1
ATOM 10554 C CA . SER B 1 331 ? -66.25 30.328 8.07 1 23.75 331 SER B CA 1
ATOM 10555 C C . SER B 1 331 ? -65.562 31.625 7.637 1 23.75 331 SER B C 1
ATOM 10557 O O . SER B 1 331 ? -64.375 31.859 7.922 1 23.75 331 SER B O 1
ATOM 10559 N N . SER B 1 332 ? -66.062 32.438 6.562 1 23.58 332 SER B N 1
ATOM 10560 C CA . SER B 1 332 ? -65.812 33.562 5.703 1 23.58 332 SER B CA 1
ATOM 10561 C C . SER B 1 332 ? -65.688 34.844 6.52 1 23.58 332 SER B C 1
ATOM 10563 O O . SER B 1 332 ? -65.625 35.969 5.961 1 23.58 332 SER B O 1
ATOM 10565 N N . HIS B 1 333 ? -65.75 35.031 7.816 1 23.31 333 HIS B N 1
ATOM 10566 C CA . HIS B 1 333 ? -65.938 36.406 8.227 1 23.31 333 HIS B CA 1
ATOM 10567 C C . HIS B 1 333 ? -64.812 37.281 7.664 1 23.31 333 HIS B C 1
ATOM 10569 O O . HIS B 1 333 ? -63.688 36.812 7.449 1 23.31 333 HIS B O 1
ATOM 10575 N N . ASP B 1 334 ? -65.125 38.688 7.219 1 23.22 334 ASP B N 1
ATOM 10576 C CA . ASP B 1 334 ? -64.812 39.781 6.328 1 23.22 334 ASP B CA 1
ATOM 10577 C C . ASP B 1 334 ? -63.438 40.406 6.68 1 23.22 334 ASP B C 1
ATOM 10579 O O . ASP B 1 334 ? -62.906 41.219 5.918 1 23.22 334 ASP B O 1
ATOM 10583 N N . SER B 1 335 ? -63.062 40.562 7.98 1 24.86 335 SER B N 1
ATOM 10584 C CA . SER B 1 335 ? -62.312 41.781 8.25 1 24.86 335 SER B CA 1
ATOM 10585 C C . SER B 1 335 ? -61 41.812 7.473 1 24.86 335 SER B C 1
ATOM 10587 O O . SER B 1 335 ? -60.312 40.781 7.391 1 24.86 335 SER B O 1
ATOM 10589 N N . SER B 1 336 ? -60.781 42.719 6.465 1 25.69 336 SER B N 1
ATOM 10590 C CA . SER B 1 336 ? -59.844 43.156 5.449 1 25.69 336 SER B CA 1
ATOM 10591 C C . SER B 1 336 ? -58.469 43.406 6.062 1 25.69 336 SER B C 1
ATOM 10593 O O . SER B 1 336 ? -57.594 44.031 5.422 1 25.69 336 SER B O 1
ATOM 10595 N N . SER B 1 337 ? -58.219 43.312 7.363 1 24.81 337 SER B N 1
ATOM 10596 C CA . SER B 1 337 ? -56.969 43.938 7.746 1 24.81 337 SER B CA 1
ATOM 10597 C C . SER B 1 337 ? -55.812 43.469 6.871 1 24.81 337 SER B C 1
ATOM 10599 O O . SER B 1 337 ? -55.844 42.344 6.352 1 24.81 337 SER B O 1
ATOM 10601 N N . ASP B 1 338 ? -54.906 44.438 6.371 1 25 338 ASP B N 1
ATOM 10602 C CA . ASP B 1 338 ? -53.719 44.531 5.523 1 25 338 ASP B CA 1
ATOM 10603 C C . ASP B 1 338 ? -52.688 43.438 5.906 1 25 338 ASP B C 1
ATOM 10605 O O . ASP B 1 338 ? -52.031 43.531 6.934 1 25 338 ASP B O 1
ATOM 10609 N N . ARG B 1 339 ? -53.031 42.219 5.863 1 26.8 339 ARG B N 1
ATOM 10610 C CA . ARG B 1 339 ? -52.094 41.125 6.066 1 26.8 339 ARG B CA 1
ATOM 10611 C C . ARG B 1 339 ? -50.938 41.188 5.094 1 26.8 339 ARG B C 1
ATOM 10613 O O . ARG B 1 339 ? -51.094 40.969 3.893 1 26.8 339 ARG B O 1
ATOM 10620 N N . ARG B 1 340 ? -49.969 42.188 5.418 1 27.69 340 ARG B N 1
ATOM 10621 C CA . ARG B 1 340 ? -48.656 42.312 4.777 1 27.69 340 ARG B CA 1
ATOM 10622 C C . ARG B 1 340 ? -48.094 40.906 4.461 1 27.69 340 ARG B C 1
ATOM 10624 O O . ARG B 1 340 ? -48.438 39.938 5.117 1 27.69 340 ARG B O 1
ATOM 10631 N N . GLU B 1 341 ? -47.562 40.781 3.203 1 28.61 341 GLU B N 1
ATOM 10632 C CA . GLU B 1 341 ? -46.844 39.781 2.412 1 28.61 341 GLU B CA 1
ATOM 10633 C C . GLU B 1 341 ? -45.75 39.125 3.236 1 28.61 341 GLU B C 1
ATOM 10635 O O . GLU B 1 341 ? -44.906 38.406 2.691 1 28.61 341 GLU B O 1
ATOM 10640 N N . ASP B 1 342 ? -45.594 39.531 4.457 1 28.75 342 ASP B N 1
ATOM 10641 C CA . ASP B 1 342 ? -44.406 38.938 5.062 1 28.75 342 ASP B CA 1
ATOM 10642 C C . ASP B 1 342 ? -44.531 37.406 5.102 1 28.75 342 ASP B C 1
ATOM 10644 O O . ASP B 1 342 ? -43.875 36.75 5.898 1 28.75 342 ASP B O 1
ATOM 10648 N N . ASP B 1 343 ? -45.531 36.875 4.461 1 31.77 343 ASP B N 1
ATOM 10649 C CA . ASP B 1 343 ? -45.781 35.438 4.449 1 31.77 343 ASP B CA 1
ATOM 10650 C C . ASP B 1 343 ? -44.625 34.656 3.838 1 31.77 343 ASP B C 1
ATOM 10652 O O . ASP B 1 343 ? -44.781 33.531 3.416 1 31.77 343 ASP B O 1
ATOM 10656 N N . SER B 1 344 ? -43.531 35.406 3.367 1 33.41 344 SER B N 1
ATOM 10657 C CA . SER B 1 344 ? -42.438 34.719 2.688 1 33.41 344 SER B CA 1
ATOM 10658 C C . SER B 1 344 ? -41.75 33.719 3.605 1 33.41 344 SER B C 1
ATOM 10660 O O . SER B 1 344 ? -40.75 33.094 3.221 1 33.41 344 SER B O 1
ATOM 10662 N N . VAL B 1 345 ? -41.969 33.75 4.766 1 37.44 345 VAL B N 1
ATOM 10663 C CA . VAL B 1 345 ? -41.156 32.938 5.645 1 37.44 345 VAL B CA 1
ATOM 10664 C C . VAL B 1 345 ? -41.406 31.453 5.324 1 37.44 345 VAL B C 1
ATOM 10666 O O . VAL B 1 345 ? -40.531 30.609 5.613 1 37.44 345 VAL B O 1
ATOM 10669 N N . GLY B 1 346 ? -42.594 31.047 4.922 1 37.75 346 GLY B N 1
ATOM 10670 C CA . GLY B 1 346 ? -42.938 29.625 4.836 1 37.75 346 GLY B CA 1
ATOM 10671 C C . GLY B 1 346 ? -42.438 28.969 3.566 1 37.75 346 GLY B C 1
ATOM 10672 O O . GLY B 1 346 ? -42.938 27.906 3.18 1 37.75 346 GLY B O 1
ATOM 10673 N N . VAL B 1 347 ? -42 29.703 2.615 1 39.53 347 VAL B N 1
ATOM 10674 C CA . VAL B 1 347 ? -41.656 29 1.376 1 39.53 347 VAL B CA 1
ATOM 10675 C C . VAL B 1 347 ? -40.75 27.828 1.672 1 39.53 347 VAL B C 1
ATOM 10677 O O . VAL B 1 347 ? -39.875 27.922 2.553 1 39.53 347 VAL B O 1
ATOM 10680 N N . ASP B 1 348 ? -40.938 26.547 1.145 1 47.97 348 ASP B N 1
ATOM 10681 C CA . ASP B 1 348 ? -40.438 25.188 1.247 1 47.97 348 ASP B CA 1
ATOM 10682 C C . ASP B 1 348 ? -38.906 25.156 1.196 1 47.97 348 ASP B C 1
ATOM 10684 O O . ASP B 1 348 ? -38.312 25.406 0.146 1 47.97 348 ASP B O 1
ATOM 10688 N N . ALA B 1 349 ? -38.25 25.516 2.199 1 49.62 349 ALA B N 1
ATOM 10689 C CA . ALA B 1 349 ? -36.812 25.453 2.348 1 49.62 349 ALA B CA 1
ATOM 10690 C C . ALA B 1 349 ? -36.219 24.312 1.533 1 49.62 349 ALA B C 1
ATOM 10692 O O . ALA B 1 349 ? -35.156 24.453 0.93 1 49.62 349 ALA B O 1
ATOM 10693 N N . GLY B 1 350 ? -36.938 23.266 1.51 1 52.62 350 GLY B N 1
ATOM 10694 C CA . GLY B 1 350 ? -36.438 22.109 0.76 1 52.62 350 GLY B CA 1
ATOM 10695 C C . GLY B 1 350 ? -36.469 22.312 -0.742 1 52.62 350 GLY B C 1
ATOM 10696 O O . GLY B 1 350 ? -35.531 21.969 -1.44 1 52.62 350 GLY B O 1
ATOM 10697 N N . THR B 1 351 ? -37.531 22.875 -1.22 1 50.5 351 THR B N 1
ATOM 10698 C CA . THR B 1 351 ? -37.719 23.031 -2.66 1 50.5 351 THR B CA 1
ATOM 10699 C C . THR B 1 351 ? -36.688 24.031 -3.223 1 50.5 351 THR B C 1
ATOM 10701 O O . THR B 1 351 ? -36.156 23.828 -4.305 1 50.5 351 THR B O 1
ATOM 10704 N N . GLU B 1 352 ? -36.5 25.141 -2.529 1 50.56 352 GLU B N 1
ATOM 10705 C CA . GLU B 1 352 ? -35.531 26.141 -3 1 50.56 352 GLU B CA 1
ATOM 10706 C C . GLU B 1 352 ? -34.125 25.578 -3.027 1 50.56 352 GLU B C 1
ATOM 10708 O O . GLU B 1 352 ? -33.344 25.859 -3.949 1 50.56 352 GLU B O 1
ATOM 10713 N N . PHE B 1 353 ? -33.938 24.797 -2.004 1 54.66 353 PHE B N 1
ATOM 10714 C CA . PHE B 1 353 ? -32.656 24.156 -1.91 1 54.66 353 PHE B CA 1
ATOM 10715 C C . PHE B 1 353 ? -32.438 23.203 -3.086 1 54.66 353 PHE B C 1
ATOM 10717 O O . PHE B 1 353 ? -31.359 23.234 -3.715 1 54.66 353 PHE B O 1
ATOM 10724 N N . LEU B 1 354 ? -33.469 22.438 -3.395 1 60.69 354 LEU B N 1
ATOM 10725 C CA . LEU B 1 354 ? -33.344 21.453 -4.461 1 60.69 354 LEU B CA 1
ATOM 10726 C C . LEU B 1 354 ? -33.125 22.125 -5.812 1 60.69 354 LEU B C 1
ATOM 10728 O O . LEU B 1 354 ? -32.406 21.594 -6.668 1 60.69 354 LEU B O 1
ATOM 10732 N N . LYS B 1 355 ? -33.812 23.266 -6 1 54.5 355 LYS B N 1
ATOM 10733 C CA . LYS B 1 355 ? -33.656 24.016 -7.246 1 54.5 355 LYS B CA 1
ATOM 10734 C C . LYS B 1 355 ? -32.219 24.516 -7.422 1 54.5 355 LYS B C 1
ATOM 10736 O O . LYS B 1 355 ? -31.719 24.609 -8.547 1 54.5 355 LYS B O 1
ATOM 10741 N N . SER B 1 356 ? -31.672 24.688 -6.336 1 57.19 356 SER B N 1
ATOM 10742 C CA . SER B 1 356 ? -30.312 25.219 -6.379 1 57.19 356 SER B CA 1
ATOM 10743 C C . SER B 1 356 ? -29.281 24.094 -6.543 1 57.19 356 SER B C 1
ATOM 10745 O O . SER B 1 356 ? -28.141 24.344 -6.938 1 57.19 356 SER B O 1
ATOM 10747 N N . CYS B 1 357 ? -29.812 22.906 -6.148 1 61.25 357 CYS B N 1
ATOM 10748 C CA . CYS B 1 357 ? -28.906 21.766 -6.234 1 61.25 357 CYS B CA 1
ATOM 10749 C C . CYS B 1 357 ? -28.891 21.188 -7.641 1 61.25 357 CYS B C 1
ATOM 10751 O O . CYS B 1 357 ? -29.953 20.891 -8.211 1 61.25 357 CYS B O 1
ATOM 10753 N N . ASN B 1 358 ? -28.062 21.547 -8.508 1 56.06 358 ASN B N 1
ATOM 10754 C CA . ASN B 1 358 ? -27.906 20.969 -9.836 1 56.06 358 ASN B CA 1
ATOM 10755 C C . ASN B 1 358 ? -27.656 19.453 -9.758 1 56.06 358 ASN B C 1
ATOM 10757 O O . ASN B 1 358 ? -26.547 19 -9.977 1 56.06 358 ASN B O 1
ATOM 10761 N N . ILE B 1 359 ? -28.609 18.719 -9.148 1 60.09 359 ILE B N 1
ATOM 10762 C CA . ILE B 1 359 ? -28.438 17.266 -9.055 1 60.09 359 ILE B CA 1
ATOM 10763 C C . ILE B 1 359 ? -28.906 16.609 -10.344 1 60.09 359 ILE B C 1
ATOM 10765 O O . ILE B 1 359 ? -30.094 16.297 -10.492 1 60.09 359 ILE B O 1
ATOM 10769 N N . HIS B 1 360 ? -28.516 17.062 -11.492 1 51.97 360 HIS B N 1
ATOM 10770 C CA . HIS B 1 360 ? -28.953 16.484 -12.766 1 51.97 360 HIS B CA 1
ATOM 10771 C C . HIS B 1 360 ? -28.281 15.133 -13.016 1 51.97 360 HIS B C 1
ATOM 10773 O O . HIS B 1 360 ? -28.672 14.422 -13.945 1 51.97 360 HIS B O 1
ATOM 10779 N N . SER B 1 361 ? -27.266 14.828 -12.25 1 56.38 361 SER B N 1
ATOM 10780 C CA . SER B 1 361 ? -26.438 13.711 -12.711 1 56.38 361 SER B CA 1
ATOM 10781 C C . SER B 1 361 ? -26.703 12.453 -11.891 1 56.38 361 SER B C 1
ATOM 10783 O O . SER B 1 361 ? -27.297 12.523 -10.805 1 56.38 361 SER B O 1
ATOM 10785 N N . SER B 1 362 ? -26.594 11.289 -12.461 1 61.22 362 SER B N 1
ATOM 10786 C CA . SER B 1 362 ? -26.672 9.922 -11.953 1 61.22 362 SER B CA 1
ATOM 10787 C C . SER B 1 362 ? -25.719 9.719 -10.773 1 61.22 362 SER B C 1
ATOM 10789 O O . SER B 1 362 ? -25.672 8.633 -10.195 1 61.22 362 SER B O 1
ATOM 10791 N N . THR B 1 363 ? -25.156 10.875 -10.281 1 73.62 363 THR B N 1
ATOM 10792 C CA . THR B 1 363 ? -24.188 10.727 -9.203 1 73.62 363 THR B CA 1
ATOM 10793 C C . THR B 1 363 ? -24.688 11.391 -7.926 1 73.62 363 THR B C 1
ATOM 10795 O O . THR B 1 363 ? -25.406 12.391 -7.98 1 73.62 363 THR B O 1
ATOM 10798 N N . ILE B 1 364 ? -24.5 10.867 -6.75 1 82.56 364 ILE B N 1
ATOM 10799 C CA . ILE B 1 364 ? -24.859 11.406 -5.438 1 82.56 364 ILE B CA 1
ATOM 10800 C C . ILE B 1 364 ? -23.938 12.586 -5.105 1 82.56 364 ILE B C 1
ATOM 10802 O O . ILE B 1 364 ? -22.719 12.508 -5.273 1 82.56 364 ILE B O 1
ATOM 10806 N N . PRO B 1 365 ? -24.469 13.719 -4.77 1 82.38 365 PRO B N 1
ATOM 10807 C CA . PRO B 1 365 ? -23.672 14.922 -4.52 1 82.38 365 PRO B CA 1
ATOM 10808 C C . PRO B 1 365 ? -22.844 14.828 -3.25 1 82.38 365 PRO B C 1
ATOM 10810 O O . PRO B 1 365 ? -23.094 13.969 -2.4 1 82.38 365 PRO B O 1
ATOM 10813 N N . ILE B 1 366 ? -21.828 15.703 -3.174 1 87.56 366 ILE B N 1
ATOM 10814 C CA . ILE B 1 366 ? -21.078 15.945 -1.944 1 87.56 366 ILE B CA 1
ATOM 10815 C C . ILE B 1 366 ? -21.672 17.141 -1.209 1 87.56 366 ILE B C 1
ATOM 10817 O O . ILE B 1 366 ? -21.859 18.203 -1.801 1 87.56 366 ILE B O 1
ATOM 10821 N N . CYS B 1 367 ? -22.016 16.953 0.084 1 88.31 367 CYS B N 1
ATOM 10822 C CA . CYS B 1 367 ? -22.625 18.016 0.878 1 88.31 367 CYS B CA 1
ATOM 10823 C C . CYS B 1 367 ? -21.609 18.641 1.822 1 88.31 367 CYS B C 1
ATOM 10825 O O . CYS B 1 367 ? -20.844 17.938 2.473 1 88.31 367 CYS B O 1
ATOM 10827 N N . SER B 1 368 ? -21.531 19.953 1.784 1 86.44 368 SER B N 1
ATOM 10828 C CA . SER B 1 368 ? -20.703 20.656 2.756 1 86.44 368 SER B CA 1
ATOM 10829 C C . SER B 1 368 ? -21.562 21.391 3.785 1 86.44 368 SER B C 1
ATOM 10831 O O . SER B 1 368 ? -22.516 22.078 3.428 1 86.44 368 SER B O 1
ATOM 10833 N N . LEU B 1 369 ? -21.328 21.156 5.059 1 87.5 369 LEU B N 1
ATOM 10834 C CA . LEU B 1 369 ? -22 21.844 6.16 1 87.5 369 LEU B CA 1
ATOM 10835 C C . LEU B 1 369 ? -21.031 22.797 6.867 1 87.5 369 LEU B C 1
ATOM 10837 O O . LEU B 1 369 ? -20.188 22.359 7.645 1 87.5 369 LEU B O 1
ATOM 10841 N N . ILE B 1 370 ? -21.203 24.078 6.594 1 81.12 370 ILE B N 1
ATOM 10842 C CA . ILE B 1 370 ? -20.297 25.094 7.133 1 81.12 370 ILE B CA 1
ATOM 10843 C C . ILE B 1 370 ? -21.016 25.906 8.203 1 81.12 370 ILE B C 1
ATOM 10845 O O . ILE B 1 370 ? -22.141 26.359 8 1 81.12 370 ILE B O 1
ATOM 10849 N N . ALA B 1 371 ? -20.469 25.953 9.391 1 78.38 371 ALA B N 1
ATOM 10850 C CA . ALA B 1 371 ? -21.016 26.75 10.492 1 78.38 371 ALA B CA 1
ATOM 10851 C C . ALA B 1 371 ? -19.922 27.219 11.438 1 78.38 371 ALA B C 1
ATOM 10853 O O . ALA B 1 371 ? -18.906 26.531 11.602 1 78.38 371 ALA B O 1
ATOM 10854 N N . SER B 1 372 ? -20.125 28.406 11.961 1 75.06 372 SER B N 1
ATOM 10855 C CA . SER B 1 372 ? -19.219 28.844 13.023 1 75.06 372 SER B CA 1
ATOM 10856 C C . SER B 1 372 ? -19.391 27.984 14.281 1 75.06 372 SER B C 1
ATOM 10858 O O . SER B 1 372 ? -20.359 27.219 14.391 1 75.06 372 SER B O 1
ATOM 10860 N N . ARG B 1 373 ? -18.516 28.172 15.141 1 71.69 373 ARG B N 1
ATOM 10861 C CA . ARG B 1 373 ? -18.609 27.375 16.359 1 71.69 373 ARG B CA 1
ATOM 10862 C C . ARG B 1 373 ? -19.844 27.719 17.172 1 71.69 373 ARG B C 1
ATOM 10864 O O . ARG B 1 373 ? -20.234 28.891 17.25 1 71.69 373 ARG B O 1
ATOM 10871 N N . GLY B 1 374 ? -20.484 26.75 17.766 1 74.88 374 GLY B N 1
ATOM 10872 C CA . GLY B 1 374 ? -21.609 26.938 18.672 1 74.88 374 GLY B CA 1
ATOM 10873 C C . GLY B 1 374 ? -22.938 27.031 17.953 1 74.88 374 GLY B C 1
ATOM 10874 O O . GLY B 1 374 ? -23.922 27.531 18.531 1 74.88 374 GLY B O 1
ATOM 10875 N N . ARG B 1 375 ? -22.938 26.594 16.734 1 80 375 ARG B N 1
ATOM 10876 C CA . ARG B 1 375 ? -24.172 26.703 15.969 1 80 375 ARG B CA 1
ATOM 10877 C C . ARG B 1 375 ? -24.859 25.344 15.859 1 80 375 ARG B C 1
ATOM 10879 O O . ARG B 1 375 ? -25.875 25.219 15.164 1 80 375 ARG B O 1
ATOM 10886 N N . GLY B 1 376 ? -24.344 24.312 16.422 1 82.94 376 GLY B N 1
ATOM 10887 C CA . GLY B 1 376 ? -25.016 23.031 16.5 1 82.94 376 GLY B CA 1
ATOM 10888 C C . GLY B 1 376 ? -24.688 22.109 15.328 1 82.94 376 GLY B C 1
ATOM 10889 O O . GLY B 1 376 ? -25.5 21.25 14.969 1 82.94 376 GLY B O 1
ATOM 10890 N N . LYS B 1 377 ? -23.609 22.25 14.727 1 86.81 377 LYS B N 1
ATOM 10891 C CA . LYS B 1 377 ? -23.203 21.453 13.578 1 86.81 377 LYS B CA 1
ATOM 10892 C C . LYS B 1 377 ? -23.156 19.969 13.922 1 86.81 377 LYS B C 1
ATOM 10894 O O . LYS B 1 377 ? -23.734 19.141 13.211 1 86.81 377 LYS B O 1
ATOM 10899 N N . SER B 1 378 ? -22.484 19.594 14.969 1 88.31 378 SER B N 1
ATOM 10900 C CA . SER B 1 378 ? -22.328 18.203 15.352 1 88.31 378 SER B CA 1
ATOM 10901 C C . SER B 1 378 ? -23.672 17.578 15.727 1 88.31 378 SER B C 1
ATOM 10903 O O . SER B 1 378 ? -23.953 16.422 15.398 1 88.31 378 SER B O 1
ATOM 10905 N N . ALA B 1 379 ? -24.484 18.344 16.438 1 89.38 379 ALA B N 1
ATOM 10906 C CA . ALA B 1 379 ? -25.812 17.875 16.781 1 89.38 379 ALA B CA 1
ATOM 10907 C C . ALA B 1 379 ? -26.656 17.609 15.531 1 89.38 379 ALA B C 1
ATOM 10909 O O . ALA B 1 379 ? -27.344 16.594 15.445 1 89.38 379 ALA B O 1
ATOM 10910 N N . ALA B 1 380 ? -26.547 18.531 14.656 1 91.62 380 ALA B N 1
ATOM 10911 C CA . ALA B 1 380 ? -27.297 18.375 13.406 1 91.62 380 ALA B CA 1
ATOM 10912 C C . ALA B 1 380 ? -26.844 17.125 12.648 1 91.62 380 ALA B C 1
ATOM 10914 O O . ALA B 1 380 ? -27.672 16.391 12.109 1 91.62 380 ALA B O 1
ATOM 10915 N N . LEU B 1 381 ? -25.609 16.906 12.555 1 93.56 381 LEU B N 1
ATOM 10916 C CA . LEU B 1 381 ? -25.062 15.742 11.867 1 93.56 381 LEU B CA 1
ATOM 10917 C C . LEU B 1 381 ? -25.594 14.453 12.484 1 93.56 381 LEU B C 1
ATOM 10919 O O . LEU B 1 381 ? -25.875 13.492 11.773 1 93.56 381 LEU B O 1
ATOM 10923 N N . GLY B 1 382 ? -25.625 14.414 13.836 1 94.44 382 GLY B N 1
ATOM 10924 C CA . GLY B 1 382 ? -26.188 13.25 14.5 1 94.44 382 GLY B CA 1
ATOM 10925 C C . GLY B 1 382 ? -27.609 12.945 14.078 1 94.44 382 GLY B C 1
ATOM 10926 O O . GLY B 1 382 ? -27.953 11.805 13.773 1 94.44 382 GLY B O 1
ATOM 10927 N N . LEU B 1 383 ? -28.422 13.93 14.023 1 93.75 383 LEU B N 1
ATOM 10928 C CA . LEU B 1 383 ? -29.812 13.773 13.594 1 93.75 383 LEU B CA 1
ATOM 10929 C C . LEU B 1 383 ? -29.875 13.297 12.141 1 93.75 383 LEU B C 1
ATOM 10931 O O . LEU B 1 383 ? -30.719 12.477 11.789 1 93.75 383 LEU B O 1
ATOM 10935 N N . LEU B 1 384 ? -29 13.828 11.344 1 94.06 384 LEU B N 1
ATOM 10936 C CA . LEU B 1 384 ? -28.969 13.461 9.93 1 94.06 384 LEU B CA 1
ATOM 10937 C C . LEU B 1 384 ? -28.656 11.977 9.758 1 94.06 384 LEU B C 1
ATOM 10939 O O . LEU B 1 384 ? -29.172 11.336 8.852 1 94.06 384 LEU B O 1
ATOM 10943 N N . ILE B 1 385 ? -27.812 11.422 10.602 1 94.88 385 ILE B N 1
ATOM 10944 C CA . ILE B 1 385 ? -27.484 10 10.523 1 94.88 385 ILE B CA 1
ATOM 10945 C C . ILE B 1 385 ? -28.734 9.164 10.797 1 94.88 385 ILE B C 1
ATOM 10947 O O . ILE B 1 385 ? -28.984 8.18 10.094 1 94.88 385 ILE B O 1
ATOM 10951 N N . ALA B 1 386 ? -29.453 9.531 11.797 1 94 386 ALA B N 1
ATOM 10952 C CA . ALA B 1 386 ? -30.703 8.828 12.094 1 94 386 ALA B CA 1
ATOM 10953 C C . ALA B 1 386 ? -31.656 8.891 10.914 1 94 386 ALA B C 1
ATOM 10955 O O . ALA B 1 386 ? -32.344 7.918 10.617 1 94 386 ALA B O 1
ATOM 10956 N N . ILE B 1 387 ? -31.688 10.031 10.289 1 93 387 ILE B N 1
ATOM 10957 C CA . ILE B 1 387 ? -32.531 10.203 9.109 1 93 387 ILE B CA 1
ATOM 10958 C C . ILE B 1 387 ? -32.062 9.273 7.992 1 93 387 ILE B C 1
ATOM 10960 O O . ILE B 1 387 ? -32.875 8.664 7.289 1 93 387 ILE B O 1
ATOM 10964 N N . LEU B 1 388 ? -30.781 9.148 7.801 1 93.5 388 LEU B N 1
ATOM 10965 C CA . LEU B 1 388 ? -30.203 8.266 6.793 1 93.5 388 LEU B CA 1
ATOM 10966 C C . LEU B 1 388 ? -30.656 6.824 7.012 1 93.5 388 LEU B C 1
ATOM 10968 O O . LEU B 1 388 ? -30.969 6.113 6.055 1 93.5 388 LEU B O 1
ATOM 10972 N N . PHE B 1 389 ? -30.688 6.422 8.312 1 90.31 389 PHE B N 1
ATOM 10973 C CA . PHE B 1 389 ? -31.109 5.066 8.648 1 90.31 389 PHE B CA 1
ATOM 10974 C C . PHE B 1 389 ? -32.531 4.82 8.188 1 90.31 389 PHE B C 1
ATOM 10976 O O . PHE B 1 389 ? -32.875 3.711 7.773 1 90.31 389 PHE B O 1
ATOM 10983 N N . THR B 1 390 ? -33.344 5.805 8.188 1 88.5 390 THR B N 1
ATOM 10984 C CA . THR B 1 390 ? -34.75 5.668 7.785 1 88.5 390 THR B CA 1
ATOM 10985 C C . THR B 1 390 ? -34.844 5.555 6.27 1 88.5 390 THR B C 1
ATOM 10987 O O . THR B 1 390 ? -35.875 5.074 5.758 1 88.5 390 THR B O 1
ATOM 10990 N N . ARG B 1 391 ? -33.875 5.969 5.555 1 87.06 391 ARG B N 1
ATOM 10991 C CA . ARG B 1 391 ? -33.906 5.969 4.098 1 87.06 391 ARG B CA 1
ATOM 10992 C C . ARG B 1 391 ? -33 4.891 3.525 1 87.06 391 ARG B C 1
ATOM 10994 O O . ARG B 1 391 ? -32.406 5.059 2.447 1 87.06 391 ARG B O 1
ATOM 11001 N N . GLU B 1 392 ? -32.656 3.896 4.305 1 81.81 392 GLU B N 1
ATOM 11002 C CA . GLU B 1 392 ? -31.984 2.666 3.898 1 81.81 392 GLU B CA 1
ATOM 11003 C C . GLU B 1 392 ? -30.516 2.914 3.609 1 81.81 392 GLU B C 1
ATOM 11005 O O . GLU B 1 392 ? -29.938 2.305 2.701 1 81.81 392 GLU B O 1
ATOM 11010 N N . TYR B 1 393 ? -30.016 3.955 4.098 1 89.25 393 TYR B N 1
ATOM 11011 C CA . TYR B 1 393 ? -28.562 4.062 4.184 1 89.25 393 TYR B CA 1
ATOM 11012 C C . TYR B 1 393 ? -28.031 3.283 5.375 1 89.25 393 TYR B C 1
ATOM 11014 O O . TYR B 1 393 ? -27.984 3.801 6.496 1 89.25 393 TYR B O 1
ATOM 11022 N N . ASN B 1 394 ? -27.641 2.145 5.145 1 88 394 ASN B N 1
ATOM 11023 C CA . ASN B 1 394 ? -27.406 1.187 6.223 1 88 394 ASN B CA 1
ATOM 11024 C C . ASN B 1 394 ? -26.016 1.331 6.824 1 88 394 ASN B C 1
ATOM 11026 O O . ASN B 1 394 ? -25.828 1.099 8.016 1 88 394 ASN B O 1
ATOM 11030 N N . ASN B 1 395 ? -25.062 1.53 6.016 1 91 395 ASN B N 1
ATOM 11031 C CA . ASN B 1 395 ? -23.688 1.599 6.48 1 91 395 ASN B CA 1
ATOM 11032 C C . ASN B 1 395 ? -23.109 3.004 6.328 1 91 395 ASN B C 1
ATOM 11034 O O . ASN B 1 395 ? -22.812 3.438 5.215 1 91 395 ASN B O 1
ATOM 11038 N N . VAL B 1 396 ? -22.922 3.666 7.457 1 93.62 396 VAL B N 1
ATOM 11039 C CA . VAL B 1 396 ? -22.453 5.047 7.469 1 93.62 396 VAL B CA 1
ATOM 11040 C C . VAL B 1 396 ? -21.094 5.121 8.156 1 93.62 396 VAL B C 1
ATOM 11042 O O . VAL B 1 396 ? -20.922 4.609 9.266 1 93.62 396 VAL B O 1
ATOM 11045 N N . LEU B 1 397 ? -20.125 5.758 7.535 1 93.12 397 LEU B N 1
ATOM 11046 C CA . LEU B 1 397 ? -18.812 5.984 8.125 1 93.12 397 LEU B CA 1
ATOM 11047 C C . LEU B 1 397 ? -18.672 7.426 8.602 1 93.12 397 LEU B C 1
ATOM 11049 O O . LEU B 1 397 ? -19.047 8.359 7.887 1 93.12 397 LEU B O 1
ATOM 11053 N N . ILE B 1 398 ? -18.203 7.59 9.797 1 94.38 398 ILE B N 1
ATOM 11054 C CA . ILE B 1 398 ? -17.984 8.914 10.367 1 94.38 398 ILE B CA 1
ATOM 11055 C C . ILE B 1 398 ? -16.5 9.109 10.648 1 94.38 398 ILE B C 1
ATOM 11057 O O . ILE B 1 398 ? -15.867 8.281 11.305 1 94.38 398 ILE B O 1
ATOM 11061 N N . SER B 1 399 ? -15.945 10.172 10.164 1 92.31 399 SER B N 1
ATOM 11062 C CA . SER B 1 399 ? -14.531 10.453 10.383 1 92.31 399 SER B CA 1
ATOM 11063 C C . SER B 1 399 ? -14.328 11.805 11.062 1 92.31 399 SER B C 1
ATOM 11065 O O . SER B 1 399 ? -15.07 12.75 10.805 1 92.31 399 SER B O 1
ATOM 11067 N N . ALA B 1 400 ? -13.469 11.891 11.977 1 87.75 400 ALA B N 1
ATOM 11068 C CA . ALA B 1 400 ? -13.031 13.078 12.711 1 87.75 400 ALA B CA 1
ATOM 11069 C C . ALA B 1 400 ? -11.609 12.906 13.242 1 87.75 400 ALA B C 1
ATOM 11071 O O . ALA B 1 400 ? -11.055 11.805 13.203 1 87.75 400 ALA B O 1
ATOM 11072 N N . PRO B 1 401 ? -10.992 13.938 13.68 1 78.06 401 PRO B N 1
ATOM 11073 C CA . PRO B 1 401 ? -9.609 13.805 14.141 1 78.06 401 PRO B CA 1
ATOM 11074 C C . PRO B 1 401 ? -9.469 12.773 15.266 1 78.06 401 PRO B C 1
ATOM 11076 O O . PRO B 1 401 ? -8.477 12.031 15.297 1 78.06 401 PRO B O 1
ATOM 11079 N N . ALA B 1 402 ? -10.445 12.844 16.203 1 80.44 402 ALA B N 1
ATOM 11080 C CA . ALA B 1 402 ? -10.438 11.875 17.297 1 80.44 402 ALA B CA 1
ATOM 11081 C C . ALA B 1 402 ? -11.852 11.406 17.625 1 80.44 402 ALA B C 1
ATOM 11083 O O . ALA B 1 402 ? -12.828 12.117 17.359 1 80.44 402 ALA B O 1
ATOM 11084 N N . PRO B 1 403 ? -11.969 10.203 18.234 1 85.06 403 PRO B N 1
ATOM 11085 C CA . PRO B 1 403 ? -13.289 9.711 18.625 1 85.06 403 PRO B CA 1
ATOM 11086 C C . PRO B 1 403 ? -14 10.633 19.609 1 85.06 403 PRO B C 1
ATOM 11088 O O . PRO B 1 403 ? -15.234 10.711 19.609 1 85.06 403 PRO B O 1
ATOM 11091 N N . SER B 1 404 ? -13.234 11.383 20.391 1 79 404 SER B N 1
ATOM 11092 C CA . SER B 1 404 ? -13.828 12.266 21.391 1 79 404 SER B CA 1
ATOM 11093 C C . SER B 1 404 ? -14.547 13.438 20.734 1 79 404 SER B C 1
ATOM 11095 O O . SER B 1 404 ? -15.469 14.016 21.328 1 79 404 SER B O 1
ATOM 11097 N N . ASN B 1 405 ? -14.242 13.703 19.453 1 77.81 405 ASN B N 1
ATOM 11098 C CA . ASN B 1 405 ? -14.805 14.852 18.75 1 77.81 405 ASN B CA 1
ATOM 11099 C C . ASN B 1 405 ? -16.219 14.562 18.25 1 77.81 405 ASN B C 1
ATOM 11101 O O . ASN B 1 405 ? -16.953 15.484 17.891 1 77.81 405 ASN B O 1
ATOM 11105 N N . ILE B 1 406 ? -16.578 13.297 18.234 1 88.19 406 ILE B N 1
ATOM 11106 C CA . ILE B 1 406 ? -17.844 12.977 17.578 1 88.19 406 ILE B CA 1
ATOM 11107 C C . ILE B 1 406 ? -18.844 12.461 18.625 1 88.19 406 ILE B C 1
ATOM 11109 O O . ILE B 1 406 ? -19.797 11.766 18.266 1 88.19 406 ILE B O 1
ATOM 11113 N N . GLN B 1 407 ? -18.609 12.773 19.844 1 86.25 407 GLN B N 1
ATOM 11114 C CA . GLN B 1 407 ? -19.516 12.289 20.875 1 86.25 407 GLN B CA 1
ATOM 11115 C C . GLN B 1 407 ? -20.891 12.953 20.75 1 86.25 407 GLN B C 1
ATOM 11117 O O . GLN B 1 407 ? -21.922 12.297 20.891 1 86.25 407 GLN B O 1
ATOM 11122 N N . THR B 1 408 ? -20.844 14.297 20.469 1 86.75 408 THR B N 1
ATOM 11123 C CA . THR B 1 408 ? -22.094 15.008 20.266 1 86.75 408 THR B CA 1
ATOM 11124 C C . THR B 1 408 ? -22.859 14.445 19.078 1 86.75 408 THR B C 1
ATOM 11126 O O . THR B 1 408 ? -24.094 14.352 19.109 1 86.75 408 THR B O 1
ATOM 11129 N N . VAL B 1 409 ? -22.156 14.055 18.078 1 93.31 409 VAL B N 1
ATOM 11130 C CA . VAL B 1 409 ? -22.766 13.469 16.891 1 93.31 409 VAL B CA 1
ATOM 11131 C C . VAL B 1 409 ? -23.5 12.18 17.281 1 93.31 409 VAL B C 1
ATOM 11133 O O . VAL B 1 409 ? -24.672 12 16.938 1 93.31 409 VAL B O 1
ATOM 11136 N N . PHE B 1 410 ? -22.828 11.305 18.016 1 93.62 410 PHE B N 1
ATOM 11137 C CA . PHE B 1 410 ? -23.422 10.031 18.406 1 93.62 410 PHE B CA 1
ATOM 11138 C C . PHE B 1 410 ? -24.578 10.242 19.375 1 93.62 410 PHE B C 1
ATOM 11140 O O . PHE B 1 410 ? -25.578 9.539 19.312 1 93.62 410 PHE B O 1
ATOM 11147 N N . GLU B 1 411 ? -24.406 11.172 20.234 1 91.12 411 GLU B N 1
ATOM 11148 C CA . GLU B 1 411 ? -25.469 11.469 21.188 1 91.12 411 GLU B CA 1
ATOM 11149 C C . GLU B 1 411 ? -26.766 11.867 20.469 1 91.12 411 GLU B C 1
ATOM 11151 O O . GLU B 1 411 ? -27.844 11.406 20.828 1 91.12 411 GLU B O 1
ATOM 11156 N N . PHE B 1 412 ? -26.609 12.695 19.516 1 93.25 412 PHE B N 1
ATOM 11157 C CA . PHE B 1 412 ? -27.797 13.18 18.828 1 93.25 412 PHE B CA 1
ATOM 11158 C C . PHE B 1 412 ? -28.297 12.141 17.828 1 93.25 412 PHE B C 1
ATOM 11160 O O . PHE B 1 412 ? -29.484 12.148 17.469 1 93.25 412 PHE B O 1
ATOM 11167 N N . CYS B 1 413 ? -27.406 11.305 17.359 1 95.5 413 CYS B N 1
ATOM 11168 C CA . CYS B 1 413 ? -27.891 10.156 16.594 1 95.5 413 CYS B CA 1
ATOM 11169 C C . CYS B 1 413 ? -28.812 9.289 17.438 1 95.5 413 CYS B C 1
ATOM 11171 O O . CYS B 1 413 ? -29.859 8.844 16.969 1 95.5 413 CYS B O 1
ATOM 11173 N N . ILE B 1 414 ? -28.406 9.062 18.672 1 94 414 ILE B N 1
ATOM 11174 C CA . ILE B 1 414 ? -29.203 8.273 19.594 1 94 414 ILE B CA 1
ATOM 11175 C C . ILE B 1 414 ? -30.531 8.969 19.844 1 94 414 ILE B C 1
ATOM 11177 O O . ILE B 1 414 ? -31.578 8.32 19.891 1 94 414 ILE B O 1
ATOM 11181 N N . VAL B 1 415 ? -30.469 10.289 19.969 1 93.44 415 VAL B N 1
ATOM 11182 C CA . VAL B 1 415 ? -31.703 11.062 20.125 1 93.44 415 VAL B CA 1
ATOM 11183 C C . VAL B 1 415 ? -32.625 10.805 18.938 1 93.44 415 VAL B C 1
ATOM 11185 O O . VAL B 1 415 ? -33.844 10.633 19.109 1 93.44 415 VAL B O 1
ATOM 11188 N N . GLY B 1 416 ? -32.031 10.867 17.812 1 93.56 416 GLY B N 1
ATOM 11189 C CA . GLY B 1 416 ? -32.812 10.562 16.625 1 93.56 416 GLY B CA 1
ATOM 11190 C C . GLY B 1 416 ? -33.406 9.164 16.625 1 93.56 416 GLY B C 1
ATOM 11191 O O . GLY B 1 416 ? -34.562 8.969 16.25 1 93.56 416 GLY B O 1
ATOM 11192 N N . LEU B 1 417 ? -32.625 8.156 17.047 1 93 417 LEU B N 1
ATOM 11193 C CA . LEU B 1 417 ? -33.094 6.777 17.109 1 93 417 LEU B CA 1
ATOM 11194 C C . LEU B 1 417 ? -34.219 6.633 18.125 1 93 417 LEU B C 1
ATOM 11196 O O . LEU B 1 417 ? -35.188 5.875 17.906 1 93 417 LEU B O 1
ATOM 11200 N N . GLN B 1 418 ? -34.062 7.324 19.172 1 92.06 418 GLN B N 1
ATOM 11201 C CA . GLN B 1 418 ? -35.094 7.289 20.188 1 92.06 418 GLN B CA 1
ATOM 11202 C C . GLN B 1 418 ? -36.406 7.871 19.672 1 92.06 418 GLN B C 1
ATOM 11204 O O . GLN B 1 418 ? -37.5 7.379 20 1 92.06 418 GLN B O 1
ATOM 11209 N N . LEU B 1 419 ? -36.25 8.945 18.922 1 90.88 419 LEU B N 1
ATOM 11210 C CA . LEU B 1 419 ? -37.406 9.539 18.281 1 90.88 419 LEU B CA 1
ATOM 11211 C C . LEU B 1 419 ? -38.125 8.508 17.406 1 90.88 419 LEU B C 1
ATOM 11213 O O . LEU B 1 419 ? -39.344 8.562 17.266 1 90.88 419 LEU B O 1
ATOM 11217 N N . LEU B 1 420 ? -37.375 7.59 16.844 1 89.44 420 LEU B N 1
ATOM 11218 C CA . LEU B 1 420 ? -37.938 6.539 15.977 1 89.44 420 LEU B CA 1
ATOM 11219 C C . LEU B 1 420 ? -38.344 5.32 16.797 1 89.44 420 LEU B C 1
ATOM 11221 O O . LEU B 1 420 ? -38.594 4.25 16.25 1 89.44 420 LEU B O 1
ATOM 11225 N N . GLU B 1 421 ? -38.219 5.414 18.125 1 88.5 421 GLU B N 1
ATOM 11226 C CA . GLU B 1 421 ? -38.688 4.422 19.094 1 88.5 421 GLU B CA 1
ATOM 11227 C C . GLU B 1 421 ? -37.719 3.225 19.141 1 88.5 421 GLU B C 1
ATOM 11229 O O . GLU B 1 421 ? -38.188 2.082 19.281 1 88.5 421 GLU B O 1
ATOM 11234 N N . TYR B 1 422 ? -36.562 3.488 18.859 1 90.94 422 TYR B N 1
ATOM 11235 C CA . TYR B 1 422 ? -35.562 2.453 19.047 1 90.94 422 TYR B CA 1
ATOM 11236 C C . TYR B 1 422 ? -35.125 2.363 20.516 1 90.94 422 TYR B C 1
ATOM 11238 O O . TYR B 1 422 ? -34.938 3.387 21.172 1 90.94 422 TYR B O 1
ATOM 11246 N N . ARG B 1 423 ? -34.969 1.165 20.938 1 89 423 ARG B N 1
ATOM 11247 C CA . ARG B 1 423 ? -34.562 0.968 22.328 1 89 423 ARG B CA 1
ATOM 11248 C C . ARG B 1 423 ? -33.125 0.411 22.391 1 89 423 ARG B C 1
ATOM 11250 O O . ARG B 1 423 ? -32.781 -0.494 21.641 1 89 423 ARG B O 1
ATOM 11257 N N . GLU B 1 424 ? -32.469 0.965 23.297 1 88.38 424 GLU B N 1
ATOM 11258 C CA . GLU B 1 424 ? -31.078 0.52 23.453 1 88.38 424 GLU B CA 1
ATOM 11259 C C . GLU B 1 424 ? -31.016 -0.918 23.953 1 88.38 424 GLU B C 1
ATOM 11261 O O . GLU B 1 424 ? -31.781 -1.308 24.828 1 88.38 424 GLU B O 1
ATOM 11266 N N . GLY B 1 425 ? -30.062 -1.724 23.438 1 79.94 425 GLY B N 1
ATOM 11267 C CA . GLY B 1 425 ? -29.906 -3.111 23.844 1 79.94 425 GLY B CA 1
ATOM 11268 C C . GLY B 1 425 ? -30.781 -4.066 23.047 1 79.94 425 GLY B C 1
ATOM 11269 O O . GLY B 1 425 ? -30.406 -5.219 22.828 1 79.94 425 GLY B O 1
ATOM 11270 N N . VAL B 1 426 ? -31.938 -3.498 22.688 1 80 426 VAL B N 1
ATOM 11271 C CA . VAL B 1 426 ? -32.875 -4.332 21.938 1 80 426 VAL B CA 1
ATOM 11272 C C . VAL B 1 426 ? -32.781 -4.031 20.453 1 80 426 VAL B C 1
ATOM 11274 O O . VAL B 1 426 ? -32.531 -4.93 19.641 1 80 426 VAL B O 1
ATOM 11277 N N . ASP B 1 427 ? -32.938 -2.73 20.219 1 87.38 427 ASP B N 1
ATOM 11278 C CA . ASP B 1 427 ? -33 -2.334 18.812 1 87.38 427 ASP B CA 1
ATOM 11279 C C . ASP B 1 427 ? -31.625 -1.852 18.328 1 87.38 427 ASP B C 1
ATOM 11281 O O . ASP B 1 427 ? -31.344 -1.866 17.125 1 87.38 427 ASP B O 1
ATOM 11285 N N . TYR B 1 428 ? -30.859 -1.335 19.219 1 89.56 428 TYR B N 1
ATOM 11286 C CA . TYR B 1 428 ? -29.547 -0.891 18.797 1 89.56 428 TYR B CA 1
ATOM 11287 C C . TYR B 1 428 ? -28.516 -1.103 19.906 1 89.56 428 TYR B C 1
ATOM 11289 O O . TYR B 1 428 ? -28.875 -1.213 21.078 1 89.56 428 TYR B O 1
ATOM 11297 N N . VAL B 1 429 ? -27.25 -1.264 19.484 1 88.19 429 VAL B N 1
ATOM 11298 C CA . VAL B 1 429 ? -26.141 -1.438 20.406 1 88.19 429 VAL B CA 1
ATOM 11299 C C . VAL B 1 429 ? -25.062 -0.384 20.141 1 88.19 429 VAL B C 1
ATOM 11301 O O . VAL B 1 429 ? -24.891 0.039 18.984 1 88.19 429 VAL B O 1
ATOM 11304 N N . VAL B 1 430 ? -24.484 0.076 21.25 1 90 430 VAL B N 1
ATOM 11305 C CA . VAL B 1 430 ? -23.438 1.09 21.156 1 90 430 VAL B CA 1
ATOM 11306 C C . VAL B 1 430 ? -22.094 0.479 21.516 1 90 430 VAL B C 1
ATOM 11308 O O . VAL B 1 430 ? -22 -0.325 22.453 1 90 430 VAL B O 1
ATOM 11311 N N . GLU B 1 431 ? -21.125 0.697 20.672 1 88.56 431 GLU B N 1
ATOM 11312 C CA . GLU B 1 431 ? -19.766 0.252 20.953 1 88.56 431 GLU B CA 1
ATOM 11313 C C . GLU B 1 431 ? -18.859 1.427 21.328 1 88.56 431 GLU B C 1
ATOM 11315 O O . GLU B 1 431 ? -18.953 2.496 20.719 1 88.56 431 GLU B O 1
ATOM 11320 N N . ARG B 1 432 ? -18.109 1.295 22.344 1 88.81 432 ARG B N 1
ATOM 11321 C CA . ARG B 1 432 ? -17.203 2.328 22.828 1 88.81 432 ARG B CA 1
ATOM 11322 C C . ARG B 1 432 ? -15.75 1.888 22.688 1 88.81 432 ARG B C 1
ATOM 11324 O O . ARG B 1 432 ? -15.477 0.714 22.438 1 88.81 432 ARG B O 1
ATOM 11331 N N . THR B 1 433 ? -14.781 2.857 22.75 1 80.94 433 THR B N 1
ATOM 11332 C CA . THR B 1 433 ? -13.359 2.555 22.625 1 80.94 433 THR B CA 1
ATOM 11333 C C . THR B 1 433 ? -12.891 1.665 23.766 1 80.94 433 THR B C 1
ATOM 11335 O O . THR B 1 433 ? -12.008 0.822 23.594 1 80.94 433 THR B O 1
ATOM 11338 N N . GLY B 1 434 ? -13.461 1.968 24.969 1 71.75 434 GLY B N 1
ATOM 11339 C CA . GLY B 1 434 ? -13.094 1.213 26.156 1 71.75 434 GLY B CA 1
ATOM 11340 C C . GLY B 1 434 ? -14.281 0.572 26.844 1 71.75 434 GLY B C 1
ATOM 11341 O O . GLY B 1 434 ? -15.344 0.411 26.234 1 71.75 434 GLY B O 1
ATOM 11342 N N . THR B 1 435 ? -14.07 0.09 28.016 1 73.31 435 THR B N 1
ATOM 11343 C CA . THR B 1 435 ? -15.094 -0.606 28.781 1 73.31 435 THR B CA 1
ATOM 11344 C C . THR B 1 435 ? -15.844 0.366 29.688 1 73.31 435 THR B C 1
ATOM 11346 O O . THR B 1 435 ? -16.922 0.049 30.188 1 73.31 435 THR B O 1
ATOM 11349 N N . LYS B 1 436 ? -15.258 1.592 29.766 1 72.75 436 LYS B N 1
ATOM 11350 C CA . LYS B 1 436 ? -15.867 2.562 30.672 1 72.75 436 LYS B CA 1
ATOM 11351 C C . LYS B 1 436 ? -16.953 3.361 29.953 1 72.75 436 LYS B C 1
ATOM 11353 O O . LYS B 1 436 ? -16.875 3.611 28.75 1 72.75 436 LYS B O 1
ATOM 11358 N N . ALA B 1 437 ? -17.969 3.701 30.703 1 70.69 437 ALA B N 1
ATOM 11359 C CA . ALA B 1 437 ? -19.094 4.48 30.172 1 70.69 437 ALA B CA 1
ATOM 11360 C C . ALA B 1 437 ? -18.625 5.84 29.656 1 70.69 437 ALA B C 1
ATOM 11362 O O . ALA B 1 437 ? -19.234 6.418 28.766 1 70.69 437 ALA B O 1
ATOM 11363 N N . ALA B 1 438 ? -17.547 6.277 30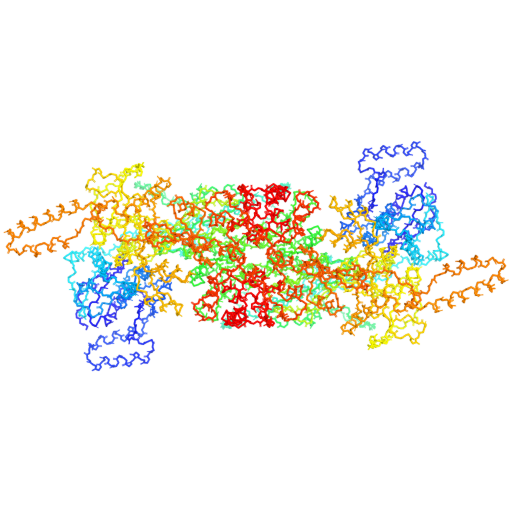.266 1 72.81 438 ALA B N 1
ATOM 11364 C CA . ALA B 1 438 ? -17.031 7.594 29.906 1 72.81 438 ALA B CA 1
ATOM 11365 C C . ALA B 1 438 ? -16.188 7.523 28.625 1 72.81 438 ALA B C 1
ATOM 11367 O O . ALA B 1 438 ? -15.906 8.547 28 1 72.81 438 ALA B O 1
ATOM 11368 N N . ASP B 1 439 ? -15.961 6.297 28.188 1 84.81 439 ASP B N 1
ATOM 11369 C CA . ASP B 1 439 ? -15.18 6.145 26.969 1 84.81 439 ASP B CA 1
ATOM 11370 C C . ASP B 1 439 ? -15.992 6.57 25.75 1 84.81 439 ASP B C 1
ATOM 11372 O O . ASP B 1 439 ? -17.203 6.355 25.688 1 84.81 439 ASP B O 1
ATOM 11376 N N . PRO B 1 440 ? -15.398 7.273 24.812 1 87 440 PRO B N 1
ATOM 11377 C CA . PRO B 1 440 ? -16.125 7.777 23.641 1 87 440 PRO B CA 1
ATOM 11378 C C . PRO B 1 440 ? -16.797 6.664 22.844 1 87 440 PRO B C 1
ATOM 11380 O O . PRO B 1 440 ? -16.234 5.574 22.703 1 87 440 PRO B O 1
ATOM 11383 N N . ILE B 1 441 ? -18 6.926 22.375 1 91.44 441 ILE B N 1
ATOM 11384 C CA . ILE B 1 441 ? -18.719 6.023 21.484 1 91.44 441 ILE B CA 1
ATOM 11385 C C . ILE B 1 441 ? -18.062 6.008 20.109 1 91.44 441 ILE B C 1
ATOM 11387 O O . ILE B 1 441 ? -17.734 7.062 19.562 1 91.44 441 ILE B O 1
ATOM 11391 N N . VAL B 1 442 ? -17.844 4.754 19.516 1 90.81 442 VAL B N 1
ATOM 11392 C CA . VAL B 1 442 ? -17.172 4.684 18.219 1 90.81 442 VAL B CA 1
ATOM 11393 C C . VAL B 1 442 ? -18.094 3.996 17.203 1 90.81 442 VAL B C 1
ATOM 11395 O O . VAL B 1 442 ? -17.859 4.074 15.992 1 90.81 442 VAL B O 1
ATOM 11398 N N . LYS B 1 443 ? -19.141 3.385 17.641 1 91.94 443 LYS B N 1
ATOM 11399 C CA . LYS B 1 443 ? -20 2.654 16.703 1 91.94 443 LYS B CA 1
ATOM 11400 C C . LYS B 1 443 ? -21.391 2.467 17.297 1 91.94 443 LYS B C 1
ATOM 11402 O O . LYS B 1 443 ? -21.547 2.254 18.5 1 91.94 443 LYS B O 1
ATOM 11407 N N . ILE B 1 444 ? -22.422 2.627 16.438 1 93.12 444 ILE B N 1
ATOM 11408 C CA . ILE B 1 444 ? -23.812 2.307 16.75 1 93.12 444 ILE B CA 1
ATOM 11409 C C . ILE B 1 444 ? -24.359 1.323 15.719 1 93.12 444 ILE B C 1
ATOM 11411 O O . ILE B 1 444 ? -24.203 1.521 14.516 1 93.12 444 ILE B O 1
ATOM 11415 N N . GLN B 1 445 ? -24.828 0.239 16.172 1 89.69 445 GLN B N 1
ATOM 11416 C CA . GLN B 1 445 ? -25.406 -0.768 15.281 1 89.69 445 GLN B CA 1
ATOM 11417 C C . GLN B 1 445 ? -26.875 -1.04 15.641 1 89.69 445 GLN B C 1
ATOM 11419 O O . GLN B 1 445 ? -27.203 -1.229 16.812 1 89.69 445 GLN B O 1
ATOM 11424 N N . THR B 1 446 ? -27.703 -0.961 14.68 1 87.94 446 THR B N 1
ATOM 11425 C CA . THR B 1 446 ? -29.109 -1.251 14.906 1 87.94 446 THR B CA 1
ATOM 11426 C C . THR B 1 446 ? -29.469 -2.648 14.398 1 87.94 446 THR B C 1
ATOM 11428 O O . THR B 1 446 ? -28.781 -3.195 13.539 1 87.94 446 THR B O 1
ATOM 11431 N N . ARG B 1 447 ? -30.312 -3.471 15.039 1 75.56 447 ARG B N 1
ATOM 11432 C CA . ARG B 1 447 ? -30.719 -4.812 14.633 1 75.56 447 ARG B CA 1
ATOM 11433 C C . ARG B 1 447 ? -32.219 -4.922 14.539 1 75.56 447 ARG B C 1
ATOM 11435 O O . ARG B 1 447 ? -32.781 -6.023 14.578 1 75.56 447 ARG B O 1
ATOM 11442 N N . ARG B 1 448 ? -32.938 -3.994 14.438 1 70.12 448 ARG B N 1
ATOM 11443 C CA . ARG B 1 448 ? -34.406 -4.145 14.383 1 70.12 448 ARG B CA 1
ATOM 11444 C C . ARG B 1 448 ? -34.812 -4.891 13.125 1 70.12 448 ARG B C 1
ATOM 11446 O O . ARG B 1 448 ? -34.5 -6.066 12.953 1 70.12 448 ARG B O 1
ATOM 11453 N N . ALA B 1 449 ? -35.188 -4.246 12.07 1 60.62 449 ALA B N 1
ATOM 11454 C CA . ALA B 1 449 ? -35.594 -4.891 10.82 1 60.62 449 ALA B CA 1
ATOM 11455 C C . ALA B 1 449 ? -34.375 -5.098 9.906 1 60.62 449 ALA B C 1
ATOM 11457 O O . ALA B 1 449 ? -34.312 -6.102 9.195 1 60.62 449 ALA B O 1
ATOM 11458 N N . VAL B 1 450 ? -33.531 -4.195 10.07 1 71.69 450 VAL B N 1
ATOM 11459 C CA . VAL B 1 450 ? -32.344 -4.219 9.219 1 71.69 450 VAL B CA 1
ATOM 11460 C C . VAL B 1 450 ? -31.094 -3.85 10.039 1 71.69 450 VAL B C 1
ATOM 11462 O O . VAL B 1 450 ? -31.172 -3.027 10.953 1 71.69 450 VAL B O 1
ATOM 11465 N N . LYS B 1 451 ? -30.078 -4.602 9.742 1 82.75 451 LYS B N 1
ATOM 11466 C CA . LYS B 1 451 ? -28.812 -4.25 10.375 1 82.75 451 LYS B CA 1
ATOM 11467 C C . LYS B 1 451 ? -28.219 -2.984 9.766 1 82.75 451 LYS B C 1
ATOM 11469 O O . LYS B 1 451 ? -27.969 -2.928 8.562 1 82.75 451 LYS B O 1
ATOM 11474 N N . GLN B 1 452 ? -28.219 -1.953 10.523 1 88.25 452 GLN B N 1
ATOM 11475 C CA . GLN B 1 452 ? -27.609 -0.698 10.102 1 88.25 452 GLN B CA 1
ATOM 11476 C C . GLN B 1 452 ? -26.484 -0.278 11.055 1 88.25 452 GLN B C 1
ATOM 11478 O O . GLN B 1 452 ? -26.5 -0.652 12.227 1 88.25 452 GLN B O 1
ATOM 11483 N N . MET B 1 453 ? -25.562 0.387 10.469 1 90.94 453 MET B N 1
ATOM 11484 C CA . MET B 1 453 ? -24.406 0.687 11.305 1 90.94 453 MET B CA 1
ATOM 11485 C C . MET B 1 453 ? -23.844 2.07 10.984 1 90.94 453 MET B C 1
ATOM 11487 O O . MET B 1 453 ? -23.812 2.48 9.82 1 90.94 453 MET B O 1
ATOM 11491 N N . ALA B 1 454 ? -23.5 2.842 12 1 93.62 454 ALA B N 1
ATOM 11492 C CA . ALA B 1 454 ? -22.672 4.051 11.938 1 93.62 454 ALA B CA 1
ATOM 11493 C C . ALA B 1 454 ? -21.375 3.879 12.727 1 93.62 454 ALA B C 1
ATOM 11495 O O . ALA B 1 454 ? -21.406 3.625 13.93 1 93.62 454 ALA B O 1
ATOM 11496 N N . ALA B 1 455 ? -20.297 3.953 12.086 1 92.75 455 ALA B N 1
ATOM 11497 C CA . ALA B 1 455 ? -19.031 3.633 12.75 1 92.75 455 ALA B CA 1
ATOM 11498 C C . ALA B 1 455 ? -17.984 4.707 12.484 1 92.75 455 ALA B C 1
ATOM 11500 O O . ALA B 1 455 ? -17.922 5.262 11.383 1 92.75 455 ALA B O 1
ATOM 11501 N N . TYR B 1 456 ? -17.188 4.973 13.516 1 92.12 456 TYR B N 1
ATOM 11502 C CA . TYR B 1 456 ? -16.078 5.918 13.406 1 92.12 456 TYR B CA 1
ATOM 11503 C C . TYR B 1 456 ? -14.914 5.301 12.648 1 92.12 456 TYR B C 1
ATOM 11505 O O . TYR B 1 456 ? -14.602 4.121 12.82 1 92.12 456 TYR B O 1
ATOM 11513 N N . ILE B 1 457 ? -14.266 6.078 11.781 1 90.25 457 ILE B N 1
ATOM 11514 C CA . ILE B 1 457 ? -13.047 5.664 11.094 1 90.25 457 ILE B CA 1
ATOM 11515 C C . ILE B 1 457 ? -12.039 6.812 11.102 1 90.25 457 ILE B C 1
ATOM 11517 O O . ILE B 1 457 ? -12.398 7.969 10.875 1 90.25 457 ILE B O 1
ATOM 11521 N N . ASP B 1 458 ? -10.805 6.492 11.375 1 88.31 458 ASP B N 1
ATOM 11522 C CA . ASP B 1 458 ? -9.742 7.492 11.352 1 88.31 458 ASP B CA 1
ATOM 11523 C C . ASP B 1 458 ? -9.578 8.078 9.945 1 88.31 458 ASP B C 1
ATOM 11525 O O . ASP B 1 458 ? -9.688 7.363 8.953 1 88.31 458 ASP B O 1
ATOM 11529 N N . PRO B 1 459 ? -9.344 9.367 9.875 1 86.56 459 PRO B N 1
ATOM 11530 C CA . PRO B 1 459 ? -9.297 10.031 8.57 1 86.56 459 PRO B CA 1
ATOM 11531 C C . PRO B 1 459 ? -8.242 9.422 7.645 1 86.56 459 PRO B C 1
ATOM 11533 O O . PRO B 1 459 ? -8.469 9.312 6.434 1 86.56 459 PRO B O 1
ATOM 11536 N N . HIS B 1 460 ? -7.09 9.039 8.125 1 80.38 460 HIS B N 1
ATOM 11537 C CA . HIS B 1 460 ? -6.035 8.469 7.293 1 80.38 460 HIS B CA 1
ATOM 11538 C C . HIS B 1 460 ? -6.453 7.113 6.73 1 80.38 460 HIS B C 1
ATOM 11540 O O . HIS B 1 460 ? -6.203 6.816 5.559 1 80.38 460 HIS B O 1
ATOM 11546 N N . SER B 1 461 ? -7.113 6.363 7.629 1 80.75 461 SER B N 1
ATOM 11547 C CA . SER B 1 461 ? -7.617 5.066 7.199 1 80.75 461 SER B CA 1
ATOM 11548 C C . SER B 1 461 ? -8.695 5.219 6.129 1 80.75 461 SER B C 1
ATOM 11550 O O . SER B 1 461 ? -8.758 4.43 5.184 1 80.75 461 SER B O 1
ATOM 11552 N N . LEU B 1 462 ? -9.531 6.188 6.348 1 86.75 462 LEU B N 1
ATOM 11553 C CA . LEU B 1 462 ? -10.578 6.445 5.367 1 86.75 462 LEU B CA 1
ATOM 11554 C C . LEU B 1 462 ? -9.984 6.848 4.023 1 86.75 462 LEU B C 1
ATOM 11556 O O . LEU B 1 462 ? -10.453 6.406 2.973 1 86.75 462 LEU B O 1
ATOM 11560 N N . ALA B 1 463 ? -8.961 7.668 4.035 1 82.69 463 ALA B N 1
ATOM 11561 C CA . ALA B 1 463 ? -8.305 8.109 2.807 1 82.69 463 ALA B CA 1
ATOM 11562 C C . ALA B 1 463 ? -7.672 6.93 2.07 1 82.69 463 ALA B C 1
ATOM 11564 O O . ALA B 1 463 ? -7.777 6.824 0.846 1 82.69 463 ALA B O 1
ATOM 11565 N N . ASP B 1 464 ? -7.02 6.047 2.791 1 74.62 464 ASP B N 1
ATOM 11566 C CA . ASP B 1 464 ? -6.414 4.848 2.215 1 74.62 464 ASP B CA 1
ATOM 11567 C C . ASP B 1 464 ? -7.469 3.965 1.555 1 74.62 464 ASP B C 1
ATOM 11569 O O . ASP B 1 464 ? -7.25 3.441 0.459 1 74.62 464 ASP B O 1
ATOM 11573 N N . PHE B 1 465 ? -8.531 3.867 2.189 1 74.25 465 PHE B N 1
ATOM 11574 C CA . PHE B 1 465 ? -9.648 3.082 1.682 1 74.25 465 PHE B CA 1
ATOM 11575 C C . PHE B 1 465 ? -10.172 3.67 0.377 1 74.25 465 PHE B C 1
ATOM 11577 O O . PHE B 1 465 ? -10.414 2.939 -0.586 1 74.25 465 PHE B O 1
ATOM 11584 N N . CYS B 1 466 ? -10.422 4.926 0.425 1 75.56 466 CYS B N 1
ATOM 11585 C CA . CYS B 1 466 ? -10.984 5.582 -0.75 1 75.56 466 CYS B CA 1
ATOM 11586 C C . CYS B 1 466 ? -10.016 5.512 -1.928 1 75.56 466 CYS B C 1
ATOM 11588 O O . CYS B 1 466 ? -10.438 5.348 -3.074 1 75.56 466 CYS B O 1
ATOM 11590 N N . SER B 1 467 ? -8.656 5.625 -1.746 1 67.62 467 SER B N 1
ATOM 11591 C CA . SER B 1 467 ? -7.652 5.656 -2.803 1 67.62 467 SER B CA 1
ATOM 11592 C C . SER B 1 467 ? -7.418 4.266 -3.385 1 67.62 467 SER B C 1
ATOM 11594 O O . SER B 1 467 ? -7.109 4.129 -4.57 1 67.62 467 SER B O 1
ATOM 11596 N N . GLU B 1 468 ? -7.406 3.291 -2.602 1 56.97 468 GLU B N 1
ATOM 11597 C CA . GLU B 1 468 ? -7.16 1.928 -3.062 1 56.97 468 GLU B CA 1
ATOM 11598 C C . GLU B 1 468 ? -8.297 1.428 -3.947 1 56.97 468 GLU B C 1
ATOM 11600 O O . GLU B 1 468 ? -8.094 0.556 -4.793 1 56.97 468 GLU B O 1
ATOM 11605 N N . VAL B 1 469 ? -9.617 2.027 -3.863 1 50.22 469 VAL B N 1
ATOM 11606 C CA . VAL B 1 469 ? -10.852 1.635 -4.535 1 50.22 469 VAL B CA 1
ATOM 11607 C C . VAL B 1 469 ? -10.703 1.816 -6.043 1 50.22 469 VAL B C 1
ATOM 11609 O O . VAL B 1 469 ? -11.273 1.052 -6.828 1 50.22 469 VAL B O 1
ATOM 11612 N N . GLU B 1 470 ? -10.016 2.883 -6.582 1 48.34 470 GLU B N 1
ATOM 11613 C CA . GLU B 1 470 ? -9.938 3.027 -8.031 1 48.34 470 GLU B CA 1
ATOM 11614 C C . GLU B 1 470 ? -9.5 1.725 -8.695 1 48.34 470 GLU B C 1
ATOM 11616 O O . GLU B 1 470 ? -9.859 1.457 -9.844 1 48.34 470 GLU B O 1
ATOM 11621 N N . ARG B 1 471 ? -8.906 1.016 -7.957 1 45 471 ARG B N 1
ATOM 11622 C CA . ARG B 1 471 ? -8.516 -0.224 -8.617 1 45 471 ARG B CA 1
ATOM 11623 C C . ARG B 1 471 ? -9.602 -1.282 -8.492 1 45 471 ARG B C 1
ATOM 11625 O O . ARG B 1 471 ? -10.766 -0.957 -8.227 1 45 471 ARG B O 1
ATOM 11632 N N . SER B 1 472 ? -9.414 -2.65 -8.016 1 45.09 472 SER B N 1
ATOM 11633 C CA . SER B 1 472 ? -10 -3.988 -8.055 1 45.09 472 SER B CA 1
ATOM 11634 C C . SER B 1 472 ? -11.125 -4.125 -7.035 1 45.09 472 SER B C 1
ATOM 11636 O O . SER B 1 472 ? -11.852 -5.121 -7.039 1 45.09 472 SER B O 1
ATOM 11638 N N . THR B 1 473 ? -11.477 -2.967 -6.062 1 53.59 473 THR B N 1
ATOM 11639 C CA . THR B 1 473 ? -12.25 -3.32 -4.879 1 53.59 473 THR B CA 1
ATOM 11640 C C . THR B 1 473 ? -13.641 -2.693 -4.938 1 53.59 473 THR B C 1
ATOM 11642 O O . THR B 1 473 ? -14.219 -2.361 -3.902 1 53.59 473 THR B O 1
ATOM 11645 N N . SER B 1 474 ? -14.195 -2.578 -6 1 62.31 474 SER B N 1
ATOM 11646 C CA . SER B 1 474 ? -15.492 -1.944 -6.227 1 62.31 474 SER B CA 1
ATOM 11647 C C . SER B 1 474 ? -16.594 -2.631 -5.426 1 62.31 474 SER B C 1
ATOM 11649 O O . SER B 1 474 ? -17.516 -1.974 -4.938 1 62.31 474 SER B O 1
ATOM 11651 N N . ALA B 1 475 ? -16.359 -3.828 -5.105 1 73.12 475 ALA B N 1
ATOM 11652 C CA . ALA B 1 475 ? -17.453 -4.539 -4.43 1 73.12 475 ALA B CA 1
ATOM 11653 C C . ALA B 1 475 ? -17.609 -4.055 -2.988 1 73.12 475 ALA B C 1
ATOM 11655 O O . ALA B 1 475 ? -18.719 -3.82 -2.523 1 73.12 475 ALA B O 1
ATOM 11656 N N . ILE B 1 476 ? -16.562 -3.701 -2.266 1 74.31 476 ILE B N 1
ATOM 11657 C CA . ILE B 1 476 ? -16.609 -3.314 -0.86 1 74.31 476 ILE B CA 1
ATOM 11658 C C . ILE B 1 476 ? -17.125 -1.88 -0.737 1 74.31 476 ILE B C 1
ATOM 11660 O O . ILE B 1 476 ? -17.859 -1.556 0.196 1 74.31 476 ILE B O 1
ATOM 11664 N N . VAL B 1 477 ? -16.703 -1.085 -1.685 1 73.12 477 VAL B N 1
ATOM 11665 C CA . VAL B 1 477 ? -17.141 0.307 -1.701 1 73.12 477 VAL B CA 1
ATOM 11666 C C . VAL B 1 477 ? -18.672 0.373 -1.814 1 73.12 477 VAL B C 1
ATOM 11668 O O . VAL B 1 477 ? -19.297 1.273 -1.258 1 73.12 477 VAL B O 1
ATOM 11671 N N . SER B 1 478 ? -19.125 -0.644 -2.451 1 76.5 478 SER B N 1
ATOM 11672 C CA . SER B 1 478 ? -20.578 -0.667 -2.672 1 76.5 478 SER B CA 1
ATOM 11673 C C . SER B 1 478 ? -21.328 -0.932 -1.372 1 76.5 478 SER B C 1
ATOM 11675 O O . SER B 1 478 ? -22.531 -0.688 -1.287 1 76.5 478 SER B O 1
ATOM 11677 N N . PHE B 1 479 ? -20.578 -1.304 -0.349 1 82.25 479 PHE B N 1
ATOM 11678 C CA . PHE B 1 479 ? -21.234 -1.586 0.926 1 82.25 479 PHE B CA 1
ATOM 11679 C C . PHE B 1 479 ? -21.391 -0.309 1.74 1 82.25 479 PHE B C 1
ATOM 11681 O O . PHE B 1 479 ? -22.172 -0.275 2.697 1 82.25 479 PHE B O 1
ATOM 11688 N N . VAL B 1 480 ? -20.656 0.772 1.444 1 87.06 480 VAL B N 1
ATOM 11689 C CA . VAL B 1 480 ? -20.734 2.037 2.166 1 87.06 480 VAL B CA 1
ATOM 11690 C C . VAL B 1 480 ? -21.781 2.936 1.521 1 87.06 480 VAL B C 1
ATOM 11692 O O . VAL B 1 480 ? -21.734 3.199 0.317 1 87.06 480 VAL B O 1
ATOM 11695 N N . ASP B 1 481 ? -22.672 3.326 2.336 1 89.38 481 ASP B N 1
ATOM 11696 C CA . ASP B 1 481 ? -23.766 4.137 1.792 1 89.38 481 ASP B CA 1
ATOM 11697 C C . ASP B 1 481 ? -23.469 5.629 1.954 1 89.38 481 ASP B C 1
ATOM 11699 O O . ASP B 1 481 ? -23.875 6.441 1.12 1 89.38 481 ASP B O 1
ATOM 11703 N N . ALA B 1 482 ? -22.828 5.961 3.039 1 92.81 482 ALA B N 1
ATOM 11704 C CA . ALA B 1 482 ? -22.578 7.375 3.303 1 92.81 482 ALA B CA 1
ATOM 11705 C C . ALA B 1 482 ? -21.281 7.566 4.09 1 92.81 482 ALA B C 1
ATOM 11707 O O . ALA B 1 482 ? -20.891 6.703 4.883 1 92.81 482 ALA B O 1
ATOM 11708 N N . ILE B 1 483 ? -20.641 8.688 3.869 1 93 483 ILE B N 1
ATOM 11709 C CA . ILE B 1 483 ? -19.422 9.078 4.582 1 93 483 ILE B CA 1
ATOM 11710 C C . ILE B 1 483 ? -19.594 10.484 5.148 1 93 483 ILE B C 1
ATOM 11712 O O . ILE B 1 483 ? -19.953 11.414 4.422 1 93 483 ILE B O 1
ATOM 11716 N N . ILE B 1 484 ? -19.359 10.633 6.457 1 94.38 484 ILE B N 1
ATOM 11717 C CA . ILE B 1 484 ? -19.469 11.93 7.121 1 94.38 484 ILE B CA 1
ATOM 11718 C C . ILE B 1 484 ? -18.109 12.32 7.707 1 94.38 484 ILE B C 1
ATOM 11720 O O . ILE B 1 484 ? -17.516 11.555 8.469 1 94.38 484 ILE B O 1
ATOM 11724 N N . ILE B 1 485 ? -17.656 13.469 7.336 1 90.88 485 ILE B N 1
ATOM 11725 C CA . ILE B 1 485 ? -16.406 13.984 7.883 1 90.88 485 ILE B CA 1
ATOM 11726 C C . ILE B 1 485 ? -16.703 15.203 8.758 1 90.88 485 ILE B C 1
ATOM 11728 O O . ILE B 1 485 ? -17.016 16.281 8.258 1 90.88 485 ILE B O 1
ATOM 11732 N N . ASP B 1 486 ? -16.516 15.031 10.078 1 87.62 486 ASP B N 1
ATOM 11733 C CA . ASP B 1 486 ? -16.75 16.141 11.008 1 87.62 486 ASP B CA 1
ATOM 11734 C C . ASP B 1 486 ? -15.43 16.844 11.359 1 87.62 486 ASP B C 1
ATOM 11736 O O . ASP B 1 486 ? -14.367 16.219 11.328 1 87.62 486 ASP B O 1
ATOM 11740 N N . GLU B 1 487 ? -15.484 18.156 11.586 1 79.5 487 GLU B N 1
ATOM 11741 C CA . GLU B 1 487 ? -14.344 19 11.953 1 79.5 487 GLU B CA 1
ATOM 11742 C C . GLU B 1 487 ? -13.211 18.859 10.938 1 79.5 487 GLU B C 1
ATOM 11744 O O . GLU B 1 487 ? -12.07 18.578 11.305 1 79.5 487 GLU B O 1
ATOM 11749 N N . CYS B 1 488 ? -13.57 19.016 9.719 1 78.75 488 CYS B N 1
ATOM 11750 C CA . CYS B 1 488 ? -12.648 18.844 8.594 1 78.75 488 CYS B CA 1
ATOM 11751 C C . CYS B 1 488 ? -11.461 19.797 8.703 1 78.75 488 CYS B C 1
ATOM 11753 O O . CYS B 1 488 ? -10.359 19.469 8.25 1 78.75 488 CYS B O 1
ATOM 11755 N N . ALA B 1 489 ? -11.633 20.906 9.391 1 68.81 489 ALA B N 1
ATOM 11756 C CA . ALA B 1 489 ? -10.594 21.922 9.516 1 68.81 489 ALA B CA 1
ATOM 11757 C C . ALA B 1 489 ? -9.43 21.406 10.359 1 68.81 489 ALA B C 1
ATOM 11759 O O . ALA B 1 489 ? -8.305 21.906 10.242 1 68.81 489 ALA B O 1
ATOM 11760 N N . ALA B 1 490 ? -9.82 20.438 11.195 1 68.5 490 ALA B N 1
ATOM 11761 C CA . ALA B 1 490 ? -8.797 19.906 12.086 1 68.5 490 ALA B CA 1
ATOM 11762 C C . ALA B 1 490 ? -8.078 18.719 11.438 1 68.5 490 ALA B C 1
ATOM 11764 O O . ALA B 1 490 ? -7.113 18.188 12 1 68.5 490 ALA B O 1
ATOM 11765 N N . ILE B 1 491 ? -8.539 18.219 10.281 1 76.44 491 ILE B N 1
ATOM 11766 C CA . ILE B 1 491 ? -7.93 17.109 9.562 1 76.44 491 ILE B CA 1
ATOM 11767 C C . ILE B 1 491 ? -6.965 17.641 8.508 1 76.44 491 ILE B C 1
ATOM 11769 O O . ILE B 1 491 ? -7.277 18.609 7.809 1 76.44 491 ILE B O 1
ATOM 11773 N N . PRO B 1 492 ? -5.738 17.078 8.375 1 70.69 492 PRO B N 1
ATOM 11774 C CA . PRO B 1 492 ? -4.82 17.547 7.34 1 70.69 492 PRO B CA 1
ATOM 11775 C C . PRO B 1 492 ? -5.461 17.578 5.953 1 70.69 492 PRO B C 1
ATOM 11777 O O . PRO B 1 492 ? -6.199 16.672 5.586 1 70.69 492 PRO B O 1
ATOM 11780 N N . LEU B 1 493 ? -5.219 18.562 5.211 1 69.88 493 LEU B N 1
ATOM 11781 C CA . LEU B 1 493 ? -5.883 18.812 3.936 1 69.88 493 LEU B CA 1
ATOM 11782 C C . LEU B 1 493 ? -5.609 17.688 2.951 1 69.88 493 LEU B C 1
ATOM 11784 O O . LEU B 1 493 ? -6.496 17.297 2.188 1 69.88 493 LEU B O 1
ATOM 11788 N N . GLU B 1 494 ? -4.398 17.219 2.951 1 70.62 494 GLU B N 1
ATOM 11789 C CA . GLU B 1 494 ? -4.043 16.156 2.023 1 70.62 494 GLU B CA 1
ATOM 11790 C C . GLU B 1 494 ? -4.938 14.93 2.223 1 70.62 494 GLU B C 1
ATOM 11792 O O . GLU B 1 494 ? -5.293 14.25 1.258 1 70.62 494 GLU B O 1
ATOM 11797 N N . VAL B 1 495 ? -5.238 14.672 3.471 1 79.12 495 VAL B N 1
ATOM 11798 C CA . VAL B 1 495 ? -6.074 13.523 3.809 1 79.12 495 VAL B CA 1
ATOM 11799 C C . VAL B 1 495 ? -7.5 13.766 3.32 1 79.12 495 VAL B C 1
ATOM 11801 O O . VAL B 1 495 ? -8.109 12.883 2.713 1 79.12 495 VAL B O 1
ATOM 11804 N N . VAL B 1 496 ? -7.984 14.984 3.541 1 79.31 496 VAL B N 1
ATOM 11805 C CA . VAL B 1 496 ? -9.344 15.312 3.135 1 79.31 496 VAL B CA 1
ATOM 11806 C C . VAL B 1 496 ? -9.453 15.273 1.611 1 79.31 496 VAL B C 1
ATOM 11808 O O . VAL B 1 496 ? -10.438 14.773 1.066 1 79.31 496 VAL B O 1
ATOM 11811 N N . ARG B 1 497 ? -8.484 15.773 0.93 1 76.94 497 ARG B N 1
ATOM 11812 C CA . ARG B 1 497 ? -8.477 15.781 -0.529 1 76.94 497 ARG B CA 1
ATOM 11813 C C . ARG B 1 497 ? -8.492 14.359 -1.083 1 76.94 497 ARG B C 1
ATOM 11815 O O . ARG B 1 497 ? -9.211 14.062 -2.037 1 76.94 497 ARG B O 1
ATOM 11822 N N . ARG B 1 498 ? -7.668 13.539 -0.519 1 77.81 498 ARG B N 1
ATOM 11823 C CA . ARG B 1 498 ? -7.598 12.141 -0.942 1 77.81 498 ARG B CA 1
ATOM 11824 C C . ARG B 1 498 ? -8.953 11.453 -0.78 1 77.81 498 ARG B C 1
ATOM 11826 O O . ARG B 1 498 ? -9.336 10.625 -1.606 1 77.81 498 ARG B O 1
ATOM 11833 N N . ILE B 1 499 ? -9.656 11.766 0.265 1 82.56 499 ILE B N 1
ATOM 11834 C CA . ILE B 1 499 ? -10.969 11.18 0.517 1 82.56 499 ILE B CA 1
ATOM 11835 C C . ILE B 1 499 ? -11.969 11.672 -0.528 1 82.56 499 ILE B C 1
ATOM 11837 O O . ILE B 1 499 ? -12.586 10.875 -1.229 1 82.56 499 ILE B O 1
ATOM 11841 N N . VAL B 1 500 ? -12.031 12.961 -0.694 1 79.38 500 VAL B N 1
ATOM 11842 C CA . VAL B 1 500 ? -13.07 13.586 -1.504 1 79.38 500 VAL B CA 1
ATOM 11843 C C . VAL B 1 500 ? -12.852 13.258 -2.979 1 79.38 500 VAL B C 1
ATOM 11845 O O . VAL B 1 500 ? -13.805 13.047 -3.727 1 79.38 500 VAL B O 1
ATOM 11848 N N . GLU B 1 501 ? -11.625 13.18 -3.416 1 75.62 501 GLU B N 1
ATOM 11849 C CA . GLU B 1 501 ? -11.305 12.922 -4.816 1 75.62 501 GLU B CA 1
ATOM 11850 C C . GLU B 1 501 ? -11.594 11.477 -5.195 1 75.62 501 GLU B C 1
ATOM 11852 O O . GLU B 1 501 ? -11.836 11.172 -6.367 1 75.62 501 GLU B O 1
ATOM 11857 N N . HIS B 1 502 ? -11.594 10.648 -4.266 1 76.44 502 HIS B N 1
ATOM 11858 C CA . HIS B 1 502 ? -11.695 9.227 -4.59 1 76.44 502 HIS B CA 1
ATOM 11859 C C . HIS B 1 502 ? -13.016 8.648 -4.098 1 76.44 502 HIS B C 1
ATOM 11861 O O . HIS B 1 502 ? -13.219 7.434 -4.16 1 76.44 502 HIS B O 1
ATOM 11867 N N . ILE B 1 503 ? -13.914 9.539 -3.621 1 78.69 503 ILE B N 1
ATOM 11868 C CA . ILE B 1 503 ? -15.211 9.047 -3.17 1 78.69 503 ILE B CA 1
ATOM 11869 C C . ILE B 1 503 ? -16.016 8.555 -4.367 1 78.69 503 ILE B C 1
ATOM 11871 O O . ILE B 1 503 ? -16.031 9.188 -5.422 1 78.69 503 ILE B O 1
ATOM 11875 N N . GLU B 1 504 ? -16.641 7.391 -4.195 1 76.5 504 GLU B N 1
ATOM 11876 C CA . GLU B 1 504 ? -17.453 6.82 -5.262 1 76.5 504 GLU B CA 1
ATOM 11877 C C . GLU B 1 504 ? -18.719 7.633 -5.488 1 76.5 504 GLU B C 1
ATOM 11879 O O . GLU B 1 504 ? -19.281 8.195 -4.543 1 76.5 504 GLU B O 1
ATOM 11884 N N . ALA B 1 505 ? -19.172 7.598 -6.695 1 74.94 505 ALA B N 1
ATOM 11885 C CA . ALA B 1 505 ? -20.328 8.398 -7.094 1 74.94 505 ALA B CA 1
ATOM 11886 C C . ALA B 1 505 ? -21.594 7.906 -6.41 1 74.94 505 ALA B C 1
ATOM 11888 O O . ALA B 1 505 ? -22.578 8.641 -6.309 1 74.94 505 ALA B O 1
ATOM 11889 N N . SER B 1 506 ? -21.609 6.672 -5.883 1 78.31 506 SER B N 1
ATOM 11890 C CA . SER B 1 506 ? -22.797 6.09 -5.285 1 78.31 506 SER B CA 1
ATOM 11891 C C . SER B 1 506 ? -22.828 6.305 -3.773 1 78.31 506 SER B C 1
ATOM 11893 O O . SER B 1 506 ? -23.812 5.961 -3.107 1 78.31 506 SER B O 1
ATOM 11895 N N . VAL B 1 507 ? -21.859 6.938 -3.221 1 85.94 507 VAL B N 1
ATOM 11896 C CA . VAL B 1 507 ? -21.766 7.133 -1.777 1 85.94 507 VAL B CA 1
ATOM 11897 C C . VAL B 1 507 ? -22.078 8.586 -1.429 1 85.94 507 VAL B C 1
ATOM 11899 O O . VAL B 1 507 ? -21.547 9.508 -2.051 1 85.94 507 VAL B O 1
ATOM 11902 N N . LEU B 1 508 ? -22.984 8.844 -0.521 1 89.88 508 LEU B N 1
ATOM 11903 C CA . LEU B 1 508 ? -23.266 10.188 -0.032 1 89.88 508 LEU B CA 1
ATOM 11904 C C . LEU B 1 508 ? -22.156 10.68 0.887 1 89.88 508 LEU B C 1
ATOM 11906 O O . LEU B 1 508 ? -21.766 9.984 1.831 1 89.88 508 LEU B O 1
ATOM 11910 N N . CYS B 1 509 ? -21.609 11.828 0.567 1 90.94 509 CYS B N 1
ATOM 11911 C CA . CYS B 1 509 ? -20.531 12.383 1.376 1 90.94 509 CYS B CA 1
ATOM 11912 C C . CYS B 1 509 ? -20.922 13.727 1.973 1 90.94 509 CYS B C 1
ATOM 11914 O O . CYS B 1 509 ? -21.391 14.609 1.258 1 90.94 509 CYS B O 1
ATOM 11916 N N . ILE B 1 510 ? -20.781 13.883 3.316 1 91.69 510 ILE B N 1
ATOM 11917 C CA . ILE B 1 510 ? -21.047 15.141 4.016 1 91.69 510 ILE B CA 1
ATOM 11918 C C . ILE B 1 510 ? -19.766 15.625 4.695 1 91.69 510 ILE B C 1
ATOM 11920 O O . ILE B 1 510 ? -19.188 14.922 5.52 1 91.69 510 ILE B O 1
ATOM 11924 N N . ILE B 1 511 ? -19.375 16.812 4.312 1 88.5 511 ILE B N 1
ATOM 11925 C CA . ILE B 1 511 ? -18.188 17.438 4.898 1 88.5 511 ILE B CA 1
ATOM 11926 C C . ILE B 1 511 ? -18.609 18.594 5.793 1 88.5 511 ILE B C 1
ATOM 11928 O O . ILE B 1 511 ? -19.266 19.531 5.332 1 88.5 511 ILE B O 1
ATOM 11932 N N . SER B 1 512 ? -18.25 18.438 7.105 1 86.69 512 SER B N 1
ATOM 11933 C CA . SER B 1 512 ? -18.562 19.516 8.039 1 86.69 512 SER B CA 1
ATOM 11934 C C . SER B 1 512 ? -17.312 20.266 8.469 1 86.69 512 SER B C 1
ATOM 11936 O O . SER B 1 512 ? -16.281 19.641 8.773 1 86.69 512 SER B O 1
ATOM 11938 N N . SER B 1 513 ? -17.312 21.609 8.375 1 78.19 513 SER B N 1
ATOM 11939 C CA . SER B 1 513 ? -16.156 22.406 8.766 1 78.19 513 SER B CA 1
ATOM 11940 C C . SER B 1 513 ? -16.578 23.734 9.375 1 78.19 513 SER B C 1
ATOM 11942 O O . SER B 1 513 ? -17.719 24.172 9.195 1 78.19 513 SER B O 1
ATOM 11944 N N . THR B 1 514 ? -15.648 24.312 10.219 1 71.88 514 THR B N 1
ATOM 11945 C CA . THR B 1 514 ? -15.859 25.641 10.789 1 71.88 514 THR B CA 1
ATOM 11946 C C . THR B 1 514 ? -15.117 26.703 9.984 1 71.88 514 THR B C 1
ATOM 11948 O O . THR B 1 514 ? -13.961 26.5 9.609 1 71.88 514 THR B O 1
ATOM 11951 N N . CYS B 1 515 ? -15.711 27.641 9.375 1 61.44 515 CYS B N 1
ATOM 11952 C CA . CYS B 1 515 ? -15.055 28.656 8.562 1 61.44 515 CYS B CA 1
ATOM 11953 C C . CYS B 1 515 ? -14.438 29.75 9.445 1 61.44 515 CYS B C 1
ATOM 11955 O O . CYS B 1 515 ? -13.469 30.391 9.047 1 61.44 515 CYS B O 1
ATOM 11957 N N . HIS B 1 516 ? -15.039 30.062 10.609 1 62.03 516 HIS B N 1
ATOM 11958 C CA . HIS B 1 516 ? -14.547 31.125 11.484 1 62.03 516 HIS B CA 1
ATOM 11959 C C . HIS B 1 516 ? -14.312 30.609 12.898 1 62.03 516 HIS B C 1
ATOM 11961 O O . HIS B 1 516 ? -14.883 29.594 13.297 1 62.03 516 HIS B O 1
ATOM 11967 N N . GLY B 1 517 ? -13.359 31.125 13.562 1 56 517 GLY B N 1
ATOM 11968 C CA . GLY B 1 517 ? -13.055 30.719 14.922 1 56 517 GLY B CA 1
ATOM 11969 C C . GLY B 1 517 ? -11.719 30 15.047 1 56 517 GLY B C 1
ATOM 11970 O O . GLY B 1 517 ? -10.93 30 14.102 1 56 517 GLY B O 1
ATOM 11971 N N . TYR B 1 518 ? -11.422 29.672 16.172 1 46.88 518 TYR B N 1
ATOM 11972 C CA . TYR B 1 518 ? -10.133 29.062 16.5 1 46.88 518 TYR B CA 1
ATOM 11973 C C . TYR B 1 518 ? -9.844 27.891 15.586 1 46.88 518 TYR B C 1
ATOM 11975 O O . TYR B 1 518 ? -8.727 27.75 15.07 1 46.88 518 TYR B O 1
ATOM 11983 N N . GLU B 1 519 ? -10.844 27.141 15.359 1 51.75 519 GLU B N 1
ATOM 11984 C CA . GLU B 1 519 ? -10.656 25.906 14.602 1 51.75 519 GLU B CA 1
ATOM 11985 C C . GLU B 1 519 ? -10.344 26.203 13.141 1 51.75 519 GLU B C 1
ATOM 11987 O O . GLU B 1 519 ? -9.695 25.406 12.461 1 51.75 519 GLU B O 1
ATOM 11992 N N . ALA B 1 520 ? -10.703 27.422 12.742 1 50 520 ALA B N 1
ATOM 11993 C CA . ALA B 1 520 ? -10.531 27.812 11.344 1 50 520 ALA B CA 1
ATOM 11994 C C . ALA B 1 520 ? -9.117 28.328 11.094 1 50 520 ALA B C 1
ATOM 11996 O O . ALA B 1 520 ? -8.727 28.562 9.945 1 50 520 ALA B O 1
ATOM 11997 N N . SER B 1 521 ? -8.414 28.703 12.125 1 46.78 521 SER B N 1
ATOM 11998 C CA . SER B 1 521 ? -7.121 29.359 11.977 1 46.78 521 SER B CA 1
ATOM 11999 C C . SER B 1 521 ? -6.191 28.562 11.07 1 46.78 521 SER B C 1
ATOM 12001 O O . SER B 1 521 ? -5.297 29.125 10.438 1 46.78 521 SER B O 1
ATOM 12003 N N . GLY B 1 522 ? -6.625 27.422 10.508 1 49.78 522 GLY B N 1
ATOM 12004 C CA . GLY B 1 522 ? -5.832 26.594 9.617 1 49.78 522 GLY B CA 1
ATOM 12005 C C . GLY B 1 522 ? -6.547 26.266 8.32 1 49.78 522 GLY B C 1
ATOM 12006 O O . GLY B 1 522 ? -6.211 25.281 7.66 1 49.78 522 GLY B O 1
ATOM 12007 N N . ARG B 1 523 ? -7.527 27.078 7.969 1 48.72 523 ARG B N 1
ATOM 12008 C CA . ARG B 1 523 ? -8.695 26.859 7.121 1 48.72 523 ARG B CA 1
ATOM 12009 C C . ARG B 1 523 ? -8.328 27 5.645 1 48.72 523 ARG B C 1
ATOM 12011 O O . ARG B 1 523 ? -9.156 26.734 4.77 1 48.72 523 ARG B O 1
ATOM 12018 N N . ALA B 1 524 ? -7.164 27.656 5.473 1 50.59 524 ALA B N 1
ATOM 12019 C CA . ALA B 1 524 ? -7 28.016 4.066 1 50.59 524 ALA B CA 1
ATOM 12020 C C . ALA B 1 524 ? -7.246 26.812 3.162 1 50.59 524 ALA B C 1
ATOM 12022 O O . ALA B 1 524 ? -7.859 26.938 2.1 1 50.59 524 ALA B O 1
ATOM 12023 N N . LEU B 1 525 ? -7.043 25.734 3.75 1 51.62 525 LEU B N 1
ATOM 12024 C CA . LEU B 1 525 ? -7.023 24.578 2.855 1 51.62 525 LEU B CA 1
ATOM 12025 C C . LEU B 1 525 ? -8.43 24.016 2.658 1 51.62 525 LEU B C 1
ATOM 12027 O O . LEU B 1 525 ? -8.797 23.625 1.547 1 51.62 525 LEU B O 1
ATOM 12031 N N . SER B 1 526 ? -9.25 24.125 3.764 1 56.75 526 SER B N 1
ATOM 12032 C CA . SER B 1 526 ? -10.609 23.609 3.611 1 56.75 526 SER B CA 1
ATOM 12033 C C . SER B 1 526 ? -11.414 24.453 2.627 1 56.75 526 SER B C 1
ATOM 12035 O O . SER B 1 526 ? -12.18 23.906 1.825 1 56.75 526 SER B O 1
ATOM 12037 N N . LEU B 1 527 ? -11.031 25.703 2.678 1 56.69 527 LEU B N 1
ATOM 12038 C CA . LEU B 1 527 ? -11.734 26.594 1.771 1 56.69 527 LEU B CA 1
ATOM 12039 C C . LEU B 1 527 ? -11.273 26.391 0.333 1 56.69 527 LEU B C 1
ATOM 12041 O O . LEU B 1 527 ? -12.078 26.422 -0.597 1 56.69 527 LEU B O 1
ATOM 12045 N N . LYS B 1 528 ? -10.016 26.109 0.329 1 59.56 528 LYS B N 1
ATOM 12046 C CA . LYS B 1 528 ? -9.484 25.859 -1.011 1 59.56 528 LYS B CA 1
ATOM 12047 C C . LYS B 1 528 ? -10.094 24.609 -1.628 1 59.56 528 LYS B C 1
ATOM 12049 O O . LYS B 1 528 ? -10.414 24.594 -2.818 1 59.56 528 LYS B O 1
ATOM 12054 N N . LEU B 1 529 ? -10.297 23.688 -0.803 1 68.06 529 LEU B N 1
ATOM 12055 C CA . LEU B 1 529 ? -10.883 22.438 -1.283 1 68.06 529 LEU B CA 1
ATOM 12056 C C . LEU B 1 529 ? -12.336 22.641 -1.688 1 68.06 529 LEU B C 1
ATOM 12058 O O . LEU B 1 529 ? -12.766 22.172 -2.744 1 68.06 529 LEU B O 1
ATOM 12062 N N . LEU B 1 530 ? -13.031 23.375 -0.872 1 67.94 530 LEU B N 1
ATOM 12063 C CA . LEU B 1 530 ? -14.445 23.609 -1.15 1 67.94 530 LEU B CA 1
ATOM 12064 C C . LEU B 1 530 ? -14.625 24.453 -2.4 1 67.94 530 LEU B C 1
ATOM 12066 O O . LEU B 1 530 ? -15.531 24.219 -3.199 1 67.94 530 LEU B O 1
ATOM 12070 N N . HIS B 1 531 ? -13.648 25.328 -2.482 1 64.06 531 HIS B N 1
ATOM 12071 C CA . HIS B 1 531 ? -13.719 26.172 -3.67 1 64.06 531 HIS B CA 1
ATOM 12072 C C . HIS B 1 531 ? -13.414 25.375 -4.93 1 64.06 531 HIS B C 1
ATOM 12074 O O . HIS B 1 531 ? -14.062 25.562 -5.965 1 64.06 531 HIS B O 1
ATOM 12080 N N . SER B 1 532 ? -12.492 24.547 -4.785 1 68.06 532 SER B N 1
ATOM 12081 C CA . SER B 1 532 ? -12.141 23.703 -5.918 1 68.06 532 SER B CA 1
ATOM 12082 C C . SER B 1 532 ? -13.289 22.766 -6.289 1 68.06 532 SER B C 1
ATOM 12084 O O . SER B 1 532 ? -13.562 22.547 -7.473 1 68.06 532 SER B O 1
ATOM 12086 N N . LEU B 1 533 ? -14.008 22.281 -5.344 1 72.88 533 LEU B N 1
ATOM 12087 C CA . LEU B 1 533 ? -15.125 21.375 -5.566 1 72.88 533 LEU B CA 1
ATOM 12088 C C . LEU B 1 533 ? -16.312 22.109 -6.184 1 72.88 533 LEU B C 1
ATOM 12090 O O . LEU B 1 533 ? -17.031 21.547 -7.008 1 72.88 533 LEU B O 1
ATOM 12094 N N . GLU B 1 534 ? -16.453 23.328 -5.73 1 70.69 534 GLU B N 1
ATOM 12095 C CA . GLU B 1 534 ? -17.547 24.125 -6.254 1 70.69 534 GLU B CA 1
ATOM 12096 C C . GLU B 1 534 ? -17.344 24.469 -7.727 1 70.69 534 GLU B C 1
ATOM 12098 O O . GLU B 1 534 ? -18.281 24.438 -8.516 1 70.69 534 GLU B O 1
ATOM 12103 N N . ARG B 1 535 ? -16.078 24.688 -7.941 1 64.25 535 ARG B N 1
ATOM 12104 C CA . ARG B 1 535 ? -15.758 25.125 -9.297 1 64.25 535 ARG B CA 1
ATOM 12105 C C . ARG B 1 535 ? -15.68 23.938 -10.25 1 64.25 535 ARG B C 1
ATOM 12107 O O . ARG B 1 535 ? -16.234 23.984 -11.352 1 64.25 535 ARG B O 1
ATOM 12114 N N . ASN B 1 536 ? -14.953 22.875 -9.875 1 64.62 536 ASN B N 1
ATOM 12115 C CA . ASN B 1 536 ? -14.617 21.781 -10.789 1 64.62 536 ASN B CA 1
ATOM 12116 C C . ASN B 1 536 ? -15.398 20.516 -10.461 1 64.62 536 ASN B C 1
ATOM 12118 O O . ASN B 1 536 ? -15.406 19.562 -11.242 1 64.62 536 ASN B O 1
ATOM 12122 N N . GLY B 1 537 ? -16.188 20.578 -9.438 1 66.12 537 GLY B N 1
ATOM 12123 C CA . GLY B 1 537 ? -16.781 19.328 -8.984 1 66.12 537 GLY B CA 1
ATOM 12124 C C . GLY B 1 537 ? -15.758 18.312 -8.539 1 66.12 537 GLY B C 1
ATOM 12125 O O . GLY B 1 537 ? -14.555 18.562 -8.609 1 66.12 537 GLY B O 1
ATOM 12126 N N . ALA B 1 538 ? -16.266 17.281 -7.938 1 70.69 538 ALA B N 1
ATOM 12127 C CA . ALA B 1 538 ? -15.352 16.203 -7.551 1 70.69 538 ALA B CA 1
ATOM 12128 C C . ALA B 1 538 ? -14.828 15.469 -8.781 1 70.69 538 ALA B C 1
ATOM 12130 O O . ALA B 1 538 ? -15.344 15.641 -9.883 1 70.69 538 ALA B O 1
ATOM 12131 N N . ALA B 1 539 ? -13.742 14.75 -8.734 1 64.25 539 ALA B N 1
ATOM 12132 C CA . ALA B 1 539 ? -13.062 14.07 -9.836 1 64.25 539 ALA B CA 1
ATOM 12133 C C . ALA B 1 539 ? -14.016 13.164 -10.602 1 64.25 539 ALA B C 1
ATOM 12135 O O . ALA B 1 539 ? -13.883 12.984 -11.812 1 64.25 539 ALA B O 1
ATOM 12136 N N . ARG B 1 540 ? -15.109 12.664 -9.984 1 68.06 540 ARG B N 1
ATOM 12137 C CA . ARG B 1 540 ? -16.016 11.719 -10.633 1 68.06 540 ARG B CA 1
ATOM 12138 C C . ARG B 1 540 ? -17.312 12.398 -11.031 1 68.06 540 ARG B C 1
ATOM 12140 O O . ARG B 1 540 ? -18.312 11.727 -11.305 1 68.06 540 ARG B O 1
ATOM 12147 N N . GLY B 1 541 ? -17.344 13.758 -10.906 1 70.12 541 GLY B N 1
ATOM 12148 C CA . GLY B 1 541 ? -18.453 14.562 -11.43 1 70.12 541 GLY B CA 1
ATOM 12149 C C . GLY B 1 541 ? -19.516 14.867 -10.391 1 70.12 541 GLY B C 1
ATOM 12150 O O . GLY B 1 541 ? -20.594 15.328 -10.727 1 70.12 541 GLY B O 1
ATOM 12151 N N . GLN B 1 542 ? -19.281 14.539 -9.195 1 78.94 542 GLN B N 1
ATOM 12152 C CA . GLN B 1 542 ? -20.25 14.82 -8.148 1 78.94 542 GLN B CA 1
ATOM 12153 C C . GLN B 1 542 ? -20.359 16.328 -7.891 1 78.94 542 GLN B C 1
ATOM 12155 O O . GLN B 1 542 ? -19.344 17 -7.73 1 78.94 542 GLN B O 1
ATOM 12160 N N . PRO B 1 543 ? -21.562 16.859 -7.883 1 79.62 543 PRO B N 1
ATOM 12161 C CA . PRO B 1 543 ? -21.734 18.266 -7.555 1 79.62 543 PRO B CA 1
ATOM 12162 C C . PRO B 1 543 ? -21.609 18.547 -6.059 1 79.62 543 PRO B C 1
ATOM 12164 O O . PRO B 1 543 ? -21.75 17.641 -5.246 1 79.62 543 PRO B O 1
ATOM 12167 N N . LEU B 1 544 ? -21.297 19.844 -5.734 1 83.25 544 LEU B N 1
ATOM 12168 C CA . LEU B 1 544 ? -21.219 20.25 -4.34 1 83.25 544 LEU B CA 1
ATOM 12169 C C . LEU B 1 544 ? -22.5 20.969 -3.904 1 83.25 544 LEU B C 1
ATOM 12171 O O . LEU B 1 544 ? -22.969 21.875 -4.59 1 83.25 544 LEU B O 1
ATOM 12175 N N . VAL B 1 545 ? -23.125 20.438 -2.871 1 82.75 545 VAL B N 1
ATOM 12176 C CA . VAL B 1 545 ? -24.266 21.078 -2.24 1 82.75 545 VAL B CA 1
ATOM 12177 C C . VAL B 1 545 ? -23.828 21.766 -0.944 1 82.75 545 VAL B C 1
ATOM 12179 O O . VAL B 1 545 ? -23.266 21.109 -0.061 1 82.75 545 VAL B O 1
ATOM 12182 N N . LYS B 1 546 ? -24.047 23.047 -0.798 1 82.38 546 LYS B N 1
ATOM 12183 C CA . LYS B 1 546 ? -23.609 23.812 0.366 1 82.38 546 LYS B CA 1
ATOM 12184 C C . LYS B 1 546 ? -24.734 24 1.367 1 82.38 546 LYS B C 1
ATOM 12186 O O . LYS B 1 546 ? -25.812 24.516 1.013 1 82.38 546 LYS B O 1
ATOM 12191 N N . LEU B 1 547 ? -24.547 23.531 2.545 1 84.38 547 LEU B N 1
ATOM 12192 C CA . LEU B 1 547 ? -25.453 23.719 3.678 1 84.38 547 LEU B CA 1
ATOM 12193 C C . LEU B 1 547 ? -24.797 24.594 4.746 1 84.38 547 LEU B C 1
ATOM 12195 O O . LEU B 1 547 ? -23.578 24.547 4.93 1 84.38 547 LEU B O 1
ATOM 12199 N N . THR B 1 548 ? -25.547 25.516 5.383 1 84 548 THR B N 1
ATOM 12200 C CA . THR B 1 548 ? -24.969 26.438 6.355 1 84 548 THR B CA 1
ATOM 12201 C C . THR B 1 548 ? -25.844 26.531 7.602 1 84 548 THR B C 1
ATOM 12203 O O . THR B 1 548 ? -27.062 26.359 7.527 1 84 548 THR B O 1
ATOM 12206 N N . LEU B 1 549 ? -25.266 26.688 8.75 1 86.62 549 LEU B N 1
ATOM 12207 C CA . LEU B 1 549 ? -25.891 27.047 10.016 1 86.62 549 LEU B CA 1
ATOM 12208 C C . LEU B 1 549 ? -25.359 28.375 10.523 1 86.62 549 LEU B C 1
ATOM 12210 O O . LEU B 1 549 ? -24.156 28.531 10.742 1 86.62 549 LEU B O 1
ATOM 12214 N N . GLU B 1 550 ? -26.188 29.359 10.781 1 81 550 GLU B N 1
ATOM 12215 C CA . GLU B 1 550 ? -25.719 30.703 11.133 1 81 550 GLU B CA 1
ATOM 12216 C C . GLU B 1 550 ? -26.125 31.062 12.555 1 81 550 GLU B C 1
ATOM 12218 O O . GLU B 1 550 ? -25.391 31.766 13.25 1 81 550 GLU B O 1
ATOM 12223 N N . GLU B 1 551 ? -27.219 30.578 13.008 1 81.56 551 GLU B N 1
ATOM 12224 C CA . GLU B 1 551 ? -27.766 30.984 14.297 1 81.56 551 GLU B CA 1
ATOM 12225 C C . GLU B 1 551 ? -27.031 30.297 15.445 1 81.56 551 GLU B C 1
ATOM 12227 O O . GLU B 1 551 ? -26.984 29.062 15.5 1 81.56 551 GLU B O 1
ATOM 12232 N N . PRO B 1 552 ? -26.469 31.156 16.375 1 79.38 552 PRO B N 1
ATOM 12233 C CA . PRO B 1 552 ? -25.812 30.531 17.516 1 79.38 552 PRO B CA 1
ATOM 12234 C C . PRO B 1 552 ? -26.797 29.844 18.469 1 79.38 552 PRO B C 1
ATOM 12236 O O . PRO B 1 552 ? -27.906 30.344 18.672 1 79.38 552 PRO B O 1
ATOM 12239 N N . ILE B 1 553 ? -26.391 28.844 18.906 1 79.88 553 ILE B N 1
ATOM 12240 C CA . ILE B 1 553 ? -27.219 28.109 19.844 1 79.88 553 ILE B CA 1
ATOM 12241 C C . ILE B 1 553 ? -26.656 28.266 21.266 1 79.88 553 ILE B C 1
ATOM 12243 O O . ILE B 1 553 ? -27.422 28.375 22.234 1 79.88 553 ILE B O 1
ATOM 12247 N N . ARG B 1 554 ? -25.453 28.5 21.359 1 78.44 554 ARG B N 1
ATOM 12248 C CA . ARG B 1 554 ? -24.812 28.5 22.672 1 78.44 554 ARG B CA 1
ATOM 12249 C C . ARG B 1 554 ? -25 29.844 23.359 1 78.44 554 ARG B C 1
ATOM 12251 O O . ARG B 1 554 ? -25.141 29.906 24.578 1 78.44 554 ARG B O 1
ATOM 12258 N N . TYR B 1 555 ? -25.016 30.984 22.734 1 83.88 555 TYR B N 1
ATOM 12259 C CA . TYR B 1 555 ? -25.172 32.344 23.266 1 83.88 555 TYR B CA 1
ATOM 12260 C C . TYR B 1 555 ? -25.891 33.25 22.266 1 83.88 555 TYR B C 1
ATOM 12262 O O . TYR B 1 555 ? -26.234 32.812 21.172 1 83.88 555 TYR B O 1
ATOM 12270 N N . SER B 1 556 ? -26.156 34.438 22.703 1 82.56 556 SER B N 1
ATOM 12271 C CA . SER B 1 556 ? -26.953 35.375 21.891 1 82.56 556 SER B CA 1
ATOM 12272 C C . SER B 1 556 ? -26.188 35.812 20.656 1 82.56 556 SER B C 1
ATOM 12274 O O . SER B 1 556 ? -24.953 35.75 20.625 1 82.56 556 SER B O 1
ATOM 12276 N N . GLN B 1 557 ? -26.828 36.188 19.578 1 76.38 557 GLN B N 1
ATOM 12277 C CA . GLN B 1 557 ? -26.234 36.625 18.312 1 76.38 557 GLN B CA 1
ATOM 12278 C C . GLN B 1 557 ? -25.328 37.844 18.516 1 76.38 557 GLN B C 1
ATOM 12280 O O . GLN B 1 557 ? -24.344 38 17.797 1 76.38 557 GLN B O 1
ATOM 12285 N N . ASP B 1 558 ? -25.594 38.625 19.453 1 77.5 558 ASP B N 1
ATOM 12286 C CA . ASP B 1 558 ? -24.828 39.844 19.672 1 77.5 558 ASP B CA 1
ATOM 12287 C C . ASP B 1 558 ? -23.969 39.75 20.922 1 77.5 558 ASP B C 1
ATOM 12289 O O . ASP B 1 558 ? -23.672 40.75 21.578 1 77.5 558 ASP B O 1
ATOM 12293 N N . ASP B 1 559 ? -23.531 38.625 21.109 1 85.38 559 ASP B N 1
ATOM 12294 C CA . ASP B 1 559 ? -22.688 38.406 22.297 1 85.38 559 ASP B CA 1
ATOM 12295 C C . ASP B 1 559 ? -21.391 39.219 22.188 1 85.38 559 ASP B C 1
ATOM 12297 O O . ASP B 1 559 ? -20.625 39.031 21.25 1 85.38 559 ASP B O 1
ATOM 12301 N N . CYS B 1 560 ? -21.156 40.125 23.047 1 84.69 560 CYS B N 1
ATOM 12302 C CA . CYS B 1 560 ? -20.016 41.031 23 1 84.69 560 CYS B CA 1
ATOM 12303 C C . CYS B 1 560 ? -18.703 40.281 23.25 1 84.69 560 CYS B C 1
ATOM 12305 O O . CYS B 1 560 ? -17.656 40.688 22.766 1 84.69 560 CYS B O 1
ATOM 12307 N N . LEU B 1 561 ? -18.75 39.219 24.016 1 89 561 LEU B N 1
ATOM 12308 C CA . LEU B 1 561 ? -17.516 38.469 24.281 1 89 561 LEU B CA 1
ATOM 12309 C C . LEU B 1 561 ? -17.047 37.75 23.031 1 89 561 LEU B C 1
ATOM 12311 O O . LEU B 1 561 ? -15.844 37.531 22.859 1 89 561 LEU B O 1
ATOM 12315 N N . GLU B 1 562 ? -17.953 37.281 22.25 1 85.19 562 GLU B N 1
ATOM 12316 C CA . GLU B 1 562 ? -17.547 36.688 20.984 1 85.19 562 GLU B CA 1
ATOM 12317 C C . GLU B 1 562 ? -16.812 37.719 20.109 1 85.19 562 GLU B C 1
ATOM 12319 O O . GLU B 1 562 ? -15.773 37.375 19.516 1 85.19 562 GLU B O 1
ATOM 12324 N N . ARG B 1 563 ? -17.359 38.875 20.031 1 83.56 563 ARG B N 1
ATOM 12325 C CA . ARG B 1 563 ? -16.734 39.938 19.25 1 83.56 563 ARG B CA 1
ATOM 12326 C C . ARG B 1 563 ? -15.367 40.281 19.797 1 83.56 563 ARG B C 1
ATOM 12328 O O . ARG B 1 563 ? -14.422 40.531 19.031 1 83.56 563 ARG B O 1
ATOM 12335 N N . TRP B 1 564 ? -15.344 40.406 21.078 1 89.19 564 TRP B N 1
ATOM 12336 C CA . TRP B 1 564 ? -14.086 40.75 21.734 1 89.19 564 TRP B CA 1
ATOM 12337 C C . TRP B 1 564 ? -13.047 39.656 21.5 1 89.19 564 TRP B C 1
ATOM 12339 O O . TRP B 1 564 ? -11.898 39.969 21.156 1 89.19 564 TRP B O 1
ATOM 12349 N N . GLY B 1 565 ? -13.414 38.469 21.75 1 88.19 565 GLY B N 1
ATOM 12350 C CA . GLY B 1 565 ? -12.5 37.375 21.547 1 88.19 565 GLY B CA 1
ATOM 12351 C C . GLY B 1 565 ? -12 37.25 20.125 1 88.19 565 GLY B C 1
ATOM 12352 O O . GLY B 1 565 ? -10.812 37.031 19.891 1 88.19 565 GLY B O 1
ATOM 12353 N N . ASN B 1 566 ? -12.883 37.438 19.203 1 84.88 566 ASN B N 1
ATOM 12354 C CA . ASN B 1 566 ? -12.516 37.406 17.797 1 84.88 566 ASN B CA 1
ATOM 12355 C C . ASN B 1 566 ? -11.547 38.531 17.422 1 84.88 566 ASN B C 1
ATOM 12357 O O . ASN B 1 566 ? -10.633 38.344 16.625 1 84.88 566 ASN B O 1
ATOM 12361 N N . GLN B 1 567 ? -11.812 39.656 17.969 1 87.5 567 GLN B N 1
ATOM 12362 C CA . GLN B 1 567 ? -10.938 40.781 17.703 1 87.5 567 GLN B CA 1
ATOM 12363 C C . GLN B 1 567 ? -9.562 40.594 18.328 1 87.5 567 GLN B C 1
ATOM 12365 O O . GLN B 1 567 ? -8.531 40.781 17.688 1 87.5 567 GLN B O 1
ATOM 12370 N N . LEU B 1 568 ? -9.578 40.156 19.547 1 91.25 568 LEU B N 1
ATOM 12371 C CA . LEU B 1 568 ? -8.328 39.969 20.281 1 91.25 568 LEU B CA 1
ATOM 12372 C C . LEU B 1 568 ? -7.453 38.906 19.594 1 91.25 568 LEU B C 1
ATOM 12374 O O . LEU B 1 568 ? -6.238 39.094 19.469 1 91.25 568 LEU B O 1
ATOM 12378 N N . LEU B 1 569 ? -8.094 37.906 19.109 1 90.19 569 LEU B N 1
ATOM 12379 C CA . LEU B 1 569 ? -7.336 36.781 18.547 1 90.19 569 LEU B CA 1
ATOM 12380 C C . LEU B 1 569 ? -7.328 36.844 17.031 1 90.19 569 LEU B C 1
ATOM 12382 O O . LEU B 1 569 ? -6.789 35.969 16.375 1 90.19 569 LEU B O 1
ATOM 12386 N N . CYS B 1 570 ? -7.91 37.844 16.453 1 86.31 570 CYS B N 1
ATOM 12387 C CA . CYS B 1 570 ? -7.965 38.062 15.016 1 86.31 570 CYS B CA 1
ATOM 12388 C C . CYS B 1 570 ? -8.562 36.844 14.312 1 86.31 570 CYS B C 1
ATOM 12390 O O . CYS B 1 570 ? -7.973 36.312 13.367 1 86.31 570 CYS B O 1
ATOM 12392 N N . LEU B 1 571 ? -9.68 36.344 14.789 1 78.44 571 LEU B N 1
ATOM 12393 C CA . LEU B 1 571 ? -10.289 35.094 14.273 1 78.44 571 LEU B CA 1
ATOM 12394 C C . LEU B 1 571 ? -11.305 35.438 13.188 1 78.44 571 LEU B C 1
ATOM 12396 O O . LEU B 1 571 ? -11.703 34.531 12.43 1 78.44 571 LEU B O 1
ATOM 12400 N N . ASP B 1 572 ? -11.898 36.5 13.094 1 67.44 572 ASP B N 1
ATOM 12401 C CA . ASP B 1 572 ? -12.891 36.844 12.078 1 67.44 572 ASP B CA 1
ATOM 12402 C C . ASP B 1 572 ? -12.562 38.156 11.406 1 67.44 572 ASP B C 1
ATOM 12404 O O . ASP B 1 572 ? -13.062 39.219 11.82 1 67.44 572 ASP B O 1
ATOM 12408 N N . PRO B 1 573 ? -11.75 38.094 10.461 1 56.97 573 PRO B N 1
ATOM 12409 C CA . PRO B 1 573 ? -11.32 39.375 9.852 1 56.97 573 PRO B CA 1
ATOM 12410 C C . PRO B 1 573 ? -12.469 40.125 9.18 1 56.97 573 PRO B C 1
ATOM 12412 O O . PRO B 1 573 ? -12.359 41.312 8.914 1 56.97 573 PRO B O 1
ATOM 12415 N N . THR B 1 574 ? -13.602 39.406 8.898 1 51.97 574 THR B N 1
ATOM 12416 C CA . THR B 1 574 ? -14.656 40.062 8.133 1 51.97 574 THR B CA 1
ATOM 12417 C C . THR B 1 574 ? -15.602 40.812 9.062 1 51.97 574 THR B C 1
ATOM 12419 O O . THR B 1 574 ? -16.375 41.656 8.609 1 51.97 574 THR B O 1
ATOM 12422 N N . ARG B 1 575 ? -15.57 40.5 10.297 1 53.41 575 ARG B N 1
ATOM 12423 C CA . ARG B 1 575 ? -16.578 41.094 11.164 1 53.41 575 ARG B CA 1
ATOM 12424 C C . ARG B 1 575 ? -16.078 42.375 11.797 1 53.41 575 ARG B C 1
ATOM 12426 O O . ARG B 1 575 ? -14.867 42.562 11.961 1 53.41 575 ARG B O 1
ATOM 12433 N N . THR B 1 576 ? -17.062 43.312 11.969 1 48.19 576 THR B N 1
ATOM 12434 C CA . THR B 1 576 ? -16.875 44.656 12.531 1 48.19 576 THR B CA 1
ATOM 12435 C C . THR B 1 576 ? -16.219 44.562 13.914 1 48.19 576 THR B C 1
ATOM 12437 O O . THR B 1 576 ? -16.594 43.719 14.727 1 48.19 576 THR B O 1
ATOM 12440 N N . LEU B 1 577 ? -15.062 45.156 14.078 1 50.25 577 LEU B N 1
ATOM 12441 C CA . LEU B 1 577 ? -14.273 45.25 15.297 1 50.25 577 LEU B CA 1
ATOM 12442 C C . LEU B 1 577 ? -15.086 45.875 16.422 1 50.25 577 LEU B C 1
ATOM 12444 O O . LEU B 1 577 ? -16 46.656 16.188 1 50.25 577 LEU B O 1
ATOM 12448 N N . LEU B 1 578 ? -15.094 45.375 17.609 1 45.25 578 LEU B N 1
ATOM 12449 C CA . LEU B 1 578 ? -15.672 46 18.781 1 45.25 578 LEU B CA 1
ATOM 12450 C C . LEU B 1 578 ? -15.188 47.438 18.922 1 45.25 578 LEU B C 1
ATOM 12452 O O . LEU B 1 578 ? -15.93 48.312 19.375 1 45.25 578 LEU B O 1
ATOM 12456 N N . SER B 1 579 ? -13.969 47.844 18.469 1 47.91 579 SER B N 1
ATOM 12457 C CA . SER B 1 579 ? -13.398 49.188 18.516 1 47.91 579 SER B CA 1
ATOM 12458 C C . SER B 1 579 ? -14.07 50.094 17.5 1 47.91 579 SER B C 1
ATOM 12460 O O . SER B 1 579 ? -14.32 49.688 16.359 1 47.91 579 SER B O 1
ATOM 12462 N N . PRO B 1 580 ? -14.688 51.219 18.016 1 44.06 580 PRO B N 1
ATOM 12463 C CA . PRO B 1 580 ? -15.438 52.094 17.125 1 44.06 580 PRO B CA 1
ATOM 12464 C C . PRO B 1 580 ? -14.594 52.594 15.953 1 44.06 580 PRO B C 1
ATOM 12466 O O . PRO B 1 580 ? -13.492 53.125 16.156 1 44.06 580 PRO B O 1
ATOM 12469 N N . VAL B 1 581 ? -14.492 51.969 14.898 1 48.31 581 VAL B N 1
ATOM 12470 C CA . VAL B 1 581 ? -13.812 52.562 13.75 1 48.31 581 VAL B CA 1
ATOM 12471 C C . VAL B 1 581 ? -14.727 53.594 13.07 1 48.31 581 VAL B C 1
ATOM 12473 O O . VAL B 1 581 ? -15.93 53.344 12.914 1 48.31 581 VAL B O 1
ATOM 12476 N N . LYS B 1 582 ? -14.406 54.906 13.234 1 45.56 582 LYS B N 1
ATOM 12477 C CA . LYS B 1 582 ? -15.195 55.906 12.508 1 45.56 582 LYS B CA 1
ATOM 12478 C C . LYS B 1 582 ? -15.539 55.406 11.102 1 45.56 582 LYS B C 1
ATOM 12480 O O . LYS B 1 582 ? -14.727 54.719 10.461 1 45.56 582 LYS B O 1
ATOM 12485 N N . GLU B 1 583 ? -16.828 55.312 10.844 1 39.22 583 GLU B N 1
ATOM 12486 C CA . GLU B 1 583 ? -17.547 54.906 9.641 1 39.22 583 GLU B CA 1
ATOM 12487 C C . GLU B 1 583 ? -16.812 55.375 8.383 1 39.22 583 GLU B C 1
ATOM 12489 O O . GLU B 1 583 ? -17.281 55.156 7.266 1 39.22 583 GLU B O 1
ATOM 12494 N N . GLY B 1 584 ? -15.922 56.312 8.445 1 35.59 584 GLY B N 1
ATOM 12495 C CA . GLY B 1 584 ? -15.578 56.906 7.164 1 35.59 584 GLY B CA 1
ATOM 12496 C C . GLY B 1 584 ? -14.977 55.906 6.184 1 35.59 584 GLY B C 1
ATOM 12497 O O . GLY B 1 584 ? -14.523 56.281 5.105 1 35.59 584 GLY B O 1
ATOM 12498 N N . VAL B 1 585 ? -14.453 54.906 6.656 1 37.16 585 VAL B N 1
ATOM 12499 C CA . VAL B 1 585 ? -13.867 54.125 5.582 1 37.16 585 VAL B CA 1
ATOM 12500 C C . VAL B 1 585 ? -14.977 53.406 4.797 1 37.16 585 VAL B C 1
ATOM 12502 O O . VAL B 1 585 ? -15.617 52.5 5.309 1 37.16 585 VAL B O 1
ATOM 12505 N N . ASP B 1 586 ? -15.805 54.094 4.164 1 35.12 586 ASP B N 1
ATOM 12506 C CA . ASP B 1 586 ? -16.703 53.562 3.154 1 35.12 586 ASP B CA 1
ATOM 12507 C C . ASP B 1 586 ? -16.094 52.312 2.484 1 35.12 586 ASP B C 1
ATOM 12509 O O . ASP B 1 586 ? -14.922 52.344 2.104 1 35.12 586 ASP B O 1
ATOM 12513 N N . ASP B 1 587 ? -16.531 51.25 2.818 1 40.19 587 ASP B N 1
ATOM 12514 C CA . ASP B 1 587 ? -16.281 50 2.072 1 40.19 587 ASP B CA 1
ATOM 12515 C C . ASP B 1 587 ? -16.203 50.281 0.572 1 40.19 587 ASP B C 1
ATOM 12517 O O . ASP B 1 587 ? -17.094 49.906 -0.183 1 40.19 587 ASP B O 1
ATOM 12521 N N . ALA B 1 588 ? -16.156 51.531 0.2 1 36.25 588 ALA B N 1
ATOM 12522 C CA . ALA B 1 588 ? -16.141 51.625 -1.259 1 36.25 588 ALA B CA 1
ATOM 12523 C C . ALA B 1 588 ? -15.203 50.562 -1.852 1 36.25 588 ALA B C 1
ATOM 12525 O O . ALA B 1 588 ? -14.055 50.469 -1.434 1 36.25 588 ALA B O 1
ATOM 12526 N N . GLU B 1 589 ? -15.734 49.5 -2.33 1 41.94 589 GLU B N 1
ATOM 12527 C CA . GLU B 1 589 ? -15.133 48.5 -3.229 1 41.94 589 GLU B CA 1
ATOM 12528 C C . GLU B 1 589 ? -14.062 49.156 -4.109 1 41.94 589 GLU B C 1
ATOM 12530 O O . GLU B 1 589 ? -14.375 49.719 -5.16 1 41.94 589 GLU B O 1
ATOM 12535 N N . VAL B 1 590 ? -13.188 49.938 -3.637 1 41.34 590 VAL B N 1
ATOM 12536 C CA . VAL B 1 590 ? -12.148 50.375 -4.562 1 41.34 590 VAL B CA 1
ATOM 12537 C C . VAL B 1 590 ? -11.68 49.188 -5.414 1 41.34 590 VAL B C 1
ATOM 12539 O O . VAL B 1 590 ? -11.336 48.125 -4.883 1 41.34 590 VAL B O 1
ATOM 12542 N N . ALA B 1 591 ? -12.125 49.219 -6.617 1 47.34 591 ALA B N 1
ATOM 12543 C CA . ALA B 1 591 ? -11.625 48.25 -7.594 1 47.34 591 ALA B CA 1
ATOM 12544 C C . ALA B 1 591 ? -10.148 47.969 -7.371 1 47.34 591 ALA B C 1
ATOM 12546 O O . ALA B 1 591 ? -9.344 48.875 -7.203 1 47.34 591 ALA B O 1
ATOM 12547 N N . PRO B 1 592 ? -9.859 46.719 -6.973 1 58.78 592 PRO B N 1
ATOM 12548 C CA . PRO B 1 592 ? -8.453 46.406 -6.762 1 58.78 592 PRO B CA 1
ATOM 12549 C C . PRO B 1 592 ? -7.543 46.938 -7.867 1 58.78 592 PRO B C 1
ATOM 12551 O O . PRO B 1 592 ? -7.848 46.781 -9.055 1 58.78 592 PRO B O 1
ATOM 12554 N N . VAL B 1 593 ? -6.824 48.031 -7.766 1 66.31 593 VAL B N 1
ATOM 12555 C CA . VAL B 1 593 ? -5.793 48.469 -8.703 1 66.31 593 VAL B CA 1
ATOM 12556 C C . VAL B 1 593 ? -4.555 47.594 -8.555 1 66.31 593 VAL B C 1
ATOM 12558 O O . VAL B 1 593 ? -4.172 47.219 -7.445 1 66.31 593 VAL B O 1
ATOM 12561 N N . PHE B 1 594 ? -4.18 46.938 -9.609 1 81.38 594 PHE B N 1
ATOM 12562 C CA . PHE B 1 594 ? -2.992 46.094 -9.672 1 81.38 594 PHE B CA 1
ATOM 12563 C C . PHE B 1 594 ? -1.772 46.906 -10.086 1 81.38 594 PHE B C 1
ATOM 12565 O O . PHE B 1 594 ? -1.352 46.875 -11.242 1 81.38 594 PHE B O 1
ATOM 12572 N N . PRO B 1 595 ? -1.227 47.656 -9.102 1 87.62 595 PRO B N 1
ATOM 12573 C CA . PRO B 1 595 ? -0.029 48.438 -9.453 1 87.62 595 PRO B CA 1
ATOM 12574 C C . PRO B 1 595 ? 1.162 47.562 -9.797 1 87.62 595 PRO B C 1
ATOM 12576 O O . PRO B 1 595 ? 1.223 46.406 -9.359 1 87.62 595 PRO B O 1
ATOM 12579 N N . LYS B 1 596 ? 2.047 48.125 -10.609 1 92 596 LYS B N 1
ATOM 12580 C CA . LYS B 1 596 ? 3.289 47.406 -10.883 1 92 596 LYS B CA 1
ATOM 12581 C C . LYS B 1 596 ? 4.133 47.281 -9.617 1 92 596 LYS B C 1
ATOM 12583 O O . LYS B 1 596 ? 4.219 48.219 -8.82 1 92 596 LYS B O 1
ATOM 12588 N N . PRO B 1 597 ? 4.668 46.156 -9.359 1 93.56 597 PRO B N 1
ATOM 12589 C CA . PRO B 1 597 ? 5.457 45.938 -8.148 1 93.56 597 PRO B CA 1
ATOM 12590 C C . PRO B 1 597 ? 6.527 47 -7.93 1 93.56 597 PRO B C 1
ATOM 12592 O O . PRO B 1 597 ? 6.746 47.438 -6.797 1 93.56 597 PRO B O 1
ATOM 12595 N N . GLU B 1 598 ? 7.09 47.531 -9.008 1 93 598 GLU B N 1
ATOM 12596 C CA . GLU B 1 598 ? 8.195 48.5 -8.914 1 93 598 GLU B CA 1
ATOM 12597 C C . GLU B 1 598 ? 7.719 49.844 -8.398 1 93 598 GLU B C 1
ATOM 12599 O O . GLU B 1 598 ? 8.516 50.625 -7.887 1 93 598 GLU B O 1
ATOM 12604 N N . THR B 1 599 ? 6.457 50.094 -8.492 1 93.31 599 THR B N 1
ATOM 12605 C CA . THR B 1 599 ? 5.91 51.375 -8.031 1 93.31 599 THR B CA 1
ATOM 12606 C C . THR B 1 599 ? 5.473 51.281 -6.574 1 93.31 599 THR B C 1
ATOM 12608 O O . THR B 1 599 ? 5.156 52.281 -5.949 1 93.31 599 THR B O 1
ATOM 12611 N N . CYS B 1 600 ? 5.484 50.094 -6.082 1 95 600 CYS B N 1
ATOM 12612 C CA . CYS B 1 600 ? 5.055 49.875 -4.707 1 95 600 CYS B CA 1
ATOM 12613 C C . CYS B 1 600 ? 6.215 50.062 -3.736 1 95 600 CYS B C 1
ATOM 12615 O O . CYS B 1 600 ? 7.375 50.094 -4.148 1 95 600 CYS B O 1
ATOM 12617 N N . THR B 1 601 ? 5.906 50.312 -2.523 1 95.25 601 THR B N 1
ATOM 12618 C CA . THR B 1 601 ? 6.93 50.562 -1.514 1 95.25 601 THR B CA 1
ATOM 12619 C C . THR B 1 601 ? 6.812 49.562 -0.367 1 95.25 601 THR B C 1
ATOM 12621 O O . THR B 1 601 ? 5.715 49.312 0.133 1 95.25 601 THR B O 1
ATOM 12624 N N . LEU B 1 602 ? 7.965 48.938 -0.038 1 97.38 602 LEU B N 1
ATOM 12625 C CA . LEU B 1 602 ? 8.023 48.031 1.108 1 97.38 602 LEU B CA 1
ATOM 12626 C C . LEU B 1 602 ? 8.32 48.812 2.391 1 97.38 602 LEU B C 1
ATOM 12628 O O . LEU B 1 602 ? 9.266 49.594 2.445 1 97.38 602 LEU B O 1
ATOM 12632 N N . TYR B 1 603 ? 7.48 48.656 3.422 1 97.06 603 TYR B N 1
ATOM 12633 C CA . TYR B 1 603 ? 7.625 49.344 4.707 1 97.06 603 TYR B CA 1
ATOM 12634 C C . TYR B 1 603 ? 7.895 48.344 5.82 1 97.06 603 TYR B C 1
ATOM 12636 O O . TYR B 1 603 ? 7.434 47.188 5.758 1 97.06 603 TYR B O 1
ATOM 12644 N N . LYS B 1 604 ? 8.656 48.719 6.781 1 97.12 604 LYS B N 1
ATOM 12645 C CA . LYS B 1 604 ? 8.703 48 8.055 1 97.12 604 LYS B CA 1
ATOM 12646 C C . LYS B 1 604 ? 7.594 48.5 8.992 1 97.12 604 LYS B C 1
ATOM 12648 O O . LYS B 1 604 ? 7.367 49.688 9.133 1 97.12 604 LYS B O 1
ATOM 12653 N N . VAL B 1 605 ? 6.844 47.594 9.594 1 97.25 605 VAL B N 1
ATOM 12654 C CA . VAL B 1 605 ? 5.727 47.938 10.469 1 97.25 605 VAL B CA 1
ATOM 12655 C C . VAL B 1 605 ? 6.211 48.062 11.914 1 97.25 605 VAL B C 1
ATOM 12657 O O . VAL B 1 605 ? 6.898 47.156 12.406 1 97.25 605 VAL B O 1
ATOM 12660 N N . SER B 1 606 ? 5.91 49.156 12.516 1 95.06 606 SER B N 1
ATOM 12661 C CA . SER B 1 606 ? 6.23 49.312 13.93 1 95.06 606 SER B CA 1
ATOM 12662 C C . SER B 1 606 ? 5.332 48.406 14.789 1 95.06 606 SER B C 1
ATOM 12664 O O . SER B 1 606 ? 4.109 48.594 14.805 1 95.06 606 SER B O 1
ATOM 12666 N N . LYS B 1 607 ? 5.883 47.531 15.555 1 94.56 607 LYS B N 1
ATOM 12667 C CA . LYS B 1 607 ? 5.102 46.625 16.375 1 94.56 607 LYS B CA 1
ATOM 12668 C C . LYS B 1 607 ? 4.43 47.375 17.531 1 94.56 607 LYS B C 1
ATOM 12670 O O . LYS B 1 607 ? 3.318 47.031 17.938 1 94.56 607 LYS B O 1
ATOM 12675 N N . ASP B 1 608 ? 5.113 48.375 18.062 1 92.56 608 ASP B N 1
ATOM 12676 C CA . ASP B 1 608 ? 4.523 49.188 19.125 1 92.56 608 ASP B CA 1
ATOM 12677 C C . ASP B 1 608 ? 3.23 49.875 18.656 1 92.56 608 ASP B C 1
ATOM 12679 O O . ASP B 1 608 ? 2.242 49.875 19.391 1 92.56 608 ASP B O 1
ATOM 12683 N N . ALA B 1 609 ? 3.285 50.344 17.453 1 93.19 609 ALA B N 1
ATOM 12684 C CA . ALA B 1 609 ? 2.096 50.969 16.891 1 93.19 609 ALA B CA 1
ATOM 12685 C C . ALA B 1 609 ? 1.04 49.938 16.516 1 93.19 609 ALA B C 1
ATOM 12687 O O . ALA B 1 609 ? -0.146 50.125 16.797 1 93.19 609 ALA B O 1
ATOM 12688 N N . LEU B 1 610 ? 1.442 48.906 15.938 1 95.12 610 LEU B N 1
ATOM 12689 C CA . LEU B 1 610 ? 0.542 47.875 15.43 1 95.12 610 LEU B CA 1
ATOM 12690 C C . LEU B 1 610 ? -0.283 47.281 16.562 1 95.12 610 LEU B C 1
ATOM 12692 O O . LEU B 1 610 ? -1.47 46.969 16.391 1 95.12 610 LEU B O 1
ATOM 12696 N N . PHE B 1 611 ? 0.349 47.125 17.734 1 94.38 611 PHE B N 1
ATOM 12697 C CA . PHE B 1 611 ? -0.327 46.469 18.844 1 94.38 611 PHE B CA 1
ATOM 12698 C C . PHE B 1 611 ? -0.732 47.469 19.906 1 94.38 611 PHE B C 1
ATOM 12700 O O . PHE B 1 611 ? -0.834 47.125 21.094 1 94.38 611 PHE B O 1
ATOM 12707 N N . SER B 1 612 ? -0.94 48.719 19.578 1 90.44 612 SER B N 1
ATOM 12708 C CA . SER B 1 612 ? -1.286 49.781 20.516 1 90.44 612 SER B CA 1
ATOM 12709 C C . SER B 1 612 ? -2.744 49.688 20.953 1 90.44 612 SER B C 1
ATOM 12711 O O . SER B 1 612 ? -3.141 50.281 21.938 1 90.44 612 SER B O 1
ATOM 12713 N N . GLY B 1 613 ? -3.574 48.906 20.25 1 88.06 613 GLY B N 1
ATOM 12714 C CA . GLY B 1 613 ? -4.973 48.75 20.609 1 88.06 613 GLY B CA 1
ATOM 12715 C C . GLY B 1 613 ? -5.859 49.875 20.094 1 88.06 613 GLY B C 1
ATOM 12716 O O . GLY B 1 613 ? -7.059 49.906 20.375 1 88.06 613 GLY B O 1
ATOM 12717 N N . LEU B 1 614 ? -5.281 50.781 19.281 1 85.06 614 LEU B N 1
ATOM 12718 C CA . LEU B 1 614 ? -6.062 51.844 18.672 1 85.06 614 LEU B CA 1
ATOM 12719 C C . LEU B 1 614 ? -6.902 51.344 17.516 1 85.06 614 LEU B C 1
ATOM 12721 O O . LEU B 1 614 ? -6.527 50.344 16.859 1 85.06 614 LEU B O 1
ATOM 12725 N N . PRO B 1 615 ? -8.016 51.906 17.266 1 83.94 615 PRO B N 1
ATOM 12726 C CA . PRO B 1 615 ? -8.938 51.406 16.266 1 83.94 615 PRO B CA 1
ATOM 12727 C C . PRO B 1 615 ? -8.289 51.25 14.883 1 83.94 615 PRO B C 1
ATOM 12729 O O . PRO B 1 615 ? -8.477 50.25 14.203 1 83.94 615 PRO B O 1
ATOM 12732 N N . GLN B 1 616 ? -7.543 52.312 14.461 1 83.44 616 GLN B N 1
ATOM 12733 C CA . GLN B 1 616 ? -6.93 52.281 13.141 1 83.44 616 GLN B CA 1
ATOM 12734 C C . GLN B 1 616 ? -5.859 51.188 13.062 1 83.44 616 GLN B C 1
ATOM 12736 O O . GLN B 1 616 ? -5.742 50.5 12.047 1 83.44 616 GLN B O 1
ATOM 12741 N N . THR B 1 617 ? -5.102 51.094 14.07 1 89.56 617 THR B N 1
ATOM 12742 C CA . THR B 1 617 ? -4.043 50.094 14.086 1 89.56 617 THR B CA 1
ATOM 12743 C C . THR B 1 617 ? -4.633 48.688 14.188 1 89.56 617 THR B C 1
ATOM 12745 O O . THR B 1 617 ? -4.062 47.719 13.664 1 89.56 617 THR B O 1
ATOM 12748 N N . GLU B 1 618 ? -5.777 48.594 14.875 1 90.25 618 GLU B N 1
ATOM 12749 C CA . GLU B 1 618 ? -6.457 47.312 14.953 1 90.25 618 GLU B CA 1
ATOM 12750 C C . GLU B 1 618 ? -6.922 46.844 13.578 1 90.25 618 GLU B C 1
ATOM 12752 O O . GLU B 1 618 ? -6.84 45.656 13.266 1 90.25 618 GLU B O 1
ATOM 12757 N N . LEU B 1 619 ? -7.406 47.75 12.82 1 87.31 619 LEU B N 1
ATOM 12758 C CA . LEU B 1 619 ? -7.824 47.438 11.461 1 87.31 619 LEU B CA 1
ATOM 12759 C C . LEU B 1 619 ? -6.645 46.938 10.641 1 87.31 619 LEU B C 1
ATOM 12761 O O . LEU B 1 619 ? -6.781 45.969 9.859 1 87.31 619 LEU B O 1
ATOM 12765 N N . PHE B 1 620 ? -5.559 47.594 10.766 1 90.81 620 PHE B N 1
ATOM 12766 C CA . PHE B 1 620 ? -4.359 47.219 10.023 1 90.81 620 PHE B CA 1
ATOM 12767 C C . PHE B 1 620 ? -3.855 45.844 10.469 1 90.81 620 PHE B C 1
ATOM 12769 O O . PHE B 1 620 ? -3.445 45.031 9.641 1 90.81 620 PHE B O 1
ATOM 12776 N N . LEU B 1 621 ? -3.898 45.625 11.789 1 93 621 LEU B N 1
ATOM 12777 C CA . LEU B 1 621 ? -3.492 44.312 12.328 1 93 621 LEU B CA 1
ATOM 12778 C C . LEU B 1 621 ? -4.379 43.219 11.789 1 93 621 LEU B C 1
ATOM 12780 O O . LEU B 1 621 ? -3.881 42.156 11.391 1 93 621 LEU B O 1
ATOM 12784 N N . GLN B 1 622 ? -5.645 43.438 11.789 1 88.56 622 GLN B N 1
ATOM 12785 C CA . GLN B 1 622 ? -6.59 42.469 11.266 1 88.56 622 GLN B CA 1
ATOM 12786 C C . GLN B 1 622 ? -6.328 42.188 9.789 1 88.56 622 GLN B C 1
ATOM 12788 O O . GLN B 1 622 ? -6.465 41.031 9.336 1 88.56 622 GLN B O 1
ATOM 12793 N N . ALA B 1 623 ? -5.965 43.156 9.062 1 86.19 623 ALA B N 1
ATOM 12794 C CA . ALA B 1 623 ? -5.676 43 7.641 1 86.19 623 ALA B CA 1
ATOM 12795 C C . ALA B 1 623 ? -4.434 42.156 7.426 1 86.19 623 ALA B C 1
ATOM 12797 O O . ALA B 1 623 ? -4.438 41.25 6.586 1 86.19 623 ALA B O 1
ATOM 12798 N N . ILE B 1 624 ? -3.426 42.438 8.164 1 91.25 624 ILE B N 1
ATOM 12799 C CA . ILE B 1 624 ? -2.191 41.656 8.055 1 91.25 624 ILE B CA 1
ATOM 12800 C C . ILE B 1 624 ? -2.461 40.219 8.43 1 91.25 624 ILE B C 1
ATOM 12802 O O . ILE B 1 624 ? -2.055 39.281 7.711 1 91.25 624 ILE B O 1
ATOM 12806 N N . TRP B 1 625 ? -3.16 40.062 9.508 1 88.25 625 TRP B N 1
ATOM 12807 C CA . TRP B 1 625 ? -3.412 38.719 10.008 1 88.25 625 TRP B CA 1
ATOM 12808 C C . TRP B 1 625 ? -4.309 37.938 9.047 1 88.25 625 TRP B C 1
ATOM 12810 O O . TRP B 1 625 ? -4.16 36.719 8.898 1 88.25 625 TRP B O 1
ATOM 12820 N N . GLY B 1 626 ? -5.238 38.625 8.5 1 79.88 626 GLY B N 1
ATOM 12821 C CA . GLY B 1 626 ? -6.074 38.031 7.488 1 79.88 626 GLY B CA 1
ATOM 12822 C C . GLY B 1 626 ? -5.285 37.469 6.312 1 79.88 626 GLY B C 1
ATOM 12823 O O . GLY B 1 626 ? -5.57 36.375 5.824 1 79.88 626 GLY B O 1
ATOM 12824 N N . ILE B 1 627 ? -4.293 38.156 5.891 1 82.44 627 ILE B N 1
ATOM 12825 C CA . ILE B 1 627 ? -3.434 37.75 4.789 1 82.44 627 ILE B CA 1
ATOM 12826 C C . ILE B 1 627 ? -2.604 36.531 5.207 1 82.44 627 ILE B C 1
ATOM 12828 O O . ILE B 1 627 ? -2.484 35.562 4.453 1 82.44 627 ILE B O 1
ATOM 12832 N N . PHE B 1 628 ? -2.105 36.594 6.41 1 84.25 628 PHE B N 1
ATOM 12833 C CA . PHE B 1 628 ? -1.289 35.469 6.914 1 84.25 628 PHE B CA 1
ATOM 12834 C C . PHE B 1 628 ? -2.129 34.219 7.105 1 84.25 628 PHE B C 1
ATOM 12836 O O . PHE B 1 628 ? -1.689 33.125 6.773 1 84.25 628 PHE B O 1
ATOM 12843 N N . SER B 1 629 ? -3.287 34.344 7.637 1 75.88 629 SER B N 1
ATOM 12844 C CA . SER B 1 629 ? -4.145 33.188 7.945 1 75.88 629 SER B CA 1
ATOM 12845 C C . SER B 1 629 ? -4.66 32.531 6.672 1 75.88 629 SER B C 1
ATOM 12847 O O . SER B 1 629 ? -4.906 31.328 6.652 1 75.88 629 SER B O 1
ATOM 12849 N N . ALA B 1 630 ? -4.816 33.219 5.66 1 68.31 630 ALA B N 1
ATOM 12850 C CA . ALA B 1 630 ? -5.332 32.719 4.398 1 68.31 630 ALA B CA 1
ATOM 12851 C C . ALA B 1 630 ? -4.27 31.891 3.672 1 68.31 630 ALA B C 1
ATOM 12853 O O . ALA B 1 630 ? -4.598 31.016 2.855 1 68.31 630 ALA B O 1
ATOM 12854 N N . SER B 1 631 ? -3.096 32.094 3.973 1 66.62 631 SER B N 1
ATOM 12855 C CA . SER B 1 631 ? -2.041 31.5 3.152 1 66.62 631 SER B CA 1
ATOM 12856 C C . SER B 1 631 ? -1.294 30.406 3.908 1 66.62 631 SER B C 1
ATOM 12858 O O . SER B 1 631 ? -0.639 29.562 3.299 1 66.62 631 SER B O 1
ATOM 12860 N N . HIS B 1 632 ? -1.412 30.469 5.156 1 63.19 632 HIS B N 1
ATOM 12861 C CA . HIS B 1 632 ? -0.564 29.547 5.906 1 63.19 632 HIS B CA 1
ATOM 12862 C C . HIS B 1 632 ? -1.399 28.516 6.668 1 63.19 632 HIS B C 1
ATOM 12864 O O . HIS B 1 632 ? -2.367 28.891 7.344 1 63.19 632 HIS B O 1
ATOM 12870 N N . TYR B 1 633 ? -1.042 27.281 6.531 1 60.41 633 TYR B N 1
ATOM 12871 C CA . TYR B 1 633 ? -1.812 26.188 7.094 1 60.41 633 TYR B CA 1
ATOM 12872 C C . TYR B 1 633 ? -1.613 26.094 8.602 1 60.41 633 TYR B C 1
ATOM 12874 O O . TYR B 1 633 ? -2.451 25.531 9.312 1 60.41 633 TYR B O 1
ATOM 12882 N N . LYS B 1 634 ? -0.517 26.625 9.195 1 62 634 LYS B N 1
ATOM 12883 C CA . LYS B 1 634 ? -0.219 26.469 10.617 1 62 634 LYS B CA 1
ATOM 12884 C C . LYS B 1 634 ? -0.495 27.766 11.383 1 62 634 LYS B C 1
ATOM 12886 O O . LYS B 1 634 ? 0.084 28 12.445 1 62 634 LYS B O 1
ATOM 12891 N N . ASN B 1 635 ? -1.32 28.578 10.922 1 73.62 635 ASN B N 1
ATOM 12892 C CA . ASN B 1 635 ? -1.605 29.797 11.672 1 73.62 635 ASN B CA 1
ATOM 12893 C C . ASN B 1 635 ? -2.373 29.5 12.961 1 73.62 635 ASN B C 1
ATOM 12895 O O . ASN B 1 635 ? -3.293 28.688 12.961 1 73.62 635 ASN B O 1
ATOM 12899 N N . SER B 1 636 ? -1.797 29.969 14.039 1 79.56 636 SER B N 1
ATOM 12900 C CA . SER B 1 636 ? -2.428 29.828 15.352 1 79.56 636 SER B CA 1
ATOM 12901 C C . SER B 1 636 ? -2.459 31.156 16.094 1 79.56 636 SER B C 1
ATOM 12903 O O . SER B 1 636 ? -1.627 32.031 15.844 1 79.56 636 SER B O 1
ATOM 12905 N N . PRO B 1 637 ? -3.342 31.344 17.016 1 87.44 637 PRO B N 1
ATOM 12906 C CA . PRO B 1 637 ? -3.379 32.562 17.797 1 87.44 637 PRO B CA 1
ATOM 12907 C C . PRO B 1 637 ? -2.09 32.812 18.578 1 87.44 637 PRO B C 1
ATOM 12909 O O . PRO B 1 637 ? -1.743 33.969 18.875 1 87.44 637 PRO B O 1
ATOM 12912 N N . ASN B 1 638 ? -1.435 31.766 18.906 1 89.69 638 ASN B N 1
ATOM 12913 C CA . ASN B 1 638 ? -0.161 31.922 19.594 1 89.69 638 ASN B CA 1
ATOM 12914 C C . ASN B 1 638 ? 0.852 32.688 18.75 1 89.69 638 ASN B C 1
ATOM 12916 O O . ASN B 1 638 ? 1.813 33.25 19.281 1 89.69 638 ASN B O 1
ATOM 12920 N N . ASP B 1 639 ? 0.62 32.75 17.484 1 90.19 639 ASP B N 1
ATOM 12921 C CA . ASP B 1 639 ? 1.513 33.5 16.609 1 90.19 639 ASP B CA 1
ATOM 12922 C C . ASP B 1 639 ? 1.394 35 16.844 1 90.19 639 ASP B C 1
ATOM 12924 O O . ASP B 1 639 ? 2.307 35.75 16.516 1 90.19 639 ASP B O 1
ATOM 12928 N N . LEU B 1 640 ? 0.326 35.344 17.438 1 92.12 640 LEU B N 1
ATOM 12929 C CA . LEU B 1 640 ? 0.121 36.781 17.719 1 92.12 640 LEU B CA 1
ATOM 12930 C C . LEU B 1 640 ? 1.069 37.25 18.812 1 92.12 640 LEU B C 1
ATOM 12932 O O . LEU B 1 640 ? 1.677 38.312 18.703 1 92.12 640 LEU B O 1
ATOM 12936 N N . ILE B 1 641 ? 1.152 36.438 19.891 1 93.12 641 ILE B N 1
ATOM 12937 C CA . ILE B 1 641 ? 2.043 36.812 20.969 1 93.12 641 ILE B CA 1
ATOM 12938 C C . ILE B 1 641 ? 3.494 36.75 20.516 1 93.12 641 ILE B C 1
ATOM 12940 O O . ILE B 1 641 ? 4.336 37.531 20.938 1 93.12 641 ILE B O 1
ATOM 12944 N N . LEU B 1 642 ? 3.76 35.844 19.656 1 92.5 642 LEU B N 1
ATOM 12945 C CA . LEU B 1 642 ? 5.102 35.719 19.094 1 92.5 642 LEU B CA 1
ATOM 12946 C C . LEU B 1 642 ? 5.469 36.938 18.281 1 92.5 642 LEU B C 1
ATOM 12948 O O . LEU B 1 642 ? 6.551 37.5 18.453 1 92.5 642 LEU B O 1
ATOM 12952 N N . LEU B 1 643 ? 4.586 37.312 17.453 1 93.94 643 LEU B N 1
ATOM 12953 C CA . LEU B 1 643 ? 4.836 38.5 16.609 1 93.94 643 LEU B CA 1
ATOM 12954 C C . LEU B 1 643 ? 4.883 39.75 17.453 1 93.94 643 LEU B C 1
ATOM 12956 O O . LEU B 1 643 ? 5.727 40.625 17.219 1 93.94 643 LEU B O 1
ATOM 12960 N N . ALA B 1 644 ? 4.062 39.844 18.422 1 95.38 644 ALA B N 1
ATOM 12961 C CA . ALA B 1 644 ? 3.928 41.031 19.234 1 95.38 644 ALA B CA 1
ATOM 12962 C C . ALA B 1 644 ? 5.129 41.219 20.172 1 95.38 644 ALA B C 1
ATOM 12964 O O . ALA B 1 644 ? 5.742 42.281 20.203 1 95.38 644 ALA B O 1
ATOM 12965 N N . ASP B 1 645 ? 5.551 40.156 20.828 1 94.56 645 ASP B N 1
ATOM 12966 C CA . ASP B 1 645 ? 6.426 40.312 21.984 1 94.56 645 ASP B CA 1
ATOM 12967 C C . ASP B 1 645 ? 7.859 39.906 21.656 1 94.56 645 ASP B C 1
ATOM 12969 O O . ASP B 1 645 ? 8.805 40.312 22.344 1 94.56 645 ASP B O 1
ATOM 12973 N N . ASN B 1 646 ? 8.055 39.031 20.734 1 93.25 646 ASN B N 1
ATOM 12974 C CA . ASN B 1 646 ? 9.406 38.594 20.391 1 93.25 646 ASN B CA 1
ATOM 12975 C C . ASN B 1 646 ? 10.164 39.656 19.609 1 93.25 646 ASN B C 1
ATOM 12977 O O . ASN B 1 646 ? 9.773 40 18.484 1 93.25 646 ASN B O 1
ATOM 12981 N N . PRO B 1 647 ? 11.219 40.188 20.141 1 93 647 PRO B N 1
ATOM 12982 C CA . PRO B 1 647 ? 11.945 41.281 19.484 1 93 647 PRO B CA 1
ATOM 12983 C C . PRO B 1 647 ? 12.664 40.812 18.219 1 93 647 PRO B C 1
ATOM 12985 O O . PRO B 1 647 ? 13.07 41.625 17.391 1 93 647 PRO B O 1
ATOM 12988 N N . LEU B 1 648 ? 12.82 39.531 18.016 1 93.44 648 LEU B N 1
ATOM 12989 C CA . LEU B 1 648 ? 13.57 39 16.891 1 93.44 648 LEU B CA 1
ATOM 12990 C C . LEU B 1 648 ? 12.68 38.875 15.656 1 93.44 648 LEU B C 1
ATOM 12992 O O . LEU B 1 648 ? 13.164 38.625 14.555 1 93.44 648 LEU B O 1
ATOM 12996 N N . HIS B 1 649 ? 11.391 39.125 15.836 1 94.88 649 HIS B N 1
ATOM 12997 C CA . HIS B 1 649 ? 10.461 39.031 14.719 1 94.88 649 HIS B CA 1
ATOM 12998 C C . HIS B 1 649 ? 10.109 40.438 14.203 1 94.88 649 HIS B C 1
ATOM 13000 O O . HIS B 1 649 ? 9.938 41.375 14.984 1 94.88 649 HIS B O 1
ATOM 13006 N N . ASP B 1 650 ? 10.078 40.594 12.945 1 95.94 650 ASP B N 1
ATOM 13007 C CA . ASP B 1 650 ? 9.664 41.844 12.297 1 95.94 650 ASP B CA 1
ATOM 13008 C C . ASP B 1 650 ? 8.617 41.562 11.219 1 95.94 650 ASP B C 1
ATOM 13010 O O . ASP B 1 650 ? 8.477 40.438 10.75 1 95.94 650 ASP B O 1
ATOM 13014 N N . VAL B 1 651 ? 7.879 42.594 10.914 1 97.5 651 VAL B N 1
ATOM 13015 C CA . VAL B 1 651 ? 6.855 42.5 9.883 1 97.5 651 VAL B CA 1
ATOM 13016 C C . VAL B 1 651 ? 7.07 43.594 8.828 1 97.5 651 VAL B C 1
ATOM 13018 O O . VAL B 1 651 ? 7.387 44.719 9.164 1 97.5 651 VAL B O 1
ATOM 13021 N N . PHE B 1 652 ? 7.051 43.188 7.586 1 98.12 652 PHE B N 1
ATOM 13022 C CA . PHE B 1 652 ? 7.121 44.094 6.449 1 98.12 652 PHE B CA 1
ATOM 13023 C C . PHE B 1 652 ? 5.848 44.031 5.617 1 98.12 652 PHE B C 1
ATOM 13025 O O . PHE B 1 652 ? 5.23 42.969 5.5 1 98.12 652 PHE B O 1
ATOM 13032 N N . VAL B 1 653 ? 5.41 45.156 5.094 1 97.38 653 VAL B N 1
ATOM 13033 C CA . VAL B 1 653 ? 4.227 45.188 4.242 1 97.38 653 VAL B CA 1
ATOM 13034 C C . VAL B 1 653 ? 4.516 45.969 2.977 1 97.38 653 VAL B C 1
ATOM 13036 O O . VAL B 1 653 ? 5.227 47 3.02 1 97.38 653 VAL B O 1
ATOM 13039 N N . LEU B 1 654 ? 4.082 45.438 1.89 1 96.69 654 LEU B N 1
ATOM 13040 C CA . LEU B 1 654 ? 4.16 46.125 0.612 1 96.69 654 LEU B CA 1
ATOM 13041 C C . LEU B 1 654 ? 2.865 46.875 0.328 1 96.69 654 LEU B C 1
ATOM 13043 O O . LEU B 1 654 ? 1.784 46.281 0.32 1 96.69 654 LEU B O 1
ATOM 13047 N N . CYS B 1 655 ? 2.996 48.188 0.152 1 94.31 655 CYS B N 1
ATOM 13048 C CA . CYS B 1 655 ? 1.838 49.031 -0.109 1 94.31 655 CYS B CA 1
ATOM 13049 C C . CYS B 1 655 ? 1.972 49.75 -1.451 1 94.31 655 CYS B C 1
ATOM 13051 O O . CYS B 1 655 ? 3.084 50.031 -1.9 1 94.31 655 CYS B O 1
ATOM 13053 N N . PRO B 1 656 ? 0.777 49.938 -2.059 1 91.81 656 PRO B N 1
ATOM 13054 C CA . PRO B 1 656 ? 0.823 50.781 -3.262 1 91.81 656 PRO B CA 1
ATOM 13055 C C . PRO B 1 656 ? 1.176 52.219 -2.957 1 91.81 656 PRO B C 1
ATOM 13057 O O . PRO B 1 656 ? 1.244 52.625 -1.788 1 91.81 656 PRO B O 1
ATOM 13060 N N . PRO B 1 657 ? 1.446 52.969 -3.992 1 88.19 657 PRO B N 1
ATOM 13061 C CA . PRO B 1 657 ? 1.706 54.406 -3.727 1 88.19 657 PRO B CA 1
ATOM 13062 C C . PRO B 1 657 ? 0.568 55.062 -2.967 1 88.19 657 PRO B C 1
ATOM 13064 O O . PRO B 1 657 ? -0.605 54.844 -3.281 1 88.19 657 PRO B O 1
ATOM 13067 N N . ILE B 1 658 ? 0.982 55.688 -1.832 1 83.44 658 ILE B N 1
ATOM 13068 C CA . ILE B 1 658 ? -0.011 56.312 -0.963 1 83.44 658 ILE B CA 1
ATOM 13069 C C . ILE B 1 658 ? -0.518 57.625 -1.601 1 83.44 658 ILE B C 1
ATOM 13071 O O . ILE B 1 658 ? 0.25 58.562 -1.797 1 83.44 658 ILE B O 1
ATOM 13075 N N . THR B 1 659 ? -1.773 57.719 -2.066 1 75.88 659 THR B N 1
ATOM 13076 C CA . THR B 1 659 ? -2.383 58.906 -2.662 1 75.88 659 THR B CA 1
ATOM 13077 C C . THR B 1 659 ? -3.182 59.688 -1.622 1 75.88 659 THR B C 1
ATOM 13079 O O . THR B 1 659 ? -3.291 60.906 -1.708 1 75.88 659 THR B O 1
ATOM 13082 N N . ASP B 1 660 ? -3.746 59 -0.651 1 72.56 660 ASP B N 1
ATOM 13083 C CA . ASP B 1 660 ? -4.539 59.594 0.42 1 72.56 660 ASP B CA 1
ATOM 13084 C C . ASP B 1 660 ? -3.955 59.281 1.789 1 72.56 660 ASP B C 1
ATOM 13086 O O . ASP B 1 660 ? -3.959 58.094 2.199 1 72.56 660 ASP B O 1
ATOM 13090 N N . THR B 1 661 ? -3.506 60.219 2.496 1 69.06 661 THR B N 1
ATOM 13091 C CA . THR B 1 661 ? -2.828 60.031 3.77 1 69.06 661 THR B CA 1
ATOM 13092 C C . THR B 1 661 ? -3.84 59.812 4.895 1 69.06 661 THR B C 1
ATOM 13094 O O . THR B 1 661 ? -3.471 59.469 6.012 1 69.06 661 THR B O 1
ATOM 13097 N N . SER B 1 662 ? -5.047 60.062 4.652 1 66.06 662 SER B N 1
ATOM 13098 C CA . SER B 1 662 ? -6.074 59.969 5.688 1 66.06 662 SER B CA 1
ATOM 13099 C C . SER B 1 662 ? -6.551 58.531 5.852 1 66.06 662 SER B C 1
ATOM 13101 O O . SER B 1 662 ? -7.176 58.188 6.859 1 66.06 662 SER B O 1
ATOM 13103 N N . ARG B 1 663 ? -6.125 57.781 4.922 1 74.94 663 ARG B N 1
ATOM 13104 C CA . ARG B 1 663 ? -6.574 56.375 4.973 1 74.94 663 ARG B CA 1
ATOM 13105 C C . ARG B 1 663 ? -5.387 55.438 5.035 1 74.94 663 ARG B C 1
ATOM 13107 O O . ARG B 1 663 ? -4.297 55.75 4.559 1 74.94 663 ARG B O 1
ATOM 13114 N N . LEU B 1 664 ? -5.672 54.375 5.695 1 81.38 664 LEU B N 1
ATOM 13115 C CA . LEU B 1 664 ? -4.656 53.312 5.699 1 81.38 664 LEU B CA 1
ATOM 13116 C C . LEU B 1 664 ? -4.508 52.688 4.312 1 81.38 664 LEU B C 1
ATOM 13118 O O . LEU B 1 664 ? -5.504 52.469 3.625 1 81.38 664 LEU B O 1
ATOM 13122 N N . PRO B 1 665 ? -3.334 52.594 3.824 1 86.19 665 PRO B N 1
ATOM 13123 C CA . PRO B 1 665 ? -3.139 51.969 2.516 1 86.19 665 PRO B CA 1
ATOM 13124 C C . PRO B 1 665 ? -3.455 50.469 2.521 1 86.19 665 PRO B C 1
ATOM 13126 O O . PRO B 1 665 ? -3.291 49.812 3.547 1 86.19 665 PRO B O 1
ATOM 13129 N N . PRO B 1 666 ? -3.908 50.031 1.379 1 86.38 666 PRO B N 1
ATOM 13130 C CA . PRO B 1 666 ? -4.105 48.594 1.293 1 86.38 666 PRO B CA 1
ATOM 13131 C C . PRO B 1 666 ? -2.793 47.812 1.323 1 86.38 666 PRO B C 1
ATOM 13133 O O . PRO B 1 666 ? -1.757 48.312 0.895 1 86.38 666 PRO B O 1
ATOM 13136 N N . ILE B 1 667 ? -2.846 46.656 1.861 1 91.88 667 ILE B N 1
ATOM 13137 C CA . ILE B 1 667 ? -1.67 45.781 1.951 1 91.88 667 ILE B CA 1
ATOM 13138 C C . ILE B 1 667 ? -1.665 44.812 0.792 1 91.88 667 ILE B C 1
ATOM 13140 O O . ILE B 1 667 ? -2.566 43.969 0.674 1 91.88 667 ILE B O 1
ATOM 13144 N N . LEU B 1 668 ? -0.678 44.875 -0.091 1 92.06 668 LEU B N 1
ATOM 13145 C CA . LEU B 1 668 ? -0.558 43.969 -1.229 1 92.06 668 LEU B CA 1
ATOM 13146 C C . LEU B 1 668 ? 0.097 42.656 -0.812 1 92.06 668 LEU B C 1
ATOM 13148 O O . LEU B 1 668 ? -0.343 41.562 -1.223 1 92.06 668 LEU B O 1
ATOM 13152 N N . CYS B 1 669 ? 1.127 42.781 -0.08 1 94.19 669 CYS B N 1
ATOM 13153 C CA . CYS B 1 669 ? 1.901 41.656 0.386 1 94.19 669 CYS B CA 1
ATOM 13154 C C . CYS B 1 669 ? 2.475 41.906 1.774 1 94.19 669 CYS B C 1
ATOM 13156 O O . CYS B 1 669 ? 2.885 43.031 2.084 1 94.19 669 CYS B O 1
ATOM 13158 N N . ALA B 1 670 ? 2.367 40.938 2.621 1 95.56 670 ALA B N 1
ATOM 13159 C CA . ALA B 1 670 ? 2.93 41 3.967 1 95.56 670 ALA B CA 1
ATOM 13160 C C . ALA B 1 670 ? 3.986 39.938 4.184 1 95.56 670 ALA B C 1
ATOM 13162 O O . ALA B 1 670 ? 3.873 38.812 3.65 1 95.56 670 ALA B O 1
ATOM 13163 N N . CYS B 1 671 ? 5.043 40.281 4.895 1 97.19 671 CYS B N 1
ATOM 13164 C CA . CYS B 1 671 ? 6.145 39.344 5.137 1 97.19 671 CYS B CA 1
ATOM 13165 C C . CYS B 1 671 ? 6.605 39.438 6.59 1 97.19 671 CYS B C 1
ATOM 13167 O O . CYS B 1 671 ? 6.941 40.5 7.086 1 97.19 671 CYS B O 1
ATOM 13169 N N . GLN B 1 672 ? 6.523 38.344 7.289 1 96.81 672 GLN B N 1
ATOM 13170 C CA . GLN B 1 672 ? 7.074 38.219 8.633 1 96.81 672 GLN B CA 1
ATOM 13171 C C . GLN B 1 672 ? 8.453 37.562 8.609 1 96.81 672 GLN B C 1
ATOM 13173 O O . GLN B 1 672 ? 8.641 36.562 7.941 1 96.81 672 GLN B O 1
ATOM 13178 N N . VAL B 1 673 ? 9.461 38.156 9.234 1 97.5 673 VAL B N 1
ATOM 13179 C CA . VAL B 1 673 ? 10.805 37.594 9.25 1 97.5 673 VAL B CA 1
ATOM 13180 C C . VAL B 1 673 ? 11.273 37.438 10.695 1 97.5 673 VAL B C 1
ATOM 13182 O O . VAL B 1 673 ? 10.781 38.094 11.602 1 97.5 673 VAL B O 1
ATOM 13185 N N . ALA B 1 674 ? 12.141 36.5 10.922 1 96.38 674 ALA B N 1
ATOM 13186 C CA . ALA B 1 674 ? 12.758 36.25 12.219 1 96.38 674 ALA B CA 1
ATOM 13187 C C . ALA B 1 674 ? 14.281 36.281 12.109 1 96.38 674 ALA B C 1
ATOM 13189 O O . ALA B 1 674 ? 14.852 35.562 11.266 1 96.38 674 ALA B O 1
ATOM 13190 N N . SER B 1 675 ? 14.898 37.094 12.875 1 94.88 675 SER B N 1
ATOM 13191 C CA . SER B 1 675 ? 16.359 37.094 12.93 1 94.88 675 SER B CA 1
ATOM 13192 C C . SER B 1 675 ? 16.891 35.844 13.602 1 94.88 675 SER B C 1
ATOM 13194 O O . SER B 1 675 ? 16.359 35.406 14.633 1 94.88 675 SER B O 1
ATOM 13196 N N . GLU B 1 676 ? 17.844 35.219 13.008 1 94.5 676 GLU B N 1
ATOM 13197 C CA . GLU B 1 676 ? 18.453 34 13.531 1 94.5 676 GLU B CA 1
ATOM 13198 C C . GLU B 1 676 ? 19.969 34.094 13.539 1 94.5 676 GLU B C 1
ATOM 13200 O O . GLU B 1 676 ? 20.547 34.938 12.812 1 94.5 676 GLU B O 1
ATOM 13205 N N . GLY B 1 677 ? 20.594 33.281 14.391 1 93.19 677 GLY B N 1
ATOM 13206 C CA . GLY B 1 677 ? 22.047 33.219 14.422 1 93.19 677 GLY B CA 1
ATOM 13207 C C . GLY B 1 677 ? 22.672 34.094 15.484 1 93.19 677 GLY B C 1
ATOM 13208 O O . GLY B 1 677 ? 22.078 34.281 16.547 1 93.19 677 GLY B O 1
ATOM 13209 N N . PHE B 1 678 ? 24 34.469 15.297 1 92.38 678 PHE B N 1
ATOM 13210 C CA . PHE B 1 678 ? 24.781 35.25 16.25 1 92.38 678 PHE B CA 1
ATOM 13211 C C . PHE B 1 678 ? 24.938 34.469 17.562 1 92.38 678 PHE B C 1
ATOM 13213 O O . PHE B 1 678 ? 24.906 35.062 18.641 1 92.38 678 PHE B O 1
ATOM 13220 N N . LEU B 1 679 ? 24.922 33.188 17.422 1 91.88 679 LEU B N 1
ATOM 13221 C CA . LEU B 1 679 ? 25 32.375 18.625 1 91.88 679 LEU B CA 1
ATOM 13222 C C . LEU B 1 679 ? 26.438 32.25 19.094 1 91.88 679 LEU B C 1
ATOM 13224 O O . LEU B 1 679 ? 27.375 32.219 18.297 1 91.88 679 LEU B O 1
ATOM 13228 N N . ARG B 1 680 ? 26.609 32.094 20.344 1 91 680 ARG B N 1
ATOM 13229 C CA . ARG B 1 680 ? 27.938 31.859 20.922 1 91 680 ARG B CA 1
ATOM 13230 C C . ARG B 1 680 ? 28.469 30.484 20.578 1 91 680 ARG B C 1
ATOM 13232 O O . ARG B 1 680 ? 27.75 29.484 20.719 1 91 680 ARG B O 1
ATOM 13239 N N . THR B 1 681 ? 29.578 30.5 20.203 1 87.94 681 THR B N 1
ATOM 13240 C CA . THR B 1 681 ? 30.203 29.266 19.75 1 87.94 681 THR B CA 1
ATOM 13241 C C . THR B 1 681 ? 30.203 28.219 20.859 1 87.94 681 THR B C 1
ATOM 13243 O O . THR B 1 681 ? 30.016 27.031 20.594 1 87.94 681 THR B O 1
ATOM 13246 N N . SER B 1 682 ? 30.484 28.578 22 1 88.31 682 SER B N 1
ATOM 13247 C CA . SER B 1 682 ? 30.547 27.656 23.141 1 88.31 682 SER B CA 1
ATOM 13248 C C . SER B 1 682 ? 29.203 26.984 23.359 1 88.31 682 SER B C 1
ATOM 13250 O O . SER B 1 682 ? 29.141 25.781 23.641 1 88.31 682 SER B O 1
ATOM 13252 N N . VAL B 1 683 ? 28.188 27.734 23.188 1 88.81 683 VAL B N 1
ATOM 13253 C CA . VAL B 1 683 ? 26.844 27.219 23.375 1 88.81 683 VAL B CA 1
ATOM 13254 C C . VAL B 1 683 ? 26.5 26.203 22.281 1 88.81 683 VAL B C 1
ATOM 13256 O O . VAL B 1 683 ? 25.938 25.141 22.547 1 88.81 683 VAL B O 1
ATOM 13259 N N . VAL B 1 684 ? 26.922 26.578 21.125 1 90.19 684 VAL B N 1
ATOM 13260 C CA . VAL B 1 684 ? 26.609 25.734 19.969 1 90.19 684 VAL B CA 1
ATOM 13261 C C . VAL B 1 684 ? 27.375 24.406 20.062 1 90.19 684 VAL B C 1
ATOM 13263 O O . VAL B 1 684 ? 26.812 23.344 19.828 1 90.19 684 VAL B O 1
ATOM 13266 N N . ARG B 1 685 ? 28.609 24.438 20.359 1 89 685 ARG B N 1
ATOM 13267 C CA . ARG B 1 685 ? 29.422 23.234 20.469 1 89 685 ARG B CA 1
ATOM 13268 C C . ARG B 1 685 ? 28.906 22.312 21.562 1 89 685 ARG B C 1
ATOM 13270 O O . ARG B 1 685 ? 28.875 21.094 21.391 1 89 685 ARG B O 1
ATOM 13277 N N . ASN B 1 686 ? 28.547 22.906 22.625 1 87.88 686 ASN B N 1
ATOM 13278 C CA . ASN B 1 686 ? 28 22.125 23.734 1 87.88 686 ASN B CA 1
ATOM 13279 C C . ASN B 1 686 ? 26.672 21.469 23.344 1 87.88 686 ASN B C 1
ATOM 13281 O O . ASN B 1 686 ? 26.422 20.312 23.688 1 87.88 686 ASN B O 1
ATOM 13285 N N . ALA B 1 687 ? 25.859 22.219 22.734 1 87.38 687 ALA B N 1
ATOM 13286 C CA . ALA B 1 687 ? 24.562 21.703 22.328 1 87.38 687 ALA B CA 1
ATOM 13287 C C . ALA B 1 687 ? 24.719 20.578 21.312 1 87.38 687 ALA B C 1
ATOM 13289 O O . ALA B 1 687 ? 23.984 19.578 21.391 1 87.38 687 ALA B O 1
ATOM 13290 N N . LEU B 1 688 ? 25.625 20.734 20.422 1 84.44 688 LEU B N 1
ATOM 13291 C CA . LEU B 1 688 ? 25.859 19.719 19.406 1 84.44 688 LEU B CA 1
ATOM 13292 C C . LEU B 1 688 ? 26.391 18.438 20.047 1 84.44 688 LEU B C 1
ATOM 13294 O O . LEU B 1 688 ? 26.047 17.328 19.609 1 84.44 688 LEU B O 1
ATOM 13298 N N . GLN B 1 689 ? 27.172 18.547 21.031 1 83.19 689 GLN B N 1
ATOM 13299 C CA . GLN B 1 689 ? 27.75 17.406 21.719 1 83.19 689 GLN B CA 1
ATOM 13300 C C . GLN B 1 689 ? 26.688 16.578 22.422 1 83.19 689 GLN B C 1
ATOM 13302 O O . GLN B 1 689 ? 26.828 15.367 22.594 1 83.19 689 GLN B O 1
ATOM 13307 N N . HIS B 1 690 ? 25.641 17.234 22.766 1 82.19 690 HIS B N 1
ATOM 13308 C CA . HIS B 1 690 ? 24.578 16.547 23.5 1 82.19 690 HIS B CA 1
ATOM 13309 C C . HIS B 1 690 ? 23.344 16.328 22.625 1 82.19 690 HIS B C 1
ATOM 13311 O O . HIS B 1 690 ? 22.266 16.062 23.141 1 82.19 690 HIS B O 1
ATOM 13317 N N . GLN B 1 691 ? 23.438 16.547 21.406 1 79.75 691 GLN B N 1
ATOM 13318 C CA . GLN B 1 691 ? 22.375 16.359 20.438 1 79.75 691 GLN B CA 1
ATOM 13319 C C . GLN B 1 691 ? 21.141 17.188 20.812 1 79.75 691 GLN B C 1
ATOM 13321 O O . GLN B 1 691 ? 20.016 16.672 20.75 1 79.75 691 GLN B O 1
ATOM 13326 N N . GLN B 1 692 ? 21.391 18.344 21.328 1 80.88 692 GLN B N 1
ATOM 13327 C CA . GLN B 1 692 ? 20.281 19.203 21.75 1 80.88 692 GLN B CA 1
ATOM 13328 C C . GLN B 1 692 ? 20.141 20.406 20.812 1 80.88 692 GLN B C 1
ATOM 13330 O O . GLN B 1 692 ? 21.109 20.828 20.188 1 80.88 692 GLN B O 1
ATOM 13335 N N . ARG B 1 693 ? 18.906 20.688 20.578 1 78.94 693 ARG B N 1
ATOM 13336 C CA . ARG B 1 693 ? 18.562 21.922 19.891 1 78.94 693 ARG B CA 1
ATOM 13337 C C . ARG B 1 693 ? 17.719 22.828 20.781 1 78.94 693 ARG B C 1
ATOM 13339 O O . ARG B 1 693 ? 16.75 22.375 21.406 1 78.94 693 ARG B O 1
ATOM 13346 N N . HIS B 1 694 ? 18.203 24 20.859 1 80.12 694 HIS B N 1
ATOM 13347 C CA . HIS B 1 694 ? 17.422 24.953 21.656 1 80.12 694 HIS B CA 1
ATOM 13348 C C . HIS B 1 694 ? 16.266 25.516 20.844 1 80.12 694 HIS B C 1
ATOM 13350 O O . HIS B 1 694 ? 16.234 25.375 19.609 1 80.12 694 HIS B O 1
ATOM 13356 N N . GLU B 1 695 ? 15.352 26.078 21.609 1 82.69 695 GLU B N 1
ATOM 13357 C CA . GLU B 1 695 ? 14.203 26.688 20.953 1 82.69 695 GLU B CA 1
ATOM 13358 C C . GLU B 1 695 ? 14.594 27.938 20.203 1 82.69 695 GLU B C 1
ATOM 13360 O O . GLU B 1 695 ? 15.484 28.688 20.641 1 82.69 695 GLU B O 1
ATOM 13365 N N . GLY B 1 696 ? 13.992 28.109 19.094 1 86.75 696 GLY B N 1
ATOM 13366 C CA . GLY B 1 696 ? 14.32 29.25 18.25 1 86.75 696 GLY B CA 1
ATOM 13367 C C . GLY B 1 696 ? 15.469 28.984 17.297 1 86.75 696 GLY B C 1
ATOM 13368 O O . GLY B 1 696 ? 16.031 27.891 17.297 1 86.75 696 GLY B O 1
ATOM 13369 N N . ASP B 1 697 ? 15.773 29.891 16.438 1 92.69 697 ASP B N 1
ATOM 13370 C CA . ASP B 1 697 ? 16.859 29.812 15.469 1 92.69 697 ASP B CA 1
ATOM 13371 C C . ASP B 1 697 ? 16.828 28.484 14.711 1 92.69 697 ASP B C 1
ATOM 13373 O O . ASP B 1 697 ? 17.828 27.766 14.664 1 92.69 697 ASP B O 1
ATOM 13377 N N . MET B 1 698 ? 15.789 28.203 14.203 1 92.75 698 MET B N 1
ATOM 13378 C CA . MET B 1 698 ? 15.516 26.922 13.578 1 92.75 698 MET B CA 1
ATOM 13379 C C . MET B 1 698 ? 16.562 26.594 12.516 1 92.75 698 MET B C 1
ATOM 13381 O O . MET B 1 698 ? 17.203 25.547 12.562 1 92.75 698 MET B O 1
ATOM 13385 N N . ILE B 1 699 ? 16.828 27.5 11.555 1 96.44 699 ILE B N 1
ATOM 13386 C CA . ILE B 1 699 ? 17.719 27.234 10.438 1 96.44 699 ILE B CA 1
ATOM 13387 C C . ILE B 1 699 ? 19.156 27.125 10.945 1 96.44 699 ILE B C 1
ATOM 13389 O O . ILE B 1 699 ? 19.906 26.234 10.539 1 96.44 699 ILE B O 1
ATOM 13393 N N . SER B 1 700 ? 19.562 28.016 11.844 1 94.38 700 SER B N 1
ATOM 13394 C CA . SER B 1 700 ? 20.906 28.016 12.383 1 94.38 700 SER B CA 1
ATOM 13395 C C . SER B 1 700 ? 21.234 26.688 13.07 1 94.38 700 SER B C 1
ATOM 13397 O O . SER B 1 700 ? 22.297 26.109 12.859 1 94.38 700 SER B O 1
ATOM 13399 N N . TRP B 1 701 ? 20.312 26.219 13.859 1 92.44 701 TRP B N 1
ATOM 13400 C CA . TRP B 1 701 ? 20.531 24.984 14.594 1 92.44 701 TRP B CA 1
ATOM 13401 C C . TRP B 1 701 ? 20.547 23.781 13.656 1 92.44 701 TRP B C 1
ATOM 13403 O O . TRP B 1 701 ? 21.422 22.938 13.734 1 92.44 701 TRP B O 1
ATOM 13413 N N . ILE B 1 702 ? 19.547 23.688 12.727 1 92.81 702 ILE B N 1
ATOM 13414 C CA . ILE B 1 702 ? 19.391 22.531 11.859 1 92.81 702 ILE B CA 1
ATOM 13415 C C . ILE B 1 702 ? 20.609 22.406 10.945 1 92.81 702 ILE B C 1
ATOM 13417 O O . ILE B 1 702 ? 21.172 21.312 10.797 1 92.81 702 ILE B O 1
ATOM 13421 N N . VAL B 1 703 ? 21.031 23.516 10.352 1 93.75 703 VAL B N 1
ATOM 13422 C CA . VAL B 1 703 ? 22.141 23.484 9.406 1 93.75 703 VAL B CA 1
ATOM 13423 C C . VAL B 1 703 ? 23.438 23.172 10.148 1 93.75 703 VAL B C 1
ATOM 13425 O O . VAL B 1 703 ? 24.266 22.406 9.672 1 93.75 703 VAL B O 1
ATOM 13428 N N . ALA B 1 704 ? 23.609 23.781 11.344 1 91.81 704 ALA B N 1
ATOM 13429 C CA . ALA B 1 704 ? 24.828 23.531 12.133 1 91.81 704 ALA B CA 1
ATOM 13430 C C . ALA B 1 704 ? 24.906 22.062 12.547 1 91.81 704 ALA B C 1
ATOM 13432 O O . ALA B 1 704 ? 25.984 21.469 12.516 1 91.81 704 ALA B O 1
ATOM 13433 N N . GLN B 1 705 ? 23.828 21.531 12.945 1 88.94 705 GLN B N 1
ATOM 13434 C CA . GLN B 1 705 ? 23.797 20.141 13.398 1 88.94 705 GLN B CA 1
ATOM 13435 C C . GLN B 1 705 ? 23.938 19.188 12.227 1 88.94 705 GLN B C 1
ATOM 13437 O O . GLN B 1 705 ? 24.719 18.234 12.289 1 88.94 705 GLN B O 1
ATOM 13442 N N . HIS B 1 706 ? 23.125 19.438 11.195 1 90.19 706 HIS B N 1
ATOM 13443 C CA . HIS B 1 706 ? 23.062 18.547 10.039 1 90.19 706 HIS B CA 1
ATOM 13444 C C . HIS B 1 706 ? 24.422 18.438 9.352 1 90.19 706 HIS B C 1
ATOM 13446 O O . HIS B 1 706 ? 24.812 17.359 8.891 1 90.19 706 HIS B O 1
ATOM 13452 N N . TYR B 1 707 ? 25.203 19.531 9.32 1 90.94 707 TYR B N 1
ATOM 13453 C CA . TYR B 1 707 ? 26.484 19.547 8.625 1 90.94 707 TYR B CA 1
ATOM 13454 C C . TYR B 1 707 ? 27.656 19.562 9.617 1 90.94 707 TYR B C 1
ATOM 13456 O O . TYR B 1 707 ? 28.812 19.641 9.219 1 90.94 707 TYR B O 1
ATOM 13464 N N . GLN B 1 708 ? 27.344 19.5 10.875 1 86.88 708 GLN B N 1
ATOM 13465 C CA . GLN B 1 708 ? 28.344 19.5 11.938 1 86.88 708 GLN B CA 1
ATOM 13466 C C . GLN B 1 708 ? 29.312 20.656 11.781 1 86.88 708 GLN B C 1
ATOM 13468 O O . GLN B 1 708 ? 30.531 20.469 11.797 1 86.88 708 GLN B O 1
ATOM 13473 N N . GLN B 1 709 ? 28.734 21.766 11.523 1 88.88 709 GLN B N 1
ATOM 13474 C CA . GLN B 1 709 ? 29.5 23 11.375 1 88.88 709 GLN B CA 1
ATOM 13475 C C . GLN B 1 709 ? 29 24.078 12.344 1 88.88 709 GLN B C 1
ATOM 13477 O O . GLN B 1 709 ? 28.219 24.938 11.961 1 88.88 709 GLN B O 1
ATOM 13482 N N . PRO B 1 710 ? 29.594 24.109 13.484 1 89.38 710 PRO B N 1
ATOM 13483 C CA . PRO B 1 710 ? 29.172 25.094 14.477 1 89.38 710 PRO B CA 1
ATOM 13484 C C . PRO B 1 710 ? 29.375 26.531 13.992 1 89.38 710 PRO B C 1
ATOM 13486 O O . PRO B 1 710 ? 28.656 27.438 14.43 1 89.38 710 PRO B O 1
ATOM 13489 N N . SER B 1 711 ? 30.25 26.766 13.023 1 89.75 711 SER B N 1
ATOM 13490 C CA . SER B 1 711 ? 30.562 28.094 12.516 1 89.75 711 SER B CA 1
ATOM 13491 C C . SER B 1 711 ? 29.344 28.703 11.805 1 89.75 711 SER B C 1
ATOM 13493 O O . SER B 1 711 ? 29.219 29.922 11.711 1 89.75 711 SER B O 1
ATOM 13495 N N . PHE B 1 712 ? 28.469 27.906 11.359 1 92.62 712 PHE B N 1
ATOM 13496 C CA . PHE B 1 712 ? 27.281 28.422 10.68 1 92.62 712 PHE B CA 1
ATOM 13497 C C . PHE B 1 712 ? 26.375 29.141 11.664 1 92.62 712 PHE B C 1
ATOM 13499 O O . PHE B 1 712 ? 25.75 30.141 11.312 1 92.62 712 PHE B O 1
ATOM 13506 N N . ALA B 1 713 ? 26.297 28.656 12.867 1 92.19 713 ALA B N 1
ATOM 13507 C CA . ALA B 1 713 ? 25.391 29.219 13.875 1 92.19 713 ALA B CA 1
ATOM 13508 C C . ALA B 1 713 ? 25.906 30.578 14.352 1 92.19 713 ALA B C 1
ATOM 13510 O O . ALA B 1 713 ? 25.141 31.359 14.922 1 92.19 713 ALA B O 1
ATOM 13511 N N . GLU B 1 714 ? 27.125 30.844 14.047 1 90.88 714 GLU B N 1
ATOM 13512 C CA . GLU B 1 714 ? 27.688 32.125 14.406 1 90.88 714 GLU B CA 1
ATOM 13513 C C . GLU B 1 714 ? 27.297 33.219 13.414 1 90.88 714 GLU B C 1
ATOM 13515 O O . GLU B 1 714 ? 27.281 34.406 13.742 1 90.88 714 GLU B O 1
ATOM 13520 N N . LEU B 1 715 ? 26.984 32.781 12.25 1 92.38 715 LEU B N 1
ATOM 13521 C CA . LEU B 1 715 ? 26.578 33.719 11.219 1 92.38 715 LEU B CA 1
ATOM 13522 C C . LEU B 1 715 ? 25.172 34.219 11.477 1 92.38 715 LEU B C 1
ATOM 13524 O O . LEU B 1 715 ? 24.297 33.469 11.906 1 92.38 715 LEU B O 1
ATOM 13528 N N . GLY B 1 716 ? 25.016 35.531 11.344 1 92.31 716 GLY B N 1
ATOM 13529 C CA . GLY B 1 716 ? 23.688 36.094 11.422 1 92.31 716 GLY B CA 1
ATOM 13530 C C . GLY B 1 716 ? 22.859 35.875 10.172 1 92.31 716 GLY B C 1
ATOM 13531 O O . GLY B 1 716 ? 23.391 35.906 9.055 1 92.31 716 GLY B O 1
ATOM 13532 N N . GLY B 1 717 ? 21.641 35.531 10.375 1 94.94 717 GLY B N 1
ATOM 13533 C CA . GLY B 1 717 ? 20.719 35.312 9.258 1 94.94 717 GLY B CA 1
ATOM 13534 C C . GLY B 1 717 ? 19.297 35.75 9.57 1 94.94 717 GLY B C 1
ATOM 13535 O O . GLY B 1 717 ? 19 36.188 10.68 1 94.94 717 GLY B O 1
ATOM 13536 N N . VAL B 1 718 ? 18.453 35.75 8.539 1 96.62 718 VAL B N 1
ATOM 13537 C CA . VAL B 1 718 ? 17.031 36.062 8.672 1 96.62 718 VAL B CA 1
ATOM 13538 C C . VAL B 1 718 ? 16.188 34.969 8.031 1 96.62 718 VAL B C 1
ATOM 13540 O O . VAL B 1 718 ? 16.469 34.562 6.898 1 96.62 718 VAL B O 1
ATOM 13543 N N . ARG B 1 719 ? 15.25 34.438 8.773 1 97.62 719 ARG B N 1
ATOM 13544 C CA . ARG B 1 719 ? 14.32 33.438 8.25 1 97.62 719 ARG B CA 1
ATOM 13545 C C . ARG B 1 719 ? 12.992 34.094 7.855 1 97.62 719 ARG B C 1
ATOM 13547 O O . ARG B 1 719 ? 12.398 34.844 8.641 1 97.62 719 ARG B O 1
ATOM 13554 N N . ILE B 1 720 ? 12.578 33.906 6.637 1 97.44 720 ILE B N 1
ATOM 13555 C CA . ILE B 1 720 ? 11.227 34.281 6.238 1 97.44 720 ILE B CA 1
ATOM 13556 C C . ILE B 1 720 ? 10.219 33.312 6.852 1 97.44 720 ILE B C 1
ATOM 13558 O O . ILE B 1 720 ? 10.117 32.156 6.43 1 97.44 720 ILE B O 1
ATOM 13562 N N . VAL B 1 721 ? 9.508 33.781 7.836 1 94.75 721 VAL B N 1
ATOM 13563 C CA . VAL B 1 721 ? 8.539 32.938 8.539 1 94.75 721 VAL B CA 1
ATOM 13564 C C . VAL B 1 721 ? 7.273 32.781 7.695 1 94.75 721 VAL B C 1
ATOM 13566 O O . VAL B 1 721 ? 6.711 31.703 7.598 1 94.75 721 VAL B O 1
ATOM 13569 N N . ARG B 1 722 ? 6.824 33.969 7.18 1 92.62 722 ARG B N 1
ATOM 13570 C CA . ARG B 1 722 ? 5.641 34 6.328 1 92.62 722 ARG B CA 1
ATOM 13571 C C . ARG B 1 722 ? 5.754 35.062 5.258 1 92.62 722 ARG B C 1
ATOM 13573 O O . ARG B 1 722 ? 6.273 36.156 5.52 1 92.62 722 ARG B O 1
ATOM 13580 N N . ILE B 1 723 ? 5.359 34.75 4.137 1 93.88 723 ILE B N 1
ATOM 13581 C CA . ILE B 1 723 ? 5.168 35.719 3.057 1 93.88 723 ILE B CA 1
ATOM 13582 C C . ILE B 1 723 ? 3.869 35.406 2.312 1 93.88 723 ILE B C 1
ATOM 13584 O O . ILE B 1 723 ? 3.668 34.281 1.841 1 93.88 723 ILE B O 1
ATOM 13588 N N . ALA B 1 724 ? 2.959 36.375 2.332 1 89.88 724 ALA B N 1
ATOM 13589 C CA . ALA B 1 724 ? 1.649 36.094 1.738 1 89.88 724 ALA B CA 1
ATOM 13590 C C . ALA B 1 724 ? 1.135 37.344 0.999 1 89.88 724 ALA B C 1
ATOM 13592 O O . ALA B 1 724 ? 1.311 38.469 1.462 1 89.88 724 ALA B O 1
ATOM 13593 N N . THR B 1 725 ? 0.675 37.094 -0.126 1 88.88 725 THR B N 1
ATOM 13594 C CA . THR B 1 725 ? 0.017 38.125 -0.913 1 88.88 725 THR B CA 1
ATOM 13595 C C . THR B 1 725 ? -1.5 38.031 -0.783 1 88.88 725 THR B C 1
ATOM 13597 O O . THR B 1 725 ? -2.047 36.938 -0.69 1 88.88 725 THR B O 1
ATOM 13600 N N . SER B 1 726 ? -2.049 39.125 -0.662 1 80.69 726 SER B N 1
ATOM 13601 C CA . SER B 1 726 ? -3.508 39.125 -0.616 1 80.69 726 SER B CA 1
ATOM 13602 C C . SER B 1 726 ? -4.098 38.344 -1.782 1 80.69 726 SER B C 1
ATOM 13604 O O . SER B 1 726 ? -3.555 38.344 -2.889 1 80.69 726 SER B O 1
ATOM 13606 N N . SER B 1 727 ? -5.168 37.656 -1.551 1 70.5 727 SER B N 1
ATOM 13607 C CA . SER B 1 727 ? -5.77 36.75 -2.504 1 70.5 727 SER B CA 1
ATOM 13608 C C . SER B 1 727 ? -6.09 37.438 -3.824 1 70.5 727 SER B C 1
ATOM 13610 O O . SER B 1 727 ? -5.996 36.812 -4.891 1 70.5 727 SER B O 1
ATOM 13612 N N . THR B 1 728 ? -6.41 38.688 -3.74 1 67.94 728 THR B N 1
ATOM 13613 C CA . THR B 1 728 ? -6.781 39.469 -4.914 1 67.94 728 THR B CA 1
ATOM 13614 C C . THR B 1 728 ? -5.562 39.719 -5.793 1 67.94 728 THR B C 1
ATOM 13616 O O . THR B 1 728 ? -5.691 39.938 -7 1 67.94 728 THR B O 1
ATOM 13619 N N . TYR B 1 729 ? -4.406 39.688 -5.18 1 80.06 729 TYR B N 1
ATOM 13620 C CA . TYR B 1 729 ? -3.215 40.156 -5.879 1 80.06 729 TYR B CA 1
ATOM 13621 C C . TYR B 1 729 ? -2.234 39 -6.105 1 80.06 729 TYR B C 1
ATOM 13623 O O . TYR B 1 729 ? -1.066 39.25 -6.43 1 80.06 729 TYR B O 1
ATOM 13631 N N . MET B 1 730 ? -2.697 37.844 -5.945 1 80.56 730 MET B N 1
ATOM 13632 C CA . MET B 1 730 ? -1.812 36.688 -6.086 1 80.56 730 MET B CA 1
ATOM 13633 C C . MET B 1 730 ? -1.312 36.562 -7.52 1 80.56 730 MET B C 1
ATOM 13635 O O . MET B 1 730 ? -2.004 36.938 -8.461 1 80.56 730 MET B O 1
ATOM 13639 N N . ARG B 1 731 ? -0.083 36.094 -7.77 1 81.88 731 ARG B N 1
ATOM 13640 C CA . ARG B 1 731 ? 0.582 35.812 -9.039 1 81.88 731 ARG B CA 1
ATOM 13641 C C . ARG B 1 731 ? 0.877 37.094 -9.797 1 81.88 731 ARG B C 1
ATOM 13643 O O . ARG B 1 731 ? 1.011 37.094 -11.016 1 81.88 731 ARG B O 1
ATOM 13650 N N . GLY B 1 732 ? 0.906 38.281 -9.016 1 86.81 732 GLY B N 1
ATOM 13651 C CA . GLY B 1 732 ? 1.245 39.562 -9.609 1 86.81 732 GLY B CA 1
ATOM 13652 C C . GLY B 1 732 ? 2.713 39.906 -9.461 1 86.81 732 GLY B C 1
ATOM 13653 O O . GLY B 1 732 ? 3.146 40.969 -9.906 1 86.81 732 GLY B O 1
ATOM 13654 N N . GLY B 1 733 ? 3.443 39 -8.898 1 92.69 733 GLY B N 1
ATOM 13655 C CA . GLY B 1 733 ? 4.871 39.219 -8.75 1 92.69 733 GLY B CA 1
ATOM 13656 C C . GLY B 1 733 ? 5.227 40 -7.488 1 92.69 733 GLY B C 1
ATOM 13657 O O . GLY B 1 733 ? 6.391 40.344 -7.277 1 92.69 733 GLY B O 1
ATOM 13658 N N . TYR B 1 734 ? 4.301 40.344 -6.672 1 94.94 734 TYR B N 1
ATOM 13659 C CA . TYR B 1 734 ? 4.508 41.156 -5.465 1 94.94 734 TYR B CA 1
ATOM 13660 C C . TYR B 1 734 ? 5.375 40.406 -4.461 1 94.94 734 TYR B C 1
ATOM 13662 O O . TYR B 1 734 ? 6.23 41 -3.803 1 94.94 734 TYR B O 1
ATOM 13670 N N . GLY B 1 735 ? 5.129 39.094 -4.312 1 95.5 735 GLY B N 1
ATOM 13671 C CA . GLY B 1 735 ? 5.965 38.312 -3.43 1 95.5 735 GLY B CA 1
ATOM 13672 C C . GLY B 1 735 ? 7.43 38.344 -3.814 1 95.5 735 GLY B C 1
ATOM 13673 O O . GLY B 1 735 ? 8.297 38.531 -2.959 1 95.5 735 GLY B O 1
ATOM 13674 N N . SER B 1 736 ? 7.746 38.125 -5.105 1 96.75 736 SER B N 1
ATOM 13675 C CA . SER B 1 736 ? 9.117 38.156 -5.605 1 96.75 736 SER B CA 1
ATOM 13676 C C . SER B 1 736 ? 9.742 39.531 -5.402 1 96.75 736 SER B C 1
ATOM 13678 O O . SER B 1 736 ? 10.922 39.656 -5.07 1 96.75 736 SER B O 1
ATOM 13680 N N . TYR B 1 737 ? 8.938 40.531 -5.594 1 97.19 737 TYR B N 1
ATOM 13681 C CA . TYR B 1 737 ? 9.43 41.906 -5.414 1 97.19 737 TYR B CA 1
ATOM 13682 C C . TYR B 1 737 ? 9.789 42.156 -3.957 1 97.19 737 TYR B C 1
ATOM 13684 O O . TYR B 1 737 ? 10.797 42.812 -3.666 1 97.19 737 TYR B O 1
ATOM 13692 N N . VAL B 1 738 ? 8.961 41.719 -3.025 1 97.81 738 VAL B N 1
ATOM 13693 C CA . VAL B 1 738 ? 9.242 41.844 -1.6 1 97.81 738 VAL B CA 1
ATOM 13694 C C . VAL B 1 738 ? 10.578 41.188 -1.268 1 97.81 738 VAL B C 1
ATOM 13696 O O . VAL B 1 738 ? 11.398 41.75 -0.543 1 97.81 738 VAL B O 1
ATOM 13699 N N . LEU B 1 739 ? 10.828 40 -1.809 1 97.69 739 LEU B N 1
ATOM 13700 C CA . LEU B 1 739 ? 12.07 39.312 -1.548 1 97.69 739 LEU B CA 1
ATOM 13701 C C . LEU B 1 739 ? 13.266 40.062 -2.102 1 97.69 739 LEU B C 1
ATOM 13703 O O . LEU B 1 739 ? 14.328 40.125 -1.471 1 97.69 739 LEU B O 1
ATOM 13707 N N . SER B 1 740 ? 13.109 40.625 -3.262 1 97.12 740 SER B N 1
ATOM 13708 C CA . SER B 1 740 ? 14.172 41.438 -3.854 1 97.12 740 SER B CA 1
ATOM 13709 C C . SER B 1 740 ? 14.484 42.656 -2.988 1 97.12 740 SER B C 1
ATOM 13711 O O . SER B 1 740 ? 15.648 42.938 -2.736 1 97.12 740 SER B O 1
ATOM 13713 N N . GLN B 1 741 ? 13.398 43.312 -2.496 1 97.19 741 GLN B N 1
ATOM 13714 C CA . GLN B 1 741 ? 13.562 44.5 -1.65 1 97.19 741 GLN B CA 1
ATOM 13715 C C . GLN B 1 741 ? 14.188 44.125 -0.31 1 97.19 741 GLN B C 1
ATOM 13717 O O . GLN B 1 741 ? 15.023 44.875 0.218 1 97.19 741 GLN B O 1
ATOM 13722 N N . LEU B 1 742 ? 13.789 43.031 0.26 1 97.12 742 LEU B N 1
ATOM 13723 C CA . LEU B 1 742 ? 14.375 42.562 1.509 1 97.12 742 LEU B CA 1
ATOM 13724 C C . LEU B 1 742 ? 15.859 42.281 1.34 1 97.12 742 LEU B C 1
ATOM 13726 O O . LEU B 1 742 ? 16.656 42.594 2.225 1 97.12 742 LEU B O 1
ATOM 13730 N N . GLY B 1 743 ? 16.203 41.625 0.218 1 95.62 743 GLY B N 1
ATOM 13731 C CA . GLY B 1 743 ? 17.609 41.406 -0.081 1 95.62 743 GLY B CA 1
ATOM 13732 C C . GLY B 1 743 ? 18.422 42.688 -0.14 1 95.62 743 GLY B C 1
ATOM 13733 O O . GLY B 1 743 ? 19.5 42.781 0.463 1 95.62 743 GLY B O 1
ATOM 13734 N N . ARG B 1 744 ? 17.906 43.688 -0.822 1 95.5 744 ARG B N 1
ATOM 13735 C CA . ARG B 1 744 ? 18.578 45 -0.933 1 95.5 744 ARG B CA 1
ATOM 13736 C C . ARG B 1 744 ? 18.672 45.688 0.426 1 95.5 744 ARG B C 1
ATOM 13738 O O . ARG B 1 744 ? 19.688 46.281 0.746 1 95.5 744 ARG B O 1
ATOM 13745 N N . PHE B 1 745 ? 17.641 45.594 1.189 1 96.75 745 PHE B N 1
ATOM 13746 C CA . PHE B 1 745 ? 17.594 46.188 2.523 1 96.75 745 PHE B CA 1
ATOM 13747 C C . PHE B 1 745 ? 18.703 45.625 3.404 1 96.75 745 PHE B C 1
ATOM 13749 O O . PHE B 1 745 ? 19.5 46.344 3.979 1 96.75 745 PHE B O 1
ATOM 13756 N N . TYR B 1 746 ? 18.812 44.312 3.467 1 95.38 746 TYR B N 1
ATOM 13757 C CA . TYR B 1 746 ? 19.75 43.688 4.375 1 95.38 746 TYR B CA 1
ATOM 13758 C C . TYR B 1 746 ? 21.188 43.812 3.863 1 95.38 746 TYR B C 1
ATOM 13760 O O . TYR B 1 746 ? 22.141 43.656 4.629 1 95.38 746 TYR B O 1
ATOM 13768 N N . ARG B 1 747 ? 21.328 44.125 2.578 1 93.56 747 ARG B N 1
ATOM 13769 C CA . ARG B 1 747 ? 22.641 44.406 2.035 1 93.56 747 ARG B CA 1
ATOM 13770 C C . ARG B 1 747 ? 23.047 45.844 2.342 1 93.56 747 ARG B C 1
ATOM 13772 O O . ARG B 1 747 ? 24.203 46.219 2.148 1 93.56 747 ARG B O 1
ATOM 13779 N N . GLY B 1 748 ? 22.047 46.656 2.844 1 92.38 748 GLY B N 1
ATOM 13780 C CA . GLY B 1 748 ? 22.328 48.031 3.203 1 92.38 748 GLY B CA 1
ATOM 13781 C C . GLY B 1 748 ? 22.188 48.969 2.033 1 92.38 748 GLY B C 1
ATOM 13782 O O . GLY B 1 748 ? 22.578 50.156 2.133 1 92.38 748 GLY B O 1
ATOM 13783 N N . GLU B 1 749 ? 21.609 48.531 0.967 1 93.81 749 GLU B N 1
ATOM 13784 C CA . GLU B 1 749 ? 21.531 49.344 -0.242 1 93.81 749 GLU B CA 1
ATOM 13785 C C . GLU B 1 749 ? 20.453 50.438 -0.117 1 93.81 749 GLU B C 1
ATOM 13787 O O . GLU B 1 749 ? 20.516 51.469 -0.789 1 93.81 749 GLU B O 1
ATOM 13792 N N . LEU B 1 750 ? 19.453 50.188 0.761 1 94.38 750 LEU B N 1
ATOM 13793 C CA . LEU B 1 750 ? 18.312 51.094 0.843 1 94.38 750 LEU B CA 1
ATOM 13794 C C . LEU B 1 750 ? 18.5 52.094 1.986 1 94.38 750 LEU B C 1
ATOM 13796 O O . LEU B 1 750 ? 17.781 53.094 2.074 1 94.38 750 LEU B O 1
ATOM 13800 N N . TYR B 1 751 ? 19.469 51.781 2.857 1 93.31 751 TYR B N 1
ATOM 13801 C CA . TYR B 1 751 ? 19.688 52.625 4.031 1 93.31 751 TYR B CA 1
ATOM 13802 C C . TYR B 1 751 ? 20.266 53.969 3.633 1 93.31 751 TYR B C 1
ATOM 13804 O O . TYR B 1 751 ? 21.234 54.062 2.873 1 93.31 751 TYR B O 1
ATOM 13812 N N . ASN B 1 752 ? 19.562 55.094 4.16 1 93.69 752 ASN B N 1
ATOM 13813 C CA . ASN B 1 752 ? 20 56.469 3.916 1 93.69 752 ASN B CA 1
ATOM 13814 C C . ASN B 1 752 ? 20.375 57.156 5.215 1 93.69 752 ASN B C 1
ATOM 13816 O O . ASN B 1 752 ? 19.531 57.781 5.875 1 93.69 752 ASN B O 1
ATOM 13820 N N . ALA B 1 753 ? 21.578 57.281 5.477 1 90.44 753 ALA B N 1
ATOM 13821 C CA . ALA B 1 753 ? 22.094 57.844 6.727 1 90.44 753 ALA B CA 1
ATOM 13822 C C . ALA B 1 753 ? 21.781 59.312 6.816 1 90.44 753 ALA B C 1
ATOM 13824 O O . ALA B 1 753 ? 21.562 59.844 7.91 1 90.44 753 ALA B O 1
ATOM 13825 N N . ILE B 1 754 ? 21.766 59.969 5.73 1 90.75 754 ILE B N 1
ATOM 13826 C CA . ILE B 1 754 ? 21.516 61.406 5.695 1 90.75 754 ILE B CA 1
ATOM 13827 C C . ILE B 1 754 ? 20.078 61.719 6.121 1 90.75 754 ILE B C 1
ATOM 13829 O O . ILE B 1 754 ? 19.828 62.625 6.91 1 90.75 754 ILE B O 1
ATOM 13833 N N . GLU B 1 755 ? 19.266 60.906 5.539 1 89.88 755 GLU B N 1
ATOM 13834 C CA . GLU B 1 755 ? 17.859 61.062 5.895 1 89.88 755 GLU B CA 1
ATOM 13835 C C . GLU B 1 755 ? 17.625 60.812 7.383 1 89.88 755 GLU B C 1
ATOM 13837 O O . GLU B 1 755 ? 16.875 61.531 8.031 1 89.88 755 GLU B O 1
ATOM 13842 N N . VAL B 1 756 ? 18.234 59.875 7.957 1 88.19 756 VAL B N 1
ATOM 13843 C CA . VAL B 1 756 ? 18.125 59.531 9.367 1 88.19 756 VAL B CA 1
ATOM 13844 C C . VAL B 1 756 ? 18.656 60.688 10.219 1 88.19 756 VAL B C 1
ATOM 13846 O O . VAL B 1 756 ? 18.078 61.031 11.25 1 88.19 756 VAL B O 1
ATOM 13849 N N . GLY B 1 757 ? 19.75 61.281 9.812 1 86.88 757 GLY B N 1
ATOM 13850 C CA . GLY B 1 757 ? 20.328 62.438 10.508 1 86.88 757 GLY B CA 1
ATOM 13851 C C . GLY B 1 757 ? 19.391 63.625 10.523 1 86.88 757 GLY B C 1
ATOM 13852 O O . GLY B 1 757 ? 19.281 64.312 11.539 1 86.88 757 GLY B O 1
ATOM 13853 N N . ARG B 1 758 ? 18.766 63.781 9.477 1 88.12 758 ARG B N 1
ATOM 13854 C CA . ARG B 1 758 ? 17.828 64.875 9.375 1 88.12 758 ARG B CA 1
ATOM 13855 C C . ARG B 1 758 ? 16.641 64.688 10.305 1 88.12 758 ARG B C 1
ATOM 13857 O O . ARG B 1 758 ? 16.172 65.688 10.906 1 88.12 758 ARG B O 1
ATOM 13864 N N . ILE B 1 759 ? 16.156 63.531 10.312 1 84.19 759 ILE B N 1
ATOM 13865 C CA . ILE B 1 759 ? 15.023 63.219 11.172 1 84.19 759 ILE B CA 1
ATOM 13866 C C . ILE B 1 759 ? 15.414 63.406 12.633 1 84.19 759 ILE B C 1
ATOM 13868 O O . ILE B 1 759 ? 14.641 63.969 13.422 1 84.19 759 ILE B O 1
ATOM 13872 N N . ASP B 1 760 ? 16.594 63 12.992 1 84.69 760 ASP B N 1
ATOM 13873 C CA . ASP B 1 760 ? 17.078 63.188 14.359 1 84.69 760 ASP B CA 1
ATOM 13874 C C . ASP B 1 760 ? 17.266 64.625 14.703 1 84.69 760 ASP B C 1
ATOM 13876 O O . ASP B 1 760 ? 16.984 65.062 15.836 1 84.69 760 ASP B O 1
ATOM 13880 N N . GLU B 1 761 ? 17.672 65.438 13.75 1 85.94 761 GLU B N 1
ATOM 13881 C CA . GLU B 1 761 ? 17.844 66.812 13.961 1 85.94 761 GLU B CA 1
ATOM 13882 C C . GLU B 1 761 ? 16.516 67.562 14.172 1 85.94 761 GLU B C 1
ATOM 13884 O O . GLU B 1 761 ? 16.391 68.438 15.016 1 85.94 761 GLU B O 1
ATOM 13889 N N . ARG B 1 762 ? 15.617 67.062 13.398 1 86 762 ARG B N 1
ATOM 13890 C CA . ARG B 1 762 ? 14.281 67.688 13.539 1 86 762 ARG B CA 1
ATOM 13891 C C . ARG B 1 762 ? 13.672 67.312 14.891 1 86 762 ARG B C 1
ATOM 13893 O O . ARG B 1 762 ? 13 68.188 15.5 1 86 762 ARG B O 1
ATOM 13900 N N . LEU B 1 763 ? 13.844 66.062 15.305 1 84.75 763 LEU B N 1
ATOM 13901 C CA . LEU B 1 763 ? 13.336 65.625 16.594 1 84.75 763 LEU B CA 1
ATOM 13902 C C . LEU B 1 763 ? 13.992 66.438 17.734 1 84.75 763 LEU B C 1
ATOM 13904 O O . LEU B 1 763 ? 13.328 66.812 18.703 1 84.75 763 LEU B O 1
ATOM 13908 N N . ARG B 1 764 ? 15.203 66.75 17.625 1 85.81 764 ARG B N 1
ATOM 13909 C CA . ARG B 1 764 ? 15.93 67.5 18.625 1 85.81 764 ARG B CA 1
ATOM 13910 C C . ARG B 1 764 ? 15.461 68.938 18.656 1 85.81 764 ARG B C 1
ATOM 13912 O O . ARG B 1 764 ? 15.344 69.562 19.734 1 85.81 764 ARG B O 1
ATOM 13919 N N . ALA B 1 765 ? 15.258 69.438 17.484 1 87.38 765 ALA B N 1
ATOM 13920 C CA . ALA B 1 765 ? 14.766 70.812 17.391 1 87.38 765 ALA B CA 1
ATOM 13921 C C . ALA B 1 765 ? 13.391 70.938 18.047 1 87.38 765 ALA B C 1
ATOM 13923 O O . ALA B 1 765 ? 13.125 71.938 18.75 1 87.38 765 ALA B O 1
ATOM 13924 N N . ARG B 1 766 ? 12.625 69.938 17.766 1 86.06 766 ARG B N 1
ATOM 13925 C CA . ARG B 1 766 ? 11.297 69.938 18.359 1 86.06 766 ARG B CA 1
ATOM 13926 C C . ARG B 1 766 ? 11.391 69.75 19.875 1 86.06 766 ARG B C 1
ATOM 13928 O O . ARG B 1 766 ? 10.617 70.375 20.625 1 86.06 766 ARG B O 1
ATOM 13935 N N . ALA B 1 767 ? 12.203 68.938 20.312 1 87.5 767 ALA B N 1
ATOM 13936 C CA . ALA B 1 767 ? 12.414 68.75 21.75 1 87.5 767 ALA B CA 1
ATOM 13937 C C . ALA B 1 767 ? 12.883 70 22.422 1 87.5 767 ALA B C 1
ATOM 13939 O O . ALA B 1 767 ? 12.461 70.312 23.531 1 87.5 767 ALA B O 1
ATOM 13940 N N . LEU B 1 768 ? 13.742 70.812 21.75 1 87.38 768 LEU B N 1
ATOM 13941 C CA . LEU B 1 768 ? 14.258 72.062 22.266 1 87.38 768 LEU B CA 1
ATOM 13942 C C . LEU B 1 768 ? 13.141 73.125 22.406 1 87.38 768 LEU B C 1
ATOM 13944 O O . LEU B 1 768 ? 13.062 73.812 23.406 1 87.38 768 LEU B O 1
ATOM 13948 N N . GLN B 1 769 ? 12.305 73.125 21.375 1 89.19 769 GLN B N 1
ATOM 13949 C CA . GLN B 1 769 ? 11.18 74 21.391 1 89.19 769 GLN B CA 1
ATOM 13950 C C . GLN B 1 769 ? 10.195 73.688 22.516 1 89.19 769 GLN B C 1
ATOM 13952 O O . GLN B 1 769 ? 9.719 74.562 23.234 1 89.19 769 GLN B O 1
ATOM 13957 N N . GLU B 1 770 ? 9.891 72.375 22.562 1 87.88 770 GLU B N 1
ATOM 13958 C CA . GLU B 1 770 ? 8.938 71.938 23.578 1 87.88 770 GLU B CA 1
ATOM 13959 C C . GLU B 1 770 ? 9.523 72.062 24.984 1 87.88 770 GLU B C 1
ATOM 13961 O O . GLU B 1 770 ? 8.789 72.375 25.922 1 87.88 770 GLU B O 1
ATOM 13966 N N . ALA B 1 771 ? 10.781 71.875 25.141 1 88.44 771 ALA B N 1
ATOM 13967 C CA . ALA B 1 771 ? 11.453 72.062 26.422 1 88.44 771 ALA B CA 1
ATOM 13968 C C . ALA B 1 771 ? 11.406 73.5 26.859 1 88.44 771 ALA B C 1
ATOM 13970 O O . ALA B 1 771 ? 11.211 73.812 28.047 1 88.44 771 ALA B O 1
ATOM 13971 N N . GLU B 1 772 ? 11.539 74.438 25.922 1 86.12 772 GLU B N 1
ATOM 13972 C CA . GLU B 1 772 ? 11.469 75.812 26.219 1 86.12 772 GLU B CA 1
ATOM 13973 C C . GLU B 1 772 ? 10.055 76.25 26.641 1 86.12 772 GLU B C 1
ATOM 13975 O O . GLU B 1 772 ? 9.883 77.062 27.531 1 86.12 772 GLU B O 1
ATOM 13980 N N . ALA B 1 773 ? 9.148 75.562 26.031 1 87.5 773 ALA B N 1
ATOM 13981 C CA . ALA B 1 773 ? 7.758 75.875 26.297 1 87.5 773 ALA B CA 1
ATOM 13982 C C . ALA B 1 773 ? 7.293 75.312 27.625 1 87.5 773 ALA B C 1
ATOM 13984 O O . ALA B 1 773 ? 6.457 75.875 28.312 1 87.5 773 ALA B O 1
ATOM 13985 N N . THR B 1 774 ? 7.66 74.125 28.047 1 84.5 774 THR B N 1
ATOM 13986 C CA . THR B 1 774 ? 7.152 73.438 29.219 1 84.5 774 THR B CA 1
ATOM 13987 C C . THR B 1 774 ? 8.102 73.625 30.406 1 84.5 774 THR B C 1
ATOM 13989 O O . THR B 1 774 ? 7.738 73.312 31.547 1 84.5 774 THR B O 1
ATOM 13992 N N . GLY B 1 775 ? 9.297 74.125 30.219 1 81.19 775 GLY B N 1
ATOM 13993 C CA . GLY B 1 775 ? 10.289 74.312 31.25 1 81.19 775 GLY B CA 1
ATOM 13994 C C . GLY B 1 775 ? 10.992 73.062 31.672 1 81.19 775 GLY B C 1
ATOM 13995 O O . GLY B 1 775 ? 11.648 73 32.688 1 81.19 775 GLY B O 1
ATOM 13996 N N . LYS B 1 776 ? 10.766 71.938 30.953 1 84.69 776 LYS B N 1
ATOM 13997 C CA . LYS B 1 776 ? 11.406 70.625 31.25 1 84.69 776 LYS B CA 1
ATOM 13998 C C . LYS B 1 776 ? 12.758 70.5 30.562 1 84.69 776 LYS B C 1
ATOM 14000 O O . LYS B 1 776 ? 13.102 71.375 29.703 1 84.69 776 LYS B O 1
ATOM 14005 N N . ARG B 1 777 ? 13.586 69.562 31 1 87.25 777 ARG B N 1
ATOM 14006 C CA . ARG B 1 777 ? 14.891 69.312 30.391 1 87.25 777 ARG B CA 1
ATOM 14007 C C . ARG B 1 777 ? 14.734 68.75 29 1 87.25 777 ARG B C 1
ATOM 14009 O O . ARG B 1 777 ? 13.844 67.938 28.75 1 87.25 777 ARG B O 1
ATOM 14016 N N . VAL B 1 778 ? 15.586 69.25 28.078 1 84.75 778 VAL B N 1
ATOM 14017 C CA . VAL B 1 778 ? 15.547 68.875 26.688 1 84.75 778 VAL B CA 1
ATOM 14018 C C . VAL B 1 778 ? 15.625 67.312 26.594 1 84.75 778 VAL B C 1
ATOM 14020 O O . VAL B 1 778 ? 14.93 66.688 25.797 1 84.75 778 VAL B O 1
ATOM 14023 N N . GLU B 1 779 ? 16.391 66.75 27.453 1 84.44 779 GLU B N 1
ATOM 14024 C CA . GLU B 1 779 ? 16.594 65.312 27.406 1 84.44 779 GLU B CA 1
ATOM 14025 C C . GLU B 1 779 ? 15.336 64.562 27.844 1 84.44 779 GLU B C 1
ATOM 14027 O O . GLU B 1 779 ? 15.023 63.469 27.312 1 84.44 779 GLU B O 1
ATOM 14032 N N . GLU B 1 780 ? 14.703 65.062 28.688 1 84.19 780 GLU B N 1
ATOM 14033 C CA . GLU B 1 780 ? 13.461 64.438 29.172 1 84.19 780 GLU B CA 1
ATOM 14034 C C . GLU B 1 780 ? 12.359 64.562 28.109 1 84.19 780 GLU B C 1
ATOM 14036 O O . GLU B 1 780 ? 11.609 63.562 27.922 1 84.19 780 GLU B O 1
ATOM 14041 N N . VAL B 1 781 ? 12.336 65.75 27.516 1 82.62 781 VAL B N 1
ATOM 14042 C CA . VAL B 1 781 ? 11.352 65.938 26.469 1 82.62 781 VAL B CA 1
ATOM 14043 C C . VAL B 1 781 ? 11.688 65.062 25.281 1 82.62 781 VAL B C 1
ATOM 14045 O O . VAL B 1 781 ? 10.797 64.438 24.656 1 82.62 781 VAL B O 1
ATOM 14048 N N . LEU B 1 782 ? 12.922 64.938 25.062 1 80.88 782 LEU B N 1
ATOM 14049 C CA . LEU B 1 782 ? 13.367 64.062 23.984 1 80.88 782 LEU B CA 1
ATOM 14050 C C . LEU B 1 782 ? 13 62.625 24.25 1 80.88 782 LEU B C 1
ATOM 14052 O O . LEU B 1 782 ? 12.555 61.906 23.344 1 80.88 782 LEU B O 1
ATOM 14056 N N . ALA B 1 783 ? 13.125 62.188 25.391 1 78.06 783 ALA B N 1
ATOM 14057 C CA . ALA B 1 783 ? 12.766 60.844 25.781 1 78.06 783 ALA B CA 1
ATOM 14058 C C . ALA B 1 783 ? 11.266 60.625 25.672 1 78.06 783 ALA B C 1
ATOM 14060 O O . ALA B 1 783 ? 10.82 59.531 25.281 1 78.06 783 ALA B O 1
ATOM 14061 N N . ALA B 1 784 ? 10.648 61.594 26 1 77.81 784 ALA B N 1
ATOM 14062 C CA . ALA B 1 784 ? 9.188 61.5 25.922 1 77.81 784 ALA B CA 1
ATOM 14063 C C . ALA B 1 784 ? 8.719 61.438 24.469 1 77.81 784 ALA B C 1
ATOM 14065 O O . ALA B 1 784 ? 7.773 60.719 24.156 1 77.81 784 ALA B O 1
ATOM 14066 N N . LEU B 1 785 ? 9.336 62.312 23.703 1 76.94 785 LEU B N 1
ATOM 14067 C CA . LEU B 1 785 ? 8.977 62.312 22.297 1 76.94 785 LEU B CA 1
ATOM 14068 C C . LEU B 1 785 ? 9.344 60.969 21.641 1 76.94 785 LEU B C 1
ATOM 14070 O O . LEU B 1 785 ? 8.609 60.469 20.781 1 76.94 785 LEU B O 1
ATOM 14074 N N . ARG B 1 786 ? 10.406 60.438 22.078 1 72.38 786 ARG B N 1
ATOM 14075 C CA . ARG B 1 786 ? 10.844 59.156 21.547 1 72.38 786 ARG B CA 1
ATOM 14076 C C . ARG B 1 786 ? 9.961 58.031 22.062 1 72.38 786 ARG B C 1
ATOM 14078 O O . ARG B 1 786 ? 9.836 57 21.406 1 72.38 786 ARG B O 1
ATOM 14085 N N . GLY B 1 787 ? 9.391 58.312 23.141 1 68.06 787 GLY B N 1
ATOM 14086 C CA . GLY B 1 787 ? 8.531 57.312 23.766 1 68.06 787 GLY B CA 1
ATOM 14087 C C . GLY B 1 787 ? 7.141 57.25 23.172 1 68.06 787 GLY B C 1
ATOM 14088 O O . GLY B 1 787 ? 6.387 56.312 23.422 1 68.06 787 GLY B O 1
ATOM 14089 N N . ARG B 1 788 ? 6.867 58.219 22.344 1 73.81 788 ARG B N 1
ATOM 14090 C CA . ARG B 1 788 ? 5.562 58.219 21.703 1 73.81 788 ARG B CA 1
ATOM 14091 C C . ARG B 1 788 ? 5.48 57.094 20.656 1 73.81 788 ARG B C 1
ATOM 14093 O O . ARG B 1 788 ? 6.504 56.594 20.203 1 73.81 788 ARG B O 1
ATOM 14100 N N . VAL B 1 789 ? 4.219 56.688 20.438 1 72.69 789 VAL B N 1
ATOM 14101 C CA . VAL B 1 789 ? 3.982 55.625 19.484 1 72.69 789 VAL B CA 1
ATOM 14102 C C . VAL B 1 789 ? 4.527 56.031 18.109 1 72.69 789 VAL B C 1
ATOM 14104 O O . VAL B 1 789 ? 4.184 57.094 17.594 1 72.69 789 VAL B O 1
ATOM 14107 N N . PRO B 1 790 ? 5.387 55.344 17.672 1 78.56 790 PRO B N 1
ATOM 14108 C CA . PRO B 1 790 ? 5.957 55.625 16.359 1 78.56 790 PRO B CA 1
ATOM 14109 C C . PRO B 1 790 ? 4.941 55.469 15.234 1 78.56 790 PRO B C 1
ATOM 14111 O O . PRO B 1 790 ? 3.828 55 15.461 1 78.56 790 PRO B O 1
ATOM 14114 N N . ALA B 1 791 ? 5.391 55.969 14.094 1 85.56 791 ALA B N 1
ATOM 14115 C CA . ALA B 1 791 ? 4.57 55.781 12.898 1 85.56 791 ALA B CA 1
ATOM 14116 C C . ALA B 1 791 ? 4.41 54.312 12.578 1 85.56 791 ALA B C 1
ATOM 14118 O O . ALA B 1 791 ? 5.352 53.531 12.734 1 85.56 791 ALA B O 1
ATOM 14119 N N . LEU B 1 792 ? 3.27 53.938 12.234 1 91.88 792 LEU B N 1
ATOM 14120 C CA . LEU B 1 792 ? 2.947 52.531 11.938 1 91.88 792 LEU B CA 1
ATOM 14121 C C . LEU B 1 792 ? 3.83 52 10.812 1 91.88 792 LEU B C 1
ATOM 14123 O O . LEU B 1 792 ? 4.371 50.906 10.906 1 91.88 792 LEU B O 1
ATOM 14127 N N . LEU B 1 793 ? 3.949 52.844 9.734 1 94.31 793 LEU B N 1
ATOM 14128 C CA . LEU B 1 793 ? 4.746 52.469 8.578 1 94.31 793 LEU B CA 1
ATOM 14129 C C . LEU B 1 793 ? 6.07 53.219 8.547 1 94.31 793 LEU B C 1
ATOM 14131 O O . LEU B 1 793 ? 6.086 54.438 8.516 1 94.31 793 LEU B O 1
ATOM 14135 N N . GLN B 1 794 ? 7.125 52.469 8.531 1 94.19 794 GLN B N 1
ATOM 14136 C CA . GLN B 1 794 ? 8.461 53.062 8.469 1 94.19 794 GLN B CA 1
ATOM 14137 C C . GLN B 1 794 ? 9.133 52.75 7.133 1 94.19 794 GLN B C 1
ATOM 14139 O O . GLN B 1 794 ? 9.227 51.594 6.727 1 94.19 794 GLN B O 1
ATOM 14144 N N . LYS B 1 795 ? 9.625 53.75 6.527 1 93.94 795 LYS B N 1
ATOM 14145 C CA . LYS B 1 795 ? 10.367 53.562 5.289 1 93.94 795 LYS B CA 1
ATOM 14146 C C . LYS B 1 795 ? 11.688 52.812 5.551 1 93.94 795 LYS B C 1
ATOM 14148 O O . LYS B 1 795 ? 12.336 53.062 6.57 1 93.94 795 LYS B O 1
ATOM 14153 N N . LEU B 1 796 ? 12.086 52 4.633 1 96.12 796 LEU B N 1
ATOM 14154 C CA . LEU B 1 796 ? 13.281 51.188 4.816 1 96.12 796 LEU B CA 1
ATOM 14155 C C . LEU B 1 796 ? 14.547 52.031 4.719 1 96.12 796 LEU B C 1
ATOM 14157 O O . LEU B 1 796 ? 15.617 51.594 5.168 1 96.12 796 LEU B O 1
ATOM 14161 N N . SER B 1 797 ? 14.453 53.219 4.215 1 94.06 797 SER B N 1
ATOM 14162 C CA . SER B 1 797 ? 15.594 54.125 4.113 1 94.06 797 SER B CA 1
ATOM 14163 C C . SER B 1 797 ? 16.016 54.625 5.488 1 94.06 797 SER B C 1
ATOM 14165 O O . SER B 1 797 ? 17.172 55 5.676 1 94.06 797 SER B O 1
ATOM 14167 N N . VAL B 1 798 ? 15.117 54.594 6.445 1 92.19 798 VAL B N 1
ATOM 14168 C CA . VAL B 1 798 ? 15.414 55.156 7.75 1 92.19 798 VAL B CA 1
ATOM 14169 C C . VAL B 1 798 ? 15.664 54.062 8.766 1 92.19 798 VAL B C 1
ATOM 14171 O O . VAL B 1 798 ? 15.844 54.312 9.961 1 92.19 798 VAL B O 1
ATOM 14174 N N . VAL B 1 799 ? 15.648 52.844 8.391 1 93 799 VAL B N 1
ATOM 14175 C CA . VAL B 1 799 ? 15.867 51.719 9.281 1 93 799 VAL B CA 1
ATOM 14176 C C . VAL B 1 799 ? 17.219 51.062 8.977 1 93 799 VAL B C 1
ATOM 14178 O O . VAL B 1 799 ? 17.469 50.656 7.844 1 93 799 VAL B O 1
ATOM 14181 N N . LYS B 1 800 ? 18.078 51 9.906 1 91 800 LYS B N 1
ATOM 14182 C CA . LYS B 1 800 ? 19.375 50.312 9.727 1 91 800 LYS B CA 1
ATOM 14183 C C . LYS B 1 800 ? 19.219 48.812 9.773 1 91 800 LYS B C 1
ATOM 14185 O O . LYS B 1 800 ? 18.734 48.25 10.766 1 91 800 LYS B O 1
ATOM 14190 N N . PRO B 1 801 ? 19.641 48.125 8.703 1 92.5 801 PRO B N 1
ATOM 14191 C CA . PRO B 1 801 ? 19.5 46.656 8.695 1 92.5 801 PRO B CA 1
ATOM 14192 C C . PRO B 1 801 ? 20.547 45.969 9.555 1 92.5 801 PRO B C 1
ATOM 14194 O O . PRO B 1 801 ? 21.656 46.469 9.719 1 92.5 801 PRO B O 1
ATOM 14197 N N . SER B 1 802 ? 20.203 44.844 10.148 1 89.5 802 SER B N 1
ATOM 14198 C CA . SER B 1 802 ? 21.156 44 10.844 1 89.5 802 SER B CA 1
ATOM 14199 C C . SER B 1 802 ? 22.125 43.344 9.875 1 89.5 802 SER B C 1
ATOM 14201 O O . SER B 1 802 ? 21.75 43 8.75 1 89.5 802 SER B O 1
ATOM 14203 N N . PRO B 1 803 ? 23.406 43.156 10.273 1 89.75 803 PRO B N 1
ATOM 14204 C CA . PRO B 1 803 ? 24.391 42.5 9.406 1 89.75 803 PRO B CA 1
ATOM 14205 C C . PRO B 1 803 ? 24.172 40.969 9.305 1 89.75 803 PRO B C 1
ATOM 14207 O O . PRO B 1 803 ? 24.625 40.219 10.172 1 89.75 803 PRO B O 1
ATOM 14210 N N . ILE B 1 804 ? 23.578 40.562 8.273 1 93.12 804 ILE B N 1
ATOM 14211 C CA . ILE B 1 804 ? 23.266 39.156 8.156 1 93.12 804 ILE B CA 1
ATOM 14212 C C . ILE B 1 804 ? 24.031 38.531 6.984 1 93.12 804 ILE B C 1
ATOM 14214 O O . ILE B 1 804 ? 24.422 39.25 6.055 1 93.12 804 ILE B O 1
ATOM 14218 N N . ALA B 1 805 ? 24.266 37.219 7.012 1 94.31 805 ALA B N 1
ATOM 14219 C CA . ALA B 1 805 ? 25 36.469 5.984 1 94.31 805 ALA B CA 1
ATOM 14220 C C . ALA B 1 805 ? 24.031 35.75 5.027 1 94.31 805 ALA B C 1
ATOM 14222 O O . ALA B 1 805 ? 24.375 35.5 3.871 1 94.31 805 ALA B O 1
ATOM 14223 N N . TRP B 1 806 ? 22.906 35.438 5.516 1 95.81 806 TRP B N 1
ATOM 14224 C CA . TRP B 1 806 ? 22.016 34.625 4.691 1 95.81 806 TRP B CA 1
ATOM 14225 C C . TRP B 1 806 ? 20.547 34.969 4.992 1 95.81 806 TRP B C 1
ATOM 14227 O O . TRP B 1 806 ? 20.234 35.5 6.07 1 95.81 806 TRP B O 1
ATOM 14237 N N . ILE B 1 807 ? 19.656 34.875 4.02 1 97.25 807 ILE B N 1
ATOM 14238 C CA . ILE B 1 807 ? 18.203 34.844 4.145 1 97.25 807 ILE B CA 1
ATOM 14239 C C . ILE B 1 807 ? 17.703 33.406 3.863 1 97.25 807 ILE B C 1
ATOM 14241 O O . ILE B 1 807 ? 18.109 32.781 2.885 1 97.25 807 ILE B O 1
ATOM 14245 N N . GLY B 1 808 ? 16.938 32.875 4.781 1 97.81 808 GLY B N 1
ATOM 14246 C CA . GLY B 1 808 ? 16.5 31.5 4.621 1 97.81 808 GLY B CA 1
ATOM 14247 C C . GLY B 1 808 ? 14.992 31.344 4.758 1 97.81 808 GLY B C 1
ATOM 14248 O O . GLY B 1 808 ? 14.297 32.281 5.16 1 97.81 808 GLY B O 1
ATOM 14249 N N . VAL B 1 809 ? 14.531 30.219 4.328 1 97.44 809 VAL B N 1
ATOM 14250 C CA . VAL B 1 809 ? 13.109 29.891 4.426 1 97.44 809 VAL B CA 1
ATOM 14251 C C . VAL B 1 809 ? 12.938 28.391 4.66 1 97.44 809 VAL B C 1
ATOM 14253 O O . VAL B 1 809 ? 13.781 27.594 4.246 1 97.44 809 VAL B O 1
ATOM 14256 N N . GLY B 1 810 ? 11.977 28.016 5.434 1 95.19 810 GLY B N 1
ATOM 14257 C CA . GLY B 1 810 ? 11.516 26.641 5.609 1 95.19 810 GLY B CA 1
ATOM 14258 C C . GLY B 1 810 ? 10.062 26.453 5.215 1 95.19 810 GLY B C 1
ATOM 14259 O O . GLY B 1 810 ? 9.211 27.281 5.555 1 95.19 810 GLY B O 1
ATOM 14260 N N . PHE B 1 811 ? 9.766 25.469 4.398 1 91.12 811 PHE B N 1
ATOM 14261 C CA . PHE B 1 811 ? 8.398 25.25 3.947 1 91.12 811 PHE B CA 1
ATOM 14262 C C . PHE B 1 811 ? 8.172 23.781 3.582 1 91.12 811 PHE B C 1
ATOM 14264 O O . PHE B 1 811 ? 9.125 23.031 3.396 1 91.12 811 PHE B O 1
ATOM 14271 N N . GLY B 1 812 ? 6.863 23.391 3.666 1 88.94 812 GLY B N 1
ATOM 14272 C CA . GLY B 1 812 ? 6.52 22.094 3.078 1 88.94 812 GLY B CA 1
ATOM 14273 C C . GLY B 1 812 ? 6.652 22.078 1.567 1 88.94 812 GLY B C 1
ATOM 14274 O O . GLY B 1 812 ? 6.078 22.922 0.877 1 88.94 812 GLY B O 1
ATOM 14275 N N . VAL B 1 813 ? 7.328 21.141 1.063 1 91.56 813 VAL B N 1
ATOM 14276 C CA . VAL B 1 813 ? 7.781 21.219 -0.322 1 91.56 813 VAL B CA 1
ATOM 14277 C C . VAL B 1 813 ? 6.629 20.875 -1.261 1 91.56 813 VAL B C 1
ATOM 14279 O O . VAL B 1 813 ? 6.004 19.812 -1.118 1 91.56 813 VAL B O 1
ATOM 14282 N N . THR B 1 814 ? 6.293 21.719 -2.102 1 85.25 814 THR B N 1
ATOM 14283 C CA . THR B 1 814 ? 5.438 21.578 -3.271 1 85.25 814 THR B CA 1
ATOM 14284 C C . THR B 1 814 ? 6.125 22.125 -4.52 1 85.25 814 THR B C 1
ATOM 14286 O O . THR B 1 814 ? 7.074 22.906 -4.418 1 85.25 814 THR B O 1
ATOM 14289 N N . LEU B 1 815 ? 5.77 21.703 -5.637 1 88.12 815 LEU B N 1
ATOM 14290 C CA . LEU B 1 815 ? 6.441 22.109 -6.867 1 88.12 815 LEU B CA 1
ATOM 14291 C C . LEU B 1 815 ? 6.367 23.625 -7.047 1 88.12 815 LEU B C 1
ATOM 14293 O O . LEU B 1 815 ? 7.359 24.266 -7.406 1 88.12 815 LEU B O 1
ATOM 14297 N N . ASP B 1 816 ? 5.211 24.234 -6.734 1 86.81 816 ASP B N 1
ATOM 14298 C CA . ASP B 1 816 ? 5.008 25.656 -6.926 1 86.81 816 ASP B CA 1
ATOM 14299 C C . ASP B 1 816 ? 5.91 26.469 -5.996 1 86.81 816 ASP B C 1
ATOM 14301 O O . ASP B 1 816 ? 6.555 27.422 -6.43 1 86.81 816 ASP B O 1
ATOM 14305 N N . LEU B 1 817 ? 5.902 26.094 -4.773 1 90.38 817 LEU B N 1
ATOM 14306 C CA . LEU B 1 817 ? 6.719 26.828 -3.812 1 90.38 817 LEU B CA 1
ATOM 14307 C C . LEU B 1 817 ? 8.203 26.641 -4.102 1 90.38 817 LEU B C 1
ATOM 14309 O O . LEU B 1 817 ? 8.992 27.578 -3.969 1 90.38 817 LEU B O 1
ATOM 14313 N N . LEU B 1 818 ? 8.562 25.422 -4.445 1 94.56 818 LEU B N 1
ATOM 14314 C CA . LEU B 1 818 ? 9.953 25.156 -4.777 1 94.56 818 LEU B CA 1
ATOM 14315 C C . LEU B 1 818 ? 10.414 26.016 -5.949 1 94.56 818 LEU B C 1
ATOM 14317 O O . LEU B 1 818 ? 11.508 26.578 -5.914 1 94.56 818 LEU B O 1
ATOM 14321 N N . GLN B 1 819 ? 9.625 26.109 -6.953 1 93 819 GLN B N 1
ATOM 14322 C CA . GLN B 1 819 ? 9.953 26.906 -8.125 1 93 819 GLN B CA 1
ATOM 14323 C C . GLN B 1 819 ? 10.023 28.391 -7.777 1 93 819 GLN B C 1
ATOM 14325 O O . GLN B 1 819 ? 10.883 29.109 -8.281 1 93 819 GLN B O 1
ATOM 14330 N N . PHE B 1 820 ? 9.094 28.891 -6.941 1 94.19 820 PHE B N 1
ATOM 14331 C CA . PHE B 1 820 ? 9.086 30.281 -6.496 1 94.19 820 PHE B CA 1
ATOM 14332 C C . PHE B 1 820 ? 10.406 30.641 -5.828 1 94.19 820 PHE B C 1
ATOM 14334 O O . PHE B 1 820 ? 11.031 31.641 -6.188 1 94.19 820 PHE B O 1
ATOM 14341 N N . TRP B 1 821 ? 10.828 29.797 -4.934 1 96.56 821 TRP B N 1
ATOM 14342 C CA . TRP B 1 821 ? 12.031 30.109 -4.172 1 96.56 821 TRP B CA 1
ATOM 14343 C C . TRP B 1 821 ? 13.281 29.953 -5.035 1 96.56 821 TRP B C 1
ATOM 14345 O O . TRP B 1 821 ? 14.219 30.75 -4.93 1 96.56 821 TRP B O 1
ATOM 14355 N N . ARG B 1 822 ? 13.312 28.938 -5.902 1 94.81 822 ARG B N 1
ATOM 14356 C CA . ARG B 1 822 ? 14.438 28.766 -6.812 1 94.81 822 ARG B CA 1
ATOM 14357 C C . ARG B 1 822 ? 14.578 29.953 -7.75 1 94.81 822 ARG B C 1
ATOM 14359 O O . ARG B 1 822 ? 15.688 30.438 -7.992 1 94.81 822 ARG B O 1
ATOM 14366 N N . ARG B 1 823 ? 13.523 30.422 -8.242 1 94 823 ARG B N 1
ATOM 14367 C CA . ARG B 1 823 ? 13.523 31.562 -9.148 1 94 823 ARG B CA 1
ATOM 14368 C C . ARG B 1 823 ? 14.055 32.812 -8.461 1 94 823 ARG B C 1
ATOM 14370 O O . ARG B 1 823 ? 14.633 33.688 -9.109 1 94 823 ARG B O 1
ATOM 14377 N N . ASN B 1 824 ? 13.812 32.875 -7.172 1 96.12 824 ASN B N 1
ATOM 14378 C CA . ASN B 1 824 ? 14.25 34.031 -6.414 1 96.12 824 ASN B CA 1
ATOM 14379 C C . ASN B 1 824 ? 15.633 33.844 -5.809 1 96.12 824 ASN B C 1
ATOM 14381 O O . ASN B 1 824 ? 16.016 34.531 -4.867 1 96.12 824 ASN B O 1
ATOM 14385 N N . GLY B 1 825 ? 16.344 32.812 -6.258 1 94.19 825 GLY B N 1
ATOM 14386 C CA . GLY B 1 825 ? 17.766 32.656 -5.957 1 94.19 825 GLY B CA 1
ATOM 14387 C C . GLY B 1 825 ? 18.031 31.828 -4.719 1 94.19 825 GLY B C 1
ATOM 14388 O O . GLY B 1 825 ? 19.172 31.781 -4.238 1 94.19 825 GLY B O 1
ATOM 14389 N N . PHE B 1 826 ? 17.094 31.203 -4.137 1 96.88 826 PHE B N 1
ATOM 14390 C CA . PHE B 1 826 ? 17.297 30.375 -2.961 1 96.88 826 PHE B CA 1
ATOM 14391 C C . PHE B 1 826 ? 17.688 28.953 -3.365 1 96.88 826 PHE B C 1
ATOM 14393 O O . PHE B 1 826 ? 17.234 28.438 -4.383 1 96.88 826 PHE B O 1
ATOM 14400 N N . ALA B 1 827 ? 18.547 28.328 -2.631 1 96.75 827 ALA B N 1
ATOM 14401 C CA . ALA B 1 827 ? 19.016 26.969 -2.893 1 96.75 827 ALA B CA 1
ATOM 14402 C C . ALA B 1 827 ? 18.734 26.047 -1.7 1 96.75 827 ALA B C 1
ATOM 14404 O O . ALA B 1 827 ? 18.875 26.469 -0.547 1 96.75 827 ALA B O 1
ATOM 14405 N N . PRO B 1 828 ? 18.328 24.828 -1.985 1 97.25 828 PRO B N 1
ATOM 14406 C CA . PRO B 1 828 ? 18.031 23.906 -0.884 1 97.25 828 PRO B CA 1
ATOM 14407 C C . PRO B 1 828 ? 19.281 23.453 -0.134 1 97.25 828 PRO B C 1
ATOM 14409 O O . PRO B 1 828 ? 20.328 23.25 -0.748 1 97.25 828 PRO B O 1
ATOM 14412 N N . VAL B 1 829 ? 19.234 23.312 1.194 1 97.25 829 VAL B N 1
ATOM 14413 C CA . VAL B 1 829 ? 20.375 22.891 1.993 1 97.25 829 VAL B CA 1
ATOM 14414 C C . VAL B 1 829 ? 19.969 21.75 2.934 1 97.25 829 VAL B C 1
ATOM 14416 O O . VAL B 1 829 ? 20.828 21.062 3.496 1 97.25 829 VAL B O 1
ATOM 14419 N N . TYR B 1 830 ? 18.719 21.578 3.104 1 96.94 830 TYR B N 1
ATOM 14420 C CA . TYR B 1 830 ? 18.234 20.562 4.031 1 96.94 830 TYR B CA 1
ATOM 14421 C C . TYR B 1 830 ? 16.828 20.109 3.662 1 96.94 830 TYR B C 1
ATOM 14423 O O . TYR B 1 830 ? 16.016 20.906 3.174 1 96.94 830 TYR B O 1
ATOM 14431 N N . ILE B 1 831 ? 16.5 18.844 3.812 1 96.44 831 ILE B N 1
ATOM 14432 C CA . ILE B 1 831 ? 15.148 18.297 3.676 1 96.44 831 ILE B CA 1
ATOM 14433 C C . ILE B 1 831 ? 14.883 17.297 4.801 1 96.44 831 ILE B C 1
ATOM 14435 O O . ILE B 1 831 ? 15.703 16.422 5.07 1 96.44 831 ILE B O 1
ATOM 14439 N N . ARG B 1 832 ? 13.828 17.562 5.457 1 94.69 832 ARG B N 1
ATOM 14440 C CA . ARG B 1 832 ? 13.453 16.641 6.516 1 94.69 832 ARG B CA 1
ATOM 14441 C C . ARG B 1 832 ? 12.953 15.32 5.938 1 94.69 832 ARG B C 1
ATOM 14443 O O . ARG B 1 832 ? 12.109 15.312 5.039 1 94.69 832 ARG B O 1
ATOM 14450 N N . GLN B 1 833 ? 13.406 14.242 6.41 1 92.62 833 GLN B N 1
ATOM 14451 C CA . GLN B 1 833 ? 13.078 12.93 5.855 1 92.62 833 GLN B CA 1
ATOM 14452 C C . GLN B 1 833 ? 11.664 12.516 6.23 1 92.62 833 GLN B C 1
ATOM 14454 O O . GLN B 1 833 ? 10.945 11.93 5.414 1 92.62 833 GLN B O 1
ATOM 14459 N N . ASP B 1 834 ? 11.227 12.836 7.391 1 87.44 834 ASP B N 1
ATOM 14460 C CA . ASP B 1 834 ? 9.867 12.516 7.805 1 87.44 834 ASP B CA 1
ATOM 14461 C C . ASP B 1 834 ? 8.891 13.602 7.367 1 87.44 834 ASP B C 1
ATOM 14463 O O . ASP B 1 834 ? 9.242 14.781 7.316 1 87.44 834 ASP B O 1
ATOM 14467 N N . VAL B 1 835 ? 7.766 13.172 7.09 1 82.88 835 VAL B N 1
ATOM 14468 C CA . VAL B 1 835 ? 6.762 14.125 6.629 1 82.88 835 VAL B CA 1
ATOM 14469 C C . VAL B 1 835 ? 6.129 14.82 7.828 1 82.88 835 VAL B C 1
ATOM 14471 O O . VAL B 1 835 ? 6.086 14.273 8.93 1 82.88 835 VAL B O 1
ATOM 14474 N N . ASN B 1 836 ? 5.82 16.094 7.559 1 76.69 836 ASN B N 1
ATOM 14475 C CA . ASN B 1 836 ? 5.008 16.797 8.547 1 76.69 836 ASN B CA 1
ATOM 14476 C C . ASN B 1 836 ? 3.633 16.141 8.695 1 76.69 836 ASN B C 1
ATOM 14478 O O . ASN B 1 836 ? 2.91 15.969 7.715 1 76.69 836 ASN B O 1
ATOM 14482 N N . PRO B 1 837 ? 3.342 15.727 9.836 1 65 837 PRO B N 1
ATOM 14483 C CA . PRO B 1 837 ? 2.084 15 10.031 1 65 837 PRO B CA 1
ATOM 14484 C C . PRO B 1 837 ? 0.86 15.828 9.648 1 65 837 PRO B C 1
ATOM 14486 O O . PRO B 1 837 ? -0.174 15.266 9.273 1 65 837 PRO B O 1
ATOM 14489 N N . THR B 1 838 ? 0.968 17.172 9.75 1 61.75 838 THR B N 1
ATOM 14490 C CA . THR B 1 838 ? -0.166 18.047 9.477 1 61.75 838 THR B CA 1
ATOM 14491 C C . THR B 1 838 ? -0.377 18.203 7.973 1 61.75 838 THR B C 1
ATOM 14493 O O . THR B 1 838 ? -1.513 18.172 7.492 1 61.75 838 THR B O 1
ATOM 14496 N N . THR B 1 839 ? 0.749 18.375 7.246 1 63.78 839 THR B N 1
ATOM 14497 C CA . THR B 1 839 ? 0.63 18.672 5.82 1 63.78 839 THR B CA 1
ATOM 14498 C C . THR B 1 839 ? 0.931 17.438 4.984 1 63.78 839 THR B C 1
ATOM 14500 O O . THR B 1 839 ? 0.562 17.359 3.811 1 63.78 839 THR B O 1
ATOM 14503 N N . GLY B 1 840 ? 1.562 16.5 5.562 1 68.88 840 GLY B N 1
ATOM 14504 C CA . GLY B 1 840 ? 2.006 15.328 4.82 1 68.88 840 GLY B CA 1
ATOM 14505 C C . GLY B 1 840 ? 3.158 15.625 3.879 1 68.88 840 GLY B C 1
ATOM 14506 O O . GLY B 1 840 ? 3.494 14.797 3.025 1 68.88 840 GLY B O 1
ATOM 14507 N N . GLU B 1 841 ? 3.715 16.844 3.988 1 81.88 841 GLU B N 1
ATOM 14508 C CA . GLU B 1 841 ? 4.805 17.25 3.109 1 81.88 841 GLU B CA 1
ATOM 14509 C C . GLU B 1 841 ? 6.148 17.188 3.834 1 81.88 841 GLU B C 1
ATOM 14511 O O . GLU B 1 841 ? 6.203 17.312 5.062 1 81.88 841 GLU B O 1
ATOM 14516 N N . HIS B 1 842 ? 7.227 17 3.066 1 91.25 842 HIS B N 1
ATOM 14517 C CA . HIS B 1 842 ? 8.578 17.094 3.617 1 91.25 842 HIS B CA 1
ATOM 14518 C C . HIS B 1 842 ? 9.008 18.562 3.756 1 91.25 842 HIS B C 1
ATOM 14520 O O . HIS B 1 842 ? 8.766 19.375 2.861 1 91.25 842 HIS B O 1
ATOM 14526 N N . THR B 1 843 ? 9.531 18.938 4.879 1 93.25 843 THR B N 1
ATOM 14527 C CA . THR B 1 843 ? 10 20.297 5.102 1 93.25 843 THR B CA 1
ATOM 14528 C C . THR B 1 843 ? 11.375 20.5 4.465 1 93.25 843 THR B C 1
ATOM 14530 O O . THR B 1 843 ? 12.289 19.719 4.691 1 93.25 843 THR B O 1
ATOM 14533 N N . VAL B 1 844 ? 11.516 21.547 3.705 1 96.56 844 VAL B N 1
ATOM 14534 C CA . VAL B 1 844 ? 12.773 21.875 3.051 1 96.56 844 VAL B CA 1
ATOM 14535 C C . VAL B 1 844 ? 13.258 23.25 3.525 1 96.56 844 VAL B C 1
ATOM 14537 O O . VAL B 1 844 ? 12.453 24.156 3.746 1 96.56 844 VAL B O 1
ATOM 14540 N N . LEU B 1 845 ? 14.562 23.359 3.791 1 97.81 845 LEU B N 1
ATOM 14541 C CA . LEU B 1 845 ? 15.203 24.641 4.078 1 97.81 845 LEU B CA 1
ATOM 14542 C C . LEU B 1 845 ? 16 25.141 2.879 1 97.81 845 LEU B C 1
ATOM 14544 O O . LEU B 1 845 ? 16.797 24.375 2.307 1 97.81 845 LEU B O 1
ATOM 14548 N N . MET B 1 846 ? 15.742 26.344 2.463 1 98 846 MET B N 1
ATOM 14549 C CA . MET B 1 846 ? 16.5 26.969 1.378 1 98 846 MET B CA 1
ATOM 14550 C C . MET B 1 846 ? 17.141 28.266 1.844 1 98 846 MET B C 1
ATOM 14552 O O . MET B 1 846 ? 16.594 28.953 2.705 1 98 846 MET B O 1
ATOM 14556 N N . LEU B 1 847 ? 18.312 28.547 1.329 1 97.25 847 LEU B N 1
ATOM 14557 C CA . LEU B 1 847 ? 19.078 29.734 1.729 1 97.25 847 LEU B CA 1
ATOM 14558 C C . LEU B 1 847 ? 19.5 30.547 0.512 1 97.25 847 LEU B C 1
ATOM 14560 O O . LEU B 1 847 ? 19.641 30 -0.583 1 97.25 847 LEU B O 1
ATOM 14564 N N . ARG B 1 848 ? 19.578 31.781 0.701 1 96.19 848 ARG B N 1
ATOM 14565 C CA . ARG B 1 848 ? 20.172 32.719 -0.239 1 96.19 848 ARG B CA 1
ATOM 14566 C C . ARG B 1 848 ? 21.234 33.562 0.439 1 96.19 848 ARG B C 1
ATOM 14568 O O . ARG B 1 848 ? 21 34.125 1.517 1 96.19 848 ARG B O 1
ATOM 14575 N N . GLY B 1 849 ? 22.359 33.594 -0.154 1 94.12 849 GLY B N 1
ATOM 14576 C CA . GLY B 1 849 ? 23.438 34.406 0.39 1 94.12 849 GLY B CA 1
ATOM 14577 C C . GLY B 1 849 ? 23.219 35.906 0.198 1 94.12 849 GLY B C 1
ATOM 14578 O O . GLY B 1 849 ? 22.688 36.344 -0.83 1 94.12 849 GLY B O 1
ATOM 14579 N N . VAL B 1 850 ? 23.516 36.688 1.228 1 91.31 850 VAL B N 1
ATOM 14580 C CA . VAL B 1 850 ? 23.391 38.156 1.153 1 91.31 850 VAL B CA 1
ATOM 14581 C C . VAL B 1 850 ? 24.766 38.781 1.061 1 91.31 850 VAL B C 1
ATOM 14583 O O . VAL B 1 850 ? 25.016 39.625 0.184 1 91.31 850 VAL B O 1
ATOM 14586 N N . ARG B 1 851 ? 25.609 38.5 2.027 1 78.19 851 ARG B N 1
ATOM 14587 C CA . ARG B 1 851 ? 26.953 39.062 2.023 1 78.19 851 ARG B CA 1
ATOM 14588 C C . ARG B 1 851 ? 28 37.969 1.839 1 78.19 851 ARG B C 1
ATOM 14590 O O . ARG B 1 851 ? 27.797 36.812 2.252 1 78.19 851 ARG B O 1
ATOM 14597 N N . GLU B 1 852 ? 28.859 38.094 0.762 1 64.5 852 GLU B N 1
ATOM 14598 C CA . GLU B 1 852 ? 29.891 37.125 0.383 1 64.5 852 GLU B CA 1
ATOM 14599 C C . GLU B 1 852 ? 30.797 36.781 1.561 1 64.5 852 GLU B C 1
ATOM 14601 O O . GLU B 1 852 ? 31.438 35.75 1.589 1 64.5 852 GLU B O 1
ATOM 14606 N N . GLU B 1 853 ? 30.75 37.438 2.576 1 62.75 853 GLU B N 1
ATOM 14607 C CA . GLU B 1 853 ? 31.797 37.156 3.557 1 62.75 853 GLU B CA 1
ATOM 14608 C C . GLU B 1 853 ? 31.438 35.969 4.434 1 62.75 853 GLU B C 1
ATOM 14610 O O . GLU B 1 853 ? 30.406 35.969 5.09 1 62.75 853 GLU B O 1
ATOM 14615 N N . GLY B 1 854 ? 32.125 34.844 4.312 1 64.44 854 GLY B N 1
ATOM 14616 C CA . GLY B 1 854 ? 32.156 33.75 5.262 1 64.44 854 GLY B CA 1
ATOM 14617 C C . GLY B 1 854 ? 31.297 32.562 4.859 1 64.44 854 GLY B C 1
ATOM 14618 O O . GLY B 1 854 ? 31.609 31.422 5.164 1 64.44 854 GLY B O 1
ATOM 14619 N N . LEU B 1 855 ? 30.078 32.938 4.09 1 74.25 855 LEU B N 1
ATOM 14620 C CA . LEU B 1 855 ? 29.203 31.797 3.814 1 74.25 855 LEU B CA 1
ATOM 14621 C C . LEU B 1 855 ? 29.516 31.188 2.457 1 74.25 855 LEU B C 1
ATOM 14623 O O . LEU B 1 855 ? 29.469 31.875 1.433 1 74.25 855 LEU B O 1
ATOM 14627 N N . ARG B 1 856 ? 30.062 30.016 2.381 1 84.38 856 ARG B N 1
ATOM 14628 C CA . ARG B 1 856 ? 30.203 29.25 1.148 1 84.38 856 ARG B CA 1
ATOM 14629 C C . ARG B 1 856 ? 28.984 28.344 0.937 1 84.38 856 ARG B C 1
ATOM 14631 O O . ARG B 1 856 ? 29.062 27.125 1.18 1 84.38 856 ARG B O 1
ATOM 14638 N N . LEU B 1 857 ? 27.891 29.031 0.434 1 91.31 857 LEU B N 1
ATOM 14639 C CA . LEU B 1 857 ? 26.609 28.344 0.291 1 91.31 857 LEU B CA 1
ATOM 14640 C C . LEU B 1 857 ? 26.734 27.141 -0.627 1 91.31 857 LEU B C 1
ATOM 14642 O O . LEU B 1 857 ? 26.031 26.141 -0.444 1 91.31 857 LEU B O 1
ATOM 14646 N N . GLU B 1 858 ? 27.703 27.141 -1.576 1 90.31 858 GLU B N 1
ATOM 14647 C CA . GLU B 1 858 ? 27.906 26.078 -2.559 1 90.31 858 GLU B CA 1
ATOM 14648 C C . GLU B 1 858 ? 28.312 24.781 -1.888 1 90.31 858 GLU B C 1
ATOM 14650 O O . GLU B 1 858 ? 27.938 23.688 -2.342 1 90.31 858 GLU B O 1
ATOM 14655 N N . ARG B 1 859 ? 29.031 24.891 -0.867 1 90.38 859 ARG B N 1
ATOM 14656 C CA . ARG B 1 859 ? 29.469 23.703 -0.141 1 90.38 859 ARG B CA 1
ATOM 14657 C C . ARG B 1 859 ? 28.281 22.969 0.469 1 90.38 859 ARG B C 1
ATOM 14659 O O . ARG B 1 859 ? 28.234 21.75 0.469 1 90.38 859 ARG B O 1
ATOM 14666 N N . PHE B 1 860 ? 27.344 23.781 0.975 1 93.12 860 PHE B N 1
ATOM 14667 C CA . PHE B 1 860 ? 26.172 23.188 1.589 1 93.12 860 PHE B CA 1
ATOM 14668 C C . PHE B 1 860 ? 25.234 22.609 0.528 1 93.12 860 PHE B C 1
ATOM 14670 O O . PHE B 1 860 ? 24.672 21.531 0.713 1 93.12 860 PHE B O 1
ATOM 14677 N N . THR B 1 861 ? 25.156 23.281 -0.588 1 94.44 861 THR B N 1
ATOM 14678 C CA . THR B 1 861 ? 24.266 22.828 -1.647 1 94.44 861 THR B CA 1
ATOM 14679 C C . THR B 1 861 ? 24.797 21.547 -2.295 1 94.44 861 THR B C 1
ATOM 14681 O O . THR B 1 861 ? 24.031 20.656 -2.664 1 94.44 861 THR B O 1
ATOM 14684 N N . ASP B 1 862 ? 26.109 21.453 -2.428 1 92.38 862 ASP B N 1
ATOM 14685 C CA . ASP B 1 862 ? 26.734 20.25 -2.982 1 92.38 862 ASP B CA 1
ATOM 14686 C C . ASP B 1 862 ? 26.562 19.062 -2.045 1 92.38 862 ASP B C 1
ATOM 14688 O O . ASP B 1 862 ? 26.281 17.953 -2.494 1 92.38 862 ASP B O 1
ATOM 14692 N N . ALA B 1 863 ? 26.812 19.359 -0.823 1 93.06 863 ALA B N 1
ATOM 14693 C CA . ALA B 1 863 ? 26.625 18.297 0.164 1 93.06 863 ALA B CA 1
ATOM 14694 C C . ALA B 1 863 ? 25.172 17.828 0.196 1 93.06 863 ALA B C 1
ATOM 14696 O O . ALA B 1 863 ? 24.906 16.625 0.345 1 93.06 863 ALA B O 1
ATOM 14697 N N . PHE B 1 864 ? 24.297 18.812 0.069 1 95.81 864 PHE B N 1
ATOM 14698 C CA . PHE B 1 864 ? 22.875 18.484 0.032 1 95.81 864 PHE B CA 1
ATOM 14699 C C . PHE B 1 864 ? 22.562 17.562 -1.133 1 95.81 864 PHE B C 1
ATOM 14701 O O . PHE B 1 864 ? 21.844 16.562 -0.968 1 95.81 864 PHE B O 1
ATOM 14708 N N . ARG B 1 865 ? 23.047 17.844 -2.227 1 95.06 865 ARG B N 1
ATOM 14709 C CA . ARG B 1 865 ? 22.797 17.047 -3.424 1 95.06 865 ARG B CA 1
ATOM 14710 C C . ARG B 1 865 ? 23.297 15.609 -3.24 1 95.06 865 ARG B C 1
ATOM 14712 O O . ARG B 1 865 ? 22.594 14.656 -3.572 1 95.06 865 ARG B O 1
ATOM 14719 N N . ARG B 1 866 ? 24.469 15.438 -2.73 1 93.25 866 ARG B N 1
ATOM 14720 C CA . ARG B 1 866 ? 25.062 14.117 -2.514 1 93.25 866 ARG B CA 1
ATOM 14721 C C . ARG B 1 866 ? 24.219 13.297 -1.545 1 93.25 866 ARG B C 1
ATOM 14723 O O . ARG B 1 866 ? 23.984 12.109 -1.772 1 93.25 866 ARG B O 1
ATOM 14730 N N . ARG B 1 867 ? 23.812 13.953 -0.497 1 95 867 ARG B N 1
ATOM 14731 C CA . ARG B 1 867 ? 23.016 13.266 0.509 1 95 867 ARG B CA 1
ATOM 14732 C C . ARG B 1 867 ? 21.641 12.891 -0.044 1 95 867 ARG B C 1
ATOM 14734 O O . ARG B 1 867 ? 21.156 11.797 0.209 1 95 867 ARG B O 1
ATOM 14741 N N . LEU B 1 868 ? 21.094 13.852 -0.784 1 96.62 868 LEU B N 1
ATOM 14742 C CA . LEU B 1 868 ? 19.75 13.641 -1.329 1 96.62 868 LEU B CA 1
ATOM 14743 C C . LEU B 1 868 ? 19.719 12.438 -2.262 1 96.62 868 LEU B C 1
ATOM 14745 O O . LEU B 1 868 ? 18.75 11.688 -2.285 1 96.62 868 LEU B O 1
ATOM 14749 N N . MET B 1 869 ? 20.766 12.188 -3.031 1 95.5 869 MET B N 1
ATOM 14750 C CA . MET B 1 869 ? 20.812 11.086 -3.988 1 95.5 869 MET B CA 1
ATOM 14751 C C . MET B 1 869 ? 20.625 9.75 -3.289 1 95.5 869 MET B C 1
ATOM 14753 O O . MET B 1 869 ? 19.953 8.859 -3.814 1 95.5 869 MET B O 1
ATOM 14757 N N . HIS B 1 870 ? 21.156 9.617 -2.137 1 94.12 870 HIS B N 1
ATOM 14758 C CA . HIS B 1 870 ? 21.062 8.359 -1.406 1 94.12 870 HIS B CA 1
ATOM 14759 C C . HIS B 1 870 ? 19.766 8.289 -0.599 1 94.12 870 HIS B C 1
ATOM 14761 O O . HIS B 1 870 ? 19.234 7.199 -0.37 1 94.12 870 HIS B O 1
ATOM 14767 N N . LEU B 1 871 ? 19.297 9.461 -0.231 1 95.69 871 LEU B N 1
ATOM 14768 C CA . LEU B 1 871 ? 18.109 9.5 0.614 1 95.69 871 LEU B CA 1
ATOM 14769 C C . LEU B 1 871 ? 16.844 9.25 -0.207 1 95.69 871 LEU B C 1
ATOM 14771 O O . LEU B 1 871 ? 15.805 8.883 0.343 1 95.69 871 LEU B O 1
ATOM 14775 N N . LEU B 1 872 ? 16.906 9.438 -1.514 1 95.69 872 LEU B N 1
ATOM 14776 C CA . LEU B 1 872 ? 15.75 9.32 -2.398 1 95.69 872 LEU B CA 1
ATOM 14777 C C . LEU B 1 872 ? 15.25 7.883 -2.447 1 95.69 872 LEU B C 1
ATOM 14779 O O . LEU B 1 872 ? 14.148 7.625 -2.938 1 95.69 872 LEU B O 1
ATOM 14783 N N . ARG B 1 873 ? 16 6.945 -1.935 1 91.25 873 ARG B N 1
ATOM 14784 C CA . ARG B 1 873 ? 15.578 5.547 -1.96 1 91.25 873 ARG B CA 1
ATOM 14785 C C . ARG B 1 873 ? 14.648 5.234 -0.796 1 91.25 873 ARG B C 1
ATOM 14787 O O . ARG B 1 873 ? 13.969 4.203 -0.798 1 91.25 873 ARG B O 1
ATOM 14794 N N . TYR B 1 874 ? 14.602 6.066 0.177 1 92 874 TYR B N 1
ATOM 14795 C CA . TYR B 1 874 ? 13.82 5.824 1.382 1 92 874 TYR B CA 1
ATOM 14796 C C . TYR B 1 874 ? 12.461 6.52 1.301 1 92 874 TYR B C 1
ATOM 14798 O O . TYR B 1 874 ? 11.781 6.449 0.274 1 92 874 TYR B O 1
ATOM 14806 N N . ASN B 1 875 ? 12.094 7.316 2.365 1 87 875 ASN B N 1
ATOM 14807 C CA . ASN B 1 875 ? 10.805 8 2.434 1 87 875 ASN B CA 1
ATOM 14808 C C . ASN B 1 875 ? 10.664 9.039 1.327 1 87 875 ASN B C 1
ATOM 14810 O O . ASN B 1 875 ? 9.555 9.328 0.876 1 87 875 ASN B O 1
ATOM 14814 N N . LEU B 1 876 ? 11.773 9.57 0.882 1 93.88 876 LEU B N 1
ATOM 14815 C CA . LEU B 1 876 ? 11.758 10.648 -0.104 1 93.88 876 LEU B CA 1
ATOM 14816 C C . LEU B 1 876 ? 11.445 10.102 -1.494 1 93.88 876 LEU B C 1
ATOM 14818 O O . LEU B 1 876 ? 11.258 10.875 -2.438 1 93.88 876 LEU B O 1
ATOM 14822 N N . SER B 1 877 ? 11.367 8.75 -1.613 1 91.12 877 SER B N 1
ATOM 14823 C CA . SER B 1 877 ? 11.016 8.141 -2.889 1 91.12 877 SER B CA 1
ATOM 14824 C C . SER B 1 877 ? 9.57 8.438 -3.264 1 91.12 877 SER B C 1
ATOM 14826 O O . SER B 1 877 ? 9.18 8.312 -4.43 1 91.12 877 SER B O 1
ATOM 14828 N N . ARG B 1 878 ? 8.781 8.852 -2.32 1 85.31 878 ARG B N 1
ATOM 14829 C CA . ARG B 1 878 ? 7.363 9.117 -2.535 1 85.31 878 ARG B CA 1
ATOM 14830 C C . ARG B 1 878 ? 7.145 10.539 -3.055 1 85.31 878 ARG B C 1
ATOM 14832 O O . ARG B 1 878 ? 6.027 10.906 -3.418 1 85.31 878 ARG B O 1
ATOM 14839 N N . LEU B 1 879 ? 8.188 11.344 -3.123 1 92.12 879 LEU B N 1
ATOM 14840 C CA . LEU B 1 879 ? 8.086 12.68 -3.699 1 92.12 879 LEU B CA 1
ATOM 14841 C C . LEU B 1 879 ? 7.688 12.609 -5.168 1 92.12 879 LEU B C 1
ATOM 14843 O O . LEU B 1 879 ? 8.109 11.703 -5.891 1 92.12 879 LEU B O 1
ATOM 14847 N N . PRO B 1 880 ? 6.84 13.516 -5.613 1 89.75 880 PRO B N 1
ATOM 14848 C CA . PRO B 1 880 ? 6.645 13.602 -7.062 1 89.75 880 PRO B CA 1
ATOM 14849 C C . PRO B 1 880 ? 7.957 13.766 -7.824 1 89.75 880 PRO B C 1
ATOM 14851 O O . PRO B 1 880 ? 8.859 14.469 -7.367 1 89.75 880 PRO B O 1
ATOM 14854 N N . LEU B 1 881 ? 8.102 13.156 -8.938 1 94.25 881 LEU B N 1
ATOM 14855 C CA . LEU B 1 881 ? 9.328 13.094 -9.727 1 94.25 881 LEU B CA 1
ATOM 14856 C C . LEU B 1 881 ? 9.867 14.492 -10.008 1 94.25 881 LEU B C 1
ATOM 14858 O O . LEU B 1 881 ? 11.062 14.742 -9.867 1 94.25 881 LEU B O 1
ATOM 14862 N N . GLU B 1 882 ? 9.008 15.414 -10.336 1 93.81 882 GLU B N 1
ATOM 14863 C CA . GLU B 1 882 ? 9.445 16.766 -10.68 1 93.81 882 GLU B CA 1
ATOM 14864 C C . GLU B 1 882 ? 9.992 17.5 -9.461 1 93.81 882 GLU B C 1
ATOM 14866 O O . GLU B 1 882 ? 10.93 18.281 -9.57 1 93.81 882 GLU B O 1
ATOM 14871 N N . VAL B 1 883 ? 9.383 17.344 -8.281 1 95.19 883 VAL B N 1
ATOM 14872 C CA . VAL B 1 883 ? 9.859 17.953 -7.047 1 95.19 883 VAL B CA 1
ATOM 14873 C C . VAL B 1 883 ? 11.242 17.406 -6.695 1 95.19 883 VAL B C 1
ATOM 14875 O O . VAL B 1 883 ? 12.148 18.172 -6.363 1 95.19 883 VAL B O 1
ATOM 14878 N N . ALA B 1 884 ? 11.383 16.062 -6.836 1 96.88 884 ALA B N 1
ATOM 14879 C CA . ALA B 1 884 ? 12.664 15.43 -6.551 1 96.88 884 ALA B CA 1
ATOM 14880 C C . ALA B 1 884 ? 13.758 15.953 -7.48 1 96.88 884 ALA B C 1
ATOM 14882 O O . ALA B 1 884 ? 14.875 16.234 -7.039 1 96.88 884 ALA B O 1
ATOM 14883 N N . PHE B 1 885 ? 13.43 16.109 -8.758 1 96.56 885 PHE B N 1
ATOM 14884 C CA . PHE B 1 885 ? 14.414 16.578 -9.727 1 96.56 885 PHE B CA 1
ATOM 14885 C C . PHE B 1 885 ? 14.82 18.016 -9.43 1 96.56 885 PHE B C 1
ATOM 14887 O O . PHE B 1 885 ? 16.016 18.344 -9.43 1 96.56 885 PHE B O 1
ATOM 14894 N N . ARG B 1 886 ? 13.867 18.875 -9.117 1 95.06 886 ARG B N 1
ATOM 14895 C CA . ARG B 1 886 ? 14.141 20.281 -8.883 1 95.06 886 ARG B CA 1
ATOM 14896 C C . ARG B 1 886 ? 14.906 20.484 -7.582 1 95.06 886 ARG B C 1
ATOM 14898 O O . ARG B 1 886 ? 15.664 21.453 -7.445 1 95.06 886 ARG B O 1
ATOM 14905 N N . LEU B 1 887 ? 14.695 19.641 -6.645 1 96.44 887 LEU B N 1
ATOM 14906 C CA . LEU B 1 887 ? 15.484 19.688 -5.422 1 96.44 887 LEU B CA 1
ATOM 14907 C C . LEU B 1 887 ? 16.938 19.312 -5.707 1 96.44 887 LEU B C 1
ATOM 14909 O O . LEU B 1 887 ? 17.859 19.891 -5.125 1 96.44 887 LEU B O 1
ATOM 14913 N N . LEU B 1 888 ? 17.062 18.328 -6.57 1 95.81 888 LEU B N 1
ATOM 14914 C CA . LEU B 1 888 ? 18.375 17.766 -6.848 1 95.81 888 LEU B CA 1
ATOM 14915 C C . LEU B 1 888 ? 19.172 18.656 -7.785 1 95.81 888 LEU B C 1
ATOM 14917 O O . LEU B 1 888 ? 20.375 18.812 -7.637 1 95.81 888 LEU B O 1
ATOM 14921 N N . TRP B 1 889 ? 18.453 19.219 -8.789 1 92.62 889 TRP B N 1
ATOM 14922 C CA . TRP B 1 889 ? 19.125 19.922 -9.875 1 92.62 889 TRP B CA 1
ATOM 14923 C C . TRP B 1 889 ? 18.438 21.266 -10.156 1 92.62 889 TRP B C 1
ATOM 14925 O O . TRP B 1 889 ? 17.203 21.312 -10.273 1 92.62 889 TRP B O 1
ATOM 14935 N N . PRO B 1 890 ? 19.141 22.297 -10.227 1 87.5 890 PRO B N 1
ATOM 14936 C CA . PRO B 1 890 ? 18.562 23.625 -10.352 1 87.5 890 PRO B CA 1
ATOM 14937 C C . PRO B 1 890 ? 17.938 23.875 -11.727 1 87.5 890 PRO B C 1
ATOM 14939 O O . PRO B 1 890 ? 16.906 24.531 -11.828 1 87.5 890 PRO B O 1
ATOM 14942 N N . GLU B 1 891 ? 18.547 23.297 -12.781 1 89.56 891 GLU B N 1
ATOM 14943 C CA . GLU B 1 891 ? 18.062 23.516 -14.141 1 89.56 891 GLU B CA 1
ATOM 14944 C C . GLU B 1 891 ? 17.109 22.422 -14.586 1 89.56 891 GLU B C 1
ATOM 14946 O O . GLU B 1 891 ? 17.047 21.359 -13.961 1 89.56 891 GLU B O 1
ATOM 14951 N N . ASN B 1 892 ? 16.438 22.734 -15.609 1 88.88 892 ASN B N 1
ATOM 14952 C CA . ASN B 1 892 ? 15.453 21.781 -16.125 1 88.88 892 ASN B CA 1
ATOM 14953 C C . ASN B 1 892 ? 16.141 20.625 -16.859 1 88.88 892 ASN B C 1
ATOM 14955 O O . ASN B 1 892 ? 15.555 19.547 -17 1 88.88 892 ASN B O 1
ATOM 14959 N N . THR B 1 893 ? 17.297 20.875 -17.422 1 91.44 893 THR B N 1
ATOM 14960 C CA . THR B 1 893 ? 18.094 19.875 -18.125 1 91.44 893 THR B CA 1
ATOM 14961 C C . THR B 1 893 ? 19.453 19.688 -17.453 1 91.44 893 THR B C 1
ATOM 14963 O O . THR B 1 893 ? 19.828 20.469 -16.578 1 91.44 893 THR B O 1
ATOM 14966 N N . VAL B 1 894 ? 20.031 18.562 -17.719 1 92.12 894 VAL B N 1
ATOM 14967 C CA . VAL B 1 894 ? 21.328 18.266 -17.109 1 92.12 894 VAL B CA 1
ATOM 14968 C C . VAL B 1 894 ? 22.422 18.422 -18.156 1 92.12 894 VAL B C 1
ATOM 14970 O O . VAL B 1 894 ? 22.469 17.672 -19.141 1 92.12 894 VAL B O 1
ATOM 14973 N N . THR B 1 895 ? 23.25 19.391 -18.016 1 92.5 895 THR B N 1
ATOM 14974 C CA . THR B 1 895 ? 24.391 19.609 -18.875 1 92.5 895 THR B CA 1
ATOM 14975 C C . THR B 1 895 ? 25.688 19.594 -18.078 1 92.5 895 THR B C 1
ATOM 14977 O O . THR B 1 895 ? 25.875 20.375 -17.156 1 92.5 895 THR B O 1
ATOM 14980 N N . LEU B 1 896 ? 26.484 18.609 -18.359 1 92.19 896 LEU B N 1
ATOM 14981 C CA . LEU B 1 896 ? 27.75 18.438 -17.672 1 92.19 896 LEU B CA 1
ATOM 14982 C C . LEU B 1 896 ? 28.922 18.75 -18.594 1 92.19 896 LEU B C 1
ATOM 14984 O O . LEU B 1 896 ? 29.016 18.188 -19.688 1 92.19 896 LEU B O 1
ATOM 14988 N N . LYS B 1 897 ? 29.797 19.625 -18.188 1 87.38 897 LYS B N 1
ATOM 14989 C CA . LYS B 1 897 ? 30.938 20.047 -18.984 1 87.38 897 LYS B CA 1
ATOM 14990 C C . LYS B 1 897 ? 32.219 19.391 -18.5 1 87.38 897 LYS B C 1
ATOM 14992 O O . LYS B 1 897 ? 33.219 19.328 -19.234 1 87.38 897 LYS B O 1
ATOM 14997 N N . GLU B 1 898 ? 32.188 18.828 -17.312 1 80.75 898 GLU B N 1
ATOM 14998 C CA . GLU B 1 898 ? 33.375 18.281 -16.688 1 80.75 898 GLU B CA 1
ATOM 14999 C C . GLU B 1 898 ? 33.812 16.984 -17.359 1 80.75 898 GLU B C 1
ATOM 15001 O O . GLU B 1 898 ? 33 16.297 -17.969 1 80.75 898 GLU B O 1
ATOM 15006 N N . VAL B 1 899 ? 35.094 16.688 -17.188 1 84.19 899 VAL B N 1
ATOM 15007 C CA . VAL B 1 899 ? 35.688 15.461 -17.734 1 84.19 899 VAL B CA 1
ATOM 15008 C C . VAL B 1 899 ? 35.406 14.289 -16.797 1 84.19 899 VAL B C 1
ATOM 15010 O O . VAL B 1 899 ? 35.375 14.453 -15.578 1 84.19 899 VAL B O 1
ATOM 15013 N N . THR B 1 900 ? 35.219 13.164 -17.406 1 90.38 900 THR B N 1
ATOM 15014 C CA . THR B 1 900 ? 34.875 11.938 -16.688 1 90.38 900 THR B CA 1
ATOM 15015 C C . THR B 1 900 ? 35.969 11.562 -15.703 1 90.38 900 THR B C 1
ATOM 15017 O O . THR B 1 900 ? 37.156 11.609 -16.031 1 90.38 900 THR B O 1
ATOM 15020 N N . ASP B 1 901 ? 35.594 11.273 -14.484 1 88.44 901 ASP B N 1
ATOM 15021 C CA . ASP B 1 901 ? 36.469 10.758 -13.445 1 88.44 901 ASP B CA 1
ATOM 15022 C C . ASP B 1 901 ? 36.656 9.25 -13.586 1 88.44 901 ASP B C 1
ATOM 15024 O O . ASP B 1 901 ? 35.812 8.469 -13.141 1 88.44 901 ASP B O 1
ATOM 15028 N N . PRO B 1 902 ? 37.781 8.797 -14.086 1 87.44 902 PRO B N 1
ATOM 15029 C CA . PRO B 1 902 ? 37.969 7.363 -14.32 1 87.44 902 PRO B CA 1
ATOM 15030 C C . PRO B 1 902 ? 37.906 6.539 -13.039 1 87.44 902 PRO B C 1
ATOM 15032 O O . PRO B 1 902 ? 37.438 5.398 -13.062 1 87.44 902 PRO B O 1
ATOM 15035 N N . GLY B 1 903 ? 38.406 7.121 -11.984 1 82.81 903 GLY B N 1
ATOM 15036 C CA . GLY B 1 903 ? 38.375 6.41 -10.711 1 82.81 903 GLY B CA 1
ATOM 15037 C C . GLY B 1 903 ? 36.969 6.129 -10.234 1 82.81 903 GLY B C 1
ATOM 15038 O O . GLY B 1 903 ? 36.656 5.027 -9.766 1 82.81 903 GLY B O 1
ATOM 15039 N N . ALA B 1 904 ? 36.125 7.078 -10.422 1 86.81 904 ALA B N 1
ATOM 15040 C CA . ALA B 1 904 ? 34.75 6.93 -9.992 1 86.81 904 ALA B CA 1
ATOM 15041 C C . ALA B 1 904 ? 34 5.926 -10.867 1 86.81 904 ALA B C 1
ATOM 15043 O O . ALA B 1 904 ? 33.188 5.129 -10.367 1 86.81 904 ALA B O 1
ATOM 15044 N N . VAL B 1 905 ? 34.281 5.918 -12.133 1 90.12 905 VAL B N 1
ATOM 15045 C CA . VAL B 1 905 ? 33.625 5.031 -13.078 1 90.12 905 VAL B CA 1
ATOM 15046 C C . VAL B 1 905 ? 34.062 3.59 -12.836 1 90.12 905 VAL B C 1
ATOM 15048 O O . VAL B 1 905 ? 33.219 2.682 -12.766 1 90.12 905 VAL B O 1
ATOM 15051 N N . LYS B 1 906 ? 35.312 3.311 -12.594 1 87 906 LYS B N 1
ATOM 15052 C CA . LYS B 1 906 ? 35.844 1.965 -12.414 1 87 906 LYS B CA 1
ATOM 15053 C C . LYS B 1 906 ? 35.375 1.358 -11.094 1 87 906 LYS B C 1
ATOM 15055 O O . LYS B 1 906 ? 35.312 0.136 -10.953 1 87 906 LYS B O 1
ATOM 15060 N N . ALA B 1 907 ? 35.031 2.191 -10.25 1 83.19 907 ALA B N 1
ATOM 15061 C CA . ALA B 1 907 ? 34.594 1.721 -8.938 1 83.19 907 ALA B CA 1
ATOM 15062 C C . ALA B 1 907 ? 33.156 1.196 -9.008 1 83.19 907 ALA B C 1
ATOM 15064 O O . ALA B 1 907 ? 32.781 0.308 -8.242 1 83.19 907 ALA B O 1
ATOM 15065 N N . LEU B 1 908 ? 32.375 1.709 -9.992 1 87.25 908 LEU B N 1
ATOM 15066 C CA . LEU B 1 908 ? 30.938 1.404 -9.984 1 87.25 908 LEU B CA 1
ATOM 15067 C C . LEU B 1 908 ? 30.562 0.539 -11.18 1 87.25 908 LEU B C 1
ATOM 15069 O O . LEU B 1 908 ? 29.547 -0.163 -11.148 1 87.25 908 LEU B O 1
ATOM 15073 N N . ILE B 1 909 ? 31.391 0.623 -12.266 1 90.12 909 ILE B N 1
ATOM 15074 C CA . ILE B 1 909 ? 31.016 -0.04 -13.508 1 90.12 909 ILE B CA 1
ATOM 15075 C C . ILE B 1 909 ? 32.156 -0.908 -14 1 90.12 909 ILE B C 1
ATOM 15077 O O . ILE B 1 909 ? 33.312 -0.433 -14.125 1 90.12 909 ILE B O 1
ATOM 15081 N N . GLU B 1 910 ? 31.859 -2.207 -14.234 1 88.25 910 GLU B N 1
ATOM 15082 C CA . GLU B 1 910 ? 32.844 -3.125 -14.805 1 88.25 910 GLU B CA 1
ATOM 15083 C C . GLU B 1 910 ? 32.812 -3.086 -16.328 1 88.25 910 GLU B C 1
ATOM 15085 O O . GLU B 1 910 ? 31.828 -2.668 -16.922 1 88.25 910 GLU B O 1
ATOM 15090 N N . PRO B 1 911 ? 33.906 -3.488 -16.906 1 88.56 911 PRO B N 1
ATOM 15091 C CA . PRO B 1 911 ? 33.938 -3.5 -18.375 1 88.56 911 PRO B CA 1
ATOM 15092 C C . PRO B 1 911 ? 32.812 -4.32 -18.984 1 88.56 911 PRO B C 1
ATOM 15094 O O . PRO B 1 911 ? 32.25 -3.938 -20.016 1 88.56 911 PRO B O 1
ATOM 15097 N N . GLU B 1 912 ? 32.469 -5.41 -18.359 1 88.38 912 GLU B N 1
ATOM 15098 C CA . GLU B 1 912 ? 31.375 -6.25 -18.859 1 88.38 912 GLU B CA 1
ATOM 15099 C C . GLU B 1 912 ? 30.031 -5.504 -18.828 1 88.38 912 GLU B C 1
ATOM 15101 O O . GLU B 1 912 ? 29.156 -5.77 -19.656 1 88.38 912 GLU B O 1
ATOM 15106 N N . ASP B 1 913 ? 29.953 -4.582 -17.938 1 92.94 913 ASP B N 1
ATOM 15107 C CA . ASP B 1 913 ? 28.734 -3.797 -17.797 1 92.94 913 ASP B CA 1
ATOM 15108 C C . ASP B 1 913 ? 28.547 -2.863 -19 1 92.94 913 ASP B C 1
ATOM 15110 O O . ASP B 1 913 ? 27.422 -2.639 -19.453 1 92.94 913 ASP B O 1
ATOM 15114 N N . VAL B 1 914 ? 29.672 -2.316 -19.453 1 92.94 914 VAL B N 1
ATOM 15115 C CA . VAL B 1 914 ? 29.594 -1.441 -20.625 1 92.94 914 VAL B CA 1
ATOM 15116 C C . VAL B 1 914 ? 29.094 -2.225 -21.828 1 92.94 914 VAL B C 1
ATOM 15118 O O . VAL B 1 914 ? 28.297 -1.713 -22.625 1 92.94 914 VAL B O 1
ATOM 15121 N N . GLY B 1 915 ? 29.594 -3.451 -21.906 1 90.19 915 GLY B N 1
ATOM 15122 C CA . GLY B 1 915 ? 29.094 -4.32 -22.953 1 90.19 915 GLY B CA 1
ATOM 15123 C C . GLY B 1 915 ? 27.609 -4.578 -22.875 1 90.19 915 GLY B C 1
ATOM 15124 O O . GLY B 1 915 ? 26.922 -4.617 -23.891 1 90.19 915 GLY B O 1
ATOM 15125 N N . ARG B 1 916 ? 27.094 -4.715 -21.703 1 92.31 916 ARG B N 1
ATOM 15126 C CA . ARG B 1 916 ? 25.672 -4.941 -21.484 1 92.31 916 ARG B CA 1
ATOM 15127 C C . ARG B 1 916 ? 24.844 -3.719 -21.891 1 92.31 916 ARG B C 1
ATOM 15129 O O . ARG B 1 916 ? 23.781 -3.852 -22.5 1 92.31 916 ARG B O 1
ATOM 15136 N N . ILE B 1 917 ? 25.344 -2.545 -21.547 1 94.31 917 ILE B N 1
ATOM 15137 C CA . ILE B 1 917 ? 24.641 -1.312 -21.891 1 94.31 917 ILE B CA 1
ATOM 15138 C C . ILE B 1 917 ? 24.594 -1.156 -23.406 1 94.31 917 ILE B C 1
ATOM 15140 O O . ILE B 1 917 ? 23.547 -0.793 -23.969 1 94.31 917 ILE B O 1
ATOM 15144 N N . LYS B 1 918 ? 25.688 -1.457 -24.047 1 91.81 918 LYS B N 1
ATOM 15145 C CA . LYS B 1 918 ? 25.734 -1.39 -25.5 1 91.81 918 LYS B CA 1
ATOM 15146 C C . LYS B 1 918 ? 24.766 -2.379 -26.141 1 91.81 918 LYS B C 1
ATOM 15148 O O . LYS B 1 918 ? 24.094 -2.059 -27.125 1 91.81 918 LYS B O 1
ATOM 15153 N N . ALA B 1 919 ? 24.734 -3.564 -25.547 1 90 919 ALA B N 1
ATOM 15154 C CA . ALA B 1 919 ? 23.812 -4.59 -26.047 1 90 919 ALA B CA 1
ATOM 15155 C C . ALA B 1 919 ? 22.359 -4.1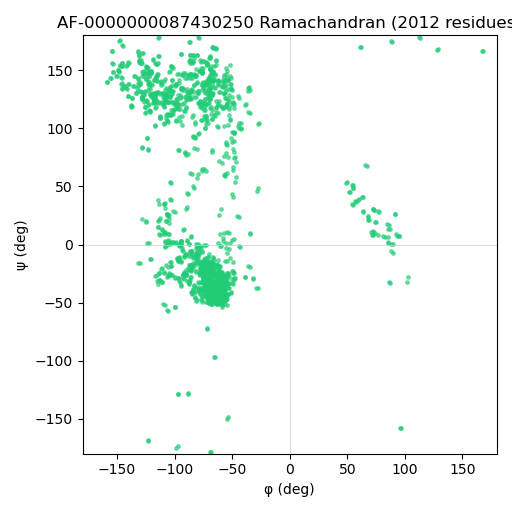37 -25.906 1 90 919 ALA B C 1
ATOM 15157 O O . ALA B 1 919 ? 21.516 -4.441 -26.75 1 90 919 ALA B O 1
ATOM 15158 N N . PHE B 1 920 ? 22.078 -3.441 -24.891 1 91.81 920 PHE B N 1
ATOM 15159 C CA . PHE B 1 920 ? 20.734 -2.908 -24.703 1 91.81 920 PHE B CA 1
ATOM 15160 C C . PHE B 1 920 ? 20.422 -1.836 -25.734 1 91.81 920 PHE B C 1
ATOM 15162 O O . PHE B 1 920 ? 19.344 -1.831 -26.328 1 91.81 920 PHE B O 1
ATOM 15169 N N . VAL B 1 921 ? 21.344 -0.946 -25.891 1 92.44 921 VAL B N 1
ATOM 15170 C CA . VAL B 1 921 ? 21.156 0.149 -26.844 1 92.44 921 VAL B CA 1
ATOM 15171 C C . VAL B 1 921 ? 21 -0.409 -28.25 1 92.44 921 VAL B C 1
ATOM 15173 O O . VAL B 1 921 ? 20.25 0.143 -29.062 1 92.44 921 VAL B O 1
ATOM 15176 N N . SER B 1 922 ? 21.625 -1.555 -28.5 1 88.31 922 SER B N 1
ATOM 15177 C CA . SER B 1 922 ? 21.516 -2.205 -29.812 1 88.31 922 SER B CA 1
ATOM 15178 C C . SER B 1 922 ? 20.297 -3.125 -29.859 1 88.31 922 SER B C 1
ATOM 15180 O O . SER B 1 922 ? 20.156 -3.912 -30.797 1 88.31 922 SER B O 1
ATOM 15182 N N . HIS B 1 923 ? 19.516 -3.229 -28.812 1 85.44 923 HIS B N 1
ATOM 15183 C CA . HIS B 1 923 ? 18.25 -3.951 -28.703 1 85.44 923 HIS B CA 1
ATOM 15184 C C . HIS B 1 923 ? 18.469 -5.457 -28.656 1 85.44 923 HIS B C 1
ATOM 15186 O O . HIS B 1 923 ? 17.672 -6.23 -29.188 1 85.44 923 HIS B O 1
ATOM 15192 N N . GLN B 1 924 ? 19.625 -5.793 -28.109 1 84.19 924 GLN B N 1
ATOM 15193 C CA . GLN B 1 924 ? 19.938 -7.207 -27.938 1 84.19 924 GLN B CA 1
ATOM 15194 C C . GLN B 1 924 ? 19.484 -7.695 -26.547 1 84.19 924 GLN B C 1
ATOM 15196 O O . GLN B 1 924 ? 19.328 -8.898 -26.344 1 84.19 924 GLN B O 1
ATOM 15201 N N . LEU B 1 925 ? 19.391 -6.789 -25.672 1 88.12 925 LEU B N 1
ATOM 15202 C CA . LEU B 1 925 ? 18.969 -7.113 -24.312 1 88.12 925 LEU B CA 1
ATOM 15203 C C . LEU B 1 925 ? 17.75 -6.293 -23.906 1 88.12 925 LEU B C 1
ATOM 15205 O O . LEU B 1 925 ? 17.562 -5.18 -24.406 1 88.12 925 LEU B O 1
ATOM 15209 N N . ASP B 1 926 ? 17.031 -6.902 -23.031 1 87.19 926 ASP B N 1
ATOM 15210 C CA . ASP B 1 926 ? 15.898 -6.184 -22.484 1 87.19 926 ASP B CA 1
ATOM 15211 C C . ASP B 1 926 ? 16.328 -5.281 -21.328 1 87.19 926 ASP B C 1
ATOM 15213 O O . ASP B 1 926 ? 17.438 -5.438 -20.781 1 87.19 926 ASP B O 1
ATOM 15217 N N . PHE B 1 927 ? 15.539 -4.367 -20.969 1 89.44 927 PHE B N 1
ATOM 15218 C CA . PHE B 1 927 ? 15.828 -3.383 -19.938 1 89.44 927 PHE B CA 1
ATOM 15219 C C . PHE B 1 927 ? 16.141 -4.066 -18.609 1 89.44 927 PHE B C 1
ATOM 15221 O O . PHE B 1 927 ? 17 -3.619 -17.859 1 89.44 927 PHE B O 1
ATOM 15228 N N . LEU B 1 928 ? 15.414 -5.113 -18.312 1 88.5 928 LEU B N 1
ATOM 15229 C CA . LEU B 1 928 ? 15.57 -5.777 -17.031 1 88.5 928 LEU B CA 1
ATOM 15230 C C . LEU B 1 928 ? 16.984 -6.328 -16.875 1 88.5 928 LEU B C 1
ATOM 15232 O O . LEU B 1 928 ? 17.453 -6.523 -15.742 1 88.5 928 LEU B O 1
ATOM 15236 N N . ALA B 1 929 ? 17.656 -6.48 -17.984 1 91.12 929 ALA B N 1
ATOM 15237 C CA . ALA B 1 929 ? 19.016 -7.016 -17.953 1 91.12 929 ALA B CA 1
ATOM 15238 C C . ALA B 1 929 ? 20.016 -5.941 -17.531 1 91.12 929 ALA B C 1
ATOM 15240 O O . ALA B 1 929 ? 21.125 -6.254 -17.125 1 91.12 929 ALA B O 1
ATOM 15241 N N . ILE B 1 930 ? 19.641 -4.664 -17.594 1 93.81 930 ILE B N 1
ATOM 15242 C CA . ILE B 1 930 ? 20.594 -3.605 -17.281 1 93.81 930 ILE B CA 1
ATOM 15243 C C . ILE B 1 930 ? 20.047 -2.74 -16.141 1 93.81 930 ILE B C 1
ATOM 15245 O O . ILE B 1 930 ? 20.656 -1.731 -15.773 1 93.81 930 ILE B O 1
ATOM 15249 N N . ARG B 1 931 ? 18.891 -3.057 -15.625 1 93.69 931 ARG B N 1
ATOM 15250 C CA . ARG B 1 931 ? 18.266 -2.252 -14.586 1 93.69 931 ARG B CA 1
ATOM 15251 C C . ARG B 1 931 ? 19.203 -2.02 -13.414 1 93.69 931 ARG B C 1
ATOM 15253 O O . ARG B 1 931 ? 19.172 -0.962 -12.781 1 93.69 931 ARG B O 1
ATOM 15260 N N . ASP B 1 932 ? 20.047 -2.998 -13.133 1 95.12 932 ASP B N 1
ATOM 15261 C CA . ASP B 1 932 ? 20.984 -2.916 -12.008 1 95.12 932 ASP B CA 1
ATOM 15262 C C . ASP B 1 932 ? 22.047 -1.849 -12.258 1 95.12 932 ASP B C 1
ATOM 15264 O O . ASP B 1 932 ? 22.734 -1.408 -11.328 1 95.12 932 ASP B O 1
ATOM 15268 N N . LEU B 1 933 ? 22.203 -1.406 -13.484 1 95.88 933 LEU B N 1
ATOM 15269 C CA . LEU B 1 933 ? 23.266 -0.468 -13.828 1 95.88 933 LEU B CA 1
ATOM 15270 C C . LEU B 1 933 ? 22.75 0.967 -13.812 1 95.88 933 LEU B C 1
ATOM 15272 O O . LEU B 1 933 ? 23.531 1.916 -13.836 1 95.88 933 LEU B O 1
ATOM 15276 N N . ILE B 1 934 ? 21.469 1.166 -13.734 1 95.56 934 ILE B N 1
ATOM 15277 C CA . ILE B 1 934 ? 20.875 2.496 -13.836 1 95.56 934 ILE B CA 1
ATOM 15278 C C . ILE B 1 934 ? 21.219 3.307 -12.586 1 95.56 934 ILE B C 1
ATOM 15280 O O . ILE B 1 934 ? 21.562 4.488 -12.68 1 95.56 934 ILE B O 1
ATOM 15284 N N . PRO B 1 935 ? 21.203 2.664 -11.383 1 94.56 935 PRO B N 1
ATOM 15285 C CA . PRO B 1 935 ? 21.5 3.445 -10.18 1 94.56 935 PRO B CA 1
ATOM 15286 C C . PRO B 1 935 ? 22.938 3.977 -10.18 1 94.56 935 PRO B C 1
ATOM 15288 O O . PRO B 1 935 ? 23.156 5.176 -9.992 1 94.56 935 PRO B O 1
ATOM 15291 N N . PRO B 1 936 ? 23.953 3.148 -10.445 1 94 936 PRO B N 1
ATOM 15292 C CA . PRO B 1 936 ? 25.312 3.705 -10.492 1 94 936 PRO B CA 1
ATOM 15293 C C . PRO B 1 936 ? 25.484 4.75 -11.586 1 94 936 PRO B C 1
ATOM 15295 O O . PRO B 1 936 ? 26.219 5.723 -11.414 1 94 936 PRO B O 1
ATOM 15298 N N . LEU B 1 937 ? 24.844 4.609 -12.703 1 95.06 937 LEU B N 1
ATOM 15299 C CA . LEU B 1 937 ? 24.938 5.586 -13.781 1 95.06 937 LEU B CA 1
ATOM 15300 C C . LEU B 1 937 ? 24.312 6.914 -13.359 1 95.06 937 LEU B C 1
ATOM 15302 O O . LEU B 1 937 ? 24.859 7.98 -13.633 1 95.06 937 LEU B O 1
ATOM 15306 N N . ALA B 1 938 ? 23.109 6.797 -12.773 1 95.38 938 ALA B N 1
ATOM 15307 C CA . ALA B 1 938 ? 22.453 8 -12.281 1 95.38 938 ALA B CA 1
ATOM 15308 C C . ALA B 1 938 ? 23.328 8.727 -11.266 1 95.38 938 ALA B C 1
ATOM 15310 O O . ALA B 1 938 ? 23.438 9.961 -11.289 1 95.38 938 ALA B O 1
ATOM 15311 N N . GLU B 1 939 ? 23.938 8 -10.383 1 93.44 939 GLU B N 1
ATOM 15312 C CA . GLU B 1 939 ? 24.812 8.586 -9.375 1 93.44 939 GLU B CA 1
ATOM 15313 C C . GLU B 1 939 ? 26 9.312 -10.023 1 93.44 939 GLU B C 1
ATOM 15315 O O . GLU B 1 939 ? 26.375 10.406 -9.602 1 93.44 939 GLU B O 1
ATOM 15320 N N . LEU B 1 940 ? 26.578 8.719 -11.039 1 92.88 940 LEU B N 1
ATOM 15321 C CA . LEU B 1 940 ? 27.719 9.32 -11.734 1 92.88 940 LEU B CA 1
ATOM 15322 C C . LEU B 1 940 ? 27.297 10.609 -12.438 1 92.88 940 LEU B C 1
ATOM 15324 O O . LEU B 1 940 ? 28.031 11.602 -12.398 1 92.88 940 LEU B O 1
ATOM 15328 N N . VAL B 1 941 ? 26.156 10.617 -12.992 1 93.88 941 VAL B N 1
ATOM 15329 C CA . VAL B 1 941 ? 25.656 11.773 -13.734 1 93.88 941 VAL B CA 1
ATOM 15330 C C . VAL B 1 941 ? 25.344 12.914 -12.773 1 93.88 941 VAL B C 1
ATOM 15332 O O . VAL B 1 941 ? 25.828 14.031 -12.945 1 93.88 941 VAL B O 1
ATOM 15335 N N . PHE B 1 942 ? 24.594 12.688 -11.711 1 94.12 942 PHE B N 1
ATOM 15336 C CA . PHE B 1 942 ? 24.094 13.742 -10.844 1 94.12 942 PHE B CA 1
ATOM 15337 C C . PHE B 1 942 ? 25.156 14.172 -9.836 1 94.12 942 PHE B C 1
ATOM 15339 O O . PHE B 1 942 ? 25 15.18 -9.148 1 94.12 942 PHE B O 1
ATOM 15346 N N . SER B 1 943 ? 26.281 13.391 -9.742 1 91.31 943 SER B N 1
ATOM 15347 C CA . SER B 1 943 ? 27.438 13.828 -8.969 1 91.31 943 SER B CA 1
ATOM 15348 C C . SER B 1 943 ? 28.453 14.531 -9.852 1 91.31 943 SER B C 1
ATOM 15350 O O . SER B 1 943 ? 29.562 14.867 -9.398 1 91.31 943 SER B O 1
ATOM 15352 N N . ARG B 1 944 ? 28.203 14.703 -11.109 1 90.75 944 ARG B N 1
ATOM 15353 C CA . ARG B 1 944 ? 29.031 15.406 -12.078 1 90.75 944 ARG B CA 1
ATOM 15354 C C . ARG B 1 944 ? 30.375 14.703 -12.266 1 90.75 944 ARG B C 1
ATOM 15356 O O . ARG B 1 944 ? 31.422 15.352 -12.297 1 90.75 944 ARG B O 1
ATOM 15363 N N . ARG B 1 945 ? 30.281 13.367 -12.297 1 90.56 945 ARG B N 1
ATOM 15364 C CA . ARG B 1 945 ? 31.516 12.617 -12.414 1 90.56 945 ARG B CA 1
ATOM 15365 C C . ARG B 1 945 ? 31.672 12.023 -13.812 1 90.56 945 ARG B C 1
ATOM 15367 O O . ARG B 1 945 ? 32.625 11.273 -14.078 1 90.56 945 ARG B O 1
ATOM 15374 N N . VAL B 1 946 ? 30.734 12.258 -14.633 1 91.31 946 VAL B N 1
ATOM 15375 C CA . VAL B 1 946 ? 30.797 11.852 -16.031 1 91.31 946 VAL B CA 1
ATOM 15376 C C . VAL B 1 946 ? 30.531 13.047 -16.938 1 91.31 946 VAL B C 1
ATOM 15378 O O . VAL B 1 946 ? 29.797 13.969 -16.562 1 91.31 946 VAL B O 1
ATOM 15381 N N . GLY B 1 947 ? 31.188 13.125 -18.094 1 88.56 947 GLY B N 1
ATOM 15382 C CA . GLY B 1 947 ? 31 14.211 -19.047 1 88.56 947 GLY B CA 1
ATOM 15383 C C . GLY B 1 947 ? 32.062 14.242 -20.125 1 88.56 947 GLY B C 1
ATOM 15384 O O . GLY B 1 947 ? 33.031 13.492 -20.078 1 88.56 947 GLY B O 1
ATOM 15385 N N . PRO B 1 948 ? 31.719 15.031 -21.109 1 89.38 948 PRO B N 1
ATOM 15386 C CA . PRO B 1 948 ? 30.594 15.953 -21.312 1 89.38 948 PRO B CA 1
ATOM 15387 C C . PRO B 1 948 ? 29.328 15.25 -21.812 1 89.38 948 PRO B C 1
ATOM 15389 O O . PRO B 1 948 ? 29.422 14.281 -22.562 1 89.38 948 PRO B O 1
ATOM 15392 N N . LEU B 1 949 ? 28.25 15.617 -21.266 1 90.81 949 LEU B N 1
ATOM 15393 C CA . LEU B 1 949 ? 26.984 15.047 -21.719 1 90.81 949 LEU B CA 1
ATOM 15394 C C . LEU B 1 949 ? 25.828 16.016 -21.453 1 90.81 949 LEU B C 1
ATOM 15396 O O . LEU B 1 949 ? 25.938 16.875 -20.578 1 90.81 949 LEU B O 1
ATOM 15400 N N . SER B 1 950 ? 24.859 15.953 -22.312 1 92.5 950 SER B N 1
ATOM 15401 C CA . SER B 1 950 ? 23.641 16.75 -22.156 1 92.5 950 SER B CA 1
ATOM 15402 C C . SER B 1 950 ? 22.391 15.867 -22.188 1 92.5 950 SER B C 1
ATOM 15404 O O . SER B 1 950 ? 22.141 15.172 -23.172 1 92.5 950 SER B O 1
ATOM 15406 N N . LEU B 1 951 ? 21.672 15.867 -21.125 1 93.06 951 LEU B N 1
ATOM 15407 C CA . LEU B 1 951 ? 20.438 15.102 -21.031 1 93.06 951 LEU B CA 1
ATOM 15408 C C . LEU B 1 951 ? 19.234 16.031 -21.078 1 93.06 951 LEU B C 1
ATOM 15410 O O . LEU B 1 951 ? 19.172 17.016 -20.359 1 93.06 951 LEU B O 1
ATOM 15414 N N . GLY B 1 952 ? 18.328 15.719 -21.922 1 92 952 GLY B N 1
ATOM 15415 C CA . GLY B 1 952 ? 17.078 16.453 -21.984 1 92 952 GLY B CA 1
ATOM 15416 C C . GLY B 1 952 ? 16.188 16.25 -20.781 1 92 952 GLY B C 1
ATOM 15417 O O . GLY B 1 952 ? 16.578 15.578 -19.828 1 92 952 GLY B O 1
ATOM 15418 N N . HIS B 1 953 ? 15.055 16.891 -20.844 1 91.62 953 HIS B N 1
ATOM 15419 C CA . HIS B 1 953 ? 14.109 16.906 -19.734 1 91.62 953 HIS B CA 1
ATOM 15420 C C . HIS B 1 953 ? 13.68 15.484 -19.375 1 91.62 953 HIS B C 1
ATOM 15422 O O . HIS B 1 953 ? 13.812 15.062 -18.219 1 91.62 953 HIS B O 1
ATOM 15428 N N . VAL B 1 954 ? 13.258 14.68 -20.312 1 90.75 954 VAL B N 1
ATOM 15429 C CA . VAL B 1 954 ? 12.688 13.359 -20.078 1 90.75 954 VAL B CA 1
ATOM 15430 C C . VAL B 1 954 ? 13.797 12.383 -19.672 1 90.75 954 VAL B C 1
ATOM 15432 O O . VAL B 1 954 ? 13.625 11.602 -18.734 1 90.75 954 VAL B O 1
ATOM 15435 N N . ALA B 1 955 ? 14.992 12.477 -20.328 1 92 955 ALA B N 1
ATOM 15436 C CA . ALA B 1 955 ? 16.109 11.57 -20.047 1 92 955 ALA B CA 1
ATOM 15437 C C . ALA B 1 955 ? 16.609 11.742 -18.625 1 92 955 ALA B C 1
ATOM 15439 O O . ALA B 1 955 ? 16.906 10.758 -17.938 1 92 955 ALA B O 1
ATOM 15440 N N . ALA B 1 956 ? 16.656 12.984 -18.203 1 94.62 956 ALA B N 1
ATOM 15441 C CA . ALA B 1 956 ? 17.125 13.266 -16.844 1 94.62 956 ALA B CA 1
ATOM 15442 C C . ALA B 1 956 ? 16.172 12.711 -15.805 1 94.62 956 ALA B C 1
ATOM 15444 O O . ALA B 1 956 ? 16.594 12.141 -14.797 1 94.62 956 ALA B O 1
ATOM 15445 N N . ARG B 1 957 ? 14.891 12.836 -16.047 1 94.75 957 ARG B N 1
ATOM 15446 C CA . ARG B 1 957 ? 13.875 12.352 -15.117 1 94.75 957 ARG B CA 1
ATOM 15447 C C . ARG B 1 957 ? 13.836 10.82 -15.094 1 94.75 957 ARG B C 1
ATOM 15449 O O . ARG B 1 957 ? 13.578 10.219 -14.047 1 94.75 957 ARG B O 1
ATOM 15456 N N . LEU B 1 958 ? 14.141 10.211 -16.234 1 92.88 958 LEU B N 1
ATOM 15457 C CA . LEU B 1 958 ? 14.172 8.758 -16.281 1 92.88 958 LEU B CA 1
ATOM 15458 C C . LEU B 1 958 ? 15.305 8.203 -15.438 1 92.88 958 LEU B C 1
ATOM 15460 O O . LEU B 1 958 ? 15.117 7.238 -14.688 1 92.88 958 LEU B O 1
ATOM 15464 N N . LEU B 1 959 ? 16.469 8.805 -15.555 1 94.25 959 LEU B N 1
ATOM 15465 C CA . LEU B 1 959 ? 17.625 8.367 -14.781 1 94.25 959 LEU B CA 1
ATOM 15466 C C . LEU B 1 959 ? 17.375 8.57 -13.289 1 94.25 959 LEU B C 1
ATOM 15468 O O . LEU B 1 959 ? 17.766 7.727 -12.469 1 94.25 959 LEU B O 1
ATOM 15472 N N . LEU B 1 960 ? 16.734 9.734 -12.977 1 96.19 960 LEU B N 1
ATOM 15473 C CA . LEU B 1 960 ? 16.438 10.016 -11.57 1 96.19 960 LEU B CA 1
ATOM 15474 C C . LEU B 1 960 ? 15.391 9.055 -11.039 1 96.19 960 LEU B C 1
ATOM 15476 O O . LEU B 1 960 ? 15.594 8.438 -9.992 1 96.19 960 LEU B O 1
ATOM 15480 N N . GLY B 1 961 ? 14.258 8.922 -11.766 1 95.56 961 GLY B N 1
ATOM 15481 C CA . GLY B 1 961 ? 13.141 8.109 -11.32 1 95.56 961 GLY B CA 1
ATOM 15482 C C . GLY B 1 961 ? 13.492 6.641 -11.164 1 95.56 961 GLY B C 1
ATOM 15483 O O . GLY B 1 961 ? 13.25 6.047 -10.109 1 95.56 961 GLY B O 1
ATOM 15484 N N . ILE B 1 962 ? 14.195 6.059 -12.148 1 93.81 962 ILE B N 1
ATOM 15485 C CA . ILE B 1 962 ? 14.531 4.641 -12.117 1 93.81 962 ILE B CA 1
ATOM 15486 C C . ILE B 1 962 ? 15.797 4.426 -11.289 1 93.81 962 ILE B C 1
ATOM 15488 O O . ILE B 1 962 ? 15.867 3.498 -10.484 1 93.81 962 ILE B O 1
ATOM 15492 N N . GLY B 1 963 ? 16.672 5.27 -11.414 1 95.5 963 GLY B N 1
ATOM 15493 C CA . GLY B 1 963 ? 17.984 5.055 -10.844 1 95.5 963 GLY B CA 1
ATOM 15494 C C . GLY B 1 963 ? 18.078 5.387 -9.367 1 95.5 963 GLY B C 1
ATOM 15495 O O . GLY B 1 963 ? 18.703 4.668 -8.602 1 95.5 963 GLY B O 1
ATOM 15496 N N . LEU B 1 964 ? 17.453 6.477 -8.984 1 95.88 964 LEU B N 1
ATOM 15497 C CA . LEU B 1 964 ? 17.672 6.93 -7.613 1 95.88 964 LEU B CA 1
ATOM 15498 C C . LEU B 1 964 ? 16.406 6.746 -6.781 1 95.88 964 LEU B C 1
ATOM 15500 O O . LEU B 1 964 ? 16.484 6.457 -5.582 1 95.88 964 LEU B O 1
ATOM 15504 N N . MET B 1 965 ? 15.273 6.871 -7.355 1 94.81 965 MET B N 1
ATOM 15505 C CA . MET B 1 965 ? 14.023 6.789 -6.602 1 94.81 965 MET B CA 1
ATOM 15506 C C . MET B 1 965 ? 13.461 5.371 -6.637 1 94.81 965 MET B C 1
ATOM 15508 O O . MET B 1 965 ? 12.555 5.039 -5.871 1 94.81 965 MET B O 1
ATOM 15512 N N . GLY B 1 966 ? 13.992 4.512 -7.574 1 91.88 966 GLY B N 1
ATOM 15513 C CA . GLY B 1 966 ? 13.547 3.129 -7.652 1 91.88 966 GLY B CA 1
ATOM 15514 C C . GLY B 1 966 ? 12.148 2.982 -8.219 1 91.88 966 GLY B C 1
ATOM 15515 O O . GLY B 1 966 ? 11.438 2.029 -7.895 1 91.88 966 GLY B O 1
ATOM 15516 N N . MET B 1 967 ? 11.719 3.873 -9.117 1 90.69 967 MET B N 1
ATOM 15517 C CA . MET B 1 967 ? 10.367 3.865 -9.68 1 90.69 967 MET B CA 1
ATOM 15518 C C . MET B 1 967 ? 10.234 2.797 -10.758 1 90.69 967 MET B C 1
ATOM 15520 O O . MET B 1 967 ? 11.203 2.496 -11.461 1 90.69 967 MET B O 1
ATOM 15524 N N . GLU B 1 968 ? 9 2.275 -10.852 1 85.88 968 GLU B N 1
ATOM 15525 C CA . GLU B 1 968 ? 8.672 1.419 -11.984 1 85.88 968 GLU B CA 1
ATOM 15526 C C . GLU B 1 968 ? 8.438 2.244 -13.25 1 85.88 968 GLU B C 1
ATOM 15528 O O . GLU B 1 968 ? 7.973 3.383 -13.172 1 85.88 968 GLU B O 1
ATOM 15533 N N . GLN B 1 969 ? 8.789 1.651 -14.312 1 84.06 969 GLN B N 1
ATOM 15534 C CA . GLN B 1 969 ? 8.719 2.363 -15.586 1 84.06 969 GLN B CA 1
ATOM 15535 C C . GLN B 1 969 ? 7.309 2.885 -15.844 1 84.06 969 GLN B C 1
ATOM 15537 O O . GLN B 1 969 ? 7.133 4.023 -16.281 1 84.06 969 GLN B O 1
ATOM 15542 N N . LYS B 1 970 ? 6.301 2.07 -15.539 1 76.75 970 LYS B N 1
ATOM 15543 C CA . LYS B 1 970 ? 4.914 2.465 -15.789 1 76.75 970 LYS B CA 1
ATOM 15544 C C . LYS B 1 970 ? 4.527 3.672 -14.938 1 76.75 970 LYS B C 1
ATOM 15546 O O . LYS B 1 970 ? 3.902 4.613 -15.438 1 76.75 970 LYS B O 1
ATOM 15551 N N . ALA B 1 971 ? 4.848 3.645 -13.719 1 81.56 971 ALA B N 1
ATOM 15552 C CA . ALA B 1 971 ? 4.547 4.742 -12.805 1 81.56 971 ALA B CA 1
ATOM 15553 C C . ALA B 1 971 ? 5.266 6.02 -13.219 1 81.56 971 ALA B C 1
ATOM 15555 O O . ALA B 1 971 ? 4.711 7.117 -13.102 1 81.56 971 ALA B O 1
ATOM 15556 N N . LEU B 1 972 ? 6.531 5.902 -13.625 1 88.69 972 LEU B N 1
ATOM 15557 C CA . LEU B 1 972 ? 7.34 7.039 -14.055 1 88.69 972 LEU B CA 1
ATOM 15558 C C . LEU B 1 972 ? 6.734 7.707 -15.281 1 88.69 972 LEU B C 1
ATOM 15560 O O . LEU B 1 972 ? 6.66 8.938 -15.352 1 88.69 972 LEU B O 1
ATOM 15564 N N . LEU B 1 973 ? 6.246 6.887 -16.203 1 84.75 973 LEU B N 1
ATOM 15565 C CA . LEU B 1 973 ? 5.66 7.438 -17.422 1 84.75 973 LEU B CA 1
ATOM 15566 C C . LEU B 1 973 ? 4.336 8.133 -17.109 1 84.75 973 LEU B C 1
ATOM 15568 O O . LEU B 1 973 ? 3.996 9.133 -17.75 1 84.75 973 LEU B O 1
ATOM 15572 N N . GLN B 1 974 ? 3.672 7.555 -16.188 1 80 974 GLN B N 1
ATOM 15573 C CA . GLN B 1 974 ? 2.43 8.188 -15.758 1 80 974 GLN B CA 1
ATOM 15574 C C . GLN B 1 974 ? 2.691 9.57 -15.164 1 80 974 GLN B C 1
ATOM 15576 O O . GLN B 1 974 ? 1.951 10.523 -15.445 1 80 974 GLN B O 1
ATOM 15581 N N . GLU B 1 975 ? 3.66 9.711 -14.359 1 84.88 975 GLU B N 1
ATOM 15582 C CA . GLU B 1 975 ? 4.004 10.992 -13.758 1 84.88 975 GLU B CA 1
ATOM 15583 C C . GLU B 1 975 ? 4.473 11.992 -14.805 1 84.88 975 GLU B C 1
ATOM 15585 O O . GLU B 1 975 ? 4.289 13.203 -14.648 1 84.88 975 GLU B O 1
ATOM 15590 N N . LEU B 1 976 ? 5.105 11.445 -15.859 1 86.69 976 LEU B N 1
ATOM 15591 C CA . LEU B 1 976 ? 5.582 12.312 -16.938 1 86.69 976 LEU B CA 1
ATOM 15592 C C . LEU B 1 976 ? 4.477 12.562 -17.953 1 86.69 976 LEU B C 1
ATOM 15594 O O . LEU B 1 976 ? 4.707 13.227 -18.969 1 86.69 976 LEU B O 1
ATOM 15598 N N . SER B 1 977 ? 3.168 12.062 -17.625 1 74.94 977 SER B N 1
ATOM 15599 C CA . SER B 1 977 ? 2.002 12.227 -18.484 1 74.94 977 SER B CA 1
ATOM 15600 C C . SER B 1 977 ? 2.27 11.688 -19.891 1 74.94 977 SER B C 1
ATOM 15602 O O . SER B 1 977 ? 1.871 12.297 -20.875 1 74.94 977 SER B O 1
ATOM 15604 N N . LEU B 1 978 ? 3.041 10.656 -19.969 1 71.5 978 LEU B N 1
ATOM 15605 C CA . LEU B 1 978 ? 3.314 10 -21.25 1 71.5 978 LEU B CA 1
ATOM 15606 C C . LEU B 1 978 ? 2.512 8.711 -21.391 1 71.5 978 LEU B C 1
ATOM 15608 O O . LEU B 1 978 ? 3.084 7.621 -21.422 1 71.5 978 LEU B O 1
ATOM 15612 N N . VAL B 1 979 ? 1.122 8.555 -20.922 1 62.78 979 VAL B N 1
ATOM 15613 C CA . VAL B 1 979 ? 0.309 7.355 -20.781 1 62.78 979 VAL B CA 1
ATOM 15614 C C . VAL B 1 979 ? -0.184 6.906 -22.156 1 62.78 979 VAL B C 1
ATOM 15616 O O . VAL B 1 979 ? -0.928 7.629 -22.828 1 62.78 979 VAL B O 1
ATOM 15619 N N . SER B 1 980 ? 0.613 6.531 -23.109 1 58.19 980 SER B N 1
ATOM 15620 C CA . SER B 1 980 ? 0.035 5.824 -24.25 1 58.19 980 SER B CA 1
ATOM 15621 C C . SER B 1 980 ? 0.008 4.32 -24.016 1 58.19 980 SER B C 1
ATOM 15623 O O . SER B 1 980 ? 0.695 3.814 -23.125 1 58.19 980 SER B O 1
ATOM 15625 N N . ASP B 1 981 ? -1.02 3.564 -24.453 1 55.69 981 ASP B N 1
ATOM 15626 C CA . ASP B 1 981 ? -1.144 2.111 -24.406 1 55.69 981 ASP B CA 1
ATOM 15627 C C . ASP B 1 981 ? 0.221 1.438 -24.547 1 55.69 981 ASP B C 1
ATOM 15629 O O . ASP B 1 981 ? 0.46 0.382 -23.953 1 55.69 981 ASP B O 1
ATOM 15633 N N . ASP B 1 982 ? 1.146 2.111 -25.266 1 58.53 982 ASP B N 1
ATOM 15634 C CA . ASP B 1 982 ? 2.461 1.565 -25.594 1 58.53 982 ASP B CA 1
ATOM 15635 C C . ASP B 1 982 ? 3.527 2.105 -24.641 1 58.53 982 ASP B C 1
ATOM 15637 O O . ASP B 1 982 ? 4.684 2.277 -25.031 1 58.53 982 ASP B O 1
ATOM 15641 N N . ALA B 1 983 ? 3.117 2.439 -23.438 1 60.16 983 ALA B N 1
ATOM 15642 C CA . ALA B 1 983 ? 3.902 3.211 -22.469 1 60.16 983 ALA B CA 1
ATOM 15643 C C . ALA B 1 983 ? 5.223 2.514 -22.156 1 60.16 983 ALA B C 1
ATOM 15645 O O . ALA B 1 983 ? 6.27 3.16 -22.078 1 60.16 983 ALA B O 1
ATOM 15646 N N . PHE B 1 984 ? 5.301 1.23 -22.141 1 63.25 984 PHE B N 1
ATOM 15647 C CA . PHE B 1 984 ? 6.523 0.519 -21.781 1 63.25 984 PHE B CA 1
ATOM 15648 C C . PHE B 1 984 ? 7.562 0.642 -22.891 1 63.25 984 PHE B C 1
ATOM 15650 O O . PHE B 1 984 ? 8.742 0.899 -22.609 1 63.25 984 PHE B O 1
ATOM 15657 N N . ASN B 1 985 ? 7.074 0.547 -24.047 1 68.38 985 ASN B N 1
ATOM 15658 C CA . ASN B 1 985 ? 7.992 0.612 -25.188 1 68.38 985 ASN B CA 1
ATOM 15659 C C . ASN B 1 985 ? 8.578 2.012 -25.344 1 68.38 985 ASN B C 1
ATOM 15661 O O . ASN B 1 985 ? 9.734 2.162 -25.75 1 68.38 985 ASN B O 1
ATOM 15665 N N . GLN B 1 986 ? 7.914 2.943 -24.844 1 77.06 986 GLN B N 1
ATOM 15666 C CA . GLN B 1 986 ? 8.383 4.32 -24.969 1 77.06 986 GLN B CA 1
ATOM 15667 C C . GLN B 1 986 ? 9.477 4.625 -23.938 1 77.06 986 GLN B C 1
ATOM 15669 O O . GLN B 1 986 ? 10.461 5.285 -24.25 1 77.06 986 GLN B O 1
ATOM 15674 N N . ALA B 1 987 ? 9.289 4.078 -22.797 1 80.75 987 ALA B N 1
ATOM 15675 C CA . ALA B 1 987 ? 10.281 4.305 -21.75 1 80.75 987 ALA B CA 1
ATOM 15676 C C . ALA B 1 987 ? 11.625 3.684 -22.125 1 80.75 987 ALA B C 1
ATOM 15678 O O . ALA B 1 987 ? 12.68 4.285 -21.906 1 80.75 987 ALA B O 1
ATOM 15679 N N . ASP B 1 988 ? 11.547 2.525 -22.797 1 85.56 988 ASP B N 1
ATOM 15680 C CA . ASP B 1 988 ? 12.766 1.833 -23.203 1 85.56 988 ASP B CA 1
ATOM 15681 C C . ASP B 1 988 ? 13.492 2.607 -24.297 1 85.56 988 ASP B C 1
ATOM 15683 O O . ASP B 1 988 ? 14.719 2.709 -24.281 1 85.56 988 ASP B O 1
ATOM 15687 N N . ALA B 1 989 ? 12.719 3.145 -25.172 1 85.69 989 ALA B N 1
ATOM 15688 C CA . ALA B 1 989 ? 13.32 3.908 -26.266 1 85.69 989 ALA B CA 1
ATOM 15689 C C . ALA B 1 989 ? 14 5.172 -25.734 1 85.69 989 ALA B C 1
ATOM 15691 O O . ALA B 1 989 ? 15.094 5.516 -26.188 1 85.69 989 ALA B O 1
ATOM 15692 N N . LEU B 1 990 ? 13.375 5.859 -24.844 1 86.75 990 LEU B N 1
ATOM 15693 C CA . LEU B 1 990 ? 13.922 7.086 -24.281 1 86.75 990 LEU B CA 1
ATOM 15694 C C . LEU B 1 990 ? 15.164 6.789 -23.438 1 86.75 990 LEU B C 1
ATOM 15696 O O . LEU B 1 990 ? 16.125 7.555 -23.469 1 86.75 990 LEU B O 1
ATOM 15700 N N . LEU B 1 991 ? 15.086 5.727 -22.703 1 89.06 991 LEU B N 1
ATOM 15701 C CA . LEU B 1 991 ? 16.234 5.32 -21.922 1 89.06 991 LEU B CA 1
ATOM 15702 C C . LEU B 1 991 ? 17.406 4.926 -22.812 1 89.06 991 LEU B C 1
ATOM 15704 O O . LEU B 1 991 ? 18.562 5.203 -22.5 1 89.06 991 LEU B O 1
ATOM 15708 N N . CYS B 1 992 ? 17.094 4.246 -23.922 1 91.31 992 CYS B N 1
ATOM 15709 C CA . CYS B 1 992 ? 18.125 3.885 -24.891 1 91.31 992 CYS B CA 1
ATOM 15710 C C . CYS B 1 992 ? 18.844 5.125 -25.406 1 91.31 992 CYS B C 1
ATOM 15712 O O . CYS B 1 992 ? 20.078 5.141 -25.484 1 91.31 992 CYS B O 1
ATOM 15714 N N . ARG B 1 993 ? 18.109 6.133 -25.656 1 89.12 993 ARG B N 1
ATOM 15715 C CA . ARG B 1 993 ? 18.703 7.379 -26.141 1 89.12 993 ARG B CA 1
ATOM 15716 C C . ARG B 1 993 ? 19.562 8.031 -25.078 1 89.12 993 ARG B C 1
ATOM 15718 O O . ARG B 1 993 ? 20.641 8.57 -25.391 1 89.12 993 ARG B O 1
ATOM 15725 N N . ALA B 1 994 ? 19.078 8.016 -23.875 1 90.81 994 ALA B N 1
ATOM 15726 C CA . ALA B 1 994 ? 19.828 8.594 -22.766 1 90.81 994 ALA B CA 1
ATOM 15727 C C . ALA B 1 994 ? 21.156 7.867 -22.547 1 90.81 994 ALA B C 1
ATOM 15729 O O . ALA B 1 994 ? 22.188 8.5 -22.344 1 90.81 994 ALA B O 1
ATOM 15730 N N . LEU B 1 995 ? 21.109 6.547 -22.625 1 93.94 995 LEU B N 1
ATOM 15731 C CA . LEU B 1 995 ? 22.297 5.738 -22.359 1 93.94 995 LEU B CA 1
ATOM 15732 C C . LEU B 1 995 ? 23.281 5.82 -23.516 1 93.94 995 LEU B C 1
ATOM 15734 O O . LEU B 1 995 ? 24.484 5.672 -23.328 1 93.94 995 LEU B O 1
ATOM 15738 N N . GLU B 1 996 ? 22.75 6.035 -24.734 1 93.38 996 GLU B N 1
ATOM 15739 C CA . GLU B 1 996 ? 23.625 6.246 -25.891 1 93.38 996 GLU B CA 1
ATOM 15740 C C . GLU B 1 996 ? 24.562 7.434 -25.656 1 93.38 996 GLU B C 1
ATOM 15742 O O . GLU B 1 996 ? 25.703 7.43 -26.125 1 93.38 996 GLU B O 1
ATOM 15747 N N . LEU B 1 997 ? 24.062 8.414 -24.938 1 91.25 997 LEU B N 1
ATOM 15748 C CA . LEU B 1 997 ? 24.844 9.625 -24.672 1 91.25 997 LEU B CA 1
ATOM 15749 C C . LEU B 1 997 ? 25.891 9.383 -23.594 1 91.25 997 LEU B C 1
ATOM 15751 O O . LEU B 1 997 ? 26.906 10.07 -23.547 1 91.25 997 LEU B O 1
ATOM 15755 N N . VAL B 1 998 ? 25.672 8.391 -22.75 1 91.88 998 VAL B N 1
ATOM 15756 C CA . VAL B 1 998 ? 26.547 8.148 -21.609 1 91.88 998 VAL B CA 1
ATOM 15757 C C . VAL B 1 998 ? 27.672 7.188 -22 1 91.88 998 VAL B C 1
ATOM 15759 O O . VAL B 1 998 ? 28.75 7.219 -21.422 1 91.88 998 VAL B O 1
ATOM 15762 N N . ILE B 1 999 ? 27.484 6.289 -23.031 1 92.25 999 ILE B N 1
ATOM 15763 C CA . ILE B 1 999 ? 28.359 5.191 -23.422 1 92.25 999 ILE B CA 1
ATOM 15764 C C . ILE B 1 999 ? 29.75 5.738 -23.781 1 92.25 999 ILE B C 1
ATOM 15766 O O . ILE B 1 999 ? 30.766 5.227 -23.297 1 92.25 999 ILE B O 1
ATOM 15770 N N . PRO B 1 1000 ? 29.828 6.867 -24.5 1 89.38 1000 PRO B N 1
ATOM 15771 C CA . PRO B 1 1000 ? 31.156 7.379 -24.844 1 89.38 1000 PRO B CA 1
ATOM 15772 C C . PRO B 1 1000 ? 31.969 7.797 -23.625 1 89.38 1000 PRO B C 1
ATOM 15774 O O . PRO B 1 1000 ? 33.188 7.641 -23.625 1 89.38 1000 PRO B O 1
ATOM 15777 N N . CYS B 1 1001 ? 31.281 8.258 -22.641 1 90.31 1001 CYS B N 1
ATOM 15778 C CA . CYS B 1 1001 ? 31.969 8.672 -21.406 1 90.31 1001 CYS B CA 1
ATOM 15779 C C . CYS B 1 1001 ? 32.531 7.473 -20.656 1 90.31 1001 CYS B C 1
ATOM 15781 O O . CYS B 1 1001 ? 33.562 7.574 -20.016 1 90.31 1001 CYS B O 1
ATOM 15783 N N . LEU B 1 1002 ? 31.906 6.309 -20.797 1 91.75 1002 LEU B N 1
ATOM 15784 C CA . LEU B 1 1002 ? 32.312 5.102 -20.094 1 91.75 1002 LEU B CA 1
ATOM 15785 C C . LEU B 1 1002 ? 33.438 4.375 -20.844 1 91.75 1002 LEU B C 1
ATOM 15787 O O . LEU B 1 1002 ? 34.375 3.869 -20.25 1 91.75 1002 LEU B O 1
ATOM 15791 N N . GLU B 1 1003 ? 33.312 4.297 -22.156 1 87.75 1003 GLU B N 1
ATOM 15792 C CA . GLU B 1 1003 ? 34.281 3.588 -23 1 87.75 1003 GLU B CA 1
ATOM 15793 C C . GLU B 1 1003 ? 35.656 4.242 -22.938 1 87.75 1003 GLU B C 1
ATOM 15795 O O . GLU B 1 1003 ? 36.688 3.551 -22.969 1 87.75 1003 GLU B O 1
ATOM 15800 N N . GLY B 1 1004 ? 35.656 5.523 -22.828 1 79.88 1004 GLY B N 1
ATOM 15801 C CA . GLY B 1 1004 ? 36.938 6.238 -22.75 1 79.88 1004 GLY B CA 1
ATOM 15802 C C . GLY B 1 1004 ? 37.719 5.887 -21.516 1 79.88 1004 GLY B C 1
ATOM 15803 O O . GLY B 1 1004 ? 38.969 5.914 -21.531 1 79.88 1004 GLY B O 1
ATOM 15804 N N . THR B 1 1005 ? 37.062 5.426 -20.469 1 79.81 1005 THR B N 1
ATOM 15805 C CA . THR B 1 1005 ? 37.719 5.145 -19.203 1 79.81 1005 THR B CA 1
ATOM 15806 C C . THR B 1 1005 ? 38.188 3.689 -19.141 1 79.81 1005 THR B C 1
ATOM 15808 O O . THR B 1 1005 ? 39.094 3.35 -18.375 1 79.81 1005 THR B O 1
ATOM 15811 N N . MET B 1 1006 ? 37.531 2.742 -19.812 1 75.69 1006 MET B N 1
ATOM 15812 C CA . MET B 1 1006 ? 37.812 1.316 -19.703 1 75.69 1006 MET B CA 1
ATOM 15813 C C . MET B 1 1006 ? 39.062 0.96 -20.5 1 75.69 1006 MET B C 1
ATOM 15815 O O . MET B 1 1006 ? 39.75 -0.01 -20.172 1 75.69 1006 MET B O 1
ATOM 15819 N N . THR B 1 1007 ? 39.438 1.606 -21.672 1 59.25 1007 THR B N 1
ATOM 15820 C CA . THR B 1 1007 ? 40.625 1.331 -22.484 1 59.25 1007 THR B CA 1
ATOM 15821 C C . THR B 1 1007 ? 41.875 1.877 -21.797 1 59.25 1007 THR B C 1
ATOM 15823 O O . THR B 1 1007 ? 43 1.474 -22.125 1 59.25 1007 THR B O 1
ATOM 15826 N N . THR B 1 1008 ? 41.719 2.684 -20.859 1 50.59 1008 THR B N 1
ATOM 15827 C CA . THR B 1 1008 ? 42.969 3.17 -20.266 1 50.59 1008 THR B CA 1
ATOM 15828 C C . THR B 1 1008 ? 43.281 2.41 -18.969 1 50.59 1008 THR B C 1
ATOM 15830 O O . THR B 1 1008 ? 42.375 2.117 -18.188 1 50.59 1008 THR B O 1
#

Foldseek 3Di:
DQDADVLLLLLLQLQLLALFEFEEEEEEQQRVLCVLVSVVSNCVRDPDQFEEEEEDADDDPADLDPVSNVVVLVVCVVVVPDDPVSSVSVNCCSVRHNYDYDYLVRLQLLAPAAGQEYEDDPVLADFLLSCQSHVLRHFGSGYYYYYHHPGDDLVVQQVDHHPLCVLLVVLVQFPDNPFAFGQLLSLLVLLLVLLFQRYFYAYSSNHTDDSDPVNVVSSVVSDRHNPVVVVFVVLLVVQLVLCVQPFFPLLSLLSVPDLGSQLSLVSLQLVLLLVVLVVLVVVVVCVVPVPPPPPDPDDPPPDPPDPPPPDDDDPQSLDSPDPPPDPPDPDPDDDPPPPPPPVVSHDRSNVVLVVVFPPVDNFAAEEEEEEAPQLCQLLSLLLSVLVCVSSVQFEEEEEEQDLSNNQSSVVNVVVNVVSSVADEPQFKDWDFPDPDPPGRTAKMWGDDPDTGIYGYDYLQVLLVVLQVCVPPPVPVLVSHAEYEYEAVLQAFLVSVLSNQQRRDRRHYYYYYHYCFGQSCLLVLRVVVVLVCCQVPNHNVRHHYRYRYGYARDRGHPVHSSVLSSCLSLLGDLPDDHSAPDPPPPPPPPPPPDQDQLVQKAKWWFDLCQLSNNHPQSSNVVSLLSVQQSNPHNPGGSSVVSVCNTNSQKTKMFIFHPDPDPVHDTHTFKMWIKGKAASGDLVVLVVCLVVVHDRNDRVVLNCLCNVVVPSVSRNFIEMETADMGGDPVNPPSCNSLSVLVVVLCLLLVNLAAPVVLVVVVVVLLVVLVVVCVVVVHDSVVSSVVVVPDRDDRTHGSRNDRHDNGFKYKYKDFDDPVVLVSCLVSAWAWQDWALAADPNHRGIITMTMHTRDPPPDPVVVSRLVQLLVLLQSLQDSVLPPQLSSSCCNNDVDLKQFAADAADLVLLVVQDDPVLLVVLVCLLVVNDDPVSNLSVLQSLLSCRSNSRFDRFIGHNLQNSLSSNSHRSVHDQQVSCVSVVVDDPCSVVVSSNSPSVSSVRRSVRNVVSNVD/DQDADPLLLLLLQLQLLALFEFEEEEEEQQRVLCVLVSVVSNPVRDPDQFEEEEEDADDDPADLDPVSNVVVLVVCVVVVPDDPVSSVSVNCCSVRHNYDYDYLVRLQLLAPAAGQEYEDDPVLADFLLSCQSHVLRHFGSGYYYYYHHPGDDLVVQQVDHHPLCVLLVVLVQFPDNPFAFGQLLSLLVLLLVLLFQRYFYAYSSNDTDPSDPVNVVSSVVSDRHNPVVVVFVVLLVVQLVLCVQPFFPLLSLLSVPDLGPQLSLVSLQLLLLLVVLVVVVVVVVCVVPVPPPPPDPDDPPDDPPDPPPPDDDPPQSLDSPDPPPDPPDPPDDDDPPPPPPPVVSHDRSNVVLVVVFPPVDNFAAEEEEEEAPQLCQLLSLLLSVLVCVSSVQFEEEEEEQDLSNNQNSVVNVVVNVVSSVADEPQFKDWDFPDPDPPGRTAKMWGDDPDTGIYGYDYLQVLLVVLQVCVPPPVPVLVSHAEYEYEAVLQAFLVSVLSNQQRRDRRHYYYYYHYCFTQSCLLVLRVVVSVVCCQVPNHNVRHHYRYRYGYARDRGHPVHSSVLSSCLSLLGDLPDDHSAPDPPPPPVPPPPPDQDALVQKAKWWFDLCQLSNNHPQSSNVVSLLSVQQSNPHNPGGSSVVSVCNTNSQKTKMFIFHPDPDPVHDTHTFKMWIKGKAASGDLVVLVVCLVVVHDRNDRVVLNCLCNVVVPSVSRNFIEMETADMGGDPVNPPSCNSLSVLVVVLCLLLVNLAAPVVLVVVVVVLLVVLVVVCVVVVHDSVVSSVVVVVDRDDRTHGSRNDRHDNGFKYKYKDFDDPVVLVSCLVSAWAWQDWALAADSNHRGIITMTMHTRDPPPDPVVVSRLVQLLVLLQSLQDSVLPPQLSSSCCNNDVDLKQFAADAADLVLLVVQDDPVLLVVLVCLLVVNDDPVSNLVVLQSLLSCRSNSRFDRFIGHNLQNSLSSNSHRSVHDQQVSCVSVVVDDPCSVVVSSNSPSVSSVRRSVRNVVSNVD

Solvent-accessible surface area (backbone atoms only — not comparable to full-atom values): 108368 Å² total; per-residue (Å²): 110,80,73,66,41,67,64,59,56,47,49,50,50,31,16,46,54,26,21,20,48,30,39,39,39,26,31,20,82,49,27,75,73,46,50,36,57,53,47,52,57,49,55,74,70,44,89,65,88,62,33,33,38,41,33,30,77,67,85,65,89,66,53,91,48,68,70,54,38,52,53,48,50,51,48,41,57,70,68,59,82,45,56,73,59,48,48,50,44,42,53,46,38,74,71,67,54,48,69,45,78,37,46,60,92,54,36,74,73,40,56,95,44,79,30,34,32,39,37,40,41,56,56,47,67,63,46,51,46,48,49,51,40,45,61,74,21,44,25,35,30,16,42,39,37,39,31,37,63,80,30,91,48,76,72,54,49,44,70,50,76,45,55,71,59,64,61,56,50,47,53,73,49,26,70,73,61,81,72,62,78,46,47,32,48,55,40,22,53,57,48,49,51,62,61,41,66,56,53,47,39,28,37,63,72,44,45,75,48,87,84,45,81,60,48,65,57,33,64,75,64,58,64,52,63,46,71,66,51,58,52,49,52,49,51,31,51,52,48,50,54,50,38,56,72,72,49,39,67,59,57,38,57,55,42,69,72,39,91,45,52,50,51,32,44,50,52,45,30,49,53,43,50,53,53,50,51,52,51,55,54,50,52,50,58,46,67,75,54,69,79,73,69,74,77,74,85,74,89,81,69,72,86,68,72,82,82,68,86,69,80,84,67,84,76,67,74,82,66,78,63,70,78,77,71,78,83,71,79,77,79,77,85,74,84,72,75,82,74,70,74,74,67,65,76,69,63,59,57,27,56,60,48,50,71,67,41,78,74,81,58,101,39,41,44,35,35,35,41,40,28,44,79,51,32,49,63,50,43,49,51,8,36,49,51,33,54,35,51,75,69,71,37,35,31,33,38,36,23,34,81,45,59,74,74,43,38,55,20,52,53,27,22,49,51,36,35,43,74,73,68,48,41,80,79,70,28,26,46,78,41,46,79,49,91,50,88,84,34,42,54,40,31,42,37,33,54,63,95,48,75,27,36,42,25,48,34,44,48,65,38,49,18,52,54,26,54,58,34,83,55,66,37,58,49,63,58,67,55,43,34,31,39,36,33,44,52,43,34,71,39,37,53,59,42,52,49,42,28,58,50,38,51,56,47,81,28,38,33,38,40,28,32,38,76,40,36,63,65,15,33,31,22,37,47,56,51,48,49,52,49,47,28,63,73,67,28,34,80,79,65,23,41,64,40,84,43,70,35,80,59,51,68,45,35,39,90,76,29,61,57,59,43,45,52,27,55,75,52,58,39,45,68,87,55,82,59,68,49,78,58,76,73,74,69,62,78,64,78,66,72,85,75,83,72,60,53,85,64,35,45,65,25,40,48,33,59,70,30,42,40,58,50,42,43,72,31,42,53,52,44,32,53,52,47,46,31,47,30,54,68,30,64,79,40,49,43,50,52,52,49,46,54,46,21,37,66,53,38,48,42,34,37,30,25,62,72,80,86,54,88,89,47,84,73,63,68,49,27,41,34,35,35,32,60,27,38,34,32,37,61,70,58,46,51,53,28,42,60,62,58,50,76,71,57,57,41,61,66,31,51,49,53,16,59,74,66,69,35,58,70,54,21,42,41,26,26,36,33,47,74,43,74,29,46,28,81,91,50,55,94,62,52,45,67,62,46,51,53,54,51,50,52,38,35,47,65,48,72,46,46,34,70,66,61,41,50,49,52,52,48,50,51,50,52,48,17,46,53,49,13,68,70,71,72,49,56,44,67,56,39,39,50,50,59,66,64,42,77,54,63,45,71,34,59,48,36,65,44,83,57,65,84,38,33,33,43,31,38,67,44,64,61,43,60,68,60,50,50,54,41,45,75,71,59,32,43,58,53,47,67,46,73,62,52,36,83,60,65,65,26,37,39,32,33,30,40,26,79,64,37,79,72,88,62,64,64,64,60,45,35,52,51,30,37,61,41,46,54,49,37,20,47,41,72,53,36,74,48,55,68,68,47,53,46,53,69,62,33,91,57,79,50,48,73,35,79,47,68,48,38,50,67,54,46,61,62,71,47,54,73,69,50,56,54,50,52,51,34,33,61,71,58,30,42,59,66,82,76,47,54,44,50,36,32,56,50,33,50,34,50,80,65,59,37,42,23,64,41,74,36,50,57,66,41,44,48,48,35,44,36,46,23,35,34,41,45,52,69,68,60,52,31,48,76,68,69,50,77,46,104,58,36,66,63,48,53,53,53,48,49,34,54,45,48,61,57,47,46,64,48,50,55,65,43,66,80,100,109,81,75,66,42,66,66,60,56,46,49,52,51,32,15,45,55,27,22,20,48,30,39,39,39,27,30,21,81,51,26,77,73,44,51,39,57,54,47,52,57,48,54,73,69,44,90,66,88,60,33,34,39,40,33,30,79,68,84,64,89,67,54,90,49,67,70,54,38,52,52,49,52,50,50,42,58,70,68,60,83,46,55,75,59,50,47,50,46,42,54,47,37,74,71,66,54,48,70,45,77,37,47,61,91,52,34,73,72,39,56,95,47,77,28,34,32,38,35,41,43,56,57,44,67,64,45,51,47,49,49,49,40,46,60,74,20,44,25,35,31,16,40,40,36,40,32,37,64,81,30,91,48,77,73,53,50,45,71,50,77,45,55,72,59,64,62,55,50,46,53,73,50,26,71,72,61,82,73,63,78,45,48,33,48,55,39,22,52,57,47,49,52,63,60,40,64,56,52,47,39,26,37,64,72,44,46,72,48,87,82,46,80,61,47,65,58,36,60,74,64,60,65,50,64,45,70,65,52,59,54,49,51,49,52,32,51,52,48,50,55,51,39,56,73,72,48,41,68,58,57,37,56,56,44,68,73,40,90,44,53,48,50,32,43,49,52,45,30,48,51,43,50,52,52,51,51,52,51,54,54,51,52,51,57,47,67,74,52,70,82,73,68,73,78,74,86,73,90,82,70,73,85,68,76,81,83,70,85,71,80,85,67,84,77,65,75,84,66,79,64,74,78,80,74,78,82,74,82,78,80,74,87,74,86,72,75,84,75,71,74,75,68,66,74,70,62,58,56,29,56,58,48,52,72,67,41,76,72,82,56,102,39,41,46,35,33,36,40,42,28,45,81,50,31,49,63,48,43,49,50,8,36,49,50,35,52,36,50,74,70,71,36,34,30,32,40,35,25,34,82,45,57,72,74,42,37,54,20,51,52,27,22,49,52,36,35,43,73,72,68,48,41,80,78,70,28,28,46,79,40,46,80,50,91,50,87,86,34,40,53,41,30,42,37,34,54,63,94,49,75,27,36,41,28,48,34,44,48,64,38,47,17,52,52,26,54,59,34,81,53,65,37,58,47,64,58,68,54,41,34,31,40,36,33,43,52,44,36,72,38,36,52,61,42,53,49,41,28,58,50,36,51,56,46,80,28,36,35,38,40,26,32,37,77,39,37,62,65,14,33,29,25,33,47,57,51,49,49,50,49,46,27,64,72,65,26,32,79,78,64,24,40,64,40,83,43,70,37,81,59,51,66,45,35,40,89,78,29,62,59,60,42,45,50,28,54,76,53,58,38,46,70,85,56,82,60,67,50,78,57,76,72,76,70,61,80,63,78,65,71,85,75,83,73,59,53,87,64,35,45,66,24,41,48,33,58,69,28,40,40,57,50,42,44,70,31,42,53,52,44,33,51,52,48,45,31,46,31,54,67,30,64,80,39,48,41,49,52,51,48,45,55,48,22,38,66,52,37,50,44,33,38,30,25,61,72,81,85,54,89,90,48,84,72,63,68,49,27,42,35,35,35,32,60,29,38,35,31,36,59,69,58,46,52,53,28,43,59,62,58,51,78,70,57,56,42,61,66,31,49,50,52,15,60,73,66,69,33,60,71,54,22,43,40,26,26,35,33,47,73,42,75,29,46,28,80,90,51,56,93,64,51,46,65,62,45,49,52,52,50,52,53,38,36,46,65,48,72,48,47,35,69,64,60,42,51,49,51,52,49,50,50,50,52,49,17,47,53,51,14,66,71,71,71,50,56,45,68,57,38,38,50,49,62,65,65,42,76,54,64,46,71,34,58,48,36,66,45,83,59,66,84,38,33,33,42,31,38,66,42,66,62,42,59,67,59,50,50,54,41,45,73,72,60,31,42,57,53,47,68,45,71,60,53,37,84,60,64,64,25,37,38,33,34,29,41,26,79,63,38,78,71,88,62,64,64,64,59,43,35,51,51,32,38,59,42,46,55,50,38,21,49,41,72,51,37,75,49,57,67,67,47,51,47,50,70,60,33,91,57,81,51,47,75,35,81,45,68,48,39,52,67,54,46,62,61,71,47,54,72,70,50,55,51,50,53,50,33,32,60,70,58,29,41,59,66,82,76,48,53,45,51,37,34,56,50,32,52,34,51,81,65,59,36,40,24,63,40,75,37,50,56,66,42,45,48,48,36,44,35,45,23,36,35,43,46,53,69,68,60,50,30,48,75,68,68,49,77,46,101,61,36,68,64,50,54,52,53,47,48,34,55,46,48,62,57,47,46,63,49,52,56,65,44,67,80,100

Radius of gyration: 44.69 Å; Cα contacts (8 Å, |Δi|>4): 3377; chains: 2; bounding box: 114×149×117 Å

Nearest PDB structures (foldseek):
  9aym-assembly1_B  TM=8.983E-01  e=6.140E-66  Thermochaetoides thermophila DSM 1495
  9b0e-assembly1_A  TM=8.874E-01  e=7.213E-65  Thermochaetoides thermophila DSM 1495
  7mq8-assembly1_NJ  TM=8.771E-01  e=3.644E-61  Homo sapiens
  6zqc-assembly1_JB  TM=8.191E-01  e=1.946E-49  Saccharomyces cerevisiae S288C
  5wlc-assembly1_LX  TM=8.115E-01  e=2.192E-20  Saccharomyces cerevisiae BY4741

Organism: Giardia muris (NCBI:txid5742)

Sequence (2016 aa):
MKRIDSRVSRLVESGAAAHQRSLFLVVGDGAERRVPSLYALLKRVMVERLKVLWCYETKLEVSSSRAKRTRMLERLRRSGQLDEDELTVTAEFFATADITYLHYRDSSRALGTTVHMLIYQDFTSLTPNVLGQTLECVKGGGLVVFLLNNLHSLDELHGAAMRYHSKFANLQTRVTTTDAIANRFVGRFVKLLAYLPRCLVIDDSFTVLPLTQKIKDLMTSLELTDEGREDRDRRFREFRKHQERTTSALHSAFISRCATLDQARLVVQFFDLLDKLAHTRATKTAKLNPDADMVGPGDQRATNAESGSEPKRKRTLRSDDVITKEEVPESSHDSSSDRREDDSVGVDAGTEFLKSCNIHSSTIPICSLIASRGRGKSAALGLLIAILFTREYNNVLISAPAPSNIQTVFEFCIVGLQLLEYREGVDYVVERTGTKAADPIVKIQTRRAVKQMAAYIDPHSLADFCSEVERSTSAIVSFVDAIIIDECAAIPLEVVRRIVEHIEASVLCIISSTCHGYEASGRALSLKLLHSLERNGAARGQPLVKLTLEEPIRYSQDDCLERWGNQLLCLDPTRTLLSPVKEGVDDAEVAPVFPKPETCTLYKVSKDALFSGLPQTELFLQAIWGIFSASHYKNSPNDLILLADNPLHDVFVLCPPITDTSRLPPILCACQVASEGFLRTSVVRNALQHQQRHEGDMISWIVAQHYQQPSFAELGGVRIVRIATSSTYMRGGYGSYVLSQLGRFYRGELYNAIEVGRIDERLRARALQEAEATGKRVEEVLAALRGRVPALLQKLSVVKPSPIAWIGVGFGVTLDLLQFWRRNGFAPVYIRQDVNPTTGEHTVLMLRGVREEGLRLERFTDAFRRRLMHLLRYNLSRLPLEVAFRLLWPENTVTLKEVTDPGAVKALIEPEDVGRIKAFVSHQLDFLAIRDLIPPLAELVFSRRVGPLSLGHVAARLLLGIGLMGMEQKALLQELSLVSDDAFNQADALLCRALELVIPCLEGTMTTMKRIDSRVSRLVESGAAAHQRSLFLVVGDGAERRVPSLYALLKRVMVERLKVLWCYETKLEVSSSRAKRTRMLERLRRSGQLDEDELTVTAEFFATADITYLHYRDSSRALGTTVHMLIYQDFTSLTPNVLGQTLECVKGGGLVVFLLNNLHSLDELHGAAMRYHSKFANLQTRVTTTDAIANRFVGRFVKLLAYLPRCLVIDDSFTVLPLTQKIKDLMTSLELTDEGREDRDRRFREFRKHQERTTSALHSAFISRCATLDQARLVVQFFDLLDKLAHTRATKTAKLNPDADMVGPGDQRATNAESGSEPKRKRTLRSDDVITKEEVPESSHDSSSDRREDDSVGVDAGTEFLKSCNIHSSTIPICSLIASRGRGKSAALGLLIAILFTREYNNVLISAPAPSNIQTVFEFCIVGLQLLEYREGVDYVVERTGTKAADPIVKIQTRRAVKQMAAYIDPHSLADFCSEVERSTSAIVSFVDAIIIDECAAIPLEVVRRIVEHIEASVLCIISSTCHGYEASGRALSLKLLHSLERNGAARGQPLVKLTLEEPIRYSQDDCLERWGNQLLCLDPTRTLLSPVKEGVDDAEVAPVFPKPETCTLYKVSKDALFSGLPQTELFLQAIWGIFSASHYKNSPNDLILLADNPLHDVFVLCPPITDTSRLPPILCACQVASEGFLRTSVVRNALQHQQRHEGDMISWIVAQHYQQPSFAELGGVRIVRIATSSTYMRGGYGSYVLSQLGRFYRGELYNAIEVGRIDERLRARALQEAEATGKRVEEVLAALRGRVPALLQKLSVVKPSPIAWIGVGFGVTLDLLQFWRRNGFAPVYIRQDVNPTTGEHTVLMLRGVREEGLRLERFTDAFRRRLMHLLRYNLSRLPLEVAFRLLWPENTVTLKEVTDPGAVKALIEPEDVGRIKAFVSHQLDFLAIRDLIPPLAELVFSRRVGPLSLGHVAARLLLGIGLMGMEQKALLQELSLVSDDAFNQADALLCRALELVIPCLEGTMTT

Secondary structure (DSSP, 8-state):
-----HHHHHHHHHHHHHT--EEEEEESTTGGGGHHHHHHHHHHH--SPPEEEEEESS--SS-SSHHHHHHHHHHHHHHT-S-HHHHHHHHHHHHH-EEEEEEGGGGGGGTT--EEEEEE--GGG--HHHHHHHGGGEEEEEEEEEEETT-S-GGGGGGPPPGGGGG-THHHHBS----PPP-HHHHHHHHHHTT-TTEEEE-TT-PEE-S-HHHHHHGGG---S-HHHHHHHHHHHHHHHHHHHHS-HHHHHHHTT-SSHHHHHHHHHHHHHHHHHHHHHHHHHHHH-GGGGG-------S--------------TTS---------------------SGGGGGS-HHHHHHHHS---SSSPPEEEEEE-TTS-HHHHHHHHHHHHHHTT--EEEEE-SSGGGGHHHHHHHHHHHHHTT--BTTTEEEEESSSSTTSPEEEEEE-SSS-EEEEEE-HHHHHHHHHHTTSS-HHHHTT--EEEE--GGGS-HHHHHHHHHT--TTSEEEEEE-SSSGGGGGTHHHHHHHHHHHHH--TT-PPEEEEEE-S-SSS-TT-HHHHHHHHHHT--TTSPPSS---TTS-----------GGG-EEEEEPHHHHTS--HHHHHHHHHHHHHHHHH-TT--THHHHHHHH-TTEEEEEEE---S-TTSPPPPSEEEEEEEE--B-HHHHHHHHHTT---SS-HHHHHHHHHTT-HHHHHS-EEEEEEEEE-GGGTTSSHHHHHHHHHHHHHTTSS--HHHHHHHHHHHHHHHHHHHHHH---HHHHHHHHHHSPPPSEEEGGGSPPP--SEEEEEEE--HHHHHHHHHTT-EEEEEEEEEPTTT-PEEEEEEEESS-SS--HHHHHHHHHHHHHHHTTTGGGGS-HHHHHHHH-SSSSEEE-SPP-HHHHHHH--HHHHHHHHHHHTTSS-GGGTGGGHHHHHHHHHTT-S-SEEE-HHHHHHHHHHHTS---HHHHHHHTT---TTHHHHHHHHHHHHHHHHHHHHHHHH--/-----HHHHHHHHHHHHHT--EEEEEESTTGGGGHHHHHHHHHHH--SPPEEEEEESS--SS-SSHHHHHHHHHHHHHHT-S-HHHHHHHHHHHHH-EEEEEEGGGGGGGTT--EEEEEE--GGG--HHHHHHHGGGEEEEEEEEEEETT-S-GGGGGGPPPGGGGG-THHHHBS----PPP-HHHHHHHHHHTT-TTEEEE-TT-PEE-S-HHHHHHGGG---S-HHHHHHHHHHHHHHHHHHHHS-HHHHHHHTT-SSHHHHHHHHHHHHHHHHHHHHHHHHHHHH-GGGGG-------S--------------TTS---------------------SGGGGGS-HHHHHHHHS---SSSPPEEEEEE-TTS-HHHHHHHHHHHHHHTT--EEEEE-SSGGGGHHHHHHHHHHHHHTT--BTTTEEEEESSSSTTSPEEEEEE-SSS-EEEEEE-HHHHHHHHHHTTSS-HHHHTT--EEEE--GGGS-HHHHHHHHHT--TTSEEEEEE-SSSGGGGGTHHHHHHHHHHHHH--TT-PPEEEEEE-S-SSS-TT-HHHHHHHHHHT--TTSPPSS---TTS-----------GGG-EEEEEPHHHHTS--HHHHHHHHHHHHHHHHH-TT--THHHHHHHH-TTEEEEEEE---S-TTSPPPPSEEEEEEEE--B-HHHHHHHHHTT---SS-HHHHHHHHHTT-HHHHHS-EEEEEEEEE-GGGTTSSHHHHHHHHHHHHHTTSS--HHHHHHHHHHHHHHHHHHHHHH---HHHHHHHHHHSPPPSEEEGGGSPPP--SEEEEEEE--HHHHHHHHHTT-EEEEEEEEEPTTT-PEEEEEEEESS-SS--HHHHHHHHHHHHHHHTTTGGGGS-HHHHHHHH-SSSSEEE-SPP-HHHHHHH--HHHHHHHHHHHTTSS-GGGTGGGHHHHHHHHHTT-S-SEEE-HHHHHHHHHHHTS---HHHHHHHTT---TTHHHHHHHHHHHHHHHHHHHHHHHH--